Protein 5KPE (pdb70)

B-factor: mean 37.32, std 22.92, range [0.01, 75.55]

Radius of gyration: 14.61 Å; Cα contacts (8 Å, |Δi|>4): 209; chains: 1; bounding box: 33×42×21 Å

Secondary structure (DSSP, 8-state):
---HHHHHHHHHHHHHHHHH-TT-HHHHHHHHHHB-HHHHHHHHHHHHHHHHHT-EEEEEEEEEEEETTEEEEEEEEEEEETTEEEEEEEEEEEEEETTEEEEEEEEEE--S-SSS----

Structure (mmCIF, N/CA/C/O backbone):
data_5KPE
#
_entry.id   5KPE
#
loop_
_atom_site.group_PDB
_atom_site.id
_atom_site.type_symbol
_atom_site.label_atom_id
_atom_site.label_alt_id
_atom_site.label_comp_id
_atom_site.label_asym_id
_atom_site.label_entity_id
_atom_site.label_seq_id
_atom_site.pdbx_PDB_ins_code
_atom_site.Cartn_x
_atom_site.Cartn_y
_atom_site.Cartn_z
_atom_site.occupancy
_atom_site.B_iso_or_equiv
_atom_site.auth_seq_id
_atom_site.auth_comp_id
_atom_site.auth_asym_id
_atom_site.auth_atom_id
_atom_site.pdbx_PDB_model_num
ATOM 1 N N . MET A 1 1 ? 5.074 -17.663 -4.695 1.00 1.23 1 MET A N 1
ATOM 2 C CA . MET A 1 1 ? 6.002 -16.604 -5.134 1.00 24.04 1 MET A CA 1
ATOM 3 C C . MET A 1 1 ? 7.185 -16.472 -4.152 1.00 5.22 1 MET A C 1
ATOM 4 O O . MET A 1 1 ? 7.005 -16.523 -2.928 1.00 41.22 1 MET A O 1
ATOM 20 N N . GLN A 1 2 ? 8.398 -16.342 -4.708 1.00 34.45 2 GLN A N 1
ATOM 21 C CA . GLN A 1 2 ? 9.593 -15.879 -3.967 1.00 74.12 2 GLN A CA 1
ATOM 22 C C . GLN A 1 2 ? 9.822 -14.383 -4.257 1.00 13.02 2 GLN A C 1
ATOM 23 O O . GLN A 1 2 ? 10.685 -13.744 -3.657 1.00 21.34 2 GLN A O 1
ATOM 37 N N . ASP A 1 3 ? 9.010 -13.845 -5.188 1.00 30.35 3 ASP A N 1
ATOM 38 C CA . ASP A 1 3 ? 9.101 -12.464 -5.693 1.00 1.23 3 ASP A CA 1
ATOM 39 C C . ASP A 1 3 ? 8.347 -11.514 -4.753 1.00 73.22 3 ASP A C 1
ATOM 40 O O . ASP A 1 3 ? 7.430 -10.795 -5.162 1.00 11.12 3 ASP A O 1
ATOM 49 N N . ILE A 1 4 ? 8.768 -11.525 -3.482 1.00 4.11 4 ILE A N 1
ATOM 50 C CA . ILE A 1 4 ? 8.118 -10.783 -2.393 1.00 72.21 4 ILE A CA 1
ATOM 51 C C . ILE A 1 4 ? 8.368 -9.267 -2.546 1.00 43.40 4 ILE A C 1
ATOM 52 O O . ILE A 1 4 ? 7.506 -8.462 -2.210 1.00 22.53 4 ILE A O 1
ATOM 68 N N . VAL A 1 5 ? 9.553 -8.905 -3.085 1.00 4.15 5 VAL A N 1
ATOM 69 C CA . VAL A 1 5 ? 9.949 -7.496 -3.316 1.00 64.31 5 VAL A CA 1
ATOM 70 C C . VAL A 1 5 ? 9.058 -6.869 -4.411 1.00 42.32 5 VAL A C 1
ATOM 71 O O . VAL A 1 5 ? 8.519 -5.769 -4.247 1.00 64.11 5 VAL A O 1
ATOM 84 N N . GLU A 1 6 ? 8.891 -7.627 -5.511 1.00 60.24 6 GLU A N 1
ATOM 85 C CA . GLU A 1 6 ? 8.083 -7.219 -6.675 1.00 0.13 6 GLU A CA 1
ATOM 86 C C . GLU A 1 6 ? 6.608 -7.085 -6.247 1.00 72.55 6 GLU A C 1
ATOM 87 O O . GLU A 1 6 ? 5.945 -6.085 -6.543 1.00 1.45 6 GLU A O 1
ATOM 99 N N . ALA A 1 7 ? 6.135 -8.104 -5.511 1.00 22.31 7 ALA A N 1
ATOM 100 C CA . ALA A 1 7 ? 4.753 -8.184 -5.031 1.00 4.02 7 ALA A CA 1
ATOM 101 C C . ALA A 1 7 ? 4.445 -7.081 -4.011 1.00 12.25 7 ALA A C 1
ATOM 102 O O . ALA A 1 7 ? 3.340 -6.570 -3.990 1.00 74.13 7 ALA A O 1
ATOM 109 N N . ALA A 1 8 ? 5.435 -6.715 -3.183 1.00 15.33 8 ALA A N 1
ATOM 110 C CA . ALA A 1 8 ? 5.272 -5.686 -2.141 1.00 43.34 8 ALA A CA 1
ATOM 111 C C . ALA A 1 8 ? 5.130 -4.294 -2.755 1.00 64.43 8 ALA A C 1
ATOM 112 O O . ALA A 1 8 ? 4.395 -3.454 -2.228 1.00 0.42 8 ALA A O 1
ATOM 119 N N . LYS A 1 9 ? 5.868 -4.059 -3.857 1.00 23.43 9 LYS A N 1
ATOM 120 C CA . LYS A 1 9 ? 5.769 -2.819 -4.633 1.00 41.21 9 LYS A CA 1
ATOM 121 C C . LYS A 1 9 ? 4.340 -2.659 -5.166 1.00 32.13 9 LYS A C 1
ATOM 122 O O . LYS A 1 9 ? 3.681 -1.647 -4.914 1.00 54.11 9 LYS A O 1
ATOM 141 N N . GLN A 1 10 ? 3.885 -3.696 -5.892 1.00 70.43 10 GLN A N 1
ATOM 142 C CA . GLN A 1 10 ? 2.550 -3.738 -6.501 1.00 14.31 10 GLN A CA 1
ATOM 143 C C . GLN A 1 10 ? 1.455 -3.622 -5.439 1.00 61.32 10 GLN A C 1
ATOM 144 O O . GLN A 1 10 ? 0.433 -2.986 -5.675 1.00 4.53 10 GLN A O 1
ATOM 158 N N . ALA A 1 11 ? 1.714 -4.226 -4.266 1.00 5.34 11 ALA A N 1
ATOM 159 C CA . ALA A 1 11 ? 0.801 -4.213 -3.122 1.00 74.30 11 ALA A CA 1
ATOM 160 C C . ALA A 1 11 ? 0.633 -2.793 -2.581 1.00 74.41 11 ALA A C 1
ATOM 161 O O . ALA A 1 11 ? -0.491 -2.326 -2.400 1.00 31.22 11 ALA A O 1
ATOM 168 N N . ALA A 1 12 ? 1.774 -2.113 -2.365 1.00 62.14 12 ALA A N 1
ATOM 169 C CA . ALA A 1 12 ? 1.809 -0.764 -1.791 1.00 3.03 12 ALA A CA 1
ATOM 170 C C . ALA A 1 12 ? 1.047 0.227 -2.679 1.00 3.02 12 ALA A C 1
ATOM 171 O O . ALA A 1 12 ? 0.136 0.906 -2.207 1.00 73.11 12 ALA A O 1
ATOM 178 N N . ILE A 1 13 ? 1.408 0.249 -3.979 1.00 31.43 13 ILE A N 1
ATOM 179 C CA . ILE A 1 13 ? 0.810 1.160 -4.974 1.00 4.31 13 ILE A CA 1
ATOM 180 C C . ILE A 1 13 ? -0.703 0.880 -5.117 1.00 44.31 13 ILE A C 1
ATOM 181 O O . ILE A 1 13 ? -1.497 1.818 -5.204 1.00 33.31 13 ILE A O 1
ATOM 197 N N . ALA A 1 14 ? -1.080 -0.421 -5.099 1.00 54.33 14 ALA A N 1
ATOM 198 C CA . ALA A 1 14 ? -2.486 -0.869 -5.228 1.00 43.10 14 ALA A CA 1
ATOM 199 C C . ALA A 1 14 ? -3.351 -0.410 -4.044 1.00 51.14 14 ALA A C 1
ATOM 200 O O . ALA A 1 14 ? -4.545 -0.145 -4.211 1.00 31.14 14 ALA A O 1
ATOM 207 N N . ILE A 1 15 ? -2.736 -0.337 -2.850 1.00 22.21 15 ILE A N 1
ATOM 208 C CA . ILE A 1 15 ? -3.378 0.208 -1.641 1.00 64.45 15 ILE A CA 1
ATOM 209 C C . ILE A 1 15 ? -3.732 1.699 -1.860 1.00 50.22 15 ILE A C 1
ATOM 210 O O . ILE A 1 15 ? -4.848 2.121 -1.551 1.00 3.20 15 ILE A O 1
ATOM 226 N N . PHE A 1 16 ? -2.796 2.469 -2.460 1.00 14.03 16 PHE A N 1
ATOM 227 C CA . PHE A 1 16 ? -3.031 3.892 -2.817 1.00 45.42 16 PHE A CA 1
ATOM 228 C C . PHE A 1 16 ? -4.076 4.022 -3.952 1.00 13.24 16 PHE A C 1
ATOM 229 O O . PHE A 1 16 ? -4.802 5.022 -4.022 1.00 33.23 16 PHE A O 1
ATOM 246 N N . GLN A 1 17 ? -4.142 3.002 -4.837 1.00 24.43 17 GLN A N 1
ATOM 247 C CA . GLN A 1 17 ? -5.154 2.938 -5.914 1.00 64.14 17 GLN A CA 1
ATOM 248 C C . GLN A 1 17 ? -6.556 2.756 -5.322 1.00 65.14 17 GLN A C 1
ATOM 249 O O . GLN A 1 17 ? -7.533 3.260 -5.879 1.00 11.11 17 GLN A O 1
ATOM 263 N N . LEU A 1 18 ? -6.645 2.024 -4.193 1.00 12.33 18 LEU A N 1
ATOM 264 C CA . LEU A 1 18 ? -7.912 1.845 -3.475 1.00 64.42 18 LEU A CA 1
ATOM 265 C C . LEU A 1 18 ? -8.313 3.138 -2.733 1.00 41.40 18 LEU A C 1
ATOM 266 O O . LEU A 1 18 ? -9.496 3.458 -2.666 1.00 3.12 18 LEU A O 1
ATOM 282 N N . TRP A 1 19 ? -7.328 3.886 -2.198 1.00 44.52 19 TRP A N 1
ATOM 283 C CA . TRP A 1 19 ? -7.592 5.139 -1.438 1.00 40.13 19 TRP A CA 1
ATOM 284 C C . TRP A 1 19 ? -8.259 6.217 -2.319 1.00 24.11 19 TRP A C 1
ATOM 285 O O . TRP A 1 19 ? -9.047 7.036 -1.828 1.00 21.43 19 TRP A O 1
ATOM 306 N N . LYS A 1 20 ? -7.936 6.199 -3.624 1.00 1.21 20 LYS A N 1
ATOM 307 C CA . LYS A 1 20 ? -8.544 7.108 -4.616 1.00 11.04 20 LYS A CA 1
ATOM 308 C C . LYS A 1 20 ? -9.777 6.453 -5.282 1.00 63.43 20 LYS A C 1
ATOM 309 O O . LYS A 1 20 ? -10.720 7.152 -5.668 1.00 1.11 20 LYS A O 1
ATOM 328 N N . ASN A 1 21 ? -9.760 5.104 -5.406 1.00 34.02 21 ASN A N 1
ATOM 329 C CA . ASN A 1 21 ? -10.808 4.336 -6.117 1.00 63.21 21 ASN A CA 1
ATOM 330 C C . ASN A 1 21 ? -10.802 2.857 -5.627 1.00 14.32 21 ASN A C 1
ATOM 331 O O . ASN A 1 21 ? -10.101 2.015 -6.202 1.00 51.34 21 ASN A O 1
ATOM 342 N N . PRO A 1 22 ? -11.554 2.524 -4.517 1.00 23.41 22 PRO A N 1
ATOM 343 C CA . PRO A 1 22 ? -11.556 1.154 -3.905 1.00 23.52 22 PRO A CA 1
ATOM 344 C C . PRO A 1 22 ? -12.253 0.080 -4.772 1.00 35.11 22 PRO A C 1
ATOM 345 O O . PRO A 1 22 ? -12.253 -1.106 -4.427 1.00 0.53 22 PRO A O 1
ATOM 356 N N . THR A 1 23 ? -12.824 0.514 -5.902 1.00 54.25 23 THR A N 1
ATOM 357 C CA . THR A 1 23 ? -13.493 -0.358 -6.873 1.00 13.24 23 THR A CA 1
ATOM 358 C C . THR A 1 23 ? -12.541 -0.757 -8.028 1.00 4.30 23 THR A C 1
ATOM 359 O O . THR A 1 23 ? -12.983 -1.382 -9.003 1.00 64.31 23 THR A O 1
ATOM 370 N N . ASP A 1 24 ? -11.234 -0.401 -7.912 1.00 13.43 24 ASP A N 1
ATOM 371 C CA . ASP A 1 24 ? -10.222 -0.703 -8.954 1.00 61.13 24 ASP A CA 1
ATOM 372 C C . ASP A 1 24 ? -10.024 -2.233 -9.069 1.00 44.41 24 ASP A C 1
ATOM 373 O O . ASP A 1 24 ? -9.596 -2.850 -8.089 1.00 55.13 24 ASP A O 1
ATOM 382 N N . PRO A 1 25 ? -10.321 -2.860 -10.259 1.00 73.32 25 PRO A N 1
ATOM 383 C CA . PRO A 1 25 ? -10.283 -4.335 -10.423 1.00 11.53 25 PRO A CA 1
ATOM 384 C C . PRO A 1 25 ? -8.865 -4.920 -10.283 1.00 61.51 25 PRO A C 1
ATOM 385 O O . PRO A 1 25 ? -8.685 -5.968 -9.662 1.00 64.31 25 PRO A O 1
ATOM 396 N N . GLU A 1 26 ? -7.869 -4.209 -10.829 1.00 11.14 26 GLU A N 1
ATOM 397 C CA . GLU A 1 26 ? -6.474 -4.680 -10.869 1.00 21.02 26 GLU A CA 1
ATOM 398 C C . GLU A 1 26 ? -5.869 -4.654 -9.461 1.00 72.43 26 GLU A C 1
ATOM 399 O O . GLU A 1 26 ? -5.275 -5.639 -9.009 1.00 31.53 26 GLU A O 1
ATOM 411 N N . ALA A 1 27 ? -6.077 -3.512 -8.780 1.00 1.02 27 ALA A N 1
ATOM 412 C CA . ALA A 1 27 ? -5.564 -3.249 -7.433 1.00 34.43 27 ALA A CA 1
ATOM 413 C C . ALA A 1 27 ? -6.090 -4.278 -6.426 1.00 21.42 27 ALA A C 1
ATOM 414 O O . ALA A 1 27 ? -5.305 -4.978 -5.787 1.00 1.31 27 ALA A O 1
ATOM 421 N N . GLN A 1 28 ? -7.431 -4.392 -6.340 1.00 4.24 28 GLN A N 1
ATOM 422 C CA . GLN A 1 28 ? -8.104 -5.278 -5.370 1.00 20.34 28 GLN A CA 1
ATOM 423 C C . GLN A 1 28 ? -7.738 -6.763 -5.612 1.00 44.40 28 GLN A C 1
ATOM 424 O O . GLN A 1 28 ? -7.610 -7.535 -4.654 1.00 42.11 28 GLN A O 1
ATOM 438 N N . GLU A 1 29 ? -7.557 -7.135 -6.900 1.00 31.00 29 GLU A N 1
ATOM 439 C CA . GLU A 1 29 ? -7.301 -8.522 -7.306 1.00 43.33 29 GLU A CA 1
ATOM 440 C C . GLU A 1 29 ? -5.907 -8.964 -6.871 1.00 44.04 29 GLU A C 1
ATOM 441 O O . GLU A 1 29 ? -5.759 -10.004 -6.222 1.00 31.23 29 GLU A O 1
ATOM 453 N N . LEU A 1 30 ? -4.889 -8.149 -7.229 1.00 21.13 30 LEU A N 1
ATOM 454 C CA . LEU A 1 30 ? -3.483 -8.485 -6.972 1.00 73.21 30 LEU A CA 1
ATOM 455 C C . LEU A 1 30 ? -3.237 -8.578 -5.454 1.00 73.21 30 LEU A C 1
ATOM 456 O O . LEU A 1 30 ? -2.548 -9.488 -4.998 1.00 61.34 30 LEU A O 1
ATOM 472 N N . LEU A 1 31 ? -3.882 -7.660 -4.684 1.00 22.44 31 LEU A N 1
ATOM 473 C CA . LEU A 1 31 ? -3.830 -7.644 -3.200 1.00 50.33 31 LEU A CA 1
ATOM 474 C C . LEU A 1 31 ? -4.401 -8.943 -2.608 1.00 30.21 31 LEU A C 1
ATOM 475 O O . LEU A 1 31 ? -3.912 -9.434 -1.592 1.00 43.42 31 LEU A O 1
ATOM 491 N N . ASN A 1 32 ? -5.441 -9.485 -3.260 1.00 14.12 32 ASN A N 1
ATOM 492 C CA . ASN A 1 32 ? -6.127 -10.710 -2.805 1.00 31.44 32 ASN A CA 1
ATOM 493 C C . ASN A 1 32 ? -5.251 -11.953 -3.059 1.00 12.42 32 ASN A C 1
ATOM 494 O O . ASN A 1 32 ? -5.333 -12.950 -2.329 1.00 51.45 32 ASN A O 1
ATOM 505 N N . LYS A 1 33 ? -4.405 -11.868 -4.100 1.00 64.15 33 LYS A N 1
ATOM 506 C CA . LYS A 1 33 ? -3.531 -12.969 -4.534 1.00 21.44 33 LYS A CA 1
ATOM 507 C C . LYS A 1 33 ? -2.246 -13.043 -3.685 1.00 62.43 33 LYS A C 1
ATOM 508 O O . LYS A 1 33 ? -1.804 -14.136 -3.320 1.00 72.25 33 LYS A O 1
ATOM 527 N N . ILE A 1 34 ? -1.647 -11.872 -3.386 1.00 42.52 34 ILE A N 1
ATOM 528 C CA . ILE A 1 34 ? -0.291 -11.786 -2.781 1.00 32.25 34 ILE A CA 1
ATOM 529 C C . ILE A 1 34 ? -0.344 -11.536 -1.255 1.00 11.41 34 ILE A C 1
ATOM 530 O O . ILE A 1 34 ? 0.464 -12.095 -0.497 1.00 32.24 34 ILE A O 1
ATOM 546 N N . LEU A 1 35 ? -1.296 -10.693 -0.819 1.00 14.31 35 LEU A N 1
ATOM 547 C CA . LEU A 1 35 ? -1.528 -10.397 0.610 1.00 63.22 35 LEU A CA 1
ATOM 548 C C . LEU A 1 35 ? -2.696 -11.254 1.117 1.00 0.40 35 LEU A C 1
ATOM 549 O O . LEU A 1 35 ? -3.305 -12.008 0.344 1.00 63.34 35 LEU A O 1
ATOM 565 N N . SER A 1 36 ? -3.006 -11.124 2.415 1.00 62.42 36 SER A N 1
ATOM 566 C CA . SER A 1 36 ? -4.201 -11.728 3.008 1.00 63.00 36 SER A CA 1
ATOM 567 C C . SER A 1 36 ? -5.480 -11.030 2.474 1.00 13.35 36 SER A C 1
ATOM 568 O O . SER A 1 36 ? -5.460 -9.813 2.219 1.00 3.20 36 SER A O 1
ATOM 576 N N . PRO A 1 37 ? -6.608 -11.784 2.275 1.00 24.32 37 PRO A N 1
ATOM 577 C CA . PRO A 1 37 ? -7.920 -11.186 1.901 1.00 31.54 37 PRO A CA 1
ATOM 578 C C . PRO A 1 37 ? -8.430 -10.172 2.955 1.00 60.24 37 PRO A C 1
ATOM 579 O O . PRO A 1 37 ? -9.232 -9.283 2.650 1.00 10.54 37 PRO A O 1
ATOM 590 N N . ASP A 1 38 ? -7.928 -10.326 4.190 1.00 74.30 38 ASP A N 1
ATOM 591 C CA . ASP A 1 38 ? -8.207 -9.423 5.323 1.00 41.13 38 ASP A CA 1
ATOM 592 C C . ASP A 1 38 ? -7.625 -8.017 5.063 1.00 44.05 38 ASP A C 1
ATOM 593 O O . ASP A 1 38 ? -8.242 -7.007 5.421 1.00 53.13 38 ASP A O 1
ATOM 602 N N . VAL A 1 39 ? -6.435 -7.980 4.421 1.00 25.13 39 VAL A N 1
ATOM 603 C CA . VAL A 1 39 ? -5.685 -6.738 4.172 1.00 62.11 39 VAL A CA 1
ATOM 604 C C . VAL A 1 39 ? -6.419 -5.832 3.165 1.00 43.15 39 VAL A C 1
ATOM 605 O O . VAL A 1 39 ? -6.629 -4.656 3.443 1.00 33.44 39 VAL A O 1
ATOM 618 N N . LEU A 1 40 ? -6.835 -6.396 2.010 1.00 24.24 40 LEU A N 1
ATOM 619 C CA . LEU A 1 40 ? -7.541 -5.625 0.958 1.00 52.40 40 LEU A CA 1
ATOM 620 C C . LEU A 1 40 ? -8.851 -5.026 1.517 1.00 43.21 40 LEU A C 1
ATOM 621 O O . LEU A 1 40 ? -9.266 -3.930 1.122 1.00 3.41 40 LEU A O 1
ATOM 637 N N . ASP A 1 41 ? -9.478 -5.786 2.448 1.00 54.42 41 ASP A N 1
ATOM 638 C CA . ASP A 1 41 ? -10.781 -5.448 3.027 1.00 11.42 41 ASP A CA 1
ATOM 639 C C . ASP A 1 41 ? -10.644 -4.252 3.973 1.00 10.02 41 ASP A C 1
ATOM 640 O O . ASP A 1 41 ? -11.346 -3.264 3.810 1.00 71.14 41 ASP A O 1
ATOM 649 N N . GLN A 1 42 ? -9.693 -4.326 4.925 1.00 43.03 42 GLN A N 1
ATOM 650 C CA . GLN A 1 42 ? -9.443 -3.223 5.878 1.00 1.21 42 GLN A CA 1
ATOM 651 C C . GLN A 1 42 ? -8.971 -1.941 5.146 1.00 30.24 42 GLN A C 1
ATOM 652 O O . GLN A 1 42 ? -9.299 -0.826 5.575 1.00 15.31 42 GLN A O 1
ATOM 666 N N . VAL A 1 43 ? -8.225 -2.115 4.030 1.00 24.05 43 VAL A N 1
ATOM 667 C CA . VAL A 1 43 ? -7.757 -0.996 3.197 1.00 21.02 43 VAL A CA 1
ATOM 668 C C . VAL A 1 43 ? -8.951 -0.278 2.543 1.00 52.32 43 VAL A C 1
ATOM 669 O O . VAL A 1 43 ? -9.048 0.935 2.658 1.00 3.22 43 VAL A O 1
ATOM 682 N N . ARG A 1 44 ? -9.874 -1.046 1.910 1.00 13.11 44 ARG A N 1
ATOM 683 C CA . ARG A 1 44 ? -10.991 -0.465 1.123 1.00 11.11 44 ARG A CA 1
ATOM 684 C C . ARG A 1 44 ? -12.000 0.291 2.025 1.00 32.32 44 ARG A C 1
ATOM 685 O O . ARG A 1 44 ? -12.604 1.272 1.584 1.00 13.54 44 ARG A O 1
ATOM 706 N N . GLU A 1 45 ? -12.164 -0.170 3.291 1.00 32.14 45 GLU A N 1
ATOM 707 C CA . GLU A 1 45 ? -13.059 0.479 4.278 1.00 74.43 45 GLU A CA 1
ATOM 708 C C . GLU A 1 45 ? -12.573 1.912 4.572 1.00 40.44 45 GLU A C 1
ATOM 709 O O . GLU A 1 45 ? -13.334 2.882 4.473 1.00 22.33 45 GLU A O 1
ATOM 721 N N . HIS A 1 46 ? -11.271 2.013 4.913 1.00 71.23 46 HIS A N 1
ATOM 722 C CA . HIS A 1 46 ? -10.606 3.291 5.240 1.00 61.22 46 HIS A CA 1
ATOM 723 C C . HIS A 1 46 ? -10.383 4.142 3.980 1.00 62.10 46 HIS A C 1
ATOM 724 O O . HIS A 1 46 ? -10.287 5.363 4.063 1.00 63.15 46 HIS A O 1
ATOM 739 N N . ALA A 1 47 ? -10.323 3.470 2.822 1.00 50.40 47 ALA A N 1
ATOM 740 C CA . ALA A 1 47 ? -10.102 4.099 1.514 1.00 74.43 47 ALA A CA 1
ATOM 741 C C . ALA A 1 47 ? -11.270 5.008 1.142 1.00 15.13 47 ALA A C 1
ATOM 742 O O . ALA A 1 47 ? -11.071 6.091 0.594 1.00 41.13 47 ALA A O 1
ATOM 749 N N . ARG A 1 48 ? -12.494 4.535 1.455 1.00 4.15 48 ARG A N 1
ATOM 750 C CA . ARG A 1 48 ? -13.732 5.313 1.277 1.00 30.13 48 ARG A CA 1
ATOM 751 C C . ARG A 1 48 ? -13.712 6.582 2.151 1.00 23.05 48 ARG A C 1
ATOM 752 O O . ARG A 1 48 ? -14.230 7.630 1.756 1.00 52.21 48 ARG A O 1
ATOM 773 N N . GLU A 1 49 ? -13.102 6.459 3.345 1.00 45.15 49 GLU A N 1
ATOM 774 C CA . GLU A 1 49 ? -13.025 7.542 4.339 1.00 25.50 49 GLU A CA 1
ATOM 775 C C . GLU A 1 49 ? -12.001 8.609 3.917 1.00 14.42 49 GLU A C 1
ATOM 776 O O . GLU A 1 49 ? -12.250 9.800 4.086 1.00 10.25 49 GLU A O 1
ATOM 788 N N . LEU A 1 50 ? -10.862 8.161 3.347 1.00 72.45 50 LEU A N 1
ATOM 789 C CA . LEU A 1 50 ? -9.779 9.053 2.866 1.00 13.12 50 LEU A CA 1
ATOM 790 C C . LEU A 1 50 ? -10.189 9.746 1.550 1.00 24.14 50 LEU A C 1
ATOM 791 O O . LEU A 1 50 ? -9.764 10.876 1.263 1.00 2.23 50 LEU A O 1
ATOM 807 N N . GLN A 1 51 ? -11.031 9.050 0.765 1.00 2.35 51 GLN A N 1
ATOM 808 C CA . GLN A 1 51 ? -11.660 9.596 -0.450 1.00 3.20 51 GLN A CA 1
ATOM 809 C C . GLN A 1 51 ? -12.700 10.672 -0.066 1.00 61.34 51 GLN A C 1
ATOM 810 O O . GLN A 1 51 ? -12.815 11.712 -0.728 1.00 24.03 51 GLN A O 1
ATOM 824 N N . LYS A 1 52 ? -13.436 10.403 1.032 1.00 32.22 52 LYS A N 1
ATOM 825 C CA . LYS A 1 52 ? -14.465 11.318 1.578 1.00 32.52 52 LYS A CA 1
ATOM 826 C C . LYS A 1 52 ? -13.809 12.511 2.309 1.00 21.23 52 LYS A C 1
ATOM 827 O O . LYS A 1 52 ? -14.416 13.581 2.451 1.00 60.25 52 LYS A O 1
ATOM 846 N N . GLN A 1 53 ? -12.565 12.302 2.785 1.00 73.01 53 GLN A N 1
ATOM 847 C CA . GLN A 1 53 ? -11.696 13.389 3.270 1.00 54.12 53 GLN A CA 1
ATOM 848 C C . GLN A 1 53 ? -11.288 14.280 2.090 1.00 13.11 53 GLN A C 1
ATOM 849 O O . GLN A 1 53 ? -11.180 15.497 2.232 1.00 74.25 53 GLN A O 1
ATOM 863 N N . GLY A 1 54 ? -11.072 13.640 0.929 1.00 62.24 54 GLY A N 1
ATOM 864 C CA . GLY A 1 54 ? -10.634 14.326 -0.283 1.00 43.41 54 GLY A CA 1
ATOM 865 C C . GLY A 1 54 ? -9.132 14.531 -0.308 1.00 53.05 54 GLY A C 1
ATOM 866 O O . GLY A 1 54 ? -8.645 15.508 -0.892 1.00 53.12 54 GLY A O 1
ATOM 870 N N . ILE A 1 55 ? -8.399 13.595 0.331 1.00 74.31 55 ILE A N 1
ATOM 871 C CA . ILE A 1 55 ? -6.931 13.623 0.385 1.00 31.51 55 ILE A CA 1
ATOM 872 C C . ILE A 1 55 ? -6.373 13.341 -1.014 1.00 3.54 55 ILE A C 1
ATOM 873 O O . ILE A 1 55 ? -6.356 12.188 -1.464 1.00 44.24 55 ILE A O 1
ATOM 889 N N . HIS A 1 56 ? -5.999 14.410 -1.729 1.00 71.43 56 HIS A N 1
ATOM 890 C CA . HIS A 1 56 ? -5.330 14.281 -3.014 1.00 53.24 56 HIS A CA 1
ATOM 891 C C . HIS A 1 56 ? -3.838 14.087 -2.737 1.00 35.23 56 HIS A C 1
ATOM 892 O O . HIS A 1 56 ? -3.168 15.001 -2.276 1.00 51.34 56 HIS A O 1
ATOM 907 N N . PHE A 1 57 ? -3.352 12.880 -2.991 1.00 34.54 57 PHE A N 1
ATOM 908 C CA . PHE A 1 57 ? -1.927 12.539 -2.906 1.00 13.23 57 PHE A CA 1
ATOM 909 C C . PHE A 1 57 ? -1.413 12.275 -4.318 1.00 34.35 57 PHE A C 1
ATOM 910 O O . PHE A 1 57 ? -2.208 12.037 -5.242 1.00 64.11 57 PHE A O 1
ATOM 927 N N . GLU A 1 58 ? -0.094 12.327 -4.489 1.00 35.25 58 GLU A N 1
ATOM 928 C CA . GLU A 1 58 ? 0.546 12.126 -5.791 1.00 41.42 58 GLU A CA 1
ATOM 929 C C . GLU A 1 58 ? 1.847 11.346 -5.560 1.00 4.45 58 GLU A C 1
ATOM 930 O O . GLU A 1 58 ? 2.770 11.855 -4.923 1.00 3.21 58 GLU A O 1
ATOM 942 N N . VAL A 1 59 ? 1.881 10.099 -6.062 1.00 63.14 59 VAL A N 1
ATOM 943 C CA . VAL A 1 59 ? 3.002 9.159 -5.868 1.00 21.21 59 VAL A CA 1
ATOM 944 C C . VAL A 1 59 ? 4.234 9.630 -6.667 1.00 43.43 59 VAL A C 1
ATOM 945 O O . VAL A 1 59 ? 4.246 9.563 -7.902 1.00 13.51 59 VAL A O 1
ATOM 958 N N . LYS A 1 60 ? 5.257 10.117 -5.950 1.00 44.51 60 LYS A N 1
ATOM 959 C CA . LYS A 1 60 ? 6.460 10.711 -6.562 1.00 31.11 60 LYS A CA 1
ATOM 960 C C . LYS A 1 60 ? 7.553 9.655 -6.775 1.00 12.35 60 LYS A C 1
ATOM 961 O O . LYS A 1 60 ? 8.100 9.518 -7.874 1.00 72.35 60 LYS A O 1
ATOM 980 N N . ARG A 1 61 ? 7.848 8.912 -5.706 1.00 33.14 61 ARG A N 1
ATOM 981 C CA . ARG A 1 61 ? 8.967 7.955 -5.653 1.00 62.41 61 ARG A CA 1
ATOM 982 C C . ARG A 1 61 ? 8.494 6.670 -4.962 1.00 44.55 61 ARG A C 1
ATOM 983 O O . ARG A 1 61 ? 7.836 6.743 -3.939 1.00 11.23 61 ARG A O 1
ATOM 1004 N N . VAL A 1 62 ? 8.831 5.505 -5.537 1.00 12.31 62 VAL A N 1
ATOM 1005 C CA . VAL A 1 62 ? 8.570 4.175 -4.940 1.00 34.12 62 VAL A CA 1
ATOM 1006 C C . VAL A 1 62 ? 9.900 3.417 -4.885 1.00 10.33 62 VAL A C 1
ATOM 1007 O O . VAL A 1 62 ? 10.522 3.192 -5.925 1.00 65.41 62 VAL A O 1
ATOM 1020 N N . GLU A 1 63 ? 10.348 3.061 -3.672 1.00 42.24 63 GLU A N 1
ATOM 1021 C CA . GLU A 1 63 ? 11.580 2.282 -3.456 1.00 44.04 63 GLU A CA 1
ATOM 1022 C C . GLU A 1 63 ? 11.261 1.094 -2.551 1.00 24.14 63 GLU A C 1
ATOM 1023 O O . GLU A 1 63 ? 11.031 1.266 -1.357 1.00 22.21 63 GLU A O 1
ATOM 1035 N N . VAL A 1 64 ? 11.239 -0.113 -3.131 1.00 21.14 64 VAL A N 1
ATOM 1036 C CA . VAL A 1 64 ? 10.980 -1.354 -2.387 1.00 60.44 64 VAL A CA 1
ATOM 1037 C C . VAL A 1 64 ? 12.302 -2.116 -2.168 1.00 45.02 64 VAL A C 1
ATOM 1038 O O . VAL A 1 64 ? 13.118 -2.254 -3.088 1.00 43.23 64 VAL A O 1
ATOM 1051 N N . THR A 1 65 ? 12.499 -2.593 -0.937 1.00 22.12 65 THR A N 1
ATOM 1052 C CA . THR A 1 65 ? 13.743 -3.236 -0.492 1.00 20.12 65 THR A CA 1
ATOM 1053 C C . THR A 1 65 ? 13.411 -4.281 0.587 1.00 32.43 65 THR A C 1
ATOM 1054 O O . THR A 1 65 ? 12.299 -4.295 1.120 1.00 13.24 65 THR A O 1
ATOM 1065 N N . THR A 1 66 ? 14.371 -5.156 0.902 1.00 23.25 66 THR A N 1
ATOM 1066 C CA . THR A 1 66 ? 14.216 -6.162 1.958 1.00 71.44 66 THR A CA 1
ATOM 1067 C C . THR A 1 66 ? 14.841 -5.661 3.266 1.00 41.25 66 THR A C 1
ATOM 1068 O O . THR A 1 66 ? 15.782 -4.853 3.263 1.00 31.04 66 THR A O 1
ATOM 1079 N N . ASP A 1 67 ? 14.285 -6.155 4.367 1.00 3.15 67 ASP A N 1
ATOM 1080 C CA . ASP A 1 67 ? 14.702 -5.845 5.733 1.00 63.43 67 ASP A CA 1
ATOM 1081 C C . ASP A 1 67 ? 14.571 -7.153 6.538 1.00 31.42 67 ASP A C 1
ATOM 1082 O O . ASP A 1 67 ? 13.536 -7.438 7.169 1.00 53.05 67 ASP A O 1
ATOM 1091 N N . GLY A 1 68 ? 15.622 -7.986 6.424 1.00 43.35 68 GLY A N 1
ATOM 1092 C CA . GLY A 1 68 ? 15.587 -9.363 6.905 1.00 4.13 68 GLY A CA 1
ATOM 1093 C C . GLY A 1 68 ? 14.592 -10.203 6.113 1.00 33.13 68 GLY A C 1
ATOM 1094 O O . GLY A 1 68 ? 14.768 -10.396 4.905 1.00 33.34 68 GLY A O 1
ATOM 1098 N N . ASN A 1 69 ? 13.532 -10.674 6.786 1.00 50.02 69 ASN A N 1
ATOM 1099 C CA . ASN A 1 69 ? 12.434 -11.427 6.140 1.00 52.21 69 ASN A CA 1
ATOM 1100 C C . ASN A 1 69 ? 11.256 -10.489 5.794 1.00 52.42 69 ASN A C 1
ATOM 1101 O O . ASN A 1 69 ? 10.394 -10.842 4.992 1.00 25.41 69 ASN A O 1
ATOM 1112 N N . THR A 1 70 ? 11.259 -9.280 6.374 1.00 11.51 70 THR A N 1
ATOM 1113 C CA . THR A 1 70 ? 10.169 -8.300 6.222 1.00 70.55 70 THR A CA 1
ATOM 1114 C C . THR A 1 70 ? 10.526 -7.298 5.112 1.00 2.24 70 THR A C 1
ATOM 1115 O O . THR A 1 70 ? 11.548 -6.626 5.192 1.00 24.11 70 THR A O 1
ATOM 1126 N N . VAL A 1 71 ? 9.686 -7.208 4.080 1.00 55.31 71 VAL A N 1
ATOM 1127 C CA . VAL A 1 71 ? 9.933 -6.326 2.926 1.00 73.21 71 VAL A CA 1
ATOM 1128 C C . VAL A 1 71 ? 9.328 -4.923 3.186 1.00 45.51 71 VAL A C 1
ATOM 1129 O O . VAL A 1 71 ? 8.170 -4.796 3.567 1.00 62.43 71 VAL A O 1
ATOM 1142 N N . ASN A 1 72 ? 10.155 -3.875 3.042 1.00 70.44 72 ASN A N 1
ATOM 1143 C CA . ASN A 1 72 ? 9.750 -2.475 3.297 1.00 4.02 72 ASN A CA 1
ATOM 1144 C C . ASN A 1 72 ? 9.620 -1.7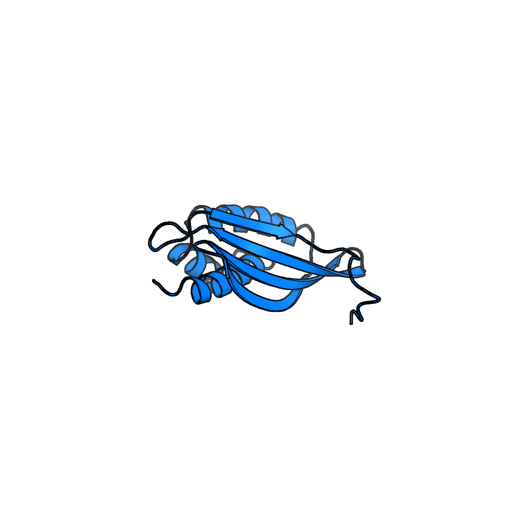19 1.971 1.00 64.54 72 ASN A C 1
ATOM 1145 O O . ASN A 1 72 ? 10.531 -1.772 1.135 1.00 63.14 72 ASN A O 1
ATOM 1156 N N . VAL A 1 73 ? 8.487 -1.015 1.779 1.00 50.13 73 VAL A N 1
ATOM 1157 C CA . VAL A 1 73 ? 8.279 -0.139 0.614 1.00 64.52 73 VAL A CA 1
ATOM 1158 C C . VAL A 1 73 ? 8.239 1.317 1.086 1.00 12.21 73 VAL A C 1
ATOM 1159 O O . VAL A 1 73 ? 7.244 1.768 1.667 1.00 11.34 73 VAL A O 1
ATOM 1172 N N . THR A 1 74 ? 9.336 2.029 0.840 1.00 53.22 74 THR A N 1
ATOM 1173 C CA . THR A 1 74 ? 9.459 3.456 1.128 1.00 31.23 74 THR A CA 1
ATOM 1174 C C . THR A 1 74 ? 8.985 4.248 -0.101 1.00 23.03 74 THR A C 1
ATOM 1175 O O . THR A 1 74 ? 9.681 4.313 -1.117 1.00 75.03 74 THR A O 1
ATOM 1186 N N . VAL A 1 75 ? 7.781 4.817 -0.003 1.00 11.21 75 VAL A N 1
ATOM 1187 C CA . VAL A 1 75 ? 7.147 5.580 -1.085 1.00 62.01 75 VAL A CA 1
ATOM 1188 C C . VAL A 1 75 ? 6.893 7.030 -0.620 1.00 64.43 75 VAL A C 1
ATOM 1189 O O . VAL A 1 75 ? 6.225 7.266 0.388 1.00 73.02 75 VAL A O 1
ATOM 1202 N N . GLU A 1 76 ? 7.491 7.990 -1.339 1.00 35.11 76 GLU A N 1
ATOM 1203 C CA . GLU A 1 76 ? 7.305 9.427 -1.097 1.00 11.31 76 GLU A CA 1
ATOM 1204 C C . GLU A 1 76 ? 6.118 9.924 -1.931 1.00 13.03 76 GLU A C 1
ATOM 1205 O O . GLU A 1 76 ? 6.062 9.672 -3.144 1.00 23.55 76 GLU A O 1
ATOM 1217 N N . LEU A 1 77 ? 5.158 10.606 -1.279 1.00 24.43 77 LEU A N 1
ATOM 1218 C CA . LEU A 1 77 ? 3.996 11.210 -1.955 1.00 72.21 77 LEU A CA 1
ATOM 1219 C C . LEU A 1 77 ? 3.888 12.683 -1.560 1.00 43.13 77 LEU A C 1
ATOM 1220 O O . LEU A 1 77 ? 4.114 13.042 -0.404 1.00 21.21 77 LEU A O 1
ATOM 1236 N N . GLU A 1 78 ? 3.540 13.531 -2.528 1.00 64.33 78 GLU A N 1
ATOM 1237 C CA . GLU A 1 78 ? 3.112 14.904 -2.260 1.00 65.53 78 GLU A CA 1
ATOM 1238 C C . GLU A 1 78 ? 1.595 14.896 -2.057 1.00 11.13 78 GLU A C 1
ATOM 1239 O O . GLU A 1 78 ? 0.848 14.585 -2.991 1.00 70.15 78 GLU A O 1
ATOM 1251 N N . GLU A 1 79 ? 1.152 15.172 -0.824 1.00 34.00 79 GLU A N 1
ATOM 1252 C CA . GLU A 1 79 ? -0.271 15.258 -0.480 1.00 31.13 79 GLU A CA 1
ATOM 1253 C C . GLU A 1 79 ? -0.689 16.736 -0.396 1.00 0.01 79 GLU A C 1
ATOM 1254 O O . GLU A 1 79 ? -0.191 17.482 0.459 1.00 24.41 79 GLU A O 1
ATOM 1266 N N . THR A 1 80 ? -1.579 17.156 -1.308 1.00 3.24 80 THR A N 1
ATOM 1267 C CA . THR A 1 80 ? -2.201 18.476 -1.272 1.00 40.45 80 THR A CA 1
ATOM 1268 C C . THR A 1 80 ? -3.463 18.385 -0.397 1.00 25.21 80 THR A C 1
ATOM 1269 O O . THR A 1 80 ? -4.496 17.837 -0.815 1.00 64.40 80 THR A O 1
ATOM 1280 N N . THR A 1 81 ? -3.338 18.896 0.829 1.00 74.23 81 THR A N 1
ATOM 1281 C CA . THR A 1 81 ? -4.406 18.898 1.830 1.00 42.21 81 THR A CA 1
ATOM 1282 C C . THR A 1 81 ? -4.382 20.244 2.576 1.00 33.15 81 THR A C 1
ATOM 1283 O O . THR A 1 81 ? -3.311 20.747 2.943 1.00 60.04 81 THR A O 1
ATOM 1294 N N . GLY A 1 82 ? -5.571 20.840 2.738 1.00 31.23 82 GLY A N 1
ATOM 1295 C CA . GLY A 1 82 ? -5.721 22.174 3.326 1.00 75.45 82 GLY A CA 1
ATOM 1296 C C . GLY A 1 82 ? -5.215 23.299 2.417 1.00 72.41 82 GLY A C 1
ATOM 1297 O O . GLY A 1 82 ? -5.000 24.423 2.880 1.00 71.24 82 GLY A O 1
ATOM 1301 N N . GLY A 1 83 ? -5.027 22.986 1.119 1.00 72.41 83 GLY A N 1
ATOM 1302 C CA . GLY A 1 83 ? -4.461 23.926 0.142 1.00 63.21 83 GLY A CA 1
ATOM 1303 C C . GLY A 1 83 ? -2.933 23.903 0.100 1.00 73.44 83 GLY A C 1
ATOM 1304 O O . GLY A 1 83 ? -2.324 24.570 -0.746 1.00 64.44 83 GLY A O 1
ATOM 1308 N N . THR A 1 84 ? -2.311 23.135 1.017 1.00 31.31 84 THR A N 1
ATOM 1309 C CA . THR A 1 84 ? -0.846 23.022 1.127 1.00 35.40 84 THR A CA 1
ATOM 1310 C C . THR A 1 84 ? -0.378 21.639 0.644 1.00 42.30 84 THR A C 1
ATOM 1311 O O . THR A 1 84 ? -0.817 20.611 1.173 1.00 2.04 84 THR A O 1
ATOM 1322 N N . THR A 1 85 ? 0.503 21.621 -0.369 1.00 31.40 85 THR A N 1
ATOM 1323 C CA . THR A 1 85 ? 1.139 20.390 -0.851 1.00 13.34 85 THR A CA 1
ATOM 1324 C C . THR A 1 85 ? 2.409 20.143 -0.028 1.00 2.23 85 THR A C 1
ATOM 1325 O O . THR A 1 85 ? 3.322 20.970 -0.049 1.00 51.11 85 THR A O 1
ATOM 1336 N N . THR A 1 86 ? 2.445 19.030 0.716 1.00 25.11 86 THR A N 1
ATOM 1337 C CA . THR A 1 86 ? 3.588 18.665 1.574 1.00 31.53 86 THR A CA 1
ATOM 1338 C C . THR A 1 86 ? 4.050 17.235 1.244 1.00 1.42 86 THR A C 1
ATOM 1339 O O . THR A 1 86 ? 3.260 16.416 0.764 1.00 11.31 86 THR A O 1
ATOM 1350 N N . ASN A 1 87 ? 5.335 16.955 1.482 1.00 53.33 87 ASN A N 1
ATOM 1351 C CA . ASN A 1 87 ? 5.900 15.609 1.323 1.00 3.12 87 ASN A CA 1
ATOM 1352 C C . ASN A 1 87 ? 5.560 14.763 2.550 1.00 22.44 87 ASN A C 1
ATOM 1353 O O . ASN A 1 87 ? 5.727 15.208 3.695 1.00 33.35 87 ASN A O 1
ATOM 1364 N N . THR A 1 88 ? 5.093 13.546 2.288 1.00 4.10 88 THR A N 1
ATOM 1365 C CA . THR A 1 88 ? 4.678 12.589 3.308 1.00 35.03 88 THR A CA 1
ATOM 1366 C C . THR A 1 88 ? 5.103 11.188 2.838 1.00 43.03 88 THR A C 1
ATOM 1367 O O . THR A 1 88 ? 4.575 10.666 1.839 1.00 33.23 88 THR A O 1
ATOM 1378 N N . THR A 1 89 ? 6.082 10.609 3.538 1.00 64.32 89 THR A N 1
ATOM 1379 C CA . THR A 1 89 ? 6.650 9.310 3.194 1.00 14.20 89 THR A CA 1
ATOM 1380 C C . THR A 1 89 ? 5.885 8.206 3.927 1.00 70.32 89 THR A C 1
ATOM 1381 O O . THR A 1 89 ? 5.813 8.207 5.156 1.00 22.35 89 THR A O 1
ATOM 1392 N N . TYR A 1 90 ? 5.317 7.271 3.170 1.00 52.10 90 TYR A N 1
ATOM 1393 C CA . TYR A 1 90 ? 4.671 6.083 3.724 1.00 12.12 90 TYR A CA 1
ATOM 1394 C C . TYR A 1 90 ? 5.624 4.903 3.549 1.00 0.12 90 TYR A C 1
ATOM 1395 O O . TYR A 1 90 ? 6.106 4.652 2.448 1.00 73.22 90 TYR A O 1
ATOM 1413 N N . GLU A 1 91 ? 5.927 4.205 4.643 1.00 33.12 91 GLU A N 1
ATOM 1414 C CA . GLU A 1 91 ? 6.705 2.969 4.604 1.00 73.35 91 GLU A CA 1
ATOM 1415 C C . GLU A 1 91 ? 5.765 1.818 4.943 1.00 51.13 91 GLU A C 1
ATOM 1416 O O . GLU A 1 91 ? 5.398 1.626 6.107 1.00 55.31 91 GLU A O 1
ATOM 1428 N N . LEU A 1 92 ? 5.341 1.083 3.903 1.00 53.31 92 LEU A N 1
ATOM 1429 C CA . LEU A 1 92 ? 4.459 -0.074 4.051 1.00 5.22 92 LEU A CA 1
ATOM 1430 C C . LEU A 1 92 ? 5.348 -1.299 4.260 1.00 43.52 92 LEU A C 1
ATOM 1431 O O . LEU A 1 92 ? 6.013 -1.773 3.333 1.00 14.20 92 LEU A O 1
ATOM 1447 N N . ARG A 1 93 ? 5.371 -1.760 5.506 1.00 73.25 93 ARG A N 1
ATOM 1448 C CA . ARG A 1 93 ? 6.293 -2.778 5.986 1.00 32.43 93 ARG A CA 1
ATOM 1449 C C . ARG A 1 93 ? 5.532 -4.111 6.037 1.00 53.11 93 ARG A C 1
ATOM 1450 O O . ARG A 1 93 ? 4.788 -4.378 6.988 1.00 24.52 93 ARG A O 1
ATOM 1471 N N . PHE A 1 94 ? 5.707 -4.922 4.982 1.00 62.20 94 PHE A N 1
ATOM 1472 C CA . PHE A 1 94 ? 4.965 -6.167 4.791 1.00 5.20 94 PHE A CA 1
ATOM 1473 C C . PHE A 1 94 ? 5.708 -7.320 5.480 1.00 11.00 94 PHE A C 1
ATOM 1474 O O . PHE A 1 94 ? 6.794 -7.732 5.044 1.00 31.40 94 PHE A O 1
ATOM 1491 N N . GLU A 1 95 ? 5.115 -7.802 6.572 1.00 44.21 95 GLU A N 1
ATOM 1492 C CA . GLU A 1 95 ? 5.639 -8.907 7.365 1.00 74.31 95 GLU A CA 1
ATOM 1493 C C . GLU A 1 95 ? 5.115 -10.217 6.737 1.00 52.02 95 GLU A C 1
ATOM 1494 O O . GLU A 1 95 ? 3.897 -10.432 6.641 1.00 34.11 95 GLU A O 1
ATOM 1506 N N . VAL A 1 96 ? 6.057 -11.061 6.296 1.00 71.12 96 VAL A N 1
ATOM 1507 C CA . VAL A 1 96 ? 5.781 -12.244 5.460 1.00 24.43 96 VAL A CA 1
ATOM 1508 C C . VAL A 1 96 ? 5.687 -13.530 6.307 1.00 33.20 96 VAL A C 1
ATOM 1509 O O . VAL A 1 96 ? 6.311 -13.642 7.372 1.00 71.34 96 VAL A O 1
ATOM 1522 N N . ASP A 1 97 ? 4.889 -14.484 5.817 1.00 41.11 97 ASP A N 1
ATOM 1523 C CA . ASP A 1 97 ? 4.723 -15.819 6.417 1.00 74.02 97 ASP A CA 1
ATOM 1524 C C . ASP A 1 97 ? 4.775 -16.884 5.301 1.00 20.54 97 ASP A C 1
ATOM 1525 O O . ASP A 1 97 ? 3.788 -17.088 4.571 1.00 3.13 97 ASP A O 1
ATOM 1534 N N . GLY A 1 98 ? 5.952 -17.523 5.159 1.00 34.43 98 GLY A N 1
ATOM 1535 C CA . GLY A 1 98 ? 6.170 -18.556 4.147 1.00 74.13 98 GLY A CA 1
ATOM 1536 C C . GLY A 1 98 ? 6.212 -17.993 2.729 1.00 41.21 98 GLY A C 1
ATOM 1537 O O . GLY A 1 98 ? 7.229 -17.440 2.303 1.00 71.40 98 GLY A O 1
ATOM 1541 N N . ASP A 1 99 ? 5.088 -18.110 2.013 1.00 34.24 99 ASP A N 1
ATOM 1542 C CA . ASP A 1 99 ? 4.980 -17.719 0.589 1.00 53.51 99 ASP A CA 1
ATOM 1543 C C . ASP A 1 99 ? 4.145 -16.428 0.435 1.00 24.15 99 ASP A C 1
ATOM 1544 O O . ASP A 1 99 ? 4.287 -15.697 -0.553 1.00 14.32 99 ASP A O 1
ATOM 1553 N N . THR A 1 100 ? 3.327 -16.122 1.454 1.00 23.21 100 THR A N 1
ATOM 1554 C CA . THR A 1 100 ? 2.317 -15.046 1.398 1.00 73.01 100 THR A CA 1
ATOM 1555 C C . THR A 1 100 ? 2.465 -14.101 2.599 1.00 70.11 100 THR A C 1
ATOM 1556 O O . THR A 1 100 ? 2.940 -14.498 3.665 1.00 64.13 100 THR A O 1
ATOM 1567 N N . ILE A 1 101 ? 2.038 -12.851 2.405 1.00 51.32 101 ILE A N 1
ATOM 1568 C CA . ILE A 1 101 ? 2.161 -11.780 3.402 1.00 45.34 101 ILE A CA 1
ATOM 1569 C C . ILE A 1 101 ? 0.856 -11.678 4.214 1.00 5.24 101 ILE A C 1
ATOM 1570 O O . ILE A 1 101 ? -0.234 -11.627 3.638 1.00 61.22 101 ILE A O 1
ATOM 1586 N N . ARG A 1 102 ? 0.981 -11.648 5.550 1.00 12.24 102 ARG A N 1
ATOM 1587 C CA . ARG A 1 102 ? -0.179 -11.643 6.471 1.00 1.44 102 ARG A CA 1
ATOM 1588 C C . ARG A 1 102 ? -0.438 -10.242 7.031 1.00 24.44 102 ARG A C 1
ATOM 1589 O O . ARG A 1 102 ? -1.591 -9.835 7.221 1.00 20.13 102 ARG A O 1
ATOM 1610 N N . ARG A 1 103 ? 0.648 -9.499 7.264 1.00 44.33 103 ARG A N 1
ATOM 1611 C CA . ARG A 1 103 ? 0.621 -8.251 8.043 1.00 32.34 103 ARG A CA 1
ATOM 1612 C C . ARG A 1 103 ? 1.278 -7.123 7.232 1.00 21.21 103 ARG A C 1
ATOM 1613 O O . ARG A 1 103 ? 2.228 -7.360 6.484 1.00 54.53 103 ARG A O 1
ATOM 1634 N N . VAL A 1 104 ? 0.746 -5.905 7.392 1.00 12.31 104 VAL A N 1
ATOM 1635 C CA . VAL A 1 104 ? 1.253 -4.686 6.736 1.00 4.43 104 VAL A CA 1
ATOM 1636 C C . VAL A 1 104 ? 1.249 -3.531 7.755 1.00 12.11 104 VAL A C 1
ATOM 1637 O O . VAL A 1 104 ? 0.213 -3.225 8.364 1.00 73.33 104 VAL A O 1
ATOM 1650 N N . THR A 1 105 ? 2.415 -2.911 7.962 1.00 13.12 105 THR A N 1
ATOM 1651 C CA . THR A 1 105 ? 2.562 -1.784 8.886 1.00 70.22 105 THR A CA 1
ATOM 1652 C C . THR A 1 105 ? 2.794 -0.511 8.059 1.00 64.23 105 THR A C 1
ATOM 1653 O O . THR A 1 105 ? 3.892 -0.291 7.547 1.00 44.31 105 THR A O 1
ATOM 1664 N N . VAL A 1 106 ? 1.750 0.316 7.926 1.00 54.31 106 VAL A N 1
ATOM 1665 C CA . VAL A 1 106 ? 1.813 1.563 7.156 1.00 50.10 106 VAL A CA 1
ATOM 1666 C C . VAL A 1 106 ? 2.296 2.685 8.088 1.00 64.13 106 VAL A C 1
ATOM 1667 O O . VAL A 1 106 ? 1.564 3.111 8.988 1.00 72.40 106 VAL A O 1
ATOM 1680 N N . THR A 1 107 ? 3.551 3.108 7.903 1.00 41.53 107 THR A N 1
ATOM 1681 C CA . THR A 1 107 ? 4.187 4.138 8.734 1.00 73.43 107 THR A CA 1
ATOM 1682 C C . THR A 1 107 ? 4.152 5.489 7.989 1.00 74.11 107 THR A C 1
ATOM 1683 O O . THR A 1 107 ? 4.907 5.688 7.032 1.00 24.11 107 THR A O 1
ATOM 1694 N N . GLN A 1 108 ? 3.258 6.402 8.419 1.00 14.41 108 GLN A N 1
ATOM 1695 C CA . GLN A 1 108 ? 3.114 7.733 7.804 1.00 62.42 108 GLN A CA 1
ATOM 1696 C C . GLN A 1 108 ? 4.097 8.723 8.467 1.00 5.50 108 GLN A C 1
ATOM 1697 O O . GLN A 1 108 ? 3.805 9.306 9.518 1.00 62.32 108 GLN A O 1
ATOM 1711 N N . ASN A 1 109 ? 5.287 8.834 7.869 1.00 10.33 109 ASN A N 1
ATOM 1712 C CA . ASN A 1 109 ? 6.342 9.772 8.291 1.00 44.25 109 ASN A CA 1
ATOM 1713 C C . ASN A 1 109 ? 6.280 11.051 7.446 1.00 33.40 109 ASN A C 1
ATOM 1714 O O . ASN A 1 109 ? 5.660 11.075 6.374 1.00 23.41 109 ASN A O 1
ATOM 1725 N N . GLY A 1 110 ? 6.933 12.106 7.943 1.00 3.41 110 GLY A N 1
ATOM 1726 C CA . GLY A 1 110 ? 6.956 13.404 7.284 1.00 44.43 110 GLY A CA 1
ATOM 1727 C C . GLY A 1 110 ? 7.245 14.501 8.294 1.00 10.11 110 GLY A C 1
ATOM 1728 O O . GLY A 1 110 ? 6.347 14.909 9.040 1.00 32.50 110 GLY A O 1
ATOM 1732 N N . GLY A 1 111 ? 8.498 14.972 8.330 1.00 51.12 111 GLY A N 1
ATOM 1733 C CA . GLY A 1 111 ? 8.934 15.989 9.294 1.00 72.34 111 GLY A CA 1
ATOM 1734 C C . GLY A 1 111 ? 10.191 16.701 8.834 1.00 65.23 111 GLY A C 1
ATOM 1735 O O . GLY A 1 111 ? 10.853 16.253 7.888 1.00 63.44 111 GLY A O 1
ATOM 1739 N N . SER A 1 112 ? 10.524 17.815 9.506 1.00 35.24 112 SER A N 1
ATOM 1740 C CA . SER A 1 112 ? 11.711 18.615 9.186 1.00 64.12 112 SER A CA 1
ATOM 1741 C C . SER A 1 112 ? 12.934 18.139 9.993 1.00 12.03 112 SER A C 1
ATOM 1742 O O . SER A 1 112 ? 13.234 18.656 11.077 1.00 54.11 112 SER A O 1
ATOM 1750 N N . LEU A 1 113 ? 13.577 17.075 9.487 1.00 62.31 113 LEU A N 1
ATOM 1751 C CA . LEU A 1 113 ? 14.870 16.568 10.002 1.00 63.32 113 LEU A CA 1
ATOM 1752 C C . LEU A 1 113 ? 15.999 16.945 9.017 1.00 13.31 113 LEU A C 1
ATOM 1753 O O . LEU A 1 113 ? 17.185 16.921 9.366 1.00 31.32 113 LEU A O 1
ATOM 1769 N N . GLU A 1 114 ? 15.595 17.313 7.791 1.00 4.23 114 GLU A N 1
ATOM 1770 C CA . GLU A 1 114 ? 16.501 17.668 6.672 1.00 11.43 114 GLU A CA 1
ATOM 1771 C C . GLU A 1 114 ? 17.022 19.130 6.776 1.00 3.21 114 GLU A C 1
ATOM 1772 O O . GLU A 1 114 ? 16.884 19.788 7.819 1.00 24.11 114 GLU A O 1
ATOM 1784 N N . HIS A 1 115 ? 17.629 19.628 5.672 1.00 43.24 115 HIS A N 1
ATOM 1785 C CA . HIS A 1 115 ? 18.141 21.010 5.567 1.00 52.41 115 HIS A CA 1
ATOM 1786 C C . HIS A 1 115 ? 17.596 21.675 4.286 1.00 24.32 115 HIS A C 1
ATOM 1787 O O . HIS A 1 115 ? 18.146 21.473 3.194 1.00 3.10 115 HIS A O 1
ATOM 1802 N N . HIS A 1 116 ? 16.504 22.465 4.463 1.00 24.44 116 HIS A N 1
ATOM 1803 C CA . HIS A 1 116 ? 15.810 23.261 3.412 1.00 45.43 116 HIS A CA 1
ATOM 1804 C C . HIS A 1 116 ? 15.565 22.451 2.119 1.00 42.03 116 HIS A C 1
ATOM 1805 O O . HIS A 1 116 ? 16.133 22.747 1.056 1.00 71.20 116 HIS A O 1
ATOM 1820 N N . HIS A 1 117 ? 14.723 21.407 2.237 1.00 71.14 117 HIS A N 1
ATOM 1821 C CA . HIS A 1 117 ? 14.402 20.508 1.117 1.00 12.03 117 HIS A CA 1
ATOM 1822 C C . HIS A 1 117 ? 13.533 21.247 0.084 1.00 12.33 117 HIS A C 1
ATOM 1823 O O . HIS A 1 117 ? 12.434 21.723 0.405 1.00 12.00 117 HIS A O 1
ATOM 1838 N N . HIS A 1 118 ? 14.060 21.394 -1.141 1.00 70.35 118 HIS A N 1
ATOM 1839 C CA . HIS A 1 118 ? 13.320 22.013 -2.247 1.00 33.31 118 HIS A CA 1
ATOM 1840 C C . HIS A 1 118 ? 12.098 21.126 -2.574 1.00 2.33 118 HIS A C 1
ATOM 1841 O O . HIS A 1 118 ? 12.256 19.970 -2.972 1.00 70.31 118 HIS A O 1
ATOM 1856 N N . HIS A 1 119 ? 10.890 21.650 -2.320 1.00 40.00 119 HIS A N 1
ATOM 1857 C CA . HIS A 1 119 ? 9.642 20.891 -2.498 1.00 25.41 119 HIS A CA 1
ATOM 1858 C C . HIS A 1 119 ? 9.343 20.681 -4.002 1.00 34.30 119 HIS A C 1
ATOM 1859 O O . HIS A 1 119 ? 9.804 19.698 -4.602 1.00 4.33 119 HIS A O 1
ATOM 1874 N N . HIS A 1 120 ? 8.656 21.665 -4.605 1.00 51.25 120 HIS A N 1
ATOM 1875 C CA . HIS A 1 120 ? 8.061 21.583 -5.944 1.00 75.01 120 HIS A CA 1
ATOM 1876 C C . HIS A 1 120 ? 7.182 22.839 -6.132 1.00 33.40 120 HIS A C 1
ATOM 1877 O O . HIS A 1 120 ? 6.143 22.938 -5.458 1.00 63.00 120 HIS A O 1
ATOM 1893 N N . MET A 1 1 ? 3.629 -17.934 -2.385 1.00 53.41 1 MET A N 2
ATOM 1894 C CA . MET A 1 1 ? 2.968 -17.354 -3.563 1.00 5.04 1 MET A CA 2
ATOM 1895 C C . MET A 1 1 ? 4.025 -17.158 -4.670 1.00 75.41 1 MET A C 2
ATOM 1896 O O . MET A 1 1 ? 4.094 -17.946 -5.622 1.00 11.22 1 MET A O 2
ATOM 1912 N N . GLN A 1 2 ? 4.883 -16.138 -4.485 1.00 33.15 2 GLN A N 2
ATOM 1913 C CA . GLN A 1 2 ? 5.927 -15.738 -5.465 1.00 1.43 2 GLN A CA 2
ATOM 1914 C C . GLN A 1 2 ? 6.887 -14.740 -4.765 1.00 64.45 2 GLN A C 2
ATOM 1915 O O . GLN A 1 2 ? 6.755 -14.510 -3.549 1.00 73.42 2 GLN A O 2
ATOM 1929 N N . ASP A 1 3 ? 7.881 -14.212 -5.518 1.00 20.14 3 ASP A N 2
ATOM 1930 C CA . ASP A 1 3 ? 8.822 -13.155 -5.074 1.00 54.13 3 ASP A CA 2
ATOM 1931 C C . ASP A 1 3 ? 8.129 -12.024 -4.286 1.00 5.02 3 ASP A C 2
ATOM 1932 O O . ASP A 1 3 ? 7.263 -11.319 -4.810 1.00 43.23 3 ASP A O 2
ATOM 1941 N N . ILE A 1 4 ? 8.562 -11.869 -3.031 1.00 4.53 4 ILE A N 2
ATOM 1942 C CA . ILE A 1 4 ? 7.971 -10.948 -2.052 1.00 53.45 4 ILE A CA 2
ATOM 1943 C C . ILE A 1 4 ? 8.306 -9.469 -2.372 1.00 53.42 4 ILE A C 2
ATOM 1944 O O . ILE A 1 4 ? 7.510 -8.578 -2.071 1.00 75.53 4 ILE A O 2
ATOM 1960 N N . VAL A 1 5 ? 9.469 -9.231 -3.010 1.00 52.24 5 VAL A N 2
ATOM 1961 C CA . VAL A 1 5 ? 9.961 -7.869 -3.313 1.00 13.22 5 VAL A CA 2
ATOM 1962 C C . VAL A 1 5 ? 8.979 -7.129 -4.255 1.00 15.51 5 VAL A C 2
ATOM 1963 O O . VAL A 1 5 ? 8.453 -6.063 -3.913 1.00 71.02 5 VAL A O 2
ATOM 1976 N N . GLU A 1 6 ? 8.710 -7.744 -5.420 1.00 12.34 6 GLU A N 2
ATOM 1977 C CA . GLU A 1 6 ? 7.797 -7.189 -6.436 1.00 53.15 6 GLU A CA 2
ATOM 1978 C C . GLU A 1 6 ? 6.335 -7.282 -5.966 1.00 52.35 6 GLU A C 2
ATOM 1979 O O . GLU A 1 6 ? 5.536 -6.384 -6.254 1.00 2.12 6 GLU A O 2
ATOM 1991 N N . ALA A 1 7 ? 6.008 -8.364 -5.219 1.00 14.32 7 ALA A N 2
ATOM 1992 C CA . ALA A 1 7 ? 4.661 -8.564 -4.650 1.00 10.14 7 ALA A CA 2
ATOM 1993 C C . ALA A 1 7 ? 4.272 -7.372 -3.756 1.00 72.12 7 ALA A C 2
ATOM 1994 O O . ALA A 1 7 ? 3.239 -6.746 -3.957 1.00 34.41 7 ALA A O 2
ATOM 2001 N N . ALA A 1 8 ? 5.177 -7.020 -2.827 1.00 54.40 8 ALA A N 2
ATOM 2002 C CA . ALA A 1 8 ? 4.965 -5.932 -1.856 1.00 1.35 8 ALA A CA 2
ATOM 2003 C C . ALA A 1 8 ? 5.007 -4.547 -2.513 1.00 55.33 8 ALA A C 2
ATOM 2004 O O . ALA A 1 8 ? 4.333 -3.629 -2.047 1.00 3.02 8 ALA A O 2
ATOM 2011 N N . LYS A 1 9 ? 5.825 -4.410 -3.575 1.00 23.11 9 LYS A N 2
ATOM 2012 C CA . LYS A 1 9 ? 5.919 -3.168 -4.362 1.00 23.44 9 LYS A CA 2
ATOM 2013 C C . LYS A 1 9 ? 4.555 -2.837 -4.996 1.00 41.24 9 LYS A C 2
ATOM 2014 O O . LYS A 1 9 ? 3.971 -1.787 -4.719 1.00 43.05 9 LYS A O 2
ATOM 2033 N N . GLN A 1 10 ? 4.052 -3.788 -5.805 1.00 60.12 10 GLN A N 2
ATOM 2034 C CA . GLN A 1 10 ? 2.775 -3.664 -6.526 1.00 14.11 10 GLN A CA 2
ATOM 2035 C C . GLN A 1 10 ? 1.594 -3.595 -5.551 1.00 40.14 10 GLN A C 2
ATOM 2036 O O . GLN A 1 10 ? 0.578 -2.951 -5.842 1.00 14.51 10 GLN A O 2
ATOM 2050 N N . ALA A 1 11 ? 1.764 -4.257 -4.390 1.00 74.13 11 ALA A N 2
ATOM 2051 C CA . ALA A 1 11 ? 0.795 -4.222 -3.299 1.00 11.44 11 ALA A CA 2
ATOM 2052 C C . ALA A 1 11 ? 0.643 -2.802 -2.764 1.00 64.23 11 ALA A C 2
ATOM 2053 O O . ALA A 1 11 ? -0.465 -2.270 -2.716 1.00 61.12 11 ALA A O 2
ATOM 2060 N N . ALA A 1 12 ? 1.794 -2.189 -2.440 1.00 13.44 12 ALA A N 2
ATOM 2061 C CA . ALA A 1 12 ? 1.869 -0.860 -1.828 1.00 72.44 12 ALA A CA 2
ATOM 2062 C C . ALA A 1 12 ? 1.220 0.222 -2.701 1.00 12.45 12 ALA A C 2
ATOM 2063 O O . ALA A 1 12 ? 0.454 1.048 -2.206 1.00 64.14 12 ALA A O 2
ATOM 2070 N N . ILE A 1 13 ? 1.514 0.168 -4.012 1.00 62.11 13 ILE A N 2
ATOM 2071 C CA . ILE A 1 13 ? 0.986 1.120 -5.005 1.00 22.51 13 ILE A CA 2
ATOM 2072 C C . ILE A 1 13 ? -0.544 0.939 -5.149 1.00 44.14 13 ILE A C 2
ATOM 2073 O O . ILE A 1 13 ? -1.296 1.918 -5.183 1.00 44.31 13 ILE A O 2
ATOM 2089 N N . ALA A 1 14 ? -0.982 -0.343 -5.181 1.00 4.03 14 ALA A N 2
ATOM 2090 C CA . ALA A 1 14 ? -2.406 -0.721 -5.311 1.00 62.13 14 ALA A CA 2
ATOM 2091 C C . ALA A 1 14 ? -3.230 -0.305 -4.077 1.00 74.12 14 ALA A C 2
ATOM 2092 O O . ALA A 1 14 ? -4.437 -0.061 -4.191 1.00 53.45 14 ALA A O 2
ATOM 2099 N N . ILE A 1 15 ? -2.555 -0.235 -2.906 1.00 20.43 15 ILE A N 2
ATOM 2100 C CA . ILE A 1 15 ? -3.146 0.257 -1.648 1.00 13.34 15 ILE A CA 2
ATOM 2101 C C . ILE A 1 15 ? -3.596 1.723 -1.817 1.00 3.30 15 ILE A C 2
ATOM 2102 O O . ILE A 1 15 ? -4.718 2.076 -1.465 1.00 70.51 15 ILE A O 2
ATOM 2118 N N . PHE A 1 16 ? -2.719 2.551 -2.421 1.00 54.15 16 PHE A N 2
ATOM 2119 C CA . PHE A 1 16 ? -2.994 3.988 -2.635 1.00 55.32 16 PHE A CA 2
ATOM 2120 C C . PHE A 1 16 ? -3.961 4.220 -3.799 1.00 30.54 16 PHE A C 2
ATOM 2121 O O . PHE A 1 16 ? -4.701 5.211 -3.800 1.00 12.03 16 PHE A O 2
ATOM 2138 N N . GLN A 1 17 ? -3.935 3.302 -4.787 1.00 74.21 17 GLN A N 2
ATOM 2139 C CA . GLN A 1 17 ? -4.900 3.292 -5.900 1.00 73.34 17 GLN A CA 2
ATOM 2140 C C . GLN A 1 17 ? -6.328 3.119 -5.358 1.00 30.53 17 GLN A C 2
ATOM 2141 O O . GLN A 1 17 ? -7.261 3.765 -5.839 1.00 72.23 17 GLN A O 2
ATOM 2155 N N . LEU A 1 18 ? -6.463 2.258 -4.326 1.00 65.10 18 LEU A N 2
ATOM 2156 C CA . LEU A 1 18 ? -7.731 2.060 -3.610 1.00 24.53 18 LEU A CA 2
ATOM 2157 C C . LEU A 1 18 ? -8.024 3.237 -2.662 1.00 43.50 18 LEU A C 2
ATOM 2158 O O . LEU A 1 18 ? -9.165 3.669 -2.557 1.00 4.21 18 LEU A O 2
ATOM 2174 N N . TRP A 1 19 ? -6.986 3.776 -1.999 1.00 42.03 19 TRP A N 2
ATOM 2175 C CA . TRP A 1 19 ? -7.145 4.877 -1.014 1.00 0.25 19 TRP A CA 2
ATOM 2176 C C . TRP A 1 19 ? -7.699 6.170 -1.648 1.00 13.15 19 TRP A C 2
ATOM 2177 O O . TRP A 1 19 ? -8.415 6.936 -0.982 1.00 71.01 19 TRP A O 2
ATOM 2198 N N . LYS A 1 20 ? -7.375 6.403 -2.929 1.00 64.23 20 LYS A N 2
ATOM 2199 C CA . LYS A 1 20 ? -7.936 7.533 -3.700 1.00 21.34 20 LYS A CA 2
ATOM 2200 C C . LYS A 1 20 ? -9.157 7.087 -4.538 1.00 2.33 20 LYS A C 2
ATOM 2201 O O . LYS A 1 20 ? -9.959 7.929 -4.954 1.00 13.23 20 LYS A O 2
ATOM 2220 N N . ASN A 1 21 ? -9.292 5.760 -4.777 1.00 52.05 21 ASN A N 2
ATOM 2221 C CA . ASN A 1 21 ? -10.383 5.186 -5.598 1.00 22.24 21 ASN A CA 2
ATOM 2222 C C . ASN A 1 21 ? -10.589 3.682 -5.235 1.00 70.10 21 ASN A C 2
ATOM 2223 O O . ASN A 1 21 ? -9.967 2.805 -5.849 1.00 2.00 21 ASN A O 2
ATOM 2234 N N . PRO A 1 22 ? -11.456 3.358 -4.207 1.00 44.32 22 PRO A N 2
ATOM 2235 C CA . PRO A 1 22 ? -11.660 1.955 -3.719 1.00 3.10 22 PRO A CA 2
ATOM 2236 C C . PRO A 1 22 ? -12.395 1.060 -4.733 1.00 53.53 22 PRO A C 2
ATOM 2237 O O . PRO A 1 22 ? -12.482 -0.161 -4.553 1.00 64.15 22 PRO A O 2
ATOM 2248 N N . THR A 1 23 ? -12.893 1.689 -5.808 1.00 64.14 23 THR A N 2
ATOM 2249 C CA . THR A 1 23 ? -13.640 1.028 -6.875 1.00 41.25 23 THR A CA 2
ATOM 2250 C C . THR A 1 23 ? -12.705 0.566 -8.015 1.00 61.15 23 THR A C 2
ATOM 2251 O O . THR A 1 23 ? -13.188 0.174 -9.079 1.00 1.12 23 THR A O 2
ATOM 2262 N N . ASP A 1 24 ? -11.366 0.616 -7.797 1.00 74.13 24 ASP A N 2
ATOM 2263 C CA . ASP A 1 24 ? -10.388 0.160 -8.811 1.00 3.50 24 ASP A CA 2
ATOM 2264 C C . ASP A 1 24 ? -10.317 -1.385 -8.795 1.00 23.04 24 ASP A C 2
ATOM 2265 O O . ASP A 1 24 ? -9.831 -1.964 -7.813 1.00 34.22 24 ASP A O 2
ATOM 2274 N N . PRO A 1 25 ? -10.809 -2.076 -9.878 1.00 45.30 25 PRO A N 2
ATOM 2275 C CA . PRO A 1 25 ? -10.923 -3.550 -9.899 1.00 42.12 25 PRO A CA 2
ATOM 2276 C C . PRO A 1 25 ? -9.555 -4.261 -9.860 1.00 74.40 25 PRO A C 2
ATOM 2277 O O . PRO A 1 25 ? -9.377 -5.193 -9.079 1.00 42.14 25 PRO A O 2
ATOM 2288 N N . GLU A 1 26 ? -8.583 -3.786 -10.665 1.00 21.31 26 GLU A N 2
ATOM 2289 C CA . GLU A 1 26 ? -7.294 -4.490 -10.849 1.00 4.05 26 GLU A CA 2
ATOM 2290 C C . GLU A 1 26 ? -6.358 -4.320 -9.638 1.00 22.23 26 GLU A C 2
ATOM 2291 O O . GLU A 1 26 ? -5.535 -5.199 -9.365 1.00 70.01 26 GLU A O 2
ATOM 2303 N N . ALA A 1 27 ? -6.510 -3.197 -8.909 1.00 73.53 27 ALA A N 2
ATOM 2304 C CA . ALA A 1 27 ? -5.716 -2.917 -7.695 1.00 61.45 27 ALA A CA 2
ATOM 2305 C C . ALA A 1 27 ? -5.998 -3.971 -6.611 1.00 63.10 27 ALA A C 2
ATOM 2306 O O . ALA A 1 27 ? -5.092 -4.677 -6.177 1.00 72.23 27 ALA A O 2
ATOM 2313 N N . GLN A 1 28 ? -7.281 -4.095 -6.223 1.00 3.11 28 GLN A N 2
ATOM 2314 C CA . GLN A 1 28 ? -7.736 -5.086 -5.217 1.00 62.13 28 GLN A CA 2
ATOM 2315 C C . GLN A 1 28 ? -7.584 -6.544 -5.729 1.00 62.13 28 GLN A C 2
ATOM 2316 O O . GLN A 1 28 ? -7.410 -7.471 -4.930 1.00 64.21 28 GLN A O 2
ATOM 2330 N N . GLU A 1 29 ? -7.622 -6.712 -7.068 1.00 34.20 29 GLU A N 2
ATOM 2331 C CA . GLU A 1 29 ? -7.515 -8.027 -7.746 1.00 51.41 29 GLU A CA 2
ATOM 2332 C C . GLU A 1 29 ? -6.111 -8.634 -7.555 1.00 42.13 29 GLU A C 2
ATOM 2333 O O . GLU A 1 29 ? -5.977 -9.818 -7.234 1.00 4.04 29 GLU A O 2
ATOM 2345 N N . LEU A 1 30 ? -5.061 -7.814 -7.762 1.00 53.52 30 LEU A N 2
ATOM 2346 C CA . LEU A 1 30 ? -3.664 -8.269 -7.599 1.00 73.31 30 LEU A CA 2
ATOM 2347 C C . LEU A 1 30 ? -3.335 -8.496 -6.112 1.00 3.53 30 LEU A C 2
ATOM 2348 O O . LEU A 1 30 ? -2.588 -9.418 -5.785 1.00 53.42 30 LEU A O 2
ATOM 2364 N N . LEU A 1 31 ? -3.938 -7.655 -5.226 1.00 52.33 31 LEU A N 2
ATOM 2365 C CA . LEU A 1 31 ? -3.832 -7.799 -3.749 1.00 22.33 31 LEU A CA 2
ATOM 2366 C C . LEU A 1 31 ? -4.413 -9.150 -3.278 1.00 40.21 31 LEU A C 2
ATOM 2367 O O . LEU A 1 31 ? -3.987 -9.696 -2.264 1.00 53.04 31 LEU A O 2
ATOM 2383 N N . ASN A 1 32 ? -5.395 -9.657 -4.045 1.00 24.15 32 ASN A N 2
ATOM 2384 C CA . ASN A 1 32 ? -6.091 -10.930 -3.760 1.00 61.31 32 ASN A CA 2
ATOM 2385 C C . ASN A 1 32 ? -5.163 -12.140 -3.993 1.00 63.13 32 ASN A C 2
ATOM 2386 O O . ASN A 1 32 ? -5.340 -13.202 -3.391 1.00 41.15 32 ASN A O 2
ATOM 2397 N N . LYS A 1 33 ? -4.156 -11.945 -4.857 1.00 5.43 33 LYS A N 2
ATOM 2398 C CA . LYS A 1 33 ? -3.245 -13.007 -5.297 1.00 25.51 33 LYS A CA 2
ATOM 2399 C C . LYS A 1 33 ? -1.988 -13.040 -4.412 1.00 4.24 33 LYS A C 2
ATOM 2400 O O . LYS A 1 33 ? -1.559 -14.107 -3.969 1.00 22.24 33 LYS A O 2
ATOM 2419 N N . ILE A 1 34 ? -1.426 -11.844 -4.139 1.00 14.23 34 ILE A N 2
ATOM 2420 C CA . ILE A 1 34 ? -0.078 -11.692 -3.528 1.00 21.44 34 ILE A CA 2
ATOM 2421 C C . ILE A 1 34 ? -0.144 -11.537 -1.991 1.00 40.41 34 ILE A C 2
ATOM 2422 O O . ILE A 1 34 ? 0.788 -11.930 -1.278 1.00 14.12 34 ILE A O 2
ATOM 2438 N N . LEU A 1 35 ? -1.242 -10.945 -1.503 1.00 22.22 35 LEU A N 2
ATOM 2439 C CA . LEU A 1 35 ? -1.470 -10.720 -0.060 1.00 43.13 35 LEU A CA 2
ATOM 2440 C C . LEU A 1 35 ? -2.596 -11.630 0.440 1.00 55.22 35 LEU A C 2
ATOM 2441 O O . LEU A 1 35 ? -3.235 -12.348 -0.345 1.00 44.50 35 LEU A O 2
ATOM 2457 N N . SER A 1 36 ? -2.824 -11.587 1.760 1.00 23.13 36 SER A N 2
ATOM 2458 C CA . SER A 1 36 ? -3.979 -12.230 2.388 1.00 62.45 36 SER A CA 2
ATOM 2459 C C . SER A 1 36 ? -5.264 -11.406 2.073 1.00 2.13 36 SER A C 2
ATOM 2460 O O . SER A 1 36 ? -5.188 -10.174 1.977 1.00 13.33 36 SER A O 2
ATOM 2468 N N . PRO A 1 37 ? -6.451 -12.071 1.874 1.00 54.23 37 PRO A N 2
ATOM 2469 C CA . PRO A 1 37 ? -7.761 -11.381 1.625 1.00 73.03 37 PRO A CA 2
ATOM 2470 C C . PRO A 1 37 ? -8.119 -10.296 2.672 1.00 54.41 37 PRO A C 2
ATOM 2471 O O . PRO A 1 37 ? -8.782 -9.302 2.357 1.00 1.25 37 PRO A O 2
ATOM 2482 N N . ASP A 1 38 ? -7.656 -10.499 3.910 1.00 73.11 38 ASP A N 2
ATOM 2483 C CA . ASP A 1 38 ? -7.899 -9.572 5.032 1.00 41.33 38 ASP A CA 2
ATOM 2484 C C . ASP A 1 38 ? -7.141 -8.236 4.838 1.00 42.33 38 ASP A C 2
ATOM 2485 O O . ASP A 1 38 ? -7.628 -7.169 5.234 1.00 30.40 38 ASP A O 2
ATOM 2494 N N . VAL A 1 39 ? -5.962 -8.318 4.190 1.00 35.24 39 VAL A N 2
ATOM 2495 C CA . VAL A 1 39 ? -5.071 -7.163 3.966 1.00 1.53 39 VAL A CA 2
ATOM 2496 C C . VAL A 1 39 ? -5.681 -6.185 2.938 1.00 4.11 39 VAL A C 2
ATOM 2497 O O . VAL A 1 39 ? -5.621 -4.974 3.125 1.00 5.42 39 VAL A O 2
ATOM 2510 N N . LEU A 1 40 ? -6.280 -6.718 1.857 1.00 12.03 40 LEU A N 2
ATOM 2511 C CA . LEU A 1 40 ? -6.908 -5.873 0.810 1.00 51.12 40 LEU A CA 2
ATOM 2512 C C . LEU A 1 40 ? -8.216 -5.251 1.324 1.00 53.42 40 LEU A C 2
ATOM 2513 O O . LEU A 1 40 ? -8.588 -4.140 0.925 1.00 42.42 40 LEU A O 2
ATOM 2529 N N . ASP A 1 41 ? -8.893 -5.996 2.222 1.00 64.10 41 ASP A N 2
ATOM 2530 C CA . ASP A 1 41 ? -10.188 -5.601 2.790 1.00 71.12 41 ASP A CA 2
ATOM 2531 C C . ASP A 1 41 ? -10.044 -4.340 3.645 1.00 33.32 41 ASP A C 2
ATOM 2532 O O . ASP A 1 41 ? -10.780 -3.378 3.455 1.00 41.55 41 ASP A O 2
ATOM 2541 N N . GLN A 1 42 ? -9.065 -4.349 4.565 1.00 60.32 42 GLN A N 2
ATOM 2542 C CA . GLN A 1 42 ? -8.797 -3.199 5.447 1.00 61.24 42 GLN A CA 2
ATOM 2543 C C . GLN A 1 42 ? -8.389 -1.946 4.626 1.00 63.02 42 GLN A C 2
ATOM 2544 O O . GLN A 1 42 ? -8.727 -0.829 4.999 1.00 1.42 42 GLN A O 2
ATOM 2558 N N . VAL A 1 43 ? -7.701 -2.168 3.484 1.00 11.11 43 VAL A N 2
ATOM 2559 C CA . VAL A 1 43 ? -7.254 -1.093 2.580 1.00 2.45 43 VAL A CA 2
ATOM 2560 C C . VAL A 1 43 ? -8.457 -0.332 1.978 1.00 20.22 43 VAL A C 2
ATOM 2561 O O . VAL A 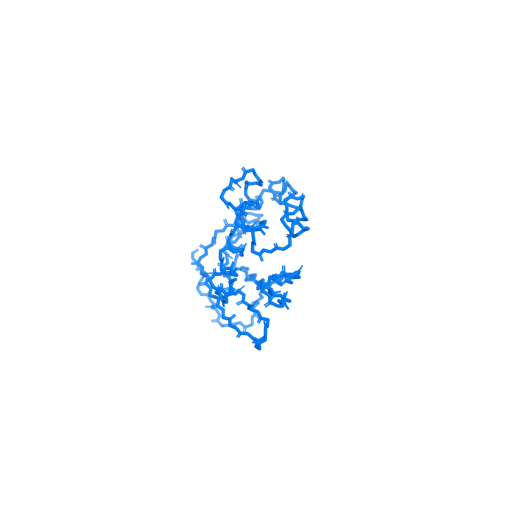1 43 ? -8.541 0.885 2.121 1.00 23.40 43 VAL A O 2
ATOM 2574 N N . ARG A 1 44 ? -9.404 -1.066 1.345 1.00 14.21 44 ARG A N 2
ATOM 2575 C CA . ARG A 1 44 ? -10.590 -0.453 0.696 1.00 32.51 44 ARG A CA 2
ATOM 2576 C C . ARG A 1 44 ? -11.561 0.191 1.718 1.00 72.34 44 ARG A C 2
ATOM 2577 O O . ARG A 1 44 ? -12.361 1.063 1.353 1.00 2.14 44 ARG A O 2
ATOM 2598 N N . GLU A 1 45 ? -11.485 -0.243 2.990 1.00 23.43 45 GLU A N 2
ATOM 2599 C CA . GLU A 1 45 ? -12.291 0.339 4.086 1.00 21.52 45 GLU A CA 2
ATOM 2600 C C . GLU A 1 45 ? -11.667 1.655 4.606 1.00 11.31 45 GLU A C 2
ATOM 2601 O O . GLU A 1 45 ? -12.384 2.623 4.891 1.00 43.21 45 GLU A O 2
ATOM 2613 N N . HIS A 1 46 ? -10.321 1.681 4.708 1.00 34.53 46 HIS A N 2
ATOM 2614 C CA . HIS A 1 46 ? -9.559 2.896 5.101 1.00 13.21 46 HIS A CA 2
ATOM 2615 C C . HIS A 1 46 ? -9.528 3.919 3.944 1.00 11.32 46 HIS A C 2
ATOM 2616 O O . HIS A 1 46 ? -9.308 5.114 4.154 1.00 13.50 46 HIS A O 2
ATOM 2631 N N . ALA A 1 47 ? -9.739 3.409 2.728 1.00 72.14 47 ALA A N 2
ATOM 2632 C CA . ALA A 1 47 ? -9.806 4.190 1.490 1.00 74.10 47 ALA A CA 2
ATOM 2633 C C . ALA A 1 47 ? -10.923 5.228 1.535 1.00 0.12 47 ALA A C 2
ATOM 2634 O O . ALA A 1 47 ? -10.735 6.384 1.144 1.00 24.13 47 ALA A O 2
ATOM 2641 N N . ARG A 1 48 ? -12.084 4.776 2.040 1.00 3.41 48 ARG A N 2
ATOM 2642 C CA . ARG A 1 48 ? -13.301 5.584 2.123 1.00 14.22 48 ARG A CA 2
ATOM 2643 C C . ARG A 1 48 ? -13.155 6.750 3.126 1.00 14.24 48 ARG A C 2
ATOM 2644 O O . ARG A 1 48 ? -13.879 7.730 3.025 1.00 41.10 48 ARG A O 2
ATOM 2665 N N . GLU A 1 49 ? -12.194 6.642 4.071 1.00 1.40 49 GLU A N 2
ATOM 2666 C CA . GLU A 1 49 ? -11.853 7.748 4.992 1.00 41.44 49 GLU A CA 2
ATOM 2667 C C . GLU A 1 49 ? -11.266 8.934 4.205 1.00 75.41 49 GLU A C 2
ATOM 2668 O O . GLU A 1 49 ? -11.840 10.022 4.200 1.00 43.52 49 GLU A O 2
ATOM 2680 N N . LEU A 1 50 ? -10.145 8.667 3.495 1.00 12.53 50 LEU A N 2
ATOM 2681 C CA . LEU A 1 50 ? -9.378 9.687 2.739 1.00 11.32 50 LEU A CA 2
ATOM 2682 C C . LEU A 1 50 ? -10.209 10.275 1.586 1.00 42.30 50 LEU A C 2
ATOM 2683 O O . LEU A 1 50 ? -10.030 11.438 1.204 1.00 50.32 50 LEU A O 2
ATOM 2699 N N . GLN A 1 51 ? -11.115 9.434 1.061 1.00 15.23 51 GLN A N 2
ATOM 2700 C CA . GLN A 1 51 ? -12.117 9.809 0.051 1.00 31.54 51 GLN A CA 2
ATOM 2701 C C . GLN A 1 51 ? -13.035 10.935 0.584 1.00 20.55 51 GLN A C 2
ATOM 2702 O O . GLN A 1 51 ? -13.200 11.975 -0.061 1.00 21.53 51 GLN A O 2
ATOM 2716 N N . LYS A 1 52 ? -13.593 10.713 1.795 1.00 60.22 52 LYS A N 2
ATOM 2717 C CA . LYS A 1 52 ? -14.561 11.636 2.431 1.00 0.10 52 LYS A CA 2
ATOM 2718 C C . LYS A 1 52 ? -13.866 12.878 3.025 1.00 61.41 52 LYS A C 2
ATOM 2719 O O . LYS A 1 52 ? -14.479 13.943 3.149 1.00 4.41 52 LYS A O 2
ATOM 2738 N N . GLN A 1 53 ? -12.587 12.720 3.396 1.00 1.31 53 GLN A N 2
ATOM 2739 C CA . GLN A 1 53 ? -11.726 13.836 3.837 1.00 31.21 53 GLN A CA 2
ATOM 2740 C C . GLN A 1 53 ? -11.306 14.689 2.627 1.00 72.25 53 GLN A C 2
ATOM 2741 O O . GLN A 1 53 ? -10.972 15.873 2.773 1.00 33.31 53 GLN A O 2
ATOM 2755 N N . GLY A 1 54 ? -11.325 14.055 1.435 1.00 1.53 54 GLY A N 2
ATOM 2756 C CA . GLY A 1 54 ? -10.985 14.718 0.179 1.00 12.11 54 GLY A CA 2
ATOM 2757 C C . GLY A 1 54 ? -9.499 15.011 0.036 1.00 51.21 54 GLY A C 2
ATOM 2758 O O . GLY A 1 54 ? -9.115 15.925 -0.709 1.00 61.22 54 GLY A O 2
ATOM 2762 N N . ILE A 1 55 ? -8.668 14.231 0.759 1.00 72.45 55 ILE A N 2
ATOM 2763 C CA . ILE A 1 55 ? -7.207 14.364 0.725 1.00 15.34 55 ILE A CA 2
ATOM 2764 C C . ILE A 1 55 ? -6.704 13.844 -0.625 1.00 12.35 55 ILE A C 2
ATOM 2765 O O . ILE A 1 55 ? -6.702 12.633 -0.868 1.00 75.43 55 ILE A O 2
ATOM 2781 N N . HIS A 1 56 ? -6.362 14.775 -1.527 1.00 51.42 56 HIS A N 2
ATOM 2782 C CA . HIS A 1 56 ? -5.775 14.428 -2.815 1.00 71.31 56 HIS A CA 2
ATOM 2783 C C . HIS A 1 56 ? -4.285 14.135 -2.617 1.00 25.51 56 HIS A C 2
ATOM 2784 O O . HIS A 1 56 ? -3.556 14.961 -2.088 1.00 11.41 56 HIS A O 2
ATOM 2799 N N . PHE A 1 57 ? -3.870 12.950 -3.035 1.00 21.04 57 PHE A N 2
ATOM 2800 C CA . PHE A 1 57 ? -2.465 12.535 -3.050 1.00 45.02 57 PHE A CA 2
ATOM 2801 C C . PHE A 1 57 ? -2.195 11.781 -4.347 1.00 71.12 57 PHE A C 2
ATOM 2802 O O . PHE A 1 57 ? -3.133 11.405 -5.073 1.00 34.13 57 PHE A O 2
ATOM 2819 N N . GLU A 1 58 ? -0.915 11.555 -4.617 1.00 2.11 58 GLU A N 2
ATOM 2820 C CA . GLU A 1 58 ? -0.477 10.730 -5.735 1.00 3.34 58 GLU A CA 2
ATOM 2821 C C . GLU A 1 58 ? 0.837 10.042 -5.367 1.00 73.53 58 GLU A C 2
ATOM 2822 O O . GLU A 1 58 ? 1.711 10.654 -4.744 1.00 73.22 58 GLU A O 2
ATOM 2834 N N . VAL A 1 59 ? 0.949 8.765 -5.755 1.00 71.54 59 VAL A N 2
ATOM 2835 C CA . VAL A 1 59 ? 2.155 7.957 -5.569 1.00 2.20 59 VAL A CA 2
ATOM 2836 C C . VAL A 1 59 ? 3.269 8.469 -6.520 1.00 71.15 59 VAL A C 2
ATOM 2837 O O . VAL A 1 59 ? 3.179 8.338 -7.745 1.00 25.10 59 VAL A O 2
ATOM 2850 N N . LYS A 1 60 ? 4.293 9.118 -5.936 1.00 53.03 60 LYS A N 2
ATOM 2851 C CA . LYS A 1 60 ? 5.353 9.827 -6.697 1.00 41.35 60 LYS A CA 2
ATOM 2852 C C . LYS A 1 60 ? 6.594 8.948 -6.905 1.00 3.34 60 LYS A C 2
ATOM 2853 O O . LYS A 1 60 ? 7.185 8.941 -7.992 1.00 13.52 60 LYS A O 2
ATOM 2872 N N . ARG A 1 61 ? 6.964 8.178 -5.876 1.00 50.54 61 ARG A N 2
ATOM 2873 C CA . ARG A 1 61 ? 8.185 7.347 -5.902 1.00 1.23 61 ARG A CA 2
ATOM 2874 C C . ARG A 1 61 ? 8.006 6.118 -5.016 1.00 62.33 61 ARG A C 2
ATOM 2875 O O . ARG A 1 61 ? 7.523 6.235 -3.900 1.00 21.44 61 ARG A O 2
ATOM 2896 N N . VAL A 1 62 ? 8.403 4.938 -5.543 1.00 4.05 62 VAL A N 2
ATOM 2897 C CA . VAL A 1 62 ? 8.286 3.641 -4.842 1.00 21.14 62 VAL A CA 2
ATOM 2898 C C . VAL A 1 62 ? 9.659 2.952 -4.808 1.00 71.24 62 VAL A C 2
ATOM 2899 O O . VAL A 1 62 ? 10.207 2.611 -5.861 1.00 12.31 62 VAL A O 2
ATOM 2912 N N . GLU A 1 63 ? 10.210 2.757 -3.606 1.00 15.02 63 GLU A N 2
ATOM 2913 C CA . GLU A 1 63 ? 11.508 2.092 -3.406 1.00 23.23 63 GLU A CA 2
ATOM 2914 C C . GLU A 1 63 ? 11.317 0.963 -2.384 1.00 63.41 63 GLU A C 2
ATOM 2915 O O . GLU A 1 63 ? 11.068 1.221 -1.208 1.00 24.53 63 GLU A O 2
ATOM 2927 N N . VAL A 1 64 ? 11.412 -0.288 -2.856 1.00 73.12 64 VAL A N 2
ATOM 2928 C CA . VAL A 1 64 ? 11.123 -1.481 -2.044 1.00 70.01 64 VAL A CA 2
ATOM 2929 C C . VAL A 1 64 ? 12.440 -2.060 -1.465 1.00 53.41 64 VAL A C 2
ATOM 2930 O O . VAL A 1 64 ? 13.330 -2.493 -2.206 1.00 41.14 64 VAL A O 2
ATOM 2943 N N . THR A 1 65 ? 12.554 -2.002 -0.124 1.00 21.51 65 THR A N 2
ATOM 2944 C CA . THR A 1 65 ? 13.747 -2.416 0.637 1.00 40.32 65 THR A CA 2
ATOM 2945 C C . THR A 1 65 ? 13.455 -3.712 1.412 1.00 54.11 65 THR A C 2
ATOM 2946 O O . THR A 1 65 ? 12.392 -3.841 2.022 1.00 41.11 65 THR A O 2
ATOM 2957 N N . THR A 1 66 ? 14.397 -4.668 1.382 1.00 23.24 66 THR A N 2
ATOM 2958 C CA . THR A 1 66 ? 14.284 -5.920 2.146 1.00 30.43 66 THR A CA 2
ATOM 2959 C C . THR A 1 66 ? 14.963 -5.738 3.524 1.00 2.35 66 THR A C 2
ATOM 2960 O O . THR A 1 66 ? 16.173 -5.528 3.597 1.00 41.10 66 THR A O 2
ATOM 2971 N N . ASP A 1 67 ? 14.161 -5.766 4.604 1.00 1.45 67 ASP A N 2
ATOM 2972 C CA . ASP A 1 67 ? 14.649 -5.616 5.997 1.00 20.12 67 ASP A CA 2
ATOM 2973 C C . ASP A 1 67 ? 14.478 -6.965 6.724 1.00 65.22 67 ASP A C 2
ATOM 2974 O O . ASP A 1 67 ? 13.434 -7.236 7.337 1.00 63.12 67 ASP A O 2
ATOM 2983 N N . GLY A 1 68 ? 15.504 -7.823 6.594 1.00 53.40 68 GLY A N 2
ATOM 2984 C CA . GLY A 1 68 ? 15.444 -9.202 7.074 1.00 53.24 68 GLY A CA 2
ATOM 2985 C C . GLY A 1 68 ? 14.489 -10.035 6.232 1.00 54.31 68 GLY A C 2
ATOM 2986 O O . GLY A 1 68 ? 14.653 -10.107 5.008 1.00 51.11 68 GLY A O 2
ATOM 2990 N N . ASN A 1 69 ? 13.482 -10.645 6.884 1.00 52.41 69 ASN A N 2
ATOM 2991 C CA . ASN A 1 69 ? 12.389 -11.371 6.192 1.00 51.11 69 ASN A CA 2
ATOM 2992 C C . ASN A 1 69 ? 11.222 -10.413 5.869 1.00 32.10 69 ASN A C 2
ATOM 2993 O O . ASN A 1 69 ? 10.407 -10.701 4.995 1.00 12.34 69 ASN A O 2
ATOM 3004 N N . THR A 1 70 ? 11.205 -9.244 6.526 1.00 52.04 70 THR A N 2
ATOM 3005 C CA . THR A 1 70 ? 10.092 -8.290 6.451 1.00 45.33 70 THR A CA 2
ATOM 3006 C C . THR A 1 70 ? 10.408 -7.214 5.394 1.00 31.22 70 THR A C 2
ATOM 3007 O O . THR A 1 70 ? 11.446 -6.556 5.467 1.00 75.01 70 THR A O 2
ATOM 3018 N N . VAL A 1 71 ? 9.515 -7.019 4.426 1.00 74.32 71 VAL A N 2
ATOM 3019 C CA . VAL A 1 71 ? 9.755 -6.109 3.290 1.00 71.11 71 VAL A CA 2
ATOM 3020 C C . VAL A 1 71 ? 9.143 -4.713 3.565 1.00 54.43 71 VAL A C 2
ATOM 3021 O O . VAL A 1 71 ? 7.935 -4.556 3.718 1.00 64.11 71 VAL A O 2
ATOM 3034 N N . ASN A 1 72 ? 10.012 -3.704 3.659 1.00 51.13 72 ASN A N 2
ATOM 3035 C CA . ASN A 1 72 ? 9.625 -2.307 3.939 1.00 12.31 72 ASN A CA 2
ATOM 3036 C C . ASN A 1 72 ? 9.661 -1.504 2.632 1.00 14.43 72 ASN A C 2
ATOM 3037 O O . ASN A 1 72 ? 10.740 -1.185 2.126 1.00 65.44 72 ASN A O 2
ATOM 3048 N N . VAL A 1 73 ? 8.475 -1.212 2.078 1.00 34.22 73 VAL A N 2
ATOM 3049 C CA . VAL A 1 73 ? 8.337 -0.390 0.869 1.00 51.25 73 VAL A CA 2
ATOM 3050 C C . VAL A 1 73 ? 8.229 1.093 1.265 1.00 1.24 73 VAL A C 2
ATOM 3051 O O . VAL A 1 73 ? 7.205 1.538 1.788 1.00 22.53 73 VAL A O 2
ATOM 3064 N N . THR A 1 74 ? 9.319 1.833 1.034 1.00 4.23 74 THR A N 2
ATOM 3065 C CA . THR A 1 74 ? 9.387 3.271 1.284 1.00 2.30 74 THR A CA 2
ATOM 3066 C C . THR A 1 74 ? 8.862 4.015 0.044 1.00 1.54 74 THR A C 2
ATOM 3067 O O . THR A 1 74 ? 9.531 4.069 -0.996 1.00 74.32 74 THR A O 2
ATOM 3078 N N . VAL A 1 75 ? 7.646 4.551 0.158 1.00 2.43 75 VAL A N 2
ATOM 3079 C CA . VAL A 1 75 ? 6.939 5.217 -0.946 1.00 55.04 75 VAL A CA 2
ATOM 3080 C C . VAL A 1 75 ? 6.583 6.675 -0.569 1.00 65.14 75 VAL A C 2
ATOM 3081 O O . VAL A 1 75 ? 5.905 6.927 0.428 1.00 13.34 75 VAL A O 2
ATOM 3094 N N . GLU A 1 76 ? 7.096 7.630 -1.371 1.00 1.04 76 GLU A N 2
ATOM 3095 C CA . GLU A 1 76 ? 6.801 9.063 -1.232 1.00 13.35 76 GLU A CA 2
ATOM 3096 C C . GLU A 1 76 ? 5.517 9.404 -2.006 1.00 61.44 76 GLU A C 2
ATOM 3097 O O . GLU A 1 76 ? 5.379 9.037 -3.179 1.00 14.32 76 GLU A O 2
ATOM 3109 N N . LEU A 1 77 ? 4.577 10.086 -1.336 1.00 54.23 77 LEU A N 2
ATOM 3110 C CA . LEU A 1 77 ? 3.349 10.607 -1.959 1.00 5.11 77 LEU A CA 2
ATOM 3111 C C . LEU A 1 77 ? 3.277 12.112 -1.732 1.00 62.21 77 LEU A C 2
ATOM 3112 O O . LEU A 1 77 ? 3.556 12.582 -0.639 1.00 51.34 77 LEU A O 2
ATOM 3128 N N . GLU A 1 78 ? 2.895 12.857 -2.769 1.00 31.13 78 GLU A N 2
ATOM 3129 C CA . GLU A 1 78 ? 2.752 14.322 -2.687 1.00 15.21 78 GLU A CA 2
ATOM 3130 C C . GLU A 1 78 ? 1.271 14.646 -2.446 1.00 23.22 78 GLU A C 2
ATOM 3131 O O . GLU A 1 78 ? 0.438 14.480 -3.344 1.00 2.31 78 GLU A O 2
ATOM 3143 N N . GLU A 1 79 ? 0.946 15.039 -1.201 1.00 2.34 79 GLU A N 2
ATOM 3144 C CA . GLU A 1 79 ? -0.438 15.283 -0.763 1.00 21.25 79 GLU A CA 2
ATOM 3145 C C . GLU A 1 79 ? -0.784 16.782 -0.831 1.00 31.42 79 GLU A C 2
ATOM 3146 O O . GLU A 1 79 ? -0.178 17.606 -0.133 1.00 64.41 79 GLU A O 2
ATOM 3158 N N . THR A 1 80 ? -1.738 17.121 -1.715 1.00 44.31 80 THR A N 2
ATOM 3159 C CA . THR A 1 80 ? -2.389 18.426 -1.753 1.00 1.02 80 THR A CA 2
ATOM 3160 C C . THR A 1 80 ? -3.645 18.378 -0.857 1.00 25.21 80 THR A C 2
ATOM 3161 O O . THR A 1 80 ? -4.656 17.747 -1.208 1.00 42.10 80 THR A O 2
ATOM 3172 N N . THR A 1 81 ? -3.540 18.990 0.325 1.00 35.40 81 THR A N 2
ATOM 3173 C CA . THR A 1 81 ? -4.624 19.065 1.319 1.00 11.21 81 THR A CA 2
ATOM 3174 C C . THR A 1 81 ? -4.894 20.547 1.677 1.00 32.05 81 THR A C 2
ATOM 3175 O O . THR A 1 81 ? -3.976 21.271 2.081 1.00 53.44 81 THR A O 2
ATOM 3186 N N . GLY A 1 82 ? -6.157 20.995 1.468 1.00 64.50 82 GLY A N 2
ATOM 3187 C CA . GLY A 1 82 ? -6.577 22.376 1.745 1.00 3.02 82 GLY A CA 2
ATOM 3188 C C . GLY A 1 82 ? -5.984 23.382 0.756 1.00 74.42 82 GLY A C 2
ATOM 3189 O O . GLY A 1 82 ? -6.589 23.685 -0.279 1.00 62.31 82 GLY A O 2
ATOM 3193 N N . GLY A 1 83 ? -4.787 23.884 1.078 1.00 72.42 83 GLY A N 2
ATOM 3194 C CA . GLY A 1 83 ? -4.051 24.822 0.227 1.00 4.24 83 GLY A CA 2
ATOM 3195 C C . GLY A 1 83 ? -2.549 24.615 0.308 1.00 22.22 83 GLY A C 2
ATOM 3196 O O . GLY A 1 83 ? -1.767 25.466 -0.139 1.00 73.31 83 GLY A O 2
ATOM 3200 N N . THR A 1 84 ? -2.144 23.475 0.896 1.00 12.41 84 THR A N 2
ATOM 3201 C CA . THR A 1 84 ? -0.737 23.085 1.039 1.00 3.32 84 THR A CA 2
ATOM 3202 C C . THR A 1 84 ? -0.477 21.794 0.248 1.00 10.24 84 THR A C 2
ATOM 3203 O O . THR A 1 84 ? -1.320 20.895 0.233 1.00 44.20 84 THR A O 2
ATOM 3214 N N . THR A 1 85 ? 0.677 21.730 -0.422 1.00 31.25 85 THR A N 2
ATOM 3215 C CA . THR A 1 85 ? 1.158 20.516 -1.100 1.00 15.33 85 THR A CA 2
ATOM 3216 C C . THR A 1 85 ? 2.520 20.143 -0.489 1.00 75.52 85 THR A C 2
ATOM 3217 O O . THR A 1 85 ? 3.448 20.958 -0.514 1.00 24.10 85 THR A O 2
ATOM 3228 N N . THR A 1 86 ? 2.623 18.942 0.114 1.00 30.42 86 THR A N 2
ATOM 3229 C CA . THR A 1 86 ? 3.857 18.483 0.786 1.00 15.02 86 THR A CA 2
ATOM 3230 C C . THR A 1 86 ? 4.067 16.978 0.539 1.00 74.22 86 THR A C 2
ATOM 3231 O O . THR A 1 86 ? 3.101 16.207 0.498 1.00 1.43 86 THR A O 2
ATOM 3242 N N . ASN A 1 87 ? 5.339 16.580 0.375 1.00 73.23 87 ASN A N 2
ATOM 3243 C CA . ASN A 1 87 ? 5.735 15.183 0.171 1.00 13.02 87 ASN A CA 2
ATOM 3244 C C . ASN A 1 87 ? 5.730 14.437 1.523 1.00 42.53 87 ASN A C 2
ATOM 3245 O O . ASN A 1 87 ? 6.627 14.625 2.352 1.00 1.54 87 ASN A O 2
ATOM 3256 N N . THR A 1 88 ? 4.681 13.635 1.740 1.00 54.04 88 THR A N 2
ATOM 3257 C CA . THR A 1 88 ? 4.519 12.780 2.922 1.00 44.43 88 THR A CA 2
ATOM 3258 C C . THR A 1 88 ? 4.922 11.345 2.552 1.00 61.45 88 THR A C 2
ATOM 3259 O O . THR A 1 88 ? 4.348 10.745 1.635 1.00 13.25 88 THR A O 2
ATOM 3270 N N . THR A 1 89 ? 5.919 10.808 3.254 1.00 44.20 89 THR A N 2
ATOM 3271 C CA . THR A 1 89 ? 6.428 9.463 3.007 1.00 2.23 89 THR A CA 2
ATOM 3272 C C . THR A 1 89 ? 5.640 8.453 3.858 1.00 70.25 89 THR A C 2
ATOM 3273 O O . THR A 1 89 ? 5.472 8.643 5.063 1.00 4.14 89 THR A O 2
ATOM 3284 N N . TYR A 1 90 ? 5.114 7.416 3.207 1.00 23.24 90 TYR A N 2
ATOM 3285 C CA . TYR A 1 90 ? 4.517 6.259 3.877 1.00 23.15 90 TYR A CA 2
ATOM 3286 C C . TYR A 1 90 ? 5.476 5.081 3.710 1.00 32.33 90 TYR A C 2
ATOM 3287 O O . TYR A 1 90 ? 5.905 4.781 2.600 1.00 23.44 90 TYR A O 2
ATOM 3305 N N . GLU A 1 91 ? 5.849 4.449 4.820 1.00 61.01 91 GLU A N 2
ATOM 3306 C CA . GLU A 1 91 ? 6.689 3.248 4.811 1.00 63.11 91 GLU A CA 2
ATOM 3307 C C . GLU A 1 91 ? 5.823 2.046 5.200 1.00 65.41 91 GLU A C 2
ATOM 3308 O O . GLU A 1 91 ? 5.462 1.864 6.370 1.00 52.44 91 GLU A O 2
ATOM 3320 N N . LEU A 1 92 ? 5.460 1.260 4.187 1.00 24.50 92 LEU A N 2
ATOM 3321 C CA . LEU A 1 92 ? 4.583 0.100 4.317 1.00 23.10 92 LEU A CA 2
ATOM 3322 C C . LEU A 1 92 ? 5.422 -1.145 4.603 1.00 61.30 92 LEU A C 2
ATOM 3323 O O . LEU A 1 92 ? 6.096 -1.671 3.716 1.00 43.21 92 LEU A O 2
ATOM 3339 N N . ARG A 1 93 ? 5.395 -1.589 5.857 1.00 54.14 93 ARG A N 2
ATOM 3340 C CA . ARG A 1 93 ? 6.161 -2.738 6.316 1.00 13.42 93 ARG A CA 2
ATOM 3341 C C . ARG A 1 93 ? 5.281 -3.998 6.230 1.00 35.45 93 ARG A C 2
ATOM 3342 O O . ARG A 1 93 ? 4.447 -4.251 7.109 1.00 31.12 93 ARG A O 2
ATOM 3363 N N . PHE A 1 94 ? 5.462 -4.777 5.154 1.00 51.24 94 PHE A N 2
ATOM 3364 C CA . PHE A 1 94 ? 4.696 -6.007 4.915 1.00 23.11 94 PHE A CA 2
ATOM 3365 C C . PHE A 1 94 ? 5.405 -7.173 5.607 1.00 1.22 94 PHE A C 2
ATOM 3366 O O . PHE A 1 94 ? 6.555 -7.495 5.268 1.00 5.14 94 PHE A O 2
ATOM 3383 N N . GLU A 1 95 ? 4.734 -7.781 6.593 1.00 45.23 95 GLU A N 2
ATOM 3384 C CA . GLU A 1 95 ? 5.270 -8.928 7.323 1.00 32.41 95 GLU A CA 2
ATOM 3385 C C . GLU A 1 95 ? 4.906 -10.230 6.600 1.00 25.43 95 GLU A C 2
ATOM 3386 O O . GLU A 1 95 ? 3.745 -10.449 6.232 1.00 12.15 95 GLU A O 2
ATOM 3398 N N . VAL A 1 96 ? 5.919 -11.089 6.411 1.00 25.05 96 VAL A N 2
ATOM 3399 C CA . VAL A 1 96 ? 5.787 -12.373 5.703 1.00 21.42 96 VAL A CA 2
ATOM 3400 C C . VAL A 1 96 ? 5.761 -13.538 6.709 1.00 42.51 96 VAL A C 2
ATOM 3401 O O . VAL A 1 96 ? 6.337 -13.447 7.799 1.00 54.35 96 VAL A O 2
ATOM 3414 N N . ASP A 1 97 ? 5.055 -14.606 6.340 1.00 42.35 97 ASP A N 2
ATOM 3415 C CA . ASP A 1 97 ? 5.103 -15.891 7.045 1.00 40.21 97 ASP A CA 2
ATOM 3416 C C . ASP A 1 97 ? 5.055 -16.999 5.991 1.00 3.14 97 ASP A C 2
ATOM 3417 O O . ASP A 1 97 ? 4.042 -17.167 5.295 1.00 1.23 97 ASP A O 2
ATOM 3426 N N . GLY A 1 98 ? 6.182 -17.711 5.844 1.00 12.14 98 GLY A N 2
ATOM 3427 C CA . GLY A 1 98 ? 6.315 -18.765 4.854 1.00 13.31 98 GLY A CA 2
ATOM 3428 C C . GLY A 1 98 ? 6.577 -18.222 3.461 1.00 34.41 98 GLY A C 2
ATOM 3429 O O . GLY A 1 98 ? 7.646 -17.659 3.198 1.00 22.30 98 GLY A O 2
ATOM 3433 N N . ASP A 1 99 ? 5.581 -18.365 2.582 1.00 2.44 99 ASP A N 2
ATOM 3434 C CA . ASP A 1 99 ? 5.701 -18.073 1.141 1.00 33.43 99 ASP A CA 2
ATOM 3435 C C . ASP A 1 99 ? 4.839 -16.863 0.715 1.00 53.54 99 ASP A C 2
ATOM 3436 O O . ASP A 1 99 ? 4.926 -16.421 -0.438 1.00 34.51 99 ASP A O 2
ATOM 3445 N N . THR A 1 100 ? 4.017 -16.330 1.639 1.00 54.11 100 THR A N 2
ATOM 3446 C CA . THR A 1 100 ? 3.092 -15.211 1.348 1.00 13.03 100 THR A CA 2
ATOM 3447 C C . THR A 1 100 ? 3.133 -14.160 2.477 1.00 31.54 100 THR A C 2
ATOM 3448 O O . THR A 1 100 ? 3.658 -14.420 3.572 1.00 73.05 100 THR A O 2
ATOM 3459 N N . ILE A 1 101 ? 2.573 -12.975 2.186 1.00 21.53 101 ILE A N 2
ATOM 3460 C CA . ILE A 1 101 ? 2.503 -11.846 3.123 1.00 54.32 101 ILE A CA 2
ATOM 3461 C C . ILE A 1 101 ? 1.158 -11.890 3.874 1.00 61.10 101 ILE A C 2
ATOM 3462 O O . ILE A 1 101 ? 0.101 -12.051 3.251 1.00 3.12 101 ILE A O 2
ATOM 3478 N N . ARG A 1 102 ? 1.219 -11.741 5.208 1.00 60.33 102 ARG A N 2
ATOM 3479 C CA . ARG A 1 102 ? 0.050 -11.858 6.107 1.00 4.41 102 ARG A CA 2
ATOM 3480 C C . ARG A 1 102 ? -0.446 -10.473 6.557 1.00 61.41 102 ARG A C 2
ATOM 3481 O O . ARG A 1 102 ? -1.633 -10.297 6.859 1.00 11.43 102 ARG A O 2
ATOM 3502 N N . ARG A 1 103 ? 0.478 -9.496 6.615 1.00 22.13 103 ARG A N 2
ATOM 3503 C CA . ARG A 1 103 ? 0.238 -8.211 7.302 1.00 73.43 103 ARG A CA 2
ATOM 3504 C C . ARG A 1 103 ? 0.948 -7.057 6.574 1.00 10.12 103 ARG A C 2
ATOM 3505 O O . ARG A 1 103 ? 1.935 -7.277 5.882 1.00 12.25 103 ARG A O 2
ATOM 3526 N N . VAL A 1 104 ? 0.413 -5.836 6.735 1.00 24.00 104 VAL A N 2
ATOM 3527 C CA . VAL A 1 104 ? 1.079 -4.578 6.342 1.00 70.24 104 VAL A CA 2
ATOM 3528 C C . VAL A 1 104 ? 0.960 -3.575 7.506 1.00 40.42 104 VAL A C 2
ATOM 3529 O O . VAL A 1 104 ? -0.084 -3.495 8.167 1.00 3.14 104 VAL A O 2
ATOM 3542 N N . THR A 1 105 ? 2.051 -2.850 7.781 1.00 21.53 105 THR A N 2
ATOM 3543 C CA . THR A 1 105 ? 2.100 -1.809 8.812 1.00 70.03 105 THR A CA 2
ATOM 3544 C C . THR A 1 105 ? 2.304 -0.454 8.124 1.00 63.13 105 THR A C 2
ATOM 3545 O O . THR A 1 105 ? 3.359 -0.207 7.533 1.00 61.40 105 THR A O 2
ATOM 3556 N N . VAL A 1 106 ? 1.283 0.401 8.191 1.00 24.44 106 VAL A N 2
ATOM 3557 C CA . VAL A 1 106 ? 1.287 1.712 7.536 1.00 73.33 106 VAL A CA 2
ATOM 3558 C C . VAL A 1 106 ? 1.934 2.738 8.474 1.00 2.22 106 VAL A C 2
ATOM 3559 O O . VAL A 1 106 ? 1.331 3.145 9.473 1.00 51.45 106 VAL A O 2
ATOM 3572 N N . THR A 1 107 ? 3.180 3.119 8.172 1.00 14.32 107 THR A N 2
ATOM 3573 C CA . THR A 1 107 ? 3.932 4.084 8.978 1.00 61.33 107 THR A CA 2
ATOM 3574 C C . THR A 1 107 ? 3.945 5.436 8.251 1.00 22.12 107 THR A C 2
ATOM 3575 O O . THR A 1 107 ? 4.638 5.593 7.242 1.00 52.30 107 THR A O 2
ATOM 3586 N N . GLN A 1 108 ? 3.159 6.406 8.745 1.00 32.43 108 GLN A N 2
ATOM 3587 C CA . GLN A 1 108 ? 3.123 7.754 8.171 1.00 64.02 108 GLN A CA 2
ATOM 3588 C C . GLN A 1 108 ? 4.323 8.541 8.720 1.00 52.44 108 GLN A C 2
ATOM 3589 O O . GLN A 1 108 ? 4.294 9.067 9.842 1.00 40.10 108 GLN A O 2
ATOM 3603 N N . ASN A 1 109 ? 5.401 8.548 7.932 1.00 5.13 109 ASN A N 2
ATOM 3604 C CA . ASN A 1 109 ? 6.670 9.191 8.291 1.00 5.25 109 ASN A CA 2
ATOM 3605 C C . ASN A 1 109 ? 6.488 10.727 8.284 1.00 12.32 109 ASN A C 2
ATOM 3606 O O . ASN A 1 109 ? 6.219 11.326 7.235 1.00 1.40 109 ASN A O 2
ATOM 3617 N N . GLY A 1 110 ? 6.599 11.330 9.474 1.00 31.53 110 GLY A N 2
ATOM 3618 C CA . GLY A 1 110 ? 6.396 12.765 9.663 1.00 50.31 110 GLY A CA 2
ATOM 3619 C C . GLY A 1 110 ? 6.350 13.123 11.140 1.00 5.14 110 GLY A C 2
ATOM 3620 O O . GLY A 1 110 ? 6.995 14.085 11.579 1.00 34.30 110 GLY A O 2
ATOM 3624 N N . GLY A 1 111 ? 5.574 12.325 11.906 1.00 61.03 111 GLY A N 2
ATOM 3625 C CA . GLY A 1 111 ? 5.505 12.446 13.365 1.00 74.43 111 GLY A CA 2
ATOM 3626 C C . GLY A 1 111 ? 6.744 11.854 14.026 1.00 72.54 111 GLY A C 2
ATOM 3627 O O . GLY A 1 111 ? 7.214 10.792 13.592 1.00 13.24 111 GLY A O 2
ATOM 3631 N N . SER A 1 112 ? 7.279 12.537 15.060 1.00 35.30 112 SER A N 2
ATOM 3632 C CA . SER A 1 112 ? 8.493 12.105 15.775 1.00 33.14 112 SER A CA 2
ATOM 3633 C C . SER A 1 112 ? 8.256 10.757 16.486 1.00 61.40 112 SER A C 2
ATOM 3634 O O . SER A 1 112 ? 7.422 10.662 17.401 1.00 20.31 112 SER A O 2
ATOM 3642 N N . LEU A 1 113 ? 9.000 9.727 16.043 1.00 61.32 113 LEU A N 2
ATOM 3643 C CA . LEU A 1 113 ? 8.886 8.341 16.548 1.00 40.34 113 LEU A CA 2
ATOM 3644 C C . LEU A 1 113 ? 9.266 8.276 18.041 1.00 60.02 113 LEU A C 2
ATOM 3645 O O . LEU A 1 113 ? 8.742 7.446 18.791 1.00 41.13 113 LEU A O 2
ATOM 3661 N N . GLU A 1 114 ? 10.182 9.171 18.448 1.00 64.03 114 GLU A N 2
ATOM 3662 C CA . GLU A 1 114 ? 10.646 9.301 19.839 1.00 75.13 114 GLU A CA 2
ATOM 3663 C C . GLU A 1 114 ? 10.115 10.612 20.459 1.00 20.50 114 GLU A C 2
ATOM 3664 O O . GLU A 1 114 ? 9.792 11.562 19.738 1.00 62.54 114 GLU A O 2
ATOM 3676 N N . HIS A 1 115 ? 10.016 10.636 21.803 1.00 21.32 115 HIS A N 2
ATOM 3677 C CA . HIS A 1 115 ? 9.628 11.830 22.593 1.00 54.10 115 HIS A CA 2
ATOM 3678 C C . HIS A 1 115 ? 10.598 11.959 23.778 1.00 55.04 115 HIS A C 2
ATOM 3679 O O . HIS A 1 115 ? 10.621 11.092 24.654 1.00 12.44 115 HIS A O 2
ATOM 3694 N N . HIS A 1 116 ? 11.427 13.024 23.786 1.00 3.21 116 HIS A N 2
ATOM 3695 C CA . HIS A 1 116 ? 12.494 13.210 24.797 1.00 72.40 116 HIS A CA 2
ATOM 3696 C C . HIS A 1 116 ? 12.478 14.636 25.373 1.00 1.20 116 HIS A C 2
ATOM 3697 O O . HIS A 1 116 ? 12.199 15.604 24.661 1.00 42.40 116 HIS A O 2
ATOM 3712 N N . HIS A 1 117 ? 12.798 14.723 26.684 1.00 14.03 117 HIS A N 2
ATOM 3713 C CA . HIS A 1 117 ? 12.955 15.984 27.432 1.00 24.34 117 HIS A CA 2
ATOM 3714 C C . HIS A 1 117 ? 13.661 15.681 28.767 1.00 75.40 117 HIS A C 2
ATOM 3715 O O . HIS A 1 117 ? 13.383 14.655 29.403 1.00 62.53 117 HIS A O 2
ATOM 3730 N N . HIS A 1 118 ? 14.561 16.587 29.190 1.00 75.41 118 HIS A N 2
ATOM 3731 C CA . HIS A 1 118 ? 15.542 16.326 30.279 1.00 52.31 118 HIS A CA 2
ATOM 3732 C C . HIS A 1 118 ? 14.953 16.563 31.700 1.00 35.02 118 HIS A C 2
ATOM 3733 O O . HIS A 1 118 ? 15.628 16.277 32.703 1.00 54.04 118 HIS A O 2
ATOM 3748 N N . HIS A 1 119 ? 13.693 17.055 31.758 1.00 41.43 119 HIS A N 2
ATOM 3749 C CA . HIS A 1 119 ? 12.965 17.401 33.012 1.00 22.50 119 HIS A CA 2
ATOM 3750 C C . HIS A 1 119 ? 13.505 18.717 33.610 1.00 2.41 119 HIS A C 2
ATOM 3751 O O . HIS A 1 119 ? 12.784 19.721 33.682 1.00 25.34 119 HIS A O 2
ATOM 3766 N N . HIS A 1 120 ? 14.774 18.697 34.045 1.00 0.32 120 HIS A N 2
ATOM 3767 C CA . HIS A 1 120 ? 15.488 19.899 34.511 1.00 24.42 120 HIS A CA 2
ATOM 3768 C C . HIS A 1 120 ? 16.109 20.627 33.279 1.00 21.55 120 HIS A C 2
ATOM 3769 O O . HIS A 1 120 ? 17.253 20.310 32.888 1.00 23.32 120 HIS A O 2
ATOM 3785 N N . MET A 1 1 ? 2.772 -16.652 -3.819 1.00 4.53 1 MET A N 3
ATOM 3786 C CA . MET A 1 1 ? 3.626 -15.656 -4.503 1.00 34.34 1 MET A CA 3
ATOM 3787 C C . MET A 1 1 ? 5.065 -15.742 -3.943 1.00 54.32 1 MET A C 3
ATOM 3788 O O . MET A 1 1 ? 5.347 -15.217 -2.861 1.00 1.41 1 MET A O 3
ATOM 3804 N N . GLN A 1 2 ? 5.953 -16.445 -4.668 1.00 73.51 2 GLN A N 3
ATOM 3805 C CA . GLN A 1 2 ? 7.380 -16.591 -4.284 1.00 41.33 2 GLN A CA 3
ATOM 3806 C C . GLN A 1 2 ? 8.186 -15.312 -4.603 1.00 11.02 2 GLN A C 3
ATOM 3807 O O . GLN A 1 2 ? 9.255 -15.083 -4.023 1.00 44.10 2 GLN A O 3
ATOM 3821 N N . ASP A 1 3 ? 7.655 -14.487 -5.526 1.00 14.43 3 ASP A N 3
ATOM 3822 C CA . ASP A 1 3 ? 8.225 -13.172 -5.871 1.00 51.54 3 ASP A CA 3
ATOM 3823 C C . ASP A 1 3 ? 7.819 -12.139 -4.803 1.00 22.21 3 ASP A C 3
ATOM 3824 O O . ASP A 1 3 ? 6.968 -11.281 -5.035 1.00 33.34 3 ASP A O 3
ATOM 3833 N N . ILE A 1 4 ? 8.451 -12.271 -3.627 1.00 24.21 4 ILE A N 3
ATOM 3834 C CA . ILE A 1 4 ? 8.127 -11.516 -2.397 1.00 13.05 4 ILE A CA 3
ATOM 3835 C C . ILE A 1 4 ? 8.480 -10.011 -2.515 1.00 63.54 4 ILE A C 3
ATOM 3836 O O . ILE A 1 4 ? 7.697 -9.154 -2.069 1.00 12.53 4 ILE A O 3
ATOM 3852 N N . VAL A 1 5 ? 9.649 -9.711 -3.124 1.00 44.21 5 VAL A N 3
ATOM 3853 C CA . VAL A 1 5 ? 10.159 -8.329 -3.288 1.00 13.11 5 VAL A CA 3
ATOM 3854 C C . VAL A 1 5 ? 9.156 -7.486 -4.107 1.00 73.52 5 VAL A C 3
ATOM 3855 O O . VAL A 1 5 ? 8.629 -6.462 -3.629 1.00 74.51 5 VAL A O 3
ATOM 3868 N N . GLU A 1 6 ? 8.864 -7.982 -5.332 1.00 32.01 6 GLU A N 3
ATOM 3869 C CA . GLU A 1 6 ? 7.971 -7.299 -6.280 1.00 43.44 6 GLU A CA 3
ATOM 3870 C C . GLU A 1 6 ? 6.529 -7.267 -5.759 1.00 53.54 6 GLU A C 3
ATOM 3871 O O . GLU A 1 6 ? 5.844 -6.268 -5.939 1.00 74.12 6 GLU A O 3
ATOM 3883 N N . ALA A 1 7 ? 6.097 -8.358 -5.090 1.00 34.53 7 ALA A N 3
ATOM 3884 C CA . ALA A 1 7 ? 4.730 -8.474 -4.547 1.00 32.11 7 ALA A CA 3
ATOM 3885 C C . ALA A 1 7 ? 4.432 -7.344 -3.563 1.00 50.00 7 ALA A C 3
ATOM 3886 O O . ALA A 1 7 ? 3.416 -6.675 -3.678 1.00 12.42 7 ALA A O 3
ATOM 3893 N N . ALA A 1 8 ? 5.369 -7.118 -2.629 1.00 4.33 8 ALA A N 3
ATOM 3894 C CA . ALA A 1 8 ? 5.246 -6.074 -1.604 1.00 20.14 8 ALA A CA 3
ATOM 3895 C C . ALA A 1 8 ? 5.206 -4.671 -2.230 1.00 54.32 8 ALA A C 3
ATOM 3896 O O . ALA A 1 8 ? 4.436 -3.820 -1.794 1.00 34.45 8 ALA A O 3
ATOM 3903 N N . LYS A 1 9 ? 6.035 -4.455 -3.267 1.00 64.42 9 LYS A N 3
ATOM 3904 C CA . LYS A 1 9 ? 6.121 -3.158 -3.970 1.00 33.30 9 LYS A CA 3
ATOM 3905 C C . LYS A 1 9 ? 4.815 -2.838 -4.743 1.00 64.13 9 LYS A C 3
ATOM 3906 O O . LYS A 1 9 ? 4.275 -1.734 -4.631 1.00 34.44 9 LYS A O 3
ATOM 3925 N N . GLN A 1 10 ? 4.312 -3.838 -5.495 1.00 64.10 10 GLN A N 3
ATOM 3926 C CA . GLN A 1 10 ? 3.059 -3.743 -6.285 1.00 74.41 10 GLN A CA 3
ATOM 3927 C C . GLN A 1 10 ? 1.842 -3.580 -5.360 1.00 75.25 10 GLN A C 3
ATOM 3928 O O . GLN A 1 10 ? 0.874 -2.896 -5.702 1.00 2.43 10 GLN A O 3
ATOM 3942 N N . ALA A 1 11 ? 1.929 -4.224 -4.186 1.00 72.24 11 ALA A N 3
ATOM 3943 C CA . ALA A 1 11 ? 0.903 -4.167 -3.147 1.00 51.34 11 ALA A CA 3
ATOM 3944 C C . ALA A 1 11 ? 0.833 -2.776 -2.534 1.00 45.23 11 ALA A C 3
ATOM 3945 O O . ALA A 1 11 ? -0.252 -2.272 -2.270 1.00 23.03 11 ALA A O 3
ATOM 3952 N N . ALA A 1 12 ? 2.019 -2.178 -2.317 1.00 40.50 12 ALA A N 3
ATOM 3953 C CA . ALA A 1 12 ? 2.147 -0.827 -1.766 1.00 52.12 12 ALA A CA 3
ATOM 3954 C C . ALA A 1 12 ? 1.444 0.195 -2.664 1.00 25.42 12 ALA A C 3
ATOM 3955 O O . ALA A 1 12 ? 0.634 0.995 -2.187 1.00 30.14 12 ALA A O 3
ATOM 3962 N N . ILE A 1 13 ? 1.736 0.098 -3.978 1.00 12.14 13 ILE A N 3
ATOM 3963 C CA . ILE A 1 13 ? 1.112 0.930 -5.021 1.00 60.33 13 ILE A CA 3
ATOM 3964 C C . ILE A 1 13 ? -0.424 0.719 -5.012 1.00 21.24 13 ILE A C 3
ATOM 3965 O O . ILE A 1 13 ? -1.183 1.685 -5.023 1.00 40.14 13 ILE A O 3
ATOM 3981 N N . ALA A 1 14 ? -0.844 -0.565 -4.905 1.00 31.13 14 ALA A N 3
ATOM 3982 C CA . ALA A 1 14 ? -2.268 -0.981 -4.935 1.00 70.20 14 ALA A CA 3
ATOM 3983 C C . ALA A 1 14 ? -3.082 -0.431 -3.751 1.00 31.55 14 ALA A C 3
ATOM 3984 O O . ALA A 1 14 ? -4.272 -0.129 -3.894 1.00 14.21 14 ALA A O 3
ATOM 3991 N N . ILE A 1 15 ? -2.422 -0.315 -2.590 1.00 73.04 15 ILE A N 3
ATOM 3992 C CA . ILE A 1 15 ? -3.014 0.264 -1.371 1.00 13.24 15 ILE A CA 3
ATOM 3993 C C . ILE A 1 15 ? -3.377 1.743 -1.613 1.00 44.11 15 ILE A C 3
ATOM 3994 O O . ILE A 1 15 ? -4.452 2.189 -1.226 1.00 32.33 15 ILE A O 3
ATOM 4010 N N . PHE A 1 16 ? -2.501 2.465 -2.335 1.00 51.03 16 PHE A N 3
ATOM 4011 C CA . PHE A 1 16 ? -2.735 3.880 -2.707 1.00 54.33 16 PHE A CA 3
ATOM 4012 C C . PHE A 1 16 ? -3.741 4.008 -3.866 1.00 43.53 16 PHE A C 3
ATOM 4013 O O . PHE A 1 16 ? -4.445 5.019 -3.974 1.00 23.15 16 PHE A O 3
ATOM 4030 N N . GLN A 1 17 ? -3.803 2.976 -4.724 1.00 24.25 17 GLN A N 3
ATOM 4031 C CA . GLN A 1 17 ? -4.787 2.900 -5.824 1.00 74.21 17 GLN A CA 3
ATOM 4032 C C . GLN A 1 17 ? -6.212 2.705 -5.264 1.00 72.54 17 GLN A C 3
ATOM 4033 O O . GLN A 1 17 ? -7.193 3.114 -5.892 1.00 3.32 17 GLN A O 3
ATOM 4047 N N . LEU A 1 18 ? -6.309 2.086 -4.071 1.00 12.53 18 LEU A N 3
ATOM 4048 C CA . LEU A 1 18 ? -7.565 2.021 -3.305 1.00 22.12 18 LEU A CA 3
ATOM 4049 C C . LEU A 1 18 ? -7.798 3.343 -2.550 1.00 50.41 18 LEU A C 3
ATOM 4050 O O . LEU A 1 18 ? -8.899 3.865 -2.554 1.00 33.05 18 LEU A O 3
ATOM 4066 N N . TRP A 1 19 ? -6.748 3.890 -1.919 1.00 54.10 19 TRP A N 3
ATOM 4067 C CA . TRP A 1 19 ? -6.857 5.112 -1.072 1.00 41.03 19 TRP A CA 3
ATOM 4068 C C . TRP A 1 19 ? -7.322 6.360 -1.868 1.00 61.05 19 TRP A C 3
ATOM 4069 O O . TRP A 1 19 ? -7.887 7.297 -1.287 1.00 11.14 19 TRP A O 3
ATOM 4090 N N . LYS A 1 20 ? -7.069 6.362 -3.195 1.00 14.25 20 LYS A N 3
ATOM 4091 C CA . LYS A 1 20 ? -7.575 7.418 -4.110 1.00 63.54 20 LYS A CA 3
ATOM 4092 C C . LYS A 1 20 ? -9.042 7.119 -4.540 1.00 43.24 20 LYS A C 3
ATOM 4093 O O . LYS A 1 20 ? -9.844 8.035 -4.757 1.00 25.22 20 LYS A O 3
ATOM 4112 N N . ASN A 1 21 ? -9.362 5.814 -4.662 1.00 20.05 21 ASN A N 3
ATOM 4113 C CA . ASN A 1 21 ? -10.621 5.319 -5.240 1.00 2.13 21 ASN A CA 3
ATOM 4114 C C . ASN A 1 21 ? -10.865 3.880 -4.715 1.00 62.11 21 ASN A C 3
ATOM 4115 O O . ASN A 1 21 ? -10.300 2.931 -5.264 1.00 65.52 21 ASN A O 3
ATOM 4126 N N . PRO A 1 22 ? -11.630 3.710 -3.585 1.00 12.34 22 PRO A N 3
ATOM 4127 C CA . PRO A 1 22 ? -11.854 2.378 -2.926 1.00 35.15 22 PRO A CA 3
ATOM 4128 C C . PRO A 1 22 ? -12.452 1.312 -3.860 1.00 63.42 22 PRO A C 3
ATOM 4129 O O . PRO A 1 22 ? -12.219 0.108 -3.678 1.00 41.31 22 PRO A O 3
ATOM 4140 N N . THR A 1 23 ? -13.199 1.769 -4.879 1.00 72.02 23 THR A N 3
ATOM 4141 C CA . THR A 1 23 ? -13.869 0.890 -5.850 1.00 44.15 23 THR A CA 3
ATOM 4142 C C . THR A 1 23 ? -12.926 0.480 -6.999 1.00 45.02 23 THR A C 3
ATOM 4143 O O . THR A 1 23 ? -13.388 -0.027 -8.021 1.00 60.34 23 THR A O 3
ATOM 4154 N N . ASP A 1 24 ? -11.602 0.686 -6.827 1.00 30.02 24 ASP A N 3
ATOM 4155 C CA . ASP A 1 24 ? -10.597 0.334 -7.852 1.00 0.24 24 ASP A CA 3
ATOM 4156 C C . ASP A 1 24 ? -10.475 -1.203 -7.950 1.00 15.33 24 ASP A C 3
ATOM 4157 O O . ASP A 1 24 ? -9.973 -1.832 -7.006 1.00 43.32 24 ASP A O 3
ATOM 4166 N N . PRO A 1 25 ? -10.928 -1.833 -9.086 1.00 2.21 25 PRO A N 3
ATOM 4167 C CA . PRO A 1 25 ? -10.984 -3.308 -9.207 1.00 31.13 25 PRO A CA 3
ATOM 4168 C C . PRO A 1 25 ? -9.588 -3.947 -9.295 1.00 25.44 25 PRO A C 3
ATOM 4169 O O . PRO A 1 25 ? -9.346 -4.990 -8.682 1.00 73.44 25 PRO A O 3
ATOM 4180 N N . GLU A 1 26 ? -8.673 -3.279 -10.026 1.00 34.43 26 GLU A N 3
ATOM 4181 C CA . GLU A 1 26 ? -7.329 -3.798 -10.319 1.00 2.53 26 GLU A CA 3
ATOM 4182 C C . GLU A 1 26 ? -6.495 -3.937 -9.038 1.00 22.20 26 GLU A C 3
ATOM 4183 O O . GLU A 1 26 ? -5.807 -4.944 -8.845 1.00 33.13 26 GLU A O 3
ATOM 4195 N N . ALA A 1 27 ? -6.615 -2.924 -8.162 1.00 1.25 27 ALA A N 3
ATOM 4196 C CA . ALA A 1 27 ? -5.828 -2.810 -6.928 1.00 11.11 27 ALA A CA 3
ATOM 4197 C C . ALA A 1 27 ? -6.164 -3.932 -5.932 1.00 74.01 27 ALA A C 3
ATOM 4198 O O . ALA A 1 27 ? -5.290 -4.704 -5.538 1.00 3.15 27 ALA A O 3
ATOM 4205 N N . GLN A 1 28 ? -7.454 -4.030 -5.566 1.00 41.42 28 GLN A N 3
ATOM 4206 C CA . GLN A 1 28 ? -7.926 -4.990 -4.543 1.00 72.20 28 GLN A CA 3
ATOM 4207 C C . GLN A 1 28 ? -7.872 -6.455 -5.040 1.00 71.55 28 GLN A C 3
ATOM 4208 O O . GLN A 1 28 ? -7.719 -7.380 -4.229 1.00 2.43 28 GLN A O 3
ATOM 4222 N N . GLU A 1 29 ? -7.967 -6.650 -6.376 1.00 34.10 29 GLU A N 3
ATOM 4223 C CA . GLU A 1 29 ? -7.869 -7.990 -7.004 1.00 60.12 29 GLU A CA 3
ATOM 4224 C C . GLU A 1 29 ? -6.411 -8.492 -6.993 1.00 55.23 29 GLU A C 3
ATOM 4225 O O . GLU A 1 29 ? -6.165 -9.673 -6.729 1.00 25.42 29 GLU A O 3
ATOM 4237 N N . LEU A 1 30 ? -5.432 -7.592 -7.262 1.00 3.12 30 LEU A N 3
ATOM 4238 C CA . LEU A 1 30 ? -4.000 -7.977 -7.253 1.00 12.21 30 LEU A CA 3
ATOM 4239 C C . LEU A 1 30 ? -3.534 -8.250 -5.806 1.00 42.53 30 LEU A C 3
ATOM 4240 O O . LEU A 1 30 ? -2.694 -9.121 -5.575 1.00 32.24 30 LEU A O 3
ATOM 4256 N N . LEU A 1 31 ? -4.139 -7.518 -4.839 1.00 73.23 31 LEU A N 3
ATOM 4257 C CA . LEU A 1 31 ? -3.936 -7.740 -3.386 1.00 61.44 31 LEU A CA 3
ATOM 4258 C C . LEU A 1 31 ? -4.518 -9.099 -2.933 1.00 2.24 31 LEU A C 3
ATOM 4259 O O . LEU A 1 31 ? -4.072 -9.662 -1.941 1.00 33.33 31 LEU A O 3
ATOM 4275 N N . ASN A 1 32 ? -5.525 -9.600 -3.662 1.00 64.15 32 ASN A N 3
ATOM 4276 C CA . ASN A 1 32 ? -6.123 -10.931 -3.402 1.00 43.12 32 ASN A CA 3
ATOM 4277 C C . ASN A 1 32 ? -5.154 -12.054 -3.823 1.00 13.22 32 ASN A C 3
ATOM 4278 O O . ASN A 1 32 ? -5.138 -13.132 -3.228 1.00 43.44 32 ASN A O 3
ATOM 4289 N N . LYS A 1 33 ? -4.325 -11.754 -4.831 1.00 42.44 33 LYS A N 3
ATOM 4290 C CA . LYS A 1 33 ? -3.382 -12.708 -5.430 1.00 31.42 33 LYS A CA 3
ATOM 4291 C C . LYS A 1 33 ? -2.105 -12.848 -4.578 1.00 74.15 33 LYS A C 3
ATOM 4292 O O . LYS A 1 33 ? -1.608 -13.958 -4.367 1.00 62.53 33 LYS A O 3
ATOM 4311 N N . ILE A 1 34 ? -1.579 -11.707 -4.088 1.00 60.11 34 ILE A N 3
ATOM 4312 C CA . ILE A 1 34 ? -0.231 -11.645 -3.461 1.00 11.13 34 ILE A CA 3
ATOM 4313 C C . ILE A 1 34 ? -0.297 -11.473 -1.921 1.00 1.51 34 ILE A C 3
ATOM 4314 O O . ILE A 1 34 ? 0.538 -12.032 -1.190 1.00 31.54 34 ILE A O 3
ATOM 4330 N N . LEU A 1 35 ? -1.286 -10.703 -1.447 1.00 10.45 35 LEU A N 3
ATOM 4331 C CA . LEU A 1 35 ? -1.486 -10.402 -0.008 1.00 15.31 35 LEU A CA 3
ATOM 4332 C C . LEU A 1 35 ? -2.577 -11.302 0.591 1.00 2.20 35 LEU A C 3
ATOM 4333 O O . LEU A 1 35 ? -3.163 -12.150 -0.096 1.00 64.42 35 LEU A O 3
ATOM 4349 N N . SER A 1 36 ? -2.816 -11.112 1.895 1.00 75.44 36 SER A N 3
ATOM 4350 C CA . SER A 1 36 ? -3.873 -11.808 2.635 1.00 75.11 36 SER A CA 3
ATOM 4351 C C . SER A 1 36 ? -5.245 -11.121 2.392 1.00 62.14 36 SER A C 3
ATOM 4352 O O . SER A 1 36 ? -5.294 -9.896 2.228 1.00 34.21 36 SER A O 3
ATOM 4360 N N . PRO A 1 37 ? -6.386 -11.900 2.364 1.00 2.31 37 PRO A N 3
ATOM 4361 C CA . PRO A 1 37 ? -7.757 -11.348 2.095 1.00 42.23 37 PRO A CA 3
ATOM 4362 C C . PRO A 1 37 ? -8.199 -10.237 3.090 1.00 53.34 37 PRO A C 3
ATOM 4363 O O . PRO A 1 37 ? -8.952 -9.326 2.717 1.00 33.04 37 PRO A O 3
ATOM 4374 N N . ASP A 1 38 ? -7.721 -10.329 4.347 1.00 53.22 38 ASP A N 3
ATOM 4375 C CA . ASP A 1 38 ? -7.999 -9.330 5.408 1.00 1.13 38 ASP A CA 3
ATOM 4376 C C . ASP A 1 38 ? -7.388 -7.963 5.057 1.00 32.11 38 ASP A C 3
ATOM 4377 O O . ASP A 1 38 ? -8.009 -6.921 5.287 1.00 74.21 38 ASP A O 3
ATOM 4386 N N . VAL A 1 39 ? -6.172 -7.998 4.470 1.00 64.45 39 VAL A N 3
ATOM 4387 C CA . VAL A 1 39 ? -5.382 -6.795 4.154 1.00 15.45 39 VAL A CA 3
ATOM 4388 C C . VAL A 1 39 ? -6.114 -5.890 3.153 1.00 45.23 39 VAL A C 3
ATOM 4389 O O . VAL A 1 39 ? -6.330 -4.711 3.433 1.00 64.31 39 VAL A O 3
ATOM 4402 N N . LEU A 1 40 ? -6.531 -6.458 2.006 1.00 54.44 40 LEU A N 3
ATOM 4403 C CA . LEU A 1 40 ? -7.224 -5.680 0.952 1.00 41.33 40 LEU A CA 3
ATOM 4404 C C . LEU A 1 40 ? -8.555 -5.111 1.471 1.00 44.34 40 LEU A C 3
ATOM 4405 O O . LEU A 1 40 ? -8.963 -4.014 1.081 1.00 11.21 40 LEU A O 3
ATOM 4421 N N . ASP A 1 41 ? -9.185 -5.870 2.391 1.00 74.33 41 ASP A N 3
ATOM 4422 C CA . ASP A 1 41 ? -10.517 -5.569 2.920 1.00 60.30 41 ASP A CA 3
ATOM 4423 C C . ASP A 1 41 ? -10.475 -4.341 3.846 1.00 52.21 41 ASP A C 3
ATOM 4424 O O . ASP A 1 41 ? -11.250 -3.407 3.663 1.00 71.41 41 ASP A O 3
ATOM 4433 N N . GLN A 1 42 ? -9.537 -4.332 4.811 1.00 60.22 42 GLN A N 3
ATOM 4434 C CA . GLN A 1 42 ? -9.360 -3.187 5.730 1.00 41.44 42 GLN A CA 3
ATOM 4435 C C . GLN A 1 42 ? -8.884 -1.926 4.976 1.00 14.12 42 GLN A C 3
ATOM 4436 O O . GLN A 1 42 ? -9.338 -0.818 5.276 1.00 3.23 42 GLN A O 3
ATOM 4450 N N . VAL A 1 43 ? -7.991 -2.117 3.980 1.00 61.23 43 VAL A N 3
ATOM 4451 C CA . VAL A 1 43 ? -7.446 -1.015 3.158 1.00 25.44 43 VAL A CA 3
ATOM 4452 C C . VAL A 1 43 ? -8.559 -0.299 2.363 1.00 14.21 43 VAL A C 3
ATOM 4453 O O . VAL A 1 43 ? -8.622 0.935 2.360 1.00 61.21 43 VAL A O 3
ATOM 4466 N N . ARG A 1 44 ? -9.462 -1.085 1.735 1.00 75.22 44 ARG A N 3
ATOM 4467 C CA . ARG A 1 44 ? -10.544 -0.534 0.888 1.00 74.31 44 ARG A CA 3
ATOM 4468 C C . ARG A 1 44 ? -11.640 0.146 1.749 1.00 53.52 44 ARG A C 3
ATOM 4469 O O . ARG A 1 44 ? -12.311 1.057 1.270 1.00 11.44 44 ARG A O 3
ATOM 4490 N N . GLU A 1 45 ? -11.788 -0.290 3.032 1.00 40.14 45 GLU A N 3
ATOM 4491 C CA . GLU A 1 45 ? -12.719 0.344 4.007 1.00 11.34 45 GLU A CA 3
ATOM 4492 C C . GLU A 1 45 ? -12.219 1.737 4.417 1.00 75.55 45 GLU A C 3
ATOM 4493 O O . GLU A 1 45 ? -12.991 2.700 4.437 1.00 25.21 45 GLU A O 3
ATOM 4505 N N . HIS A 1 46 ? -10.912 1.822 4.735 1.00 71.11 46 HIS A N 3
ATOM 4506 C CA . HIS A 1 46 ? -10.251 3.094 5.102 1.00 1.41 46 HIS A CA 3
ATOM 4507 C C . HIS A 1 46 ? -10.244 4.049 3.900 1.00 41.13 46 HIS A C 3
ATOM 4508 O O . HIS A 1 46 ? -10.380 5.263 4.051 1.00 34.43 46 HIS A O 3
ATOM 4523 N N . ALA A 1 47 ? -10.113 3.452 2.708 1.00 21.04 47 ALA A N 3
ATOM 4524 C CA . ALA A 1 47 ? -10.105 4.157 1.423 1.00 64.34 47 ALA A CA 3
ATOM 4525 C C . ALA A 1 47 ? -11.448 4.853 1.132 1.00 22.35 47 ALA A C 3
ATOM 4526 O O . ALA A 1 47 ? -11.473 5.896 0.469 1.00 51.54 47 ALA A O 3
ATOM 4533 N N . ARG A 1 48 ? -12.559 4.259 1.628 1.00 1.15 48 ARG A N 3
ATOM 4534 C CA . ARG A 1 48 ? -13.914 4.860 1.542 1.00 23.31 48 ARG A CA 3
ATOM 4535 C C . ARG A 1 48 ? -13.964 6.174 2.329 1.00 23.12 48 ARG A C 3
ATOM 4536 O O . ARG A 1 48 ? -14.603 7.137 1.905 1.00 2.33 48 ARG A O 3
ATOM 4557 N N . GLU A 1 49 ? -13.251 6.201 3.463 1.00 33.42 49 GLU A N 3
ATOM 4558 C CA . GLU A 1 49 ? -13.192 7.376 4.347 1.00 42.23 49 GLU A CA 3
ATOM 4559 C C . GLU A 1 49 ? -12.303 8.474 3.734 1.00 64.44 49 GLU A C 3
ATOM 4560 O O . GLU A 1 49 ? -12.589 9.666 3.869 1.00 42.32 49 GLU A O 3
ATOM 4572 N N . LEU A 1 50 ? -11.244 8.046 3.026 1.00 63.02 50 LEU A N 3
ATOM 4573 C CA . LEU A 1 50 ? -10.319 8.955 2.316 1.00 25.50 50 LEU A CA 3
ATOM 4574 C C . LEU A 1 50 ? -10.980 9.518 1.038 1.00 4.40 50 LEU A C 3
ATOM 4575 O O . LEU A 1 50 ? -10.604 10.593 0.559 1.00 42.10 50 LEU A O 3
ATOM 4591 N N . GLN A 1 51 ? -11.982 8.774 0.521 1.00 13.23 51 GLN A N 3
ATOM 4592 C CA . GLN A 1 51 ? -12.844 9.206 -0.596 1.00 63.44 51 GLN A CA 3
ATOM 4593 C C . GLN A 1 51 ? -13.782 10.338 -0.128 1.00 70.25 51 GLN A C 3
ATOM 4594 O O . GLN A 1 51 ? -13.960 11.338 -0.830 1.00 23.45 51 GLN A O 3
ATOM 4608 N N . LYS A 1 52 ? -14.351 10.159 1.089 1.00 63.25 52 LYS A N 3
ATOM 4609 C CA . LYS A 1 52 ? -15.240 11.157 1.739 1.00 11.14 52 LYS A CA 3
ATOM 4610 C C . LYS A 1 52 ? -14.502 12.486 1.958 1.00 72.33 52 LYS A C 3
ATOM 4611 O O . LYS A 1 52 ? -15.057 13.567 1.740 1.00 44.14 52 LYS A O 3
ATOM 4630 N N . GLN A 1 53 ? -13.240 12.369 2.393 1.00 71.10 53 GLN A N 3
ATOM 4631 C CA . GLN A 1 53 ? -12.350 13.521 2.605 1.00 23.13 53 GLN A CA 3
ATOM 4632 C C . GLN A 1 53 ? -11.882 14.110 1.265 1.00 40.21 53 GLN A C 3
ATOM 4633 O O . GLN A 1 53 ? -11.628 15.311 1.173 1.00 44.13 53 GLN A O 3
ATOM 4647 N N . GLY A 1 54 ? -11.793 13.249 0.233 1.00 72.45 54 GLY A N 3
ATOM 4648 C CA . GLY A 1 54 ? -11.353 13.653 -1.102 1.00 24.34 54 GLY A CA 3
ATOM 4649 C C . GLY A 1 54 ? -9.874 14.024 -1.149 1.00 64.43 54 GLY A C 3
ATOM 4650 O O . GLY A 1 54 ? -9.506 15.064 -1.708 1.00 12.32 54 GLY A O 3
ATOM 4654 N N . ILE A 1 55 ? -9.031 13.172 -0.538 1.00 31.01 55 ILE A N 3
ATOM 4655 C CA . ILE A 1 55 ? -7.577 13.397 -0.454 1.00 35.53 55 ILE A CA 3
ATOM 4656 C C . ILE A 1 55 ? -6.908 13.001 -1.780 1.00 25.41 55 ILE A C 3
ATOM 4657 O O . ILE A 1 55 ? -6.850 11.814 -2.128 1.00 44.44 55 ILE A O 3
ATOM 4673 N N . HIS A 1 56 ? -6.438 14.004 -2.534 1.00 52.00 56 HIS A N 3
ATOM 4674 C CA . HIS A 1 56 ? -5.661 13.781 -3.754 1.00 71.34 56 HIS A CA 3
ATOM 4675 C C . HIS A 1 56 ? -4.171 13.756 -3.375 1.00 41.12 56 HIS A C 3
ATOM 4676 O O . HIS A 1 56 ? -3.652 14.734 -2.846 1.00 10.55 56 HIS A O 3
ATOM 4691 N N . PHE A 1 57 ? -3.511 12.635 -3.649 1.00 61.30 57 PHE A N 3
ATOM 4692 C CA . PHE A 1 57 ? -2.062 12.457 -3.442 1.00 72.10 57 PHE A CA 3
ATOM 4693 C C . PHE A 1 57 ? -1.439 11.872 -4.717 1.00 2.20 57 PHE A C 3
ATOM 4694 O O . PHE A 1 57 ? -2.146 11.262 -5.533 1.00 51.52 57 PHE A O 3
ATOM 4711 N N . GLU A 1 58 ? -0.124 12.054 -4.873 1.00 70.14 58 GLU A N 3
ATOM 4712 C CA . GLU A 1 58 ? 0.630 11.560 -6.038 1.00 72.41 58 GLU A CA 3
ATOM 4713 C C . GLU A 1 58 ? 1.919 10.861 -5.572 1.00 21.31 58 GLU A C 3
ATOM 4714 O O . GLU A 1 58 ? 2.670 11.412 -4.762 1.00 42.04 58 GLU A O 3
ATOM 4726 N N . VAL A 1 59 ? 2.162 9.636 -6.079 1.00 34.40 59 VAL A N 3
ATOM 4727 C CA . VAL A 1 59 ? 3.391 8.881 -5.775 1.00 52.55 59 VAL A CA 3
ATOM 4728 C C . VAL A 1 59 ? 4.583 9.503 -6.538 1.00 63.31 59 VAL A C 3
ATOM 4729 O O . VAL A 1 59 ? 4.554 9.641 -7.766 1.00 61.45 59 VAL A O 3
ATOM 4742 N N . LYS A 1 60 ? 5.599 9.924 -5.776 1.00 22.21 60 LYS A N 3
ATOM 4743 C CA . LYS A 1 60 ? 6.821 10.558 -6.299 1.00 33.33 60 LYS A CA 3
ATOM 4744 C C . LYS A 1 60 ? 7.907 9.501 -6.494 1.00 4.43 60 LYS A C 3
ATOM 4745 O O . LYS A 1 60 ? 8.561 9.435 -7.541 1.00 4.55 60 LYS A O 3
ATOM 4764 N N . ARG A 1 61 ? 8.084 8.680 -5.451 1.00 60.11 61 ARG A N 3
ATOM 4765 C CA . ARG A 1 61 ? 9.108 7.626 -5.393 1.00 44.43 61 ARG A CA 3
ATOM 4766 C C . ARG A 1 61 ? 8.474 6.388 -4.760 1.00 0.10 61 ARG A C 3
ATOM 4767 O O . ARG A 1 61 ? 7.700 6.525 -3.817 1.00 21.24 61 ARG A O 3
ATOM 4788 N N . VAL A 1 62 ? 8.794 5.201 -5.286 1.00 14.35 62 VAL A N 3
ATOM 4789 C CA . VAL A 1 62 ? 8.421 3.918 -4.678 1.00 24.52 62 VAL A CA 3
ATOM 4790 C C . VAL A 1 62 ? 9.627 2.962 -4.786 1.00 42.32 62 VAL A C 3
ATOM 4791 O O . VAL A 1 62 ? 9.997 2.500 -5.874 1.00 1.42 62 VAL A O 3
ATOM 4804 N N . GLU A 1 63 ? 10.269 2.718 -3.638 1.00 43.44 63 GLU A N 3
ATOM 4805 C CA . GLU A 1 63 ? 11.459 1.857 -3.515 1.00 72.31 63 GLU A CA 3
ATOM 4806 C C . GLU A 1 63 ? 11.131 0.696 -2.584 1.00 0.15 63 GLU A C 3
ATOM 4807 O O . GLU A 1 63 ? 10.312 0.839 -1.675 1.00 3.33 63 GLU A O 3
ATOM 4819 N N . VAL A 1 64 ? 11.798 -0.434 -2.802 1.00 64.41 64 VAL A N 3
ATOM 4820 C CA . VAL A 1 64 ? 11.571 -1.678 -2.060 1.00 52.40 64 VAL A CA 3
ATOM 4821 C C . VAL A 1 64 ? 12.904 -2.161 -1.453 1.00 33.40 64 VAL A C 3
ATOM 4822 O O . VAL A 1 64 ? 13.915 -2.264 -2.153 1.00 70.42 64 VAL A O 3
ATOM 4835 N N . THR A 1 65 ? 12.917 -2.399 -0.132 1.00 55.20 65 THR A N 3
ATOM 4836 C CA . THR A 1 65 ? 14.109 -2.861 0.597 1.00 51.13 65 THR A CA 3
ATOM 4837 C C . THR A 1 65 ? 13.718 -4.043 1.494 1.00 1.32 65 THR A C 3
ATOM 4838 O O . THR A 1 65 ? 12.918 -3.882 2.413 1.00 31.42 65 THR A O 3
ATOM 4849 N N . THR A 1 66 ? 14.298 -5.217 1.236 1.00 23.01 66 THR A N 3
ATOM 4850 C CA . THR A 1 66 ? 14.012 -6.435 2.005 1.00 12.43 66 THR A CA 3
ATOM 4851 C C . THR A 1 66 ? 14.956 -6.513 3.212 1.00 12.04 66 THR A C 3
ATOM 4852 O O . THR A 1 66 ? 16.174 -6.397 3.056 1.00 44.52 66 THR A O 3
ATOM 4863 N N . ASP A 1 67 ? 14.384 -6.687 4.407 1.00 34.11 67 ASP A N 3
ATOM 4864 C CA . ASP A 1 67 ? 15.137 -6.748 5.667 1.00 4.42 67 ASP A CA 3
ATOM 4865 C C . ASP A 1 67 ? 14.636 -7.955 6.469 1.00 24.51 67 ASP A C 3
ATOM 4866 O O . ASP A 1 67 ? 13.553 -7.905 7.069 1.00 52.14 67 ASP A O 3
ATOM 4875 N N . GLY A 1 68 ? 15.416 -9.049 6.418 1.00 75.11 68 GLY A N 3
ATOM 4876 C CA . GLY A 1 68 ? 15.050 -10.321 7.038 1.00 44.44 68 GLY A CA 3
ATOM 4877 C C . GLY A 1 68 ? 13.817 -10.945 6.387 1.00 54.55 68 GLY A C 3
ATOM 4878 O O . GLY A 1 68 ? 13.872 -11.367 5.226 1.00 22.20 68 GLY A O 3
ATOM 4882 N N . ASN A 1 69 ? 12.696 -10.971 7.126 1.00 74.54 69 ASN A N 3
ATOM 4883 C CA . ASN A 1 69 ? 11.400 -11.522 6.647 1.00 20.54 69 ASN A CA 3
ATOM 4884 C C . ASN A 1 69 ? 10.323 -10.421 6.631 1.00 23.01 69 ASN A C 3
ATOM 4885 O O . ASN A 1 69 ? 9.122 -10.703 6.693 1.00 52.11 69 ASN A O 3
ATOM 4896 N N . THR A 1 70 ? 10.767 -9.157 6.544 1.00 2.41 70 THR A N 3
ATOM 4897 C CA . THR A 1 70 ? 9.876 -7.997 6.423 1.00 23.30 70 THR A CA 3
ATOM 4898 C C . THR A 1 70 ? 10.389 -7.074 5.302 1.00 32.55 70 THR A C 3
ATOM 4899 O O . THR A 1 70 ? 11.534 -6.610 5.349 1.00 52.51 70 THR A O 3
ATOM 4910 N N . VAL A 1 71 ? 9.543 -6.818 4.297 1.00 10.23 71 VAL A N 3
ATOM 4911 C CA . VAL A 1 71 ? 9.906 -6.008 3.130 1.00 71.54 71 VAL A CA 3
ATOM 4912 C C . VAL A 1 71 ? 9.404 -4.560 3.311 1.00 45.15 71 VAL A C 3
ATOM 4913 O O . VAL A 1 71 ? 8.217 -4.266 3.152 1.00 15.42 71 VAL A O 3
ATOM 4926 N N . ASN A 1 72 ? 10.346 -3.674 3.637 1.00 64.11 72 ASN A N 3
ATOM 4927 C CA . ASN A 1 72 ? 10.098 -2.248 3.895 1.00 33.23 72 ASN A CA 3
ATOM 4928 C C . ASN A 1 72 ? 10.076 -1.481 2.557 1.00 45.24 72 ASN A C 3
ATOM 4929 O O . ASN A 1 72 ? 11.129 -1.213 1.963 1.00 1.51 72 ASN A O 3
ATOM 4940 N N . VAL A 1 73 ? 8.867 -1.182 2.071 1.00 61.32 73 VAL A N 3
ATOM 4941 C CA . VAL A 1 73 ? 8.657 -0.369 0.869 1.00 54.53 73 VAL A CA 3
ATOM 4942 C C . VAL A 1 73 ? 8.554 1.117 1.272 1.00 54.14 73 VAL A C 3
ATOM 4943 O O . VAL A 1 73 ? 7.554 1.556 1.855 1.00 51.33 73 VAL A O 3
ATOM 4956 N N . THR A 1 74 ? 9.629 1.865 0.980 1.00 42.01 74 THR A N 3
ATOM 4957 C CA . THR A 1 74 ? 9.729 3.301 1.258 1.00 22.31 74 THR A CA 3
ATOM 4958 C C . THR A 1 74 ? 9.193 4.087 0.048 1.00 23.43 74 THR A C 3
ATOM 4959 O O . THR A 1 74 ? 9.817 4.104 -1.021 1.00 1.13 74 THR A O 3
ATOM 4970 N N . VAL A 1 75 ? 8.026 4.714 0.218 1.00 5.12 75 VAL A N 3
ATOM 4971 C CA . VAL A 1 75 ? 7.308 5.394 -0.866 1.00 24.03 75 VAL A CA 3
ATOM 4972 C C . VAL A 1 75 ? 6.974 6.856 -0.453 1.00 25.25 75 VAL A C 3
ATOM 4973 O O . VAL A 1 75 ? 6.277 7.097 0.537 1.00 2.15 75 VAL A O 3
ATOM 4986 N N . GLU A 1 76 ? 7.552 7.819 -1.197 1.00 62.41 76 GLU A N 3
ATOM 4987 C CA . GLU A 1 76 ? 7.283 9.260 -1.037 1.00 53.43 76 GLU A CA 3
ATOM 4988 C C . GLU A 1 76 ? 6.022 9.627 -1.831 1.00 53.40 76 GLU A C 3
ATOM 4989 O O . GLU A 1 76 ? 5.865 9.177 -2.970 1.00 64.31 76 GLU A O 3
ATOM 5001 N N . LEU A 1 77 ? 5.127 10.424 -1.218 1.00 72.15 77 LEU A N 3
ATOM 5002 C CA . LEU A 1 77 ? 3.907 10.936 -1.877 1.00 70.42 77 LEU A CA 3
ATOM 5003 C C . LEU A 1 77 ? 3.707 12.411 -1.514 1.00 63.20 77 LEU A C 3
ATOM 5004 O O . LEU A 1 77 ? 3.955 12.803 -0.382 1.00 75.25 77 LEU A O 3
ATOM 5020 N N . GLU A 1 78 ? 3.259 13.223 -2.484 1.00 70.50 78 GLU A N 3
ATOM 5021 C CA . GLU A 1 78 ? 2.795 14.593 -2.213 1.00 21.01 78 GLU A CA 3
ATOM 5022 C C . GLU A 1 78 ? 1.269 14.598 -2.103 1.00 50.51 78 GLU A C 3
ATOM 5023 O O . GLU A 1 78 ? 0.570 14.418 -3.106 1.00 24.35 78 GLU A O 3
ATOM 5035 N N . GLU A 1 79 ? 0.765 14.785 -0.874 1.00 55.33 79 GLU A N 3
ATOM 5036 C CA . GLU A 1 79 ? -0.668 14.921 -0.618 1.00 73.52 79 GLU A CA 3
ATOM 5037 C C . GLU A 1 79 ? -1.059 16.393 -0.792 1.00 73.51 79 GLU A C 3
ATOM 5038 O O . GLU A 1 79 ? -0.678 17.247 0.013 1.00 71.20 79 GLU A O 3
ATOM 5050 N N . THR A 1 80 ? -1.770 16.681 -1.888 1.00 22.21 80 THR A N 3
ATOM 5051 C CA . THR A 1 80 ? -2.314 18.008 -2.153 1.00 10.13 80 THR A CA 3
ATOM 5052 C C . THR A 1 80 ? -3.711 18.053 -1.520 1.00 5.44 80 THR A C 3
ATOM 5053 O O . THR A 1 80 ? -4.667 17.455 -2.032 1.00 35.21 80 THR A O 3
ATOM 5064 N N . THR A 1 81 ? -3.786 18.719 -0.363 1.00 11.34 81 THR A N 3
ATOM 5065 C CA . THR A 1 81 ? -4.975 18.753 0.496 1.00 55.31 81 THR A CA 3
ATOM 5066 C C . THR A 1 81 ? -5.130 20.171 1.072 1.00 4.41 81 THR A C 3
ATOM 5067 O O . THR A 1 81 ? -4.197 20.720 1.664 1.00 2.51 81 THR A O 3
ATOM 5078 N N . GLY A 1 82 ? -6.310 20.770 0.836 1.00 13.50 82 GLY A N 3
ATOM 5079 C CA . GLY A 1 82 ? -6.608 22.138 1.267 1.00 71.13 82 GLY A CA 3
ATOM 5080 C C . GLY A 1 82 ? -5.814 23.192 0.497 1.00 41.23 82 GLY A C 3
ATOM 5081 O O . GLY A 1 82 ? -5.651 24.325 0.970 1.00 32.22 82 GLY A O 3
ATOM 5085 N N . GLY A 1 83 ? -5.315 22.801 -0.698 1.00 64.31 83 GLY A N 3
ATOM 5086 C CA . GLY A 1 83 ? -4.461 23.653 -1.529 1.00 2.33 83 GLY A CA 3
ATOM 5087 C C . GLY A 1 83 ? -2.969 23.479 -1.245 1.00 43.00 83 GLY A C 3
ATOM 5088 O O . GLY A 1 83 ? -2.141 23.838 -2.084 1.00 1.31 83 GLY A O 3
ATOM 5092 N N . THR A 1 84 ? -2.624 22.932 -0.060 1.00 71.33 84 THR A N 3
ATOM 5093 C CA . THR A 1 84 ? -1.226 22.711 0.349 1.00 62.03 84 THR A CA 3
ATOM 5094 C C . THR A 1 84 ? -0.734 21.333 -0.124 1.00 32.33 84 THR A C 3
ATOM 5095 O O . THR A 1 84 ? -1.312 20.300 0.238 1.00 25.03 84 THR A O 3
ATOM 5106 N N . THR A 1 85 ? 0.323 21.341 -0.946 1.00 75.11 85 THR A N 3
ATOM 5107 C CA . THR A 1 85 ? 0.989 20.128 -1.425 1.00 15.24 85 THR A CA 3
ATOM 5108 C C . THR A 1 85 ? 2.123 19.775 -0.440 1.00 70.30 85 THR A C 3
ATOM 5109 O O . THR A 1 85 ? 3.110 20.511 -0.339 1.00 22.44 85 THR A O 3
ATOM 5120 N N . THR A 1 86 ? 1.956 18.682 0.313 1.00 73.40 86 THR A N 3
ATOM 5121 C CA . THR A 1 86 ? 2.876 18.302 1.403 1.00 52.35 86 THR A CA 3
ATOM 5122 C C . THR A 1 86 ? 3.505 16.923 1.123 1.00 24.54 86 THR A C 3
ATOM 5123 O O . THR A 1 86 ? 2.776 15.962 0.850 1.00 24.43 86 THR A O 3
ATOM 5134 N N . ASN A 1 87 ? 4.849 16.831 1.202 1.00 4.33 87 ASN A N 3
ATOM 5135 C CA . ASN A 1 87 ? 5.575 15.558 1.019 1.00 33.32 87 ASN A CA 3
ATOM 5136 C C . ASN A 1 87 ? 5.447 14.715 2.302 1.00 4.40 87 ASN A C 3
ATOM 5137 O O . ASN A 1 87 ? 6.112 14.988 3.312 1.00 10.43 87 ASN A O 3
ATOM 5148 N N . THR A 1 88 ? 4.559 13.728 2.262 1.00 62.21 88 THR A N 3
ATOM 5149 C CA . THR A 1 88 ? 4.342 12.766 3.342 1.00 13.43 88 THR A CA 3
ATOM 5150 C C . THR A 1 88 ? 4.897 11.407 2.896 1.00 33.40 88 THR A C 3
ATOM 5151 O O . THR A 1 88 ? 4.393 10.817 1.929 1.00 55.20 88 THR A O 3
ATOM 5162 N N . THR A 1 89 ? 5.947 10.926 3.573 1.00 2.12 89 THR A N 3
ATOM 5163 C CA . THR A 1 89 ? 6.570 9.640 3.251 1.00 72.32 89 THR A CA 3
ATOM 5164 C C . THR A 1 89 ? 5.851 8.541 4.034 1.00 42.24 89 THR A C 3
ATOM 5165 O O . THR A 1 89 ? 5.781 8.588 5.264 1.00 61.23 89 THR A O 3
ATOM 5176 N N . TYR A 1 90 ? 5.311 7.565 3.319 1.00 23.30 90 TYR A N 3
ATOM 5177 C CA . TYR A 1 90 ? 4.656 6.405 3.913 1.00 45.31 90 TYR A CA 3
ATOM 5178 C C . TYR A 1 90 ? 5.625 5.228 3.828 1.00 50.53 90 TYR A C 3
ATOM 5179 O O . TYR A 1 90 ? 6.225 4.981 2.779 1.00 72.34 90 TYR A O 3
ATOM 5197 N N . GLU A 1 91 ? 5.829 4.551 4.950 1.00 33.55 91 GLU A N 3
ATOM 5198 C CA . GLU A 1 91 ? 6.680 3.374 5.023 1.00 4.23 91 GLU A CA 3
ATOM 5199 C C . GLU A 1 91 ? 5.761 2.162 5.184 1.00 41.44 91 GLU A C 3
ATOM 5200 O O . GLU A 1 91 ? 5.213 1.936 6.263 1.00 13.33 91 GLU A O 3
ATOM 5212 N N . LEU A 1 92 ? 5.543 1.422 4.090 1.00 12.13 92 LEU A N 3
ATOM 5213 C CA . LEU A 1 92 ? 4.697 0.226 4.101 1.00 63.42 92 LEU A CA 3
ATOM 5214 C C . LEU A 1 92 ? 5.600 -0.981 4.332 1.00 43.10 92 LEU A C 3
ATOM 5215 O O . LEU A 1 92 ? 6.328 -1.422 3.448 1.00 54.21 92 LEU A O 3
ATOM 5231 N N . ARG A 1 93 ? 5.534 -1.478 5.554 1.00 24.40 93 ARG A N 3
ATOM 5232 C CA . ARG A 1 93 ? 6.421 -2.500 6.090 1.00 72.41 93 ARG A CA 3
ATOM 5233 C C . ARG A 1 93 ? 5.677 -3.847 6.060 1.00 70.33 93 ARG A C 3
ATOM 5234 O O . ARG A 1 93 ? 4.812 -4.092 6.884 1.00 55.24 93 ARG A O 3
ATOM 5255 N N . PHE A 1 94 ? 5.982 -4.680 5.054 1.00 13.00 94 PHE A N 3
ATOM 5256 C CA . PHE A 1 94 ? 5.223 -5.914 4.749 1.00 34.43 94 PHE A CA 3
ATOM 5257 C C . PHE A 1 94 ? 5.792 -7.128 5.502 1.00 35.25 94 PHE A C 3
ATOM 5258 O O . PHE A 1 94 ? 6.888 -7.595 5.190 1.00 41.22 94 PHE A O 3
ATOM 5275 N N . GLU A 1 95 ? 5.034 -7.639 6.482 1.00 74.42 95 GLU A N 3
ATOM 5276 C CA . GLU A 1 95 ? 5.412 -8.830 7.256 1.00 54.12 95 GLU A CA 3
ATOM 5277 C C . GLU A 1 95 ? 5.094 -10.080 6.426 1.00 32.21 95 GLU A C 3
ATOM 5278 O O . GLU A 1 95 ? 3.932 -10.495 6.337 1.00 33.02 95 GLU A O 3
ATOM 5290 N N . VAL A 1 96 ? 6.130 -10.653 5.779 1.00 24.24 96 VAL A N 3
ATOM 5291 C CA . VAL A 1 96 ? 5.972 -11.796 4.853 1.00 32.11 96 VAL A CA 3
ATOM 5292 C C . VAL A 1 96 ? 6.287 -13.120 5.583 1.00 51.13 96 VAL A C 3
ATOM 5293 O O . VAL A 1 96 ? 7.198 -13.171 6.415 1.00 62.45 96 VAL A O 3
ATOM 5306 N N . ASP A 1 97 ? 5.515 -14.181 5.289 1.00 23.32 97 ASP A N 3
ATOM 5307 C CA . ASP A 1 97 ? 5.713 -15.518 5.889 1.00 71.42 97 ASP A CA 3
ATOM 5308 C C . ASP A 1 97 ? 5.431 -16.608 4.844 1.00 21.24 97 ASP A C 3
ATOM 5309 O O . ASP A 1 97 ? 4.300 -16.728 4.354 1.00 43.12 97 ASP A O 3
ATOM 5318 N N . GLY A 1 98 ? 6.482 -17.383 4.511 1.00 72.24 98 GLY A N 3
ATOM 5319 C CA . GLY A 1 98 ? 6.396 -18.477 3.553 1.00 72.55 98 GLY A CA 3
ATOM 5320 C C . GLY A 1 98 ? 6.196 -17.991 2.125 1.00 44.15 98 GLY A C 3
ATOM 5321 O O . GLY A 1 98 ? 7.067 -17.318 1.563 1.00 31.24 98 GLY A O 3
ATOM 5325 N N . ASP A 1 99 ? 5.025 -18.310 1.559 1.00 11.14 99 ASP A N 3
ATOM 5326 C CA . ASP A 1 99 ? 4.691 -18.036 0.147 1.00 22.42 99 ASP A CA 3
ATOM 5327 C C . ASP A 1 99 ? 3.763 -16.824 -0.000 1.00 23.03 99 ASP A C 3
ATOM 5328 O O . ASP A 1 99 ? 3.428 -16.439 -1.118 1.00 41.23 99 ASP A O 3
ATOM 5337 N N . THR A 1 100 ? 3.336 -16.231 1.120 1.00 30.24 100 THR A N 3
ATOM 5338 C CA . THR A 1 100 ? 2.340 -15.144 1.112 1.00 12.31 100 THR A CA 3
ATOM 5339 C C . THR A 1 100 ? 2.737 -14.030 2.087 1.00 71.41 100 THR A C 3
ATOM 5340 O O . THR A 1 100 ? 3.387 -14.278 3.114 1.00 71.33 100 THR A O 3
ATOM 5351 N N . ILE A 1 101 ? 2.353 -12.793 1.739 1.00 42.35 101 ILE A N 3
ATOM 5352 C CA . ILE A 1 101 ? 2.568 -11.624 2.586 1.00 75.14 101 ILE A CA 3
ATOM 5353 C C . ILE A 1 101 ? 1.354 -11.471 3.513 1.00 31.31 101 ILE A C 3
ATOM 5354 O O . ILE A 1 101 ? 0.217 -11.333 3.043 1.00 63.44 101 ILE A O 3
ATOM 5370 N N . ARG A 1 102 ? 1.615 -11.500 4.821 1.00 72.41 102 ARG A N 3
ATOM 5371 C CA . ARG A 1 102 ? 0.586 -11.630 5.861 1.00 34.31 102 ARG A CA 3
ATOM 5372 C C . ARG A 1 102 ? 0.022 -10.270 6.294 1.00 44.52 102 ARG A C 3
ATOM 5373 O O . ARG A 1 102 ? -1.194 -10.134 6.478 1.00 25.34 102 ARG A O 3
ATOM 5394 N N . ARG A 1 103 ? 0.900 -9.267 6.451 1.00 64.12 103 ARG A N 3
ATOM 5395 C CA . ARG A 1 103 ? 0.505 -7.948 6.995 1.00 74.15 103 ARG A CA 3
ATOM 5396 C C . ARG A 1 103 ? 1.256 -6.816 6.276 1.00 21.30 103 ARG A C 3
ATOM 5397 O O . ARG A 1 103 ? 2.246 -7.057 5.579 1.00 70.35 103 ARG A O 3
ATOM 5418 N N . VAL A 1 104 ? 0.744 -5.587 6.442 1.00 44.14 104 VAL A N 3
ATOM 5419 C CA . VAL A 1 104 ? 1.427 -4.344 6.062 1.00 35.23 104 VAL A CA 3
ATOM 5420 C C . VAL A 1 104 ? 1.241 -3.305 7.195 1.00 74.41 104 VAL A C 3
ATOM 5421 O O . VAL A 1 104 ? 0.109 -2.941 7.546 1.00 12.12 104 VAL A O 3
ATOM 5434 N N . THR A 1 105 ? 2.355 -2.889 7.812 1.00 61.41 105 THR A N 3
ATOM 5435 C CA . THR A 1 105 ? 2.378 -1.805 8.797 1.00 3.41 105 THR A CA 3
ATOM 5436 C C . THR A 1 105 ? 2.703 -0.487 8.071 1.00 21.32 105 THR A C 3
ATOM 5437 O O . THR A 1 105 ? 3.854 -0.256 7.686 1.00 2.14 105 THR A O 3
ATOM 5448 N N . VAL A 1 106 ? 1.687 0.366 7.863 1.00 35.15 106 VAL A N 3
ATOM 5449 C CA . VAL A 1 106 ? 1.860 1.642 7.144 1.00 10.23 106 VAL A CA 3
ATOM 5450 C C . VAL A 1 106 ? 2.123 2.788 8.156 1.00 61.51 106 VAL A C 3
ATOM 5451 O O . VAL A 1 106 ? 1.225 3.234 8.882 1.00 71.40 106 VAL A O 3
ATOM 5464 N N . THR A 1 107 ? 3.390 3.222 8.223 1.00 11.13 107 THR A N 3
ATOM 5465 C CA . THR A 1 107 ? 3.845 4.290 9.120 1.00 73.40 107 THR A CA 3
ATOM 5466 C C . THR A 1 107 ? 3.852 5.634 8.357 1.00 32.24 107 THR A C 3
ATOM 5467 O O . THR A 1 107 ? 4.664 5.835 7.443 1.00 42.41 107 THR A O 3
ATOM 5478 N N . GLN A 1 108 ? 2.919 6.530 8.724 1.00 13.23 108 GLN A N 3
ATOM 5479 C CA . GLN A 1 108 ? 2.758 7.845 8.081 1.00 31.13 108 GLN A CA 3
ATOM 5480 C C . GLN A 1 108 ? 3.783 8.843 8.666 1.00 5.03 108 GLN A C 3
ATOM 5481 O O . GLN A 1 108 ? 3.553 9.440 9.726 1.00 52.31 108 GLN A O 3
ATOM 5495 N N . ASN A 1 109 ? 4.933 8.973 7.988 1.00 13.21 109 ASN A N 3
ATOM 5496 C CA . ASN A 1 109 ? 6.009 9.907 8.375 1.00 11.33 109 ASN A CA 3
ATOM 5497 C C . ASN A 1 109 ? 5.814 11.245 7.644 1.00 75.24 109 ASN A C 3
ATOM 5498 O O . ASN A 1 109 ? 6.198 11.396 6.477 1.00 74.52 109 ASN A O 3
ATOM 5509 N N . GLY A 1 110 ? 5.170 12.199 8.329 1.00 71.12 110 GLY A N 3
ATOM 5510 C CA . GLY A 1 110 ? 4.945 13.549 7.787 1.00 64.24 110 GLY A CA 3
ATOM 5511 C C . GLY A 1 110 ? 5.948 14.575 8.305 1.00 45.44 110 GLY A C 3
ATOM 5512 O O . GLY A 1 110 ? 5.733 15.784 8.163 1.00 51.34 110 GLY A O 3
ATOM 5516 N N . GLY A 1 111 ? 7.046 14.081 8.896 1.00 54.21 111 GLY A N 3
ATOM 5517 C CA . GLY A 1 111 ? 8.105 14.923 9.456 1.00 21.14 111 GLY A CA 3
ATOM 5518 C C . GLY A 1 111 ? 9.056 14.115 10.332 1.00 42.05 111 GLY A C 3
ATOM 5519 O O . GLY A 1 111 ? 9.298 12.927 10.060 1.00 10.43 111 GLY A O 3
ATOM 5523 N N . SER A 1 112 ? 9.600 14.753 11.391 1.00 1.31 112 SER A N 3
ATOM 5524 C CA . SER A 1 112 ? 10.508 14.100 12.354 1.00 62.14 112 SER A CA 3
ATOM 5525 C C . SER A 1 112 ? 10.388 14.775 13.732 1.00 42.30 112 SER A C 3
ATOM 5526 O O . SER A 1 112 ? 10.223 15.995 13.815 1.00 33.14 112 SER A O 3
ATOM 5534 N N . LEU A 1 113 ? 10.455 13.959 14.799 1.00 34.33 113 LEU A N 3
ATOM 5535 C CA . LEU A 1 113 ? 10.374 14.424 16.207 1.00 25.13 113 LEU A CA 3
ATOM 5536 C C . LEU A 1 113 ? 11.774 14.448 16.856 1.00 54.44 113 LEU A C 3
ATOM 5537 O O . LEU A 1 113 ? 11.935 14.973 17.968 1.00 44.00 113 LEU A O 3
ATOM 5553 N N . GLU A 1 114 ? 12.775 13.881 16.151 1.00 25.13 114 GLU A N 3
ATOM 5554 C CA . GLU A 1 114 ? 14.133 13.690 16.681 1.00 13.42 114 GLU A CA 3
ATOM 5555 C C . GLU A 1 114 ? 14.853 15.039 16.880 1.00 23.31 114 GLU A C 3
ATOM 5556 O O . GLU A 1 114 ? 14.781 15.933 16.029 1.00 25.13 114 GLU A O 3
ATOM 5568 N N . HIS A 1 115 ? 15.513 15.180 18.036 1.00 65.10 115 HIS A N 3
ATOM 5569 C CA . HIS A 1 115 ? 16.395 16.321 18.353 1.00 42.22 115 HIS A CA 3
ATOM 5570 C C . HIS A 1 115 ? 17.864 15.885 18.228 1.00 41.14 115 HIS A C 3
ATOM 5571 O O . HIS A 1 115 ? 18.756 16.561 18.730 1.00 54.34 115 HIS A O 3
ATOM 5586 N N . HIS A 1 116 ? 18.094 14.762 17.518 1.00 0.21 116 HIS A N 3
ATOM 5587 C CA . HIS A 1 116 ? 19.418 14.145 17.330 1.00 20.24 116 HIS A CA 3
ATOM 5588 C C . HIS A 1 116 ? 20.369 15.107 16.597 1.00 21.53 116 HIS A C 3
ATOM 5589 O O . HIS A 1 116 ? 21.458 15.413 17.102 1.00 15.40 116 HIS A O 3
ATOM 5604 N N . HIS A 1 117 ? 19.942 15.585 15.420 1.00 44.04 117 HIS A N 3
ATOM 5605 C CA . HIS A 1 117 ? 20.757 16.473 14.570 1.00 25.41 117 HIS A CA 3
ATOM 5606 C C . HIS A 1 117 ? 20.952 17.849 15.231 1.00 5.01 117 HIS A C 3
ATOM 5607 O O . HIS A 1 117 ? 22.037 18.439 15.162 1.00 62.31 117 HIS A O 3
ATOM 5622 N N . HIS A 1 118 ? 19.885 18.336 15.876 1.00 21.43 118 HIS A N 3
ATOM 5623 C CA . HIS A 1 118 ? 19.873 19.637 16.568 1.00 34.32 118 HIS A CA 3
ATOM 5624 C C . HIS A 1 118 ? 20.534 19.546 17.972 1.00 41.12 118 HIS A C 3
ATOM 5625 O O . HIS A 1 118 ? 20.690 20.572 18.641 1.00 14.44 118 HIS A O 3
ATOM 5640 N N . HIS A 1 119 ? 20.939 18.312 18.383 1.00 15.11 119 HIS A N 3
ATOM 5641 C CA . HIS A 1 119 ? 21.546 18.011 19.711 1.00 30.44 119 HIS A CA 3
ATOM 5642 C C . HIS A 1 119 ? 20.474 18.095 20.826 1.00 24.25 119 HIS A C 3
ATOM 5643 O O . HIS A 1 119 ? 20.115 17.080 21.437 1.00 5.41 119 HIS A O 3
ATOM 5658 N N . HIS A 1 120 ? 19.968 19.305 21.075 1.00 33.24 120 HIS A N 3
ATOM 5659 C CA . HIS A 1 120 ? 18.873 19.555 22.016 1.00 14.34 120 HIS A CA 3
ATOM 5660 C C . HIS A 1 120 ? 17.909 20.569 21.361 1.00 51.42 120 HIS A C 3
ATOM 5661 O O . HIS A 1 120 ? 18.152 21.790 21.452 1.00 3.31 120 HIS A O 3
ATOM 5677 N N . MET A 1 1 ? 7.157 -19.112 -4.258 1.00 71.20 1 MET A N 4
ATOM 5678 C CA . MET A 1 1 ? 6.919 -17.674 -4.476 1.00 20.30 1 MET A CA 4
ATOM 5679 C C . MET A 1 1 ? 8.112 -16.903 -3.880 1.00 1.34 1 MET A C 4
ATOM 5680 O O . MET A 1 1 ? 8.215 -16.733 -2.662 1.00 62.43 1 MET A O 4
ATOM 5696 N N . GLN A 1 2 ? 9.055 -16.530 -4.766 1.00 53.11 2 GLN A N 4
ATOM 5697 C CA . GLN A 1 2 ? 10.324 -15.866 -4.404 1.00 3.44 2 GLN A CA 4
ATOM 5698 C C . GLN A 1 2 ? 10.351 -14.413 -4.911 1.00 51.25 2 GLN A C 4
ATOM 5699 O O . GLN A 1 2 ? 11.423 -13.800 -4.985 1.00 60.02 2 GLN A O 4
ATOM 5713 N N . ASP A 1 3 ? 9.175 -13.863 -5.256 1.00 0.15 3 ASP A N 4
ATOM 5714 C CA . ASP A 1 3 ? 9.048 -12.471 -5.751 1.00 11.21 3 ASP A CA 4
ATOM 5715 C C . ASP A 1 3 ? 8.425 -11.565 -4.665 1.00 12.34 3 ASP A C 4
ATOM 5716 O O . ASP A 1 3 ? 7.761 -10.590 -4.984 1.00 34.30 3 ASP A O 4
ATOM 5725 N N . ILE A 1 4 ? 8.717 -11.881 -3.382 1.00 62.31 4 ILE A N 4
ATOM 5726 C CA . ILE A 1 4 ? 8.219 -11.139 -2.189 1.00 22.55 4 ILE A CA 4
ATOM 5727 C C . ILE A 1 4 ? 8.449 -9.608 -2.316 1.00 13.43 4 ILE A C 4
ATOM 5728 O O . ILE A 1 4 ? 7.558 -8.816 -2.017 1.00 22.50 4 ILE A O 4
ATOM 5744 N N . VAL A 1 5 ? 9.656 -9.238 -2.774 1.00 62.03 5 VAL A N 4
ATOM 5745 C CA . VAL A 1 5 ? 10.072 -7.841 -3.003 1.00 72.44 5 VAL A CA 4
ATOM 5746 C C . VAL A 1 5 ? 9.169 -7.159 -4.054 1.00 22.31 5 VAL A C 4
ATOM 5747 O O . VAL A 1 5 ? 8.690 -6.036 -3.843 1.00 2.41 5 VAL A O 4
ATOM 5760 N N . GLU A 1 6 ? 8.933 -7.870 -5.169 1.00 32.13 6 GLU A N 4
ATOM 5761 C CA . GLU A 1 6 ? 8.091 -7.388 -6.272 1.00 34.33 6 GLU A CA 4
ATOM 5762 C C . GLU A 1 6 ? 6.631 -7.231 -5.808 1.00 12.40 6 GLU A C 4
ATOM 5763 O O . GLU A 1 6 ? 6.016 -6.201 -6.041 1.00 65.43 6 GLU A O 4
ATOM 5775 N N . ALA A 1 7 ? 6.126 -8.256 -5.107 1.00 2.05 7 ALA A N 4
ATOM 5776 C CA . ALA A 1 7 ? 4.744 -8.316 -4.608 1.00 11.42 7 ALA A CA 4
ATOM 5777 C C . ALA A 1 7 ? 4.495 -7.263 -3.523 1.00 14.12 7 ALA A C 4
ATOM 5778 O O . ALA A 1 7 ? 3.383 -6.779 -3.377 1.00 12.25 7 ALA A O 4
ATOM 5785 N N . ALA A 1 8 ? 5.550 -6.926 -2.768 1.00 71.55 8 ALA A N 4
ATOM 5786 C CA . ALA A 1 8 ? 5.497 -5.876 -1.743 1.00 51.53 8 ALA A CA 4
ATOM 5787 C C . ALA A 1 8 ? 5.284 -4.512 -2.400 1.00 25.42 8 ALA A C 4
ATOM 5788 O O . ALA A 1 8 ? 4.481 -3.705 -1.933 1.00 11.13 8 ALA A O 4
ATOM 5795 N N . LYS A 1 9 ? 6.016 -4.285 -3.504 1.00 61.33 9 LYS A N 4
ATOM 5796 C CA . LYS A 1 9 ? 5.931 -3.054 -4.295 1.00 62.41 9 LYS A CA 4
ATOM 5797 C C . LYS A 1 9 ? 4.544 -2.946 -4.962 1.00 21.34 9 LYS A C 4
ATOM 5798 O O . LYS A 1 9 ? 3.910 -1.897 -4.896 1.00 24.22 9 LYS A O 4
ATOM 5817 N N . GLN A 1 10 ? 4.078 -4.073 -5.553 1.00 5.51 10 GLN A N 4
ATOM 5818 C CA . GLN A 1 10 ? 2.751 -4.185 -6.196 1.00 13.24 10 GLN A CA 4
ATOM 5819 C C . GLN A 1 10 ? 1.639 -3.844 -5.195 1.00 45.14 10 GLN A C 4
ATOM 5820 O O . GLN A 1 10 ? 0.727 -3.070 -5.506 1.00 52.24 10 GLN A O 4
ATOM 5834 N N . ALA A 1 11 ? 1.778 -4.412 -3.986 1.00 72.22 11 ALA A N 4
ATOM 5835 C CA . ALA A 1 11 ? 0.832 -4.234 -2.890 1.00 73.24 11 ALA A CA 4
ATOM 5836 C C . ALA A 1 11 ? 0.795 -2.777 -2.428 1.00 72.22 11 ALA A C 4
ATOM 5837 O O . ALA A 1 11 ? -0.283 -2.221 -2.250 1.00 45.44 11 ALA A O 4
ATOM 5844 N N . ALA A 1 12 ? 1.990 -2.167 -2.290 1.00 63.11 12 ALA A N 4
ATOM 5845 C CA . ALA A 1 12 ? 2.145 -0.791 -1.800 1.00 44.53 12 ALA A CA 4
ATOM 5846 C C . ALA A 1 12 ? 1.420 0.216 -2.705 1.00 1.45 12 ALA A C 4
ATOM 5847 O O . ALA A 1 12 ? 0.591 0.989 -2.223 1.00 55.15 12 ALA A O 4
ATOM 5854 N N . ILE A 1 13 ? 1.710 0.149 -4.025 1.00 74.22 13 ILE A N 4
ATOM 5855 C CA . ILE A 1 13 ? 1.114 1.049 -5.038 1.00 62.42 13 ILE A CA 4
ATOM 5856 C C . ILE A 1 13 ? -0.425 0.869 -5.056 1.00 15.22 13 ILE A C 4
ATOM 5857 O O . ILE A 1 13 ? -1.172 1.847 -5.054 1.00 22.20 13 ILE A O 4
ATOM 5873 N N . ALA A 1 14 ? -0.858 -0.413 -5.017 1.00 21.22 14 ALA A N 4
ATOM 5874 C CA . ALA A 1 14 ? -2.280 -0.814 -5.081 1.00 4.43 14 ALA A CA 4
ATOM 5875 C C . ALA A 1 14 ? -3.087 -0.297 -3.876 1.00 71.01 14 ALA A C 4
ATOM 5876 O O . ALA A 1 14 ? -4.258 0.064 -4.025 1.00 52.45 14 ALA A O 4
ATOM 5883 N N . ILE A 1 15 ? -2.439 -0.283 -2.694 1.00 74.20 15 ILE A N 4
ATOM 5884 C CA . ILE A 1 15 ? -3.025 0.240 -1.447 1.00 14.43 15 ILE A CA 4
ATOM 5885 C C . ILE A 1 15 ? -3.352 1.741 -1.600 1.00 10.31 15 ILE A C 4
ATOM 5886 O O . ILE A 1 15 ? -4.440 2.168 -1.229 1.00 11.52 15 ILE A O 4
ATOM 5902 N N . PHE A 1 16 ? -2.426 2.514 -2.202 1.00 51.45 16 PHE A N 4
ATOM 5903 C CA . PHE A 1 16 ? -2.627 3.964 -2.434 1.00 24.54 16 PHE A CA 4
ATOM 5904 C C . PHE A 1 16 ? -3.628 4.234 -3.569 1.00 31.05 16 PHE A C 4
ATOM 5905 O O . PHE A 1 16 ? -4.345 5.236 -3.519 1.00 20.23 16 PHE A O 4
ATOM 5922 N N . GLN A 1 17 ? -3.670 3.331 -4.577 1.00 64.03 17 GLN A N 4
ATOM 5923 C CA . GLN A 1 17 ? -4.661 3.399 -5.678 1.00 23.22 17 GLN A CA 4
ATOM 5924 C C . GLN A 1 17 ? -6.078 3.311 -5.111 1.00 52.12 17 GLN A C 4
ATOM 5925 O O . GLN A 1 17 ? -6.971 4.043 -5.541 1.00 3.25 17 GLN A O 4
ATOM 5939 N N . LEU A 1 18 ? -6.254 2.390 -4.142 1.00 73.11 18 LEU A N 4
ATOM 5940 C CA . LEU A 1 18 ? -7.510 2.238 -3.410 1.00 70.13 18 LEU A CA 4
ATOM 5941 C C . LEU A 1 18 ? -7.762 3.464 -2.525 1.00 62.44 18 LEU A C 4
ATOM 5942 O O . LEU A 1 18 ? -8.837 4.041 -2.580 1.00 71.22 18 LEU A O 4
ATOM 5958 N N . TRP A 1 19 ? -6.738 3.882 -1.756 1.00 21.32 19 TRP A N 4
ATOM 5959 C CA . TRP A 1 19 ? -6.845 4.982 -0.760 1.00 32.01 19 TRP A CA 4
ATOM 5960 C C . TRP A 1 19 ? -7.398 6.302 -1.365 1.00 54.04 19 TRP A C 4
ATOM 5961 O O . TRP A 1 19 ? -8.044 7.081 -0.662 1.00 13.44 19 TRP A O 4
ATOM 5982 N N . LYS A 1 20 ? -7.144 6.530 -2.666 1.00 11.52 20 LYS A N 4
ATOM 5983 C CA . LYS A 1 20 ? -7.706 7.682 -3.410 1.00 73.41 20 LYS A CA 4
ATOM 5984 C C . LYS A 1 20 ? -8.910 7.268 -4.307 1.00 31.41 20 LYS A C 4
ATOM 5985 O O . LYS A 1 20 ? -9.749 8.114 -4.638 1.00 25.43 20 LYS A O 4
ATOM 6004 N N . ASN A 1 21 ? -8.993 5.969 -4.682 1.00 52.32 21 ASN A N 4
ATOM 6005 C CA . ASN A 1 21 ? -10.070 5.437 -5.562 1.00 1.22 21 ASN A CA 4
ATOM 6006 C C . ASN A 1 21 ? -10.355 3.944 -5.213 1.00 11.10 21 ASN A C 4
ATOM 6007 O O . ASN A 1 21 ? -9.790 3.032 -5.837 1.00 12.03 21 ASN A O 4
ATOM 6018 N N . PRO A 1 22 ? -11.202 3.670 -4.158 1.00 73.41 22 PRO A N 4
ATOM 6019 C CA . PRO A 1 22 ? -11.471 2.286 -3.659 1.00 31.01 22 PRO A CA 4
ATOM 6020 C C . PRO A 1 22 ? -12.335 1.424 -4.596 1.00 12.44 22 PRO A C 4
ATOM 6021 O O . PRO A 1 22 ? -12.501 0.219 -4.354 1.00 52.21 22 PRO A O 4
ATOM 6032 N N . THR A 1 23 ? -12.878 2.040 -5.657 1.00 64.10 23 THR A N 4
ATOM 6033 C CA . THR A 1 23 ? -13.728 1.350 -6.640 1.00 70.13 23 THR A CA 4
ATOM 6034 C C . THR A 1 23 ? -12.900 0.532 -7.651 1.00 10.10 23 THR A C 4
ATOM 6035 O O . THR A 1 23 ? -13.467 -0.260 -8.413 1.00 61.11 23 THR A O 4
ATOM 6046 N N . ASP A 1 24 ? -11.562 0.718 -7.644 1.00 71.21 24 ASP A N 4
ATOM 6047 C CA . ASP A 1 24 ? -10.659 0.041 -8.593 1.00 72.12 24 ASP A CA 4
ATOM 6048 C C . ASP A 1 24 ? -10.581 -1.479 -8.272 1.00 4.54 24 ASP A C 4
ATOM 6049 O O . ASP A 1 24 ? -10.128 -1.847 -7.178 1.00 10.12 24 ASP A O 4
ATOM 6058 N N . PRO A 1 25 ? -11.027 -2.376 -9.216 1.00 3.24 25 PRO A N 4
ATOM 6059 C CA . PRO A 1 25 ? -11.041 -3.841 -8.985 1.00 32.02 25 PRO A CA 4
ATOM 6060 C C . PRO A 1 25 ? -9.630 -4.477 -8.979 1.00 73.13 25 PRO A C 4
ATOM 6061 O O . PRO A 1 25 ? -9.338 -5.306 -8.117 1.00 50.41 25 PRO A O 4
ATOM 6072 N N . GLU A 1 26 ? -8.761 -4.049 -9.921 1.00 51.10 26 GLU A N 4
ATOM 6073 C CA . GLU A 1 26 ? -7.455 -4.705 -10.181 1.00 71.31 26 GLU A CA 4
ATOM 6074 C C . GLU A 1 26 ? -6.463 -4.511 -9.017 1.00 22.24 26 GLU A C 4
ATOM 6075 O O . GLU A 1 26 ? -5.661 -5.407 -8.727 1.00 14.31 26 GLU A O 4
ATOM 6087 N N . ALA A 1 27 ? -6.544 -3.346 -8.350 1.00 3.45 27 ALA A N 4
ATOM 6088 C CA . ALA A 1 27 ? -5.656 -2.987 -7.231 1.00 62.24 27 ALA A CA 4
ATOM 6089 C C . ALA A 1 27 ? -5.877 -3.933 -6.037 1.00 43.34 27 ALA A C 4
ATOM 6090 O O . ALA A 1 27 ? -4.926 -4.484 -5.475 1.00 44.32 27 ALA A O 4
ATOM 6097 N N . GLN A 1 28 ? -7.152 -4.133 -5.679 1.00 73.21 28 GLN A N 4
ATOM 6098 C CA . GLN A 1 28 ? -7.550 -5.033 -4.577 1.00 43.41 28 GLN A CA 4
ATOM 6099 C C . GLN A 1 28 ? -7.533 -6.516 -5.012 1.00 13.10 28 GLN A C 4
ATOM 6100 O O . GLN A 1 28 ? -7.438 -7.411 -4.166 1.00 52.42 28 GLN A O 4
ATOM 6114 N N . GLU A 1 29 ? -7.604 -6.757 -6.334 1.00 71.13 29 GLU A N 4
ATOM 6115 C CA . GLU A 1 29 ? -7.534 -8.111 -6.924 1.00 72.45 29 GLU A CA 4
ATOM 6116 C C . GLU A 1 29 ? -6.145 -8.726 -6.700 1.00 13.31 29 GLU A C 4
ATOM 6117 O O . GLU A 1 29 ? -6.039 -9.882 -6.272 1.00 61.05 29 GLU A O 4
ATOM 6129 N N . LEU A 1 30 ? -5.086 -7.933 -6.976 1.00 22.32 30 LEU A N 4
ATOM 6130 C CA . LEU A 1 30 ? -3.694 -8.390 -6.801 1.00 14.23 30 LEU A CA 4
ATOM 6131 C C . LEU A 1 30 ? -3.360 -8.529 -5.302 1.00 52.23 30 LEU A C 4
ATOM 6132 O O . LEU A 1 30 ? -2.596 -9.417 -4.928 1.00 42.23 30 LEU A O 4
ATOM 6148 N N . LEU A 1 31 ? -3.987 -7.671 -4.458 1.00 21.22 31 LEU A N 4
ATOM 6149 C CA . LEU A 1 31 ? -3.876 -7.743 -2.978 1.00 11.42 31 LEU A CA 4
ATOM 6150 C C . LEU A 1 31 ? -4.459 -9.062 -2.415 1.00 34.31 31 LEU A C 4
ATOM 6151 O O . LEU A 1 31 ? -4.033 -9.522 -1.368 1.00 34.15 31 LEU A O 4
ATOM 6167 N N . ASN A 1 32 ? -5.451 -9.639 -3.112 1.00 74.43 32 ASN A N 4
ATOM 6168 C CA . ASN A 1 32 ? -6.047 -10.946 -2.737 1.00 51.21 32 ASN A CA 4
ATOM 6169 C C . ASN A 1 32 ? -5.036 -12.086 -2.991 1.00 23.32 32 ASN A C 4
ATOM 6170 O O . ASN A 1 32 ? -4.975 -13.065 -2.240 1.00 41.22 32 ASN A O 4
ATOM 6181 N N . LYS A 1 33 ? -4.224 -11.913 -4.045 1.00 32.21 33 LYS A N 4
ATOM 6182 C CA . LYS A 1 33 ? -3.319 -12.953 -4.563 1.00 43.15 33 LYS A CA 4
ATOM 6183 C C . LYS A 1 33 ? -1.977 -12.989 -3.795 1.00 23.43 33 LYS A C 4
ATOM 6184 O O . LYS A 1 33 ? -1.386 -14.058 -3.624 1.00 22.44 33 LYS A O 4
ATOM 6203 N N . ILE A 1 34 ? -1.499 -11.809 -3.346 1.00 31.13 34 ILE A N 4
ATOM 6204 C CA . ILE A 1 34 ? -0.135 -11.656 -2.758 1.00 73.41 34 ILE A CA 4
ATOM 6205 C C . ILE A 1 34 ? -0.201 -11.411 -1.236 1.00 4.22 34 ILE A C 4
ATOM 6206 O O . ILE A 1 34 ? 0.693 -11.822 -0.495 1.00 60.22 34 ILE A O 4
ATOM 6222 N N . LEU A 1 35 ? -1.257 -10.706 -0.803 1.00 33.51 35 LEU A N 4
ATOM 6223 C CA . LEU A 1 35 ? -1.597 -10.498 0.622 1.00 64.12 35 LEU A CA 4
ATOM 6224 C C . LEU A 1 35 ? -2.800 -11.382 0.973 1.00 50.15 35 LEU A C 4
ATOM 6225 O O . LEU A 1 35 ? -3.262 -12.175 0.141 1.00 72.34 35 LEU A O 4
ATOM 6241 N N . SER A 1 36 ? -3.280 -11.271 2.220 1.00 30.42 36 SER A N 4
ATOM 6242 C CA . SER A 1 36 ? -4.519 -11.933 2.644 1.00 21.11 36 SER A CA 4
ATOM 6243 C C . SER A 1 36 ? -5.734 -11.292 1.914 1.00 1.51 36 SER A C 4
ATOM 6244 O O . SER A 1 36 ? -5.725 -10.079 1.656 1.00 32.01 36 SER A O 4
ATOM 6252 N N . PRO A 1 37 ? -6.795 -12.090 1.563 1.00 72.43 37 PRO A N 4
ATOM 6253 C CA . PRO A 1 37 ? -8.058 -11.538 0.986 1.00 72.33 37 PRO A CA 4
ATOM 6254 C C . PRO A 1 37 ? -8.778 -10.554 1.945 1.00 63.30 37 PRO A C 4
ATOM 6255 O O . PRO A 1 37 ? -9.629 -9.769 1.525 1.00 21.14 37 PRO A O 4
ATOM 6266 N N . ASP A 1 38 ? -8.416 -10.620 3.237 1.00 42.30 38 ASP A N 4
ATOM 6267 C CA . ASP A 1 38 ? -8.921 -9.707 4.285 1.00 41.11 38 ASP A CA 4
ATOM 6268 C C . ASP A 1 38 ? -8.270 -8.309 4.164 1.00 12.35 38 ASP A C 4
ATOM 6269 O O . ASP A 1 38 ? -8.912 -7.291 4.445 1.00 61.31 38 ASP A O 4
ATOM 6278 N N . VAL A 1 39 ? -6.986 -8.283 3.733 1.00 63.13 39 VAL A N 4
ATOM 6279 C CA . VAL A 1 39 ? -6.175 -7.045 3.634 1.00 63.44 39 VAL A CA 4
ATOM 6280 C C . VAL A 1 39 ? -6.763 -6.066 2.600 1.00 2.15 39 VAL A C 4
ATOM 6281 O O . VAL A 1 39 ? -6.833 -4.864 2.866 1.00 64.10 39 VAL A O 4
ATOM 6294 N N . LEU A 1 40 ? -7.219 -6.590 1.447 1.00 11.44 40 LEU A N 4
ATOM 6295 C CA . LEU A 1 40 ? -7.762 -5.749 0.355 1.00 30.33 40 LEU A CA 4
ATOM 6296 C C . LEU A 1 40 ? -8.993 -4.949 0.831 1.00 55.33 40 LEU A C 4
ATOM 6297 O O . LEU A 1 40 ? -9.180 -3.790 0.445 1.00 1.12 40 LEU A O 4
ATOM 6313 N N . ASP A 1 41 ? -9.790 -5.592 1.716 1.00 4.43 41 ASP A N 4
ATOM 6314 C CA . ASP A 1 41 ? -11.057 -5.047 2.225 1.00 31.01 41 ASP A CA 4
ATOM 6315 C C . ASP A 1 41 ? -10.793 -3.899 3.211 1.00 34.53 41 ASP A C 4
ATOM 6316 O O . ASP A 1 41 ? -11.301 -2.803 3.015 1.00 34.53 41 ASP A O 4
ATOM 6325 N N . GLN A 1 42 ? -9.949 -4.141 4.234 1.00 24.50 42 GLN A N 4
ATOM 6326 C CA . GLN A 1 42 ? -9.631 -3.118 5.262 1.00 35.25 42 GLN A CA 4
ATOM 6327 C C . GLN A 1 42 ? -8.956 -1.860 4.652 1.00 2.43 42 GLN A C 4
ATOM 6328 O O . GLN A 1 42 ? -9.110 -0.749 5.171 1.00 22.43 42 GLN A O 4
ATOM 6342 N N . VAL A 1 43 ? -8.220 -2.058 3.537 1.00 12.20 43 VAL A N 4
ATOM 6343 C CA . VAL A 1 43 ? -7.573 -0.970 2.780 1.00 23.44 43 VAL A CA 4
ATOM 6344 C C . VAL A 1 43 ? -8.626 -0.123 2.022 1.00 74.24 43 VAL A C 4
ATOM 6345 O O . VAL A 1 43 ? -8.614 1.107 2.120 1.00 15.02 43 VAL A O 4
ATOM 6358 N N . ARG A 1 44 ? -9.549 -0.793 1.298 1.00 12.13 44 ARG A N 4
ATOM 6359 C CA . ARG A 1 44 ? -10.566 -0.106 0.456 1.00 1.44 44 ARG A CA 4
ATOM 6360 C C . ARG A 1 44 ? -11.671 0.565 1.314 1.00 1.43 44 ARG A C 4
ATOM 6361 O O . ARG A 1 44 ? -12.358 1.480 0.839 1.00 54.12 44 ARG A O 4
ATOM 6382 N N . GLU A 1 45 ? -11.852 0.108 2.568 1.00 44.24 45 GLU A N 4
ATOM 6383 C CA . GLU A 1 45 ? -12.820 0.723 3.505 1.00 73.32 45 GLU A CA 4
ATOM 6384 C C . GLU A 1 45 ? -12.198 1.956 4.188 1.00 63.44 45 GLU A C 4
ATOM 6385 O O . GLU A 1 45 ? -12.893 2.957 4.437 1.00 12.31 45 GLU A O 4
ATOM 6397 N N . HIS A 1 46 ? -10.876 1.882 4.465 1.00 4.04 46 HIS A N 4
ATOM 6398 C CA . HIS A 1 46 ? -10.095 3.046 4.938 1.00 41.12 46 HIS A CA 4
ATOM 6399 C C . HIS A 1 46 ? -9.953 4.097 3.820 1.00 64.24 46 HIS A C 4
ATOM 6400 O O . HIS A 1 46 ? -9.781 5.294 4.071 1.00 23.34 46 HIS A O 4
ATOM 6415 N N . ALA A 1 47 ? -10.018 3.607 2.591 1.00 51.43 47 ALA A N 4
ATOM 6416 C CA . ALA A 1 47 ? -9.985 4.419 1.384 1.00 3.14 47 ALA A CA 4
ATOM 6417 C C . ALA A 1 47 ? -11.248 5.274 1.246 1.00 11.11 47 ALA A C 4
ATOM 6418 O O . ALA A 1 47 ? -11.179 6.424 0.808 1.00 62.23 47 ALA A O 4
ATOM 6425 N N . ARG A 1 48 ? -12.401 4.686 1.625 1.00 62.13 48 ARG A N 4
ATOM 6426 C CA . ARG A 1 48 ? -13.696 5.390 1.641 1.00 11.43 48 ARG A CA 4
ATOM 6427 C C . ARG A 1 48 ? -13.703 6.536 2.688 1.00 22.12 48 ARG A C 4
ATOM 6428 O O . ARG A 1 48 ? -14.513 7.456 2.591 1.00 52.24 48 ARG A O 4
ATOM 6449 N N . GLU A 1 49 ? -12.796 6.458 3.688 1.00 62.12 49 GLU A N 4
ATOM 6450 C CA . GLU A 1 49 ? -12.592 7.529 4.695 1.00 42.33 49 GLU A CA 4
ATOM 6451 C C . GLU A 1 49 ? -11.890 8.750 4.057 1.00 73.11 49 GLU A C 4
ATOM 6452 O O . GLU A 1 49 ? -12.321 9.893 4.242 1.00 35.21 49 GLU A O 4
ATOM 6464 N N . LEU A 1 50 ? -10.813 8.471 3.287 1.00 35.12 50 LEU A N 4
ATOM 6465 C CA . LEU A 1 50 ? -10.047 9.501 2.545 1.00 15.33 50 LEU A CA 4
ATOM 6466 C C . LEU A 1 50 ? -10.872 10.071 1.369 1.00 12.10 50 LEU A C 4
ATOM 6467 O O . LEU A 1 50 ? -10.626 11.190 0.909 1.00 32.23 50 LEU A O 4
ATOM 6483 N N . GLN A 1 51 ? -11.859 9.273 0.914 1.00 11.22 51 GLN A N 4
ATOM 6484 C CA . GLN A 1 51 ? -12.772 9.633 -0.184 1.00 41.45 51 GLN A CA 4
ATOM 6485 C C . GLN A 1 51 ? -13.776 10.727 0.254 1.00 5.55 51 GLN A C 4
ATOM 6486 O O . GLN A 1 51 ? -14.245 11.515 -0.576 1.00 44.24 51 GLN A O 4
ATOM 6500 N N . LYS A 1 52 ? -14.086 10.783 1.569 1.00 63.24 52 LYS A N 4
ATOM 6501 C CA . LYS A 1 52 ? -14.986 11.822 2.137 1.00 3.31 52 LYS A CA 4
ATOM 6502 C C . LYS A 1 52 ? -14.242 13.161 2.316 1.00 13.33 52 LYS A C 4
ATOM 6503 O O . LYS A 1 52 ? -14.848 14.171 2.686 1.00 25.03 52 LYS A O 4
ATOM 6522 N N . GLN A 1 53 ? -12.920 13.141 2.079 1.00 4.15 53 GLN A N 4
ATOM 6523 C CA . GLN A 1 53 ? -12.031 14.301 2.259 1.00 64.53 53 GLN A CA 4
ATOM 6524 C C . GLN A 1 53 ? -11.418 14.716 0.911 1.00 54.23 53 GLN A C 4
ATOM 6525 O O . GLN A 1 53 ? -11.576 14.015 -0.103 1.00 41.04 53 GLN A O 4
ATOM 6539 N N . GLY A 1 54 ? -10.710 15.859 0.919 1.00 35.24 54 GLY A N 4
ATOM 6540 C CA . GLY A 1 54 ? -10.026 16.372 -0.265 1.00 13.43 54 GLY A CA 4
ATOM 6541 C C . GLY A 1 54 ? -8.552 16.000 -0.312 1.00 52.53 54 GLY A C 4
ATOM 6542 O O . GLY A 1 54 ? -7.767 16.694 -0.967 1.00 13.31 54 GLY A O 4
ATOM 6546 N N . ILE A 1 55 ? -8.173 14.893 0.379 1.00 65.44 55 ILE A N 4
ATOM 6547 C CA . ILE A 1 55 ? -6.791 14.371 0.361 1.00 31.33 55 ILE A CA 4
ATOM 6548 C C . ILE A 1 55 ? -6.521 13.678 -0.990 1.00 44.43 55 ILE A C 4
ATOM 6549 O O . ILE A 1 55 ? -6.802 12.486 -1.170 1.00 53.34 55 ILE A O 4
ATOM 6565 N N . HIS A 1 56 ? -6.055 14.468 -1.964 1.00 73.33 56 HIS A N 4
ATOM 6566 C CA . HIS A 1 56 ? -5.619 13.969 -3.276 1.00 50.41 56 HIS A CA 4
ATOM 6567 C C . HIS A 1 56 ? -4.085 13.914 -3.282 1.00 33.31 56 HIS A C 4
ATOM 6568 O O . HIS A 1 56 ? -3.430 14.952 -3.305 1.00 31.22 56 HIS A O 4
ATOM 6583 N N . PHE A 1 57 ? -3.522 12.698 -3.287 1.00 43.43 57 PHE A N 4
ATOM 6584 C CA . PHE A 1 57 ? -2.068 12.473 -3.164 1.00 53.33 57 PHE A CA 4
ATOM 6585 C C . PHE A 1 57 ? -1.520 11.798 -4.430 1.00 10.31 57 PHE A C 4
ATOM 6586 O O . PHE A 1 57 ? -2.134 10.865 -4.961 1.00 34.20 57 PHE A O 4
ATOM 6603 N N . GLU A 1 58 ? -0.373 12.298 -4.916 1.00 43.12 58 GLU A N 4
ATOM 6604 C CA . GLU A 1 58 ? 0.305 11.775 -6.110 1.00 24.45 58 GLU A CA 4
ATOM 6605 C C . GLU A 1 58 ? 1.530 10.955 -5.696 1.00 0.11 58 GLU A C 4
ATOM 6606 O O . GLU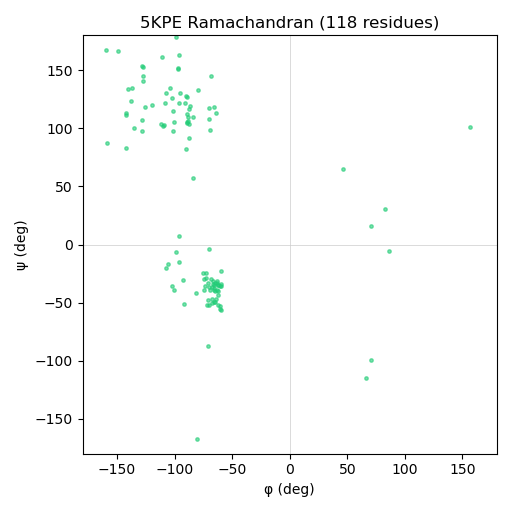 A 1 58 ? 2.417 11.465 -5.008 1.00 25.01 58 GLU A O 4
ATOM 6618 N N . VAL A 1 59 ? 1.551 9.679 -6.116 1.00 60.20 59 VAL A N 4
ATOM 6619 C CA . VAL A 1 59 ? 2.666 8.749 -5.861 1.00 53.14 59 VAL A CA 4
ATOM 6620 C C . VAL A 1 59 ? 3.874 9.182 -6.712 1.00 33.04 59 VAL A C 4
ATOM 6621 O O . VAL A 1 59 ? 3.918 8.937 -7.929 1.00 62.34 59 VAL A O 4
ATOM 6634 N N . LYS A 1 60 ? 4.831 9.856 -6.061 1.00 51.14 60 LYS A N 4
ATOM 6635 C CA . LYS A 1 60 ? 5.997 10.462 -6.731 1.00 54.15 60 LYS A CA 4
ATOM 6636 C C . LYS A 1 60 ? 7.040 9.399 -7.072 1.00 62.33 60 LYS A C 4
ATOM 6637 O O . LYS A 1 60 ? 7.595 9.378 -8.179 1.00 34.24 60 LYS A O 4
ATOM 6656 N N . ARG A 1 61 ? 7.279 8.520 -6.101 1.00 53.32 61 ARG A N 4
ATOM 6657 C CA . ARG A 1 61 ? 8.282 7.459 -6.192 1.00 53.15 61 ARG A CA 4
ATOM 6658 C C . ARG A 1 61 ? 7.854 6.296 -5.297 1.00 71.10 61 ARG A C 4
ATOM 6659 O O . ARG A 1 61 ? 7.310 6.515 -4.224 1.00 25.32 61 ARG A O 4
ATOM 6680 N N . VAL A 1 62 ? 8.096 5.068 -5.764 1.00 60.51 62 VAL A N 4
ATOM 6681 C CA . VAL A 1 62 ? 7.885 3.840 -4.986 1.00 44.53 62 VAL A CA 4
ATOM 6682 C C . VAL A 1 62 ? 9.137 2.943 -5.130 1.00 45.03 62 VAL A C 4
ATOM 6683 O O . VAL A 1 62 ? 9.429 2.423 -6.219 1.00 23.14 62 VAL A O 4
ATOM 6696 N N . GLU A 1 63 ? 9.904 2.809 -4.039 1.00 40.13 63 GLU A N 4
ATOM 6697 C CA . GLU A 1 63 ? 11.143 2.011 -4.009 1.00 3.13 63 GLU A CA 4
ATOM 6698 C C . GLU A 1 63 ? 11.086 1.049 -2.826 1.00 43.31 63 GLU A C 4
ATOM 6699 O O . GLU A 1 63 ? 10.938 1.467 -1.677 1.00 74.13 63 GLU A O 4
ATOM 6711 N N . VAL A 1 64 ? 11.220 -0.242 -3.132 1.00 45.24 64 VAL A N 4
ATOM 6712 C CA . VAL A 1 64 ? 11.076 -1.340 -2.175 1.00 55.22 64 VAL A CA 4
ATOM 6713 C C . VAL A 1 64 ? 12.465 -1.777 -1.653 1.00 12.33 64 VAL A C 4
ATOM 6714 O O . VAL A 1 64 ? 13.426 -1.873 -2.422 1.00 34.52 64 VAL A O 4
ATOM 6727 N N . THR A 1 65 ? 12.564 -1.991 -0.325 1.00 30.22 65 THR A N 4
ATOM 6728 C CA . THR A 1 65 ? 13.820 -2.346 0.367 1.00 42.11 65 THR A CA 4
ATOM 6729 C C . THR A 1 65 ? 13.532 -3.431 1.417 1.00 54.44 65 THR A C 4
ATOM 6730 O O . THR A 1 65 ? 12.540 -3.348 2.125 1.00 22.04 65 THR A O 4
ATOM 6741 N N . THR A 1 66 ? 14.404 -4.441 1.519 1.00 74.41 66 THR A N 4
ATOM 6742 C CA . THR A 1 66 ? 14.238 -5.553 2.472 1.00 41.15 66 THR A CA 4
ATOM 6743 C C . THR A 1 66 ? 15.023 -5.300 3.771 1.00 71.41 66 THR A C 4
ATOM 6744 O O . THR A 1 66 ? 15.994 -4.541 3.790 1.00 74.34 66 THR A O 4
ATOM 6755 N N . ASP A 1 67 ? 14.568 -5.944 4.854 1.00 22.20 67 ASP A N 4
ATOM 6756 C CA . ASP A 1 67 ? 15.199 -5.875 6.180 1.00 41.41 67 ASP A CA 4
ATOM 6757 C C . ASP A 1 67 ? 15.002 -7.240 6.851 1.00 30.00 67 ASP A C 4
ATOM 6758 O O . ASP A 1 67 ? 13.936 -7.508 7.417 1.00 5.03 67 ASP A O 4
ATOM 6767 N N . GLY A 1 68 ? 16.019 -8.111 6.733 1.00 12.22 68 GLY A N 4
ATOM 6768 C CA . GLY A 1 68 ? 15.914 -9.503 7.165 1.00 14.32 68 GLY A CA 4
ATOM 6769 C C . GLY A 1 68 ? 14.900 -10.280 6.328 1.00 42.41 68 GLY A C 4
ATOM 6770 O O . GLY A 1 68 ? 15.068 -10.405 5.108 1.00 23.02 68 GLY A O 4
ATOM 6774 N N . ASN A 1 69 ? 13.826 -10.767 6.974 1.00 1.22 69 ASN A N 4
ATOM 6775 C CA . ASN A 1 69 ? 12.728 -11.490 6.286 1.00 42.13 69 ASN A CA 4
ATOM 6776 C C . ASN A 1 69 ? 11.536 -10.559 5.990 1.00 45.43 69 ASN A C 4
ATOM 6777 O O . ASN A 1 69 ? 10.646 -10.917 5.218 1.00 1.33 69 ASN A O 4
ATOM 6788 N N . THR A 1 70 ? 11.524 -9.364 6.600 1.00 23.35 70 THR A N 4
ATOM 6789 C CA . THR A 1 70 ? 10.394 -8.430 6.507 1.00 10.10 70 THR A CA 4
ATOM 6790 C C . THR A 1 70 ? 10.754 -7.257 5.584 1.00 41.35 70 THR A C 4
ATOM 6791 O O . THR A 1 70 ? 11.771 -6.582 5.778 1.00 53.13 70 THR A O 4
ATOM 6802 N N . VAL A 1 71 ? 9.907 -7.020 4.579 1.00 64.45 71 VAL A N 4
ATOM 6803 C CA . VAL A 1 71 ? 10.157 -6.036 3.516 1.00 5.22 71 VAL A CA 4
ATOM 6804 C C . VAL A 1 71 ? 9.391 -4.723 3.800 1.00 40.44 71 VAL A C 4
ATOM 6805 O O . VAL A 1 71 ? 8.242 -4.739 4.224 1.00 60.11 71 VAL A O 4
ATOM 6818 N N . ASN A 1 72 ? 10.078 -3.593 3.602 1.00 13.24 72 ASN A N 4
ATOM 6819 C CA . ASN A 1 72 ? 9.568 -2.232 3.868 1.00 65.02 72 ASN A CA 4
ATOM 6820 C C . ASN A 1 72 ? 9.654 -1.408 2.576 1.00 32.14 72 ASN A C 4
ATOM 6821 O O . ASN A 1 72 ? 10.756 -1.172 2.063 1.00 3.21 72 ASN A O 4
ATOM 6832 N N . VAL A 1 73 ? 8.504 -0.985 2.042 1.00 30.42 73 VAL A N 4
ATOM 6833 C CA . VAL A 1 73 ? 8.456 -0.174 0.812 1.00 14.33 73 VAL A CA 4
ATOM 6834 C C . VAL A 1 73 ? 8.458 1.322 1.163 1.00 33.44 73 VAL A C 4
ATOM 6835 O O . VAL A 1 73 ? 7.498 1.829 1.755 1.00 10.22 73 VAL A O 4
ATOM 6848 N N . THR A 1 74 ? 9.553 2.009 0.798 1.00 24.02 74 THR A N 4
ATOM 6849 C CA . THR A 1 74 ? 9.704 3.450 0.988 1.00 61.21 74 THR A CA 4
ATOM 6850 C C . THR A 1 74 ? 9.112 4.158 -0.242 1.00 30.23 74 THR A C 4
ATOM 6851 O O . THR A 1 74 ? 9.700 4.151 -1.332 1.00 35.02 74 THR A O 4
ATOM 6862 N N . VAL A 1 75 ? 7.930 4.734 -0.056 1.00 71.33 75 VAL A N 4
ATOM 6863 C CA . VAL A 1 75 ? 7.155 5.386 -1.115 1.00 51.43 75 VAL A CA 4
ATOM 6864 C C . VAL A 1 75 ? 6.952 6.870 -0.748 1.00 44.20 75 VAL A C 4
ATOM 6865 O O . VAL A 1 75 ? 6.472 7.195 0.338 1.00 60.13 75 VAL A O 4
ATOM 6878 N N . GLU A 1 76 ? 7.399 7.759 -1.633 1.00 42.24 76 GLU A N 4
ATOM 6879 C CA . GLU A 1 76 ? 7.254 9.206 -1.481 1.00 31.15 76 GLU A CA 4
ATOM 6880 C C . GLU A 1 76 ? 5.997 9.672 -2.231 1.00 42.43 76 GLU A C 4
ATOM 6881 O O . GLU A 1 76 ? 5.771 9.257 -3.376 1.00 70.42 76 GLU A O 4
ATOM 6893 N N . LEU A 1 77 ? 5.168 10.502 -1.574 1.00 33.14 77 LEU A N 4
ATOM 6894 C CA . LEU A 1 77 ? 3.919 11.037 -2.159 1.00 53.02 77 LEU A CA 4
ATOM 6895 C C . LEU A 1 77 ? 3.777 12.529 -1.810 1.00 21.40 77 LEU A C 4
ATOM 6896 O O . LEU A 1 77 ? 4.328 12.993 -0.814 1.00 42.24 77 LEU A O 4
ATOM 6912 N N . GLU A 1 78 ? 3.034 13.271 -2.645 1.00 35.24 78 GLU A N 4
ATOM 6913 C CA . GLU A 1 78 ? 2.648 14.666 -2.356 1.00 71.21 78 GLU A CA 4
ATOM 6914 C C . GLU A 1 78 ? 1.139 14.727 -2.074 1.00 60.55 78 GLU A C 4
ATOM 6915 O O . GLU A 1 78 ? 0.323 14.642 -2.998 1.00 13.22 78 GLU A O 4
ATOM 6927 N N . GLU A 1 79 ? 0.781 14.870 -0.784 1.00 43.33 79 GLU A N 4
ATOM 6928 C CA . GLU A 1 79 ? -0.618 14.918 -0.328 1.00 63.21 79 GLU A CA 4
ATOM 6929 C C . GLU A 1 79 ? -1.153 16.359 -0.406 1.00 10.40 79 GLU A C 4
ATOM 6930 O O . GLU A 1 79 ? -0.767 17.221 0.395 1.00 1.24 79 GLU A O 4
ATOM 6942 N N . THR A 1 80 ? -2.021 16.609 -1.396 1.00 55.12 80 THR A N 4
ATOM 6943 C CA . THR A 1 80 ? -2.729 17.878 -1.550 1.00 44.23 80 THR A CA 4
ATOM 6944 C C . THR A 1 80 ? -4.023 17.799 -0.727 1.00 24.31 80 THR A C 4
ATOM 6945 O O . THR A 1 80 ? -4.983 17.125 -1.117 1.00 1.12 80 THR A O 4
ATOM 6956 N N . THR A 1 81 ? -4.007 18.449 0.439 1.00 24.50 81 THR A N 4
ATOM 6957 C CA . THR A 1 81 ? -5.111 18.433 1.406 1.00 23.34 81 THR A CA 4
ATOM 6958 C C . THR A 1 81 ? -5.175 19.783 2.132 1.00 13.23 81 THR A C 4
ATOM 6959 O O . THR A 1 81 ? -4.137 20.347 2.516 1.00 13.35 81 THR A O 4
ATOM 6970 N N . GLY A 1 82 ? -6.405 20.311 2.277 1.00 73.00 82 GLY A N 4
ATOM 6971 C CA . GLY A 1 82 ? -6.635 21.660 2.806 1.00 42.54 82 GLY A CA 4
ATOM 6972 C C . GLY A 1 82 ? -6.105 22.757 1.884 1.00 21.32 82 GLY A C 4
ATOM 6973 O O . GLY A 1 82 ? -5.834 23.878 2.333 1.00 51.23 82 GLY A O 4
ATOM 6977 N N . GLY A 1 83 ? -5.954 22.416 0.582 1.00 31.24 83 GLY A N 4
ATOM 6978 C CA . GLY A 1 83 ? -5.387 23.323 -0.421 1.00 20.05 83 GLY A CA 4
ATOM 6979 C C . GLY A 1 83 ? -3.869 23.490 -0.322 1.00 64.01 83 GLY A C 4
ATOM 6980 O O . GLY A 1 83 ? -3.311 24.428 -0.907 1.00 72.50 83 GLY A O 4
ATOM 6984 N N . THR A 1 84 ? -3.200 22.585 0.420 1.00 45.14 84 THR A N 4
ATOM 6985 C CA . THR A 1 84 ? -1.732 22.600 0.592 1.00 13.02 84 THR A CA 4
ATOM 6986 C C . THR A 1 84 ? -1.119 21.226 0.234 1.00 4.11 84 THR A C 4
ATOM 6987 O O . THR A 1 84 ? -1.511 20.195 0.795 1.00 64.52 84 THR A O 4
ATOM 6998 N N . THR A 1 85 ? -0.168 21.235 -0.719 1.00 62.45 85 THR A N 4
ATOM 6999 C CA . THR A 1 85 ? 0.570 20.040 -1.168 1.00 74.01 85 THR A CA 4
ATOM 7000 C C . THR A 1 85 ? 1.819 19.829 -0.287 1.00 22.23 85 THR A C 4
ATOM 7001 O O . THR A 1 85 ? 2.733 20.664 -0.281 1.00 65.31 85 THR A O 4
ATOM 7012 N N . THR A 1 86 ? 1.837 18.717 0.462 1.00 72.11 86 THR A N 4
ATOM 7013 C CA . THR A 1 86 ? 2.901 18.392 1.432 1.00 41.01 86 THR A CA 4
ATOM 7014 C C . THR A 1 86 ? 3.595 17.078 1.036 1.00 5.21 86 THR A C 4
ATOM 7015 O O . THR A 1 86 ? 2.924 16.091 0.722 1.00 72.23 86 THR A O 4
ATOM 7026 N N . ASN A 1 87 ? 4.935 17.081 1.060 1.00 45.04 87 ASN A N 4
ATOM 7027 C CA . ASN A 1 87 ? 5.752 15.891 0.765 1.00 23.20 87 ASN A CA 4
ATOM 7028 C C . ASN A 1 87 ? 5.779 14.979 2.011 1.00 54.42 87 ASN A C 4
ATOM 7029 O O . ASN A 1 87 ? 6.135 15.440 3.107 1.00 14.24 87 ASN A O 4
ATOM 7040 N N . THR A 1 88 ? 5.398 13.705 1.835 1.00 41.13 88 THR A N 4
ATOM 7041 C CA . THR A 1 88 ? 5.260 12.735 2.934 1.00 64.01 88 THR A CA 4
ATOM 7042 C C . THR A 1 88 ? 5.743 11.347 2.482 1.00 4.42 88 THR A C 4
ATOM 7043 O O . THR A 1 88 ? 5.271 10.815 1.470 1.00 15.31 88 THR A O 4
ATOM 7054 N N . THR A 1 89 ? 6.689 10.773 3.240 1.00 62.43 89 THR A N 4
ATOM 7055 C CA . THR A 1 89 ? 7.171 9.414 3.009 1.00 40.15 89 THR A CA 4
ATOM 7056 C C . THR A 1 89 ? 6.330 8.420 3.830 1.00 65.34 89 THR A C 4
ATOM 7057 O O . THR A 1 89 ? 6.110 8.628 5.025 1.00 11.12 89 THR A O 4
ATOM 7068 N N . TYR A 1 90 ? 5.837 7.368 3.182 1.00 24.41 90 TYR A N 4
ATOM 7069 C CA . TYR A 1 90 ? 5.213 6.219 3.854 1.00 42.41 90 TYR A CA 4
ATOM 7070 C C . TYR A 1 90 ? 6.143 5.004 3.742 1.00 5.52 90 TYR A C 4
ATOM 7071 O O . TYR A 1 90 ? 6.868 4.861 2.754 1.00 12.13 90 TYR A O 4
ATOM 7089 N N . GLU A 1 91 ? 6.132 4.149 4.773 1.00 14.23 91 GLU A N 4
ATOM 7090 C CA . GLU A 1 91 ? 6.907 2.897 4.799 1.00 14.13 91 GLU A CA 4
ATOM 7091 C C . GLU A 1 91 ? 5.950 1.752 5.161 1.00 4.15 91 GLU A C 4
ATOM 7092 O O . GLU A 1 91 ? 5.549 1.603 6.320 1.00 40.05 91 GLU A O 4
ATOM 7104 N N . LEU A 1 92 ? 5.572 0.966 4.145 1.00 24.12 92 LEU A N 4
ATOM 7105 C CA . LEU A 1 92 ? 4.601 -0.125 4.289 1.00 51.45 92 LEU A CA 4
ATOM 7106 C C . LEU A 1 92 ? 5.377 -1.410 4.577 1.00 63.14 92 LEU A C 4
ATOM 7107 O O . LEU A 1 92 ? 6.081 -1.935 3.705 1.00 70.31 92 LEU A O 4
ATOM 7123 N N . ARG A 1 93 ? 5.271 -1.878 5.823 1.00 30.41 93 ARG A N 4
ATOM 7124 C CA . ARG A 1 93 ? 6.030 -3.018 6.322 1.00 72.30 93 ARG A CA 4
ATOM 7125 C C . ARG A 1 93 ? 5.230 -4.305 6.082 1.00 75.30 93 ARG A C 4
ATOM 7126 O O . ARG A 1 93 ? 4.285 -4.617 6.821 1.00 54.54 93 ARG A O 4
ATOM 7147 N N . PHE A 1 94 ? 5.595 -5.020 5.015 1.00 21.13 94 PHE A N 4
ATOM 7148 C CA . PHE A 1 94 ? 4.983 -6.291 4.654 1.00 62.23 94 PHE A CA 4
ATOM 7149 C C . PHE A 1 94 ? 5.744 -7.427 5.350 1.00 22.41 94 PHE A C 4
ATOM 7150 O O . PHE A 1 94 ? 6.906 -7.701 5.024 1.00 33.24 94 PHE A O 4
ATOM 7167 N N . GLU A 1 95 ? 5.083 -8.062 6.334 1.00 13.30 95 GLU A N 4
ATOM 7168 C CA . GLU A 1 95 ? 5.659 -9.184 7.085 1.00 25.31 95 GLU A CA 4
ATOM 7169 C C . GLU A 1 95 ? 5.250 -10.484 6.386 1.00 10.12 95 GLU A C 4
ATOM 7170 O O . GLU A 1 95 ? 4.056 -10.705 6.117 1.00 72.20 95 GLU A O 4
ATOM 7182 N N . VAL A 1 96 ? 6.239 -11.331 6.087 1.00 33.54 96 VAL A N 4
ATOM 7183 C CA . VAL A 1 96 ? 6.024 -12.577 5.346 1.00 2.22 96 VAL A CA 4
ATOM 7184 C C . VAL A 1 96 ? 5.600 -13.717 6.294 1.00 72.44 96 VAL A C 4
ATOM 7185 O O . VAL A 1 96 ? 6.042 -13.791 7.447 1.00 70.41 96 VAL A O 4
ATOM 7198 N N . ASP A 1 97 ? 4.691 -14.555 5.802 1.00 61.11 97 ASP A N 4
ATOM 7199 C CA . ASP A 1 97 ? 4.293 -15.814 6.436 1.00 72.44 97 ASP A CA 4
ATOM 7200 C C . ASP A 1 97 ? 4.580 -16.953 5.446 1.00 42.43 97 ASP A C 4
ATOM 7201 O O . ASP A 1 97 ? 3.806 -17.173 4.502 1.00 65.41 97 ASP A O 4
ATOM 7210 N N . GLY A 1 98 ? 5.738 -17.607 5.631 1.00 3.23 98 GLY A N 4
ATOM 7211 C CA . GLY A 1 98 ? 6.160 -18.732 4.807 1.00 63.02 98 GLY A CA 4
ATOM 7212 C C . GLY A 1 98 ? 6.461 -18.341 3.362 1.00 33.42 98 GLY A C 4
ATOM 7213 O O . GLY A 1 98 ? 7.457 -17.666 3.084 1.00 55.01 98 GLY A O 4
ATOM 7217 N N . ASP A 1 99 ? 5.553 -18.737 2.459 1.00 42.43 99 ASP A N 4
ATOM 7218 C CA . ASP A 1 99 ? 5.724 -18.597 0.996 1.00 2.13 99 ASP A CA 4
ATOM 7219 C C . ASP A 1 99 ? 5.116 -17.275 0.463 1.00 52.34 99 ASP A C 4
ATOM 7220 O O . ASP A 1 99 ? 5.496 -16.794 -0.609 1.00 53.43 99 ASP A O 4
ATOM 7229 N N . THR A 1 100 ? 4.218 -16.669 1.250 1.00 51.05 100 THR A N 4
ATOM 7230 C CA . THR A 1 100 ? 3.455 -15.463 0.849 1.00 22.35 100 THR A CA 4
ATOM 7231 C C . THR A 1 100 ? 3.493 -14.401 1.965 1.00 0.34 100 THR A C 4
ATOM 7232 O O . THR A 1 100 ? 3.926 -14.687 3.080 1.00 74.12 100 THR A O 4
ATOM 7243 N N . ILE A 1 101 ? 3.058 -13.170 1.640 1.00 14.45 101 ILE A N 4
ATOM 7244 C CA . ILE A 1 101 ? 2.919 -12.074 2.620 1.00 5.35 101 ILE A CA 4
ATOM 7245 C C . ILE A 1 101 ? 1.475 -12.090 3.181 1.00 31.51 101 ILE A C 4
ATOM 7246 O O . ILE A 1 101 ? 0.521 -12.244 2.419 1.00 1.23 101 ILE A O 4
ATOM 7262 N N . ARG A 1 102 ? 1.315 -11.937 4.510 1.00 43.02 102 ARG A N 4
ATOM 7263 C CA . ARG A 1 102 ? -0.019 -11.957 5.173 1.00 33.01 102 ARG A CA 4
ATOM 7264 C C . ARG A 1 102 ? -0.217 -10.741 6.099 1.00 51.03 102 ARG A C 4
ATOM 7265 O O . ARG A 1 102 ? -1.230 -10.657 6.810 1.00 30.02 102 ARG A O 4
ATOM 7286 N N . ARG A 1 103 ? 0.728 -9.778 6.063 1.00 40.05 103 ARG A N 4
ATOM 7287 C CA . ARG A 1 103 ? 0.721 -8.606 6.970 1.00 15.53 103 ARG A CA 4
ATOM 7288 C C . ARG A 1 103 ? 1.240 -7.341 6.263 1.00 75.23 103 ARG A C 4
ATOM 7289 O O . ARG A 1 103 ? 2.132 -7.416 5.423 1.00 63.44 103 ARG A O 4
ATOM 7310 N N . VAL A 1 104 ? 0.667 -6.182 6.658 1.00 52.10 104 VAL A N 4
ATOM 7311 C CA . VAL A 1 104 ? 1.057 -4.837 6.181 1.00 71.52 104 VAL A CA 4
ATOM 7312 C C . VAL A 1 104 ? 0.875 -3.813 7.329 1.00 51.32 104 VAL A C 4
ATOM 7313 O O . VAL A 1 104 ? -0.176 -3.787 7.988 1.00 50.21 104 VAL A O 4
ATOM 7326 N N . THR A 1 105 ? 1.911 -3.001 7.583 1.00 1.30 105 THR A N 4
ATOM 7327 C CA . THR A 1 105 ? 1.869 -1.920 8.585 1.00 55.54 105 THR A CA 4
ATOM 7328 C C . THR A 1 105 ? 2.304 -0.613 7.907 1.00 72.01 105 THR A C 4
ATOM 7329 O O . THR A 1 105 ? 3.492 -0.418 7.629 1.00 4.55 105 THR A O 4
ATOM 7340 N N . VAL A 1 106 ? 1.338 0.284 7.638 1.00 43.11 106 VAL A N 4
ATOM 7341 C CA . VAL A 1 106 ? 1.605 1.529 6.902 1.00 62.41 106 VAL A CA 4
ATOM 7342 C C . VAL A 1 106 ? 2.061 2.611 7.895 1.00 72.20 106 VAL A C 4
ATOM 7343 O O . VAL A 1 106 ? 1.266 3.110 8.704 1.00 24.00 106 VAL A O 4
ATOM 7356 N N . THR A 1 107 ? 3.359 2.918 7.853 1.00 64.43 107 THR A N 4
ATOM 7357 C CA . THR A 1 107 ? 3.985 3.938 8.703 1.00 34.31 107 THR A CA 4
ATOM 7358 C C . THR A 1 107 ? 4.049 5.262 7.917 1.00 64.44 107 THR A C 4
ATOM 7359 O O . THR A 1 107 ? 4.102 5.247 6.685 1.00 4.51 107 THR A O 4
ATOM 7370 N N . GLN A 1 108 ? 4.033 6.400 8.623 1.00 42.33 108 GLN A N 4
ATOM 7371 C CA . GLN A 1 108 ? 4.060 7.739 8.004 1.00 43.21 108 GLN A CA 4
ATOM 7372 C C . GLN A 1 108 ? 5.166 8.596 8.641 1.00 74.52 108 GLN A C 4
ATOM 7373 O O . GLN A 1 108 ? 5.360 8.572 9.859 1.00 72.43 108 GLN A O 4
ATOM 7387 N N . ASN A 1 109 ? 5.881 9.347 7.787 1.00 41.41 109 ASN A N 4
ATOM 7388 C CA . ASN A 1 109 ? 6.896 10.328 8.193 1.00 52.03 109 ASN A CA 4
ATOM 7389 C C . ASN A 1 109 ? 6.278 11.729 8.073 1.00 43.23 109 ASN A C 4
ATOM 7390 O O . ASN A 1 109 ? 6.412 12.394 7.038 1.00 61.43 109 ASN A O 4
ATOM 7401 N N . GLY A 1 110 ? 5.534 12.128 9.119 1.00 14.31 110 GLY A N 4
ATOM 7402 C CA . GLY A 1 110 ? 4.872 13.436 9.168 1.00 1.42 110 GLY A CA 4
ATOM 7403 C C . GLY A 1 110 ? 5.763 14.489 9.812 1.00 10.35 110 GLY A C 4
ATOM 7404 O O . GLY A 1 110 ? 5.386 15.114 10.813 1.00 1.51 110 GLY A O 4
ATOM 7408 N N . GLY A 1 111 ? 6.959 14.666 9.236 1.00 33.55 111 GLY A N 4
ATOM 7409 C CA . GLY A 1 111 ? 7.958 15.588 9.760 1.00 43.03 111 GLY A CA 4
ATOM 7410 C C . GLY A 1 111 ? 9.333 15.323 9.167 1.00 3.45 111 GLY A C 4
ATOM 7411 O O . GLY A 1 111 ? 9.607 14.209 8.697 1.00 54.42 111 GLY A O 4
ATOM 7415 N N . SER A 1 112 ? 10.192 16.352 9.199 1.00 71.34 112 SER A N 4
ATOM 7416 C CA . SER A 1 112 ? 11.569 16.291 8.688 1.00 31.25 112 SER A CA 4
ATOM 7417 C C . SER A 1 112 ? 12.450 17.280 9.475 1.00 43.25 112 SER A C 4
ATOM 7418 O O . SER A 1 112 ? 12.071 18.446 9.661 1.00 62.52 112 SER A O 4
ATOM 7426 N N . LEU A 1 113 ? 13.619 16.806 9.935 1.00 12.14 113 LEU A N 4
ATOM 7427 C CA . LEU A 1 113 ? 14.596 17.634 10.670 1.00 10.20 113 LEU A CA 4
ATOM 7428 C C . LEU A 1 113 ? 15.348 18.547 9.678 1.00 41.24 113 LEU A C 4
ATOM 7429 O O . LEU A 1 113 ? 15.598 19.726 9.960 1.00 73.34 113 LEU A O 4
ATOM 7445 N N . GLU A 1 114 ? 15.697 17.976 8.511 1.00 12.21 114 GLU A N 4
ATOM 7446 C CA . GLU A 1 114 ? 16.244 18.718 7.360 1.00 32.04 114 GLU A CA 4
ATOM 7447 C C . GLU A 1 114 ? 15.340 18.489 6.128 1.00 3.43 114 GLU A C 4
ATOM 7448 O O . GLU A 1 114 ? 14.924 17.352 5.854 1.00 52.04 114 GLU A O 4
ATOM 7460 N N . HIS A 1 115 ? 15.024 19.580 5.416 1.00 41.41 115 HIS A N 4
ATOM 7461 C CA . HIS A 1 115 ? 14.124 19.562 4.243 1.00 34.10 115 HIS A CA 4
ATOM 7462 C C . HIS A 1 115 ? 14.249 20.914 3.522 1.00 41.40 115 HIS A C 4
ATOM 7463 O O . HIS A 1 115 ? 14.331 21.951 4.190 1.00 13.41 115 HIS A O 4
ATOM 7478 N N . HIS A 1 116 ? 14.278 20.897 2.172 1.00 1.11 116 HIS A N 4
ATOM 7479 C CA . HIS A 1 116 ? 14.201 22.127 1.359 1.00 10.21 116 HIS A CA 4
ATOM 7480 C C . HIS A 1 116 ? 12.894 22.877 1.691 1.00 2.32 116 HIS A C 4
ATOM 7481 O O . HIS A 1 116 ? 11.796 22.362 1.430 1.00 3.42 116 HIS A O 4
ATOM 7496 N N . HIS A 1 117 ? 13.041 24.066 2.319 1.00 11.40 117 HIS A N 4
ATOM 7497 C CA . HIS A 1 117 ? 11.916 24.864 2.860 1.00 40.23 117 HIS A CA 4
ATOM 7498 C C . HIS A 1 117 ? 11.158 25.612 1.737 1.00 2.10 117 HIS A C 4
ATOM 7499 O O . HIS A 1 117 ? 11.241 26.840 1.616 1.00 32.22 117 HIS A O 4
ATOM 7514 N N . HIS A 1 118 ? 10.456 24.838 0.890 1.00 20.01 118 HIS A N 4
ATOM 7515 C CA . HIS A 1 118 ? 9.573 25.367 -0.181 1.00 11.21 118 HIS A CA 4
ATOM 7516 C C . HIS A 1 118 ? 8.135 25.446 0.349 1.00 13.51 118 HIS A C 4
ATOM 7517 O O . HIS A 1 118 ? 7.381 26.366 0.018 1.00 0.31 118 HIS A O 4
ATOM 7532 N N . HIS A 1 119 ? 7.790 24.470 1.214 1.00 73.22 119 HIS A N 4
ATOM 7533 C CA . HIS A 1 119 ? 6.456 24.337 1.841 1.00 35.23 119 HIS A CA 4
ATOM 7534 C C . HIS A 1 119 ? 6.381 25.180 3.144 1.00 33.32 119 HIS A C 4
ATOM 7535 O O . HIS A 1 119 ? 5.517 24.952 3.987 1.00 31.31 119 HIS A O 4
ATOM 7550 N N . HIS A 1 120 ? 7.250 26.211 3.238 1.00 61.22 120 HIS A N 4
ATOM 7551 C CA . HIS A 1 120 ? 7.561 26.938 4.483 1.00 2.32 120 HIS A CA 4
ATOM 7552 C C . HIS A 1 120 ? 8.207 25.952 5.495 1.00 63.22 120 HIS A C 4
ATOM 7553 O O . HIS A 1 120 ? 9.424 25.733 5.399 1.00 2.22 120 HIS A O 4
ATOM 7569 N N . MET A 1 1 ? 6.232 -19.047 -4.606 1.00 63.32 1 MET A N 5
ATOM 7570 C CA . MET A 1 1 ? 6.046 -17.630 -4.981 1.00 32.12 1 MET A CA 5
ATOM 7571 C C . MET A 1 1 ? 7.173 -16.817 -4.318 1.00 72.34 1 MET A C 5
ATOM 7572 O O . MET A 1 1 ? 7.072 -16.433 -3.149 1.00 10.12 1 MET A O 5
ATOM 7588 N N . GLN A 1 2 ? 8.281 -16.615 -5.068 1.00 14.54 2 GLN A N 5
ATOM 7589 C CA . GLN A 1 2 ? 9.507 -15.943 -4.569 1.00 54.35 2 GLN A CA 5
ATOM 7590 C C . GLN A 1 2 ? 9.615 -14.509 -5.103 1.00 34.32 2 GLN A C 5
ATOM 7591 O O . GLN A 1 2 ? 10.694 -13.914 -5.075 1.00 42.03 2 GLN A O 5
ATOM 7605 N N . ASP A 1 3 ? 8.485 -13.937 -5.556 1.00 33.20 3 ASP A N 5
ATOM 7606 C CA . ASP A 1 3 ? 8.446 -12.566 -6.116 1.00 25.02 3 ASP A CA 5
ATOM 7607 C C . ASP A 1 3 ? 8.127 -11.539 -5.010 1.00 4.22 3 ASP A C 5
ATOM 7608 O O . ASP A 1 3 ? 7.641 -10.461 -5.306 1.00 72.14 3 ASP A O 5
ATOM 7617 N N . ILE A 1 4 ? 8.483 -11.887 -3.757 1.00 73.23 4 ILE A N 5
ATOM 7618 C CA . ILE A 1 4 ? 8.100 -11.165 -2.519 1.00 34.14 4 ILE A CA 5
ATOM 7619 C C . ILE A 1 4 ? 8.514 -9.667 -2.527 1.00 31.24 4 ILE A C 5
ATOM 7620 O O . ILE A 1 4 ? 7.739 -8.811 -2.081 1.00 53.35 4 ILE A O 5
ATOM 7636 N N . VAL A 1 5 ? 9.718 -9.374 -3.052 1.00 33.33 5 VAL A N 5
ATOM 7637 C CA . VAL A 1 5 ? 10.243 -7.996 -3.175 1.00 43.52 5 VAL A CA 5
ATOM 7638 C C . VAL A 1 5 ? 9.330 -7.155 -4.094 1.00 33.43 5 VAL A C 5
ATOM 7639 O O . VAL A 1 5 ? 8.875 -6.069 -3.712 1.00 61.31 5 VAL A O 5
ATOM 7652 N N . GLU A 1 6 ? 9.031 -7.712 -5.282 1.00 62.13 6 GLU A N 5
ATOM 7653 C CA . GLU A 1 6 ? 8.180 -7.052 -6.292 1.00 73.35 6 GLU A CA 5
ATOM 7654 C C . GLU A 1 6 ? 6.705 -7.044 -5.848 1.00 4.32 6 GLU A C 5
ATOM 7655 O O . GLU A 1 6 ? 5.965 -6.108 -6.160 1.00 13.24 6 GLU A O 5
ATOM 7667 N N . ALA A 1 7 ? 6.314 -8.073 -5.081 1.00 63.44 7 ALA A N 5
ATOM 7668 C CA . ALA A 1 7 ? 4.943 -8.242 -4.592 1.00 62.03 7 ALA A CA 5
ATOM 7669 C C . ALA A 1 7 ? 4.600 -7.128 -3.610 1.00 20.10 7 ALA A C 5
ATOM 7670 O O . ALA A 1 7 ? 3.582 -6.476 -3.751 1.00 3.34 7 ALA A O 5
ATOM 7677 N N . ALA A 1 8 ? 5.504 -6.899 -2.648 1.00 70.13 8 ALA A N 5
ATOM 7678 C CA . ALA A 1 8 ? 5.356 -5.854 -1.629 1.00 13.51 8 ALA A CA 5
ATOM 7679 C C . ALA A 1 8 ? 5.368 -4.452 -2.255 1.00 4.14 8 ALA A C 5
ATOM 7680 O O . ALA A 1 8 ? 4.609 -3.573 -1.849 1.00 51.41 8 ALA A O 5
ATOM 7687 N N . LYS A 1 9 ? 6.248 -4.282 -3.252 1.00 43.10 9 LYS A N 5
ATOM 7688 C CA . LYS A 1 9 ? 6.409 -3.030 -4.012 1.00 63.34 9 LYS A CA 5
ATOM 7689 C C . LYS A 1 9 ? 5.092 -2.623 -4.715 1.00 20.33 9 LYS A C 5
ATOM 7690 O O . LYS A 1 9 ? 4.557 -1.534 -4.455 1.00 25.41 9 LYS A O 5
ATOM 7709 N N . GLN A 1 10 ? 4.569 -3.524 -5.572 1.00 3.33 10 GLN A N 5
ATOM 7710 C CA . GLN A 1 10 ? 3.321 -3.290 -6.332 1.00 43.12 10 GLN A CA 5
ATOM 7711 C C . GLN A 1 10 ? 2.105 -3.228 -5.387 1.00 54.33 10 GLN A C 5
ATOM 7712 O O . GLN A 1 10 ? 1.120 -2.543 -5.683 1.00 74.03 10 GLN A O 5
ATOM 7726 N N . ALA A 1 11 ? 2.206 -3.952 -4.251 1.00 53.25 11 ALA A N 5
ATOM 7727 C CA . ALA A 1 11 ? 1.155 -4.009 -3.230 1.00 1.20 11 ALA A CA 5
ATOM 7728 C C . ALA A 1 11 ? 0.971 -2.660 -2.567 1.00 12.50 11 ALA A C 5
ATOM 7729 O O . ALA A 1 11 ? -0.158 -2.221 -2.391 1.00 72.50 11 ALA A O 5
ATOM 7736 N N . ALA A 1 12 ? 2.102 -2.014 -2.218 1.00 32.42 12 ALA A N 5
ATOM 7737 C CA . ALA A 1 12 ? 2.105 -0.690 -1.593 1.00 42.44 12 ALA A CA 5
ATOM 7738 C C . ALA A 1 12 ? 1.357 0.321 -2.467 1.00 32.42 12 ALA A C 5
ATOM 7739 O O . ALA A 1 12 ? 0.414 0.963 -2.006 1.00 11.24 12 ALA A O 5
ATOM 7746 N N . ILE A 1 13 ? 1.745 0.358 -3.757 1.00 51.23 13 ILE A N 5
ATOM 7747 C CA . ILE A 1 13 ? 1.174 1.271 -4.758 1.00 2.30 13 ILE A CA 5
ATOM 7748 C C . ILE A 1 13 ? -0.338 0.997 -4.938 1.00 63.01 13 ILE A C 5
ATOM 7749 O O . ILE A 1 13 ? -1.137 1.929 -4.979 1.00 41.10 13 ILE A O 5
ATOM 7765 N N . ALA A 1 14 ? -0.704 -0.304 -4.993 1.00 24.20 14 ALA A N 5
ATOM 7766 C CA . ALA A 1 14 ? -2.101 -0.760 -5.182 1.00 4.20 14 ALA A CA 5
ATOM 7767 C C . ALA A 1 14 ? -2.992 -0.404 -3.979 1.00 75.11 14 ALA A C 5
ATOM 7768 O O . ALA A 1 14 ? -4.188 -0.142 -4.139 1.00 20.42 14 ALA A O 5
ATOM 7775 N N . ILE A 1 15 ? -2.384 -0.406 -2.779 1.00 35.03 15 ILE A N 5
ATOM 7776 C CA . ILE A 1 15 ? -3.038 0.009 -1.530 1.00 0.01 15 ILE A CA 5
ATOM 7777 C C . ILE A 1 15 ? -3.414 1.502 -1.617 1.00 30.03 15 ILE A C 5
ATOM 7778 O O . ILE A 1 15 ? -4.516 1.881 -1.238 1.00 41.42 15 ILE A O 5
ATOM 7794 N N . PHE A 1 16 ? -2.507 2.325 -2.187 1.00 62.22 16 PHE A N 5
ATOM 7795 C CA . PHE A 1 16 ? -2.773 3.766 -2.417 1.00 44.25 16 PHE A CA 5
ATOM 7796 C C . PHE A 1 16 ? -3.781 3.984 -3.556 1.00 44.31 16 PHE A C 5
ATOM 7797 O O . PHE A 1 16 ? -4.528 4.965 -3.537 1.00 35.53 16 PHE A O 5
ATOM 7814 N N . GLN A 1 17 ? -3.779 3.070 -4.546 1.00 1.10 17 GLN A N 5
ATOM 7815 C CA . GLN A 1 17 ? -4.718 3.120 -5.684 1.00 20.02 17 GLN A CA 5
ATOM 7816 C C . GLN A 1 17 ? -6.152 2.889 -5.203 1.00 4.31 17 GLN A C 5
ATOM 7817 O O . GLN A 1 17 ? -7.089 3.493 -5.731 1.00 54.42 17 GLN A O 5
ATOM 7831 N N . LEU A 1 18 ? -6.298 2.017 -4.190 1.00 24.54 18 LEU A N 5
ATOM 7832 C CA . LEU A 1 18 ? -7.566 1.839 -3.478 1.00 11.34 18 LEU A CA 5
ATOM 7833 C C . LEU A 1 18 ? -7.845 3.064 -2.586 1.00 5.24 18 LEU A C 5
ATOM 7834 O O . LEU A 1 18 ? -8.949 3.572 -2.591 1.00 65.41 18 LEU A O 5
ATOM 7850 N N . TRP A 1 19 ? -6.810 3.567 -1.880 1.00 31.31 19 TRP A N 5
ATOM 7851 C CA . TRP A 1 19 ? -6.945 4.710 -0.932 1.00 71.03 19 TRP A CA 5
ATOM 7852 C C . TRP A 1 19 ? -7.427 6.013 -1.614 1.00 3.42 19 TRP A C 5
ATOM 7853 O O . TRP A 1 19 ? -8.032 6.872 -0.954 1.00 25.04 19 TRP A O 5
ATOM 7874 N N . LYS A 1 20 ? -7.156 6.156 -2.923 1.00 1.23 20 LYS A N 5
ATOM 7875 C CA . LYS A 1 20 ? -7.651 7.298 -3.724 1.00 70.32 20 LYS A CA 5
ATOM 7876 C C . LYS A 1 20 ? -8.891 6.895 -4.553 1.00 12.04 20 LYS A C 5
ATOM 7877 O O . LYS A 1 20 ? -9.673 7.757 -4.955 1.00 40.15 20 LYS A O 5
ATOM 7896 N N . ASN A 1 21 ? -9.061 5.577 -4.800 1.00 4.23 21 ASN A N 5
ATOM 7897 C CA . ASN A 1 21 ? -10.166 5.041 -5.617 1.00 43.11 21 ASN A CA 5
ATOM 7898 C C . ASN A 1 21 ? -10.486 3.588 -5.170 1.00 64.12 21 ASN A C 5
ATOM 7899 O O . ASN A 1 21 ? -9.900 2.634 -5.698 1.00 23.52 21 ASN A O 5
ATOM 7910 N N . PRO A 1 22 ? -11.415 3.396 -4.168 1.00 2.05 22 PRO A N 5
ATOM 7911 C CA . PRO A 1 22 ? -11.736 2.048 -3.597 1.00 41.42 22 PRO A CA 5
ATOM 7912 C C . PRO A 1 22 ? -12.359 1.086 -4.627 1.00 53.43 22 PRO A C 5
ATOM 7913 O O . PRO A 1 22 ? -12.330 -0.140 -4.449 1.00 44.24 22 PRO A O 5
ATOM 7924 N N . THR A 1 23 ? -12.887 1.666 -5.713 1.00 64.12 23 THR A N 5
ATOM 7925 C CA . THR A 1 23 ? -13.588 0.938 -6.772 1.00 20.45 23 THR A CA 5
ATOM 7926 C C . THR A 1 23 ? -12.617 0.320 -7.808 1.00 32.54 23 THR A C 5
ATOM 7927 O O . THR A 1 23 ? -13.078 -0.211 -8.824 1.00 43.45 23 THR A O 5
ATOM 7938 N N . ASP A 1 24 ? -11.290 0.375 -7.536 1.00 42.04 24 ASP A N 5
ATOM 7939 C CA . ASP A 1 24 ? -10.257 -0.147 -8.455 1.00 15.30 24 ASP A CA 5
ATOM 7940 C C . ASP A 1 24 ? -10.220 -1.695 -8.384 1.00 53.50 24 ASP A C 5
ATOM 7941 O O . ASP A 1 24 ? -9.771 -2.250 -7.372 1.00 2.30 24 ASP A O 5
ATOM 7950 N N . PRO A 1 25 ? -10.696 -2.419 -9.452 1.00 71.42 25 PRO A N 5
ATOM 7951 C CA . PRO A 1 25 ? -10.795 -3.900 -9.433 1.00 52.12 25 PRO A CA 5
ATOM 7952 C C . PRO A 1 25 ? -9.420 -4.603 -9.508 1.00 33.24 25 PRO A C 5
ATOM 7953 O O . PRO A 1 25 ? -9.250 -5.691 -8.956 1.00 51.03 25 PRO A O 5
ATOM 7964 N N . GLU A 1 26 ? -8.446 -3.955 -10.166 1.00 34.34 26 GLU A N 5
ATOM 7965 C CA . GLU A 1 26 ? -7.115 -4.536 -10.416 1.00 34.53 26 GLU A CA 5
ATOM 7966 C C . GLU A 1 26 ? -6.280 -4.561 -9.123 1.00 22.00 26 GLU A C 5
ATOM 7967 O O . GLU A 1 26 ? -5.615 -5.560 -8.820 1.00 13.31 26 GLU A O 5
ATOM 7979 N N . ALA A 1 27 ? -6.368 -3.460 -8.354 1.00 33.23 27 ALA A N 5
ATOM 7980 C CA . ALA A 1 27 ? -5.588 -3.256 -7.126 1.00 55.13 27 ALA A CA 5
ATOM 7981 C C . ALA A 1 27 ? -5.952 -4.294 -6.062 1.00 14.14 27 ALA A C 5
ATOM 7982 O O . ALA A 1 27 ? -5.079 -4.991 -5.542 1.00 24.14 27 ALA A O 5
ATOM 7989 N N . GLN A 1 28 ? -7.261 -4.412 -5.787 1.00 74.03 28 GLN A N 5
ATOM 7990 C CA . GLN A 1 28 ? -7.789 -5.369 -4.797 1.00 62.14 28 GLN A CA 5
ATOM 7991 C C . GLN A 1 28 ? -7.587 -6.834 -5.251 1.00 4.32 28 GLN A C 5
ATOM 7992 O O . GLN A 1 28 ? -7.436 -7.723 -4.413 1.00 65.31 28 GLN A O 5
ATOM 8006 N N . GLU A 1 29 ? -7.561 -7.062 -6.582 1.00 72.24 29 GLU A N 5
ATOM 8007 C CA . GLU A 1 29 ? -7.380 -8.412 -7.163 1.00 5.44 29 GLU A CA 5
ATOM 8008 C C . GLU A 1 29 ? -5.976 -8.952 -6.863 1.00 12.51 29 GLU A C 5
ATOM 8009 O O . GLU A 1 29 ? -5.831 -10.069 -6.339 1.00 73.33 29 GLU A O 5
ATOM 8021 N N . LEU A 1 30 ? -4.943 -8.146 -7.193 1.00 11.02 30 LEU A N 5
ATOM 8022 C CA . LEU A 1 30 ? -3.540 -8.548 -6.998 1.00 31.31 30 LEU A CA 5
ATOM 8023 C C . LEU A 1 30 ? -3.225 -8.666 -5.496 1.00 71.41 30 LEU A C 5
ATOM 8024 O O . LEU A 1 30 ? -2.457 -9.533 -5.099 1.00 30.34 30 LEU A O 5
ATOM 8040 N N . LEU A 1 31 ? -3.900 -7.825 -4.678 1.00 33.33 31 LEU A N 5
ATOM 8041 C CA . LEU A 1 31 ? -3.789 -7.841 -3.199 1.00 73.54 31 LEU A CA 5
ATOM 8042 C C . LEU A 1 31 ? -4.413 -9.097 -2.565 1.00 31.11 31 LEU A C 5
ATOM 8043 O O . LEU A 1 31 ? -4.262 -9.305 -1.378 1.00 2.10 31 LEU A O 5
ATOM 8059 N N . ASN A 1 32 ? -5.183 -9.873 -3.328 1.00 61.22 32 ASN A N 5
ATOM 8060 C CA . ASN A 1 32 ? -5.693 -11.192 -2.866 1.00 62.13 32 ASN A CA 5
ATOM 8061 C C . ASN A 1 32 ? -4.661 -12.294 -3.178 1.00 43.34 32 ASN A C 5
ATOM 8062 O O . ASN A 1 32 ? -4.592 -13.319 -2.500 1.00 23.35 32 ASN A O 5
ATOM 8073 N N . LYS A 1 33 ? -3.858 -12.046 -4.220 1.00 51.33 33 LYS A N 5
ATOM 8074 C CA . LYS A 1 33 ? -2.868 -13.001 -4.740 1.00 3.01 33 LYS A CA 5
ATOM 8075 C C . LYS A 1 33 ? -1.539 -12.899 -3.970 1.00 22.51 33 LYS A C 5
ATOM 8076 O O . LYS A 1 33 ? -0.815 -13.885 -3.848 1.00 20.03 33 LYS A O 5
ATOM 8095 N N . ILE A 1 34 ? -1.216 -11.691 -3.467 1.00 62.51 34 ILE A N 5
ATOM 8096 C CA . ILE A 1 34 ? 0.084 -11.418 -2.801 1.00 4.42 34 ILE A CA 5
ATOM 8097 C C . ILE A 1 34 ? -0.110 -11.011 -1.325 1.00 40.34 34 ILE A C 5
ATOM 8098 O O . ILE A 1 34 ? 0.744 -11.296 -0.499 1.00 24.34 34 ILE A O 5
ATOM 8114 N N . LEU A 1 35 ? -1.221 -10.322 -1.016 1.00 64.25 35 LEU A N 5
ATOM 8115 C CA . LEU A 1 35 ? -1.616 -9.973 0.377 1.00 44.13 35 LEU A CA 5
ATOM 8116 C C . LEU A 1 35 ? -2.843 -10.809 0.781 1.00 15.22 35 LEU A C 5
ATOM 8117 O O . LEU A 1 35 ? -3.346 -11.617 -0.015 1.00 10.25 35 LEU A O 5
ATOM 8133 N N . SER A 1 36 ? -3.314 -10.621 2.019 1.00 70.44 36 SER A N 5
ATOM 8134 C CA . SER A 1 36 ? -4.523 -11.291 2.521 1.00 71.33 36 SER A CA 5
ATOM 8135 C C . SER A 1 36 ? -5.811 -10.636 1.950 1.00 21.40 36 SER A C 5
ATOM 8136 O O . SER A 1 36 ? -5.813 -9.435 1.640 1.00 75.13 36 SER A O 5
ATOM 8144 N N . PRO A 1 37 ? -6.941 -11.416 1.822 1.00 0.02 37 PRO A N 5
ATOM 8145 C CA . PRO A 1 37 ? -8.292 -10.844 1.549 1.00 15.02 37 PRO A CA 5
ATOM 8146 C C . PRO A 1 37 ? -8.735 -9.838 2.635 1.00 73.30 37 PRO A C 5
ATOM 8147 O O . PRO A 1 37 ? -9.571 -8.964 2.394 1.00 5.33 37 PRO A O 5
ATOM 8158 N N . ASP A 1 38 ? -8.140 -9.995 3.828 1.00 4.32 38 ASP A N 5
ATOM 8159 C CA . ASP A 1 38 ? -8.340 -9.109 4.980 1.00 34.34 38 ASP A CA 5
ATOM 8160 C C . ASP A 1 38 ? -7.724 -7.714 4.724 1.00 53.11 38 ASP A C 5
ATOM 8161 O O . ASP A 1 38 ? -8.318 -6.691 5.084 1.00 1.14 38 ASP A O 5
ATOM 8170 N N . VAL A 1 39 ? -6.530 -7.698 4.085 1.00 1.13 39 VAL A N 5
ATOM 8171 C CA . VAL A 1 39 ? -5.775 -6.461 3.810 1.00 65.55 39 VAL A CA 5
ATOM 8172 C C . VAL A 1 39 ? -6.539 -5.569 2.824 1.00 3.43 39 VAL A C 5
ATOM 8173 O O . VAL A 1 39 ? -6.875 -4.438 3.155 1.00 33.03 39 VAL A O 5
ATOM 8186 N N . LEU A 1 40 ? -6.850 -6.112 1.632 1.00 21.40 40 LEU A N 5
ATOM 8187 C CA . LEU A 1 40 ? -7.530 -5.350 0.551 1.00 51.42 40 LEU A CA 5
ATOM 8188 C C . LEU A 1 40 ? -8.891 -4.778 1.003 1.00 3.50 40 LEU A C 5
ATOM 8189 O O . LEU A 1 40 ? -9.351 -3.754 0.484 1.00 53.21 40 LEU A O 5
ATOM 8205 N N . ASP A 1 41 ? -9.508 -5.462 1.985 1.00 72.01 41 ASP A N 5
ATOM 8206 C CA . ASP A 1 41 ? -10.847 -5.137 2.488 1.00 42.44 41 ASP A CA 5
ATOM 8207 C C . ASP A 1 41 ? -10.790 -3.970 3.494 1.00 34.25 41 ASP A C 5
ATOM 8208 O O . ASP A 1 41 ? -11.648 -3.080 3.471 1.00 53.32 41 ASP A O 5
ATOM 8217 N N . GLN A 1 42 ? -9.774 -3.968 4.379 1.00 53.41 42 GLN A N 5
ATOM 8218 C CA . GLN A 1 42 ? -9.564 -2.852 5.331 1.00 61.03 42 GLN A CA 5
ATOM 8219 C C . GLN A 1 42 ? -8.987 -1.620 4.605 1.00 72.24 42 GLN A C 5
ATOM 8220 O O . GLN A 1 42 ? -9.224 -0.483 5.014 1.00 44.43 42 GLN A O 5
ATOM 8234 N N . VAL A 1 43 ? -8.255 -1.879 3.509 1.00 24.42 43 VAL A N 5
ATOM 8235 C CA . VAL A 1 43 ? -7.653 -0.844 2.654 1.00 32.12 43 VAL A CA 5
ATOM 8236 C C . VAL A 1 43 ? -8.736 -0.126 1.819 1.00 2.21 43 VAL A C 5
ATOM 8237 O O . VAL A 1 43 ? -8.707 1.109 1.690 1.00 20.34 43 VAL A O 5
ATOM 8250 N N . ARG A 1 44 ? -9.717 -0.891 1.289 1.00 54.02 44 ARG A N 5
ATOM 8251 C CA . ARG A 1 44 ? -10.794 -0.312 0.455 1.00 70.13 44 ARG A CA 5
ATOM 8252 C C . ARG A 1 44 ? -11.730 0.577 1.298 1.00 62.51 44 ARG A C 5
ATOM 8253 O O . ARG A 1 44 ? -12.298 1.534 0.787 1.00 20.35 44 ARG A O 5
ATOM 8274 N N . GLU A 1 45 ? -11.894 0.241 2.596 1.00 75.42 45 GLU A N 5
ATOM 8275 C CA . GLU A 1 45 ? -12.722 1.034 3.532 1.00 25.22 45 GLU A CA 5
ATOM 8276 C C . GLU A 1 45 ? -11.915 2.200 4.134 1.00 21.22 45 GLU A C 5
ATOM 8277 O O . GLU A 1 45 ? -12.489 3.239 4.491 1.00 50.23 45 GLU A O 5
ATOM 8289 N N . HIS A 1 46 ? -10.574 2.034 4.203 1.00 60.24 46 HIS A N 5
ATOM 8290 C CA . HIS A 1 46 ? -9.646 3.119 4.603 1.00 73.31 46 HIS A CA 5
ATOM 8291 C C . HIS A 1 46 ? -9.646 4.240 3.548 1.00 62.32 46 HIS A C 5
ATOM 8292 O O . HIS A 1 46 ? -9.373 5.408 3.855 1.00 20.33 46 HIS A O 5
ATOM 8307 N N . ALA A 1 47 ? -9.955 3.847 2.309 1.00 70.50 47 ALA A N 5
ATOM 8308 C CA . ALA A 1 47 ? -10.108 4.754 1.175 1.00 45.52 47 ALA A CA 5
ATOM 8309 C C . ALA A 1 47 ? -11.218 5.777 1.410 1.00 24.53 47 ALA A C 5
ATOM 8310 O O . ALA A 1 47 ? -11.062 6.947 1.074 1.00 20.43 47 ALA A O 5
ATOM 8317 N N . ARG A 1 48 ? -12.333 5.302 1.999 1.00 15.12 48 ARG A N 5
ATOM 8318 C CA . ARG A 1 48 ? -13.508 6.142 2.281 1.00 1.22 48 ARG A CA 5
ATOM 8319 C C . ARG A 1 48 ? -13.183 7.237 3.306 1.00 31.54 48 ARG A C 5
ATOM 8320 O O . ARG A 1 48 ? -13.747 8.318 3.231 1.00 23.31 48 ARG A O 5
ATOM 8341 N N . GLU A 1 49 ? -12.258 6.937 4.238 1.00 5.43 49 GLU A N 5
ATOM 8342 C CA . GLU A 1 49 ? -11.801 7.897 5.265 1.00 14.43 49 GLU A CA 5
ATOM 8343 C C . GLU A 1 49 ? -11.130 9.120 4.600 1.00 61.33 49 GLU A C 5
ATOM 8344 O O . GLU A 1 49 ? -11.409 10.270 4.943 1.00 71.35 49 GLU A O 5
ATOM 8356 N N . LEU A 1 50 ? -10.282 8.833 3.606 1.00 11.42 50 LEU A N 5
ATOM 8357 C CA . LEU A 1 50 ? -9.477 9.835 2.885 1.00 42.23 50 LEU A CA 5
ATOM 8358 C C . LEU A 1 50 ? -10.321 10.585 1.844 1.00 20.12 50 LEU A C 5
ATOM 8359 O O . LEU A 1 50 ? -10.141 11.786 1.641 1.00 54.14 50 LEU A O 5
ATOM 8375 N N . GLN A 1 51 ? -11.253 9.857 1.212 1.00 41.02 51 GLN A N 5
ATOM 8376 C CA . GLN A 1 51 ? -12.150 10.393 0.170 1.00 1.24 51 GLN A CA 5
ATOM 8377 C C . GLN A 1 51 ? -13.225 11.304 0.809 1.00 3.01 51 GLN A C 5
ATOM 8378 O O . GLN A 1 51 ? -13.682 12.271 0.193 1.00 22.20 51 GLN A O 5
ATOM 8392 N N . LYS A 1 52 ? -13.582 10.981 2.069 1.00 43.03 52 LYS A N 5
ATOM 8393 C CA . LYS A 1 52 ? -14.485 11.792 2.925 1.00 33.41 52 LYS A CA 5
ATOM 8394 C C . LYS A 1 52 ? -13.869 13.184 3.182 1.00 53.32 52 LYS A C 5
ATOM 8395 O O . LYS A 1 52 ? -14.568 14.195 3.240 1.00 62.14 52 LYS A O 5
ATOM 8414 N N . GLN A 1 53 ? -12.537 13.196 3.321 1.00 44.22 53 GLN A N 5
ATOM 8415 C CA . GLN A 1 53 ? -11.738 14.421 3.515 1.00 2.01 53 GLN A CA 5
ATOM 8416 C C . GLN A 1 53 ? -11.391 15.075 2.162 1.00 1.54 53 GLN A C 5
ATOM 8417 O O . GLN A 1 53 ? -11.067 16.266 2.106 1.00 15.44 53 GLN A O 5
ATOM 8431 N N . GLY A 1 54 ? -11.454 14.268 1.084 1.00 64.01 54 GLY A N 5
ATOM 8432 C CA . GLY A 1 54 ? -11.133 14.723 -0.269 1.00 11.05 54 GLY A CA 5
ATOM 8433 C C . GLY A 1 54 ? -9.635 14.806 -0.535 1.00 52.22 54 GLY A C 5
ATOM 8434 O O . GLY A 1 54 ? -9.208 15.530 -1.434 1.00 12.12 54 GLY A O 5
ATOM 8438 N N . ILE A 1 55 ? -8.839 14.079 0.268 1.00 42.31 55 ILE A N 5
ATOM 8439 C CA . ILE A 1 55 ? -7.373 14.064 0.155 1.00 24.21 55 ILE A CA 5
ATOM 8440 C C . ILE A 1 55 ? -6.937 13.085 -0.950 1.00 11.00 55 ILE A C 5
ATOM 8441 O O . ILE A 1 55 ? -6.939 11.861 -0.749 1.00 13.13 55 ILE A O 5
ATOM 8457 N N . HIS A 1 56 ? -6.615 13.628 -2.134 1.00 52.44 56 HIS A N 5
ATOM 8458 C CA . HIS A 1 56 ? -5.986 12.858 -3.213 1.00 43.32 56 HIS A CA 5
ATOM 8459 C C . HIS A 1 56 ? -4.460 13.001 -3.113 1.00 74.35 56 HIS A C 5
ATOM 8460 O O . HIS A 1 56 ? -3.924 14.078 -3.334 1.00 74.30 56 HIS A O 5
ATOM 8475 N N . PHE A 1 57 ? -3.775 11.907 -2.796 1.00 75.04 57 PHE A N 5
ATOM 8476 C CA . PHE A 1 57 ? -2.309 11.822 -2.901 1.00 60.12 57 PHE A CA 5
ATOM 8477 C C . PHE A 1 57 ? -1.944 10.971 -4.110 1.00 1.33 57 PHE A C 5
ATOM 8478 O O . PHE A 1 57 ? -2.769 10.170 -4.591 1.00 55.32 57 PHE A O 5
ATOM 8495 N N . GLU A 1 58 ? -0.710 11.138 -4.592 1.00 31.31 58 GLU A N 5
ATOM 8496 C CA . GLU A 1 58 ? -0.241 10.442 -5.789 1.00 23.44 58 GLU A CA 5
ATOM 8497 C C . GLU A 1 58 ? 1.140 9.835 -5.535 1.00 44.11 58 GLU A C 5
ATOM 8498 O O . GLU A 1 58 ? 2.019 10.507 -4.987 1.00 11.43 58 GLU A O 5
ATOM 8510 N N . VAL A 1 59 ? 1.294 8.558 -5.936 1.00 13.33 59 VAL A N 5
ATOM 8511 C CA . VAL A 1 59 ? 2.519 7.769 -5.732 1.00 32.11 59 VAL A CA 5
ATOM 8512 C C . VAL A 1 59 ? 3.643 8.300 -6.638 1.00 73.50 59 VAL A C 5
ATOM 8513 O O . VAL A 1 59 ? 3.653 8.028 -7.842 1.00 22.33 59 VAL A O 5
ATOM 8526 N N . LYS A 1 60 ? 4.572 9.076 -6.061 1.00 20.00 60 LYS A N 5
ATOM 8527 C CA . LYS A 1 60 ? 5.654 9.717 -6.831 1.00 34.14 60 LYS A CA 5
ATOM 8528 C C . LYS A 1 60 ? 6.891 8.815 -6.919 1.00 21.02 60 LYS A C 5
ATOM 8529 O O . LYS A 1 60 ? 7.360 8.484 -8.015 1.00 52.11 60 LYS A O 5
ATOM 8548 N N . ARG A 1 61 ? 7.388 8.389 -5.760 1.00 11.55 61 ARG A N 5
ATOM 8549 C CA . ARG A 1 61 ? 8.706 7.741 -5.647 1.00 41.10 61 ARG A CA 5
ATOM 8550 C C . ARG A 1 61 ? 8.583 6.482 -4.788 1.00 73.14 61 ARG A C 5
ATOM 8551 O O . ARG A 1 61 ? 8.144 6.563 -3.659 1.00 45.22 61 ARG A O 5
ATOM 8572 N N . VAL A 1 62 ? 8.985 5.327 -5.345 1.00 72.53 62 VAL A N 5
ATOM 8573 C CA . VAL A 1 62 ? 8.883 4.006 -4.681 1.00 43.14 62 VAL A CA 5
ATOM 8574 C C . VAL A 1 62 ? 10.287 3.413 -4.508 1.00 4.20 62 VAL A C 5
ATOM 8575 O O . VAL A 1 62 ? 11.035 3.301 -5.484 1.00 72.44 62 VAL A O 5
ATOM 8588 N N . GLU A 1 63 ? 10.641 3.047 -3.271 1.00 64.32 63 GLU A N 5
ATOM 8589 C CA . GLU A 1 63 ? 11.938 2.442 -2.937 1.00 41.13 63 GLU A CA 5
ATOM 8590 C C . GLU A 1 63 ? 11.689 1.218 -2.052 1.00 4.53 63 GLU A C 5
ATOM 8591 O O . GLU A 1 63 ? 11.302 1.357 -0.891 1.00 41.22 63 GLU A O 5
ATOM 8603 N N . VAL A 1 64 ? 11.910 0.022 -2.607 1.00 13.11 64 VAL A N 5
ATOM 8604 C CA . VAL A 1 64 ? 11.653 -1.242 -1.907 1.00 34.40 64 VAL A CA 5
ATOM 8605 C C . VAL A 1 64 ? 12.964 -1.743 -1.255 1.00 72.22 64 VAL A C 5
ATOM 8606 O O . VAL A 1 64 ? 13.913 -2.141 -1.938 1.00 12.34 64 VAL A O 5
ATOM 8619 N N . THR A 1 65 ? 13.025 -1.655 0.081 1.00 61.30 65 THR A N 5
ATOM 8620 C CA . THR A 1 65 ? 14.184 -2.104 0.876 1.00 40.11 65 THR A CA 5
ATOM 8621 C C . THR A 1 65 ? 13.785 -3.306 1.732 1.00 34.14 65 THR A C 5
ATOM 8622 O O . THR A 1 65 ? 12.828 -3.222 2.503 1.00 13.13 65 THR A O 5
ATOM 8633 N N . THR A 1 66 ? 14.517 -4.412 1.607 1.00 61.32 66 THR A N 5
ATOM 8634 C CA . THR A 1 66 ? 14.267 -5.625 2.395 1.00 74.42 66 THR A CA 5
ATOM 8635 C C . THR A 1 66 ? 15.044 -5.560 3.717 1.00 35.24 66 THR A C 5
ATOM 8636 O O . THR A 1 66 ? 16.065 -4.876 3.814 1.00 11.15 66 THR A O 5
ATOM 8647 N N . ASP A 1 67 ? 14.529 -6.270 4.719 1.00 50.22 67 ASP A N 5
ATOM 8648 C CA . ASP A 1 67 ? 15.110 -6.347 6.069 1.00 52.55 67 ASP A CA 5
ATOM 8649 C C . ASP A 1 67 ? 14.781 -7.738 6.620 1.00 20.21 67 ASP A C 5
ATOM 8650 O O . ASP A 1 67 ? 13.695 -7.963 7.165 1.00 11.14 67 ASP A O 5
ATOM 8659 N N . GLY A 1 68 ? 15.718 -8.678 6.412 1.00 63.45 68 GLY A N 5
ATOM 8660 C CA . GLY A 1 68 ? 15.474 -10.094 6.660 1.00 75.14 68 GLY A CA 5
ATOM 8661 C C . GLY A 1 68 ? 14.422 -10.642 5.704 1.00 74.11 68 GLY A C 5
ATOM 8662 O O . GLY A 1 68 ? 14.612 -10.613 4.483 1.00 64.24 68 GLY A O 5
ATOM 8666 N N . ASN A 1 69 ? 13.295 -11.106 6.263 1.00 54.50 69 ASN A N 5
ATOM 8667 C CA . ASN A 1 69 ? 12.142 -11.607 5.479 1.00 43.03 69 ASN A CA 5
ATOM 8668 C C . ASN A 1 69 ? 11.107 -10.486 5.265 1.00 51.44 69 ASN A C 5
ATOM 8669 O O . ASN A 1 69 ? 10.231 -10.599 4.407 1.00 12.21 69 ASN A O 5
ATOM 8680 N N . THR A 1 70 ? 11.247 -9.388 6.029 1.00 1.31 70 THR A N 5
ATOM 8681 C CA . THR A 1 70 ? 10.267 -8.295 6.070 1.00 10.00 70 THR A CA 5
ATOM 8682 C C . THR A 1 70 ? 10.655 -7.189 5.074 1.00 14.12 70 THR A C 5
ATOM 8683 O O . THR A 1 70 ? 11.746 -6.620 5.164 1.00 61.53 70 THR A O 5
ATOM 8694 N N . VAL A 1 71 ? 9.756 -6.890 4.131 1.00 52.51 71 VAL A N 5
ATOM 8695 C CA . VAL A 1 71 ? 10.007 -5.916 3.058 1.00 51.52 71 VAL A CA 5
ATOM 8696 C C . VAL A 1 71 ? 9.362 -4.553 3.391 1.00 10.20 71 VAL A C 5
ATOM 8697 O O . VAL A 1 71 ? 8.142 -4.420 3.405 1.00 50.25 71 VAL A O 5
ATOM 8710 N N . ASN A 1 72 ? 10.210 -3.553 3.645 1.00 21.23 72 ASN A N 5
ATOM 8711 C CA . ASN A 1 72 ? 9.797 -2.169 3.957 1.00 41.32 72 ASN A CA 5
ATOM 8712 C C . ASN A 1 72 ? 9.808 -1.342 2.664 1.00 22.43 72 ASN A C 5
ATOM 8713 O O . ASN A 1 72 ? 10.882 -1.040 2.126 1.00 12.21 72 ASN A O 5
ATOM 8724 N N . VAL A 1 73 ? 8.625 -1.007 2.139 1.00 41.21 73 VAL A N 5
ATOM 8725 C CA . VAL A 1 73 ? 8.513 -0.152 0.948 1.00 4.30 73 VAL A CA 5
ATOM 8726 C C . VAL A 1 73 ? 8.391 1.320 1.376 1.00 74.11 73 VAL A C 5
ATOM 8727 O O . VAL A 1 73 ? 7.336 1.758 1.839 1.00 62.12 73 VAL A O 5
ATOM 8740 N N . THR A 1 74 ? 9.498 2.055 1.230 1.00 13.12 74 THR A N 5
ATOM 8741 C CA . THR A 1 74 ? 9.577 3.486 1.500 1.00 24.44 74 THR A CA 5
ATOM 8742 C C . THR A 1 74 ? 9.153 4.258 0.240 1.00 52.00 74 THR A C 5
ATOM 8743 O O . THR A 1 74 ? 9.894 4.322 -0.747 1.00 5.10 74 THR A O 5
ATOM 8754 N N . VAL A 1 75 ? 7.955 4.828 0.286 1.00 12.53 75 VAL A N 5
ATOM 8755 C CA . VAL A 1 75 ? 7.315 5.489 -0.857 1.00 2.03 75 VAL A CA 5
ATOM 8756 C C . VAL A 1 75 ? 6.858 6.912 -0.466 1.00 61.43 75 VAL A C 5
ATOM 8757 O O . VAL A 1 75 ? 6.142 7.096 0.512 1.00 3.41 75 VAL A O 5
ATOM 8770 N N . GLU A 1 76 ? 7.314 7.915 -1.235 1.00 4.32 76 GLU A N 5
ATOM 8771 C CA . GLU A 1 76 ? 6.952 9.322 -1.045 1.00 13.55 76 GLU A CA 5
ATOM 8772 C C . GLU A 1 76 ? 5.772 9.664 -1.964 1.00 10.34 76 GLU A C 5
ATOM 8773 O O . GLU A 1 76 ? 5.811 9.398 -3.176 1.00 31.43 76 GLU A O 5
ATOM 8785 N N . LEU A 1 77 ? 4.717 10.224 -1.366 1.00 21.12 77 LEU A N 5
ATOM 8786 C CA . LEU A 1 77 ? 3.525 10.678 -2.085 1.00 71.21 77 LEU A CA 5
ATOM 8787 C C . LEU A 1 77 ? 3.325 12.162 -1.836 1.00 13.01 77 LEU A C 5
ATOM 8788 O O . LEU A 1 77 ? 3.808 12.701 -0.840 1.00 10.10 77 LEU A O 5
ATOM 8804 N N . GLU A 1 78 ? 2.610 12.820 -2.749 1.00 41.24 78 GLU A N 5
ATOM 8805 C CA . GLU A 1 78 ? 2.237 14.237 -2.596 1.00 31.23 78 GLU A CA 5
ATOM 8806 C C . GLU A 1 78 ? 0.734 14.353 -2.328 1.00 61.24 78 GLU A C 5
ATOM 8807 O O . GLU A 1 78 ? -0.081 14.159 -3.235 1.00 21.23 78 GLU A O 5
ATOM 8819 N N . GLU A 1 79 ? 0.389 14.669 -1.067 1.00 55.44 79 GLU A N 5
ATOM 8820 C CA . GLU A 1 79 ? -0.995 14.727 -0.594 1.00 53.20 79 GLU A CA 5
ATOM 8821 C C . GLU A 1 79 ? -1.604 16.105 -0.875 1.00 75.35 79 GLU A C 5
ATOM 8822 O O . GLU A 1 79 ? -1.092 17.126 -0.394 1.00 50.12 79 GLU A O 5
ATOM 8834 N N . THR A 1 80 ? -2.683 16.117 -1.665 1.00 51.32 80 THR A N 5
ATOM 8835 C CA . THR A 1 80 ? -3.464 17.312 -1.958 1.00 10.03 80 THR A CA 5
ATOM 8836 C C . THR A 1 80 ? -4.564 17.431 -0.881 1.00 44.11 80 THR A C 5
ATOM 8837 O O . THR A 1 80 ? -5.580 16.718 -0.918 1.00 42.14 80 THR A O 5
ATOM 8848 N N . THR A 1 81 ? -4.310 18.305 0.101 1.00 14.14 81 THR A N 5
ATOM 8849 C CA . THR A 1 81 ? -5.141 18.461 1.298 1.00 34.42 81 THR A CA 5
ATOM 8850 C C . THR A 1 81 ? -5.080 19.915 1.795 1.00 63.15 81 THR A C 5
ATOM 8851 O O . THR A 1 81 ? -3.991 20.477 1.942 1.00 13.00 81 THR A O 5
ATOM 8862 N N . GLY A 1 82 ? -6.262 20.530 2.011 1.00 41.11 82 GLY A N 5
ATOM 8863 C CA . GLY A 1 82 ? -6.362 21.908 2.522 1.00 72.35 82 GLY A CA 5
ATOM 8864 C C . GLY A 1 82 ? -5.757 22.957 1.591 1.00 23.54 82 GLY A C 5
ATOM 8865 O O . GLY A 1 82 ? -5.301 24.014 2.046 1.00 45.22 82 GLY A O 5
ATOM 8869 N N . GLY A 1 83 ? -5.741 22.644 0.281 1.00 71.43 83 GLY A N 5
ATOM 8870 C CA . GLY A 1 83 ? -5.168 23.528 -0.742 1.00 55.22 83 GLY A CA 5
ATOM 8871 C C . GLY A 1 83 ? -3.646 23.520 -0.785 1.00 32.23 83 GLY A C 5
ATOM 8872 O O . GLY A 1 83 ? -3.043 24.387 -1.428 1.00 41.41 83 GLY A O 5
ATOM 8876 N N . THR A 1 84 ? -3.022 22.539 -0.108 1.00 1.42 84 THR A N 5
ATOM 8877 C CA . THR A 1 84 ? -1.551 22.382 -0.072 1.00 41.12 84 THR A CA 5
ATOM 8878 C C . THR A 1 84 ? -1.159 21.000 -0.611 1.00 72.40 84 THR A C 5
ATOM 8879 O O . THR A 1 84 ? -1.922 20.037 -0.469 1.00 52.25 84 THR A O 5
ATOM 8890 N N . THR A 1 85 ? 0.030 20.912 -1.228 1.00 62.51 85 THR A N 5
ATOM 8891 C CA . THR A 1 85 ? 0.577 19.651 -1.738 1.00 25.41 85 THR A CA 5
ATOM 8892 C C . THR A 1 85 ? 1.872 19.337 -0.967 1.00 0.01 85 THR A C 5
ATOM 8893 O O . THR A 1 85 ? 2.900 19.997 -1.179 1.00 51.45 85 THR A O 5
ATOM 8904 N N . THR A 1 86 ? 1.813 18.350 -0.053 1.00 30.11 86 THR A N 5
ATOM 8905 C CA . THR A 1 86 ? 2.947 18.017 0.831 1.00 33.34 86 THR A CA 5
ATOM 8906 C C . THR A 1 86 ? 3.551 16.651 0.461 1.00 42.44 86 THR A C 5
ATOM 8907 O O . THR A 1 86 ? 2.829 15.700 0.155 1.00 20.11 86 THR A O 5
ATOM 8918 N N . ASN A 1 87 ? 4.882 16.578 0.486 1.00 1.12 87 ASN A N 5
ATOM 8919 C CA . ASN A 1 87 ? 5.622 15.323 0.322 1.00 60.24 87 ASN A CA 5
ATOM 8920 C C . ASN A 1 87 ? 5.630 14.564 1.662 1.00 4.45 87 ASN A C 5
ATOM 8921 O O . ASN A 1 87 ? 6.352 14.940 2.589 1.00 14.40 87 ASN A O 5
ATOM 8932 N N . THR A 1 88 ? 4.789 13.532 1.779 1.00 3.53 88 THR A N 5
ATOM 8933 C CA . THR A 1 88 ? 4.717 12.682 2.979 1.00 14.01 88 THR A CA 5
ATOM 8934 C C . THR A 1 88 ? 5.168 11.259 2.625 1.00 52.32 88 THR A C 5
ATOM 8935 O O . THR A 1 88 ? 4.670 10.665 1.660 1.00 30.24 88 THR A O 5
ATOM 8946 N N . THR A 1 89 ? 6.115 10.729 3.404 1.00 61.03 89 THR A N 5
ATOM 8947 C CA . THR A 1 89 ? 6.702 9.414 3.169 1.00 70.33 89 THR A CA 5
ATOM 8948 C C . THR A 1 89 ? 5.948 8.342 3.981 1.00 33.24 89 THR A C 5
ATOM 8949 O O . THR A 1 89 ? 5.895 8.410 5.203 1.00 70.23 89 THR A O 5
ATOM 8960 N N . TYR A 1 90 ? 5.359 7.372 3.284 1.00 2.14 90 TYR A N 5
ATOM 8961 C CA . TYR A 1 90 ? 4.732 6.197 3.898 1.00 30.40 90 TYR A CA 5
ATOM 8962 C C . TYR A 1 90 ? 5.661 5.002 3.701 1.00 12.23 90 TYR A C 5
ATOM 8963 O O . TYR A 1 90 ? 6.150 4.775 2.601 1.00 24.21 90 TYR A O 5
ATOM 8981 N N . GLU A 1 91 ? 5.935 4.275 4.779 1.00 43.43 91 GLU A N 5
ATOM 8982 C CA . GLU A 1 91 ? 6.739 3.053 4.743 1.00 33.25 91 GLU A CA 5
ATOM 8983 C C . GLU A 1 91 ? 5.848 1.891 5.152 1.00 31.12 91 GLU A C 5
ATOM 8984 O O . GLU A 1 91 ? 5.497 1.743 6.327 1.00 2.25 91 GLU A O 5
ATOM 8996 N N . LEU A 1 92 ? 5.447 1.094 4.160 1.00 32.50 92 LEU A N 5
ATOM 8997 C CA . LEU A 1 92 ? 4.570 -0.047 4.365 1.00 1.35 92 LEU A CA 5
ATOM 8998 C C . LEU A 1 92 ? 5.446 -1.270 4.623 1.00 31.03 92 LEU A C 5
ATOM 8999 O O . LEU A 1 92 ? 6.154 -1.745 3.730 1.00 2.33 92 LEU A O 5
ATOM 9015 N N . ARG A 1 93 ? 5.425 -1.725 5.876 1.00 34.34 93 ARG A N 5
ATOM 9016 C CA . ARG A 1 93 ? 6.238 -2.834 6.346 1.00 63.14 93 ARG A CA 5
ATOM 9017 C C . ARG A 1 93 ? 5.452 -4.135 6.132 1.00 41.23 93 ARG A C 5
ATOM 9018 O O . ARG A 1 93 ? 4.553 -4.473 6.903 1.00 51.32 93 ARG A O 5
ATOM 9039 N N . PHE A 1 94 ? 5.791 -4.832 5.049 1.00 62.04 94 PHE A N 5
ATOM 9040 C CA . PHE A 1 94 ? 5.155 -6.086 4.664 1.00 3.22 94 PHE A CA 5
ATOM 9041 C C . PHE A 1 94 ? 5.881 -7.249 5.355 1.00 41.22 94 PHE A C 5
ATOM 9042 O O . PHE A 1 94 ? 7.016 -7.591 5.007 1.00 31.42 94 PHE A O 5
ATOM 9059 N N . GLU A 1 95 ? 5.208 -7.833 6.351 1.00 12.21 95 GLU A N 5
ATOM 9060 C CA . GLU A 1 95 ? 5.735 -8.933 7.159 1.00 22.04 95 GLU A CA 5
ATOM 9061 C C . GLU A 1 95 ? 5.146 -10.243 6.598 1.00 34.11 95 GLU A C 5
ATOM 9062 O O . GLU A 1 95 ? 3.944 -10.520 6.731 1.00 0.05 95 GLU A O 5
ATOM 9074 N N . VAL A 1 96 ? 6.019 -11.016 5.937 1.00 11.14 96 VAL A N 5
ATOM 9075 C CA . VAL A 1 96 ? 5.637 -12.140 5.065 1.00 44.34 96 VAL A CA 5
ATOM 9076 C C . VAL A 1 96 ? 5.465 -13.459 5.847 1.00 61.44 96 VAL A C 5
ATOM 9077 O O . VAL A 1 96 ? 6.083 -13.661 6.896 1.00 32.43 96 VAL A O 5
ATOM 9090 N N . ASP A 1 97 ? 4.592 -14.324 5.328 1.00 13.33 97 ASP A N 5
ATOM 9091 C CA . ASP A 1 97 ? 4.288 -15.647 5.893 1.00 42.21 97 ASP A CA 5
ATOM 9092 C C . ASP A 1 97 ? 4.230 -16.674 4.741 1.00 13.45 97 ASP A C 5
ATOM 9093 O O . ASP A 1 97 ? 3.272 -16.684 3.957 1.00 34.43 97 ASP A O 5
ATOM 9102 N N . GLY A 1 98 ? 5.302 -17.484 4.605 1.00 72.34 98 GLY A N 5
ATOM 9103 C CA . GLY A 1 98 ? 5.389 -18.531 3.584 1.00 40.32 98 GLY A CA 5
ATOM 9104 C C . GLY A 1 98 ? 5.658 -17.986 2.181 1.00 44.44 98 GLY A C 5
ATOM 9105 O O . GLY A 1 98 ? 6.767 -17.533 1.886 1.00 15.00 98 GLY A O 5
ATOM 9109 N N . ASP A 1 99 ? 4.635 -18.039 1.311 1.00 42.33 99 ASP A N 5
ATOM 9110 C CA . ASP A 1 99 ? 4.730 -17.598 -0.108 1.00 53.43 99 ASP A CA 5
ATOM 9111 C C . ASP A 1 99 ? 3.883 -16.346 -0.372 1.00 3.15 99 ASP A C 5
ATOM 9112 O O . ASP A 1 99 ? 3.814 -15.854 -1.503 1.00 0.41 99 ASP A O 5
ATOM 9121 N N . THR A 1 100 ? 3.255 -15.833 0.685 1.00 2.43 100 THR A N 5
ATOM 9122 C CA . THR A 1 100 ? 2.381 -14.662 0.620 1.00 20.15 100 THR A CA 5
ATOM 9123 C C . THR A 1 100 ? 2.736 -13.702 1.761 1.00 31.43 100 THR A C 5
ATOM 9124 O O . THR A 1 100 ? 3.452 -14.070 2.693 1.00 31.54 100 THR A O 5
ATOM 9135 N N . ILE A 1 101 ? 2.259 -12.467 1.655 1.00 72.32 101 ILE A N 5
ATOM 9136 C CA . ILE A 1 101 ? 2.382 -11.464 2.702 1.00 50.31 101 ILE A CA 5
ATOM 9137 C C . ILE A 1 101 ? 1.038 -11.391 3.434 1.00 10.35 101 ILE A C 5
ATOM 9138 O O . ILE A 1 101 ? 0.052 -10.916 2.882 1.00 63.13 101 ILE A O 5
ATOM 9154 N N . ARG A 1 102 ? 0.995 -11.896 4.657 1.00 62.23 102 ARG A N 5
ATOM 9155 C CA . ARG A 1 102 ? -0.241 -11.938 5.450 1.00 25.04 102 ARG A CA 5
ATOM 9156 C C . ARG A 1 102 ? -0.474 -10.617 6.209 1.00 15.24 102 ARG A C 5
ATOM 9157 O O . ARG A 1 102 ? -1.622 -10.215 6.435 1.00 52.31 102 ARG A O 5
ATOM 9178 N N . ARG A 1 103 ? 0.616 -9.924 6.556 1.00 34.43 103 ARG A N 5
ATOM 9179 C CA . ARG A 1 103 ? 0.601 -8.829 7.548 1.00 40.44 103 ARG A CA 5
ATOM 9180 C C . ARG A 1 103 ? 1.304 -7.592 6.967 1.00 12.11 103 ARG A C 5
ATOM 9181 O O . ARG A 1 103 ? 2.292 -7.731 6.243 1.00 45.13 103 ARG A O 5
ATOM 9202 N N . VAL A 1 104 ? 0.780 -6.389 7.277 1.00 4.15 104 VAL A N 5
ATOM 9203 C CA . VAL A 1 104 ? 1.335 -5.109 6.791 1.00 53.15 104 VAL A CA 5
ATOM 9204 C C . VAL A 1 104 ? 1.138 -3.996 7.844 1.00 64.43 104 VAL A C 5
ATOM 9205 O O . VAL A 1 104 ? 0.111 -3.950 8.532 1.00 41.41 104 VAL A O 5
ATOM 9218 N N . THR A 1 105 ? 2.144 -3.117 7.973 1.00 51.43 105 THR A N 5
ATOM 9219 C CA . THR A 1 105 ? 2.120 -1.957 8.881 1.00 35.45 105 THR A CA 5
ATOM 9220 C C . THR A 1 105 ? 2.267 -0.668 8.048 1.00 33.10 105 THR A C 5
ATOM 9221 O O . THR A 1 105 ? 3.015 -0.650 7.078 1.00 43.13 105 THR A O 5
ATOM 9232 N N . VAL A 1 106 ? 1.548 0.401 8.420 1.00 2.12 106 VAL A N 5
ATOM 9233 C CA . VAL A 1 106 ? 1.641 1.711 7.735 1.00 42.24 106 VAL A CA 5
ATOM 9234 C C . VAL A 1 106 ? 2.361 2.721 8.652 1.00 14.10 106 VAL A C 5
ATOM 9235 O O . VAL A 1 106 ? 1.821 3.115 9.692 1.00 42.44 106 VAL A O 5
ATOM 9248 N N . THR A 1 107 ? 3.594 3.103 8.274 1.00 14.23 107 THR A N 5
ATOM 9249 C CA . THR A 1 107 ? 4.397 4.100 9.003 1.00 2.14 107 THR A CA 5
ATOM 9250 C C . THR A 1 107 ? 4.367 5.449 8.243 1.00 3.52 107 THR A C 5
ATOM 9251 O O . THR A 1 107 ? 5.019 5.603 7.213 1.00 70.54 107 THR A O 5
ATOM 9262 N N . GLN A 1 108 ? 3.596 6.421 8.761 1.00 63.11 108 GLN A N 5
ATOM 9263 C CA . GLN A 1 108 ? 3.448 7.747 8.133 1.00 50.21 108 GLN A CA 5
ATOM 9264 C C . GLN A 1 108 ? 4.520 8.712 8.686 1.00 71.52 108 GLN A C 5
ATOM 9265 O O . GLN A 1 108 ? 4.367 9.289 9.774 1.00 62.42 108 GLN A O 5
ATOM 9279 N N . ASN A 1 109 ? 5.620 8.830 7.938 1.00 22.32 109 ASN A N 5
ATOM 9280 C CA . ASN A 1 109 ? 6.718 9.765 8.226 1.00 74.24 109 ASN A CA 5
ATOM 9281 C C . ASN A 1 109 ? 6.351 11.171 7.710 1.00 20.43 109 ASN A C 5
ATOM 9282 O O . ASN A 1 109 ? 6.618 11.515 6.545 1.00 64.04 109 ASN A O 5
ATOM 9293 N N . GLY A 1 110 ? 5.648 11.935 8.561 1.00 44.52 110 GLY A N 5
ATOM 9294 C CA . GLY A 1 110 ? 5.367 13.355 8.309 1.00 51.31 110 GLY A CA 5
ATOM 9295 C C . GLY A 1 110 ? 6.424 14.255 8.941 1.00 51.34 110 GLY A C 5
ATOM 9296 O O . GLY A 1 110 ? 6.606 15.404 8.522 1.00 5.42 110 GLY A O 5
ATOM 9300 N N . GLY A 1 111 ? 7.114 13.713 9.967 1.00 61.31 111 GLY A N 5
ATOM 9301 C CA . GLY A 1 111 ? 8.176 14.410 10.684 1.00 10.21 111 GLY A CA 5
ATOM 9302 C C . GLY A 1 111 ? 9.522 13.735 10.473 1.00 71.31 111 GLY A C 5
ATOM 9303 O O . GLY A 1 111 ? 9.903 12.845 11.240 1.00 54.53 111 GLY A O 5
ATOM 9307 N N . SER A 1 112 ? 10.251 14.165 9.429 1.00 21.22 112 SER A N 5
ATOM 9308 C CA . SER A 1 112 ? 11.564 13.594 9.053 1.00 31.30 112 SER A CA 5
ATOM 9309 C C . SER A 1 112 ? 12.730 14.313 9.780 1.00 4.15 112 SER A C 5
ATOM 9310 O O . SER A 1 112 ? 13.852 14.378 9.271 1.00 63.22 112 SER A O 5
ATOM 9318 N N . LEU A 1 113 ? 12.468 14.802 11.002 1.00 20.23 113 LEU A N 5
ATOM 9319 C CA . LEU A 1 113 ? 13.451 15.572 11.808 1.00 3.43 113 LEU A CA 5
ATOM 9320 C C . LEU A 1 113 ? 14.424 14.647 12.576 1.00 34.24 113 LEU A C 5
ATOM 9321 O O . LEU A 1 113 ? 15.340 15.129 13.255 1.00 54.54 113 LEU A O 5
ATOM 9337 N N . GLU A 1 114 ? 14.219 13.324 12.456 1.00 31.11 114 GLU A N 5
ATOM 9338 C CA . GLU A 1 114 ? 15.062 12.303 13.107 1.00 31.02 114 GLU A CA 5
ATOM 9339 C C . GLU A 1 114 ? 16.362 12.055 12.306 1.00 44.15 114 GLU A C 5
ATOM 9340 O O . GLU A 1 114 ? 16.646 12.745 11.321 1.00 61.12 114 GLU A O 5
ATOM 9352 N N . HIS A 1 115 ? 17.153 11.065 12.760 1.00 52.43 115 HIS A N 5
ATOM 9353 C CA . HIS A 1 115 ? 18.427 10.675 12.135 1.00 3.52 115 HIS A CA 5
ATOM 9354 C C . HIS A 1 115 ? 18.370 9.176 11.797 1.00 22.21 115 HIS A C 5
ATOM 9355 O O . HIS A 1 115 ? 18.651 8.327 12.657 1.00 11.33 115 HIS A O 5
ATOM 9370 N N . HIS A 1 116 ? 17.942 8.863 10.559 1.00 14.50 116 HIS A N 5
ATOM 9371 C CA . HIS A 1 116 ? 17.902 7.478 10.045 1.00 31.04 116 HIS A CA 5
ATOM 9372 C C . HIS A 1 116 ? 19.338 6.936 9.911 1.00 31.33 116 HIS A C 5
ATOM 9373 O O . HIS A 1 116 ? 19.704 5.935 10.533 1.00 41.31 116 HIS A O 5
ATOM 9388 N N . HIS A 1 117 ? 20.142 7.635 9.103 1.00 63.23 117 HIS A N 5
ATOM 9389 C CA . HIS A 1 117 ? 21.584 7.388 8.985 1.00 35.42 117 HIS A CA 5
ATOM 9390 C C . HIS A 1 117 ? 22.293 8.202 10.083 1.00 53.43 117 HIS A C 5
ATOM 9391 O O . HIS A 1 117 ? 22.800 9.297 9.832 1.00 42.31 117 HIS A O 5
ATOM 9406 N N . HIS A 1 118 ? 22.237 7.685 11.324 1.00 40.55 118 HIS A N 5
ATOM 9407 C CA . HIS A 1 118 ? 22.769 8.372 12.512 1.00 63.33 118 HIS A CA 5
ATOM 9408 C C . HIS A 1 118 ? 24.306 8.271 12.545 1.00 12.33 118 HIS A C 5
ATOM 9409 O O . HIS A 1 118 ? 24.873 7.275 13.007 1.00 14.30 118 HIS A O 5
ATOM 9424 N N . HIS A 1 119 ? 24.960 9.303 12.003 1.00 41.44 119 HIS A N 5
ATOM 9425 C CA . HIS A 1 119 ? 26.424 9.386 11.943 1.00 72.03 119 HIS A CA 5
ATOM 9426 C C . HIS A 1 119 ? 27.016 9.697 13.332 1.00 43.34 119 HIS A C 5
ATOM 9427 O O . HIS A 1 119 ? 26.455 10.486 14.100 1.00 51.12 119 HIS A O 5
ATOM 9442 N N . HIS A 1 120 ? 28.147 9.040 13.632 1.00 20.11 120 HIS A N 5
ATOM 9443 C CA . HIS A 1 120 ? 28.971 9.313 14.821 1.00 62.52 120 HIS A CA 5
ATOM 9444 C C . HIS A 1 120 ? 30.213 10.119 14.371 1.00 44.31 120 HIS A C 5
ATOM 9445 O O . HIS A 1 120 ? 31.096 9.533 13.707 1.00 21.33 120 HIS A O 5
ATOM 9461 N N . MET A 1 1 ? 2.813 -16.652 -6.948 1.00 50.15 1 MET A N 6
ATOM 9462 C CA . MET A 1 1 ? 3.079 -15.691 -5.854 1.00 23.20 1 MET A CA 6
ATOM 9463 C C . MET A 1 1 ? 4.030 -16.295 -4.808 1.00 15.25 1 MET A C 6
ATOM 9464 O O . MET A 1 1 ? 3.603 -16.877 -3.812 1.00 43.22 1 MET A O 6
ATOM 9480 N N . GLN A 1 2 ? 5.333 -16.199 -5.104 1.00 4.30 2 GLN A N 6
ATOM 9481 C CA . GLN A 1 2 ? 6.433 -16.462 -4.151 1.00 51.14 2 GLN A CA 6
ATOM 9482 C C . GLN A 1 2 ? 7.428 -15.279 -4.221 1.00 11.13 2 GLN A C 6
ATOM 9483 O O . GLN A 1 2 ? 8.431 -15.228 -3.500 1.00 33.20 2 GLN A O 6
ATOM 9497 N N . ASP A 1 3 ? 7.096 -14.299 -5.083 1.00 73.43 3 ASP A N 6
ATOM 9498 C CA . ASP A 1 3 ? 7.958 -13.160 -5.420 1.00 73.12 3 ASP A CA 6
ATOM 9499 C C . ASP A 1 3 ? 7.788 -12.069 -4.355 1.00 14.15 3 ASP A C 6
ATOM 9500 O O . ASP A 1 3 ? 7.218 -11.020 -4.616 1.00 30.23 3 ASP A O 6
ATOM 9509 N N . ILE A 1 4 ? 8.305 -12.372 -3.157 1.00 22.55 4 ILE A N 6
ATOM 9510 C CA . ILE A 1 4 ? 8.137 -11.589 -1.917 1.00 72.55 4 ILE A CA 6
ATOM 9511 C C . ILE A 1 4 ? 8.404 -10.072 -2.111 1.00 74.32 4 ILE A C 6
ATOM 9512 O O . ILE A 1 4 ? 7.579 -9.238 -1.706 1.00 62.44 4 ILE A O 6
ATOM 9528 N N . VAL A 1 5 ? 9.523 -9.747 -2.784 1.00 24.14 5 VAL A N 6
ATOM 9529 C CA . VAL A 1 5 ? 9.967 -8.358 -3.002 1.00 42.53 5 VAL A CA 6
ATOM 9530 C C . VAL A 1 5 ? 8.978 -7.605 -3.913 1.00 22.44 5 VAL A C 6
ATOM 9531 O O . VAL A 1 5 ? 8.414 -6.573 -3.527 1.00 35.31 5 VAL A O 6
ATOM 9544 N N . GLU A 1 6 ? 8.753 -8.176 -5.107 1.00 13.32 6 GLU A N 6
ATOM 9545 C CA . GLU A 1 6 ? 8.007 -7.517 -6.195 1.00 43.44 6 GLU A CA 6
ATOM 9546 C C . GLU A 1 6 ? 6.490 -7.499 -5.919 1.00 4.34 6 GLU A C 6
ATOM 9547 O O . GLU A 1 6 ? 5.778 -6.586 -6.359 1.00 74.22 6 GLU A O 6
ATOM 9559 N N . ALA A 1 7 ? 6.016 -8.510 -5.177 1.00 41.40 7 ALA A N 6
ATOM 9560 C CA . ALA A 1 7 ? 4.608 -8.632 -4.783 1.00 33.43 7 ALA A CA 6
ATOM 9561 C C . ALA A 1 7 ? 4.236 -7.508 -3.812 1.00 12.23 7 ALA A C 6
ATOM 9562 O O . ALA A 1 7 ? 3.217 -6.856 -3.981 1.00 5.41 7 ALA A O 6
ATOM 9569 N N . ALA A 1 8 ? 5.114 -7.272 -2.825 1.00 54.32 8 ALA A N 6
ATOM 9570 C CA . ALA A 1 8 ? 4.927 -6.225 -1.804 1.00 3.11 8 ALA A CA 6
ATOM 9571 C C . ALA A 1 8 ? 5.041 -4.816 -2.402 1.00 51.12 8 ALA A C 6
ATOM 9572 O O . ALA A 1 8 ? 4.380 -3.885 -1.940 1.00 43.01 8 ALA A O 6
ATOM 9579 N N . LYS A 1 9 ? 5.893 -4.684 -3.425 1.00 23.24 9 LYS A N 6
ATOM 9580 C CA . LYS A 1 9 ? 6.075 -3.432 -4.175 1.00 53.10 9 LYS A CA 6
ATOM 9581 C C . LYS A 1 9 ? 4.772 -3.048 -4.910 1.00 73.24 9 LYS A C 6
ATOM 9582 O O . LYS A 1 9 ? 4.300 -1.909 -4.810 1.00 53.35 9 LYS A O 6
ATOM 9601 N N . GLN A 1 10 ? 4.183 -4.040 -5.608 1.00 21.33 10 GLN A N 6
ATOM 9602 C CA . GLN A 1 10 ? 2.885 -3.898 -6.302 1.00 24.41 10 GLN A CA 6
ATOM 9603 C C . GLN A 1 10 ? 1.731 -3.698 -5.302 1.00 74.13 10 GLN A C 6
ATOM 9604 O O . GLN A 1 10 ? 0.759 -3.002 -5.604 1.00 44.14 10 GLN A O 6
ATOM 9618 N N . ALA A 1 11 ? 1.875 -4.311 -4.117 1.00 32.12 11 ALA A N 6
ATOM 9619 C CA . ALA A 1 11 ? 0.896 -4.224 -3.032 1.00 71.25 11 ALA A CA 6
ATOM 9620 C C . ALA A 1 11 ? 0.793 -2.794 -2.508 1.00 20.24 11 ALA A C 6
ATOM 9621 O O . ALA A 1 11 ? -0.306 -2.279 -2.348 1.00 22.34 11 ALA A O 6
ATOM 9628 N N . ALA A 1 12 ? 1.964 -2.161 -2.298 1.00 35.23 12 ALA A N 6
ATOM 9629 C CA . ALA A 1 12 ? 2.059 -0.784 -1.798 1.00 41.31 12 ALA A CA 6
ATOM 9630 C C . ALA A 1 12 ? 1.333 0.200 -2.725 1.00 61.03 12 ALA A C 6
ATOM 9631 O O . ALA A 1 12 ? 0.499 0.988 -2.274 1.00 33.45 12 ALA A O 6
ATOM 9638 N N . ILE A 1 13 ? 1.632 0.081 -4.033 1.00 73.02 13 ILE A N 6
ATOM 9639 C CA . ILE A 1 13 ? 1.042 0.919 -5.089 1.00 61.20 13 ILE A CA 6
ATOM 9640 C C . ILE A 1 13 ? -0.488 0.689 -5.171 1.00 51.01 13 ILE A C 6
ATOM 9641 O O . ILE A 1 13 ? -1.257 1.641 -5.302 1.00 64.31 13 ILE A O 6
ATOM 9657 N N . ALA A 1 14 ? -0.906 -0.590 -5.035 1.00 33.01 14 ALA A N 6
ATOM 9658 C CA . ALA A 1 14 ? -2.328 -1.000 -5.094 1.00 11.42 14 ALA A CA 6
ATOM 9659 C C . ALA A 1 14 ? -3.137 -0.418 -3.919 1.00 4.31 14 ALA A C 6
ATOM 9660 O O . ALA A 1 14 ? -4.304 -0.051 -4.087 1.00 51.13 14 ALA A O 6
ATOM 9667 N N . ILE A 1 15 ? -2.479 -0.335 -2.743 1.00 1.23 15 ILE A N 6
ATOM 9668 C CA . ILE A 1 15 ? -3.049 0.252 -1.518 1.00 43.45 15 ILE A CA 6
ATOM 9669 C C . ILE A 1 15 ? -3.404 1.737 -1.749 1.00 41.45 15 ILE A C 6
ATOM 9670 O O . ILE A 1 15 ? -4.479 2.191 -1.352 1.00 44.45 15 ILE A O 6
ATOM 9686 N N . PHE A 1 16 ? -2.512 2.461 -2.449 1.00 2.24 16 PHE A N 6
ATOM 9687 C CA . PHE A 1 16 ? -2.710 3.891 -2.761 1.00 55.13 16 PHE A CA 6
ATOM 9688 C C . PHE A 1 16 ? -3.722 4.092 -3.895 1.00 31.53 16 PHE A C 6
ATOM 9689 O O . PHE A 1 16 ? -4.439 5.093 -3.909 1.00 30.34 16 PHE A O 6
ATOM 9706 N N . GLN A 1 17 ? -3.776 3.127 -4.835 1.00 30.32 17 GLN A N 6
ATOM 9707 C CA . GLN A 1 17 ? -4.747 3.138 -5.949 1.00 34.34 17 GLN A CA 6
ATOM 9708 C C . GLN A 1 17 ? -6.179 2.977 -5.418 1.00 32.14 17 GLN A C 6
ATOM 9709 O O . GLN A 1 17 ? -7.115 3.534 -5.989 1.00 63.44 17 GLN A O 6
ATOM 9723 N N . LEU A 1 18 ? -6.326 2.222 -4.312 1.00 72.34 18 LEU A N 6
ATOM 9724 C CA . LEU A 1 18 ? -7.598 2.115 -3.584 1.00 72.41 18 LEU A CA 6
ATOM 9725 C C . LEU A 1 18 ? -7.875 3.405 -2.795 1.00 2.13 18 LEU A C 6
ATOM 9726 O O . LEU A 1 18 ? -8.958 3.969 -2.897 1.00 33.12 18 LEU A O 6
ATOM 9742 N N . TRP A 1 19 ? -6.875 3.881 -2.031 1.00 53.04 19 TRP A N 6
ATOM 9743 C CA . TRP A 1 19 ? -7.020 5.073 -1.152 1.00 35.32 19 TRP A CA 6
ATOM 9744 C C . TRP A 1 19 ? -7.409 6.356 -1.933 1.00 54.40 19 TRP A C 6
ATOM 9745 O O . TRP A 1 19 ? -8.020 7.267 -1.364 1.00 34.23 19 TRP A O 6
ATOM 9766 N N . LYS A 1 20 ? -7.052 6.416 -3.232 1.00 64.33 20 LYS A N 6
ATOM 9767 C CA . LYS A 1 20 ? -7.476 7.520 -4.125 1.00 32.44 20 LYS A CA 6
ATOM 9768 C C . LYS A 1 20 ? -8.757 7.144 -4.900 1.00 40.44 20 LYS A C 6
ATOM 9769 O O . LYS A 1 20 ? -9.565 8.015 -5.230 1.00 63.01 20 LYS A O 6
ATOM 9788 N N . ASN A 1 21 ? -8.942 5.836 -5.167 1.00 2.53 21 ASN A N 6
ATOM 9789 C CA . ASN A 1 21 ? -10.031 5.327 -6.023 1.00 42.44 21 ASN A CA 6
ATOM 9790 C C . ASN A 1 21 ? -10.476 3.930 -5.505 1.00 62.45 21 ASN A C 6
ATOM 9791 O O . ASN A 1 21 ? -9.968 2.904 -5.971 1.00 34.31 21 ASN A O 6
ATOM 9802 N N . PRO A 1 22 ? -11.417 3.870 -4.492 1.00 22.51 22 PRO A N 6
ATOM 9803 C CA . PRO A 1 22 ? -11.824 2.587 -3.831 1.00 21.23 22 PRO A CA 6
ATOM 9804 C C . PRO A 1 22 ? -12.624 1.659 -4.763 1.00 42.33 22 PRO A C 6
ATOM 9805 O O . PRO A 1 22 ? -12.824 0.473 -4.464 1.00 31.12 22 PRO A O 6
ATOM 9816 N N . THR A 1 23 ? -13.053 2.220 -5.907 1.00 61.20 23 THR A N 6
ATOM 9817 C CA . THR A 1 23 ? -13.824 1.515 -6.930 1.00 14.33 23 THR A CA 6
ATOM 9818 C C . THR A 1 23 ? -12.907 0.748 -7.903 1.00 44.42 23 THR A C 6
ATOM 9819 O O . THR A 1 23 ? -13.398 0.180 -8.881 1.00 73.11 23 THR A O 6
ATOM 9830 N N . ASP A 1 24 ? -11.578 0.741 -7.628 1.00 35.41 24 ASP A N 6
ATOM 9831 C CA . ASP A 1 24 ? -10.593 0.028 -8.460 1.00 45.11 24 ASP A CA 6
ATOM 9832 C C . ASP A 1 24 ? -10.653 -1.487 -8.149 1.00 41.05 24 ASP A C 6
ATOM 9833 O O . ASP A 1 24 ? -10.258 -1.897 -7.049 1.00 3.45 24 ASP A O 6
ATOM 9842 N N . PRO A 1 25 ? -11.145 -2.343 -9.103 1.00 3.44 25 PRO A N 6
ATOM 9843 C CA . PRO A 1 25 ? -11.291 -3.797 -8.865 1.00 70.03 25 PRO A CA 6
ATOM 9844 C C . PRO A 1 25 ? -9.940 -4.542 -8.934 1.00 22.54 25 PRO A C 6
ATOM 9845 O O . PRO A 1 25 ? -9.771 -5.571 -8.281 1.00 21.24 25 PRO A O 6
ATOM 9856 N N . GLU A 1 26 ? -8.982 -3.971 -9.690 1.00 71.43 26 GLU A N 6
ATOM 9857 C CA . GLU A 1 26 ? -7.697 -4.613 -10.011 1.00 72.44 26 GLU A CA 6
ATOM 9858 C C . GLU A 1 26 ? -6.752 -4.588 -8.807 1.00 74.44 26 GLU A C 6
ATOM 9859 O O . GLU A 1 26 ? -6.112 -5.594 -8.488 1.00 43.21 26 GLU A O 6
ATOM 9871 N N . ALA A 1 27 ? -6.699 -3.420 -8.151 1.00 62.04 27 ALA A N 6
ATOM 9872 C CA . ALA A 1 27 ? -5.805 -3.160 -7.021 1.00 10.44 27 ALA A CA 6
ATOM 9873 C C . ALA A 1 27 ? -6.102 -4.109 -5.852 1.00 11.22 27 ALA A C 6
ATOM 9874 O O . ALA A 1 27 ? -5.198 -4.745 -5.312 1.00 61.42 27 ALA A O 6
ATOM 9881 N N . GLN A 1 28 ? -7.395 -4.218 -5.503 1.00 22.42 28 GLN A N 6
ATOM 9882 C CA . GLN A 1 28 ? -7.854 -5.076 -4.394 1.00 33.31 28 GLN A CA 6
ATOM 9883 C C . GLN A 1 28 ? -7.843 -6.573 -4.781 1.00 10.41 28 GLN A C 6
ATOM 9884 O O . GLN A 1 28 ? -7.725 -7.435 -3.910 1.00 32.24 28 GLN A O 6
ATOM 9898 N N . GLU A 1 29 ? -7.940 -6.870 -6.093 1.00 73.52 29 GLU A N 6
ATOM 9899 C CA . GLU A 1 29 ? -7.930 -8.260 -6.610 1.00 61.53 29 GLU A CA 6
ATOM 9900 C C . GLU A 1 29 ? -6.531 -8.885 -6.482 1.00 0.31 29 GLU A C 6
ATOM 9901 O O . GLU A 1 29 ? -6.394 -10.031 -6.035 1.00 24.03 29 GLU A O 6
ATOM 9913 N N . LEU A 1 30 ? -5.496 -8.121 -6.889 1.00 63.01 30 LEU A N 6
ATOM 9914 C CA . LEU A 1 30 ? -4.097 -8.588 -6.834 1.00 40.35 30 LEU A CA 6
ATOM 9915 C C . LEU A 1 30 ? -3.637 -8.730 -5.372 1.00 44.13 30 LEU A C 6
ATOM 9916 O O . LEU A 1 30 ? -2.816 -9.593 -5.067 1.00 54.41 30 LEU A O 6
ATOM 9932 N N . LEU A 1 31 ? -4.227 -7.897 -4.485 1.00 21.15 31 LEU A N 6
ATOM 9933 C CA . LEU A 1 31 ? -4.006 -7.950 -3.023 1.00 20.21 31 LEU A CA 6
ATOM 9934 C C . LEU A 1 31 ? -4.620 -9.214 -2.382 1.00 74.21 31 LEU A C 6
ATOM 9935 O O . LEU A 1 31 ? -4.336 -9.510 -1.234 1.00 1.41 31 LEU A O 6
ATOM 9951 N N . ASN A 1 32 ? -5.501 -9.918 -3.109 1.00 32.30 32 ASN A N 6
ATOM 9952 C CA . ASN A 1 32 ? -6.050 -11.227 -2.666 1.00 54.41 32 ASN A CA 6
ATOM 9953 C C . ASN A 1 32 ? -5.036 -12.346 -2.986 1.00 23.23 32 ASN A C 6
ATOM 9954 O O . ASN A 1 32 ? -4.938 -13.346 -2.269 1.00 45.52 32 ASN A O 6
ATOM 9965 N N . LYS A 1 33 ? -4.264 -12.129 -4.061 1.00 3.42 33 LYS A N 6
ATOM 9966 C CA . LYS A 1 33 ? -3.315 -13.112 -4.607 1.00 23.15 33 LYS A CA 6
ATOM 9967 C C . LYS A 1 33 ? -1.978 -13.077 -3.839 1.00 23.52 33 LYS A C 6
ATOM 9968 O O . LYS A 1 33 ? -1.354 -14.116 -3.620 1.00 21.24 33 LYS A O 6
ATOM 9987 N N . ILE A 1 34 ? -1.547 -11.865 -3.432 1.00 22.31 34 ILE A N 6
ATOM 9988 C CA . ILE A 1 34 ? -0.210 -11.637 -2.812 1.00 64.03 34 ILE A CA 6
ATOM 9989 C C . ILE A 1 34 ? -0.320 -11.412 -1.286 1.00 33.44 34 ILE A C 6
ATOM 9990 O O . ILE A 1 34 ? 0.565 -11.817 -0.524 1.00 65.20 34 ILE A O 6
ATOM 10006 N N . LEU A 1 35 ? -1.405 -10.745 -0.868 1.00 74.22 35 LEU A N 6
ATOM 10007 C CA . LEU A 1 35 ? -1.724 -10.475 0.554 1.00 30.33 35 LEU A CA 6
ATOM 10008 C C . LEU A 1 35 ? -2.955 -11.292 0.963 1.00 12.13 35 LEU A C 6
ATOM 10009 O O . LEU A 1 35 ? -3.572 -11.967 0.128 1.00 44.32 35 LEU A O 6
ATOM 10025 N N . SER A 1 36 ? -3.308 -11.217 2.251 1.00 75.13 36 SER A N 6
ATOM 10026 C CA . SER A 1 36 ? -4.519 -11.851 2.775 1.00 64.14 36 SER A CA 6
ATOM 10027 C C . SER A 1 36 ? -5.783 -11.059 2.340 1.00 13.14 36 SER A C 6
ATOM 10028 O O . SER A 1 36 ? -5.719 -9.827 2.207 1.00 61.25 36 SER A O 6
ATOM 10036 N N . PRO A 1 37 ? -6.941 -11.750 2.090 1.00 10.11 37 PRO A N 6
ATOM 10037 C CA . PRO A 1 37 ? -8.251 -11.084 1.816 1.00 75.53 37 PRO A CA 6
ATOM 10038 C C . PRO A 1 37 ? -8.651 -10.015 2.872 1.00 40.41 37 PRO A C 6
ATOM 10039 O O . PRO A 1 37 ? -9.309 -9.019 2.549 1.00 23.34 37 PRO A O 6
ATOM 10050 N N . ASP A 1 38 ? -8.239 -10.254 4.131 1.00 53.21 38 ASP A N 6
ATOM 10051 C CA . ASP A 1 38 ? -8.432 -9.318 5.262 1.00 32.25 38 ASP A CA 6
ATOM 10052 C C . ASP A 1 38 ? -7.711 -7.977 5.014 1.00 1.24 38 ASP A C 6
ATOM 10053 O O . ASP A 1 38 ? -8.245 -6.903 5.321 1.00 64.55 38 ASP A O 6
ATOM 10062 N N . VAL A 1 39 ? -6.500 -8.064 4.439 1.00 34.54 39 VAL A N 6
ATOM 10063 C CA . VAL A 1 39 ? -5.614 -6.907 4.232 1.00 55.23 39 VAL A CA 6
ATOM 10064 C C . VAL A 1 39 ? -6.168 -5.973 3.144 1.00 71.45 39 VAL A C 6
ATOM 10065 O O . VAL A 1 39 ? -6.215 -4.757 3.344 1.00 41.50 39 VAL A O 6
ATOM 10078 N N . LEU A 1 40 ? -6.623 -6.539 2.003 1.00 61.41 40 LEU A N 6
ATOM 10079 C CA . LEU A 1 40 ? -7.192 -5.723 0.899 1.00 20.31 40 LEU A CA 6
ATOM 10080 C C . LEU A 1 40 ? -8.476 -5.017 1.357 1.00 21.51 40 LEU A C 6
ATOM 10081 O O . LEU A 1 40 ? -8.800 -3.920 0.888 1.00 32.42 40 LEU A O 6
ATOM 10097 N N . ASP A 1 41 ? -9.180 -5.678 2.301 1.00 11.23 41 ASP A N 6
ATOM 10098 C CA . ASP A 1 41 ? -10.442 -5.199 2.856 1.00 53.55 41 ASP A CA 6
ATOM 10099 C C . ASP A 1 41 ? -10.202 -3.941 3.699 1.00 54.33 41 ASP A C 6
ATOM 10100 O O . ASP A 1 41 ? -10.761 -2.896 3.399 1.00 45.34 41 ASP A O 6
ATOM 10109 N N . GLN A 1 42 ? -9.321 -4.039 4.717 1.00 4.31 42 GLN A N 6
ATOM 10110 C CA . GLN A 1 42 ? -9.029 -2.907 5.625 1.00 23.33 42 GLN A CA 6
ATOM 10111 C C . GLN A 1 42 ? -8.478 -1.678 4.858 1.00 53.33 42 GLN A C 6
ATOM 10112 O O . GLN A 1 42 ? -8.738 -0.530 5.239 1.00 1.20 42 GLN A O 6
ATOM 10126 N N . VAL A 1 43 ? -7.747 -1.942 3.757 1.00 50.50 43 VAL A N 6
ATOM 10127 C CA . VAL A 1 43 ? -7.232 -0.897 2.864 1.00 23.02 43 VAL A CA 6
ATOM 10128 C C . VAL A 1 43 ? -8.395 -0.175 2.154 1.00 70.21 43 VAL A C 6
ATOM 10129 O O . VAL A 1 43 ? -8.498 1.054 2.230 1.00 12.23 43 VAL A O 6
ATOM 10142 N N . ARG A 1 44 ? -9.301 -0.953 1.515 1.00 24.34 44 ARG A N 6
ATOM 10143 C CA . ARG A 1 44 ? -10.421 -0.381 0.739 1.00 24.43 44 ARG A CA 6
ATOM 10144 C C . ARG A 1 44 ? -11.460 0.293 1.660 1.00 64.32 44 ARG A C 6
ATOM 10145 O O . ARG A 1 44 ? -12.184 1.174 1.214 1.00 23.41 44 ARG A O 6
ATOM 10166 N N . GLU A 1 45 ? -11.488 -0.094 2.952 1.00 73.04 45 GLU A N 6
ATOM 10167 C CA . GLU A 1 45 ? -12.367 0.537 3.958 1.00 71.04 45 GLU A CA 6
ATOM 10168 C C . GLU A 1 45 ? -11.888 1.957 4.297 1.00 54.30 45 GLU A C 6
ATOM 10169 O O . GLU A 1 45 ? -12.692 2.896 4.345 1.00 3.20 45 GLU A O 6
ATOM 10181 N N . HIS A 1 46 ? -10.567 2.097 4.528 1.00 33.14 46 HIS A N 6
ATOM 10182 C CA . HIS A 1 46 ? -9.927 3.410 4.753 1.00 33.43 46 HIS A CA 6
ATOM 10183 C C . HIS A 1 46 ? -9.989 4.272 3.481 1.00 20.44 46 HIS A C 6
ATOM 10184 O O . HIS A 1 46 ? -10.051 5.495 3.556 1.00 13.04 46 HIS A O 6
ATOM 10199 N N . ALA A 1 47 ? -10.005 3.596 2.326 1.00 71.14 47 ALA A N 6
ATOM 10200 C CA . ALA A 1 47 ? -10.171 4.223 1.009 1.00 14.21 47 ALA A CA 6
ATOM 10201 C C . ALA A 1 47 ? -11.545 4.895 0.859 1.00 74.24 47 ALA A C 6
ATOM 10202 O O . ALA A 1 47 ? -11.653 5.967 0.271 1.00 41.22 47 ALA A O 6
ATOM 10209 N N . ARG A 1 48 ? -12.587 4.232 1.402 1.00 51.54 48 ARG A N 6
ATOM 10210 C CA . ARG A 1 48 ? -13.980 4.739 1.391 1.00 3.30 48 ARG A CA 6
ATOM 10211 C C . ARG A 1 48 ? -14.143 5.988 2.288 1.00 32.10 48 ARG A C 6
ATOM 10212 O O . ARG A 1 48 ? -15.067 6.786 2.095 1.00 41.12 48 ARG A O 6
ATOM 10233 N N . GLU A 1 49 ? -13.237 6.128 3.273 1.00 3.31 49 GLU A N 6
ATOM 10234 C CA . GLU A 1 49 ? -13.202 7.276 4.201 1.00 73.43 49 GLU A CA 6
ATOM 10235 C C . GLU A 1 49 ? -12.475 8.466 3.546 1.00 23.42 49 GLU A C 6
ATOM 10236 O O . GLU A 1 49 ? -12.964 9.599 3.572 1.00 61.42 49 GLU A O 6
ATOM 1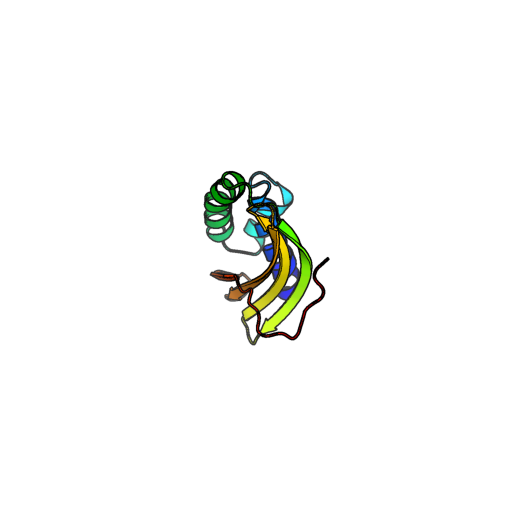0248 N N . LEU A 1 50 ? -11.299 8.178 2.942 1.00 63.24 50 LEU A N 6
ATOM 10249 C CA . LEU A 1 50 ? -10.484 9.172 2.199 1.00 73.10 50 LEU A CA 6
ATOM 10250 C C . LEU A 1 50 ? -11.203 9.641 0.914 1.00 41.50 50 LEU A C 6
ATOM 10251 O O . LEU A 1 50 ? -10.884 10.699 0.372 1.00 53.40 50 LEU A O 6
ATOM 10267 N N . GLN A 1 51 ? -12.173 8.822 0.456 1.00 74.42 51 GLN A N 6
ATOM 10268 C CA . GLN A 1 51 ? -13.062 9.134 -0.686 1.00 2.11 51 GLN A CA 6
ATOM 10269 C C . GLN A 1 51 ? -13.960 10.349 -0.369 1.00 31.45 51 GLN A C 6
ATOM 10270 O O . GLN A 1 51 ? -14.268 11.155 -1.250 1.00 40.14 51 GLN A O 6
ATOM 10284 N N . LYS A 1 52 ? -14.369 10.461 0.907 1.00 25.44 52 LYS A N 6
ATOM 10285 C CA . LYS A 1 52 ? -15.222 11.564 1.390 1.00 43.35 52 LYS A CA 6
ATOM 10286 C C . LYS A 1 52 ? -14.376 12.802 1.731 1.00 3.14 52 LYS A C 6
ATOM 10287 O O . LYS A 1 52 ? -14.827 13.939 1.563 1.00 24.51 52 LYS A O 6
ATOM 10306 N N . GLN A 1 53 ? -13.145 12.557 2.208 1.00 60.54 53 GLN A N 6
ATOM 10307 C CA . GLN A 1 53 ? -12.220 13.619 2.657 1.00 42.43 53 GLN A CA 6
ATOM 10308 C C . GLN A 1 53 ? -11.512 14.259 1.450 1.00 23.51 53 GLN A C 6
ATOM 10309 O O . GLN A 1 53 ? -11.236 13.579 0.457 1.00 61.35 53 GLN A O 6
ATOM 10323 N N . GLY A 1 54 ? -11.211 15.566 1.555 1.00 44.34 54 GLY A N 6
ATOM 10324 C CA . GLY A 1 54 ? -10.559 16.323 0.477 1.00 45.15 54 GLY A CA 6
ATOM 10325 C C . GLY A 1 54 ? -9.036 16.191 0.509 1.00 31.24 54 GLY A C 6
ATOM 10326 O O . GLY A 1 54 ? -8.317 17.195 0.601 1.00 23.41 54 GLY A O 6
ATOM 10330 N N . ILE A 1 55 ? -8.548 14.936 0.446 1.00 42.42 55 ILE A N 6
ATOM 10331 C CA . ILE A 1 55 ? -7.110 14.608 0.431 1.00 31.43 55 ILE A CA 6
ATOM 10332 C C . ILE A 1 55 ? -6.758 14.003 -0.937 1.00 65.31 55 ILE A C 6
ATOM 10333 O O . ILE A 1 55 ? -7.136 12.860 -1.231 1.00 23.55 55 ILE A O 6
ATOM 10349 N N . HIS A 1 56 ? -6.085 14.785 -1.795 1.00 44.44 56 HIS A N 6
ATOM 10350 C CA . HIS A 1 56 ? -5.577 14.296 -3.084 1.00 41.31 56 HIS A CA 6
ATOM 10351 C C . HIS A 1 56 ? -4.062 14.102 -2.972 1.00 52.24 56 HIS A C 6
ATOM 10352 O O . HIS A 1 56 ? -3.326 15.074 -2.901 1.00 12.01 56 HIS A O 6
ATOM 10367 N N . PHE A 1 57 ? -3.607 12.850 -2.985 1.00 52.42 57 PHE A N 6
ATOM 10368 C CA . PHE A 1 57 ? -2.174 12.507 -2.913 1.00 70.35 57 PHE A CA 6
ATOM 10369 C C . PHE A 1 57 ? -1.738 11.867 -4.230 1.00 44.22 57 PHE A C 6
ATOM 10370 O O . PHE A 1 57 ? -2.582 11.387 -5.003 1.00 65.21 57 PHE A O 6
ATOM 10387 N N . GLU A 1 58 ? -0.424 11.836 -4.464 1.00 14.10 58 GLU A N 6
ATOM 10388 C CA . GLU A 1 58 ? 0.164 11.112 -5.595 1.00 62.25 58 GLU A CA 6
ATOM 10389 C C . GLU A 1 58 ? 1.563 10.624 -5.222 1.00 72.03 58 GLU A C 6
ATOM 10390 O O . GLU A 1 58 ? 2.318 11.331 -4.557 1.00 32.21 58 GLU A O 6
ATOM 10402 N N . VAL A 1 59 ? 1.883 9.403 -5.660 1.00 41.34 59 VAL A N 6
ATOM 10403 C CA . VAL A 1 59 ? 3.199 8.785 -5.482 1.00 35.23 59 VAL A CA 6
ATOM 10404 C C . VAL A 1 59 ? 4.221 9.482 -6.400 1.00 33.52 59 VAL A C 6
ATOM 10405 O O . VAL A 1 59 ? 4.017 9.552 -7.614 1.00 24.21 59 VAL A O 6
ATOM 10418 N N . LYS A 1 60 ? 5.287 10.027 -5.802 1.00 62.35 60 LYS A N 6
ATOM 10419 C CA . LYS A 1 60 ? 6.378 10.707 -6.539 1.00 63.03 60 LYS A CA 6
ATOM 10420 C C . LYS A 1 60 ? 7.650 9.839 -6.577 1.00 62.32 60 LYS A C 6
ATOM 10421 O O . LYS A 1 60 ? 8.535 10.059 -7.411 1.00 21.55 60 LYS A O 6
ATOM 10440 N N . ARG A 1 61 ? 7.714 8.833 -5.690 1.00 3.44 61 ARG A N 6
ATOM 10441 C CA . ARG A 1 61 ? 8.940 8.044 -5.445 1.00 35.32 61 ARG A CA 6
ATOM 10442 C C . ARG A 1 61 ? 8.596 6.746 -4.711 1.00 74.33 61 ARG A C 6
ATOM 10443 O O . ARG A 1 61 ? 7.845 6.771 -3.744 1.00 52.14 61 ARG A O 6
ATOM 10464 N N . VAL A 1 62 ? 9.148 5.619 -5.199 1.00 22.13 62 VAL A N 6
ATOM 10465 C CA . VAL A 1 62 ? 9.081 4.298 -4.529 1.00 0.42 62 VAL A CA 6
ATOM 10466 C C . VAL A 1 62 ? 10.512 3.759 -4.353 1.00 22.52 62 VAL A C 6
ATOM 10467 O O . VAL A 1 62 ? 11.322 3.853 -5.278 1.00 22.15 62 VAL A O 6
ATOM 10480 N N . GLU A 1 63 ? 10.825 3.224 -3.163 1.00 11.33 63 GLU A N 6
ATOM 10481 C CA . GLU A 1 63 ? 12.107 2.550 -2.878 1.00 61.21 63 GLU A CA 6
ATOM 10482 C C . GLU A 1 63 ? 11.811 1.263 -2.098 1.00 44.55 63 GLU A C 6
ATOM 10483 O O . GLU A 1 63 ? 11.404 1.327 -0.937 1.00 50.44 63 GLU A O 6
ATOM 10495 N N . VAL A 1 64 ? 11.988 0.098 -2.741 1.00 3.34 64 VAL A N 6
ATOM 10496 C CA . VAL A 1 64 ? 11.744 -1.210 -2.105 1.00 63.03 64 VAL A CA 6
ATOM 10497 C C . VAL A 1 64 ? 13.087 -1.853 -1.677 1.00 61.44 64 VAL A C 6
ATOM 10498 O O . VAL A 1 64 ? 14.003 -2.018 -2.489 1.00 3.54 64 VAL A O 6
ATOM 10511 N N . THR A 1 65 ? 13.216 -2.146 -0.371 1.00 63.22 65 THR A N 6
ATOM 10512 C CA . THR A 1 65 ? 14.378 -2.844 0.205 1.00 64.32 65 THR A CA 6
ATOM 10513 C C . THR A 1 65 ? 13.880 -3.817 1.288 1.00 61.11 65 THR A C 6
ATOM 10514 O O . THR A 1 65 ? 13.024 -3.457 2.096 1.00 53.43 65 THR A O 6
ATOM 10525 N N . THR A 1 66 ? 14.403 -5.047 1.287 1.00 64.23 66 THR A N 6
ATOM 10526 C CA . THR A 1 66 ? 13.958 -6.120 2.185 1.00 4.22 66 THR A CA 6
ATOM 10527 C C . THR A 1 66 ? 14.923 -6.289 3.372 1.00 61.23 66 THR A C 6
ATOM 10528 O O . THR A 1 66 ? 16.144 -6.289 3.204 1.00 50.43 66 THR A O 6
ATOM 10539 N N . ASP A 1 67 ? 14.339 -6.401 4.569 1.00 4.25 67 ASP A N 6
ATOM 10540 C CA . ASP A 1 67 ? 15.044 -6.675 5.831 1.00 3.31 67 ASP A CA 6
ATOM 10541 C C . ASP A 1 67 ? 14.593 -8.051 6.361 1.00 75.12 67 ASP A C 6
ATOM 10542 O O . ASP A 1 67 ? 13.444 -8.208 6.803 1.00 21.24 67 ASP A O 6
ATOM 10551 N N . GLY A 1 68 ? 15.498 -9.044 6.269 1.00 44.40 68 GLY A N 6
ATOM 10552 C CA . GLY A 1 68 ? 15.206 -10.432 6.638 1.00 33.01 68 GLY A CA 6
ATOM 10553 C C . GLY A 1 68 ? 14.392 -11.136 5.559 1.00 72.45 68 GLY A C 6
ATOM 10554 O O . GLY A 1 68 ? 14.916 -11.456 4.490 1.00 60.11 68 GLY A O 6
ATOM 10558 N N . ASN A 1 69 ? 13.112 -11.386 5.858 1.00 34.22 69 ASN A N 6
ATOM 10559 C CA . ASN A 1 69 ? 12.106 -11.886 4.885 1.00 12.32 69 ASN A CA 6
ATOM 10560 C C . ASN A 1 69 ? 11.035 -10.803 4.652 1.00 43.15 69 ASN A C 6
ATOM 10561 O O . ASN A 1 69 ? 10.253 -10.876 3.700 1.00 4.35 69 ASN A O 6
ATOM 10572 N N . THR A 1 70 ? 11.058 -9.774 5.514 1.00 64.23 70 THR A N 6
ATOM 10573 C CA . THR A 1 70 ? 10.042 -8.725 5.568 1.00 45.54 70 THR A CA 6
ATOM 10574 C C . THR A 1 70 ? 10.438 -7.564 4.639 1.00 11.43 70 THR A C 6
ATOM 10575 O O . THR A 1 70 ? 11.561 -7.066 4.705 1.00 3.13 70 THR A O 6
ATOM 10586 N N . VAL A 1 71 ? 9.504 -7.142 3.784 1.00 4.51 71 VAL A N 6
ATOM 10587 C CA . VAL A 1 71 ? 9.742 -6.096 2.776 1.00 73.01 71 VAL A CA 6
ATOM 10588 C C . VAL A 1 71 ? 9.444 -4.713 3.370 1.00 10.42 71 VAL A C 6
ATOM 10589 O O . VAL A 1 71 ? 8.536 -4.577 4.180 1.00 71.13 71 VAL A O 6
ATOM 10602 N N . ASN A 1 72 ? 10.236 -3.706 2.975 1.00 22.22 72 ASN A N 6
ATOM 10603 C CA . ASN A 1 72 ? 10.060 -2.305 3.405 1.00 3.22 72 ASN A CA 6
ATOM 10604 C C . ASN A 1 72 ? 9.932 -1.437 2.153 1.00 51.01 72 ASN A C 6
ATOM 10605 O O . ASN A 1 72 ? 10.890 -1.334 1.377 1.00 44.20 72 ASN A O 6
ATOM 10616 N N . VAL A 1 73 ? 8.748 -0.856 1.920 1.00 33.20 73 VAL A N 6
ATOM 10617 C CA . VAL A 1 73 ? 8.542 0.076 0.799 1.00 71.14 73 VAL A CA 6
ATOM 10618 C C . VAL A 1 73 ? 8.489 1.513 1.338 1.00 22.34 73 VAL A C 6
ATOM 10619 O O . VAL A 1 73 ? 7.487 1.929 1.929 1.00 23.12 73 VAL A O 6
ATOM 10632 N N . THR A 1 74 ? 9.591 2.247 1.140 1.00 64.14 74 THR A N 6
ATOM 10633 C CA . THR A 1 74 ? 9.679 3.672 1.452 1.00 64.20 74 THR A CA 6
ATOM 10634 C C . THR A 1 74 ? 9.196 4.465 0.223 1.00 14.41 74 THR A C 6
ATOM 10635 O O . THR A 1 74 ? 9.899 4.572 -0.786 1.00 1.13 74 THR A O 6
ATOM 10646 N N . VAL A 1 75 ? 7.982 4.996 0.315 1.00 65.43 75 VAL A N 6
ATOM 10647 C CA . VAL A 1 75 ? 7.313 5.698 -0.786 1.00 31.22 75 VAL A CA 6
ATOM 10648 C C . VAL A 1 75 ? 7.019 7.152 -0.374 1.00 70.41 75 VAL A C 6
ATOM 10649 O O . VAL A 1 75 ? 6.364 7.403 0.644 1.00 22.25 75 VAL A O 6
ATOM 10662 N N . GLU A 1 76 ? 7.568 8.096 -1.148 1.00 41.23 76 GLU A N 6
ATOM 10663 C CA . GLU A 1 76 ? 7.307 9.520 -0.980 1.00 30.52 76 GLU A CA 6
ATOM 10664 C C . GLU A 1 76 ? 6.003 9.870 -1.708 1.00 2.35 76 GLU A C 6
ATOM 10665 O O . GLU A 1 76 ? 5.918 9.723 -2.936 1.00 71.04 76 GLU A O 6
ATOM 10677 N N . LEU A 1 77 ? 4.986 10.277 -0.948 1.00 32.02 77 LEU A N 6
ATOM 10678 C CA . LEU A 1 77 ? 3.729 10.788 -1.505 1.00 31.20 77 LEU A CA 6
ATOM 10679 C C . LEU A 1 77 ? 3.749 12.308 -1.408 1.00 32.32 77 LEU A C 6
ATOM 10680 O O . LEU A 1 77 ? 4.519 12.885 -0.641 1.00 62.54 77 LEU A O 6
ATOM 10696 N N . GLU A 1 78 ? 2.903 12.941 -2.203 1.00 24.32 78 GLU A N 6
ATOM 10697 C CA . GLU A 1 78 ? 2.773 14.393 -2.256 1.00 23.13 78 GLU A CA 6
ATOM 10698 C C . GLU A 1 78 ? 1.280 14.704 -2.185 1.00 32.35 78 GLU A C 6
ATOM 10699 O O . GLU A 1 78 ? 0.545 14.452 -3.140 1.00 21.01 78 GLU A O 6
ATOM 10711 N N . GLU A 1 79 ? 0.829 15.182 -1.019 1.00 12.25 79 GLU A N 6
ATOM 10712 C CA . GLU A 1 79 ? -0.599 15.324 -0.701 1.00 51.04 79 GLU A CA 6
ATOM 10713 C C . GLU A 1 79 ? -1.024 16.804 -0.760 1.00 25.31 79 GLU A C 6
ATOM 10714 O O . GLU A 1 79 ? -0.677 17.591 0.117 1.00 1.12 79 GLU A O 6
ATOM 10726 N N . THR A 1 80 ? -1.772 17.151 -1.817 1.00 12.34 80 THR A N 6
ATOM 10727 C CA . THR A 1 80 ? -2.439 18.442 -1.953 1.00 64.54 80 THR A CA 6
ATOM 10728 C C . THR A 1 80 ? -3.821 18.328 -1.284 1.00 44.35 80 THR A C 6
ATOM 10729 O O . THR A 1 80 ? -4.727 17.669 -1.803 1.00 31.22 80 THR A O 6
ATOM 10740 N N . THR A 1 81 ? -3.930 18.924 -0.095 1.00 63.30 81 THR A N 6
ATOM 10741 C CA . THR A 1 81 ? -5.156 18.931 0.707 1.00 71.33 81 THR A CA 6
ATOM 10742 C C . THR A 1 81 ? -5.361 20.352 1.269 1.00 14.45 81 THR A C 6
ATOM 10743 O O . THR A 1 81 ? -4.453 20.926 1.893 1.00 54.33 81 THR A O 6
ATOM 10754 N N . GLY A 1 82 ? -6.552 20.932 0.994 1.00 52.35 82 GLY A N 6
ATOM 10755 C CA . GLY A 1 82 ? -6.867 22.319 1.370 1.00 34.33 82 GLY A CA 6
ATOM 10756 C C . GLY A 1 82 ? -6.015 23.347 0.627 1.00 24.21 82 GLY A C 6
ATOM 10757 O O . GLY A 1 82 ? -5.770 24.447 1.137 1.00 55.33 82 GLY A O 6
ATOM 10761 N N . GLY A 1 83 ? -5.542 22.959 -0.575 1.00 40.43 83 GLY A N 6
ATOM 10762 C CA . GLY A 1 83 ? -4.662 23.793 -1.398 1.00 31.43 83 GLY A CA 6
ATOM 10763 C C . GLY A 1 83 ? -3.180 23.621 -1.071 1.00 52.02 83 GLY A C 6
ATOM 10764 O O . GLY A 1 83 ? -2.325 24.059 -1.841 1.00 54.24 83 GLY A O 6
ATOM 10768 N N . THR A 1 84 ? -2.876 22.974 0.072 1.00 34.55 84 THR A N 6
ATOM 10769 C CA . THR A 1 84 ? -1.502 22.820 0.580 1.00 73.51 84 THR A CA 6
ATOM 10770 C C . THR A 1 84 ? -0.896 21.488 0.097 1.00 43.24 84 THR A C 6
ATOM 10771 O O . THR A 1 84 ? -1.354 20.415 0.507 1.00 3.12 84 THR A O 6
ATOM 10782 N N . THR A 1 85 ? 0.119 21.574 -0.777 1.00 71.51 85 THR A N 6
ATOM 10783 C CA . THR A 1 85 ? 0.848 20.411 -1.294 1.00 0.31 85 THR A CA 6
ATOM 10784 C C . THR A 1 85 ? 2.024 20.084 -0.344 1.00 73.50 85 THR A C 6
ATOM 10785 O O . THR A 1 85 ? 3.000 20.840 -0.278 1.00 71.20 85 THR A O 6
ATOM 10796 N N . THR A 1 86 ? 1.903 18.981 0.414 1.00 43.23 86 THR A N 6
ATOM 10797 C CA . THR A 1 86 ? 2.897 18.577 1.426 1.00 41.53 86 THR A CA 6
ATOM 10798 C C . THR A 1 86 ? 3.347 17.126 1.180 1.00 25.35 86 THR A C 6
ATOM 10799 O O . THR A 1 86 ? 2.510 16.219 1.117 1.00 55.15 86 THR A O 6
ATOM 10810 N N . ASN A 1 87 ? 4.668 16.925 1.057 1.00 23.14 87 ASN A N 6
ATOM 10811 C CA . ASN A 1 87 ? 5.265 15.602 0.836 1.00 74.33 87 ASN A CA 6
ATOM 10812 C C . ASN A 1 87 ? 5.306 14.812 2.157 1.00 64.33 87 ASN A C 6
ATOM 10813 O O . ASN A 1 87 ? 5.981 15.209 3.116 1.00 34.05 87 ASN A O 6
ATOM 10824 N N . THR A 1 88 ? 4.555 13.706 2.180 1.00 33.23 88 THR A N 6
ATOM 10825 C CA . THR A 1 88 ? 4.416 12.818 3.337 1.00 63.40 88 THR A CA 6
ATOM 10826 C C . THR A 1 88 ? 4.938 11.422 2.956 1.00 12.01 88 THR A C 6
ATOM 10827 O O . THR A 1 88 ? 4.420 10.797 2.022 1.00 54.12 88 THR A O 6
ATOM 10838 N N . THR A 1 89 ? 5.968 10.947 3.674 1.00 32.50 89 THR A N 6
ATOM 10839 C CA . THR A 1 89 ? 6.598 9.653 3.393 1.00 74.34 89 THR A CA 6
ATOM 10840 C C . THR A 1 89 ? 5.861 8.542 4.163 1.00 64.10 89 THR A C 6
ATOM 10841 O O . THR A 1 89 ? 5.770 8.584 5.389 1.00 75.23 89 THR A O 6
ATOM 10852 N N . TYR A 1 90 ? 5.327 7.563 3.432 1.00 1.24 90 TYR A N 6
ATOM 10853 C CA . TYR A 1 90 ? 4.696 6.371 4.016 1.00 53.23 90 TYR A CA 6
ATOM 10854 C C . TYR A 1 90 ? 5.689 5.208 3.865 1.00 13.41 90 TYR A C 6
ATOM 10855 O O . TYR A 1 90 ? 6.308 5.054 2.813 1.00 4.21 90 TYR A O 6
ATOM 10873 N N . GLU A 1 91 ? 5.870 4.429 4.931 1.00 3.44 91 GLU A N 6
ATOM 10874 C CA . GLU A 1 91 ? 6.757 3.255 4.928 1.00 41.24 91 GLU A CA 6
ATOM 10875 C C . GLU A 1 91 ? 5.908 2.013 5.209 1.00 14.12 91 GLU A C 6
ATOM 10876 O O . GLU A 1 91 ? 5.531 1.757 6.352 1.00 44.04 91 GLU A O 6
ATOM 10888 N N . LEU A 1 92 ? 5.609 1.250 4.152 1.00 14.32 92 LEU A N 6
ATOM 10889 C CA . LEU A 1 92 ? 4.746 0.071 4.242 1.00 42.44 92 LEU A CA 6
ATOM 10890 C C . LEU A 1 92 ? 5.639 -1.158 4.396 1.00 13.21 92 LEU A C 6
ATOM 10891 O O . LEU A 1 92 ? 6.286 -1.594 3.438 1.00 55.42 92 LEU A O 6
ATOM 10907 N N . ARG A 1 93 ? 5.689 -1.690 5.620 1.00 2.45 93 ARG A N 6
ATOM 10908 C CA . ARG A 1 93 ? 6.509 -2.851 5.948 1.00 23.21 93 ARG A CA 6
ATOM 10909 C C . ARG A 1 93 ? 5.639 -4.112 5.860 1.00 71.03 93 ARG A C 6
ATOM 10910 O O . ARG A 1 93 ? 4.835 -4.394 6.754 1.00 44.23 93 ARG A O 6
ATOM 10931 N N . PHE A 1 94 ? 5.801 -4.849 4.753 1.00 33.52 94 PHE A N 6
ATOM 10932 C CA . PHE A 1 94 ? 5.007 -6.043 4.448 1.00 21.14 94 PHE A CA 6
ATOM 10933 C C . PHE A 1 94 ? 5.663 -7.269 5.081 1.00 22.24 94 PHE A C 6
ATOM 10934 O O . PHE A 1 94 ? 6.719 -7.726 4.637 1.00 33.40 94 PHE A O 6
ATOM 10951 N N . GLU A 1 95 ? 5.013 -7.794 6.129 1.00 43.50 95 GLU A N 6
ATOM 10952 C CA . GLU A 1 95 ? 5.521 -8.932 6.897 1.00 0.53 95 GLU A CA 6
ATOM 10953 C C . GLU A 1 95 ? 4.951 -10.233 6.327 1.00 55.02 95 GLU A C 6
ATOM 10954 O O . GLU A 1 95 ? 3.729 -10.419 6.254 1.00 64.31 95 GLU A O 6
ATOM 10966 N N . VAL A 1 96 ? 5.859 -11.117 5.899 1.00 63.12 96 VAL A N 6
ATOM 10967 C CA . VAL A 1 96 ? 5.509 -12.355 5.191 1.00 24.33 96 VAL A CA 6
ATOM 10968 C C . VAL A 1 96 ? 5.493 -13.547 6.158 1.00 41.52 96 VAL A C 6
ATOM 10969 O O . VAL A 1 96 ? 6.228 -13.566 7.154 1.00 64.52 96 VAL A O 6
ATOM 10982 N N . ASP A 1 97 ? 4.617 -14.508 5.872 1.00 13.44 97 ASP A N 6
ATOM 10983 C CA . ASP A 1 97 ? 4.540 -15.794 6.583 1.00 20.33 97 ASP A CA 6
ATOM 10984 C C . ASP A 1 97 ? 4.771 -16.912 5.561 1.00 50.22 97 ASP A C 6
ATOM 10985 O O . ASP A 1 97 ? 3.843 -17.351 4.868 1.00 13.10 97 ASP A O 6
ATOM 10994 N N . GLY A 1 98 ? 6.045 -17.297 5.427 1.00 31.24 98 GLY A N 6
ATOM 10995 C CA . GLY A 1 98 ? 6.468 -18.307 4.474 1.00 3.21 98 GLY A CA 6
ATOM 10996 C C . GLY A 1 98 ? 6.663 -17.728 3.081 1.00 5.14 98 GLY A C 6
ATOM 10997 O O . GLY A 1 98 ? 7.344 -16.710 2.923 1.00 21.12 98 GLY A O 6
ATOM 11001 N N . ASP A 1 99 ? 6.029 -18.360 2.074 1.00 53.33 99 ASP A N 6
ATOM 11002 C CA . ASP A 1 99 ? 6.209 -18.008 0.645 1.00 41.05 99 ASP A CA 6
ATOM 11003 C C . ASP A 1 99 ? 5.168 -16.981 0.151 1.00 42.23 99 ASP A C 6
ATOM 11004 O O . ASP A 1 99 ? 5.095 -16.698 -1.054 1.00 13.20 99 ASP A O 6
ATOM 11013 N N . THR A 1 100 ? 4.382 -16.416 1.082 1.00 64.01 100 THR A N 6
ATOM 11014 C CA . THR A 1 100 ? 3.381 -15.375 0.775 1.00 34.42 100 THR A CA 6
ATOM 11015 C C . THR A 1 100 ? 3.384 -14.294 1.868 1.00 20.11 100 THR A C 6
ATOM 11016 O O . THR A 1 100 ? 3.872 -14.522 2.984 1.00 60.43 100 THR A O 6
ATOM 11027 N N . ILE A 1 101 ? 2.804 -13.133 1.537 1.00 20.13 101 ILE A N 6
ATOM 11028 C CA . ILE A 1 101 ? 2.739 -11.968 2.430 1.00 30.42 101 ILE A CA 6
ATOM 11029 C C . ILE A 1 101 ? 1.388 -11.990 3.158 1.00 33.04 101 ILE A C 6
ATOM 11030 O O . ILE A 1 101 ? 0.363 -12.320 2.549 1.00 15.40 101 ILE A O 6
ATOM 11046 N N . ARG A 1 102 ? 1.379 -11.645 4.452 1.00 41.33 102 ARG A N 6
ATOM 11047 C CA . ARG A 1 102 ? 0.181 -11.774 5.308 1.00 14.21 102 ARG A CA 6
ATOM 11048 C C . ARG A 1 102 ? -0.175 -10.470 6.027 1.00 11.40 102 ARG A C 6
ATOM 11049 O O . ARG A 1 102 ? -1.354 -10.210 6.285 1.00 2.04 102 ARG A O 6
ATOM 11070 N N . ARG A 1 103 ? 0.833 -9.650 6.355 1.00 25.22 103 ARG A N 6
ATOM 11071 C CA . ARG A 1 103 ? 0.632 -8.425 7.156 1.00 75.03 103 ARG A CA 6
ATOM 11072 C C . ARG A 1 103 ? 1.304 -7.225 6.476 1.00 71.32 103 ARG A C 6
ATOM 11073 O O . ARG A 1 103 ? 2.169 -7.392 5.610 1.00 30.12 103 ARG A O 6
ATOM 11094 N N . VAL A 1 104 ? 0.879 -6.018 6.886 1.00 1.04 104 VAL A N 6
ATOM 11095 C CA . VAL A 1 104 ? 1.481 -4.743 6.467 1.00 60.04 104 VAL A CA 6
ATOM 11096 C C . VAL A 1 104 ? 1.396 -3.734 7.627 1.00 54.13 104 VAL A C 6
ATOM 11097 O O . VAL A 1 104 ? 0.388 -3.689 8.347 1.00 44.14 104 VAL A O 6
ATOM 11110 N N . THR A 1 105 ? 2.468 -2.959 7.828 1.00 3.15 105 THR A N 6
ATOM 11111 C CA . THR A 1 105 ? 2.498 -1.853 8.787 1.00 33.23 105 THR A CA 6
ATOM 11112 C C . THR A 1 105 ? 2.827 -0.560 8.031 1.00 3.24 105 THR A C 6
ATOM 11113 O O . THR A 1 105 ? 3.969 -0.347 7.621 1.00 30.22 105 THR A O 6
ATOM 11124 N N . VAL A 1 106 ? 1.807 0.283 7.832 1.00 44.32 106 VAL A N 6
ATOM 11125 C CA . VAL A 1 106 ? 1.950 1.555 7.118 1.00 71.32 106 VAL A CA 6
ATOM 11126 C C . VAL A 1 106 ? 2.325 2.653 8.130 1.00 62.04 106 VAL A C 6
ATOM 11127 O O . VAL A 1 106 ? 1.477 3.092 8.918 1.00 50.21 106 VAL A O 6
ATOM 11140 N N . THR A 1 107 ? 3.602 3.056 8.132 1.00 61.01 107 THR A N 6
ATOM 11141 C CA . THR A 1 107 ? 4.105 4.111 9.013 1.00 25.34 107 THR A CA 6
ATOM 11142 C C . THR A 1 107 ? 4.102 5.452 8.255 1.00 50.31 107 THR A C 6
ATOM 11143 O O . THR A 1 107 ? 4.961 5.712 7.402 1.00 13.40 107 THR A O 6
ATOM 11154 N N . GLN A 1 108 ? 3.116 6.293 8.577 1.00 64.44 108 GLN A N 6
ATOM 11155 C CA . GLN A 1 108 ? 2.920 7.594 7.937 1.00 72.44 108 GLN A CA 6
ATOM 11156 C C . GLN A 1 108 ? 3.794 8.650 8.630 1.00 3.33 108 GLN A C 6
ATOM 11157 O O . GLN A 1 108 ? 3.420 9.195 9.671 1.00 52.20 108 GLN A O 6
ATOM 11171 N N . ASN A 1 109 ? 4.988 8.895 8.074 1.00 71.13 109 ASN A N 6
ATOM 11172 C CA . ASN A 1 109 ? 5.867 9.982 8.529 1.00 22.22 109 ASN A CA 6
ATOM 11173 C C . ASN A 1 109 ? 5.331 11.302 7.961 1.00 53.50 109 ASN A C 6
ATOM 11174 O O . ASN A 1 109 ? 5.614 11.656 6.804 1.00 62.02 109 ASN A O 6
ATOM 11185 N N . GLY A 1 110 ? 4.494 11.988 8.765 1.00 71.34 110 GLY A N 6
ATOM 11186 C CA . GLY A 1 110 ? 3.925 13.286 8.396 1.00 32.44 110 GLY A CA 6
ATOM 11187 C C . GLY A 1 110 ? 4.911 14.423 8.621 1.00 52.13 110 GLY A C 6
ATOM 11188 O O . GLY A 1 110 ? 4.625 15.373 9.360 1.00 34.11 110 GLY A O 6
ATOM 11192 N N . GLY A 1 111 ? 6.073 14.318 7.964 1.00 64.13 111 GLY A N 6
ATOM 11193 C CA . GLY A 1 111 ? 7.185 15.241 8.146 1.00 55.30 111 GLY A CA 6
ATOM 11194 C C . GLY A 1 111 ? 8.498 14.568 7.792 1.00 1.42 111 GLY A C 6
ATOM 11195 O O . GLY A 1 111 ? 8.661 13.365 8.026 1.00 21.05 111 GLY A O 6
ATOM 11199 N N . SER A 1 112 ? 9.430 15.335 7.226 1.00 14.13 112 SER A N 6
ATOM 11200 C CA . SER A 1 112 ? 10.748 14.835 6.802 1.00 4.43 112 SER A CA 6
ATOM 11201 C C . SER A 1 112 ? 11.846 15.342 7.754 1.00 1.15 112 SER A C 6
ATOM 11202 O O . SER A 1 112 ? 11.604 16.203 8.612 1.00 4.40 112 SER A O 6
ATOM 11210 N N . LEU A 1 113 ? 13.062 14.797 7.584 1.00 65.21 113 LEU A N 6
ATOM 11211 C CA . LEU A 1 113 ? 14.274 15.277 8.284 1.00 4.34 113 LEU A CA 6
ATOM 11212 C C . LEU A 1 113 ? 14.793 16.587 7.636 1.00 70.51 113 LEU A C 6
ATOM 11213 O O . LEU A 1 113 ? 15.655 17.272 8.194 1.00 73.02 113 LEU A O 6
ATOM 11229 N N . GLU A 1 114 ? 14.269 16.885 6.425 1.00 1.15 114 GLU A N 6
ATOM 11230 C CA . GLU A 1 114 ? 14.549 18.124 5.681 1.00 21.25 114 GLU A CA 6
ATOM 11231 C C . GLU A 1 114 ? 14.002 19.346 6.455 1.00 22.23 114 GLU A C 6
ATOM 11232 O O . GLU A 1 114 ? 12.782 19.515 6.580 1.00 21.41 114 GLU A O 6
ATOM 11244 N N . HIS A 1 115 ? 14.916 20.159 7.001 1.00 24.24 115 HIS A N 6
ATOM 11245 C CA . HIS A 1 115 ? 14.570 21.376 7.761 1.00 0.11 115 HIS A CA 6
ATOM 11246 C C . HIS A 1 115 ? 15.530 22.518 7.382 1.00 51.44 115 HIS A C 6
ATOM 11247 O O . HIS A 1 115 ? 16.621 22.273 6.846 1.00 5.03 115 HIS A O 6
ATOM 11262 N N . HIS A 1 116 ? 15.122 23.759 7.669 1.00 30.35 116 HIS A N 6
ATOM 11263 C CA . HIS A 1 116 ? 15.981 24.948 7.517 1.00 35.24 116 HIS A CA 6
ATOM 11264 C C . HIS A 1 116 ? 16.454 25.400 8.909 1.00 34.15 116 HIS A C 6
ATOM 11265 O O . HIS A 1 116 ? 17.618 25.212 9.270 1.00 60.11 116 HIS A O 6
ATOM 11280 N N . HIS A 1 117 ? 15.521 25.959 9.701 1.00 30.02 117 HIS A N 6
ATOM 11281 C CA . HIS A 1 117 ? 15.780 26.463 11.070 1.00 74.03 117 HIS A CA 6
ATOM 11282 C C . HIS A 1 117 ? 14.508 26.302 11.933 1.00 53.20 117 HIS A C 6
ATOM 11283 O O . HIS A 1 117 ? 13.579 25.586 11.537 1.00 12.03 117 HIS A O 6
ATOM 11298 N N . HIS A 1 118 ? 14.499 26.958 13.126 1.00 2.21 118 HIS A N 6
ATOM 11299 C CA . HIS A 1 118 ? 13.367 26.934 14.080 1.00 24.40 118 HIS A CA 6
ATOM 11300 C C . HIS A 1 118 ? 13.181 25.513 14.646 1.00 13.41 118 HIS A C 6
ATOM 11301 O O . HIS A 1 118 ? 12.060 25.026 14.787 1.00 24.35 118 HIS A O 6
ATOM 11316 N N . HIS A 1 119 ? 14.321 24.880 14.998 1.00 42.22 119 HIS A N 6
ATOM 11317 C CA . HIS A 1 119 ? 14.372 23.505 15.545 1.00 2.35 119 HIS A CA 6
ATOM 11318 C C . HIS A 1 119 ? 13.580 23.396 16.870 1.00 23.40 119 HIS A C 6
ATOM 11319 O O . HIS A 1 119 ? 13.023 22.340 17.184 1.00 5.05 119 HIS A O 6
ATOM 11334 N N . HIS A 1 120 ? 13.549 24.498 17.636 1.00 23.35 120 HIS A N 6
ATOM 11335 C CA . HIS A 1 120 ? 12.713 24.625 18.848 1.00 61.03 120 HIS A CA 6
ATOM 11336 C C . HIS A 1 120 ? 11.823 25.884 18.712 1.00 70.32 120 HIS A C 6
ATOM 11337 O O . HIS A 1 120 ? 12.340 26.948 18.306 1.00 0.23 120 HIS A O 6
ATOM 11353 N N . MET A 1 1 ? 3.195 -16.530 -3.578 1.00 42.21 1 MET A N 7
ATOM 11354 C CA . MET A 1 1 ? 3.958 -16.467 -4.847 1.00 33.31 1 MET A CA 7
ATOM 11355 C C . MET A 1 1 ? 5.407 -16.039 -4.566 1.00 3.04 1 MET A C 7
ATOM 11356 O O . MET A 1 1 ? 5.641 -15.020 -3.897 1.00 74.41 1 MET A O 7
ATOM 11372 N N . GLN A 1 2 ? 6.367 -16.855 -5.069 1.00 44.25 2 GLN A N 7
ATOM 11373 C CA . GLN A 1 2 ? 7.812 -16.724 -4.782 1.00 73.34 2 GLN A CA 7
ATOM 11374 C C . GLN A 1 2 ? 8.430 -15.573 -5.602 1.00 35.33 2 GLN A C 7
ATOM 11375 O O . GLN A 1 2 ? 9.124 -15.789 -6.607 1.00 73.22 2 GLN A O 7
ATOM 11389 N N . ASP A 1 3 ? 8.111 -14.351 -5.160 1.00 54.01 3 ASP A N 7
ATOM 11390 C CA . ASP A 1 3 ? 8.558 -13.086 -5.761 1.00 71.54 3 ASP A CA 7
ATOM 11391 C C . ASP A 1 3 ? 8.130 -11.926 -4.849 1.00 4.14 3 ASP A C 7
ATOM 11392 O O . ASP A 1 3 ? 7.871 -10.818 -5.317 1.00 22.41 3 ASP A O 7
ATOM 11401 N N . ILE A 1 4 ? 8.179 -12.203 -3.534 1.00 25.21 4 ILE A N 7
ATOM 11402 C CA . ILE A 1 4 ? 7.653 -11.343 -2.450 1.00 50.10 4 ILE A CA 7
ATOM 11403 C C . ILE A 1 4 ? 8.072 -9.856 -2.571 1.00 42.25 4 ILE A C 7
ATOM 11404 O O . ILE A 1 4 ? 7.275 -8.974 -2.273 1.00 14.33 4 ILE A O 7
ATOM 11420 N N . VAL A 1 5 ? 9.318 -9.599 -3.000 1.00 44.05 5 VAL A N 7
ATOM 11421 C CA . VAL A 1 5 ? 9.869 -8.225 -3.103 1.00 43.13 5 VAL A CA 7
ATOM 11422 C C . VAL A 1 5 ? 9.078 -7.415 -4.156 1.00 22.33 5 VAL A C 7
ATOM 11423 O O . VAL A 1 5 ? 8.630 -6.285 -3.891 1.00 33.32 5 VAL A O 7
ATOM 11436 N N . GLU A 1 6 ? 8.880 -8.044 -5.332 1.00 72.12 6 GLU A N 7
ATOM 11437 C CA . GLU A 1 6 ? 8.096 -7.476 -6.442 1.00 13.33 6 GLU A CA 7
ATOM 11438 C C . GLU A 1 6 ? 6.605 -7.404 -6.055 1.00 74.34 6 GLU A C 7
ATOM 11439 O O . GLU A 1 6 ? 5.941 -6.399 -6.307 1.00 25.42 6 GLU A O 7
ATOM 11451 N N . ALA A 1 7 ? 6.113 -8.473 -5.406 1.00 0.21 7 ALA A N 7
ATOM 11452 C CA . ALA A 1 7 ? 4.709 -8.598 -4.966 1.00 12.13 7 ALA A CA 7
ATOM 11453 C C . ALA A 1 7 ? 4.330 -7.499 -3.951 1.00 35.52 7 ALA A C 7
ATOM 11454 O O . ALA A 1 7 ? 3.231 -6.955 -4.000 1.00 41.30 7 ALA A O 7
ATOM 11461 N N . ALA A 1 8 ? 5.278 -7.166 -3.065 1.00 21.22 8 ALA A N 7
ATOM 11462 C CA . ALA A 1 8 ? 5.097 -6.153 -2.006 1.00 13.30 8 ALA A CA 7
ATOM 11463 C C . ALA A 1 8 ? 5.158 -4.736 -2.593 1.00 72.34 8 ALA A C 7
ATOM 11464 O O . ALA A 1 8 ? 4.503 -3.816 -2.099 1.00 72.42 8 ALA A O 7
ATOM 11471 N N . LYS A 1 9 ? 5.974 -4.586 -3.643 1.00 13.15 9 LYS A N 7
ATOM 11472 C CA . LYS A 1 9 ? 6.102 -3.334 -4.406 1.00 33.13 9 LYS A CA 7
ATOM 11473 C C . LYS A 1 9 ? 4.795 -3.039 -5.177 1.00 14.45 9 LYS A C 7
ATOM 11474 O O . LYS A 1 9 ? 4.354 -1.882 -5.260 1.00 34.34 9 LYS A O 7
ATOM 11493 N N . GLN A 1 10 ? 4.185 -4.106 -5.727 1.00 11.31 10 GLN A N 7
ATOM 11494 C CA . GLN A 1 10 ? 2.864 -4.037 -6.384 1.00 11.11 10 GLN A CA 7
ATOM 11495 C C . GLN A 1 10 ? 1.772 -3.732 -5.347 1.00 43.10 10 GLN A C 7
ATOM 11496 O O . GLN A 1 10 ? 0.863 -2.935 -5.605 1.00 4.31 10 GLN A O 7
ATOM 11510 N N . ALA A 1 11 ? 1.897 -4.375 -4.171 1.00 41.32 11 ALA A N 7
ATOM 11511 C CA . ALA A 1 11 ? 0.932 -4.271 -3.068 1.00 23.34 11 ALA A CA 7
ATOM 11512 C C . ALA A 1 11 ? 0.818 -2.838 -2.553 1.00 20.51 11 ALA A C 7
ATOM 11513 O O . ALA A 1 11 ? -0.286 -2.323 -2.383 1.00 14.10 11 ALA A O 7
ATOM 11520 N N . ALA A 1 12 ? 1.979 -2.210 -2.328 1.00 13.43 12 ALA A N 7
ATOM 11521 C CA . ALA A 1 12 ? 2.076 -0.843 -1.796 1.00 53.11 12 ALA A CA 7
ATOM 11522 C C . ALA A 1 12 ? 1.300 0.158 -2.664 1.00 65.45 12 ALA A C 7
ATOM 11523 O O . ALA A 1 12 ? 0.436 0.895 -2.169 1.00 75.04 12 ALA A O 7
ATOM 11530 N N . ILE A 1 13 ? 1.589 0.123 -3.972 1.00 71.43 13 ILE A N 7
ATOM 11531 C CA . ILE A 1 13 ? 1.005 1.044 -4.957 1.00 21.32 13 ILE A CA 7
ATOM 11532 C C . ILE A 1 13 ? -0.495 0.729 -5.183 1.00 62.43 13 ILE A C 7
ATOM 11533 O O . ILE A 1 13 ? -1.288 1.641 -5.410 1.00 1.23 13 ILE A O 7
ATOM 11549 N N . ALA A 1 14 ? -0.875 -0.561 -5.069 1.00 40.12 14 ALA A N 7
ATOM 11550 C CA . ALA A 1 14 ? -2.285 -1.010 -5.224 1.00 34.21 14 ALA A CA 7
ATOM 11551 C C . ALA A 1 14 ? -3.177 -0.539 -4.059 1.00 64.43 14 ALA A C 7
ATOM 11552 O O . ALA A 1 14 ? -4.380 -0.306 -4.241 1.00 55.35 14 ALA A O 7
ATOM 11559 N N . ILE A 1 15 ? -2.578 -0.438 -2.861 1.00 54.12 15 ILE A N 7
ATOM 11560 C CA . ILE A 1 15 ? -3.224 0.153 -1.676 1.00 13.02 15 ILE A CA 7
ATOM 11561 C C . ILE A 1 15 ? -3.583 1.629 -1.969 1.00 73.10 15 ILE A C 7
ATOM 11562 O O . ILE A 1 15 ? -4.683 2.081 -1.646 1.00 32.13 15 ILE A O 7
ATOM 11578 N N . PHE A 1 16 ? -2.662 2.345 -2.646 1.00 62.05 16 PHE A N 7
ATOM 11579 C CA . PHE A 1 16 ? -2.850 3.770 -3.014 1.00 24.12 16 PHE A CA 7
ATOM 11580 C C . PHE A 1 16 ? -3.847 3.933 -4.176 1.00 70.24 16 PHE A C 7
ATOM 11581 O O . PHE A 1 16 ? -4.529 4.958 -4.266 1.00 44.23 16 PHE A O 7
ATOM 11598 N N . GLN A 1 17 ? -3.908 2.917 -5.061 1.00 35.03 17 GLN A N 7
ATOM 11599 C CA . GLN A 1 17 ? -4.922 2.834 -6.141 1.00 45.52 17 GLN A CA 7
ATOM 11600 C C . GLN A 1 17 ? -6.337 2.749 -5.539 1.00 0.42 17 GLN A C 7
ATOM 11601 O O . GLN A 1 17 ? -7.289 3.307 -6.093 1.00 3.23 17 GLN A O 7
ATOM 11615 N N . LEU A 1 18 ? -6.445 2.053 -4.390 1.00 25.13 18 LEU A N 7
ATOM 11616 C CA . LEU A 1 18 ? -7.685 1.993 -3.603 1.00 52.34 18 LEU A CA 7
ATOM 11617 C C . LEU A 1 18 ? -7.931 3.329 -2.858 1.00 64.41 18 LEU A C 7
ATOM 11618 O O . LEU A 1 18 ? -9.058 3.805 -2.806 1.00 23.55 18 LEU A O 7
ATOM 11634 N N . TRP A 1 19 ? -6.874 3.940 -2.306 1.00 34.33 19 TRP A N 7
ATOM 11635 C CA . TRP A 1 19 ? -6.985 5.221 -1.550 1.00 31.21 19 TRP A CA 7
ATOM 11636 C C . TRP A 1 19 ? -7.539 6.374 -2.428 1.00 74.32 19 TRP A C 7
ATOM 11637 O O . TRP A 1 19 ? -8.204 7.286 -1.917 1.00 1.31 19 TRP A O 7
ATOM 11658 N N . LYS A 1 20 ? -7.255 6.319 -3.741 1.00 30.11 20 LYS A N 7
ATOM 11659 C CA . LYS A 1 20 ? -7.769 7.301 -4.724 1.00 42.31 20 LYS A CA 7
ATOM 11660 C C . LYS A 1 20 ? -9.040 6.766 -5.432 1.00 54.44 20 LYS A C 7
ATOM 11661 O O . LYS A 1 20 ? -9.832 7.557 -5.959 1.00 42.54 20 LYS A O 7
ATOM 11680 N N . ASN A 1 21 ? -9.232 5.426 -5.438 1.00 30.54 21 ASN A N 7
ATOM 11681 C CA . ASN A 1 21 ? -10.406 4.770 -6.060 1.00 75.41 21 ASN A CA 7
ATOM 11682 C C . ASN A 1 21 ? -10.622 3.374 -5.402 1.00 53.41 21 ASN A C 7
ATOM 11683 O O . ASN A 1 21 ? -10.064 2.378 -5.870 1.00 75.14 21 ASN A O 7
ATOM 11694 N N . PRO A 1 22 ? -11.419 3.286 -4.283 1.00 63.32 22 PRO A N 7
ATOM 11695 C CA . PRO A 1 22 ? -11.546 2.030 -3.468 1.00 71.31 22 PRO A CA 7
ATOM 11696 C C . PRO A 1 22 ? -12.273 0.887 -4.201 1.00 11.23 22 PRO A C 7
ATOM 11697 O O . PRO A 1 22 ? -12.157 -0.281 -3.813 1.00 72.43 22 PRO A O 7
ATOM 11708 N N . THR A 1 23 ? -12.999 1.238 -5.268 1.00 0.23 23 THR A N 7
ATOM 11709 C CA . THR A 1 23 ? -13.761 0.285 -6.079 1.00 2.31 23 THR A CA 7
ATOM 11710 C C . THR A 1 23 ? -12.903 -0.290 -7.230 1.00 65.31 23 THR A C 7
ATOM 11711 O O . THR A 1 23 ? -13.441 -0.916 -8.146 1.00 22.11 23 THR A O 7
ATOM 11722 N N . ASP A 1 24 ? -11.562 -0.082 -7.167 1.00 24.32 24 ASP A N 7
ATOM 11723 C CA . ASP A 1 24 ? -10.625 -0.532 -8.216 1.00 75.12 24 ASP A CA 7
ATOM 11724 C C . ASP A 1 24 ? -10.507 -2.073 -8.195 1.00 13.41 24 ASP A C 7
ATOM 11725 O O . ASP A 1 24 ? -9.967 -2.627 -7.223 1.00 71.32 24 ASP A O 7
ATOM 11734 N N . PRO A 1 25 ? -11.009 -2.788 -9.262 1.00 13.25 25 PRO A N 7
ATOM 11735 C CA . PRO A 1 25 ? -11.052 -4.266 -9.284 1.00 2.50 25 PRO A CA 7
ATOM 11736 C C . PRO A 1 25 ? -9.662 -4.907 -9.471 1.00 13.54 25 PRO A C 7
ATOM 11737 O O . PRO A 1 25 ? -9.422 -6.010 -8.980 1.00 4.43 25 PRO A O 7
ATOM 11748 N N . GLU A 1 26 ? -8.750 -4.189 -10.157 1.00 62.42 26 GLU A N 7
ATOM 11749 C CA . GLU A 1 26 ? -7.406 -4.694 -10.485 1.00 51.21 26 GLU A CA 7
ATOM 11750 C C . GLU A 1 26 ? -6.489 -4.657 -9.252 1.00 34.45 26 GLU A C 7
ATOM 11751 O O . GLU A 1 26 ? -5.725 -5.607 -9.001 1.00 4.44 26 GLU A O 7
ATOM 11763 N N . ALA A 1 27 ? -6.585 -3.557 -8.490 1.00 45.23 27 ALA A N 7
ATOM 11764 C CA . ALA A 1 27 ? -5.799 -3.344 -7.270 1.00 53.54 27 ALA A CA 7
ATOM 11765 C C . ALA A 1 27 ? -6.104 -4.433 -6.232 1.00 35.32 27 ALA A C 7
ATOM 11766 O O . ALA A 1 27 ? -5.207 -5.154 -5.803 1.00 41.33 27 ALA A O 7
ATOM 11773 N N . GLN A 1 28 ? -7.394 -4.584 -5.883 1.00 31.14 28 GLN A N 7
ATOM 11774 C CA . GLN A 1 28 ? -7.841 -5.573 -4.877 1.00 63.14 28 GLN A CA 7
ATOM 11775 C C . GLN A 1 28 ? -7.636 -7.034 -5.366 1.00 42.24 28 GLN A C 7
ATOM 11776 O O . GLN A 1 28 ? -7.504 -7.944 -4.543 1.00 53.05 28 GLN A O 7
ATOM 11790 N N . GLU A 1 29 ? -7.627 -7.234 -6.712 1.00 64.00 29 GLU A N 7
ATOM 11791 C CA . GLU A 1 29 ? -7.388 -8.558 -7.338 1.00 34.41 29 GLU A CA 7
ATOM 11792 C C . GLU A 1 29 ? -6.008 -9.087 -6.944 1.00 64.13 29 GLU A C 7
ATOM 11793 O O . GLU A 1 29 ? -5.893 -10.183 -6.376 1.00 40.21 29 GLU A O 7
ATOM 11805 N N . LEU A 1 30 ? -4.964 -8.285 -7.227 1.00 34.13 30 LEU A N 7
ATOM 11806 C CA . LEU A 1 30 ? -3.579 -8.687 -6.957 1.00 71.51 30 LEU A CA 7
ATOM 11807 C C . LEU A 1 30 ? -3.324 -8.755 -5.438 1.00 12.52 30 LEU A C 7
ATOM 11808 O O . LEU A 1 30 ? -2.618 -9.654 -4.986 1.00 63.25 30 LEU A O 7
ATOM 11824 N N . LEU A 1 31 ? -3.965 -7.842 -4.664 1.00 70.54 31 LEU A N 7
ATOM 11825 C CA . LEU A 1 31 ? -3.889 -7.820 -3.178 1.00 45.10 31 LEU A CA 7
ATOM 11826 C C . LEU A 1 31 ? -4.480 -9.099 -2.545 1.00 63.44 31 LEU A C 7
ATOM 11827 O O . LEU A 1 31 ? -4.062 -9.502 -1.461 1.00 43.02 31 LEU A O 7
ATOM 11843 N N . ASN A 1 32 ? -5.459 -9.712 -3.227 1.00 71.14 32 ASN A N 7
ATOM 11844 C CA . ASN A 1 32 ? -6.104 -10.968 -2.762 1.00 71.44 32 ASN A CA 7
ATOM 11845 C C . ASN A 1 32 ? -5.126 -12.148 -2.923 1.00 13.43 32 ASN A C 7
ATOM 11846 O O . ASN A 1 32 ? -5.080 -13.058 -2.091 1.00 12.12 32 ASN A O 7
ATOM 11857 N N . LYS A 1 33 ? -4.331 -12.078 -4.002 1.00 40.21 33 LYS A N 7
ATOM 11858 C CA . LYS A 1 33 ? -3.397 -13.140 -4.412 1.00 62.33 33 LYS A CA 7
ATOM 11859 C C . LYS A 1 33 ? -2.092 -13.100 -3.583 1.00 20.31 33 LYS A C 7
ATOM 11860 O O . LYS A 1 33 ? -1.556 -14.154 -3.209 1.00 41.53 33 LYS A O 7
ATOM 11879 N N . ILE A 1 34 ? -1.592 -11.884 -3.287 1.00 52.13 34 ILE A N 7
ATOM 11880 C CA . ILE A 1 34 ? -0.265 -11.692 -2.645 1.00 42.10 34 ILE A CA 7
ATOM 11881 C C . ILE A 1 34 ? -0.384 -11.516 -1.110 1.00 65.35 34 ILE A C 7
ATOM 11882 O O . ILE A 1 34 ? 0.431 -12.059 -0.346 1.00 73.13 34 ILE A O 7
ATOM 11898 N N . LEU A 1 35 ? -1.407 -10.758 -0.680 1.00 72.41 35 LEU A N 7
ATOM 11899 C CA . LEU A 1 35 ? -1.694 -10.501 0.743 1.00 30.11 35 LEU A CA 7
ATOM 11900 C C . LEU A 1 35 ? -2.850 -11.413 1.201 1.00 63.10 35 LEU A C 7
ATOM 11901 O O . LEU A 1 35 ? -3.308 -12.288 0.450 1.00 64.03 35 LEU A O 7
ATOM 11917 N N . SER A 1 36 ? -3.289 -11.219 2.451 1.00 54.54 36 SER A N 7
ATOM 11918 C CA . SER A 1 36 ? -4.542 -11.806 2.952 1.00 72.22 36 SER A CA 7
ATOM 11919 C C . SER A 1 36 ? -5.749 -11.008 2.381 1.00 11.24 36 SER A C 7
ATOM 11920 O O . SER A 1 36 ? -5.633 -9.790 2.199 1.00 31.14 36 SER A O 7
ATOM 11928 N N . PRO A 1 37 ? -6.922 -11.664 2.092 1.00 72.42 37 PRO A N 7
ATOM 11929 C CA . PRO A 1 37 ? -8.154 -10.955 1.623 1.00 13.20 37 PRO A CA 7
ATOM 11930 C C . PRO A 1 37 ? -8.736 -10.004 2.700 1.00 13.21 37 PRO A C 7
ATOM 11931 O O . PRO A 1 37 ? -9.496 -9.078 2.392 1.00 11.30 37 PRO A O 7
ATOM 11942 N N . ASP A 1 38 ? -8.349 -10.254 3.959 1.00 42.12 38 ASP A N 7
ATOM 11943 C CA . ASP A 1 38 ? -8.665 -9.395 5.117 1.00 1.32 38 ASP A CA 7
ATOM 11944 C C . ASP A 1 38 ? -7.934 -8.041 5.027 1.00 72.42 38 ASP A C 7
ATOM 11945 O O . ASP A 1 38 ? -8.446 -7.021 5.505 1.00 1.21 38 ASP A O 7
ATOM 11954 N N . VAL A 1 39 ? -6.729 -8.053 4.418 1.00 3.14 39 VAL A N 7
ATOM 11955 C CA . VAL A 1 39 ? -5.881 -6.853 4.294 1.00 44.01 39 VAL A CA 7
ATOM 11956 C C . VAL A 1 39 ? -6.515 -5.851 3.315 1.00 23.34 39 VAL A C 7
ATOM 11957 O O . VAL A 1 39 ? -6.655 -4.677 3.647 1.00 33.23 39 VAL A O 7
ATOM 11970 N N . LEU A 1 40 ? -6.925 -6.318 2.124 1.00 35.34 40 LEU A N 7
ATOM 11971 C CA . LEU A 1 40 ? -7.593 -5.439 1.134 1.00 52.24 40 LEU A CA 7
ATOM 11972 C C . LEU A 1 40 ? -8.941 -4.938 1.686 1.00 22.32 40 LEU A C 7
ATOM 11973 O O . LEU A 1 40 ? -9.373 -3.834 1.357 1.00 43.40 40 LEU A O 7
ATOM 11989 N N . ASP A 1 41 ? -9.570 -5.776 2.543 1.00 4.31 41 ASP A N 7
ATOM 11990 C CA . ASP A 1 41 ? -10.889 -5.513 3.143 1.00 54.44 41 ASP A CA 7
ATOM 11991 C C . ASP A 1 41 ? -10.835 -4.327 4.131 1.00 24.41 41 ASP A C 7
ATOM 11992 O O . ASP A 1 41 ? -11.756 -3.495 4.166 1.00 42.33 41 ASP A O 7
ATOM 12001 N N . GLN A 1 42 ? -9.754 -4.251 4.930 1.00 63.01 42 GLN A N 7
ATOM 12002 C CA . GLN A 1 42 ? -9.542 -3.124 5.865 1.00 23.54 42 GLN A CA 7
ATOM 12003 C C . GLN A 1 42 ? -9.026 -1.870 5.110 1.00 71.23 42 GLN A C 7
ATOM 12004 O O . GLN A 1 42 ? -9.380 -0.736 5.467 1.00 10.30 42 GLN A O 7
ATOM 12018 N N . VAL A 1 43 ? -8.225 -2.096 4.033 1.00 32.42 43 VAL A N 7
ATOM 12019 C CA . VAL A 1 43 ? -7.658 -1.010 3.193 1.00 14.23 43 VAL A CA 7
ATOM 12020 C C . VAL A 1 43 ? -8.775 -0.222 2.482 1.00 3.45 43 VAL A C 7
ATOM 12021 O O . VAL A 1 43 ? -8.782 1.010 2.528 1.00 31.31 43 VAL A O 7
ATOM 12034 N N . ARG A 1 44 ? -9.731 -0.946 1.856 1.00 21.21 44 ARG A N 7
ATOM 12035 C CA . ARG A 1 44 ? -10.803 -0.325 1.043 1.00 14.02 44 ARG A CA 7
ATOM 12036 C C . ARG A 1 44 ? -11.715 0.590 1.886 1.00 63.04 44 ARG A C 7
ATOM 12037 O O . ARG A 1 44 ? -12.217 1.583 1.376 1.00 3.03 44 ARG A O 7
ATOM 12058 N N . GLU A 1 45 ? -11.883 0.281 3.184 1.00 44.53 45 GLU A N 7
ATOM 12059 C CA . GLU A 1 45 ? -12.706 1.102 4.104 1.00 41.41 45 GLU A CA 7
ATOM 12060 C C . GLU A 1 45 ? -12.044 2.457 4.420 1.00 0.21 45 GLU A C 7
ATOM 12061 O O . GLU A 1 45 ? -12.707 3.503 4.347 1.00 43.14 45 GLU A O 7
ATOM 12073 N N . HIS A 1 46 ? -10.750 2.428 4.768 1.00 11.13 46 HIS A N 7
ATOM 12074 C CA . HIS A 1 46 ? -9.960 3.654 5.034 1.00 70.33 46 HIS A CA 7
ATOM 12075 C C . HIS A 1 46 ? -9.800 4.478 3.743 1.00 63.30 46 HIS A C 7
ATOM 12076 O O . HIS A 1 46 ? -9.743 5.713 3.776 1.00 20.01 46 HIS A O 7
ATOM 12091 N N . ALA A 1 47 ? -9.762 3.757 2.623 1.00 63.35 47 ALA A N 7
ATOM 12092 C CA . ALA A 1 47 ? -9.692 4.325 1.272 1.00 15.43 47 ALA A CA 7
ATOM 12093 C C . ALA A 1 47 ? -10.966 5.119 0.915 1.00 12.31 47 ALA A C 7
ATOM 12094 O O . ALA A 1 47 ? -10.894 6.175 0.279 1.00 51.44 47 ALA A O 7
ATOM 12101 N N . ARG A 1 48 ? -12.133 4.582 1.334 1.00 70.34 48 ARG A N 7
ATOM 12102 C CA . ARG A 1 48 ? -13.444 5.239 1.141 1.00 63.41 48 ARG A CA 7
ATOM 12103 C C . ARG A 1 48 ? -13.555 6.514 1.987 1.00 3.31 48 ARG A C 7
ATOM 12104 O O . ARG A 1 48 ? -14.240 7.455 1.593 1.00 22.13 48 ARG A O 7
ATOM 12125 N N . GLU A 1 49 ? -12.880 6.536 3.146 1.00 1.33 49 GLU A N 7
ATOM 12126 C CA . GLU A 1 49 ? -12.872 7.717 4.035 1.00 44.13 49 GLU A CA 7
ATOM 12127 C C . GLU A 1 49 ? -12.016 8.850 3.442 1.00 4.21 49 GLU A C 7
ATOM 12128 O O . GLU A 1 49 ? -12.309 10.032 3.651 1.00 51.34 49 GLU A O 7
ATOM 12140 N N . LEU A 1 50 ? -10.964 8.470 2.700 1.00 32.20 50 LEU A N 7
ATOM 12141 C CA . LEU A 1 50 ? -10.122 9.421 1.945 1.00 22.35 50 LEU A CA 7
ATOM 12142 C C . LEU A 1 50 ? -10.864 9.930 0.686 1.00 1.34 50 LEU A C 7
ATOM 12143 O O . LEU A 1 50 ? -10.661 11.074 0.262 1.00 71.02 50 LEU A O 7
ATOM 12159 N N . GLN A 1 51 ? -11.718 9.056 0.107 1.00 11.23 51 GLN A N 7
ATOM 12160 C CA . GLN A 1 51 ? -12.595 9.407 -1.036 1.00 54.13 51 GLN A CA 7
ATOM 12161 C C . GLN A 1 51 ? -13.714 10.371 -0.579 1.00 70.35 51 GLN A C 7
ATOM 12162 O O . GLN A 1 51 ? -14.101 11.286 -1.313 1.00 23.33 51 GLN A O 7
ATOM 12176 N N . LYS A 1 52 ? -14.214 10.142 0.652 1.00 53.30 52 LYS A N 7
ATOM 12177 C CA . LYS A 1 52 ? -15.238 10.992 1.302 1.00 51.12 52 LYS A CA 7
ATOM 12178 C C . LYS A 1 52 ? -14.699 12.426 1.466 1.00 34.44 52 LYS A C 7
ATOM 12179 O O . LYS A 1 52 ? -15.427 13.409 1.292 1.00 34.02 52 LYS A O 7
ATOM 12198 N N . GLN A 1 53 ? -13.401 12.510 1.789 1.00 63.20 53 GLN A N 7
ATOM 12199 C CA . GLN A 1 53 ? -12.672 13.775 1.947 1.00 40.34 53 GLN A CA 7
ATOM 12200 C C . GLN A 1 53 ? -12.053 14.209 0.606 1.00 54.22 53 GLN A C 7
ATOM 12201 O O . GLN A 1 53 ? -12.161 13.502 -0.397 1.00 22.43 53 GLN A O 7
ATOM 12215 N N . GLY A 1 54 ? -11.415 15.392 0.608 1.00 75.03 54 GLY A N 7
ATOM 12216 C CA . GLY A 1 54 ? -10.681 15.912 -0.547 1.00 55.24 54 GLY A CA 7
ATOM 12217 C C . GLY A 1 54 ? -9.176 15.787 -0.354 1.00 45.40 54 GLY A C 7
ATOM 12218 O O . GLY A 1 54 ? -8.407 16.636 -0.829 1.00 40.11 54 GLY A O 7
ATOM 12222 N N . ILE A 1 55 ? -8.757 14.718 0.353 1.00 52.45 55 ILE A N 7
ATOM 12223 C CA . ILE A 1 55 ? -7.338 14.441 0.605 1.00 72.40 55 ILE A CA 7
ATOM 12224 C C . ILE A 1 55 ? -6.716 13.835 -0.658 1.00 22.33 55 ILE A C 7
ATOM 12225 O O . ILE A 1 55 ? -6.928 12.654 -0.966 1.00 42.11 55 ILE A O 7
ATOM 12241 N N . HIS A 1 56 ? -5.992 14.676 -1.400 1.00 24.42 56 HIS A N 7
ATOM 12242 C CA . HIS A 1 56 ? -5.299 14.271 -2.633 1.00 12.45 56 HIS A CA 7
ATOM 12243 C C . HIS A 1 56 ? -3.854 13.899 -2.284 1.00 22.35 56 HIS A C 7
ATOM 12244 O O . HIS A 1 56 ? -3.314 14.405 -1.305 1.00 11.30 56 HIS A O 7
ATOM 12259 N N . PHE A 1 57 ? -3.261 13.003 -3.071 1.00 63.32 57 PHE A N 7
ATOM 12260 C CA . PHE A 1 57 ? -1.846 12.612 -2.939 1.00 21.24 57 PHE A CA 7
ATOM 12261 C C . PHE A 1 57 ? -1.290 12.271 -4.327 1.00 4.31 57 PHE A C 7
ATOM 12262 O O . PHE A 1 57 ? -2.061 12.016 -5.260 1.00 35.12 57 PHE A O 7
ATOM 12279 N N . GLU A 1 58 ? 0.038 12.262 -4.457 1.00 14.02 58 GLU A N 7
ATOM 12280 C CA . GLU A 1 58 ? 0.713 11.856 -5.703 1.00 33.43 58 GLU A CA 7
ATOM 12281 C C . GLU A 1 58 ? 1.966 11.046 -5.371 1.00 2.14 58 GLU A C 7
ATOM 12282 O O . GLU A 1 58 ? 2.719 11.413 -4.474 1.00 44.04 58 GLU A O 7
ATOM 12294 N N . VAL A 1 59 ? 2.171 9.946 -6.109 1.00 51.44 59 VAL A N 7
ATOM 12295 C CA . VAL A 1 59 ? 3.374 9.115 -5.995 1.00 44.12 59 VAL A CA 7
ATOM 12296 C C . VAL A 1 59 ? 4.592 9.898 -6.540 1.00 22.22 59 VAL A C 7
ATOM 12297 O O . VAL A 1 59 ? 4.592 10.345 -7.689 1.00 51.14 59 VAL A O 7
ATOM 12310 N N . LYS A 1 60 ? 5.604 10.074 -5.681 1.00 34.11 60 LYS A N 7
ATOM 12311 C CA . LYS A 1 60 ? 6.810 10.882 -5.966 1.00 12.12 60 LYS A CA 7
ATOM 12312 C C . LYS A 1 60 ? 8.043 9.974 -6.072 1.00 1.42 60 LYS A C 7
ATOM 12313 O O . LYS A 1 60 ? 8.864 10.116 -6.984 1.00 31.31 60 LYS A O 7
ATOM 12332 N N . ARG A 1 61 ? 8.142 9.036 -5.119 1.00 14.15 61 ARG A N 7
ATOM 12333 C CA . ARG A 1 61 ? 9.260 8.088 -5.011 1.00 65.54 61 ARG A CA 7
ATOM 12334 C C . ARG A 1 61 ? 8.715 6.709 -4.608 1.00 11.12 61 ARG A C 7
ATOM 12335 O O . ARG A 1 61 ? 7.847 6.632 -3.748 1.00 70.11 61 ARG A O 7
ATOM 12356 N N . VAL A 1 62 ? 9.193 5.633 -5.271 1.00 61.45 62 VAL A N 7
ATOM 12357 C CA . VAL A 1 62 ? 8.915 4.233 -4.866 1.00 55.41 62 VAL A CA 7
ATOM 12358 C C . VAL A 1 62 ? 10.256 3.505 -4.724 1.00 2.11 62 VAL A C 7
ATOM 12359 O O . VAL A 1 62 ? 10.991 3.368 -5.704 1.00 41.31 62 VAL A O 7
ATOM 12372 N N . GLU A 1 63 ? 10.586 3.081 -3.501 1.00 61.14 63 GLU A N 7
ATOM 12373 C CA . GLU A 1 63 ? 11.802 2.310 -3.209 1.00 71.30 63 GLU A CA 7
ATOM 12374 C C . GLU A 1 63 ? 11.407 1.053 -2.435 1.00 42.22 63 GLU A C 7
ATOM 12375 O O . GLU A 1 63 ? 10.653 1.137 -1.474 1.00 34.42 63 GLU A O 7
ATOM 12387 N N . VAL A 1 64 ? 11.924 -0.107 -2.865 1.00 72.21 64 VAL A N 7
ATOM 12388 C CA . VAL A 1 64 ? 11.613 -1.397 -2.240 1.00 1.53 64 VAL A CA 7
ATOM 12389 C C . VAL A 1 64 ? 12.921 -2.029 -1.722 1.00 0.24 64 VAL A C 7
ATOM 12390 O O . VAL A 1 64 ? 13.808 -2.402 -2.496 1.00 44.12 64 VAL A O 7
ATOM 12403 N N . THR A 1 65 ? 13.060 -2.071 -0.387 1.00 1.41 65 THR A N 7
ATOM 12404 C CA . THR A 1 65 ? 14.227 -2.659 0.291 1.00 14.04 65 THR A CA 7
ATOM 12405 C C . THR A 1 65 ? 13.795 -3.942 1.009 1.00 54.12 65 THR A C 7
ATOM 12406 O O . THR A 1 65 ? 12.595 -4.186 1.198 1.00 11.50 65 THR A O 7
ATOM 12417 N N . THR A 1 66 ? 14.771 -4.772 1.396 1.00 54.20 66 THR A N 7
ATOM 12418 C CA . THR A 1 66 ? 14.516 -5.985 2.187 1.00 13.33 66 THR A CA 7
ATOM 12419 C C . THR A 1 66 ? 15.271 -5.912 3.524 1.00 51.52 66 THR A C 7
ATOM 12420 O O . THR A 1 66 ? 16.393 -5.396 3.600 1.00 62.12 66 THR A O 7
ATOM 12431 N N . ASP A 1 67 ? 14.623 -6.431 4.568 1.00 52.45 67 ASP A N 7
ATOM 12432 C CA . ASP A 1 67 ? 15.124 -6.441 5.948 1.00 53.42 67 ASP A CA 7
ATOM 12433 C C . ASP A 1 67 ? 14.751 -7.803 6.546 1.00 14.02 67 ASP A C 7
ATOM 12434 O O . ASP A 1 67 ? 13.640 -8.003 7.056 1.00 14.10 67 ASP A O 7
ATOM 12443 N N . GLY A 1 68 ? 15.688 -8.749 6.404 1.00 45.31 68 GLY A N 7
ATOM 12444 C CA . GLY A 1 68 ? 15.403 -10.165 6.597 1.00 23.30 68 GLY A CA 7
ATOM 12445 C C . GLY A 1 68 ? 14.553 -10.684 5.443 1.00 62.12 68 GLY A C 7
ATOM 12446 O O . GLY A 1 68 ? 14.932 -10.536 4.273 1.00 72.33 68 GLY A O 7
ATOM 12450 N N . ASN A 1 69 ? 13.401 -11.279 5.767 1.00 33.14 69 ASN A N 7
ATOM 12451 C CA . ASN A 1 69 ? 12.372 -11.654 4.773 1.00 21.00 69 ASN A CA 7
ATOM 12452 C C . ASN A 1 69 ? 11.267 -10.582 4.700 1.00 30.22 69 ASN A C 7
ATOM 12453 O O . ASN A 1 69 ? 10.406 -10.633 3.813 1.00 44.12 69 ASN A O 7
ATOM 12464 N N . THR A 1 70 ? 11.315 -9.602 5.622 1.00 64.10 70 THR A N 7
ATOM 12465 C CA . THR A 1 70 ? 10.307 -8.548 5.720 1.00 54.53 70 THR A CA 7
ATOM 12466 C C . THR A 1 70 ? 10.705 -7.376 4.807 1.00 70.41 70 THR A C 7
ATOM 12467 O O . THR A 1 70 ? 11.778 -6.785 4.966 1.00 72.02 70 THR A O 7
ATOM 12478 N N . VAL A 1 71 ? 9.820 -7.044 3.863 1.00 3.32 71 VAL A N 7
ATOM 12479 C CA . VAL A 1 71 ? 10.060 -6.009 2.851 1.00 41.34 71 VAL A CA 7
ATOM 12480 C C . VAL A 1 71 ? 9.643 -4.639 3.415 1.00 12.21 71 VAL A C 7
ATOM 12481 O O . VAL A 1 71 ? 8.621 -4.526 4.075 1.00 4.22 71 VAL A O 7
ATOM 12494 N N . ASN A 1 72 ? 10.477 -3.620 3.176 1.00 25.22 72 ASN A N 7
ATOM 12495 C CA . ASN A 1 72 ? 10.245 -2.239 3.625 1.00 50.45 72 ASN A CA 7
ATOM 12496 C C . ASN A 1 72 ? 10.173 -1.336 2.385 1.00 14.44 72 ASN A C 7
ATOM 12497 O O . ASN A 1 72 ? 11.204 -0.985 1.800 1.00 61.14 72 ASN A O 7
ATOM 12508 N N . VAL A 1 73 ? 8.945 -0.996 1.962 1.00 20.14 73 VAL A N 7
ATOM 12509 C CA . VAL A 1 73 ? 8.722 -0.108 0.810 1.00 24.04 73 VAL A CA 7
ATOM 12510 C C . VAL A 1 73 ? 8.629 1.343 1.302 1.00 32.44 73 VAL A C 7
ATOM 12511 O O . VAL A 1 73 ? 7.618 1.745 1.896 1.00 0.14 73 VAL A O 7
ATOM 12524 N N . THR A 1 74 ? 9.700 2.113 1.068 1.00 75.52 74 THR A N 7
ATOM 12525 C CA . THR A 1 74 ? 9.722 3.551 1.330 1.00 51.24 74 THR A CA 7
ATOM 12526 C C . THR A 1 74 ? 9.180 4.269 0.079 1.00 5.52 74 THR A C 7
ATOM 12527 O O . THR A 1 74 ? 9.872 4.379 -0.937 1.00 0.20 74 THR A O 7
ATOM 12538 N N . VAL A 1 75 ? 7.933 4.723 0.160 1.00 32.14 75 VAL A N 7
ATOM 12539 C CA . VAL A 1 75 ? 7.225 5.374 -0.946 1.00 35.45 75 VAL A CA 7
ATOM 12540 C C . VAL A 1 75 ? 6.749 6.765 -0.492 1.00 22.32 75 VAL A C 7
ATOM 12541 O O . VAL A 1 75 ? 5.958 6.890 0.436 1.00 53.22 75 VAL A O 7
ATOM 12554 N N . GLU A 1 76 ? 7.297 7.805 -1.129 1.00 32.02 76 GLU A N 7
ATOM 12555 C CA . GLU A 1 76 ? 6.969 9.206 -0.839 1.00 74.11 76 GLU A CA 7
ATOM 12556 C C . GLU A 1 76 ? 5.706 9.610 -1.618 1.00 71.23 76 GLU A C 7
ATOM 12557 O O . GLU A 1 76 ? 5.654 9.438 -2.839 1.00 31.02 76 GLU A O 7
ATOM 12569 N N . LEU A 1 77 ? 4.677 10.103 -0.901 1.00 43.24 77 LEU A N 7
ATOM 12570 C CA . LEU A 1 77 ? 3.437 10.615 -1.508 1.00 21.03 77 LEU A CA 7
ATOM 12571 C C . LEU A 1 77 ? 3.228 12.076 -1.083 1.00 43.11 77 LEU A C 7
ATOM 12572 O O . LEU A 1 77 ? 3.096 12.366 0.108 1.00 24.31 77 LEU A O 7
ATOM 12588 N N . GLU A 1 78 ? 3.184 12.982 -2.063 1.00 5.51 78 GLU A N 7
ATOM 12589 C CA . GLU A 1 78 ? 2.996 14.415 -1.824 1.00 23.02 78 GLU A CA 7
ATOM 12590 C C . GLU A 1 78 ? 1.491 14.700 -1.781 1.00 63.43 78 GLU A C 7
ATOM 12591 O O . GLU A 1 78 ? 0.815 14.724 -2.819 1.00 63.14 78 GLU A O 7
ATOM 12603 N N . GLU A 1 79 ? 0.980 14.869 -0.556 1.00 1.34 79 GLU A N 7
ATOM 12604 C CA . GLU A 1 79 ? -0.448 14.991 -0.273 1.00 63.11 79 GLU A CA 7
ATOM 12605 C C . GLU A 1 79 ? -0.912 16.455 -0.343 1.00 22.44 79 GLU A C 7
ATOM 12606 O O . GLU A 1 79 ? -0.551 17.267 0.512 1.00 63.05 79 GLU A O 7
ATOM 12618 N N . THR A 1 80 ? -1.711 16.784 -1.370 1.00 55.43 80 THR A N 7
ATOM 12619 C CA . THR A 1 80 ? -2.366 18.086 -1.476 1.00 51.44 80 THR A CA 7
ATOM 12620 C C . THR A 1 80 ? -3.732 17.978 -0.770 1.00 12.35 80 THR A C 7
ATOM 12621 O O . THR A 1 80 ? -4.694 17.445 -1.332 1.00 64.44 80 THR A O 7
ATOM 12632 N N . THR A 1 81 ? -3.794 18.468 0.473 1.00 64.32 81 THR A N 7
ATOM 12633 C CA . THR A 1 81 ? -4.976 18.353 1.326 1.00 33.34 81 THR A CA 7
ATOM 12634 C C . THR A 1 81 ? -5.087 19.581 2.243 1.00 42.12 81 THR A C 7
ATOM 12635 O O . THR A 1 81 ? -4.070 20.145 2.669 1.00 13.11 81 THR A O 7
ATOM 12646 N N . GLY A 1 82 ? -6.338 20.007 2.505 1.00 3.30 82 GLY A N 7
ATOM 12647 C CA . GLY A 1 82 ? -6.616 21.203 3.308 1.00 23.34 82 GLY A CA 7
ATOM 12648 C C . GLY A 1 82 ? -6.237 22.508 2.601 1.00 44.22 82 GLY A C 7
ATOM 12649 O O . GLY A 1 82 ? -6.150 23.556 3.244 1.00 53.24 82 GLY A O 7
ATOM 12653 N N . GLY A 1 83 ? -6.022 22.433 1.267 1.00 65.31 83 GLY A N 7
ATOM 12654 C CA . GLY A 1 83 ? -5.619 23.597 0.460 1.00 62.03 83 GLY A CA 7
ATOM 12655 C C . GLY A 1 83 ? -4.106 23.811 0.413 1.00 34.12 83 GLY A C 7
ATOM 12656 O O . GLY A 1 83 ? -3.636 24.792 -0.177 1.00 72.20 83 GLY A O 7
ATOM 12660 N N . THR A 1 84 ? -3.337 22.890 1.028 1.00 21.40 84 THR A N 7
ATOM 12661 C CA . THR A 1 84 ? -1.861 22.946 1.030 1.00 64.22 84 THR A CA 7
ATOM 12662 C C . THR A 1 84 ? -1.270 21.637 0.479 1.00 14.41 84 THR A C 7
ATOM 12663 O O . THR A 1 84 ? -1.869 20.571 0.636 1.00 44.33 84 THR A O 7
ATOM 12674 N N . THR A 1 85 ? -0.099 21.723 -0.175 1.00 74.32 85 THR A N 7
ATOM 12675 C CA . THR A 1 85 ? 0.611 20.555 -0.711 1.00 33.35 85 THR A CA 7
ATOM 12676 C C . THR A 1 85 ? 1.784 20.207 0.220 1.00 73.34 85 THR A C 7
ATOM 12677 O O . THR A 1 85 ? 2.785 20.920 0.264 1.00 11.21 85 THR A O 7
ATOM 12688 N N . THR A 1 86 ? 1.614 19.126 0.978 1.00 41.43 86 THR A N 7
ATOM 12689 C CA . THR A 1 86 ? 2.612 18.604 1.917 1.00 11.23 86 THR A CA 7
ATOM 12690 C C . THR A 1 86 ? 3.321 17.391 1.292 1.00 63.42 86 THR A C 7
ATOM 12691 O O . THR A 1 86 ? 2.669 16.408 0.954 1.00 21.25 86 THR A O 7
ATOM 12702 N N . ASN A 1 87 ? 4.652 17.474 1.133 1.00 24.32 87 ASN A N 7
ATOM 12703 C CA . ASN A 1 87 ? 5.456 16.338 0.655 1.00 42.23 87 ASN A CA 7
ATOM 12704 C C . ASN A 1 87 ? 5.686 15.366 1.832 1.00 63.24 87 ASN A C 7
ATOM 12705 O O . ASN A 1 87 ? 6.470 15.645 2.738 1.00 24.32 87 ASN A O 7
ATOM 12716 N N . THR A 1 88 ? 4.941 14.254 1.814 1.00 61.00 88 THR A N 7
ATOM 12717 C CA . THR A 1 88 ? 4.916 13.256 2.890 1.00 41.43 88 THR A CA 7
ATOM 12718 C C . THR A 1 88 ? 5.576 11.949 2.404 1.00 2.32 88 THR A C 7
ATOM 12719 O O . THR A 1 88 ? 5.609 11.681 1.206 1.00 12.53 88 THR A O 7
ATOM 12730 N N . THR A 1 89 ? 6.117 11.154 3.334 1.00 25.01 89 THR A N 7
ATOM 12731 C CA . THR A 1 89 ? 6.617 9.799 3.051 1.00 60.41 89 THR A CA 7
ATOM 12732 C C . THR A 1 89 ? 5.746 8.770 3.807 1.00 2.33 89 THR A C 7
ATOM 12733 O O . THR A 1 89 ? 5.171 9.076 4.849 1.00 4.44 89 THR A O 7
ATOM 12744 N N . TYR A 1 90 ? 5.610 7.576 3.223 1.00 35.21 90 TYR A N 7
ATOM 12745 C CA . TYR A 1 90 ? 4.923 6.418 3.813 1.00 30.51 90 TYR A CA 7
ATOM 12746 C C . TYR A 1 90 ? 5.866 5.222 3.719 1.00 43.34 90 TYR A C 7
ATOM 12747 O O . TYR A 1 90 ? 6.465 4.981 2.672 1.00 43.23 90 TYR A O 7
ATOM 12765 N N . GLU A 1 91 ? 6.024 4.508 4.826 1.00 12.12 91 GLU A N 7
ATOM 12766 C CA . GLU A 1 91 ? 6.836 3.291 4.886 1.00 4.11 91 GLU A CA 7
ATOM 12767 C C . GLU A 1 91 ? 5.905 2.104 5.159 1.00 44.01 91 GLU A C 7
ATOM 12768 O O . GLU A 1 91 ? 5.377 1.968 6.268 1.00 43.12 91 GLU A O 7
ATOM 12780 N N . LEU A 1 92 ? 5.660 1.290 4.116 1.00 0.33 92 LEU A N 7
ATOM 12781 C CA . LEU A 1 92 ? 4.800 0.102 4.204 1.00 4.13 92 LEU A CA 7
ATOM 12782 C C . LEU A 1 92 ? 5.684 -1.136 4.384 1.00 54.03 92 LEU A C 7
ATOM 12783 O O . LEU A 1 92 ? 6.363 -1.567 3.443 1.00 72.45 92 LEU A O 7
ATOM 12799 N N . ARG A 1 93 ? 5.695 -1.682 5.607 1.00 1.13 93 ARG A N 7
ATOM 12800 C CA . ARG A 1 93 ? 6.524 -2.839 5.961 1.00 52.52 93 ARG A CA 7
ATOM 12801 C C . ARG A 1 93 ? 5.697 -4.130 5.841 1.00 63.00 93 ARG A C 7
ATOM 12802 O O . ARG A 1 93 ? 4.865 -4.436 6.708 1.00 32.53 93 ARG A O 7
ATOM 12823 N N . PHE A 1 94 ? 5.937 -4.864 4.749 1.00 60.25 94 PHE A N 7
ATOM 12824 C CA . PHE A 1 94 ? 5.238 -6.106 4.426 1.00 73.41 94 PHE A CA 7
ATOM 12825 C C . PHE A 1 94 ? 5.950 -7.286 5.094 1.00 3.14 94 PHE A C 7
ATOM 12826 O O . PHE A 1 94 ? 7.051 -7.668 4.683 1.00 1.31 94 PHE A O 7
ATOM 12843 N N . GLU A 1 95 ? 5.306 -7.847 6.127 1.00 64.40 95 GLU A N 7
ATOM 12844 C CA . GLU A 1 95 ? 5.865 -8.938 6.930 1.00 52.45 95 GLU A CA 7
ATOM 12845 C C . GLU A 1 95 ? 5.261 -10.270 6.453 1.00 31.55 95 GLU A C 7
ATOM 12846 O O . GLU A 1 95 ? 4.028 -10.433 6.399 1.00 65.50 95 GLU A O 7
ATOM 12858 N N . VAL A 1 96 ? 6.149 -11.197 6.085 1.00 2.54 96 VAL A N 7
ATOM 12859 C CA . VAL A 1 96 ? 5.803 -12.401 5.330 1.00 34.23 96 VAL A CA 7
ATOM 12860 C C . VAL A 1 96 ? 5.639 -13.622 6.247 1.00 33.42 96 VAL A C 7
ATOM 12861 O O . VAL A 1 96 ? 6.228 -13.695 7.332 1.00 3.12 96 VAL A O 7
ATOM 12874 N N . ASP A 1 97 ? 4.802 -14.554 5.800 1.00 42.11 97 ASP A N 7
ATOM 12875 C CA . ASP A 1 97 ? 4.571 -15.844 6.453 1.00 34.41 97 ASP A CA 7
ATOM 12876 C C . ASP A 1 97 ? 4.507 -16.925 5.363 1.00 71.44 97 ASP A C 7
ATOM 12877 O O . ASP A 1 97 ? 3.494 -17.069 4.667 1.00 31.52 97 ASP A O 7
ATOM 12886 N N . GLY A 1 98 ? 5.637 -17.627 5.188 1.00 41.24 98 GLY A N 7
ATOM 12887 C CA . GLY A 1 98 ? 5.771 -18.685 4.191 1.00 2.33 98 GLY A CA 7
ATOM 12888 C C . GLY A 1 98 ? 5.964 -18.149 2.773 1.00 10.32 98 GLY A C 7
ATOM 12889 O O . GLY A 1 98 ? 7.022 -17.602 2.457 1.00 11.31 98 GLY A O 7
ATOM 12893 N N . ASP A 1 99 ? 4.917 -18.284 1.939 1.00 40.51 99 ASP A N 7
ATOM 12894 C CA . ASP A 1 99 ? 4.933 -17.922 0.500 1.00 42.22 99 ASP A CA 7
ATOM 12895 C C . ASP A 1 99 ? 3.989 -16.718 0.220 1.00 52.30 99 ASP A C 7
ATOM 12896 O O . ASP A 1 99 ? 3.939 -16.182 -0.898 1.00 64.32 99 ASP A O 7
ATOM 12905 N N . THR A 1 100 ? 3.273 -16.275 1.269 1.00 15.44 100 THR A N 7
ATOM 12906 C CA . THR A 1 100 ? 2.315 -15.155 1.193 1.00 52.21 100 THR A CA 7
ATOM 12907 C C . THR A 1 100 ? 2.619 -14.120 2.289 1.00 41.42 100 THR A C 7
ATOM 12908 O O . THR A 1 100 ? 3.207 -14.455 3.323 1.00 54.44 100 THR A O 7
ATOM 12919 N N . ILE A 1 101 ? 2.235 -12.858 2.049 1.00 52.55 101 ILE A N 7
ATOM 12920 C CA . ILE A 1 101 ? 2.397 -11.762 3.024 1.00 23.12 101 ILE A CA 7
ATOM 12921 C C . ILE A 1 101 ? 1.073 -11.613 3.806 1.00 71.02 101 ILE A C 7
ATOM 12922 O O . ILE A 1 101 ? -0.003 -11.620 3.201 1.00 65.22 101 ILE A O 7
ATOM 12938 N N . ARG A 1 102 ? 1.147 -11.496 5.148 1.00 44.32 102 ARG A N 7
ATOM 12939 C CA . ARG A 1 102 ? -0.061 -11.477 6.021 1.00 44.33 102 ARG A CA 7
ATOM 12940 C C . ARG A 1 102 ? -0.176 -10.150 6.787 1.00 24.53 102 ARG A C 7
ATOM 12941 O O . ARG A 1 102 ? -1.160 -9.921 7.499 1.00 24.01 102 ARG A O 7
ATOM 12962 N N . ARG A 1 103 ? 0.823 -9.270 6.610 1.00 62.15 103 ARG A N 7
ATOM 12963 C CA . ARG A 1 103 ? 0.954 -8.027 7.380 1.00 24.43 103 ARG A CA 7
ATOM 12964 C C . ARG A 1 103 ? 1.504 -6.910 6.484 1.00 71.23 103 ARG A C 7
ATOM 12965 O O . ARG A 1 103 ? 2.447 -7.129 5.727 1.00 3.00 103 ARG A O 7
ATOM 12986 N N . VAL A 1 104 ? 0.877 -5.728 6.565 1.00 60.41 104 VAL A N 7
ATOM 12987 C CA . VAL A 1 104 ? 1.420 -4.477 6.022 1.00 74.24 104 VAL A CA 7
ATOM 12988 C C . VAL A 1 104 ? 1.322 -3.407 7.126 1.00 53.24 104 VAL A C 7
ATOM 12989 O O . VAL A 1 104 ? 0.230 -3.124 7.637 1.00 24.10 104 VAL A O 7
ATOM 13002 N N . THR A 1 105 ? 2.480 -2.883 7.548 1.00 65.11 105 THR A N 7
ATOM 13003 C CA . THR A 1 105 ? 2.549 -1.805 8.539 1.00 64.10 105 THR A CA 7
ATOM 13004 C C . THR A 1 105 ? 2.704 -0.478 7.782 1.00 41.22 105 THR A C 7
ATOM 13005 O O . THR A 1 105 ? 3.788 -0.165 7.288 1.00 11.23 105 THR A O 7
ATOM 13016 N N . VAL A 1 106 ? 1.607 0.285 7.682 1.00 42.24 106 VAL A N 7
ATOM 13017 C CA . VAL A 1 106 ? 1.599 1.572 6.961 1.00 23.22 106 VAL A CA 7
ATOM 13018 C C . VAL A 1 106 ? 1.869 2.697 7.973 1.00 61.25 106 VAL A C 7
ATOM 13019 O O . VAL A 1 106 ? 1.001 3.021 8.793 1.00 70.12 106 VAL A O 7
ATOM 13032 N N . THR A 1 107 ? 3.093 3.250 7.945 1.00 3.33 107 THR A N 7
ATOM 13033 C CA . THR A 1 107 ? 3.485 4.356 8.829 1.00 71.21 107 THR A CA 7
ATOM 13034 C C . THR A 1 107 ? 3.661 5.639 8.001 1.00 43.23 107 THR A C 7
ATOM 13035 O O . THR A 1 107 ? 4.448 5.655 7.054 1.00 5.33 107 THR A O 7
ATOM 13046 N N . GLN A 1 108 ? 2.907 6.693 8.350 1.00 41.52 108 GLN A N 7
ATOM 13047 C CA . GLN A 1 108 ? 3.061 8.018 7.735 1.00 13.13 108 GLN A CA 7
ATOM 13048 C C . GLN A 1 108 ? 4.337 8.676 8.292 1.00 74.10 108 GLN A C 7
ATOM 13049 O O . GLN A 1 108 ? 4.334 9.217 9.406 1.00 4.43 108 GLN A O 7
ATOM 13063 N N . ASN A 1 109 ? 5.436 8.563 7.534 1.00 21.33 109 ASN A N 7
ATOM 13064 C CA . ASN A 1 109 ? 6.719 9.188 7.878 1.00 54.02 109 ASN A CA 7
ATOM 13065 C C . ASN A 1 109 ? 6.668 10.667 7.443 1.00 15.21 109 ASN A C 7
ATOM 13066 O O . ASN A 1 109 ? 7.164 11.048 6.371 1.00 55.22 109 ASN A O 7
ATOM 13077 N N . GLY A 1 110 ? 5.983 11.475 8.270 1.00 62.34 110 GLY A N 7
ATOM 13078 C CA . GLY A 1 110 ? 5.840 12.914 8.042 1.00 71.41 110 GLY A CA 7
ATOM 13079 C C . GLY A 1 110 ? 6.674 13.717 9.028 1.00 40.35 110 GLY A C 7
ATOM 13080 O O . GLY A 1 110 ? 6.228 14.758 9.520 1.00 51.11 110 GLY A O 7
ATOM 13084 N N . GLY A 1 111 ? 7.889 13.223 9.318 1.00 54.31 111 GLY A N 7
ATOM 13085 C CA . GLY A 1 111 ? 8.793 13.881 10.263 1.00 12.42 111 GLY A CA 7
ATOM 13086 C C . GLY A 1 111 ? 10.127 13.165 10.349 1.00 64.04 111 GLY A C 7
ATOM 13087 O O . GLY A 1 111 ? 10.480 12.624 11.405 1.00 73.24 111 GLY A O 7
ATOM 13091 N N . SER A 1 112 ? 10.857 13.155 9.224 1.00 2.03 112 SER A N 7
ATOM 13092 C CA . SER A 1 112 ? 12.169 12.498 9.115 1.00 72.14 112 SER A CA 7
ATOM 13093 C C . SER A 1 112 ? 13.249 13.314 9.875 1.00 12.13 112 SER A C 7
ATOM 13094 O O . SER A 1 112 ? 13.546 14.454 9.495 1.00 72.33 112 SER A O 7
ATOM 13102 N N . LEU A 1 113 ? 13.816 12.731 10.960 1.00 63.35 113 LEU A N 7
ATOM 13103 C CA . LEU A 1 113 ? 14.815 13.411 11.829 1.00 4.41 113 LEU A CA 7
ATOM 13104 C C . LEU A 1 113 ? 16.250 12.885 11.598 1.00 13.03 113 LEU A C 7
ATOM 13105 O O . LEU A 1 113 ? 17.195 13.341 12.260 1.00 72.40 113 LEU A O 7
ATOM 13121 N N . GLU A 1 114 ? 16.409 11.944 10.655 1.00 20.33 114 GLU A N 7
ATOM 13122 C CA . GLU A 1 114 ? 17.687 11.252 10.420 1.00 32.31 114 GLU A CA 7
ATOM 13123 C C . GLU A 1 114 ? 18.705 12.171 9.710 1.00 41.30 114 GLU A C 7
ATOM 13124 O O . GLU A 1 114 ? 18.746 12.238 8.480 1.00 51.05 114 GLU A O 7
ATOM 13136 N N . HIS A 1 115 ? 19.463 12.939 10.515 1.00 3.11 115 HIS A N 7
ATOM 13137 C CA . HIS A 1 115 ? 20.582 13.776 10.052 1.00 74.50 115 HIS A CA 7
ATOM 13138 C C . HIS A 1 115 ? 21.855 13.240 10.707 1.00 71.33 115 HIS A C 7
ATOM 13139 O O . HIS A 1 115 ? 22.000 13.330 11.930 1.00 1.24 115 HIS A O 7
ATOM 13154 N N . HIS A 1 116 ? 22.707 12.584 9.890 1.00 65.15 116 HIS A N 7
ATOM 13155 C CA . HIS A 1 116 ? 23.946 11.888 10.350 1.00 13.15 116 HIS A CA 7
ATOM 13156 C C . HIS A 1 116 ? 23.602 10.687 11.292 1.00 34.42 116 HIS A C 7
ATOM 13157 O O . HIS A 1 116 ? 24.500 10.016 11.789 1.00 61.44 116 HIS A O 7
ATOM 13172 N N . HIS A 1 117 ? 22.289 10.385 11.472 1.00 32.20 117 HIS A N 7
ATOM 13173 C CA . HIS A 1 117 ? 21.795 9.411 12.473 1.00 53.44 117 HIS A CA 7
ATOM 13174 C C . HIS A 1 117 ? 21.917 7.958 11.943 1.00 3.34 117 HIS A C 7
ATOM 13175 O O . HIS A 1 117 ? 20.921 7.309 11.587 1.00 44.43 117 HIS A O 7
ATOM 13190 N N . HIS A 1 118 ? 23.183 7.520 11.850 1.00 53.23 118 HIS A N 7
ATOM 13191 C CA . HIS A 1 118 ? 23.646 6.191 11.391 1.00 3.43 118 HIS A CA 7
ATOM 13192 C C . HIS A 1 118 ? 25.162 6.290 11.201 1.00 63.12 118 HIS A C 7
ATOM 13193 O O . HIS A 1 118 ? 25.643 7.218 10.531 1.00 12.31 118 HIS A O 7
ATOM 13208 N N . HIS A 1 119 ? 25.918 5.372 11.824 1.00 3.31 119 HIS A N 7
ATOM 13209 C CA . HIS A 1 119 ? 27.384 5.345 11.700 1.00 51.32 119 HIS A CA 7
ATOM 13210 C C . HIS A 1 119 ? 27.767 4.685 10.362 1.00 32.11 119 HIS A C 7
ATOM 13211 O O . HIS A 1 119 ? 28.071 3.489 10.304 1.00 64.24 119 HIS A O 7
ATOM 13226 N N . HIS A 1 120 ? 27.675 5.485 9.289 1.00 74.21 120 HIS A N 7
ATOM 13227 C CA . HIS A 1 120 ? 27.995 5.074 7.921 1.00 35.03 120 HIS A CA 7
ATOM 13228 C C . HIS A 1 120 ? 28.208 6.359 7.090 1.00 31.32 120 HIS A C 7
ATOM 13229 O O . HIS A 1 120 ? 27.209 6.946 6.603 1.00 42.41 120 HIS A O 7
ATOM 13245 N N . MET A 1 1 ? 3.508 -18.043 -2.169 1.00 73.11 1 MET A N 8
ATOM 13246 C CA . MET A 1 1 ? 3.440 -16.930 -3.124 1.00 64.40 1 MET A CA 8
ATOM 13247 C C . MET A 1 1 ? 4.874 -16.576 -3.544 1.00 35.33 1 MET A C 8
ATOM 13248 O O . MET A 1 1 ? 5.647 -16.036 -2.747 1.00 33.45 1 MET A O 8
ATOM 13264 N N . GLN A 1 2 ? 5.228 -16.915 -4.798 1.00 4.32 2 GLN A N 8
ATOM 13265 C CA . GLN A 1 2 ? 6.600 -16.783 -5.317 1.00 40.25 2 GLN A CA 8
ATOM 13266 C C . GLN A 1 2 ? 6.957 -15.292 -5.518 1.00 2.54 2 GLN A C 8
ATOM 13267 O O . GLN A 1 2 ? 6.114 -14.513 -5.969 1.00 14.21 2 GLN A O 8
ATOM 13281 N N . ASP A 1 3 ? 8.208 -14.931 -5.154 1.00 72.20 3 ASP A N 8
ATOM 13282 C CA . ASP A 1 3 ? 8.759 -13.557 -5.228 1.00 54.01 3 ASP A CA 8
ATOM 13283 C C . ASP A 1 3 ? 8.020 -12.615 -4.251 1.00 50.34 3 ASP A C 8
ATOM 13284 O O . ASP A 1 3 ? 6.914 -12.139 -4.530 1.00 60.34 3 ASP A O 8
ATOM 13293 N N . ILE A 1 4 ? 8.670 -12.348 -3.122 1.00 12.44 4 ILE A N 8
ATOM 13294 C CA . ILE A 1 4 ? 8.149 -11.494 -2.048 1.00 23.14 4 ILE A CA 8
ATOM 13295 C C . ILE A 1 4 ? 8.255 -9.999 -2.426 1.00 71.23 4 ILE A C 8
ATOM 13296 O O . ILE A 1 4 ? 7.338 -9.224 -2.145 1.00 13.01 4 ILE A O 8
ATOM 13312 N N . VAL A 1 5 ? 9.378 -9.617 -3.075 1.00 63.13 5 VAL A N 8
ATOM 13313 C CA . VAL A 1 5 ? 9.708 -8.200 -3.351 1.00 20.13 5 VAL A CA 8
ATOM 13314 C C . VAL A 1 5 ? 8.724 -7.593 -4.364 1.00 54.14 5 VAL A C 8
ATOM 13315 O O . VAL A 1 5 ? 8.195 -6.492 -4.142 1.00 72.54 5 VAL A O 8
ATOM 13328 N N . GLU A 1 6 ? 8.500 -8.325 -5.474 1.00 3.44 6 GLU A N 8
ATOM 13329 C CA . GLU A 1 6 ? 7.575 -7.905 -6.535 1.00 32.31 6 GLU A CA 8
ATOM 13330 C C . GLU A 1 6 ? 6.152 -7.768 -5.978 1.00 30.12 6 GLU A C 8
ATOM 13331 O O . GLU A 1 6 ? 5.443 -6.813 -6.300 1.00 22.42 6 GLU A O 8
ATOM 13343 N N . ALA A 1 7 ? 5.779 -8.721 -5.110 1.00 32.20 7 ALA A N 8
ATOM 13344 C CA . ALA A 1 7 ? 4.485 -8.716 -4.414 1.00 1.14 7 ALA A CA 8
ATOM 13345 C C . ALA A 1 7 ? 4.331 -7.464 -3.542 1.00 1.55 7 ALA A C 8
ATOM 13346 O O . ALA A 1 7 ? 3.309 -6.797 -3.596 1.00 61.22 7 ALA A O 8
ATOM 13353 N N . ALA A 1 8 ? 5.379 -7.149 -2.777 1.00 73.21 8 ALA A N 8
ATOM 13354 C CA . ALA A 1 8 ? 5.395 -6.000 -1.855 1.00 34.22 8 ALA A CA 8
ATOM 13355 C C . ALA A 1 8 ? 5.303 -4.660 -2.615 1.00 31.31 8 ALA A C 8
ATOM 13356 O O . ALA A 1 8 ? 4.675 -3.713 -2.143 1.00 11.24 8 ALA A O 8
ATOM 13363 N N . LYS A 1 9 ? 5.928 -4.616 -3.800 1.00 51.33 9 LYS A N 8
ATOM 13364 C CA . LYS A 1 9 ? 5.980 -3.417 -4.655 1.00 54.41 9 LYS A CA 8
ATOM 13365 C C . LYS A 1 9 ? 4.605 -3.158 -5.310 1.00 62.23 9 LYS A C 8
ATOM 13366 O O . LYS A 1 9 ? 4.084 -2.035 -5.263 1.00 72.05 9 LYS A O 8
ATOM 13385 N N . GLN A 1 10 ? 4.028 -4.223 -5.902 1.00 35.21 10 GLN A N 8
ATOM 13386 C CA . GLN A 1 10 ? 2.687 -4.197 -6.531 1.00 12.23 10 GLN A CA 8
ATOM 13387 C C . GLN A 1 10 ? 1.606 -3.847 -5.502 1.00 11.23 10 GLN A C 8
ATOM 13388 O O . GLN A 1 10 ? 0.700 -3.049 -5.781 1.00 54.43 10 GLN A O 8
ATOM 13402 N N . ALA A 1 11 ? 1.733 -4.454 -4.316 1.00 3.40 11 ALA A N 8
ATOM 13403 C CA . ALA A 1 11 ? 0.796 -4.277 -3.208 1.00 41.34 11 ALA A CA 8
ATOM 13404 C C . ALA A 1 11 ? 0.824 -2.844 -2.683 1.00 22.34 11 ALA A C 8
ATOM 13405 O O . ALA A 1 11 ? -0.229 -2.269 -2.430 1.00 15.11 11 ALA A O 8
ATOM 13412 N N . ALA A 1 12 ? 2.041 -2.282 -2.550 1.00 4.24 12 ALA A N 8
ATOM 13413 C CA . ALA A 1 12 ? 2.246 -0.903 -2.069 1.00 53.14 12 ALA A CA 8
ATOM 13414 C C . ALA A 1 12 ? 1.456 0.111 -2.916 1.00 15.22 12 ALA A C 8
ATOM 13415 O O . ALA A 1 12 ? 0.675 0.906 -2.379 1.00 12.14 12 ALA A O 8
ATOM 13422 N N . ILE A 1 13 ? 1.635 0.016 -4.248 1.00 33.53 13 ILE A N 8
ATOM 13423 C CA . ILE A 1 13 ? 0.939 0.873 -5.227 1.00 61.15 13 ILE A CA 8
ATOM 13424 C C . ILE A 1 13 ? -0.592 0.660 -5.134 1.00 70.35 13 ILE A C 8
ATOM 13425 O O . ILE A 1 13 ? -1.358 1.625 -5.067 1.00 5.32 13 ILE A O 8
ATOM 13441 N N . ALA A 1 14 ? -1.001 -0.623 -5.094 1.00 25.35 14 ALA A N 8
ATOM 13442 C CA . ALA A 1 14 ? -2.423 -1.045 -5.123 1.00 74.24 14 ALA A CA 8
ATOM 13443 C C . ALA A 1 14 ? -3.222 -0.554 -3.904 1.00 63.51 14 ALA A C 8
ATOM 13444 O O . ALA A 1 14 ? -4.420 -0.261 -4.014 1.00 15.25 14 ALA A O 8
ATOM 13451 N N . ILE A 1 15 ? -2.539 -0.485 -2.752 1.00 22.41 15 ILE A N 8
ATOM 13452 C CA . ILE A 1 15 ? -3.106 0.023 -1.494 1.00 15.02 15 ILE A CA 8
ATOM 13453 C C . ILE A 1 15 ? -3.499 1.511 -1.648 1.00 12.43 15 ILE A C 8
ATOM 13454 O O . ILE A 1 15 ? -4.599 1.916 -1.246 1.00 65.14 15 ILE A O 8
ATOM 13470 N N . PHE A 1 16 ? -2.622 2.299 -2.290 1.00 52.32 16 PHE A N 8
ATOM 13471 C CA . PHE A 1 16 ? -2.884 3.732 -2.555 1.00 14.45 16 PHE A CA 8
ATOM 13472 C C . PHE A 1 16 ? -3.937 3.916 -3.655 1.00 54.23 16 PHE A C 8
ATOM 13473 O O . PHE A 1 16 ? -4.718 4.873 -3.612 1.00 23.12 16 PHE A O 8
ATOM 13490 N N . GLN A 1 17 ? -3.949 2.985 -4.631 1.00 52.43 17 GLN A N 8
ATOM 13491 C CA . GLN A 1 17 ? -4.906 3.008 -5.755 1.00 13.22 17 GLN A CA 8
ATOM 13492 C C . GLN A 1 17 ? -6.351 2.854 -5.254 1.00 55.42 17 GLN A C 8
ATOM 13493 O O . GLN A 1 17 ? -7.261 3.509 -5.772 1.00 30.22 17 GLN A O 8
ATOM 13507 N N . LEU A 1 18 ? -6.532 2.006 -4.227 1.00 52.23 18 LEU A N 8
ATOM 13508 C CA . LEU A 1 18 ? -7.831 1.818 -3.560 1.00 74.40 18 LEU A CA 8
ATOM 13509 C C . LEU A 1 18 ? -8.161 3.005 -2.643 1.00 63.15 18 LEU A C 8
ATOM 13510 O O . LEU A 1 18 ? -9.313 3.407 -2.558 1.00 12.34 18 LEU A O 8
ATOM 13526 N N . TRP A 1 19 ? -7.143 3.559 -1.971 1.00 62.51 19 TRP A N 8
ATOM 13527 C CA . TRP A 1 19 ? -7.328 4.679 -1.022 1.00 71.43 19 TRP A CA 8
ATOM 13528 C C . TRP A 1 19 ? -7.857 5.963 -1.707 1.00 45.01 19 TRP A C 8
ATOM 13529 O O . TRP A 1 19 ? -8.549 6.771 -1.065 1.00 43.10 19 TRP A O 8
ATOM 13550 N N . LYS A 1 20 ? -7.524 6.155 -3.000 1.00 11.13 20 LYS A N 8
ATOM 13551 C CA . LYS A 1 20 ? -8.034 7.297 -3.802 1.00 0.35 20 LYS A CA 8
ATOM 13552 C C . LYS A 1 20 ? -9.183 6.863 -4.744 1.00 65.10 20 LYS A C 8
ATOM 13553 O O . LYS A 1 20 ? -9.905 7.717 -5.278 1.00 23.22 20 LYS A O 8
ATOM 13572 N N . ASN A 1 21 ? -9.340 5.538 -4.946 1.00 61.43 21 ASN A N 8
ATOM 13573 C CA . ASN A 1 21 ? -10.373 4.963 -5.837 1.00 72.42 21 ASN A CA 8
ATOM 13574 C C . ASN A 1 21 ? -10.663 3.502 -5.397 1.00 31.35 21 ASN A C 8
ATOM 13575 O O . ASN A 1 21 ? -10.074 2.553 -5.945 1.00 32.23 21 ASN A O 8
ATOM 13586 N N . PRO A 1 22 ? -11.569 3.292 -4.375 1.00 21.45 22 PRO A N 8
ATOM 13587 C CA . PRO A 1 22 ? -11.894 1.933 -3.835 1.00 51.52 22 PRO A CA 8
ATOM 13588 C C . PRO A 1 22 ? -12.653 1.050 -4.847 1.00 63.31 22 PRO A C 8
ATOM 13589 O O . PRO A 1 22 ? -12.774 -0.171 -4.660 1.00 71.30 22 PRO A O 8
ATOM 13600 N N . THR A 1 23 ? -13.140 1.688 -5.919 1.00 0.42 23 THR A N 8
ATOM 13601 C CA . THR A 1 23 ? -13.910 1.049 -6.980 1.00 3.22 23 THR A CA 8
ATOM 13602 C C . THR A 1 23 ? -13.013 0.325 -8.001 1.00 14.22 23 THR A C 8
ATOM 13603 O O . THR A 1 23 ? -13.543 -0.341 -8.895 1.00 74.21 23 THR A O 8
ATOM 13614 N N . ASP A 1 24 ? -11.668 0.455 -7.877 1.00 64.22 24 ASP A N 8
ATOM 13615 C CA . ASP A 1 24 ? -10.722 -0.209 -8.799 1.00 14.42 24 ASP A CA 8
ATOM 13616 C C . ASP A 1 24 ? -10.646 -1.719 -8.472 1.00 55.14 24 ASP A C 8
ATOM 13617 O O . ASP A 1 24 ? -10.141 -2.089 -7.405 1.00 74.44 24 ASP A O 8
ATOM 13626 N N . PRO A 1 25 ? -11.139 -2.617 -9.385 1.00 55.32 25 PRO A N 8
ATOM 13627 C CA . PRO A 1 25 ? -11.189 -4.069 -9.125 1.00 45.22 25 PRO A CA 8
ATOM 13628 C C . PRO A 1 25 ? -9.803 -4.745 -9.206 1.00 13.13 25 PRO A C 8
ATOM 13629 O O . PRO A 1 25 ? -9.527 -5.664 -8.444 1.00 25.15 25 PRO A O 8
ATOM 13640 N N . GLU A 1 26 ? -8.932 -4.249 -10.108 1.00 74.11 26 GLU A N 8
ATOM 13641 C CA . GLU A 1 26 ? -7.648 -4.906 -10.428 1.00 34.23 26 GLU A CA 8
ATOM 13642 C C . GLU A 1 26 ? -6.597 -4.661 -9.333 1.00 52.22 26 GLU A C 8
ATOM 13643 O O . GLU A 1 26 ? -5.741 -5.522 -9.086 1.00 11.04 26 GLU A O 8
ATOM 13655 N N . ALA A 1 27 ? -6.686 -3.500 -8.669 1.00 62.31 27 ALA A N 8
ATOM 13656 C CA . ALA A 1 27 ? -5.788 -3.129 -7.565 1.00 13.52 27 ALA A CA 8
ATOM 13657 C C . ALA A 1 27 ? -6.024 -4.049 -6.357 1.00 62.31 27 ALA A C 8
ATOM 13658 O O . ALA A 1 27 ? -5.078 -4.556 -5.754 1.00 54.14 27 ALA A O 8
ATOM 13665 N N . GLN A 1 28 ? -7.310 -4.279 -6.030 1.00 32.14 28 GLN A N 8
ATOM 13666 C CA . GLN A 1 28 ? -7.697 -5.180 -4.928 1.00 23.41 28 GLN A CA 8
ATOM 13667 C C . GLN A 1 28 ? -7.601 -6.661 -5.345 1.00 33.13 28 GLN A C 8
ATOM 13668 O O . GLN A 1 28 ? -7.422 -7.528 -4.491 1.00 54.33 28 GLN A O 8
ATOM 13682 N N . GLU A 1 29 ? -7.689 -6.933 -6.665 1.00 51.31 29 GLU A N 8
ATOM 13683 C CA . GLU A 1 29 ? -7.572 -8.301 -7.218 1.00 45.20 29 GLU A CA 8
ATOM 13684 C C . GLU A 1 29 ? -6.174 -8.869 -6.946 1.00 14.45 29 GLU A C 8
ATOM 13685 O O . GLU A 1 29 ? -6.042 -9.995 -6.445 1.00 5.24 29 GLU A O 8
ATOM 13697 N N . LEU A 1 30 ? -5.131 -8.067 -7.262 1.00 55.22 30 LEU A N 8
ATOM 13698 C CA . LEU A 1 30 ? -3.731 -8.488 -7.069 1.00 73.44 30 LEU A CA 8
ATOM 13699 C C . LEU A 1 30 ? -3.431 -8.640 -5.569 1.00 12.22 30 LEU A C 8
ATOM 13700 O O . LEU A 1 30 ? -2.711 -9.553 -5.178 1.00 50.33 30 LEU A O 8
ATOM 13716 N N . LEU A 1 31 ? -4.051 -7.765 -4.740 1.00 13.53 31 LEU A N 8
ATOM 13717 C CA . LEU A 1 31 ? -3.946 -7.814 -3.261 1.00 45.54 31 LEU A CA 8
ATOM 13718 C C . LEU A 1 31 ? -4.582 -9.093 -2.673 1.00 3.02 31 LEU A C 8
ATOM 13719 O O . LEU A 1 31 ? -4.274 -9.464 -1.548 1.00 44.42 31 LEU A O 8
ATOM 13735 N N . ASN A 1 32 ? -5.490 -9.730 -3.423 1.00 25.31 32 ASN A N 8
ATOM 13736 C CA . ASN A 1 32 ? -6.099 -11.027 -3.028 1.00 73.44 32 ASN A CA 8
ATOM 13737 C C . ASN A 1 32 ? -5.136 -12.178 -3.381 1.00 3.35 32 ASN A C 8
ATOM 13738 O O . ASN A 1 32 ? -5.083 -13.204 -2.690 1.00 42.34 32 ASN A O 8
ATOM 13749 N N . LYS A 1 33 ? -4.361 -11.968 -4.461 1.00 63.53 33 LYS A N 8
ATOM 13750 C CA . LYS A 1 33 ? -3.467 -12.981 -5.049 1.00 34.21 33 LYS A CA 8
ATOM 13751 C C . LYS A 1 33 ? -2.137 -13.111 -4.276 1.00 42.14 33 LYS A C 8
ATOM 13752 O O . LYS A 1 33 ? -1.584 -14.220 -4.181 1.00 14.10 33 LYS A O 8
ATOM 13771 N N . ILE A 1 34 ? -1.617 -11.984 -3.743 1.00 1.01 34 ILE A N 8
ATOM 13772 C CA . ILE A 1 34 ? -0.283 -11.939 -3.081 1.00 24.44 34 ILE A CA 8
ATOM 13773 C C . ILE A 1 34 ? -0.404 -11.705 -1.559 1.00 1.00 34 ILE A C 8
ATOM 13774 O O . ILE A 1 34 ? 0.265 -12.371 -0.757 1.00 64.14 34 ILE A O 8
ATOM 13790 N N . LEU A 1 35 ? -1.260 -10.750 -1.177 1.00 33.51 35 LEU A N 8
ATOM 13791 C CA . LEU A 1 35 ? -1.588 -10.450 0.232 1.00 31.22 35 LEU A CA 8
ATOM 13792 C C . LEU A 1 35 ? -2.881 -11.193 0.611 1.00 63.43 35 LEU A C 8
ATOM 13793 O O . LEU A 1 35 ? -3.473 -11.897 -0.220 1.00 40.22 35 LEU A O 8
ATOM 13809 N N . SER A 1 36 ? -3.285 -11.070 1.878 1.00 63.32 36 SER A N 8
ATOM 13810 C CA . SER A 1 36 ? -4.546 -11.640 2.359 1.00 21.11 36 SER A CA 8
ATOM 13811 C C . SER A 1 36 ? -5.745 -10.835 1.791 1.00 64.45 36 SER A C 8
ATOM 13812 O O . SER A 1 36 ? -5.620 -9.622 1.587 1.00 43.43 36 SER A O 8
ATOM 13820 N N . PRO A 1 37 ? -6.919 -11.486 1.512 1.00 1.51 37 PRO A N 8
ATOM 13821 C CA . PRO A 1 37 ? -8.164 -10.764 1.124 1.00 0.21 37 PRO A CA 8
ATOM 13822 C C . PRO A 1 37 ? -8.664 -9.781 2.212 1.00 60.44 37 PRO A C 8
ATOM 13823 O O . PRO A 1 37 ? -9.459 -8.882 1.931 1.00 33.01 37 PRO A O 8
ATOM 13834 N N . ASP A 1 38 ? -8.183 -9.989 3.446 1.00 11.55 38 ASP A N 8
ATOM 13835 C CA . ASP A 1 38 ? -8.413 -9.088 4.590 1.00 22.21 38 ASP A CA 8
ATOM 13836 C C . ASP A 1 38 ? -7.690 -7.746 4.394 1.00 43.12 38 ASP A C 8
ATOM 13837 O O . ASP A 1 38 ? -8.220 -6.692 4.755 1.00 60.42 38 ASP A O 8
ATOM 13846 N N . VAL A 1 39 ? -6.475 -7.813 3.814 1.00 2.50 39 VAL A N 8
ATOM 13847 C CA . VAL A 1 39 ? -5.636 -6.633 3.562 1.00 24.22 39 VAL A CA 8
ATOM 13848 C C . VAL A 1 39 ? -6.355 -5.670 2.600 1.00 62.03 39 VAL A C 8
ATOM 13849 O O . VAL A 1 39 ? -6.597 -4.517 2.963 1.00 51.14 39 VAL A O 8
ATOM 13862 N N . LEU A 1 40 ? -6.753 -6.175 1.414 1.00 34.31 40 LEU A N 8
ATOM 13863 C CA . LEU A 1 40 ? -7.437 -5.354 0.379 1.00 34.11 40 LEU A CA 8
ATOM 13864 C C . LEU A 1 40 ? -8.747 -4.765 0.920 1.00 54.41 40 LEU A C 8
ATOM 13865 O O . LEU A 1 40 ? -9.146 -3.658 0.537 1.00 15.51 40 LEU A O 8
ATOM 13881 N N . ASP A 1 41 ? -9.400 -5.541 1.805 1.00 63.50 41 ASP A N 8
ATOM 13882 C CA . ASP A 1 41 ? -10.710 -5.212 2.367 1.00 75.11 41 ASP A CA 8
ATOM 13883 C C . ASP A 1 41 ? -10.608 -3.984 3.280 1.00 24.41 41 ASP A C 8
ATOM 13884 O O . ASP A 1 41 ? -11.299 -2.995 3.060 1.00 41.44 41 ASP A O 8
ATOM 13893 N N . GLN A 1 42 ? -9.705 -4.032 4.273 1.00 74.45 42 GLN A N 8
ATOM 13894 C CA . GLN A 1 42 ? -9.506 -2.907 5.210 1.00 35.00 42 GLN A CA 8
ATOM 13895 C C . GLN A 1 42 ? -8.904 -1.671 4.491 1.00 15.02 42 GLN A C 8
ATOM 13896 O O . GLN A 1 42 ? -9.090 -0.536 4.941 1.00 20.30 42 GLN A O 8
ATOM 13910 N N . VAL A 1 43 ? -8.195 -1.911 3.365 1.00 23.31 43 VAL A N 8
ATOM 13911 C CA . VAL A 1 43 ? -7.635 -0.845 2.513 1.00 24.03 43 VAL A CA 8
ATOM 13912 C C . VAL A 1 43 ? -8.769 -0.067 1.794 1.00 21.11 43 VAL A C 8
ATOM 13913 O O . VAL A 1 43 ? -8.838 1.164 1.900 1.00 33.12 43 VAL A O 8
ATOM 13926 N N . ARG A 1 44 ? -9.678 -0.780 1.109 1.00 14.10 44 ARG A N 8
ATOM 13927 C CA . ARG A 1 44 ? -10.794 -0.143 0.353 1.00 54.34 44 ARG A CA 8
ATOM 13928 C C . ARG A 1 44 ? -11.790 0.572 1.308 1.00 21.24 44 ARG A C 8
ATOM 13929 O O . ARG A 1 44 ? -12.554 1.445 0.876 1.00 21.53 44 ARG A O 8
ATOM 13950 N N . GLU A 1 45 ? -11.782 0.176 2.600 1.00 54.10 45 GLU A N 8
ATOM 13951 C CA . GLU A 1 45 ? -12.553 0.856 3.666 1.00 51.35 45 GLU A CA 8
ATOM 13952 C C . GLU A 1 45 ? -11.796 2.095 4.177 1.00 71.04 45 GLU A C 8
ATOM 13953 O O . GLU A 1 45 ? -12.413 3.116 4.499 1.00 35.20 45 GLU A O 8
ATOM 13965 N N . HIS A 1 46 ? -10.450 1.998 4.232 1.00 22.21 46 HIS A N 8
ATOM 13966 C CA . HIS A 1 46 ? -9.567 3.125 4.640 1.00 23.54 46 HIS A CA 8
ATOM 13967 C C . HIS A 1 46 ? -9.613 4.254 3.591 1.00 74.12 46 HIS A C 8
ATOM 13968 O O . HIS A 1 46 ? -9.282 5.410 3.892 1.00 5.10 46 HIS A O 8
ATOM 13983 N N . ALA A 1 47 ? -10.002 3.882 2.360 1.00 34.22 47 ALA A N 8
ATOM 13984 C CA . ALA A 1 47 ? -10.263 4.826 1.266 1.00 53.43 47 ALA A CA 8
ATOM 13985 C C . ALA A 1 47 ? -11.244 5.921 1.694 1.00 4.22 47 ALA A C 8
ATOM 13986 O O . ALA A 1 47 ? -11.010 7.098 1.434 1.00 21.41 47 ALA A O 8
ATOM 13993 N N . ARG A 1 48 ? -12.307 5.496 2.411 1.00 12.43 48 ARG A N 8
ATOM 13994 C CA . ARG A 1 48 ? -13.393 6.376 2.872 1.00 64.34 48 ARG A CA 8
ATOM 13995 C C . ARG A 1 48 ? -12.861 7.507 3.777 1.00 12.11 48 ARG A C 8
ATOM 13996 O O . ARG A 1 48 ? -13.395 8.605 3.754 1.00 3.11 48 ARG A O 8
ATOM 14017 N N . GLU A 1 49 ? -11.801 7.215 4.556 1.00 62.52 49 GLU A N 8
ATOM 14018 C CA . GLU A 1 49 ? -11.216 8.172 5.527 1.00 32.24 49 GLU A CA 8
ATOM 14019 C C . GLU A 1 49 ? -10.578 9.365 4.795 1.00 72.33 49 GLU A C 8
ATOM 14020 O O . GLU A 1 49 ? -10.871 10.533 5.090 1.00 71.54 49 GLU A O 8
ATOM 14032 N N . LEU A 1 50 ? -9.725 9.039 3.812 1.00 33.14 50 LEU A N 8
ATOM 14033 C CA . LEU A 1 50 ? -8.955 10.031 3.042 1.00 60.42 50 LEU A CA 8
ATOM 14034 C C . LEU A 1 50 ? -9.862 10.752 2.020 1.00 24.22 50 LEU A C 8
ATOM 14035 O O . LEU A 1 50 ? -9.699 11.947 1.770 1.00 55.12 50 LEU A O 8
ATOM 14051 N N . GLN A 1 51 ? -10.839 10.008 1.476 1.00 51.25 51 GLN A N 8
ATOM 14052 C CA . GLN A 1 51 ? -11.770 10.493 0.428 1.00 62.21 51 GLN A CA 8
ATOM 14053 C C . GLN A 1 51 ? -12.862 11.405 1.040 1.00 75.12 51 GLN A C 8
ATOM 14054 O O . GLN A 1 51 ? -13.363 12.320 0.371 1.00 51.24 51 GLN A O 8
ATOM 14068 N N . LYS A 1 52 ? -13.207 11.162 2.325 1.00 52.12 52 LYS A N 8
ATOM 14069 C CA . LYS A 1 52 ? -14.179 11.992 3.084 1.00 13.02 52 LYS A CA 8
ATOM 14070 C C . LYS A 1 52 ? -13.594 13.395 3.322 1.00 64.20 52 LYS A C 8
ATOM 14071 O O . LYS A 1 52 ? -14.296 14.409 3.223 1.00 43.02 52 LYS A O 8
ATOM 14090 N N . GLN A 1 53 ? -12.288 13.420 3.634 1.00 43.43 53 GLN A N 8
ATOM 14091 C CA . GLN A 1 53 ? -11.507 14.659 3.783 1.00 14.43 53 GLN A CA 8
ATOM 14092 C C . GLN A 1 53 ? -11.228 15.287 2.399 1.00 31.02 53 GLN A C 8
ATOM 14093 O O . GLN A 1 53 ? -11.102 16.510 2.279 1.00 72.22 53 GLN A O 8
ATOM 14107 N N . GLY A 1 54 ? -11.142 14.417 1.371 1.00 42.40 54 GLY A N 8
ATOM 14108 C CA . GLY A 1 54 ? -10.909 14.833 -0.014 1.00 44.11 54 GLY A CA 8
ATOM 14109 C C . GLY A 1 54 ? -9.434 15.028 -0.331 1.00 41.52 54 GLY A C 8
ATOM 14110 O O . GLY A 1 54 ? -9.077 15.839 -1.195 1.00 20.13 54 GLY A O 8
ATOM 14114 N N . ILE A 1 55 ? -8.578 14.272 0.373 1.00 31.23 55 ILE A N 8
ATOM 14115 C CA . ILE A 1 55 ? -7.120 14.324 0.210 1.00 72.11 55 ILE A CA 8
ATOM 14116 C C . ILE A 1 55 ? -6.720 13.711 -1.147 1.00 22.04 55 ILE A C 8
ATOM 14117 O O . ILE A 1 55 ? -6.972 12.526 -1.402 1.00 65.34 55 ILE A O 8
ATOM 14133 N N . HIS A 1 56 ? -6.139 14.544 -2.016 1.00 12.33 56 HIS A N 8
ATOM 14134 C CA . HIS A 1 56 ? -5.555 14.102 -3.285 1.00 10.14 56 HIS A CA 8
ATOM 14135 C C . HIS A 1 56 ? -4.072 13.791 -3.036 1.00 15.13 56 HIS A C 8
ATOM 14136 O O . HIS A 1 56 ? -3.298 14.697 -2.774 1.00 2.33 56 HIS A O 8
ATOM 14151 N N . PHE A 1 57 ? -3.689 12.515 -3.124 1.00 32.51 57 PHE A N 8
ATOM 14152 C CA . PHE A 1 57 ? -2.310 12.051 -2.844 1.00 24.14 57 PHE A CA 8
ATOM 14153 C C . PHE A 1 57 ? -1.820 11.168 -3.997 1.00 31.43 57 PHE A C 8
ATOM 14154 O O . PHE A 1 57 ? -2.544 10.271 -4.457 1.00 11.14 57 PHE A O 8
ATOM 14171 N N . GLU A 1 58 ? -0.597 11.433 -4.475 1.00 71.43 58 GLU A N 8
ATOM 14172 C CA . GLU A 1 58 ? -0.009 10.721 -5.622 1.00 63.30 58 GLU A CA 8
ATOM 14173 C C . GLU A 1 58 ? 1.362 10.146 -5.249 1.00 63.52 58 GLU A C 8
ATOM 14174 O O . GLU A 1 58 ? 2.170 10.824 -4.615 1.00 11.35 58 GLU A O 8
ATOM 14186 N N . VAL A 1 59 ? 1.591 8.889 -5.651 1.00 74.23 59 VAL A N 8
ATOM 14187 C CA . VAL A 1 59 ? 2.851 8.175 -5.446 1.00 43.12 59 VAL A CA 8
ATOM 14188 C C . VAL A 1 59 ? 3.966 8.825 -6.297 1.00 52.54 59 VAL A C 8
ATOM 14189 O O . VAL A 1 59 ? 3.852 8.888 -7.528 1.00 62.43 59 VAL A O 8
ATOM 14202 N N . LYS A 1 60 ? 5.025 9.315 -5.630 1.00 52.32 60 LYS A N 8
ATOM 14203 C CA . LYS A 1 60 ? 6.129 10.041 -6.291 1.00 63.11 60 LYS A CA 8
ATOM 14204 C C . LYS A 1 60 ? 7.371 9.147 -6.394 1.00 73.30 60 LYS A C 8
ATOM 14205 O O . LYS A 1 60 ? 7.887 8.894 -7.488 1.00 30.21 60 LYS A O 8
ATOM 14224 N N . ARG A 1 61 ? 7.810 8.629 -5.242 1.00 33.32 61 ARG A N 8
ATOM 14225 C CA . ARG A 1 61 ? 9.065 7.876 -5.119 1.00 24.25 61 ARG A CA 8
ATOM 14226 C C . ARG A 1 61 ? 8.792 6.592 -4.346 1.00 24.21 61 ARG A C 8
ATOM 14227 O O . ARG A 1 61 ? 8.282 6.659 -3.241 1.00 20.40 61 ARG A O 8
ATOM 14248 N N . VAL A 1 62 ? 9.139 5.434 -4.927 1.00 40.02 62 VAL A N 8
ATOM 14249 C CA . VAL A 1 62 ? 9.033 4.128 -4.251 1.00 10.11 62 VAL A CA 8
ATOM 14250 C C . VAL A 1 62 ? 10.430 3.528 -4.149 1.00 43.15 62 VAL A C 8
ATOM 14251 O O . VAL A 1 62 ? 11.070 3.268 -5.174 1.00 64.20 62 VAL A O 8
ATOM 14264 N N . GLU A 1 63 ? 10.910 3.349 -2.915 1.00 30.40 63 GLU A N 8
ATOM 14265 C CA . GLU A 1 63 ? 12.156 2.633 -2.632 1.00 23.41 63 GLU A CA 8
ATOM 14266 C C . GLU A 1 63 ? 11.820 1.350 -1.863 1.00 62.23 63 GLU A C 8
ATOM 14267 O O . GLU A 1 63 ? 11.412 1.401 -0.693 1.00 42.52 63 GLU A O 8
ATOM 14279 N N . VAL A 1 64 ? 11.962 0.207 -2.546 1.00 12.41 64 VAL A N 8
ATOM 14280 C CA . VAL A 1 64 ? 11.722 -1.114 -1.971 1.00 31.23 64 VAL A CA 8
ATOM 14281 C C . VAL A 1 64 ? 13.080 -1.713 -1.543 1.00 71.24 64 VAL A C 8
ATOM 14282 O O . VAL A 1 64 ? 14.046 -1.726 -2.325 1.00 40.30 64 VAL A O 8
ATOM 14295 N N . THR A 1 65 ? 13.171 -2.147 -0.283 1.00 72.24 65 THR A N 8
ATOM 14296 C CA . THR A 1 65 ? 14.396 -2.725 0.287 1.00 14.32 65 THR A CA 8
ATOM 14297 C C . THR A 1 65 ? 14.025 -3.920 1.172 1.00 32.13 65 THR A C 8
ATOM 14298 O O . THR A 1 65 ? 13.016 -3.887 1.873 1.00 12.50 65 THR A O 8
ATOM 14309 N N . THR A 1 66 ? 14.822 -4.989 1.103 1.00 4.11 66 THR A N 8
ATOM 14310 C CA . THR A 1 66 ? 14.587 -6.213 1.876 1.00 30.53 66 THR A CA 8
ATOM 14311 C C . THR A 1 66 ? 15.450 -6.207 3.143 1.00 51.33 66 THR A C 8
ATOM 14312 O O . THR A 1 66 ? 16.684 -6.205 3.063 1.00 33.04 66 THR A O 8
ATOM 14323 N N . ASP A 1 67 ? 14.791 -6.185 4.304 1.00 53.12 67 ASP A N 8
ATOM 14324 C CA . ASP A 1 67 ? 15.446 -6.190 5.618 1.00 73.12 67 ASP A CA 8
ATOM 14325 C C . ASP A 1 67 ? 15.147 -7.544 6.280 1.00 10.25 67 ASP A C 8
ATOM 14326 O O . ASP A 1 67 ? 14.104 -7.722 6.925 1.00 32.24 67 ASP A O 8
ATOM 14335 N N . GLY A 1 68 ? 16.057 -8.504 6.046 1.00 44.42 68 GLY A N 8
ATOM 14336 C CA . GLY A 1 68 ? 15.848 -9.904 6.395 1.00 25.41 68 GLY A CA 8
ATOM 14337 C C . GLY A 1 68 ? 14.847 -10.555 5.452 1.00 60.11 68 GLY A C 8
ATOM 14338 O O . GLY A 1 68 ? 15.068 -10.583 4.236 1.00 1.55 68 GLY A O 8
ATOM 14342 N N . ASN A 1 69 ? 13.735 -11.056 6.009 1.00 13.53 69 ASN A N 8
ATOM 14343 C CA . ASN A 1 69 ? 12.613 -11.615 5.223 1.00 42.45 69 ASN A CA 8
ATOM 14344 C C . ASN A 1 69 ? 11.458 -10.606 5.113 1.00 43.14 69 ASN A C 8
ATOM 14345 O O . ASN A 1 69 ? 10.538 -10.801 4.313 1.00 51.21 69 ASN A O 8
ATOM 14356 N N . THR A 1 70 ? 11.525 -9.527 5.908 1.00 14.21 70 THR A N 8
ATOM 14357 C CA . THR A 1 70 ? 10.509 -8.472 5.927 1.00 44.42 70 THR A CA 8
ATOM 14358 C C . THR A 1 70 ? 10.932 -7.334 4.982 1.00 51.33 70 THR A C 8
ATOM 14359 O O . THR A 1 70 ? 11.998 -6.738 5.158 1.00 3.44 70 THR A O 8
ATOM 14370 N N . VAL A 1 71 ? 10.084 -7.041 3.995 1.00 34.32 71 VAL A N 8
ATOM 14371 C CA . VAL A 1 71 ? 10.326 -5.975 3.018 1.00 53.43 71 VAL A CA 8
ATOM 14372 C C . VAL A 1 71 ? 9.780 -4.650 3.579 1.00 72.33 71 VAL A C 8
ATOM 14373 O O . VAL A 1 71 ? 8.729 -4.630 4.204 1.00 43.11 71 VAL A O 8
ATOM 14386 N N . ASN A 1 72 ? 10.532 -3.567 3.375 1.00 65.12 72 ASN A N 8
ATOM 14387 C CA . ASN A 1 72 ? 10.170 -2.212 3.802 1.00 12.45 72 ASN A CA 8
ATOM 14388 C C . ASN A 1 72 ? 10.118 -1.320 2.563 1.00 64.53 72 ASN A C 8
ATOM 14389 O O . ASN A 1 72 ? 11.149 -1.073 1.921 1.00 32.41 72 ASN A O 8
ATOM 14400 N N . VAL A 1 73 ? 8.907 -0.898 2.194 1.00 1.40 73 VAL A N 8
ATOM 14401 C CA . VAL A 1 73 ? 8.677 0.026 1.083 1.00 1.10 73 VAL A CA 8
ATOM 14402 C C . VAL A 1 73 ? 8.511 1.442 1.650 1.00 12.35 73 VAL A C 8
ATOM 14403 O O . VAL A 1 73 ? 7.468 1.775 2.227 1.00 3.13 73 VAL A O 8
ATOM 14416 N N . THR A 1 74 ? 9.557 2.258 1.501 1.00 33.42 74 THR A N 8
ATOM 14417 C CA . THR A 1 74 ? 9.534 3.672 1.868 1.00 41.42 74 THR A CA 8
ATOM 14418 C C . THR A 1 74 ? 9.135 4.476 0.623 1.00 32.33 74 THR A C 8
ATOM 14419 O O . THR A 1 74 ? 9.921 4.613 -0.325 1.00 30.13 74 THR A O 8
ATOM 14430 N N . VAL A 1 75 ? 7.890 4.959 0.618 1.00 63.04 75 VAL A N 8
ATOM 14431 C CA . VAL A 1 75 ? 7.305 5.682 -0.512 1.00 14.43 75 VAL A CA 8
ATOM 14432 C C . VAL A 1 75 ? 6.924 7.114 -0.094 1.00 73.12 75 VAL A C 8
ATOM 14433 O O . VAL A 1 75 ? 6.193 7.323 0.879 1.00 25.31 75 VAL A O 8
ATOM 14446 N N . GLU A 1 76 ? 7.469 8.094 -0.833 1.00 1.42 76 GLU A N 8
ATOM 14447 C CA . GLU A 1 76 ? 7.134 9.507 -0.682 1.00 31.01 76 GLU A CA 8
ATOM 14448 C C . GLU A 1 76 ? 5.908 9.807 -1.555 1.00 12.21 76 GLU A C 8
ATOM 14449 O O . GLU A 1 76 ? 5.927 9.548 -2.765 1.00 24.42 76 GLU A O 8
ATOM 14461 N N . LEU A 1 77 ? 4.832 10.300 -0.930 1.00 2.40 77 LEU A N 8
ATOM 14462 C CA . LEU A 1 77 ? 3.610 10.732 -1.637 1.00 41.21 77 LEU A CA 8
ATOM 14463 C C . LEU A 1 77 ? 3.526 12.261 -1.616 1.00 25.20 77 LEU A C 8
ATOM 14464 O O . LEU A 1 77 ? 4.187 12.907 -0.812 1.00 30.23 77 LEU A O 8
ATOM 14480 N N . GLU A 1 78 ? 2.728 12.811 -2.527 1.00 31.02 78 GLU A N 8
ATOM 14481 C CA . GLU A 1 78 ? 2.459 14.250 -2.638 1.00 2.44 78 GLU A CA 8
ATOM 14482 C C . GLU A 1 78 ? 0.971 14.478 -2.374 1.00 71.14 78 GLU A C 8
ATOM 14483 O O . GLU A 1 78 ? 0.133 14.157 -3.227 1.00 12.43 78 GLU A O 8
ATOM 14495 N N . GLU A 1 79 ? 0.639 14.994 -1.181 1.00 11.14 79 GLU A N 8
ATOM 14496 C CA . GLU A 1 79 ? -0.755 15.226 -0.784 1.00 14.53 79 GLU A CA 8
ATOM 14497 C C . GLU A 1 79 ? -1.110 16.713 -0.963 1.00 22.44 79 GLU A C 8
ATOM 14498 O O . GLU A 1 79 ? -0.728 17.554 -0.154 1.00 10.12 79 GLU A O 8
ATOM 14510 N N . THR A 1 80 ? -1.842 17.008 -2.039 1.00 53.43 80 THR A N 8
ATOM 14511 C CA . THR A 1 80 ? -2.403 18.324 -2.297 1.00 53.24 80 THR A CA 8
ATOM 14512 C C . THR A 1 80 ? -3.801 18.363 -1.647 1.00 65.31 80 THR A C 8
ATOM 14513 O O . THR A 1 80 ? -4.745 17.736 -2.145 1.00 31.05 80 THR A O 8
ATOM 14524 N N . THR A 1 81 ? -3.899 19.052 -0.501 1.00 74.53 81 THR A N 8
ATOM 14525 C CA . THR A 1 81 ? -5.126 19.118 0.306 1.00 54.01 81 THR A CA 8
ATOM 14526 C C . THR A 1 81 ? -5.411 20.576 0.727 1.00 34.14 81 THR A C 8
ATOM 14527 O O . THR A 1 81 ? -4.544 21.251 1.303 1.00 2.45 81 THR A O 8
ATOM 14538 N N . GLY A 1 82 ? -6.617 21.068 0.356 1.00 60.15 82 GLY A N 8
ATOM 14539 C CA . GLY A 1 82 ? -7.066 22.430 0.675 1.00 12.12 82 GLY A CA 8
ATOM 14540 C C . GLY A 1 82 ? -6.399 23.520 -0.169 1.00 44.01 82 GLY A C 8
ATOM 14541 O O . GLY A 1 82 ? -6.706 24.701 -0.001 1.00 75.20 82 GLY A O 8
ATOM 14545 N N . GLY A 1 83 ? -5.503 23.113 -1.088 1.00 54.10 83 GLY A N 8
ATOM 14546 C CA . GLY A 1 83 ? -4.695 24.028 -1.897 1.00 1.15 83 GLY A CA 8
ATOM 14547 C C . GLY A 1 83 ? -3.209 23.807 -1.672 1.00 5.41 83 GLY A C 8
ATOM 14548 O O . GLY A 1 83 ? -2.408 23.894 -2.613 1.00 2.04 83 GLY A O 8
ATOM 14552 N N . THR A 1 84 ? -2.851 23.489 -0.419 1.00 14.22 84 THR A N 8
ATOM 14553 C CA . THR A 1 84 ? -1.461 23.320 0.007 1.00 72.45 84 THR A CA 8
ATOM 14554 C C . THR A 1 84 ? -0.965 21.889 -0.287 1.00 74.31 84 THR A C 8
ATOM 14555 O O . THR A 1 84 ? -1.589 20.907 0.142 1.00 24.31 84 THR A O 8
ATOM 14566 N N . THR A 1 85 ? 0.150 21.782 -1.029 1.00 74.44 85 THR A N 8
ATOM 14567 C CA . THR A 1 85 ? 0.770 20.505 -1.383 1.00 3.04 85 THR A CA 8
ATOM 14568 C C . THR A 1 85 ? 1.862 20.153 -0.356 1.00 11.32 85 THR A C 8
ATOM 14569 O O . THR A 1 85 ? 2.933 20.769 -0.339 1.00 0.40 85 THR A O 8
ATOM 14580 N N . THR A 1 86 ? 1.565 19.179 0.509 1.00 35.52 86 THR A N 8
ATOM 14581 C CA . THR A 1 86 ? 2.498 18.657 1.511 1.00 45.22 86 THR A CA 8
ATOM 14582 C C . THR A 1 86 ? 2.826 17.194 1.175 1.00 72.31 86 THR A C 8
ATOM 14583 O O . THR A 1 86 ? 1.914 16.371 1.062 1.00 45.22 86 THR A O 8
ATOM 14594 N N . ASN A 1 87 ? 4.120 16.882 1.012 1.00 52.31 87 ASN A N 8
ATOM 14595 C CA . ASN A 1 87 ? 4.584 15.510 0.772 1.00 2.13 87 ASN A CA 8
ATOM 14596 C C . ASN A 1 87 ? 4.599 14.746 2.101 1.00 75.30 87 ASN A C 8
ATOM 14597 O O . ASN A 1 87 ? 5.140 15.253 3.085 1.00 21.43 87 ASN A O 8
ATOM 14608 N N . THR A 1 88 ? 3.996 13.543 2.116 1.00 42.23 88 THR A N 8
ATOM 14609 C CA . THR A 1 88 ? 3.904 12.682 3.305 1.00 12.23 88 THR A CA 8
ATOM 14610 C C . THR A 1 88 ? 4.436 11.286 2.963 1.00 42.15 88 THR A C 8
ATOM 14611 O O . THR A 1 88 ? 3.975 10.660 1.997 1.00 42.33 88 THR A O 8
ATOM 14622 N N . THR A 1 89 ? 5.405 10.810 3.761 1.00 40.44 89 THR A N 8
ATOM 14623 C CA . THR A 1 89 ? 6.070 9.532 3.525 1.00 62.30 89 THR A CA 8
ATOM 14624 C C . THR A 1 89 ? 5.289 8.415 4.235 1.00 21.32 89 THR A C 8
ATOM 14625 O O . THR A 1 89 ? 5.105 8.455 5.448 1.00 34.52 89 THR A O 8
ATOM 14636 N N . TYR A 1 90 ? 4.828 7.433 3.470 1.00 4.31 90 TYR A N 8
ATOM 14637 C CA . TYR A 1 90 ? 4.195 6.226 4.006 1.00 4.14 90 TYR A CA 8
ATOM 14638 C C . TYR A 1 90 ? 5.223 5.101 3.924 1.00 70.33 90 TYR A C 8
ATOM 14639 O O . TYR A 1 90 ? 5.909 4.955 2.913 1.00 33.22 90 TYR A O 8
ATOM 14657 N N . GLU A 1 91 ? 5.373 4.350 5.010 1.00 74.15 91 GLU A N 8
ATOM 14658 C CA . GLU A 1 91 ? 6.299 3.212 5.070 1.00 2.42 91 GLU A CA 8
ATOM 14659 C C . GLU A 1 91 ? 5.499 1.936 5.307 1.00 70.13 91 GLU A C 8
ATOM 14660 O O . GLU A 1 91 ? 4.977 1.720 6.400 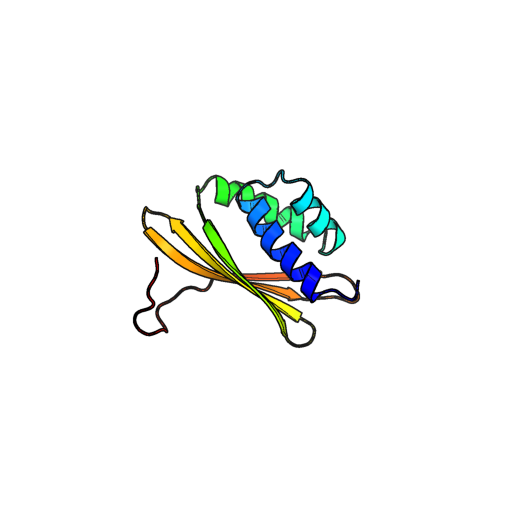1.00 53.52 91 GLU A O 8
ATOM 14672 N N . LEU A 1 92 ? 5.378 1.131 4.239 1.00 42.43 92 LEU A N 8
ATOM 14673 C CA . LEU A 1 92 ? 4.614 -0.114 4.230 1.00 22.30 92 LEU A CA 8
ATOM 14674 C C . LEU A 1 92 ? 5.583 -1.277 4.462 1.00 63.33 92 LEU A C 8
ATOM 14675 O O . LEU A 1 92 ? 6.369 -1.627 3.580 1.00 51.44 92 LEU A O 8
ATOM 14691 N N . ARG A 1 93 ? 5.528 -1.836 5.664 1.00 4.20 93 ARG A N 8
ATOM 14692 C CA . ARG A 1 93 ? 6.415 -2.908 6.100 1.00 60.33 93 ARG A CA 8
ATOM 14693 C C . ARG A 1 93 ? 5.703 -4.254 5.888 1.00 54.54 93 ARG A C 8
ATOM 14694 O O . ARG A 1 93 ? 4.857 -4.655 6.688 1.00 3.12 93 ARG A O 8
ATOM 14715 N N . PHE A 1 94 ? 6.056 -4.929 4.791 1.00 74.55 94 PHE A N 8
ATOM 14716 C CA . PHE A 1 94 ? 5.436 -6.197 4.399 1.00 24.14 94 PHE A CA 8
ATOM 14717 C C . PHE A 1 94 ? 6.150 -7.355 5.109 1.00 74.01 94 PHE A C 8
ATOM 14718 O O . PHE A 1 94 ? 7.292 -7.702 4.783 1.00 22.21 94 PHE A O 8
ATOM 14735 N N . GLU A 1 95 ? 5.446 -7.936 6.088 1.00 51.50 95 GLU A N 8
ATOM 14736 C CA . GLU A 1 95 ? 5.965 -9.011 6.931 1.00 43.33 95 GLU A CA 8
ATOM 14737 C C . GLU A 1 95 ? 5.407 -10.350 6.431 1.00 32.22 95 GLU A C 8
ATOM 14738 O O . GLU A 1 95 ? 4.182 -10.522 6.303 1.00 61.14 95 GLU A O 8
ATOM 14750 N N . VAL A 1 96 ? 6.319 -11.276 6.125 1.00 54.45 96 VAL A N 8
ATOM 14751 C CA . VAL A 1 96 ? 5.980 -12.571 5.528 1.00 3.45 96 VAL A CA 8
ATOM 14752 C C . VAL A 1 96 ? 5.647 -13.618 6.603 1.00 65.52 96 VAL A C 8
ATOM 14753 O O . VAL A 1 96 ? 6.170 -13.570 7.722 1.00 31.52 96 VAL A O 8
ATOM 14766 N N . ASP A 1 97 ? 4.732 -14.521 6.244 1.00 52.11 97 ASP A N 8
ATOM 14767 C CA . ASP A 1 97 ? 4.438 -15.752 6.987 1.00 72.05 97 ASP A CA 8
ATOM 14768 C C . ASP A 1 97 ? 4.618 -16.930 6.024 1.00 43.15 97 ASP A C 8
ATOM 14769 O O . ASP A 1 97 ? 3.750 -17.189 5.171 1.00 23.31 97 ASP A O 8
ATOM 14778 N N . GLY A 1 98 ? 5.790 -17.582 6.127 1.00 22.04 98 GLY A N 8
ATOM 14779 C CA . GLY A 1 98 ? 6.136 -18.724 5.296 1.00 21.23 98 GLY A CA 8
ATOM 14780 C C . GLY A 1 98 ? 6.421 -18.332 3.850 1.00 11.43 98 GLY A C 8
ATOM 14781 O O . GLY A 1 98 ? 7.409 -17.648 3.564 1.00 14.15 98 GLY A O 8
ATOM 14785 N N . ASP A 1 99 ? 5.522 -18.740 2.949 1.00 64.13 99 ASP A N 8
ATOM 14786 C CA . ASP A 1 99 ? 5.687 -18.581 1.488 1.00 53.44 99 ASP A CA 8
ATOM 14787 C C . ASP A 1 99 ? 5.127 -17.240 0.979 1.00 1.23 99 ASP A C 8
ATOM 14788 O O . ASP A 1 99 ? 5.429 -16.830 -0.141 1.00 42.13 99 ASP A O 8
ATOM 14797 N N . THR A 1 100 ? 4.298 -16.573 1.795 1.00 62.42 100 THR A N 8
ATOM 14798 C CA . THR A 1 100 ? 3.496 -15.415 1.361 1.00 23.21 100 THR A CA 8
ATOM 14799 C C . THR A 1 100 ? 3.589 -14.268 2.372 1.00 42.33 100 THR A C 8
ATOM 14800 O O . THR A 1 100 ? 4.060 -14.457 3.492 1.00 74.44 100 THR A O 8
ATOM 14811 N N . ILE A 1 101 ? 3.139 -13.075 1.949 1.00 52.11 101 ILE A N 8
ATOM 14812 C CA . ILE A 1 101 ? 3.029 -11.897 2.817 1.00 11.13 101 ILE A CA 8
ATOM 14813 C C . ILE A 1 101 ? 1.588 -11.840 3.359 1.00 31.43 101 ILE A C 8
ATOM 14814 O O . ILE A 1 101 ? 0.636 -11.792 2.567 1.00 10.51 101 ILE A O 8
ATOM 14830 N N . ARG A 1 102 ? 1.421 -11.883 4.693 1.00 21.31 102 ARG A N 8
ATOM 14831 C CA . ARG A 1 102 ? 0.088 -11.816 5.345 1.00 14.01 102 ARG A CA 8
ATOM 14832 C C . ARG A 1 102 ? -0.134 -10.455 6.014 1.00 33.15 102 ARG A C 8
ATOM 14833 O O . ARG A 1 102 ? -1.276 -10.079 6.292 1.00 12.11 102 ARG A O 8
ATOM 14854 N N . ARG A 1 103 ? 0.957 -9.703 6.234 1.00 22.41 103 ARG A N 8
ATOM 14855 C CA . ARG A 1 103 ? 0.943 -8.469 7.040 1.00 13.22 103 ARG A CA 8
ATOM 14856 C C . ARG A 1 103 ? 1.588 -7.306 6.272 1.00 75.32 103 ARG A C 8
ATOM 14857 O O . ARG A 1 103 ? 2.522 -7.499 5.489 1.00 74.42 103 ARG A O 8
ATOM 14878 N N . VAL A 1 104 ? 1.061 -6.098 6.526 1.00 13.14 104 VAL A N 8
ATOM 14879 C CA . VAL A 1 104 ? 1.613 -4.838 6.028 1.00 3.25 104 VAL A CA 8
ATOM 14880 C C . VAL A 1 104 ? 1.370 -3.735 7.087 1.00 24.34 104 VAL A C 8
ATOM 14881 O O . VAL A 1 104 ? 0.224 -3.379 7.386 1.00 12.34 104 VAL A O 8
ATOM 14894 N N . THR A 1 105 ? 2.463 -3.252 7.696 1.00 32.32 105 THR A N 8
ATOM 14895 C CA . THR A 1 105 ? 2.431 -2.161 8.675 1.00 65.10 105 THR A CA 8
ATOM 14896 C C . THR A 1 105 ? 2.636 -0.830 7.934 1.00 40.11 105 THR A C 8
ATOM 14897 O O . THR A 1 105 ? 3.756 -0.503 7.545 1.00 31.13 105 THR A O 8
ATOM 14908 N N . VAL A 1 106 ? 1.547 -0.069 7.739 1.00 54.45 106 VAL A N 8
ATOM 14909 C CA . VAL A 1 106 ? 1.595 1.215 7.015 1.00 32.32 106 VAL A CA 8
ATOM 14910 C C . VAL A 1 106 ? 1.627 2.362 8.031 1.00 22.33 106 VAL A C 8
ATOM 14911 O O . VAL A 1 106 ? 0.649 2.577 8.755 1.00 34.24 106 VAL A O 8
ATOM 14924 N N . THR A 1 107 ? 2.758 3.074 8.093 1.00 54.41 107 THR A N 8
ATOM 14925 C CA . THR A 1 107 ? 2.914 4.251 8.949 1.00 12.13 107 THR A CA 8
ATOM 14926 C C . THR A 1 107 ? 2.912 5.525 8.089 1.00 2.35 107 THR A C 8
ATOM 14927 O O . THR A 1 107 ? 3.779 5.697 7.224 1.00 61.33 107 THR A O 8
ATOM 14938 N N . GLN A 1 108 ? 1.926 6.400 8.336 1.00 3.04 108 GLN A N 8
ATOM 14939 C CA . GLN A 1 108 ? 1.798 7.701 7.662 1.00 30.22 108 GLN A CA 8
ATOM 14940 C C . GLN A 1 108 ? 2.692 8.734 8.383 1.00 63.11 108 GLN A C 8
ATOM 14941 O O . GLN A 1 108 ? 2.242 9.447 9.282 1.00 14.34 108 GLN A O 8
ATOM 14955 N N . ASN A 1 109 ? 3.981 8.754 8.015 1.00 3.14 109 ASN A N 8
ATOM 14956 C CA . ASN A 1 109 ? 4.974 9.673 8.610 1.00 62.30 109 ASN A CA 8
ATOM 14957 C C . ASN A 1 109 ? 4.798 11.082 8.017 1.00 14.25 109 ASN A C 8
ATOM 14958 O O . ASN A 1 109 ? 5.293 11.379 6.918 1.00 54.23 109 ASN A O 8
ATOM 14969 N N . GLY A 1 110 ? 4.035 11.916 8.739 1.00 55.30 110 GLY A N 8
ATOM 14970 C CA . GLY A 1 110 ? 3.788 13.299 8.345 1.00 42.33 110 GLY A CA 8
ATOM 14971 C C . GLY A 1 110 ? 3.106 14.068 9.463 1.00 53.34 110 GLY A C 8
ATOM 14972 O O . GLY A 1 110 ? 1.876 14.025 9.591 1.00 1.30 110 GLY A O 8
ATOM 14976 N N . GLY A 1 111 ? 3.920 14.719 10.306 1.00 52.01 111 GLY A N 8
ATOM 14977 C CA . GLY A 1 111 ? 3.432 15.509 11.439 1.00 60.33 111 GLY A CA 8
ATOM 14978 C C . GLY A 1 111 ? 4.142 15.123 12.724 1.00 53.33 111 GLY A C 8
ATOM 14979 O O . GLY A 1 111 ? 5.381 15.062 12.752 1.00 13.30 111 GLY A O 8
ATOM 14983 N N . SER A 1 112 ? 3.370 14.808 13.778 1.00 43.54 112 SER A N 8
ATOM 14984 C CA . SER A 1 112 ? 3.903 14.468 15.115 1.00 11.34 112 SER A CA 8
ATOM 14985 C C . SER A 1 112 ? 4.237 12.955 15.234 1.00 61.14 112 SER A C 8
ATOM 14986 O O . SER A 1 112 ? 4.191 12.383 16.328 1.00 52.31 112 SER A O 8
ATOM 14994 N N . LEU A 1 113 ? 4.654 12.328 14.108 1.00 4.33 113 LEU A N 8
ATOM 14995 C CA . LEU A 1 113 ? 4.993 10.884 14.040 1.00 4.11 113 LEU A CA 8
ATOM 14996 C C . LEU A 1 113 ? 6.476 10.639 14.381 1.00 24.14 113 LEU A C 8
ATOM 14997 O O . LEU A 1 113 ? 7.069 9.650 13.921 1.00 61.52 113 LEU A O 8
ATOM 15013 N N . GLU A 1 114 ? 7.044 11.527 15.225 1.00 51.34 114 GLU A N 8
ATOM 15014 C CA . GLU A 1 114 ? 8.388 11.367 15.791 1.00 64.12 114 GLU A CA 8
ATOM 15015 C C . GLU A 1 114 ? 8.420 10.058 16.614 1.00 33.10 114 GLU A C 8
ATOM 15016 O O . GLU A 1 114 ? 7.523 9.815 17.431 1.00 33.00 114 GLU A O 8
ATOM 15028 N N . HIS A 1 115 ? 9.439 9.229 16.367 1.00 53.40 115 HIS A N 8
ATOM 15029 C CA . HIS A 1 115 ? 9.568 7.912 16.993 1.00 72.44 115 HIS A CA 8
ATOM 15030 C C . HIS A 1 115 ? 10.148 8.042 18.407 1.00 33.45 115 HIS A C 8
ATOM 15031 O O . HIS A 1 115 ? 11.347 7.839 18.638 1.00 14.24 115 HIS A O 8
ATOM 15046 N N . HIS A 1 116 ? 9.262 8.387 19.353 1.00 2.51 116 HIS A N 8
ATOM 15047 C CA . HIS A 1 116 ? 9.592 8.521 20.787 1.00 21.34 116 HIS A CA 8
ATOM 15048 C C . HIS A 1 116 ? 9.466 7.165 21.511 1.00 12.04 116 HIS A C 8
ATOM 15049 O O . HIS A 1 116 ? 8.972 7.076 22.637 1.00 44.41 116 HIS A O 8
ATOM 15064 N N . HIS A 1 117 ? 9.928 6.102 20.833 1.00 42.41 117 HIS A N 8
ATOM 15065 C CA . HIS A 1 117 ? 10.084 4.756 21.392 1.00 25.02 117 HIS A CA 8
ATOM 15066 C C . HIS A 1 117 ? 11.421 4.203 20.871 1.00 44.50 117 HIS A C 8
ATOM 15067 O O . HIS A 1 117 ? 11.485 3.628 19.777 1.00 42.55 117 HIS A O 8
ATOM 15082 N N . HIS A 1 118 ? 12.492 4.449 21.639 1.00 50.23 118 HIS A N 8
ATOM 15083 C CA . HIS A 1 118 ? 13.866 4.053 21.274 1.00 10.44 118 HIS A CA 8
ATOM 15084 C C . HIS A 1 118 ? 14.640 3.646 22.538 1.00 71.15 118 HIS A C 8
ATOM 15085 O O . HIS A 1 118 ? 14.250 4.009 23.654 1.00 62.22 118 HIS A O 8
ATOM 15100 N N . HIS A 1 119 ? 15.756 2.936 22.347 1.00 0.31 119 HIS A N 8
ATOM 15101 C CA . HIS A 1 119 ? 16.562 2.361 23.447 1.00 43.25 119 HIS A CA 8
ATOM 15102 C C . HIS A 1 119 ? 17.446 3.435 24.117 1.00 32.53 119 HIS A C 8
ATOM 15103 O O . HIS A 1 119 ? 17.536 4.572 23.638 1.00 65.42 119 HIS A O 8
ATOM 15118 N N . HIS A 1 120 ? 18.084 3.057 25.239 1.00 3.25 120 HIS A N 8
ATOM 15119 C CA . HIS A 1 120 ? 19.008 3.934 25.980 1.00 42.14 120 HIS A CA 8
ATOM 15120 C C . HIS A 1 120 ? 20.378 3.947 25.252 1.00 30.14 120 HIS A C 8
ATOM 15121 O O . HIS A 1 120 ? 21.197 3.032 25.486 1.00 41.51 120 HIS A O 8
ATOM 15137 N N . MET A 1 1 ? 1.760 -14.462 -9.603 1.00 63.32 1 MET A N 9
ATOM 15138 C CA . MET A 1 1 ? 3.114 -14.232 -9.046 1.00 3.15 1 MET A CA 9
ATOM 15139 C C . MET A 1 1 ? 3.078 -14.244 -7.509 1.00 64.24 1 MET A C 9
ATOM 15140 O O . MET A 1 1 ? 2.057 -13.926 -6.896 1.00 20.35 1 MET A O 9
ATOM 15156 N N . GLN A 1 2 ? 4.198 -14.654 -6.901 1.00 20.25 2 GLN A N 9
ATOM 15157 C CA . GLN A 1 2 ? 4.325 -14.834 -5.432 1.00 64.33 2 GLN A CA 9
ATOM 15158 C C . GLN A 1 2 ? 5.703 -14.332 -4.950 1.00 62.35 2 GLN A C 9
ATOM 15159 O O . GLN A 1 2 ? 6.078 -14.523 -3.785 1.00 74.31 2 GLN A O 9
ATOM 15173 N N . ASP A 1 3 ? 6.411 -13.658 -5.866 1.00 63.13 3 ASP A N 9
ATOM 15174 C CA . ASP A 1 3 ? 7.789 -13.188 -5.677 1.00 52.41 3 ASP A CA 9
ATOM 15175 C C . ASP A 1 3 ? 7.822 -12.093 -4.608 1.00 0.44 3 ASP A C 9
ATOM 15176 O O . ASP A 1 3 ? 7.437 -10.981 -4.892 1.00 12.11 3 ASP A O 9
ATOM 15185 N N . ILE A 1 4 ? 8.313 -12.445 -3.411 1.00 4.42 4 ILE A N 9
ATOM 15186 C CA . ILE A 1 4 ? 8.196 -11.640 -2.165 1.00 45.02 4 ILE A CA 9
ATOM 15187 C C . ILE A 1 4 ? 8.538 -10.135 -2.352 1.00 40.14 4 ILE A C 9
ATOM 15188 O O . ILE A 1 4 ? 7.779 -9.268 -1.906 1.00 25.34 4 ILE A O 9
ATOM 15204 N N . VAL A 1 5 ? 9.653 -9.850 -3.047 1.00 73.12 5 VAL A N 9
ATOM 15205 C CA . VAL A 1 5 ? 10.151 -8.475 -3.258 1.00 22.23 5 VAL A CA 9
ATOM 15206 C C . VAL A 1 5 ? 9.209 -7.696 -4.203 1.00 55.24 5 VAL A C 9
ATOM 15207 O O . VAL A 1 5 ? 8.732 -6.605 -3.868 1.00 22.15 5 VAL A O 9
ATOM 15220 N N . GLU A 1 6 ? 8.927 -8.303 -5.369 1.00 31.44 6 GLU A N 9
ATOM 15221 C CA . GLU A 1 6 ? 8.124 -7.677 -6.439 1.00 11.21 6 GLU A CA 9
ATOM 15222 C C . GLU A 1 6 ? 6.640 -7.553 -6.029 1.00 11.25 6 GLU A C 9
ATOM 15223 O O . GLU A 1 6 ? 5.967 -6.589 -6.386 1.00 72.54 6 GLU A O 9
ATOM 15235 N N . ALA A 1 7 ? 6.172 -8.536 -5.258 1.00 20.32 7 ALA A N 9
ATOM 15236 C CA . ALA A 1 7 ? 4.780 -8.649 -4.823 1.00 32.00 7 ALA A CA 9
ATOM 15237 C C . ALA A 1 7 ? 4.463 -7.559 -3.806 1.00 21.21 7 ALA A C 9
ATOM 15238 O O . ALA A 1 7 ? 3.433 -6.919 -3.902 1.00 75.35 7 ALA A O 9
ATOM 15245 N N . ALA A 1 8 ? 5.386 -7.348 -2.853 1.00 31.54 8 ALA A N 9
ATOM 15246 C CA . ALA A 1 8 ? 5.248 -6.312 -1.816 1.00 50.33 8 ALA A CA 9
ATOM 15247 C C . ALA A 1 8 ? 5.342 -4.896 -2.418 1.00 13.32 8 ALA A C 9
ATOM 15248 O O . ALA A 1 8 ? 4.700 -3.962 -1.927 1.00 73.30 8 ALA A O 9
ATOM 15255 N N . LYS A 1 9 ? 6.151 -4.764 -3.484 1.00 72.42 9 LYS A N 9
ATOM 15256 C CA . LYS A 1 9 ? 6.307 -3.508 -4.238 1.00 30.22 9 LYS A CA 9
ATOM 15257 C C . LYS A 1 9 ? 4.983 -3.137 -4.942 1.00 24.40 9 LYS A C 9
ATOM 15258 O O . LYS A 1 9 ? 4.479 -2.022 -4.779 1.00 40.44 9 LYS A O 9
ATOM 15277 N N . GLN A 1 10 ? 4.422 -4.108 -5.691 1.00 20.13 10 GLN A N 9
ATOM 15278 C CA . GLN A 1 10 ? 3.139 -3.949 -6.411 1.00 73.33 10 GLN A CA 9
ATOM 15279 C C . GLN A 1 10 ? 1.977 -3.750 -5.433 1.00 53.51 10 GLN A C 9
ATOM 15280 O O . GLN A 1 10 ? 1.028 -3.022 -5.728 1.00 33.35 10 GLN A O 9
ATOM 15294 N N . ALA A 1 11 ? 2.090 -4.408 -4.274 1.00 71.15 11 ALA A N 9
ATOM 15295 C CA . ALA A 1 11 ? 1.095 -4.359 -3.208 1.00 31.21 11 ALA A CA 9
ATOM 15296 C C . ALA A 1 11 ? 0.975 -2.948 -2.646 1.00 63.33 11 ALA A C 9
ATOM 15297 O O . ALA A 1 11 ? -0.129 -2.444 -2.504 1.00 64.44 11 ALA A O 9
ATOM 15304 N N . ALA A 1 12 ? 2.136 -2.329 -2.361 1.00 62.04 12 ALA A N 9
ATOM 15305 C CA . ALA A 1 12 ? 2.213 -0.965 -1.818 1.00 3.55 12 ALA A CA 9
ATOM 15306 C C . ALA A 1 12 ? 1.485 0.037 -2.725 1.00 63.04 12 ALA A C 9
ATOM 15307 O O . ALA A 1 12 ? 0.621 0.780 -2.263 1.00 22.31 12 ALA A O 9
ATOM 15314 N N . ILE A 1 13 ? 1.818 -0.014 -4.027 1.00 13.44 13 ILE A N 9
ATOM 15315 C CA . ILE A 1 13 ? 1.269 0.902 -5.043 1.00 42.11 13 ILE A CA 9
ATOM 15316 C C . ILE A 1 13 ? -0.253 0.650 -5.221 1.00 21.21 13 ILE A C 9
ATOM 15317 O O . ILE A 1 13 ? -1.030 1.596 -5.357 1.00 11.11 13 ILE A O 9
ATOM 15333 N N . ALA A 1 14 ? -0.649 -0.642 -5.166 1.00 3.10 14 ALA A N 9
ATOM 15334 C CA . ALA A 1 14 ? -2.059 -1.081 -5.317 1.00 73.21 14 ALA A CA 9
ATOM 15335 C C . ALA A 1 14 ? -2.934 -0.621 -4.132 1.00 63.33 14 ALA A C 9
ATOM 15336 O O . ALA A 1 14 ? -4.125 -0.340 -4.304 1.00 3.41 14 ALA A O 9
ATOM 15343 N N . ILE A 1 15 ? -2.316 -0.563 -2.936 1.00 24.42 15 ILE A N 9
ATOM 15344 C CA . ILE A 1 15 ? -2.947 -0.036 -1.712 1.00 23.22 15 ILE A CA 9
ATOM 15345 C C . ILE A 1 15 ? -3.315 1.448 -1.913 1.00 15.41 15 ILE A C 9
ATOM 15346 O O . ILE A 1 15 ? -4.405 1.873 -1.538 1.00 60.04 15 ILE A O 9
ATOM 15362 N N . PHE A 1 16 ? -2.411 2.203 -2.562 1.00 70.22 16 PHE A N 9
ATOM 15363 C CA . PHE A 1 16 ? -2.626 3.636 -2.852 1.00 14.32 16 PHE A CA 9
ATOM 15364 C C . PHE A 1 16 ? -3.616 3.849 -4.004 1.00 71.03 16 PHE A C 9
ATOM 15365 O O . PHE A 1 16 ? -4.295 4.868 -4.036 1.00 12.31 16 PHE A O 9
ATOM 15382 N N . GLN A 1 17 ? -3.679 2.883 -4.944 1.00 54.35 17 GLN A N 9
ATOM 15383 C CA . GLN A 1 17 ? -4.666 2.901 -6.050 1.00 2.32 17 GLN A CA 9
ATOM 15384 C C . GLN A 1 17 ? -6.094 2.811 -5.487 1.00 50.24 17 GLN A C 9
ATOM 15385 O O . GLN A 1 17 ? -7.007 3.467 -5.993 1.00 1.43 17 GLN A O 9
ATOM 15399 N N . LEU A 1 18 ? -6.258 1.996 -4.427 1.00 30.12 18 LEU A N 9
ATOM 15400 C CA . LEU A 1 18 ? -7.519 1.904 -3.678 1.00 71.03 18 LEU A CA 9
ATOM 15401 C C . LEU A 1 18 ? -7.721 3.152 -2.795 1.00 40.24 18 LEU A C 9
ATOM 15402 O O . LEU A 1 18 ? -8.827 3.665 -2.698 1.00 21.22 18 LEU A O 9
ATOM 15418 N N . TRP A 1 19 ? -6.637 3.663 -2.183 1.00 33.13 19 TRP A N 9
ATOM 15419 C CA . TRP A 1 19 ? -6.707 4.841 -1.280 1.00 35.03 19 TRP A CA 9
ATOM 15420 C C . TRP A 1 19 ? -7.045 6.154 -2.030 1.00 1.11 19 TRP A C 9
ATOM 15421 O O . TRP A 1 19 ? -7.523 7.116 -1.414 1.00 55.31 19 TRP A O 9
ATOM 15442 N N . LYS A 1 20 ? -6.786 6.192 -3.351 1.00 51.33 20 LYS A N 9
ATOM 15443 C CA . LYS A 1 20 ? -7.161 7.338 -4.217 1.00 61.04 20 LYS A CA 9
ATOM 15444 C C . LYS A 1 20 ? -8.463 7.038 -4.995 1.00 71.21 20 LYS A C 9
ATOM 15445 O O . LYS A 1 20 ? -9.143 7.967 -5.458 1.00 13.22 20 LYS A O 9
ATOM 15464 N N . ASN A 1 21 ? -8.794 5.734 -5.130 1.00 62.10 21 ASN A N 9
ATOM 15465 C CA . ASN A 1 21 ? -10.013 5.258 -5.824 1.00 42.40 21 ASN A CA 9
ATOM 15466 C C . ASN A 1 21 ? -10.367 3.816 -5.349 1.00 3.44 21 ASN A C 9
ATOM 15467 O O . ASN A 1 21 ? -9.840 2.842 -5.896 1.00 74.55 21 ASN A O 9
ATOM 15478 N N . PRO A 1 22 ? -11.235 3.651 -4.278 1.00 72.42 22 PRO A N 9
ATOM 15479 C CA . PRO A 1 22 ? -11.523 2.317 -3.648 1.00 3.10 22 PRO A CA 9
ATOM 15480 C C . PRO A 1 22 ? -12.309 1.351 -4.558 1.00 51.31 22 PRO A C 9
ATOM 15481 O O . PRO A 1 22 ? -12.454 0.163 -4.233 1.00 40.50 22 PRO A O 9
ATOM 15492 N N . THR A 1 23 ? -12.795 1.868 -5.692 1.00 0.32 23 THR A N 9
ATOM 15493 C CA . THR A 1 23 ? -13.586 1.103 -6.667 1.00 53.43 23 THR A CA 9
ATOM 15494 C C . THR A 1 23 ? -12.692 0.437 -7.738 1.00 30.40 23 THR A C 9
ATOM 15495 O O . THR A 1 23 ? -13.208 -0.246 -8.628 1.00 42.44 23 THR A O 9
ATOM 15506 N N . ASP A 1 24 ? -11.350 0.625 -7.636 1.00 45.11 24 ASP A N 9
ATOM 15507 C CA . ASP A 1 24 ? -10.385 0.100 -8.634 1.00 22.13 24 ASP A CA 9
ATOM 15508 C C . ASP A 1 24 ? -10.335 -1.448 -8.580 1.00 10.21 24 ASP A C 9
ATOM 15509 O O . ASP A 1 24 ? -9.883 -2.011 -7.576 1.00 50.50 24 ASP A O 9
ATOM 15518 N N . PRO A 1 25 ? -10.770 -2.160 -9.673 1.00 23.31 25 PRO A N 9
ATOM 15519 C CA . PRO A 1 25 ? -10.899 -3.636 -9.662 1.00 75.41 25 PRO A CA 9
ATOM 15520 C C . PRO A 1 25 ? -9.550 -4.386 -9.753 1.00 34.12 25 PRO A C 9
ATOM 15521 O O . PRO A 1 25 ? -9.443 -5.505 -9.254 1.00 73.14 25 PRO A O 9
ATOM 15532 N N . GLU A 1 26 ? -8.530 -3.758 -10.376 1.00 13.53 26 GLU A N 9
ATOM 15533 C CA . GLU A 1 26 ? -7.245 -4.432 -10.700 1.00 34.21 26 GLU A CA 9
ATOM 15534 C C . GLU A 1 26 ? -6.272 -4.427 -9.506 1.00 31.11 26 GLU A C 9
ATOM 15535 O O . GLU A 1 26 ? -5.509 -5.384 -9.313 1.00 43.33 26 GLU A O 9
ATOM 15547 N N . ALA A 1 27 ? -6.317 -3.342 -8.716 1.00 32.54 27 ALA A N 9
ATOM 15548 C CA . ALA A 1 27 ? -5.447 -3.154 -7.546 1.00 25.32 27 ALA A CA 9
ATOM 15549 C C . ALA A 1 27 ? -5.756 -4.211 -6.481 1.00 62.21 27 ALA A C 9
ATOM 15550 O O . ALA A 1 27 ? -4.866 -4.933 -6.027 1.00 3.21 27 ALA A O 9
ATOM 15557 N N . GLN A 1 28 ? -7.048 -4.309 -6.131 1.00 51.53 28 GLN A N 9
ATOM 15558 C CA . GLN A 1 28 ? -7.548 -5.296 -5.163 1.00 61.10 28 GLN A CA 9
ATOM 15559 C C . GLN A 1 28 ? -7.404 -6.738 -5.705 1.00 41.04 28 GLN A C 9
ATOM 15560 O O . GLN A 1 28 ? -7.214 -7.668 -4.919 1.00 32.23 28 GLN A O 9
ATOM 15574 N N . GLU A 1 29 ? -7.448 -6.884 -7.054 1.00 14.42 29 GLU A N 9
ATOM 15575 C CA . GLU A 1 29 ? -7.357 -8.189 -7.750 1.00 0.01 29 GLU A CA 9
ATOM 15576 C C . GLU A 1 29 ? -6.044 -8.885 -7.384 1.00 62.31 29 GLU A C 9
ATOM 15577 O O . GLU A 1 29 ? -6.052 -9.982 -6.812 1.00 11.34 29 GLU A O 9
ATOM 15589 N N . LEU A 1 30 ? -4.928 -8.202 -7.686 1.00 11.41 30 LEU A N 9
ATOM 15590 C CA . LEU A 1 30 ? -3.585 -8.735 -7.433 1.00 2.14 30 LEU A CA 9
ATOM 15591 C C . LEU A 1 30 ? -3.340 -8.929 -5.913 1.00 32.13 30 LEU A C 9
ATOM 15592 O O . LEU A 1 30 ? -2.693 -9.898 -5.511 1.00 72.21 30 LEU A O 9
ATOM 15608 N N . LEU A 1 31 ? -3.932 -8.023 -5.087 1.00 15.11 31 LEU A N 9
ATOM 15609 C CA . LEU A 1 31 ? -3.839 -8.068 -3.603 1.00 42.22 31 LEU A CA 9
ATOM 15610 C C . LEU A 1 31 ? -4.485 -9.343 -3.008 1.00 23.10 31 LEU A C 9
ATOM 15611 O O . LEU A 1 31 ? -4.051 -9.805 -1.965 1.00 25.34 31 LEU A O 9
ATOM 15627 N N . ASN A 1 32 ? -5.518 -9.897 -3.669 1.00 34.22 32 ASN A N 9
ATOM 15628 C CA . ASN A 1 32 ? -6.160 -11.166 -3.216 1.00 41.34 32 ASN A CA 9
ATOM 15629 C C . ASN A 1 32 ? -5.193 -12.367 -3.314 1.00 72.10 32 ASN A C 9
ATOM 15630 O O . ASN A 1 32 ? -5.317 -13.343 -2.570 1.00 74.30 32 ASN A O 9
ATOM 15641 N N . LYS A 1 33 ? -4.236 -12.267 -4.240 1.00 70.20 33 LYS A N 9
ATOM 15642 C CA . LYS A 1 33 ? -3.339 -13.370 -4.618 1.00 5.52 33 LYS A CA 9
ATOM 15643 C C . LYS A 1 33 ? -2.006 -13.337 -3.834 1.00 44.52 33 LYS A C 9
ATOM 15644 O O . LYS A 1 33 ? -1.462 -14.394 -3.497 1.00 1.14 33 LYS A O 9
ATOM 15663 N N . ILE A 1 34 ? -1.480 -12.131 -3.556 1.00 14.44 34 ILE A N 9
ATOM 15664 C CA . ILE A 1 34 ? -0.158 -11.959 -2.878 1.00 32.52 34 ILE A CA 9
ATOM 15665 C C . ILE A 1 34 ? -0.310 -11.564 -1.395 1.00 74.23 34 ILE A C 9
ATOM 15666 O O . ILE A 1 34 ? 0.563 -11.859 -0.566 1.00 34.13 34 ILE A O 9
ATOM 15682 N N . LEU A 1 35 ? -1.410 -10.869 -1.080 1.00 42.04 35 LEU A N 9
ATOM 15683 C CA . LEU A 1 35 ? -1.815 -10.542 0.306 1.00 12.44 35 LEU A CA 9
ATOM 15684 C C . LEU A 1 35 ? -3.007 -11.432 0.691 1.00 12.13 35 LEU A C 9
ATOM 15685 O O . LEU A 1 35 ? -3.475 -12.254 -0.114 1.00 2.55 35 LEU A O 9
ATOM 15701 N N . SER A 1 36 ? -3.474 -11.282 1.934 1.00 74.54 36 SER A N 9
ATOM 15702 C CA . SER A 1 36 ? -4.684 -11.961 2.418 1.00 4.54 36 SER A CA 9
ATOM 15703 C C . SER A 1 36 ? -5.945 -11.136 2.034 1.00 73.21 36 SER A C 9
ATOM 15704 O O . SER A 1 36 ? -5.852 -9.910 1.890 1.00 54.23 36 SER A O 9
ATOM 15712 N N . PRO A 1 37 ? -7.132 -11.802 1.806 1.00 65.40 37 PRO A N 9
ATOM 15713 C CA . PRO A 1 37 ? -8.441 -11.106 1.557 1.00 54.00 37 PRO A CA 9
ATOM 15714 C C . PRO A 1 37 ? -8.803 -10.011 2.601 1.00 54.51 37 PRO A C 9
ATOM 15715 O O . PRO A 1 37 ? -9.551 -9.072 2.298 1.00 74.15 37 PRO A O 9
ATOM 15726 N N . ASP A 1 38 ? -8.270 -10.163 3.824 1.00 61.31 38 ASP A N 9
ATOM 15727 C CA . ASP A 1 38 ? -8.418 -9.181 4.921 1.00 13.00 38 ASP A CA 9
ATOM 15728 C C . ASP A 1 38 ? -7.725 -7.840 4.581 1.00 32.31 38 ASP A C 9
ATOM 15729 O O . ASP A 1 38 ? -8.284 -6.765 4.840 1.00 11.21 38 ASP A O 9
ATOM 15738 N N . VAL A 1 39 ? -6.516 -7.935 3.991 1.00 44.44 39 VAL A N 9
ATOM 15739 C CA . VAL A 1 39 ? -5.647 -6.772 3.718 1.00 52.30 39 VAL A CA 9
ATOM 15740 C C . VAL A 1 39 ? -6.318 -5.758 2.774 1.00 60.02 39 VAL A C 9
ATOM 15741 O O . VAL A 1 39 ? -6.522 -4.616 3.164 1.00 12.14 39 VAL A O 9
ATOM 15754 N N . LEU A 1 40 ? -6.670 -6.182 1.548 1.00 71.23 40 LEU A N 9
ATOM 15755 C CA . LEU A 1 40 ? -7.284 -5.271 0.545 1.00 62.40 40 LEU A CA 9
ATOM 15756 C C . LEU A 1 40 ? -8.627 -4.688 1.036 1.00 3.35 40 LEU A C 9
ATOM 15757 O O . LEU A 1 40 ? -9.066 -3.639 0.550 1.00 33.25 40 LEU A O 9
ATOM 15773 N N . ASP A 1 41 ? -9.267 -5.388 1.993 1.00 11.23 41 ASP A N 9
ATOM 15774 C CA . ASP A 1 41 ? -10.556 -4.977 2.558 1.00 2.34 41 ASP A CA 9
ATOM 15775 C C . ASP A 1 41 ? -10.378 -3.845 3.590 1.00 51.41 41 ASP A C 9
ATOM 15776 O O . ASP A 1 41 ? -11.163 -2.892 3.607 1.00 0.10 41 ASP A O 9
ATOM 15785 N N . GLN A 1 42 ? -9.352 -3.953 4.463 1.00 53.53 42 GLN A N 9
ATOM 15786 C CA . GLN A 1 42 ? -9.021 -2.866 5.415 1.00 62.41 42 GLN A CA 9
ATOM 15787 C C . GLN A 1 42 ? -8.399 -1.668 4.665 1.00 0.20 42 GLN A C 9
ATOM 15788 O O . GLN A 1 42 ? -8.520 -0.527 5.105 1.00 21.21 42 GLN A O 9
ATOM 15802 N N . VAL A 1 43 ? -7.752 -1.956 3.515 1.00 3.02 43 VAL A N 9
ATOM 15803 C CA . VAL A 1 43 ? -7.181 -0.937 2.624 1.00 34.34 43 VAL A CA 9
ATOM 15804 C C . VAL A 1 43 ? -8.305 -0.080 2.008 1.00 12.44 43 VAL A C 9
ATOM 15805 O O . VAL A 1 43 ? -8.290 1.142 2.169 1.00 73.44 43 VAL A O 9
ATOM 15818 N N . ARG A 1 44 ? -9.307 -0.728 1.367 1.00 63.41 44 ARG A N 9
ATOM 15819 C CA . ARG A 1 44 ? -10.449 -0.005 0.744 1.00 41.30 44 ARG A CA 9
ATOM 15820 C C . ARG A 1 44 ? -11.275 0.753 1.811 1.00 23.21 44 ARG A C 9
ATOM 15821 O O . ARG A 1 44 ? -11.982 1.704 1.491 1.00 73.21 44 ARG A O 9
ATOM 15842 N N . GLU A 1 45 ? -11.172 0.303 3.074 1.00 50.53 45 GLU A N 9
ATOM 15843 C CA . GLU A 1 45 ? -11.855 0.923 4.209 1.00 72.52 45 GLU A CA 9
ATOM 15844 C C . GLU A 1 45 ? -11.155 2.245 4.606 1.00 4.04 45 GLU A C 9
ATOM 15845 O O . GLU A 1 45 ? -11.807 3.270 4.828 1.00 51.10 45 GLU A O 9
ATOM 15857 N N . HIS A 1 46 ? -9.808 2.201 4.675 1.00 22.42 46 HIS A N 9
ATOM 15858 C CA . HIS A 1 46 ? -8.973 3.387 4.988 1.00 53.45 46 HIS A CA 9
ATOM 15859 C C . HIS A 1 46 ? -8.972 4.378 3.810 1.00 13.25 46 HIS A C 9
ATOM 15860 O O . HIS A 1 46 ? -8.698 5.565 3.986 1.00 32.31 46 HIS A O 9
ATOM 15875 N N . ALA A 1 47 ? -9.271 3.845 2.618 1.00 72.40 47 ALA A N 9
ATOM 15876 C CA . ALA A 1 47 ? -9.484 4.625 1.399 1.00 60.20 47 ALA A CA 9
ATOM 15877 C C . ALA A 1 47 ? -10.672 5.573 1.559 1.00 73.22 47 ALA A C 9
ATOM 15878 O O . ALA A 1 47 ? -10.607 6.735 1.163 1.00 63.40 47 ALA A O 9
ATOM 15885 N N . ARG A 1 48 ? -11.752 5.033 2.152 1.00 61.13 48 ARG A N 9
ATOM 15886 C CA . ARG A 1 48 ? -12.995 5.775 2.416 1.00 53.53 48 ARG A CA 9
ATOM 15887 C C . ARG A 1 48 ? -12.759 6.885 3.446 1.00 23.03 48 ARG A C 9
ATOM 15888 O O . ARG A 1 48 ? -13.373 7.932 3.358 1.00 14.21 48 ARG A O 9
ATOM 15909 N N . GLU A 1 49 ? -11.857 6.624 4.412 1.00 62.44 49 GLU A N 9
ATOM 15910 C CA . GLU A 1 49 ? -11.473 7.604 5.450 1.00 54.32 49 GLU A CA 9
ATOM 15911 C C . GLU A 1 49 ? -10.813 8.848 4.815 1.00 2.41 49 GLU A C 9
ATOM 15912 O O . GLU A 1 49 ? -11.195 9.984 5.115 1.00 54.35 49 GLU A O 9
ATOM 15924 N N . LEU A 1 50 ? -9.840 8.596 3.911 1.00 12.44 50 LEU A N 9
ATOM 15925 C CA . LEU A 1 50 ? -9.094 9.658 3.197 1.00 41.32 50 LEU A CA 9
ATOM 15926 C C . LEU A 1 50 ? -10.034 10.463 2.280 1.00 55.03 50 LEU A C 9
ATOM 15927 O O . LEU A 1 50 ? -10.122 11.687 2.374 1.00 24.12 50 LEU A O 9
ATOM 15943 N N . GLN A 1 51 ? -10.773 9.713 1.451 1.00 2.31 51 GLN A N 9
ATOM 15944 C CA . GLN A 1 51 ? -11.664 10.251 0.410 1.00 23.21 51 GLN A CA 9
ATOM 15945 C C . GLN A 1 51 ? -12.806 11.095 1.025 1.00 55.23 51 GLN A C 9
ATOM 15946 O O . GLN A 1 51 ? -13.206 12.120 0.458 1.00 5.24 51 GLN A O 9
ATOM 15960 N N . LYS A 1 52 ? -13.277 10.658 2.211 1.00 64.44 52 LYS A N 9
ATOM 15961 C CA . LYS A 1 52 ? -14.356 11.318 2.985 1.00 61.24 52 LYS A CA 9
ATOM 15962 C C . LYS A 1 52 ? -13.964 12.753 3.382 1.00 63.14 52 LYS A C 9
ATOM 15963 O O . LYS A 1 52 ? -14.764 13.688 3.273 1.00 55.34 52 LYS A O 9
ATOM 15982 N N . GLN A 1 53 ? -12.708 12.900 3.826 1.00 32.32 53 GLN A N 9
ATOM 15983 C CA . GLN A 1 53 ? -12.160 14.181 4.306 1.00 1.04 53 GLN A CA 9
ATOM 15984 C C . GLN A 1 53 ? -11.661 15.047 3.137 1.00 33.02 53 GLN A C 9
ATOM 15985 O O . GLN A 1 53 ? -11.427 16.246 3.308 1.00 15.44 53 GLN A O 9
ATOM 15999 N N . GLY A 1 54 ? -11.499 14.425 1.956 1.00 12.35 54 GLY A N 9
ATOM 16000 C CA . GLY A 1 54 ? -10.935 15.094 0.784 1.00 12.31 54 GLY A CA 9
ATOM 16001 C C . GLY A 1 54 ? -9.411 15.051 0.753 1.00 13.10 54 GLY A C 9
ATOM 16002 O O . GLY A 1 54 ? -8.781 15.848 0.042 1.00 14.41 54 GLY A O 9
ATOM 16006 N N . ILE A 1 55 ? -8.818 14.120 1.539 1.00 23.25 55 ILE A N 9
ATOM 16007 C CA . ILE A 1 55 ? -7.369 13.847 1.516 1.00 44.40 55 ILE A CA 9
ATOM 16008 C C . ILE A 1 55 ? -7.018 13.138 0.195 1.00 12.12 55 ILE A C 9
ATOM 16009 O O . ILE A 1 55 ? -7.160 11.915 0.072 1.00 74.43 55 ILE A O 9
ATOM 16025 N N . HIS A 1 56 ? -6.664 13.943 -0.811 1.00 4.13 56 HIS A N 9
ATOM 16026 C CA . HIS A 1 56 ? -6.170 13.455 -2.107 1.00 4.33 56 HIS A CA 9
ATOM 16027 C C . HIS A 1 56 ? -4.649 13.385 -2.060 1.00 22.41 56 HIS A C 9
ATOM 16028 O O . HIS A 1 56 ? -4.025 14.090 -1.272 1.00 41.01 56 HIS A O 9
ATOM 16043 N N . PHE A 1 57 ? -4.065 12.494 -2.864 1.00 14.15 57 PHE A N 9
ATOM 16044 C CA . PHE A 1 57 ? -2.610 12.358 -2.995 1.00 32.12 57 PHE A CA 9
ATOM 16045 C C . PHE A 1 57 ? -2.240 11.873 -4.405 1.00 41.42 57 PHE A C 9
ATOM 16046 O O . PHE A 1 57 ? -3.109 11.474 -5.189 1.00 3.43 57 PHE A O 9
ATOM 16063 N N . GLU A 1 58 ? -0.939 11.909 -4.703 1.00 24.12 58 GLU A N 9
ATOM 16064 C CA . GLU A 1 58 ? -0.350 11.223 -5.855 1.00 60.12 58 GLU A CA 9
ATOM 16065 C C . GLU A 1 58 ? 1.005 10.641 -5.435 1.00 55.14 58 GLU A C 9
ATOM 16066 O O . GLU A 1 58 ? 1.759 11.300 -4.709 1.00 1.25 58 GLU A O 9
ATOM 16078 N N . VAL A 1 59 ? 1.291 9.403 -5.873 1.00 60.22 59 VAL A N 9
ATOM 16079 C CA . VAL A 1 59 ? 2.579 8.739 -5.613 1.00 74.44 59 VAL A CA 9
ATOM 16080 C C . VAL A 1 59 ? 3.708 9.461 -6.386 1.00 54.53 59 VAL A C 9
ATOM 16081 O O . VAL A 1 59 ? 3.522 9.887 -7.531 1.00 24.52 59 VAL A O 9
ATOM 16094 N N . LYS A 1 60 ? 4.862 9.638 -5.720 1.00 52.04 60 LYS A N 9
ATOM 16095 C CA . LYS A 1 60 ? 6.012 10.400 -6.255 1.00 22.34 60 LYS A CA 9
ATOM 16096 C C . LYS A 1 60 ? 7.235 9.503 -6.459 1.00 11.45 60 LYS A C 9
ATOM 16097 O O . LYS A 1 60 ? 7.939 9.619 -7.475 1.00 73.14 60 LYS A O 9
ATOM 16116 N N . ARG A 1 61 ? 7.481 8.624 -5.483 1.00 14.32 61 ARG A N 9
ATOM 16117 C CA . ARG A 1 61 ? 8.661 7.753 -5.479 1.00 32.12 61 ARG A CA 9
ATOM 16118 C C . ARG A 1 61 ? 8.407 6.535 -4.598 1.00 43.40 61 ARG A C 9
ATOM 16119 O O . ARG A 1 61 ? 8.102 6.694 -3.425 1.00 22.12 61 ARG A O 9
ATOM 16140 N N . VAL A 1 62 ? 8.559 5.330 -5.178 1.00 64.12 62 VAL A N 9
ATOM 16141 C CA . VAL A 1 62 ? 8.418 4.046 -4.465 1.00 70.32 62 VAL A CA 9
ATOM 16142 C C . VAL A 1 62 ? 9.813 3.430 -4.304 1.00 61.24 62 VAL A C 9
ATOM 16143 O O . VAL A 1 62 ? 10.414 2.980 -5.289 1.00 34.24 62 VAL A O 9
ATOM 16156 N N . GLU A 1 63 ? 10.336 3.445 -3.075 1.00 12.11 63 GLU A N 9
ATOM 16157 C CA . GLU A 1 63 ? 11.611 2.800 -2.735 1.00 62.23 63 GLU A CA 9
ATOM 16158 C C . GLU A 1 63 ? 11.325 1.438 -2.102 1.00 34.03 63 GLU A C 9
ATOM 16159 O O . GLU A 1 63 ? 10.584 1.356 -1.121 1.00 52.43 63 GLU A O 9
ATOM 16171 N N . VAL A 1 64 ? 11.890 0.377 -2.684 1.00 4.14 64 VAL A N 9
ATOM 16172 C CA . VAL A 1 64 ? 11.804 -0.985 -2.137 1.00 3.21 64 VAL A CA 9
ATOM 16173 C C . VAL A 1 64 ? 13.104 -1.295 -1.366 1.00 23.21 64 VAL A C 9
ATOM 16174 O O . VAL A 1 64 ? 14.205 -1.039 -1.864 1.00 33.33 64 VAL A O 9
ATOM 16187 N N . THR A 1 65 ? 12.970 -1.761 -0.114 1.00 60.12 65 THR A N 9
ATOM 16188 C CA . THR A 1 65 ? 14.108 -2.173 0.719 1.00 44.22 65 THR A CA 9
ATOM 16189 C C . THR A 1 65 ? 13.749 -3.464 1.457 1.00 54.32 65 THR A C 9
ATOM 16190 O O . THR A 1 65 ? 12.811 -3.496 2.251 1.00 0.10 65 THR A O 9
ATOM 16201 N N . THR A 1 66 ? 14.502 -4.529 1.174 1.00 65.22 66 THR A N 9
ATOM 16202 C CA . THR A 1 66 ? 14.300 -5.852 1.767 1.00 51.14 66 THR A CA 9
ATOM 16203 C C . THR A 1 66 ? 15.121 -5.975 3.062 1.00 53.52 66 THR A C 9
ATOM 16204 O O . THR A 1 66 ? 16.356 -5.917 3.036 1.00 52.21 66 THR A O 9
ATOM 16215 N N . ASP A 1 67 ? 14.413 -6.107 4.193 1.00 15.43 67 ASP A N 9
ATOM 16216 C CA . ASP A 1 67 ? 15.000 -6.139 5.546 1.00 54.11 67 ASP A CA 9
ATOM 16217 C C . ASP A 1 67 ? 14.776 -7.535 6.160 1.00 53.41 67 ASP A C 9
ATOM 16218 O O . ASP A 1 67 ? 13.726 -7.803 6.766 1.00 55.32 67 ASP A O 9
ATOM 16227 N N . GLY A 1 68 ? 15.757 -8.429 5.940 1.00 51.03 68 GLY A N 9
ATOM 16228 C CA . GLY A 1 68 ? 15.679 -9.821 6.376 1.00 5.10 68 GLY A CA 9
ATOM 16229 C C . GLY A 1 68 ? 14.644 -10.624 5.584 1.00 24.40 68 GLY A C 9
ATOM 16230 O O . GLY A 1 68 ? 14.868 -10.957 4.417 1.00 3.51 68 GLY A O 9
ATOM 16234 N N . ASN A 1 69 ? 13.493 -10.904 6.220 1.00 1.52 69 ASN A N 9
ATOM 16235 C CA . ASN A 1 69 ? 12.364 -11.653 5.613 1.00 24.42 69 ASN A CA 9
ATOM 16236 C C . ASN A 1 69 ? 11.125 -10.740 5.477 1.00 44.23 69 ASN A C 9
ATOM 16237 O O . ASN A 1 69 ? 10.016 -11.217 5.244 1.00 11.24 69 ASN A O 9
ATOM 16248 N N . THR A 1 70 ? 11.326 -9.423 5.615 1.00 0.11 70 THR A N 9
ATOM 16249 C CA . THR A 1 70 ? 10.236 -8.432 5.605 1.00 44.21 70 THR A CA 9
ATOM 16250 C C . THR A 1 70 ? 10.584 -7.268 4.661 1.00 43.41 70 THR A C 9
ATOM 16251 O O . THR A 1 70 ? 11.615 -6.611 4.835 1.00 52.54 70 THR A O 9
ATOM 16262 N N . VAL A 1 71 ? 9.716 -7.014 3.659 1.00 31.44 71 VAL A N 9
ATOM 16263 C CA . VAL A 1 71 ? 9.933 -5.952 2.661 1.00 12.41 71 VAL A CA 9
ATOM 16264 C C . VAL A 1 71 ? 9.306 -4.637 3.155 1.00 13.44 71 VAL A C 9
ATOM 16265 O O . VAL A 1 71 ? 8.088 -4.534 3.321 1.00 62.30 71 VAL A O 9
ATOM 16278 N N . ASN A 1 72 ? 10.167 -3.651 3.392 1.00 11.23 72 ASN A N 9
ATOM 16279 C CA . ASN A 1 72 ? 9.793 -2.314 3.857 1.00 73.51 72 ASN A CA 9
ATOM 16280 C C . ASN A 1 72 ? 9.839 -1.343 2.667 1.00 34.25 72 ASN A C 9
ATOM 16281 O O . ASN A 1 72 ? 10.919 -1.027 2.146 1.00 5.34 72 ASN A O 9
ATOM 16292 N N . VAL A 1 73 ? 8.648 -0.944 2.196 1.00 53.44 73 VAL A N 9
ATOM 16293 C CA . VAL A 1 73 ? 8.491 0.005 1.086 1.00 64.02 73 VAL A CA 9
ATOM 16294 C C . VAL A 1 73 ? 8.376 1.438 1.640 1.00 1.05 73 VAL A C 9
ATOM 16295 O O . VAL A 1 73 ? 7.388 1.783 2.291 1.00 64.31 73 VAL A O 9
ATOM 16308 N N . THR A 1 74 ? 9.412 2.252 1.400 1.00 60.45 74 THR A N 9
ATOM 16309 C CA . THR A 1 74 ? 9.440 3.664 1.796 1.00 23.55 74 THR A CA 9
ATOM 16310 C C . THR A 1 74 ? 9.062 4.512 0.574 1.00 34.43 74 THR A C 9
ATOM 16311 O O . THR A 1 74 ? 9.846 4.654 -0.358 1.00 25.12 74 THR A O 9
ATOM 16322 N N . VAL A 1 75 ? 7.841 5.041 0.569 1.00 52.21 75 VAL A N 9
ATOM 16323 C CA . VAL A 1 75 ? 7.260 5.710 -0.607 1.00 45.35 75 VAL A CA 9
ATOM 16324 C C . VAL A 1 75 ? 6.820 7.134 -0.239 1.00 74.00 75 VAL A C 9
ATOM 16325 O O . VAL A 1 75 ? 6.130 7.330 0.750 1.00 73.14 75 VAL A O 9
ATOM 16338 N N . GLU A 1 76 ? 7.268 8.130 -1.019 1.00 70.22 76 GLU A N 9
ATOM 16339 C CA . GLU A 1 76 ? 6.865 9.531 -0.836 1.00 23.11 76 GLU A CA 9
ATOM 16340 C C . GLU A 1 76 ? 5.641 9.842 -1.714 1.00 12.43 76 GLU A C 9
ATOM 16341 O O . GLU A 1 76 ? 5.577 9.412 -2.873 1.00 64.41 76 GLU A O 9
ATOM 16353 N N . LEU A 1 77 ? 4.658 10.571 -1.143 1.00 63.13 77 LEU A N 9
ATOM 16354 C CA . LEU A 1 77 ? 3.421 10.973 -1.841 1.00 32.41 77 LEU A CA 9
ATOM 16355 C C . LEU A 1 77 ? 3.149 12.475 -1.607 1.00 14.22 77 LEU A C 9
ATOM 16356 O O . LEU A 1 77 ? 3.394 12.986 -0.515 1.00 20.21 77 LEU A O 9
ATOM 16372 N N . GLU A 1 78 ? 2.657 13.168 -2.652 1.00 65.32 78 GLU A N 9
ATOM 16373 C CA . GLU A 1 78 ? 2.182 14.562 -2.560 1.00 43.45 78 GLU A CA 9
ATOM 16374 C C . GLU A 1 78 ? 0.693 14.583 -2.200 1.00 71.03 78 GLU A C 9
ATOM 16375 O O . GLU A 1 78 ? -0.161 14.326 -3.053 1.00 41.05 78 GLU A O 9
ATOM 16387 N N . GLU A 1 79 ? 0.396 14.907 -0.935 1.00 22.52 79 GLU A N 9
ATOM 16388 C CA . GLU A 1 79 ? -0.977 14.982 -0.424 1.00 55.20 79 GLU A CA 9
ATOM 16389 C C . GLU A 1 79 ? -1.553 16.375 -0.703 1.00 62.41 79 GLU A C 9
ATOM 16390 O O . GLU A 1 79 ? -1.165 17.367 -0.072 1.00 73.45 79 GLU A O 9
ATOM 16402 N N . THR A 1 80 ? -2.475 16.429 -1.676 1.00 63.23 80 THR A N 9
ATOM 16403 C CA . THR A 1 80 ? -3.147 17.651 -2.100 1.00 5.22 80 THR A CA 9
ATOM 16404 C C . THR A 1 80 ? -4.401 17.837 -1.224 1.00 62.13 80 THR A C 9
ATOM 16405 O O . THR A 1 80 ? -5.394 17.101 -1.358 1.00 4.44 80 THR A O 9
ATOM 16416 N N . THR A 1 81 ? -4.303 18.775 -0.278 1.00 60.32 81 THR A N 9
ATOM 16417 C CA . THR A 1 81 ? -5.367 19.107 0.673 1.00 71.51 81 THR A CA 9
ATOM 16418 C C . THR A 1 81 ? -5.345 20.624 0.939 1.00 41.11 81 THR A C 9
ATOM 16419 O O . THR A 1 81 ? -4.272 21.206 1.158 1.00 54.13 81 THR A O 9
ATOM 16430 N N . GLY A 1 82 ? -6.523 21.271 0.866 1.00 50.31 82 GLY A N 9
ATOM 16431 C CA . GLY A 1 82 ? -6.625 22.727 1.023 1.00 4.32 82 GLY A CA 9
ATOM 16432 C C . GLY A 1 82 ? -5.967 23.496 -0.124 1.00 13.55 82 GLY A C 9
ATOM 16433 O O . GLY A 1 82 ? -5.518 24.633 0.062 1.00 23.45 82 GLY A O 9
ATOM 16437 N N . GLY A 1 83 ? -5.906 22.851 -1.309 1.00 35.51 83 GLY A N 9
ATOM 16438 C CA . GLY A 1 83 ? -5.315 23.445 -2.513 1.00 23.10 83 GLY A CA 9
ATOM 16439 C C . GLY A 1 83 ? -3.781 23.459 -2.524 1.00 23.04 83 GLY A C 9
ATOM 16440 O O . GLY A 1 83 ? -3.185 24.081 -3.409 1.00 42.55 83 GLY A O 9
ATOM 16444 N N . THR A 1 84 ? -3.141 22.796 -1.536 1.00 30.11 84 THR A N 9
ATOM 16445 C CA . THR A 1 84 ? -1.666 22.701 -1.441 1.00 1.11 84 THR A CA 9
ATOM 16446 C C . THR A 1 84 ? -1.206 21.229 -1.302 1.00 15.31 84 THR A C 9
ATOM 16447 O O . THR A 1 84 ? -1.898 20.407 -0.694 1.00 61.34 84 THR A O 9
ATOM 16458 N N . THR A 1 85 ? -0.038 20.915 -1.885 1.00 41.23 85 THR A N 9
ATOM 16459 C CA . THR A 1 85 ? 0.602 19.586 -1.796 1.00 71.04 85 THR A CA 9
ATOM 16460 C C . THR A 1 85 ? 1.556 19.507 -0.579 1.00 24.43 85 THR A C 9
ATOM 16461 O O . THR A 1 85 ? 2.111 20.526 -0.150 1.00 73.55 85 THR A O 9
ATOM 16472 N N . THR A 1 86 ? 1.703 18.290 -0.016 1.00 44.32 86 THR A N 9
ATOM 16473 C CA . THR A 1 86 ? 2.588 18.006 1.136 1.00 21.13 86 THR A CA 9
ATOM 16474 C C . THR A 1 86 ? 3.334 16.680 0.888 1.00 74.15 86 THR A C 9
ATOM 16475 O O . THR A 1 86 ? 2.687 15.648 0.714 1.00 35.42 86 THR A O 9
ATOM 16486 N N . ASN A 1 87 ? 4.693 16.699 0.891 1.00 12.35 87 ASN A N 9
ATOM 16487 C CA . ASN A 1 87 ? 5.482 15.464 0.721 1.00 24.12 87 ASN A CA 9
ATOM 16488 C C . ASN A 1 87 ? 5.446 14.693 2.043 1.00 74.14 87 ASN A C 9
ATOM 16489 O O . ASN A 1 87 ? 6.148 15.037 3.004 1.00 34.40 87 ASN A O 9
ATOM 16500 N N . THR A 1 88 ? 4.584 13.681 2.089 1.00 63.42 88 THR A N 9
ATOM 16501 C CA . THR A 1 88 ? 4.426 12.804 3.243 1.00 24.12 88 THR A CA 9
ATOM 16502 C C . THR A 1 88 ? 4.863 11.388 2.858 1.00 41.53 88 THR A C 9
ATOM 16503 O O . THR A 1 88 ? 4.343 10.805 1.895 1.00 11.11 88 THR A O 9
ATOM 16514 N N . THR A 1 89 ? 5.833 10.854 3.600 1.00 50.01 89 THR A N 9
ATOM 16515 C CA . THR A 1 89 ? 6.392 9.533 3.338 1.00 71.34 89 THR A CA 9
ATOM 16516 C C . THR A 1 89 ? 5.599 8.470 4.115 1.00 61.42 89 THR A C 9
ATOM 16517 O O . THR A 1 89 ? 5.434 8.582 5.317 1.00 3.21 89 THR A O 9
ATOM 16528 N N . TYR A 1 90 ? 5.085 7.468 3.413 1.00 54.50 90 TYR A N 9
ATOM 16529 C CA . TYR A 1 90 ? 4.423 6.308 4.013 1.00 5.41 90 TYR A CA 9
ATOM 16530 C C . TYR A 1 90 ? 5.367 5.104 3.945 1.00 31.20 90 TYR A C 9
ATOM 16531 O O . TYR A 1 90 ? 5.923 4.803 2.892 1.00 70.22 90 TYR A O 9
ATOM 16549 N N . GLU A 1 91 ? 5.590 4.453 5.094 1.00 5.13 91 GLU A N 9
ATOM 16550 C CA . GLU A 1 91 ? 6.396 3.223 5.179 1.00 41.43 91 GLU A CA 9
ATOM 16551 C C . GLU A 1 91 ? 5.455 2.035 5.381 1.00 41.23 91 GLU A C 9
ATOM 16552 O O . GLU A 1 91 ? 4.767 1.955 6.399 1.00 43.25 91 GLU A O 9
ATOM 16564 N N . LEU A 1 92 ? 5.388 1.146 4.377 1.00 42.53 92 LEU A N 9
ATOM 16565 C CA . LEU A 1 92 ? 4.532 -0.048 4.399 1.00 52.40 92 LEU A CA 9
ATOM 16566 C C . LEU A 1 92 ? 5.415 -1.284 4.640 1.00 22.44 92 LEU A C 9
ATOM 16567 O O . LEU A 1 92 ? 6.186 -1.693 3.764 1.00 23.24 92 LEU A O 9
ATOM 16583 N N . ARG A 1 93 ? 5.318 -1.840 5.851 1.00 34.51 93 ARG A N 9
ATOM 16584 C CA . ARG A 1 93 ? 6.090 -3.002 6.287 1.00 30.14 93 ARG A CA 9
ATOM 16585 C C . ARG A 1 93 ? 5.298 -4.284 5.990 1.00 60.14 93 ARG A C 9
ATOM 16586 O O . ARG A 1 93 ? 4.366 -4.639 6.730 1.00 43.13 93 ARG A O 9
ATOM 16607 N N . PHE A 1 94 ? 5.660 -4.958 4.893 1.00 71.45 94 PHE A N 9
ATOM 16608 C CA . PHE A 1 94 ? 5.032 -6.214 4.475 1.00 24.25 94 PHE A CA 9
ATOM 16609 C C . PHE A 1 94 ? 5.754 -7.392 5.139 1.00 53.43 94 PHE A C 9
ATOM 16610 O O . PHE A 1 94 ? 6.880 -7.745 4.758 1.00 42.13 94 PHE A O 9
ATOM 16627 N N . GLU A 1 95 ? 5.079 -7.998 6.132 1.00 0.04 95 GLU A N 9
ATOM 16628 C CA . GLU A 1 95 ? 5.611 -9.118 6.912 1.00 61.12 95 GLU A CA 9
ATOM 16629 C C . GLU A 1 95 ? 5.068 -10.430 6.330 1.00 1.44 95 GLU A C 9
ATOM 16630 O O . GLU A 1 95 ? 3.846 -10.644 6.307 1.00 5.32 95 GLU A O 9
ATOM 16642 N N . VAL A 1 96 ? 5.981 -11.275 5.824 1.00 41.03 96 VAL A N 9
ATOM 16643 C CA . VAL A 1 96 ? 5.634 -12.542 5.162 1.00 13.11 96 VAL A CA 9
ATOM 16644 C C . VAL A 1 96 ? 5.570 -13.689 6.186 1.00 13.45 96 VAL A C 9
ATOM 16645 O O . VAL A 1 96 ? 6.254 -13.665 7.219 1.00 53.51 96 VAL A O 9
ATOM 16658 N N . ASP A 1 97 ? 4.705 -14.659 5.898 1.00 73.15 97 ASP A N 9
ATOM 16659 C CA . ASP A 1 97 ? 4.586 -15.914 6.644 1.00 54.41 97 ASP A CA 9
ATOM 16660 C C . ASP A 1 97 ? 4.427 -17.043 5.621 1.00 75.22 97 ASP A C 9
ATOM 16661 O O . ASP A 1 97 ? 3.496 -17.006 4.800 1.00 35.33 97 ASP A O 9
ATOM 16670 N N . GLY A 1 98 ? 5.370 -17.998 5.625 1.00 3.24 98 GLY A N 9
ATOM 16671 C CA . GLY A 1 98 ? 5.334 -19.128 4.705 1.00 23.55 98 GLY A CA 9
ATOM 16672 C C . GLY A 1 98 ? 5.718 -18.723 3.288 1.00 42.21 98 GLY A C 9
ATOM 16673 O O . GLY A 1 98 ? 6.909 -18.609 2.972 1.00 54.44 98 GLY A O 9
ATOM 16677 N N . ASP A 1 99 ? 4.698 -18.489 2.442 1.00 35.04 99 ASP A N 9
ATOM 16678 C CA . ASP A 1 99 ? 4.874 -18.130 1.014 1.00 55.23 99 ASP A CA 9
ATOM 16679 C C . ASP A 1 99 ? 4.218 -16.776 0.676 1.00 62.13 99 ASP A C 9
ATOM 16680 O O . ASP A 1 99 ? 4.529 -16.181 -0.364 1.00 64.31 99 ASP A O 9
ATOM 16689 N N . THR A 1 100 ? 3.311 -16.297 1.538 1.00 51.21 100 THR A N 9
ATOM 16690 C CA . THR A 1 100 ? 2.483 -15.105 1.254 1.00 65.34 100 THR A CA 9
ATOM 16691 C C . THR A 1 100 ? 2.630 -14.052 2.361 1.00 72.21 100 THR A C 9
ATOM 16692 O O . THR A 1 100 ? 3.052 -14.364 3.480 1.00 32.14 100 THR A O 9
ATOM 16703 N N . ILE A 1 101 ? 2.278 -12.797 2.031 1.00 1.34 101 ILE A N 9
ATOM 16704 C CA . ILE A 1 101 ? 2.326 -11.674 2.973 1.00 12.10 101 ILE A CA 9
ATOM 16705 C C . ILE A 1 101 ? 1.005 -11.635 3.766 1.00 63.30 101 ILE A C 9
ATOM 16706 O O . ILE A 1 101 ? -0.080 -11.626 3.174 1.00 54.12 101 ILE A O 9
ATOM 16722 N N . ARG A 1 102 ? 1.110 -11.621 5.101 1.00 44.54 102 ARG A N 9
ATOM 16723 C CA . ARG A 1 102 ? -0.052 -11.629 6.010 1.00 65.41 102 ARG A CA 9
ATOM 16724 C C . ARG A 1 102 ? -0.332 -10.230 6.589 1.00 35.11 102 ARG A C 9
ATOM 16725 O O . ARG A 1 102 ? -1.490 -9.895 6.871 1.00 74.14 102 ARG A O 9
ATOM 16746 N N . ARG A 1 103 ? 0.719 -9.409 6.749 1.00 41.34 103 ARG A N 9
ATOM 16747 C CA . ARG A 1 103 ? 0.617 -8.129 7.480 1.00 31.53 103 ARG A CA 9
ATOM 16748 C C . ARG A 1 103 ? 1.235 -6.978 6.669 1.00 24.15 103 ARG A C 9
ATOM 16749 O O . ARG A 1 103 ? 2.194 -7.179 5.928 1.00 33.35 103 ARG A O 9
ATOM 16770 N N . VAL A 1 104 ? 0.648 -5.776 6.824 1.00 64.43 104 VAL A N 9
ATOM 16771 C CA . VAL A 1 104 ? 1.170 -4.520 6.261 1.00 14.40 104 VAL A CA 9
ATOM 16772 C C . VAL A 1 104 ? 0.977 -3.378 7.288 1.00 62.03 104 VAL A C 9
ATOM 16773 O O . VAL A 1 104 ? -0.154 -2.958 7.570 1.00 30.45 104 VAL A O 9
ATOM 16786 N N . THR A 1 105 ? 2.083 -2.924 7.899 1.00 31.42 105 THR A N 9
ATOM 16787 C CA . THR A 1 105 ? 2.074 -1.787 8.830 1.00 51.33 105 THR A CA 9
ATOM 16788 C C . THR A 1 105 ? 2.436 -0.511 8.061 1.00 4.22 105 THR A C 9
ATOM 16789 O O . THR A 1 105 ? 3.583 -0.332 7.664 1.00 74.24 105 THR A O 9
ATOM 16800 N N . VAL A 1 106 ? 1.436 0.348 7.820 1.00 3.12 106 VAL A N 9
ATOM 16801 C CA . VAL A 1 106 ? 1.635 1.639 7.142 1.00 22.45 106 VAL A CA 9
ATOM 16802 C C . VAL A 1 106 ? 1.882 2.745 8.194 1.00 54.45 106 VAL A C 9
ATOM 16803 O O . VAL A 1 106 ? 1.218 2.778 9.235 1.00 13.52 106 VAL A O 9
ATOM 16816 N N . THR A 1 107 ? 2.869 3.620 7.935 1.00 33.53 107 THR A N 9
ATOM 16817 C CA . THR A 1 107 ? 3.282 4.682 8.868 1.00 62.34 107 THR A CA 9
ATOM 16818 C C . THR A 1 107 ? 3.328 6.034 8.132 1.00 11.12 107 THR A C 9
ATOM 16819 O O . THR A 1 107 ? 4.152 6.220 7.230 1.00 24.14 107 THR A O 9
ATOM 16830 N N . GLN A 1 108 ? 2.421 6.958 8.504 1.00 32.25 108 GLN A N 9
ATOM 16831 C CA . GLN A 1 108 ? 2.385 8.320 7.955 1.00 5.23 108 GLN A CA 9
ATOM 16832 C C . GLN A 1 108 ? 3.475 9.184 8.622 1.00 14.24 108 GLN A C 9
ATOM 16833 O O . GLN A 1 108 ? 3.334 9.616 9.772 1.00 52.15 108 GLN A O 9
ATOM 16847 N N . ASN A 1 109 ? 4.579 9.382 7.896 1.00 64.02 109 ASN A N 9
ATOM 16848 C CA . ASN A 1 109 ? 5.714 10.209 8.330 1.00 23.53 109 ASN A CA 9
ATOM 16849 C C . ASN A 1 109 ? 5.490 11.652 7.851 1.00 23.53 109 ASN A C 9
ATOM 16850 O O . ASN A 1 109 ? 5.822 12.009 6.716 1.00 13.54 109 ASN A O 9
ATOM 16861 N N . GLY A 1 110 ? 4.830 12.432 8.715 1.00 45.33 110 GLY A N 9
ATOM 16862 C CA . GLY A 1 110 ? 4.543 13.840 8.470 1.00 63.35 110 GLY A CA 9
ATOM 16863 C C . GLY A 1 110 ? 3.864 14.453 9.681 1.00 40.12 110 GLY A C 9
ATOM 16864 O O . GLY A 1 110 ? 2.847 15.144 9.556 1.00 3.42 110 GLY A O 9
ATOM 16868 N N . GLY A 1 111 ? 4.446 14.176 10.861 1.00 13.53 111 GLY A N 9
ATOM 16869 C CA . GLY A 1 111 ? 3.891 14.595 12.150 1.00 23.23 111 GLY A CA 9
ATOM 16870 C C . GLY A 1 111 ? 4.706 15.713 12.776 1.00 14.32 111 GLY A C 9
ATOM 16871 O O . GLY A 1 111 ? 5.538 15.464 13.654 1.00 64.23 111 GLY A O 9
ATOM 16875 N N . SER A 1 112 ? 4.491 16.941 12.282 1.00 73.40 112 SER A N 9
ATOM 16876 C CA . SER A 1 112 ? 5.161 18.155 12.778 1.00 3.44 112 SER A CA 9
ATOM 16877 C C . SER A 1 112 ? 4.759 18.439 14.237 1.00 64.41 112 SER A C 9
ATOM 16878 O O . SER A 1 112 ? 3.707 19.025 14.494 1.00 44.44 112 SER A O 9
ATOM 16886 N N . LEU A 1 113 ? 5.581 17.960 15.189 1.00 5.13 113 LEU A N 9
ATOM 16887 C CA . LEU A 1 113 ? 5.321 18.138 16.628 1.00 11.52 113 LEU A CA 9
ATOM 16888 C C . LEU A 1 113 ? 6.296 19.182 17.188 1.00 24.34 113 LEU A C 9
ATOM 16889 O O . LEU A 1 113 ? 7.505 18.942 17.278 1.00 52.12 113 LEU A O 9
ATOM 16905 N N . GLU A 1 114 ? 5.743 20.346 17.516 1.00 45.34 114 GLU A N 9
ATOM 16906 C CA . GLU A 1 114 ? 6.435 21.426 18.223 1.00 10.51 114 GLU A CA 9
ATOM 16907 C C . GLU A 1 114 ? 5.430 22.212 19.086 1.00 53.31 114 GLU A C 9
ATOM 16908 O O . GLU A 1 114 ? 4.206 22.044 18.955 1.00 23.12 114 GLU A O 9
ATOM 16920 N N . HIS A 1 115 ? 5.965 23.060 19.972 1.00 34.32 115 HIS A N 9
ATOM 16921 C CA . HIS A 1 115 ? 5.181 23.927 20.863 1.00 60.12 115 HIS A CA 9
ATOM 16922 C C . HIS A 1 115 ? 6.055 25.134 21.231 1.00 4.51 115 HIS A C 9
ATOM 16923 O O . HIS A 1 115 ? 6.983 25.012 22.037 1.00 52.13 115 HIS A O 9
ATOM 16938 N N . HIS A 1 116 ? 5.786 26.293 20.595 1.00 40.11 116 HIS A N 9
ATOM 16939 C CA . HIS A 1 116 ? 6.552 27.541 20.817 1.00 45.34 116 HIS A CA 9
ATOM 16940 C C . HIS A 1 116 ? 5.653 28.608 21.473 1.00 61.15 116 HIS A C 9
ATOM 16941 O O . HIS A 1 116 ? 4.584 28.943 20.948 1.00 73.22 116 HIS A O 9
ATOM 16956 N N . HIS A 1 117 ? 6.075 29.107 22.643 1.00 54.31 117 HIS A N 9
ATOM 16957 C CA . HIS A 1 117 ? 5.368 30.170 23.366 1.00 31.31 117 HIS A CA 9
ATOM 16958 C C . HIS A 1 117 ? 5.843 31.540 22.861 1.00 42.32 117 HIS A C 9
ATOM 16959 O O . HIS A 1 117 ? 7.041 31.739 22.629 1.00 51.44 117 HIS A O 9
ATOM 16974 N N . HIS A 1 118 ? 4.896 32.476 22.679 1.00 11.43 118 HIS A N 9
ATOM 16975 C CA . HIS A 1 118 ? 5.205 33.854 22.277 1.00 54.43 118 HIS A CA 9
ATOM 16976 C C . HIS A 1 118 ? 5.771 34.638 23.471 1.00 55.34 118 HIS A C 9
ATOM 16977 O O . HIS A 1 118 ? 5.035 34.984 24.408 1.00 21.01 118 HIS A O 9
ATOM 16992 N N . HIS A 1 119 ? 7.094 34.854 23.444 1.00 65.24 119 HIS A N 9
ATOM 16993 C CA . HIS A 1 119 ? 7.793 35.712 24.405 1.00 51.55 119 HIS A CA 9
ATOM 16994 C C . HIS A 1 119 ? 7.383 37.180 24.158 1.00 34.51 119 HIS A C 9
ATOM 16995 O O . HIS A 1 119 ? 7.113 37.580 23.016 1.00 3.30 119 HIS A O 9
ATOM 17010 N N . HIS A 1 120 ? 7.339 37.962 25.241 1.00 0.21 120 HIS A N 9
ATOM 17011 C CA . HIS A 1 120 ? 6.940 39.375 25.221 1.00 53.32 120 HIS A CA 9
ATOM 17012 C C . HIS A 1 120 ? 7.847 40.151 26.209 1.00 73.42 120 HIS A C 9
ATOM 17013 O O . HIS A 1 120 ? 7.817 39.856 27.419 1.00 1.34 120 HIS A O 9
ATOM 17029 N N . MET A 1 1 ? 3.259 -14.937 -6.976 1.00 2.23 1 MET A N 10
ATOM 17030 C CA . MET A 1 1 ? 4.591 -14.421 -7.367 1.00 14.43 1 MET A CA 10
ATOM 17031 C C . MET A 1 1 ? 5.634 -15.539 -7.231 1.00 21.12 1 MET A C 10
ATOM 17032 O O . MET A 1 1 ? 5.281 -16.698 -7.013 1.00 61.21 1 MET A O 10
ATOM 17048 N N . GLN A 1 2 ? 6.915 -15.186 -7.389 1.00 21.32 2 GLN A N 10
ATOM 17049 C CA . GLN A 1 2 ? 8.049 -16.113 -7.176 1.00 2.34 2 GLN A CA 10
ATOM 17050 C C . GLN A 1 2 ? 9.089 -15.462 -6.241 1.00 3.25 2 GLN A C 10
ATOM 17051 O O . GLN A 1 2 ? 10.226 -15.943 -6.120 1.00 24.44 2 GLN A O 10
ATOM 17065 N N . ASP A 1 3 ? 8.654 -14.389 -5.548 1.00 70.43 3 ASP A N 10
ATOM 17066 C CA . ASP A 1 3 ? 9.495 -13.600 -4.632 1.00 64.31 3 ASP A CA 10
ATOM 17067 C C . ASP A 1 3 ? 8.609 -12.644 -3.806 1.00 4.33 3 ASP A C 10
ATOM 17068 O O . ASP A 1 3 ? 7.453 -12.376 -4.167 1.00 53.34 3 ASP A O 10
ATOM 17077 N N . ILE A 1 4 ? 9.172 -12.133 -2.706 1.00 72.32 4 ILE A N 10
ATOM 17078 C CA . ILE A 1 4 ? 8.478 -11.214 -1.787 1.00 74.41 4 ILE A CA 10
ATOM 17079 C C . ILE A 1 4 ? 8.625 -9.743 -2.231 1.00 50.24 4 ILE A C 10
ATOM 17080 O O . ILE A 1 4 ? 7.665 -8.976 -2.131 1.00 70.30 4 ILE A O 10
ATOM 17096 N N . VAL A 1 5 ? 9.831 -9.368 -2.714 1.00 63.24 5 VAL A N 10
ATOM 17097 C CA . VAL A 1 5 ? 10.194 -7.961 -3.021 1.00 35.52 5 VAL A CA 10
ATOM 17098 C C . VAL A 1 5 ? 9.210 -7.318 -4.020 1.00 2.03 5 VAL A C 10
ATOM 17099 O O . VAL A 1 5 ? 8.636 -6.257 -3.744 1.00 51.01 5 VAL A O 10
ATOM 17112 N N . GLU A 1 6 ? 9.009 -7.998 -5.156 1.00 23.44 6 GLU A N 10
ATOM 17113 C CA . GLU A 1 6 ? 8.122 -7.531 -6.228 1.00 64.43 6 GLU A CA 10
ATOM 17114 C C . GLU A 1 6 ? 6.649 -7.554 -5.761 1.00 13.01 6 GLU A C 10
ATOM 17115 O O . GLU A 1 6 ? 5.875 -6.663 -6.105 1.00 70.50 6 GLU A O 10
ATOM 17127 N N . ALA A 1 7 ? 6.299 -8.564 -4.939 1.00 55.41 7 ALA A N 10
ATOM 17128 C CA . ALA A 1 7 ? 4.957 -8.698 -4.348 1.00 72.52 7 ALA A CA 10
ATOM 17129 C C . ALA A 1 7 ? 4.632 -7.509 -3.421 1.00 15.21 7 ALA A C 10
ATOM 17130 O O . ALA A 1 7 ? 3.536 -6.967 -3.464 1.00 13.04 7 ALA A O 10
ATOM 17137 N N . ALA A 1 8 ? 5.628 -7.097 -2.620 1.00 73.41 8 ALA A N 10
ATOM 17138 C CA . ALA A 1 8 ? 5.483 -6.028 -1.614 1.00 62.32 8 ALA A CA 10
ATOM 17139 C C . ALA A 1 8 ? 5.387 -4.654 -2.283 1.00 71.33 8 ALA A C 10
ATOM 17140 O O . ALA A 1 8 ? 4.614 -3.792 -1.857 1.00 55.11 8 ALA A O 10
ATOM 17147 N N . LYS A 1 9 ? 6.198 -4.483 -3.332 1.00 53.13 9 LYS A N 10
ATOM 17148 C CA . LYS A 1 9 ? 6.225 -3.282 -4.177 1.00 52.32 9 LYS A CA 10
ATOM 17149 C C . LYS A 1 9 ? 4.852 -3.036 -4.834 1.00 44.23 9 LYS A C 10
ATOM 17150 O O . LYS A 1 9 ? 4.266 -1.958 -4.678 1.00 64.15 9 LYS A O 10
ATOM 17169 N N . GLN A 1 10 ? 4.348 -4.069 -5.542 1.00 11.51 10 GLN A N 10
ATOM 17170 C CA . GLN A 1 10 ? 3.058 -4.016 -6.252 1.00 75.52 10 GLN A CA 10
ATOM 17171 C C . GLN A 1 10 ? 1.895 -3.847 -5.266 1.00 72.34 10 GLN A C 10
ATOM 17172 O O . GLN A 1 10 ? 0.904 -3.179 -5.577 1.00 4.43 10 GLN A O 10
ATOM 17186 N N . ALA A 1 11 ? 2.051 -4.454 -4.072 1.00 52.23 11 ALA A N 10
ATOM 17187 C CA . ALA A 1 11 ? 1.074 -4.356 -2.990 1.00 21.52 11 ALA A CA 10
ATOM 17188 C C . ALA A 1 11 ? 0.913 -2.911 -2.527 1.00 31.14 11 ALA A C 10
ATOM 17189 O O . ALA A 1 11 ? -0.205 -2.418 -2.457 1.00 50.51 11 ALA A O 10
ATOM 17196 N N . ALA A 1 12 ? 2.055 -2.245 -2.264 1.00 70.42 12 ALA A N 10
ATOM 17197 C CA . ALA A 1 12 ? 2.088 -0.866 -1.756 1.00 11.11 12 ALA A CA 10
ATOM 17198 C C . ALA A 1 12 ? 1.341 0.098 -2.693 1.00 3.30 12 ALA A C 10
ATOM 17199 O O . ALA A 1 12 ? 0.431 0.809 -2.256 1.00 51.15 12 ALA A O 10
ATOM 17206 N N . ILE A 1 13 ? 1.706 0.047 -3.990 1.00 14.33 13 ILE A N 10
ATOM 17207 C CA . ILE A 1 13 ? 1.148 0.925 -5.035 1.00 2.43 13 ILE A CA 10
ATOM 17208 C C . ILE A 1 13 ? -0.372 0.665 -5.202 1.00 3.35 13 ILE A C 10
ATOM 17209 O O . ILE A 1 13 ? -1.165 1.610 -5.320 1.00 2.55 13 ILE A O 10
ATOM 17225 N N . ALA A 1 14 ? -0.762 -0.630 -5.148 1.00 22.31 14 ALA A N 10
ATOM 17226 C CA . ALA A 1 14 ? -2.165 -1.062 -5.302 1.00 60.23 14 ALA A CA 10
ATOM 17227 C C . ALA A 1 14 ? -3.032 -0.571 -4.134 1.00 55.52 14 ALA A C 10
ATOM 17228 O O . ALA A 1 14 ? -4.150 -0.112 -4.354 1.00 21.44 14 ALA A O 10
ATOM 17235 N N . ILE A 1 15 ? -2.475 -0.640 -2.910 1.00 72.24 15 ILE A N 10
ATOM 17236 C CA . ILE A 1 15 ? -3.135 -0.167 -1.673 1.00 13.12 15 ILE A CA 10
ATOM 17237 C C . ILE A 1 15 ? -3.537 1.322 -1.814 1.00 54.23 15 ILE A C 10
ATOM 17238 O O . ILE A 1 15 ? -4.635 1.710 -1.419 1.00 61.33 15 ILE A O 10
ATOM 17254 N N . PHE A 1 16 ? -2.656 2.114 -2.450 1.00 52.23 16 PHE A N 10
ATOM 17255 C CA . PHE A 1 16 ? -2.887 3.554 -2.690 1.00 34.21 16 PHE A CA 10
ATOM 17256 C C . PHE A 1 16 ? -3.977 3.788 -3.752 1.00 31.14 16 PHE A C 10
ATOM 17257 O O . PHE A 1 16 ? -4.708 4.781 -3.688 1.00 33.53 16 PHE A O 10
ATOM 17274 N N . GLN A 1 17 ? -4.057 2.864 -4.733 1.00 31.11 17 GLN A N 10
ATOM 17275 C CA . GLN A 1 17 ? -5.098 2.890 -5.785 1.00 52.11 17 GLN A CA 10
ATOM 17276 C C . GLN A 1 17 ? -6.493 2.722 -5.166 1.00 41.13 17 GLN A C 10
ATOM 17277 O O . GLN A 1 17 ? -7.440 3.375 -5.603 1.00 5.25 17 GLN A O 10
ATOM 17291 N N . LEU A 1 18 ? -6.597 1.851 -4.130 1.00 75.22 18 LEU A N 10
ATOM 17292 C CA . LEU A 1 18 ? -7.827 1.742 -3.320 1.00 12.11 18 LEU A CA 10
ATOM 17293 C C . LEU A 1 18 ? -8.048 3.037 -2.527 1.00 53.44 18 LEU A C 10
ATOM 17294 O O . LEU A 1 18 ? -9.134 3.594 -2.554 1.00 12.21 18 LEU A O 10
ATOM 17310 N N . TRP A 1 19 ? -6.991 3.511 -1.841 1.00 55.13 19 TRP A N 10
ATOM 17311 C CA . TRP A 1 19 ? -7.052 4.678 -0.925 1.00 33.25 19 TRP A CA 10
ATOM 17312 C C . TRP A 1 19 ? -7.693 5.934 -1.567 1.00 1.40 19 TRP A C 10
ATOM 17313 O O . TRP A 1 19 ? -8.369 6.712 -0.882 1.00 41.21 19 TRP A O 10
ATOM 17334 N N . LYS A 1 20 ? -7.466 6.122 -2.877 1.00 54.23 20 LYS A N 10
ATOM 17335 C CA . LYS A 1 20 ? -8.075 7.228 -3.641 1.00 0.40 20 LYS A CA 10
ATOM 17336 C C . LYS A 1 20 ? -9.364 6.781 -4.362 1.00 64.45 20 LYS A C 10
ATOM 17337 O O . LYS A 1 20 ? -10.294 7.579 -4.521 1.00 51.24 20 LYS A O 10
ATOM 17356 N N . ASN A 1 21 ? -9.410 5.505 -4.781 1.00 22.45 21 ASN A N 10
ATOM 17357 C CA . ASN A 1 21 ? -10.545 4.935 -5.536 1.00 13.33 21 ASN A CA 10
ATOM 17358 C C . ASN A 1 21 ? -10.755 3.470 -5.097 1.00 42.13 21 ASN A C 10
ATOM 17359 O O . ASN A 1 21 ? -10.174 2.548 -5.693 1.00 13.52 21 ASN A O 10
ATOM 17370 N N . PRO A 1 22 ? -11.557 3.225 -4.004 1.00 2.12 22 PRO A N 10
ATOM 17371 C CA . PRO A 1 22 ? -11.778 1.856 -3.448 1.00 2.44 22 PRO A CA 10
ATOM 17372 C C . PRO A 1 22 ? -12.494 0.918 -4.429 1.00 53.33 22 PRO A C 10
ATOM 17373 O O . PRO A 1 22 ? -12.480 -0.306 -4.253 1.00 4.34 22 PRO A O 10
ATOM 17384 N N . THR A 1 23 ? -13.098 1.508 -5.467 1.00 33.00 23 THR A N 10
ATOM 17385 C CA . THR A 1 23 ? -13.892 0.803 -6.470 1.00 45.23 23 THR A CA 10
ATOM 17386 C C . THR A 1 23 ? -13.035 0.315 -7.658 1.00 35.43 23 THR A C 10
ATOM 17387 O O . THR A 1 23 ? -13.588 -0.081 -8.689 1.00 62.31 23 THR A O 10
ATOM 17398 N N . ASP A 1 24 ? -11.686 0.334 -7.514 1.00 43.24 24 ASP A N 10
ATOM 17399 C CA . ASP A 1 24 ? -10.778 -0.198 -8.551 1.00 34.02 24 ASP A CA 10
ATOM 17400 C C . ASP A 1 24 ? -10.649 -1.727 -8.380 1.00 52.43 24 ASP A C 10
ATOM 17401 O O . ASP A 1 24 ? -10.048 -2.183 -7.399 1.00 74.52 24 ASP A O 10
ATOM 17410 N N . PRO A 1 25 ? -11.204 -2.540 -9.331 1.00 14.05 25 PRO A N 10
ATOM 17411 C CA . PRO A 1 25 ? -11.230 -4.015 -9.199 1.00 21.14 25 PRO A CA 10
ATOM 17412 C C . PRO A 1 25 ? -9.856 -4.683 -9.439 1.00 11.44 25 PRO A C 10
ATOM 17413 O O . PRO A 1 25 ? -9.632 -5.796 -8.965 1.00 53.23 25 PRO A O 10
ATOM 17424 N N . GLU A 1 26 ? -8.945 -3.984 -10.150 1.00 43.42 26 GLU A N 10
ATOM 17425 C CA . GLU A 1 26 ? -7.637 -4.544 -10.576 1.00 63.43 26 GLU A CA 10
ATOM 17426 C C . GLU A 1 26 ? -6.606 -4.500 -9.432 1.00 3.02 26 GLU A C 10
ATOM 17427 O O . GLU A 1 26 ? -5.822 -5.441 -9.252 1.00 22.13 26 GLU A O 10
ATOM 17439 N N . ALA A 1 27 ? -6.622 -3.403 -8.668 1.00 4.14 27 ALA A N 10
ATOM 17440 C CA . ALA A 1 27 ? -5.670 -3.163 -7.575 1.00 52.13 27 ALA A CA 10
ATOM 17441 C C . ALA A 1 27 ? -5.875 -4.178 -6.443 1.00 73.03 27 ALA A C 10
ATOM 17442 O O . ALA A 1 27 ? -4.931 -4.840 -5.999 1.00 14.14 27 ALA A O 10
ATOM 17449 N N . GLN A 1 28 ? -7.141 -4.317 -6.015 1.00 42.41 28 GLN A N 10
ATOM 17450 C CA . GLN A 1 28 ? -7.540 -5.269 -4.963 1.00 42.15 28 GLN A CA 10
ATOM 17451 C C . GLN A 1 28 ? -7.497 -6.731 -5.474 1.00 12.54 28 GLN A C 10
ATOM 17452 O O . GLN A 1 28 ? -7.444 -7.665 -4.671 1.00 30.04 28 GLN A O 10
ATOM 17466 N N . GLU A 1 29 ? -7.523 -6.914 -6.815 1.00 74.31 29 GLU A N 10
ATOM 17467 C CA . GLU A 1 29 ? -7.358 -8.241 -7.455 1.00 31.13 29 GLU A CA 10
ATOM 17468 C C . GLU A 1 29 ? -5.959 -8.801 -7.181 1.00 55.02 29 GLU A C 10
ATOM 17469 O O . GLU A 1 29 ? -5.823 -9.909 -6.655 1.00 64.24 29 GLU A O 10
ATOM 17481 N N . LEU A 1 30 ? -4.918 -8.011 -7.530 1.00 21.51 30 LEU A N 10
ATOM 17482 C CA . LEU A 1 30 ? -3.518 -8.440 -7.373 1.00 2.11 30 LEU A CA 10
ATOM 17483 C C . LEU A 1 30 ? -3.164 -8.568 -5.881 1.00 65.03 30 LEU A C 10
ATOM 17484 O O . LEU A 1 30 ? -2.351 -9.412 -5.512 1.00 3.35 30 LEU A O 10
ATOM 17500 N N . LEU A 1 31 ? -3.824 -7.736 -5.040 1.00 74.02 31 LEU A N 10
ATOM 17501 C CA . LEU A 1 31 ? -3.712 -7.805 -3.568 1.00 11.30 31 LEU A CA 10
ATOM 17502 C C . LEU A 1 31 ? -4.284 -9.120 -3.006 1.00 44.53 31 LEU A C 10
ATOM 17503 O O . LEU A 1 31 ? -3.864 -9.562 -1.956 1.00 70.15 31 LEU A O 10
ATOM 17519 N N . ASN A 1 32 ? -5.264 -9.717 -3.696 1.00 62.34 32 ASN A N 10
ATOM 17520 C CA . ASN A 1 32 ? -5.854 -11.013 -3.271 1.00 13.02 32 ASN A CA 10
ATOM 17521 C C . ASN A 1 32 ? -4.883 -12.158 -3.589 1.00 2.32 32 ASN A C 10
ATOM 17522 O O . ASN A 1 32 ? -4.865 -13.190 -2.913 1.00 51.44 32 ASN A O 10
ATOM 17533 N N . LYS A 1 33 ? -4.051 -11.933 -4.609 1.00 64.42 33 LYS A N 10
ATOM 17534 C CA . LYS A 1 33 ? -3.065 -12.902 -5.087 1.00 3.21 33 LYS A CA 10
ATOM 17535 C C . LYS A 1 33 ? -1.821 -12.915 -4.170 1.00 50.31 33 LYS A C 10
ATOM 17536 O O . LYS A 1 33 ? -1.286 -13.979 -3.854 1.00 52.54 33 LYS A O 10
ATOM 17555 N N . ILE A 1 34 ? -1.370 -11.720 -3.736 1.00 54.11 34 ILE A N 10
ATOM 17556 C CA . ILE A 1 34 ? -0.077 -11.552 -3.012 1.00 20.24 34 ILE A CA 10
ATOM 17557 C C . ILE A 1 34 ? -0.278 -11.356 -1.486 1.00 52.43 34 ILE A C 10
ATOM 17558 O O . ILE A 1 34 ? 0.536 -11.817 -0.681 1.00 21.05 34 ILE A O 10
ATOM 17574 N N . LEU A 1 35 ? -1.352 -10.649 -1.113 1.00 23.41 35 LEU A N 10
ATOM 17575 C CA . LEU A 1 35 ? -1.762 -10.433 0.298 1.00 22.45 35 LEU A CA 10
ATOM 17576 C C . LEU A 1 35 ? -2.951 -11.348 0.632 1.00 61.41 35 LEU A C 10
ATOM 17577 O O . LEU A 1 35 ? -3.378 -12.173 -0.193 1.00 13.02 35 LEU A O 10
ATOM 17593 N N . SER A 1 36 ? -3.459 -11.203 1.858 1.00 4.00 36 SER A N 10
ATOM 17594 C CA . SER A 1 36 ? -4.713 -11.832 2.277 1.00 62.10 36 SER A CA 10
ATOM 17595 C C . SER A 1 36 ? -5.915 -10.987 1.788 1.00 71.22 36 SER A C 10
ATOM 17596 O O . SER A 1 36 ? -5.811 -9.750 1.732 1.00 21.24 36 SER A O 10
ATOM 17604 N N . PRO A 1 37 ? -7.072 -11.631 1.421 1.00 22.35 37 PRO A N 10
ATOM 17605 C CA . PRO A 1 37 ? -8.346 -10.909 1.143 1.00 55.32 37 PRO A CA 10
ATOM 17606 C C . PRO A 1 37 ? -8.788 -10.011 2.325 1.00 52.53 37 PRO A C 10
ATOM 17607 O O . PRO A 1 37 ? -9.477 -9.014 2.131 1.00 10.52 37 PRO A O 10
ATOM 17618 N N . ASP A 1 38 ? -8.386 -10.409 3.547 1.00 72.12 38 ASP A N 10
ATOM 17619 C CA . ASP A 1 38 ? -8.588 -9.632 4.792 1.00 22.13 38 ASP A CA 10
ATOM 17620 C C . ASP A 1 38 ? -7.970 -8.219 4.684 1.00 11.11 38 ASP A C 10
ATOM 17621 O O . ASP A 1 38 ? -8.630 -7.211 4.989 1.00 71.05 38 ASP A O 10
ATOM 17630 N N . VAL A 1 39 ? -6.706 -8.174 4.217 1.00 4.34 39 VAL A N 10
ATOM 17631 C CA . VAL A 1 39 ? -5.893 -6.944 4.166 1.00 21.21 39 VAL A CA 10
ATOM 17632 C C . VAL A 1 39 ? -6.474 -5.929 3.169 1.00 70.14 39 VAL A C 10
ATOM 17633 O O . VAL A 1 39 ? -6.714 -4.779 3.529 1.00 12.40 39 VAL A O 10
ATOM 17646 N N . LEU A 1 40 ? -6.727 -6.367 1.925 1.00 73.14 40 LEU A N 10
ATOM 17647 C CA . LEU A 1 40 ? -7.243 -5.470 0.864 1.00 54.12 40 LEU A CA 10
ATOM 17648 C C . LEU A 1 40 ? -8.653 -4.956 1.196 1.00 43.04 40 LEU A C 10
ATOM 17649 O O . LEU A 1 40 ? -9.040 -3.859 0.780 1.00 24.43 40 LEU A O 10
ATOM 17665 N N . ASP A 1 41 ? -9.405 -5.775 1.959 1.00 31.11 41 ASP A N 10
ATOM 17666 C CA . ASP A 1 41 ? -10.811 -5.508 2.275 1.00 62.45 41 ASP A CA 10
ATOM 17667 C C . ASP A 1 41 ? -10.924 -4.411 3.339 1.00 21.12 41 ASP A C 10
ATOM 17668 O O . ASP A 1 41 ? -11.862 -3.623 3.308 1.00 43.14 41 ASP A O 10
ATOM 17677 N N . GLN A 1 42 ? -9.950 -4.350 4.271 1.00 13.34 42 GLN A N 10
ATOM 17678 C CA . GLN A 1 42 ? -9.875 -3.240 5.238 1.00 62.32 42 GLN A CA 10
ATOM 17679 C C . GLN A 1 42 ? -9.286 -1.991 4.551 1.00 13.11 42 GLN A C 10
ATOM 17680 O O . GLN A 1 42 ? -9.682 -0.872 4.863 1.00 25.21 42 GLN A O 10
ATOM 17694 N N . VAL A 1 43 ? -8.368 -2.202 3.577 1.00 45.44 43 VAL A N 10
ATOM 17695 C CA . VAL A 1 43 ? -7.755 -1.112 2.783 1.00 73.25 43 VAL A CA 10
ATOM 17696 C C . VAL A 1 43 ? -8.834 -0.314 2.008 1.00 70.41 43 VAL A C 10
ATOM 17697 O O . VAL A 1 43 ? -8.794 0.912 2.005 1.00 23.25 43 VAL A O 10
ATOM 17710 N N . ARG A 1 44 ? -9.814 -1.025 1.401 1.00 12.53 44 ARG A N 10
ATOM 17711 C CA . ARG A 1 44 ? -10.909 -0.386 0.617 1.00 21.33 44 ARG A CA 10
ATOM 17712 C C . ARG A 1 44 ? -11.941 0.317 1.541 1.00 42.52 44 ARG A C 10
ATOM 17713 O O . ARG A 1 44 ? -12.671 1.202 1.090 1.00 4.30 44 ARG A O 10
ATOM 17734 N N . GLU A 1 45 ? -11.994 -0.093 2.828 1.00 74.55 45 GLU A N 10
ATOM 17735 C CA . GLU A 1 45 ? -12.855 0.551 3.855 1.00 31.50 45 GLU A CA 10
ATOM 17736 C C . GLU A 1 45 ? -12.246 1.886 4.321 1.00 64.55 45 GLU A C 10
ATOM 17737 O O . GLU A 1 45 ? -12.916 2.924 4.325 1.00 71.20 45 GLU A O 10
ATOM 17749 N N . HIS A 1 46 ? -10.955 1.834 4.694 1.00 35.30 46 HIS A N 10
ATOM 17750 C CA . HIS A 1 46 ? -10.187 3.010 5.163 1.00 0.34 46 HIS A CA 10
ATOM 17751 C C . HIS A 1 46 ? -9.898 3.982 4.000 1.00 25.13 46 HIS A C 10
ATOM 17752 O O . HIS A 1 46 ? -9.624 5.163 4.224 1.00 44.30 46 HIS A O 10
ATOM 17767 N N . ALA A 1 47 ? -9.960 3.445 2.774 1.00 72.12 47 ALA A N 10
ATOM 17768 C CA . ALA A 1 47 ? -9.888 4.209 1.521 1.00 2.25 47 ALA A CA 10
ATOM 17769 C C . ALA A 1 47 ? -10.994 5.259 1.438 1.00 61.22 47 ALA A C 10
ATOM 17770 O O . ALA A 1 47 ? -10.754 6.408 1.059 1.00 43.54 47 ALA A O 10
ATOM 17777 N N . ARG A 1 48 ? -12.209 4.816 1.804 1.00 24.15 48 ARG A N 10
ATOM 17778 C CA . ARG A 1 48 ? -13.413 5.652 1.809 1.00 0.22 48 ARG A CA 10
ATOM 17779 C C . ARG A 1 48 ? -13.242 6.843 2.761 1.00 52.23 48 ARG A C 10
ATOM 17780 O O . ARG A 1 48 ? -13.686 7.935 2.454 1.00 34.41 48 ARG A O 10
ATOM 17801 N N . GLU A 1 49 ? -12.535 6.608 3.882 1.00 61.31 49 GLU A N 10
ATOM 17802 C CA . GLU A 1 49 ? -12.304 7.627 4.929 1.00 51.11 49 GLU A CA 10
ATOM 17803 C C . GLU A 1 49 ? -11.372 8.734 4.401 1.00 61.40 49 GLU A C 10
ATOM 17804 O O . GLU A 1 49 ? -11.641 9.919 4.587 1.00 21.53 49 GLU A O 10
ATOM 17816 N N . LEU A 1 50 ? -10.297 8.311 3.703 1.00 1.34 50 LEU A N 10
ATOM 17817 C CA . LEU A 1 50 ? -9.323 9.223 3.058 1.00 54.31 50 LEU A CA 10
ATOM 17818 C C . LEU A 1 50 ? -9.978 10.017 1.910 1.00 33.23 50 LEU A C 10
ATOM 17819 O O . LEU A 1 50 ? -9.562 11.138 1.598 1.00 73.21 50 LEU A O 10
ATOM 17835 N N . GLN A 1 51 ? -11.011 9.410 1.306 1.00 55.42 51 GLN A N 10
ATOM 17836 C CA . GLN A 1 51 ? -11.792 10.009 0.213 1.00 32.44 51 GLN A CA 10
ATOM 17837 C C . GLN A 1 51 ? -12.818 11.020 0.784 1.00 54.13 51 GLN A C 10
ATOM 17838 O O . GLN A 1 51 ? -13.103 12.042 0.153 1.00 30.14 51 GLN A O 10
ATOM 17852 N N . LYS A 1 52 ? -13.342 10.729 2.000 1.00 3.24 52 LYS A N 10
ATOM 17853 C CA . LYS A 1 52 ? -14.267 11.632 2.734 1.00 45.42 52 LYS A CA 10
ATOM 17854 C C . LYS A 1 52 ? -13.530 12.906 3.176 1.00 74.50 52 LYS A C 10
ATOM 17855 O O . LYS A 1 52 ? -14.092 14.010 3.158 1.00 33.40 52 LYS A O 10
ATOM 17874 N N . GLN A 1 53 ? -12.270 12.715 3.610 1.00 4.14 53 GLN A N 10
ATOM 17875 C CA . GLN A 1 53 ? -11.341 13.813 3.921 1.00 50.21 53 GLN A CA 10
ATOM 17876 C C . GLN A 1 53 ? -11.023 14.587 2.632 1.00 11.44 53 GLN A C 10
ATOM 17877 O O . GLN A 1 53 ? -11.079 15.819 2.599 1.00 54.00 53 GLN A O 10
ATOM 17891 N N . GLY A 1 54 ? -10.761 13.827 1.558 1.00 24.50 54 GLY A N 10
ATOM 17892 C CA . GLY A 1 54 ? -10.416 14.391 0.256 1.00 43.41 54 GLY A CA 10
ATOM 17893 C C . GLY A 1 54 ? -8.932 14.679 0.133 1.00 4.40 54 GLY A C 10
ATOM 17894 O O . GLY A 1 54 ? -8.533 15.752 -0.332 1.00 14.03 54 GLY A O 10
ATOM 17898 N N . ILE A 1 55 ? -8.112 13.716 0.576 1.00 22.15 55 ILE A N 10
ATOM 17899 C CA . ILE A 1 55 ? -6.649 13.794 0.474 1.00 30.33 55 ILE A CA 10
ATOM 17900 C C . ILE A 1 55 ? -6.232 13.424 -0.960 1.00 72.01 55 ILE A C 10
ATOM 17901 O O . ILE A 1 55 ? -6.334 12.260 -1.352 1.00 61.33 55 ILE A O 10
ATOM 17917 N N . HIS A 1 56 ? -5.827 14.430 -1.751 1.00 74.14 56 HIS A N 10
ATOM 17918 C CA . HIS A 1 56 ? -5.354 14.212 -3.128 1.00 20.34 56 HIS A CA 10
ATOM 17919 C C . HIS A 1 56 ? -3.854 13.876 -3.065 1.00 65.44 56 HIS A C 10
ATOM 17920 O O . HIS A 1 56 ? -3.047 14.754 -2.812 1.00 42.24 56 HIS A O 10
ATOM 17935 N N . PHE A 1 57 ? -3.485 12.625 -3.334 1.00 15.21 57 PHE A N 10
ATOM 17936 C CA . PHE A 1 57 ? -2.085 12.166 -3.231 1.00 31.42 57 PHE A CA 10
ATOM 17937 C C . PHE A 1 57 ? -1.699 11.425 -4.508 1.00 15.24 57 PHE A C 10
ATOM 17938 O O . PHE A 1 57 ? -2.517 10.709 -5.084 1.00 13.50 57 PHE A O 10
ATOM 17955 N N . GLU A 1 58 ? -0.460 11.616 -4.956 1.00 11.50 58 GLU A N 10
ATOM 17956 C CA . GLU A 1 58 ? 0.111 10.876 -6.090 1.00 62.34 58 GLU A CA 10
ATOM 17957 C C . GLU A 1 58 ? 1.341 10.109 -5.608 1.00 71.01 58 GLU A C 10
ATOM 17958 O O . GLU A 1 58 ? 2.152 10.653 -4.854 1.00 23.14 58 GLU A O 10
ATOM 17970 N N . VAL A 1 59 ? 1.445 8.842 -6.032 1.00 54.44 59 VAL A N 10
ATOM 17971 C CA . VAL A 1 59 ? 2.621 8.003 -5.802 1.00 5.22 59 VAL A CA 10
ATOM 17972 C C . VAL A 1 59 ? 3.772 8.539 -6.673 1.00 3.13 59 VAL A C 10
ATOM 17973 O O . VAL A 1 59 ? 3.813 8.310 -7.886 1.00 10.01 59 VAL A O 10
ATOM 17986 N N . LYS A 1 60 ? 4.667 9.303 -6.037 1.00 41.31 60 LYS A N 10
ATOM 17987 C CA . LYS A 1 60 ? 5.740 10.036 -6.728 1.00 4.35 60 LYS A CA 10
ATOM 17988 C C . LYS A 1 60 ? 6.948 9.134 -6.964 1.00 74.53 60 LYS A C 10
ATOM 17989 O O . LYS A 1 60 ? 7.464 9.037 -8.082 1.00 72.22 60 LYS A O 10
ATOM 18008 N N . ARG A 1 61 ? 7.379 8.464 -5.891 1.00 43.21 61 ARG A N 10
ATOM 18009 C CA . ARG A 1 61 ? 8.644 7.720 -5.869 1.00 21.55 61 ARG A CA 10
ATOM 18010 C C . ARG A 1 61 ? 8.485 6.458 -5.018 1.00 2.04 61 ARG A C 10
ATOM 18011 O O . ARG A 1 61 ? 8.134 6.552 -3.851 1.00 41.44 61 ARG A O 10
ATOM 18032 N N . VAL A 1 62 ? 8.750 5.284 -5.620 1.00 34.02 62 VAL A N 10
ATOM 18033 C CA . VAL A 1 62 ? 8.693 3.975 -4.927 1.00 11.30 62 VAL A CA 10
ATOM 18034 C C . VAL A 1 62 ? 10.111 3.403 -4.808 1.00 65.22 62 VAL A C 10
ATOM 18035 O O . VAL A 1 62 ? 10.812 3.275 -5.822 1.00 13.30 62 VAL A O 10
ATOM 18048 N N . GLU A 1 63 ? 10.534 3.081 -3.579 1.00 24.34 63 GLU A N 10
ATOM 18049 C CA . GLU A 1 63 ? 11.813 2.404 -3.309 1.00 31.03 63 GLU A CA 10
ATOM 18050 C C . GLU A 1 63 ? 11.536 1.195 -2.407 1.00 12.25 63 GLU A C 10
ATOM 18051 O O . GLU A 1 63 ? 11.228 1.363 -1.228 1.00 64.53 63 GLU A O 10
ATOM 18063 N N . VAL A 1 64 ? 11.638 -0.020 -2.963 1.00 4.44 64 VAL A N 10
ATOM 18064 C CA . VAL A 1 64 ? 11.355 -1.267 -2.223 1.00 43.42 64 VAL A CA 10
ATOM 18065 C C . VAL A 1 64 ? 12.676 -1.858 -1.682 1.00 72.21 64 VAL A C 10
ATOM 18066 O O . VAL A 1 64 ? 13.620 -2.112 -2.435 1.00 3.32 64 VAL A O 10
ATOM 18079 N N . THR A 1 65 ? 12.745 -2.015 -0.350 1.00 72.34 65 THR A N 10
ATOM 18080 C CA . THR A 1 65 ? 13.956 -2.447 0.371 1.00 31.33 65 THR A CA 10
ATOM 18081 C C . THR A 1 65 ? 13.611 -3.614 1.312 1.00 53.45 65 THR A C 10
ATOM 18082 O O . THR A 1 65 ? 12.549 -3.612 1.930 1.00 25.21 65 THR A O 10
ATOM 18093 N N . THR A 1 66 ? 14.515 -4.598 1.422 1.00 74.43 66 THR A N 10
ATOM 18094 C CA . THR A 1 66 ? 14.332 -5.760 2.305 1.00 2.41 66 THR A CA 10
ATOM 18095 C C . THR A 1 66 ? 14.883 -5.473 3.713 1.00 31.32 66 THR A C 10
ATOM 18096 O O . THR A 1 66 ? 15.679 -4.545 3.909 1.00 52.51 66 THR A O 10
ATOM 18107 N N . ASP A 1 67 ? 14.464 -6.308 4.673 1.00 33.30 67 ASP A N 10
ATOM 18108 C CA . ASP A 1 67 ? 14.737 -6.124 6.106 1.00 3.12 67 ASP A CA 10
ATOM 18109 C C . ASP A 1 67 ? 14.587 -7.497 6.794 1.00 72.01 67 ASP A C 10
ATOM 18110 O O . ASP A 1 67 ? 13.579 -7.771 7.454 1.00 61.21 67 ASP A O 10
ATOM 18119 N N . GLY A 1 68 ? 15.588 -8.374 6.591 1.00 51.31 68 GLY A N 10
ATOM 18120 C CA . GLY A 1 68 ? 15.500 -9.772 7.023 1.00 51.12 68 GLY A CA 10
ATOM 18121 C C . GLY A 1 68 ? 14.404 -10.531 6.275 1.00 72.41 68 GLY A C 10
ATOM 18122 O O . GLY A 1 68 ? 14.463 -10.654 5.049 1.00 52.22 68 GLY A O 10
ATOM 18126 N N . ASN A 1 69 ? 13.392 -11.022 7.012 1.00 20.54 69 ASN A N 10
ATOM 18127 C CA . ASN A 1 69 ? 12.209 -11.702 6.418 1.00 24.02 69 ASN A CA 10
ATOM 18128 C C . ASN A 1 69 ? 11.101 -10.681 6.065 1.00 45.35 69 ASN A C 10
ATOM 18129 O O . ASN A 1 69 ? 10.150 -11.005 5.352 1.00 31.11 69 ASN A O 10
ATOM 18140 N N . THR A 1 70 ? 11.266 -9.449 6.554 1.00 2.03 70 THR A N 10
ATOM 18141 C CA . THR A 1 70 ? 10.315 -8.342 6.373 1.00 64.13 70 THR A CA 10
ATOM 18142 C C . THR A 1 70 ? 10.782 -7.438 5.203 1.00 10.23 70 THR A C 10
ATOM 18143 O O . THR A 1 70 ? 11.960 -7.463 4.845 1.00 73.35 70 THR A O 10
ATOM 18154 N N . VAL A 1 71 ? 9.854 -6.693 4.564 1.00 45.44 71 VAL A N 10
ATOM 18155 C CA . VAL A 1 71 ? 10.184 -5.739 3.472 1.00 51.13 71 VAL A CA 10
ATOM 18156 C C . VAL A 1 71 ? 9.550 -4.357 3.757 1.00 14.12 71 VAL A C 10
ATOM 18157 O O . VAL A 1 71 ? 8.346 -4.259 3.938 1.00 31.44 71 VAL A O 10
ATOM 18170 N N . ASN A 1 72 ? 10.384 -3.304 3.797 1.00 64.12 72 ASN A N 10
ATOM 18171 C CA . ASN A 1 72 ? 9.935 -1.903 3.937 1.00 62.54 72 ASN A CA 10
ATOM 18172 C C . ASN A 1 72 ? 9.922 -1.224 2.560 1.00 74.03 72 ASN A C 10
ATOM 18173 O O . ASN A 1 72 ? 10.983 -1.041 1.945 1.00 52.41 72 ASN A O 10
ATOM 18184 N N . VAL A 1 73 ? 8.725 -0.886 2.063 1.00 0.14 73 VAL A N 10
ATOM 18185 C CA . VAL A 1 73 ? 8.575 -0.074 0.850 1.00 14.20 73 VAL A CA 10
ATOM 18186 C C . VAL A 1 73 ? 8.502 1.408 1.249 1.00 62.22 73 VAL A C 10
ATOM 18187 O O . VAL A 1 73 ? 7.490 1.872 1.793 1.00 23.32 73 VAL A O 10
ATOM 18200 N N . THR A 1 74 ? 9.603 2.123 1.009 1.00 11.23 74 THR A N 10
ATOM 18201 C CA . THR A 1 74 ? 9.718 3.557 1.260 1.00 53.43 74 THR A CA 10
ATOM 18202 C C . THR A 1 74 ? 9.190 4.308 0.028 1.00 70.10 74 THR A C 10
ATOM 18203 O O . THR A 1 74 ? 9.848 4.346 -1.017 1.00 3.24 74 THR A O 10
ATOM 18214 N N . VAL A 1 75 ? 7.989 4.871 0.147 1.00 13.13 75 VAL A N 10
ATOM 18215 C CA . VAL A 1 75 ? 7.295 5.521 -0.974 1.00 54.33 75 VAL A CA 10
ATOM 18216 C C . VAL A 1 75 ? 6.867 6.949 -0.587 1.00 24.25 75 VAL A C 10
ATOM 18217 O O . VAL A 1 75 ? 6.246 7.167 0.454 1.00 54.02 75 VAL A O 10
ATOM 18230 N N . GLU A 1 76 ? 7.262 7.920 -1.426 1.00 14.43 76 GLU A N 10
ATOM 18231 C CA . GLU A 1 76 ? 6.866 9.324 -1.292 1.00 2.14 76 GLU A CA 10
ATOM 18232 C C . GLU A 1 76 ? 5.519 9.547 -2.011 1.00 64.12 76 GLU A C 10
ATOM 18233 O O . GLU A 1 76 ? 5.388 9.225 -3.198 1.00 20.44 76 GLU A O 10
ATOM 18245 N N . LEU A 1 77 ? 4.522 10.060 -1.272 1.00 44.25 77 LEU A N 10
ATOM 18246 C CA . LEU A 1 77 ? 3.220 10.477 -1.826 1.00 3.24 77 LEU A CA 10
ATOM 18247 C C . LEU A 1 77 ? 3.054 11.984 -1.586 1.00 64.04 77 LEU A C 10
ATOM 18248 O O . LEU A 1 77 ? 3.115 12.434 -0.442 1.00 35.35 77 LEU A O 10
ATOM 18264 N N . GLU A 1 78 ? 2.839 12.757 -2.661 1.00 44.51 78 GLU A N 10
ATOM 18265 C CA . GLU A 1 78 ? 2.684 14.223 -2.569 1.00 41.22 78 GLU A CA 10
ATOM 18266 C C . GLU A 1 78 ? 1.202 14.541 -2.340 1.00 55.41 78 GLU A C 10
ATOM 18267 O O . GLU A 1 78 ? 0.380 14.360 -3.246 1.00 13.01 78 GLU A O 10
ATOM 18279 N N . GLU A 1 79 ? 0.868 14.971 -1.111 1.00 11.41 79 GLU A N 10
ATOM 18280 C CA . GLU A 1 79 ? -0.519 15.172 -0.665 1.00 4.14 79 GLU A CA 10
ATOM 18281 C C . GLU A 1 79 ? -0.885 16.665 -0.688 1.00 22.22 79 GLU A C 10
ATOM 18282 O O . GLU A 1 79 ? -0.156 17.506 -0.162 1.00 34.41 79 GLU A O 10
ATOM 18294 N N . THR A 1 80 ? -2.035 16.960 -1.304 1.00 15.12 80 THR A N 10
ATOM 18295 C CA . THR A 1 80 ? -2.581 18.300 -1.463 1.00 12.52 80 THR A CA 10
ATOM 18296 C C . THR A 1 80 ? -3.948 18.340 -0.762 1.00 60.14 80 THR A C 10
ATOM 18297 O O . THR A 1 80 ? -4.871 17.589 -1.126 1.00 1.12 80 THR A O 10
ATOM 18308 N N . THR A 1 81 ? -4.050 19.188 0.258 1.00 74.13 81 THR A N 10
ATOM 18309 C CA . THR A 1 81 ? -5.266 19.368 1.052 1.00 61.24 81 THR A CA 10
ATOM 18310 C C . THR A 1 81 ? -5.378 20.846 1.444 1.00 2.33 81 THR A C 10
ATOM 18311 O O . THR A 1 81 ? -4.373 21.469 1.824 1.00 71.44 81 THR A O 10
ATOM 18322 N N . GLY A 1 82 ? -6.591 21.419 1.285 1.00 12.24 82 GLY A N 10
ATOM 18323 C CA . GLY A 1 82 ? -6.837 22.846 1.540 1.00 71.33 82 GLY A CA 10
ATOM 18324 C C . GLY A 1 82 ? -5.970 23.778 0.693 1.00 1.53 82 GLY A C 10
ATOM 18325 O O . GLY A 1 82 ? -5.632 24.888 1.127 1.00 40.13 82 GLY A O 10
ATOM 18329 N N . GLY A 1 83 ? -5.583 23.298 -0.511 1.00 44.43 83 GLY A N 10
ATOM 18330 C CA . GLY A 1 83 ? -4.687 24.025 -1.412 1.00 74.33 83 GLY A CA 10
ATOM 18331 C C . GLY A 1 83 ? -3.216 23.691 -1.188 1.00 54.10 83 GLY A C 10
ATOM 18332 O O . GLY A 1 83 ? -2.439 23.629 -2.149 1.00 55.25 83 GLY A O 10
ATOM 18336 N N . THR A 1 84 ? -2.838 23.434 0.077 1.00 63.04 84 THR A N 10
ATOM 18337 C CA . THR A 1 84 ? -1.430 23.304 0.488 1.00 34.32 84 THR A CA 10
ATOM 18338 C C . THR A 1 84 ? -0.904 21.888 0.182 1.00 35.43 84 THR A C 10
ATOM 18339 O O . THR A 1 84 ? -1.573 20.892 0.485 1.00 43.50 84 THR A O 10
ATOM 18350 N N . THR A 1 85 ? 0.299 21.819 -0.409 1.00 23.14 85 THR A N 10
ATOM 18351 C CA . THR A 1 85 ? 0.892 20.567 -0.905 1.00 13.51 85 THR A CA 10
ATOM 18352 C C . THR A 1 85 ? 2.213 20.268 -0.163 1.00 64.22 85 THR A C 10
ATOM 18353 O O . THR A 1 85 ? 3.073 21.147 -0.044 1.00 25.44 85 THR A O 10
ATOM 18364 N N . THR A 1 86 ? 2.349 19.031 0.353 1.00 62.22 86 THR A N 10
ATOM 18365 C CA . THR A 1 86 ? 3.558 18.559 1.047 1.00 51.12 86 THR A CA 10
ATOM 18366 C C . THR A 1 86 ? 3.803 17.070 0.711 1.00 52.51 86 THR A C 10
ATOM 18367 O O . THR A 1 86 ? 2.862 16.268 0.694 1.00 52.23 86 THR A O 10
ATOM 18378 N N . ASN A 1 87 ? 5.072 16.718 0.429 1.00 44.12 87 ASN A N 10
ATOM 18379 C CA . ASN A 1 87 ? 5.489 15.336 0.121 1.00 43.01 87 ASN A CA 10
ATOM 18380 C C . ASN A 1 87 ? 5.638 14.526 1.429 1.00 75.50 87 ASN A C 10
ATOM 18381 O O . ASN A 1 87 ? 6.590 14.734 2.197 1.00 31.23 87 ASN A O 10
ATOM 18392 N N . THR A 1 88 ? 4.664 13.643 1.680 1.00 72.42 88 THR A N 10
ATOM 18393 C CA . THR A 1 88 ? 4.600 12.786 2.874 1.00 42.13 88 THR A CA 10
ATOM 18394 C C . THR A 1 88 ? 5.076 11.356 2.536 1.00 53.33 88 THR A C 10
ATOM 18395 O O . THR A 1 88 ? 4.566 10.736 1.600 1.00 20.34 88 THR A O 10
ATOM 18406 N N . THR A 1 89 ? 6.048 10.843 3.301 1.00 50.52 89 THR A N 10
ATOM 18407 C CA . THR A 1 89 ? 6.637 9.516 3.061 1.00 2.44 89 THR A CA 10
ATOM 18408 C C . THR A 1 89 ? 5.925 8.441 3.904 1.00 43.02 89 THR A C 10
ATOM 18409 O O . THR A 1 89 ? 5.877 8.541 5.127 1.00 2.41 89 THR A O 10
ATOM 18420 N N . TYR A 1 90 ? 5.381 7.419 3.241 1.00 40.45 90 TYR A N 10
ATOM 18421 C CA . TYR A 1 90 ? 4.756 6.265 3.904 1.00 73.21 90 TYR A CA 10
ATOM 18422 C C . TYR A 1 90 ? 5.688 5.040 3.792 1.00 32.21 90 TYR A C 10
ATOM 18423 O O . TYR A 1 90 ? 6.158 4.712 2.701 1.00 65.51 90 TYR A O 10
ATOM 18441 N N . GLU A 1 91 ? 5.982 4.405 4.939 1.00 71.32 91 GLU A N 10
ATOM 18442 C CA . GLU A 1 91 ? 6.749 3.151 5.009 1.00 3.31 91 GLU A CA 10
ATOM 18443 C C . GLU A 1 91 ? 5.756 2.002 5.206 1.00 12.20 91 GLU A C 10
ATOM 18444 O O . GLU A 1 91 ? 5.175 1.874 6.285 1.00 55.31 91 GLU A O 10
ATOM 18456 N N . LEU A 1 92 ? 5.523 1.199 4.167 1.00 12.25 92 LEU A N 10
ATOM 18457 C CA . LEU A 1 92 ? 4.655 0.020 4.269 1.00 41.13 92 LEU A CA 10
ATOM 18458 C C . LEU A 1 92 ? 5.540 -1.200 4.541 1.00 34.42 92 LEU A C 10
ATOM 18459 O O . LEU A 1 92 ? 6.283 -1.651 3.665 1.00 61.31 92 LEU A O 10
ATOM 18475 N N . ARG A 1 93 ? 5.483 -1.687 5.786 1.00 23.22 93 ARG A N 10
ATOM 18476 C CA . ARG A 1 93 ? 6.338 -2.766 6.281 1.00 41.15 93 ARG A CA 10
ATOM 18477 C C . ARG A 1 93 ? 5.567 -4.098 6.222 1.00 70.42 93 ARG A C 10
ATOM 18478 O O . ARG A 1 93 ? 4.741 -4.406 7.087 1.00 61.23 93 ARG A O 10
ATOM 18499 N N . PHE A 1 94 ? 5.856 -4.869 5.174 1.00 0.33 94 PHE A N 10
ATOM 18500 C CA . PHE A 1 94 ? 5.149 -6.105 4.833 1.00 13.15 94 PHE A CA 10
ATOM 18501 C C . PHE A 1 94 ? 5.772 -7.314 5.554 1.00 22.45 94 PHE A C 10
ATOM 18502 O O . PHE A 1 94 ? 6.920 -7.684 5.284 1.00 34.32 94 PHE A O 10
ATOM 18519 N N . GLU A 1 95 ? 5.009 -7.902 6.498 1.00 63.23 95 GLU A N 10
ATOM 18520 C CA . GLU A 1 95 ? 5.401 -9.138 7.198 1.00 41.32 95 GLU A CA 10
ATOM 18521 C C . GLU A 1 95 ? 4.855 -10.350 6.423 1.00 1.20 95 GLU A C 10
ATOM 18522 O O . GLU A 1 95 ? 3.677 -10.378 6.047 1.00 72.23 95 GLU A O 10
ATOM 18534 N N . VAL A 1 96 ? 5.713 -11.356 6.238 1.00 23.11 96 VAL A N 10
ATOM 18535 C CA . VAL A 1 96 ? 5.456 -12.520 5.364 1.00 72.23 96 VAL A CA 10
ATOM 18536 C C . VAL A 1 96 ? 5.112 -13.782 6.181 1.00 63.43 96 VAL A C 10
ATOM 18537 O O . VAL A 1 96 ? 5.488 -13.892 7.352 1.00 65.24 96 VAL A O 10
ATOM 18550 N N . ASP A 1 97 ? 4.319 -14.675 5.576 1.00 10.33 97 ASP A N 10
ATOM 18551 C CA . ASP A 1 97 ? 4.171 -16.071 6.016 1.00 43.02 97 ASP A CA 10
ATOM 18552 C C . ASP A 1 97 ? 4.381 -16.974 4.787 1.00 21.35 97 ASP A C 10
ATOM 18553 O O . ASP A 1 97 ? 3.511 -17.051 3.903 1.00 32.32 97 ASP A O 10
ATOM 18562 N N . GLY A 1 98 ? 5.574 -17.593 4.714 1.00 3.22 98 GLY A N 10
ATOM 18563 C CA . GLY A 1 98 ? 5.959 -18.449 3.597 1.00 75.11 98 GLY A CA 10
ATOM 18564 C C . GLY A 1 98 ? 6.362 -17.642 2.370 1.00 34.31 98 GLY A C 10
ATOM 18565 O O . GLY A 1 98 ? 7.443 -17.044 2.338 1.00 31.05 98 GLY A O 10
ATOM 18569 N N . ASP A 1 99 ? 5.475 -17.613 1.370 1.00 45.14 99 ASP A N 10
ATOM 18570 C CA . ASP A 1 99 ? 5.700 -16.925 0.073 1.00 51.33 99 ASP A CA 10
ATOM 18571 C C . ASP A 1 99 ? 4.657 -15.810 -0.147 1.00 71.44 99 ASP A C 10
ATOM 18572 O O . ASP A 1 99 ? 4.777 -15.019 -1.091 1.00 23.45 99 ASP A O 10
ATOM 18581 N N . THR A 1 100 ? 3.629 -15.771 0.715 1.00 23.11 100 THR A N 10
ATOM 18582 C CA . THR A 1 100 ? 2.553 -14.762 0.658 1.00 55.12 100 THR A CA 10
ATOM 18583 C C . THR A 1 100 ? 2.683 -13.814 1.864 1.00 12.23 100 THR A C 10
ATOM 18584 O O . THR A 1 100 ? 3.149 -14.212 2.937 1.00 22.25 100 THR A O 10
ATOM 18595 N N . ILE A 1 101 ? 2.292 -12.554 1.662 1.00 74.31 101 ILE A N 10
ATOM 18596 C CA . ILE A 1 101 ? 2.350 -11.519 2.702 1.00 34.04 101 ILE A CA 10
ATOM 18597 C C . ILE A 1 101 ? 1.002 -11.483 3.444 1.00 34.50 101 ILE A C 10
ATOM 18598 O O . ILE A 1 101 ? -0.053 -11.699 2.839 1.00 12.44 101 ILE A O 10
ATOM 18614 N N . ARG A 1 102 ? 1.043 -11.215 4.761 1.00 3.24 102 ARG A N 10
ATOM 18615 C CA . ARG A 1 102 ? -0.141 -11.288 5.647 1.00 11.30 102 ARG A CA 10
ATOM 18616 C C . ARG A 1 102 ? -0.383 -9.973 6.416 1.00 10.30 102 ARG A C 10
ATOM 18617 O O . ARG A 1 102 ? -1.515 -9.701 6.835 1.00 60.23 102 ARG A O 10
ATOM 18638 N N . ARG A 1 103 ? 0.678 -9.173 6.637 1.00 20.44 103 ARG A N 10
ATOM 18639 C CA . ARG A 1 103 ? 0.579 -7.894 7.393 1.00 44.10 103 ARG A CA 10
ATOM 18640 C C . ARG A 1 103 ? 1.231 -6.758 6.602 1.00 72.52 103 ARG A C 10
ATOM 18641 O O . ARG A 1 103 ? 2.110 -6.993 5.771 1.00 13.22 103 ARG A O 10
ATOM 18662 N N . VAL A 1 104 ? 0.793 -5.522 6.909 1.00 1.25 104 VAL A N 10
ATOM 18663 C CA . VAL A 1 104 ? 1.366 -4.283 6.371 1.00 74.33 104 VAL A CA 10
ATOM 18664 C C . VAL A 1 104 ? 1.279 -3.173 7.451 1.00 54.44 104 VAL A C 10
ATOM 18665 O O . VAL A 1 104 ? 0.185 -2.734 7.829 1.00 64.15 104 VAL A O 10
ATOM 18678 N N . THR A 1 105 ? 2.442 -2.781 8.001 1.00 20.43 105 THR A N 10
ATOM 18679 C CA . THR A 1 105 ? 2.544 -1.689 8.977 1.00 3.14 105 THR A CA 10
ATOM 18680 C C . THR A 1 105 ? 2.821 -0.382 8.227 1.00 2.12 105 THR A C 10
ATOM 18681 O O . THR A 1 105 ? 3.936 -0.165 7.749 1.00 50.30 105 THR A O 10
ATOM 18692 N N . VAL A 1 106 ? 1.802 0.473 8.111 1.00 21.23 106 VAL A N 10
ATOM 18693 C CA . VAL A 1 106 ? 1.903 1.739 7.377 1.00 34.43 106 VAL A CA 10
ATOM 18694 C C . VAL A 1 106 ? 2.281 2.874 8.347 1.00 64.24 106 VAL A C 10
ATOM 18695 O O . VAL A 1 106 ? 1.456 3.304 9.163 1.00 10.11 106 VAL A O 10
ATOM 18708 N N . THR A 1 107 ? 3.540 3.319 8.273 1.00 31.10 107 THR A N 10
ATOM 18709 C CA . THR A 1 107 ? 4.060 4.417 9.093 1.00 25.11 107 THR A CA 10
ATOM 18710 C C . THR A 1 107 ? 4.096 5.714 8.267 1.00 3.40 107 THR A C 10
ATOM 18711 O O . THR A 1 107 ? 4.832 5.812 7.284 1.00 33.52 107 THR A O 10
ATOM 18722 N N . GLN A 1 108 ? 3.269 6.687 8.660 1.00 42.41 108 GLN A N 10
ATOM 18723 C CA . GLN A 1 108 ? 3.238 8.015 8.035 1.00 41.24 108 GLN A CA 10
ATOM 18724 C C . GLN A 1 108 ? 4.404 8.858 8.588 1.00 14.12 108 GLN A C 10
ATOM 18725 O O . GLN A 1 108 ? 4.558 8.987 9.807 1.00 63.01 108 GLN A O 10
ATOM 18739 N N . ASN A 1 109 ? 5.223 9.417 7.686 1.00 41.04 109 ASN A N 10
ATOM 18740 C CA . ASN A 1 109 ? 6.433 10.192 8.045 1.00 41.40 109 ASN A CA 10
ATOM 18741 C C . ASN A 1 109 ? 6.414 11.536 7.320 1.00 3.15 109 ASN A C 10
ATOM 18742 O O . ASN A 1 109 ? 5.928 11.633 6.189 1.00 22.51 109 ASN A O 10
ATOM 18753 N N . GLY A 1 110 ? 6.964 12.552 7.984 1.00 11.24 110 GLY A N 10
ATOM 18754 C CA . GLY A 1 110 ? 7.017 13.915 7.454 1.00 30.33 110 GLY A CA 10
ATOM 18755 C C . GLY A 1 110 ? 7.726 14.868 8.406 1.00 22.33 110 GLY A C 10
ATOM 18756 O O . GLY A 1 110 ? 8.038 16.001 8.031 1.00 64.23 110 GLY A O 10
ATOM 18760 N N . GLY A 1 111 ? 7.957 14.406 9.653 1.00 23.33 111 GLY A N 10
ATOM 18761 C CA . GLY A 1 111 ? 8.657 15.192 10.666 1.00 35.23 111 GLY A CA 10
ATOM 18762 C C . GLY A 1 111 ? 7.718 16.106 11.440 1.00 52.34 111 GLY A C 10
ATOM 18763 O O . GLY A 1 111 ? 6.685 16.545 10.914 1.00 45.41 111 GLY A O 10
ATOM 18767 N N . SER A 1 112 ? 8.079 16.396 12.694 1.00 43.40 112 SER A N 10
ATOM 18768 C CA . SER A 1 112 ? 7.314 17.303 13.562 1.00 21.35 112 SER A CA 10
ATOM 18769 C C . SER A 1 112 ? 7.869 18.738 13.448 1.00 51.00 112 SER A C 10
ATOM 18770 O O . SER A 1 112 ? 8.748 19.154 14.212 1.00 50.44 112 SER A O 10
ATOM 18778 N N . LEU A 1 113 ? 7.373 19.480 12.439 1.00 20.05 113 LEU A N 10
ATOM 18779 C CA . LEU A 1 113 ? 7.746 20.895 12.210 1.00 70.13 113 LEU A CA 10
ATOM 18780 C C . LEU A 1 113 ? 6.774 21.860 12.930 1.00 64.41 113 LEU A C 10
ATOM 18781 O O . LEU A 1 113 ? 6.918 23.086 12.794 1.00 52.51 113 LEU A O 10
ATOM 18797 N N . GLU A 1 114 ? 5.814 21.312 13.706 1.00 24.04 114 GLU A N 10
ATOM 18798 C CA . GLU A 1 114 ? 4.798 22.113 14.424 1.00 54.52 114 GLU A CA 10
ATOM 18799 C C . GLU A 1 114 ? 5.477 22.957 15.535 1.00 61.32 114 GLU A C 10
ATOM 18800 O O . GLU A 1 114 ? 5.774 22.440 16.616 1.00 22.50 114 GLU A O 10
ATOM 18812 N N . HIS A 1 115 ? 5.788 24.226 15.203 1.00 33.10 115 HIS A N 10
ATOM 18813 C CA . HIS A 1 115 ? 6.442 25.204 16.108 1.00 73.23 115 HIS A CA 10
ATOM 18814 C C . HIS A 1 115 ? 6.586 26.552 15.380 1.00 54.11 115 HIS A C 10
ATOM 18815 O O . HIS A 1 115 ? 6.547 26.597 14.149 1.00 11.31 115 HIS A O 10
ATOM 18830 N N . HIS A 1 116 ? 6.750 27.644 16.148 1.00 42.14 116 HIS A N 10
ATOM 18831 C CA . HIS A 1 116 ? 7.042 28.986 15.599 1.00 3.34 116 HIS A CA 10
ATOM 18832 C C . HIS A 1 116 ? 8.408 29.461 16.129 1.00 2.53 116 HIS A C 10
ATOM 18833 O O . HIS A 1 116 ? 9.410 29.419 15.412 1.00 1.34 116 HIS A O 10
ATOM 18848 N N . HIS A 1 117 ? 8.453 29.861 17.418 1.00 11.21 117 HIS A N 10
ATOM 18849 C CA . HIS A 1 117 ? 9.701 30.282 18.100 1.00 23.10 117 HIS A CA 10
ATOM 18850 C C . HIS A 1 117 ? 10.298 29.103 18.914 1.00 52.24 117 HIS A C 10
ATOM 18851 O O . HIS A 1 117 ? 10.753 29.274 20.057 1.00 43.32 117 HIS A O 10
ATOM 18866 N N . HIS A 1 118 ? 10.300 27.914 18.271 1.00 30.05 118 HIS A N 10
ATOM 18867 C CA . HIS A 1 118 ? 10.878 26.658 18.800 1.00 4.15 118 HIS A CA 10
ATOM 18868 C C . HIS A 1 118 ? 10.092 26.133 20.030 1.00 70.24 118 HIS A C 10
ATOM 18869 O O . HIS A 1 118 ? 10.615 26.059 21.144 1.00 72.35 118 HIS A O 10
ATOM 18884 N N . HIS A 1 119 ? 8.801 25.804 19.819 1.00 3.21 119 HIS A N 10
ATOM 18885 C CA . HIS A 1 119 ? 7.970 25.105 20.843 1.00 32.33 119 HIS A CA 10
ATOM 18886 C C . HIS A 1 119 ? 8.274 23.590 20.821 1.00 50.45 119 HIS A C 10
ATOM 18887 O O . HIS A 1 119 ? 7.899 22.848 21.732 1.00 53.24 119 HIS A O 10
ATOM 18902 N N . HIS A 1 120 ? 8.933 23.158 19.734 1.00 62.34 120 HIS A N 10
ATOM 18903 C CA . HIS A 1 120 ? 9.426 21.790 19.535 1.00 3.24 120 HIS A CA 10
ATOM 18904 C C . HIS A 1 120 ? 10.886 21.879 19.026 1.00 73.13 120 HIS A C 10
ATOM 18905 O O . HIS A 1 120 ? 11.095 22.378 17.897 1.00 43.11 120 HIS A O 10
ATOM 18921 N N . MET A 1 1 ? 4.067 -14.156 -11.106 1.00 54.22 1 MET A N 11
ATOM 18922 C CA . MET A 1 1 ? 5.314 -13.917 -10.351 1.00 14.04 1 MET A CA 11
ATOM 18923 C C . MET A 1 1 ? 5.118 -14.326 -8.878 1.00 30.15 1 MET A C 11
ATOM 18924 O O . MET A 1 1 ? 4.055 -14.076 -8.291 1.00 65.44 1 MET A O 11
ATOM 18940 N N . GLN A 1 2 ? 6.132 -14.994 -8.300 1.00 42.42 2 GLN A N 11
ATOM 18941 C CA . GLN A 1 2 ? 6.183 -15.302 -6.851 1.00 64.25 2 GLN A CA 11
ATOM 18942 C C . GLN A 1 2 ? 7.206 -14.384 -6.150 1.00 23.21 2 GLN A C 11
ATOM 18943 O O . GLN A 1 2 ? 7.515 -14.580 -4.966 1.00 3.52 2 GLN A O 11
ATOM 18957 N N . ASP A 1 3 ? 7.716 -13.378 -6.903 1.00 51.23 3 ASP A N 11
ATOM 18958 C CA . ASP A 1 3 ? 8.695 -12.395 -6.401 1.00 3.04 3 ASP A CA 11
ATOM 18959 C C . ASP A 1 3 ? 8.104 -11.626 -5.220 1.00 63.31 3 ASP A C 11
ATOM 18960 O O . ASP A 1 3 ? 7.153 -10.873 -5.396 1.00 21.52 3 ASP A O 11
ATOM 18969 N N . ILE A 1 4 ? 8.673 -11.864 -4.028 1.00 24.34 4 ILE A N 11
ATOM 18970 C CA . ILE A 1 4 ? 8.194 -11.300 -2.753 1.00 64.30 4 ILE A CA 11
ATOM 18971 C C . ILE A 1 4 ? 8.427 -9.776 -2.686 1.00 12.44 4 ILE A C 11
ATOM 18972 O O . ILE A 1 4 ? 7.547 -9.028 -2.249 1.00 23.25 4 ILE A O 11
ATOM 18988 N N . VAL A 1 5 ? 9.622 -9.342 -3.124 1.00 11.21 5 VAL A N 11
ATOM 18989 C CA . VAL A 1 5 ? 10.022 -7.921 -3.156 1.00 33.22 5 VAL A CA 11
ATOM 18990 C C . VAL A 1 5 ? 9.129 -7.138 -4.142 1.00 61.11 5 VAL A C 11
ATOM 18991 O O . VAL A 1 5 ? 8.605 -6.070 -3.810 1.00 14.21 5 VAL A O 11
ATOM 19004 N N . GLU A 1 6 ? 8.935 -7.721 -5.338 1.00 34.33 6 GLU A N 11
ATOM 19005 C CA . GLU A 1 6 ? 8.086 -7.140 -6.396 1.00 55.21 6 GLU A CA 11
ATOM 19006 C C . GLU A 1 6 ? 6.603 -7.143 -5.963 1.00 14.00 6 GLU A C 11
ATOM 19007 O O . GLU A 1 6 ? 5.857 -6.222 -6.290 1.00 44.31 6 GLU A O 11
ATOM 19019 N N . ALA A 1 7 ? 6.203 -8.181 -5.193 1.00 62.44 7 ALA A N 11
ATOM 19020 C CA . ALA A 1 7 ? 4.841 -8.306 -4.649 1.00 75.04 7 ALA A CA 11
ATOM 19021 C C . ALA A 1 7 ? 4.563 -7.191 -3.637 1.00 32.55 7 ALA A C 11
ATOM 19022 O O . ALA A 1 7 ? 3.528 -6.551 -3.702 1.00 44.02 7 ALA A O 11
ATOM 19029 N N . ALA A 1 8 ? 5.529 -6.954 -2.732 1.00 41.23 8 ALA A N 11
ATOM 19030 C CA . ALA A 1 8 ? 5.428 -5.924 -1.683 1.00 73.34 8 ALA A CA 11
ATOM 19031 C C . ALA A 1 8 ? 5.314 -4.519 -2.300 1.00 45.33 8 ALA A C 11
ATOM 19032 O O . ALA A 1 8 ? 4.525 -3.691 -1.839 1.00 3.23 8 ALA A O 11
ATOM 19039 N N . LYS A 1 9 ? 6.113 -4.294 -3.358 1.00 3.41 9 LYS A N 11
ATOM 19040 C CA . LYS A 1 9 ? 6.118 -3.051 -4.141 1.00 13.41 9 LYS A CA 11
ATOM 19041 C C . LYS A 1 9 ? 4.724 -2.774 -4.751 1.00 15.23 9 LYS A C 11
ATOM 19042 O O . LYS A 1 9 ? 4.131 -1.717 -4.504 1.00 63.10 9 LYS A O 11
ATOM 19061 N N . GLN A 1 10 ? 4.219 -3.756 -5.532 1.00 42.25 10 GLN A N 11
ATOM 19062 C CA . GLN A 1 10 ? 2.911 -3.670 -6.219 1.00 71.35 10 GLN A CA 11
ATOM 19063 C C . GLN A 1 10 ? 1.757 -3.547 -5.215 1.00 63.01 10 GLN A C 11
ATOM 19064 O O . GLN A 1 10 ? 0.738 -2.910 -5.505 1.00 30.24 10 GLN A O 11
ATOM 19078 N N . ALA A 1 11 ? 1.952 -4.161 -4.038 1.00 53.10 11 ALA A N 11
ATOM 19079 C CA . ALA A 1 11 ? 0.984 -4.153 -2.947 1.00 32.33 11 ALA A CA 11
ATOM 19080 C C . ALA A 1 11 ? 0.820 -2.742 -2.383 1.00 12.14 11 ALA A C 11
ATOM 19081 O O . ALA A 1 11 ? -0.304 -2.286 -2.185 1.00 0.13 11 ALA A O 11
ATOM 19088 N N . ALA A 1 12 ? 1.967 -2.055 -2.168 1.00 63.22 12 ALA A N 11
ATOM 19089 C CA . ALA A 1 12 ? 2.002 -0.673 -1.660 1.00 45.43 12 ALA A CA 11
ATOM 19090 C C . ALA A 1 12 ? 1.238 0.268 -2.592 1.00 13.21 12 ALA A C 11
ATOM 19091 O O . ALA A 1 12 ? 0.352 1.003 -2.147 1.00 11.21 12 ALA A O 11
ATOM 19098 N N . ILE A 1 13 ? 1.567 0.179 -3.899 1.00 70.23 13 ILE A N 11
ATOM 19099 C CA . ILE A 1 13 ? 0.946 0.986 -4.962 1.00 20.20 13 ILE A CA 11
ATOM 19100 C C . ILE A 1 13 ? -0.583 0.747 -4.989 1.00 50.41 13 ILE A C 11
ATOM 19101 O O . ILE A 1 13 ? -1.363 1.702 -5.034 1.00 22.12 13 ILE A O 11
ATOM 19117 N N . ALA A 1 14 ? -0.980 -0.541 -4.896 1.00 33.21 14 ALA A N 11
ATOM 19118 C CA . ALA A 1 14 ? -2.390 -0.979 -4.947 1.00 21.33 14 ALA A CA 11
ATOM 19119 C C . ALA A 1 14 ? -3.206 -0.493 -3.739 1.00 11.22 14 ALA A C 11
ATOM 19120 O O . ALA A 1 14 ? -4.411 -0.257 -3.862 1.00 34.31 14 ALA A O 11
ATOM 19127 N N . ILE A 1 15 ? -2.535 -0.344 -2.581 1.00 75.10 15 ILE A N 11
ATOM 19128 C CA . ILE A 1 15 ? -3.148 0.198 -1.356 1.00 31.31 15 ILE A CA 11
ATOM 19129 C C . ILE A 1 15 ? -3.548 1.670 -1.564 1.00 3.04 15 ILE A C 11
ATOM 19130 O O . ILE A 1 15 ? -4.644 2.074 -1.168 1.00 74.33 15 ILE A O 11
ATOM 19146 N N . PHE A 1 16 ? -2.674 2.445 -2.234 1.00 35.45 16 PHE A N 11
ATOM 19147 C CA . PHE A 1 16 ? -2.941 3.865 -2.545 1.00 63.33 16 PHE A CA 11
ATOM 19148 C C . PHE A 1 16 ? -3.967 4.004 -3.683 1.00 61.01 16 PHE A C 11
ATOM 19149 O O . PHE A 1 16 ? -4.746 4.963 -3.704 1.00 3.10 16 PHE A O 11
ATOM 19166 N N . GLN A 1 17 ? -3.968 3.026 -4.618 1.00 13.43 17 GLN A N 11
ATOM 19167 C CA . GLN A 1 17 ? -4.942 2.969 -5.722 1.00 75.05 17 GLN A CA 11
ATOM 19168 C C . GLN A 1 17 ? -6.357 2.724 -5.174 1.00 14.55 17 GLN A C 11
ATOM 19169 O O . GLN A 1 17 ? -7.328 3.301 -5.672 1.00 71.13 17 GLN A O 11
ATOM 19183 N N . LEU A 1 18 ? -6.460 1.889 -4.123 1.00 3.43 18 LEU A N 11
ATOM 19184 C CA . LEU A 1 18 ? -7.726 1.687 -3.409 1.00 43.41 18 LEU A CA 11
ATOM 19185 C C . LEU A 1 18 ? -8.071 2.916 -2.558 1.00 64.42 18 LEU A C 11
ATOM 19186 O O . LEU A 1 18 ? -9.228 3.312 -2.523 1.00 12.23 18 LEU A O 11
ATOM 19202 N N . TRP A 1 19 ? -7.057 3.541 -1.920 1.00 63.11 19 TRP A N 11
ATOM 19203 C CA . TRP A 1 19 ? -7.265 4.692 -1.003 1.00 74.43 19 TRP A CA 11
ATOM 19204 C C . TRP A 1 19 ? -7.850 5.936 -1.705 1.00 12.52 19 TRP A C 11
ATOM 19205 O O . TRP A 1 19 ? -8.441 6.802 -1.043 1.00 71.14 19 TRP A O 11
ATOM 19226 N N . LYS A 1 20 ? -7.693 6.019 -3.033 1.00 14.51 20 LYS A N 11
ATOM 19227 C CA . LYS A 1 20 ? -8.337 7.069 -3.848 1.00 71.21 20 LYS A CA 11
ATOM 19228 C C . LYS A 1 20 ? -9.577 6.515 -4.596 1.00 21.23 20 LYS A C 11
ATOM 19229 O O . LYS A 1 20 ? -10.502 7.277 -4.901 1.00 64.10 20 LYS A O 11
ATOM 19248 N N . ASN A 1 21 ? -9.611 5.191 -4.855 1.00 33.14 21 ASN A N 11
ATOM 19249 C CA . ASN A 1 21 ? -10.756 4.520 -5.527 1.00 74.14 21 ASN A CA 11
ATOM 19250 C C . ASN A 1 21 ? -10.937 3.085 -4.960 1.00 4.14 21 ASN A C 11
ATOM 19251 O O . ASN A 1 21 ? -10.243 2.162 -5.397 1.00 63.14 21 ASN A O 11
ATOM 19262 N N . PRO A 1 22 ? -11.858 2.885 -3.953 1.00 64.44 22 PRO A N 11
ATOM 19263 C CA . PRO A 1 22 ? -12.066 1.564 -3.282 1.00 74.14 22 PRO A CA 11
ATOM 19264 C C . PRO A 1 22 ? -12.568 0.471 -4.249 1.00 15.22 22 PRO A C 11
ATOM 19265 O O . PRO A 1 22 ? -12.288 -0.717 -4.065 1.00 71.02 22 PRO A O 11
ATOM 19276 N N . THR A 1 23 ? -13.287 0.903 -5.292 1.00 31.40 23 THR A N 11
ATOM 19277 C CA . THR A 1 23 ? -13.930 0.014 -6.268 1.00 73.44 23 THR A CA 11
ATOM 19278 C C . THR A 1 23 ? -13.020 -0.258 -7.490 1.00 32.43 23 THR A C 11
ATOM 19279 O O . THR A 1 23 ? -13.505 -0.658 -8.553 1.00 60.32 23 THR A O 11
ATOM 19290 N N . ASP A 1 24 ? -11.691 -0.073 -7.309 1.00 61.30 24 ASP A N 11
ATOM 19291 C CA . ASP A 1 24 ? -10.695 -0.394 -8.345 1.00 32.22 24 ASP A CA 11
ATOM 19292 C C . ASP A 1 24 ? -10.457 -1.926 -8.361 1.00 1.13 24 ASP A C 11
ATOM 19293 O O . ASP A 1 24 ? -9.892 -2.465 -7.393 1.00 35.32 24 ASP A O 11
ATOM 19302 N N . PRO A 1 25 ? -10.876 -2.646 -9.460 1.00 64.55 25 PRO A N 11
ATOM 19303 C CA . PRO A 1 25 ? -10.842 -4.128 -9.510 1.00 0.45 25 PRO A CA 11
ATOM 19304 C C . PRO A 1 25 ? -9.407 -4.695 -9.541 1.00 70.15 25 PRO A C 11
ATOM 19305 O O . PRO A 1 25 ? -9.146 -5.744 -8.954 1.00 63.51 25 PRO A O 11
ATOM 19316 N N . GLU A 1 26 ? -8.491 -3.964 -10.209 1.00 74.21 26 GLU A N 11
ATOM 19317 C CA . GLU A 1 26 ? -7.102 -4.405 -10.442 1.00 24.23 26 GLU A CA 11
ATOM 19318 C C . GLU A 1 26 ? -6.301 -4.412 -9.133 1.00 70.24 26 GLU A C 11
ATOM 19319 O O . GLU A 1 26 ? -5.651 -5.413 -8.796 1.00 61.45 26 GLU A O 11
ATOM 19331 N N . ALA A 1 27 ? -6.395 -3.285 -8.397 1.00 20.00 27 ALA A N 11
ATOM 19332 C CA . ALA A 1 27 ? -5.650 -3.053 -7.153 1.00 71.54 27 ALA A CA 11
ATOM 19333 C C . ALA A 1 27 ? -5.996 -4.111 -6.096 1.00 12.02 27 ALA A C 11
ATOM 19334 O O . ALA A 1 27 ? -5.109 -4.789 -5.578 1.00 64.43 27 ALA A O 11
ATOM 19341 N N . GLN A 1 28 ? -7.306 -4.281 -5.836 1.00 10.32 28 GLN A N 11
ATOM 19342 C CA . GLN A 1 28 ? -7.805 -5.204 -4.802 1.00 24.21 28 GLN A CA 11
ATOM 19343 C C . GLN A 1 28 ? -7.546 -6.682 -5.184 1.00 50.13 28 GLN A C 11
ATOM 19344 O O . GLN A 1 28 ? -7.287 -7.503 -4.304 1.00 51.44 28 GLN A O 11
ATOM 19358 N N . GLU A 1 29 ? -7.585 -6.998 -6.501 1.00 52.14 29 GLU A N 11
ATOM 19359 C CA . GLU A 1 29 ? -7.407 -8.379 -6.990 1.00 24.33 29 GLU A CA 11
ATOM 19360 C C . GLU A 1 29 ? -5.960 -8.851 -6.797 1.00 3.44 29 GLU A C 11
ATOM 19361 O O . GLU A 1 29 ? -5.739 -9.976 -6.349 1.00 55.15 29 GLU A O 11
ATOM 19373 N N . LEU A 1 30 ? -4.971 -7.982 -7.116 1.00 53.41 30 LEU A N 11
ATOM 19374 C CA . LEU A 1 30 ? -3.551 -8.342 -6.966 1.00 21.22 30 LEU A CA 11
ATOM 19375 C C . LEU A 1 30 ? -3.206 -8.501 -5.468 1.00 74.22 30 LEU A C 11
ATOM 19376 O O . LEU A 1 30 ? -2.409 -9.367 -5.110 1.00 22.34 30 LEU A O 11
ATOM 19392 N N . LEU A 1 31 ? -3.862 -7.676 -4.603 1.00 43.43 31 LEU A N 11
ATOM 19393 C CA . LEU A 1 31 ? -3.745 -7.775 -3.125 1.00 52.42 31 LEU A CA 11
ATOM 19394 C C . LEU A 1 31 ? -4.331 -9.100 -2.599 1.00 44.04 31 LEU A C 11
ATOM 19395 O O . LEU A 1 31 ? -3.882 -9.617 -1.580 1.00 31.53 31 LEU A O 11
ATOM 19411 N N . ASN A 1 32 ? -5.349 -9.627 -3.299 1.00 4.13 32 ASN A N 11
ATOM 19412 C CA . ASN A 1 32 ? -5.981 -10.922 -2.960 1.00 30.34 32 ASN A CA 11
ATOM 19413 C C . ASN A 1 32 ? -4.994 -12.079 -3.201 1.00 54.41 32 ASN A C 11
ATOM 19414 O O . ASN A 1 32 ? -4.992 -13.084 -2.472 1.00 32.45 32 ASN A O 11
ATOM 19425 N N . LYS A 1 33 ? -4.150 -11.905 -4.234 1.00 73.31 33 LYS A N 11
ATOM 19426 C CA . LYS A 1 33 ? -3.214 -12.937 -4.694 1.00 21.31 33 LYS A CA 11
ATOM 19427 C C . LYS A 1 33 ? -1.951 -12.975 -3.823 1.00 33.12 33 LYS A C 11
ATOM 19428 O O . LYS A 1 33 ? -1.544 -14.040 -3.369 1.00 44.20 33 LYS A O 11
ATOM 19447 N N . ILE A 1 34 ? -1.373 -11.794 -3.541 1.00 60.50 34 ILE A N 11
ATOM 19448 C CA . ILE A 1 34 ? -0.026 -11.688 -2.925 1.00 52.10 34 ILE A CA 11
ATOM 19449 C C . ILE A 1 34 ? -0.111 -11.442 -1.405 1.00 4.10 34 ILE A C 11
ATOM 19450 O O . ILE A 1 34 ? 0.743 -11.922 -0.646 1.00 42.22 34 ILE A O 11
ATOM 19466 N N . LEU A 1 35 ? -1.132 -10.673 -0.977 1.00 23.43 35 LEU A N 11
ATOM 19467 C CA . LEU A 1 35 ? -1.395 -10.402 0.449 1.00 41.33 35 LEU A CA 11
ATOM 19468 C C . LEU A 1 35 ? -2.555 -11.282 0.929 1.00 74.10 35 LEU A C 11
ATOM 19469 O O . LEU A 1 35 ? -2.988 -12.206 0.226 1.00 15.22 35 LEU A O 11
ATOM 19485 N N . SER A 1 36 ? -3.029 -11.000 2.146 1.00 14.52 36 SER A N 11
ATOM 19486 C CA . SER A 1 36 ? -4.262 -11.575 2.664 1.00 62.12 36 SER A CA 11
ATOM 19487 C C . SER A 1 36 ? -5.479 -10.915 1.958 1.00 44.33 36 SER A C 11
ATOM 19488 O O . SER A 1 36 ? -5.471 -9.691 1.732 1.00 70.32 36 SER A O 11
ATOM 19496 N N . PRO A 1 37 ? -6.532 -11.704 1.573 1.00 4.11 37 PRO A N 11
ATOM 19497 C CA . PRO A 1 37 ? -7.839 -11.143 1.118 1.00 4.23 37 PRO A CA 11
ATOM 19498 C C . PRO A 1 37 ? -8.513 -10.200 2.169 1.00 0.04 37 PRO A C 11
ATOM 19499 O O . PRO A 1 37 ? -9.389 -9.398 1.830 1.00 45.32 37 PRO A O 11
ATOM 19510 N N . ASP A 1 38 ? -8.088 -10.331 3.439 1.00 73.24 38 ASP A N 11
ATOM 19511 C CA . ASP A 1 38 ? -8.519 -9.467 4.561 1.00 72.30 38 ASP A CA 11
ATOM 19512 C C . ASP A 1 38 ? -7.931 -8.034 4.443 1.00 23.43 38 ASP A C 11
ATOM 19513 O O . ASP A 1 38 ? -8.580 -7.051 4.826 1.00 20.21 38 ASP A O 11
ATOM 19522 N N . VAL A 1 39 ? -6.700 -7.940 3.892 1.00 74.32 39 VAL A N 11
ATOM 19523 C CA . VAL A 1 39 ? -5.950 -6.670 3.785 1.00 25.22 39 VAL A CA 11
ATOM 19524 C C . VAL A 1 39 ? -6.633 -5.694 2.809 1.00 3.02 39 VAL A C 11
ATOM 19525 O O . VAL A 1 39 ? -6.859 -4.540 3.163 1.00 32.41 39 VAL A O 11
ATOM 19538 N N . LEU A 1 40 ? -6.978 -6.168 1.592 1.00 53.41 40 LEU A N 11
ATOM 19539 C CA . LEU A 1 40 ? -7.599 -5.312 0.553 1.00 15.41 40 LEU A CA 11
ATOM 19540 C C . LEU A 1 40 ? -8.925 -4.694 1.056 1.00 42.10 40 LEU A C 11
ATOM 19541 O O . LEU A 1 40 ? -9.293 -3.587 0.653 1.00 65.41 40 LEU A O 11
ATOM 19557 N N . ASP A 1 41 ? -9.605 -5.450 1.944 1.00 51.43 41 ASP A N 11
ATOM 19558 C CA . ASP A 1 41 ? -10.883 -5.071 2.559 1.00 62.14 41 ASP A CA 11
ATOM 19559 C C . ASP A 1 41 ? -10.719 -3.825 3.448 1.00 52.41 41 ASP A C 11
ATOM 19560 O O . ASP A 1 41 ? -11.344 -2.791 3.188 1.00 13.04 41 ASP A O 11
ATOM 19569 N N . GLN A 1 42 ? -9.838 -3.921 4.466 1.00 25.40 42 GLN A N 11
ATOM 19570 C CA . GLN A 1 42 ? -9.609 -2.823 5.438 1.00 31.41 42 GLN A CA 11
ATOM 19571 C C . GLN A 1 42 ? -9.035 -1.564 4.751 1.00 44.34 42 GLN A C 11
ATOM 19572 O O . GLN A 1 42 ? -9.301 -0.439 5.185 1.00 12.22 42 GLN A O 11
ATOM 19586 N N . VAL A 1 43 ? -8.264 -1.783 3.666 1.00 21.20 43 VAL A N 11
ATOM 19587 C CA . VAL A 1 43 ? -7.695 -0.714 2.837 1.00 15.51 43 VAL A CA 11
ATOM 19588 C C . VAL A 1 43 ? -8.812 0.051 2.092 1.00 0.22 43 VAL A C 11
ATOM 19589 O O . VAL A 1 43 ? -8.881 1.279 2.178 1.00 63.30 43 VAL A O 11
ATOM 19602 N N . ARG A 1 44 ? -9.711 -0.682 1.406 1.00 45.42 44 ARG A N 11
ATOM 19603 C CA . ARG A 1 44 ? -10.750 -0.064 0.553 1.00 33.34 44 ARG A CA 11
ATOM 19604 C C . ARG A 1 44 ? -11.878 0.590 1.389 1.00 3.34 44 ARG A C 11
ATOM 19605 O O . ARG A 1 44 ? -12.613 1.438 0.884 1.00 72.31 44 ARG A O 11
ATOM 19626 N N . GLU A 1 45 ? -12.024 0.181 2.661 1.00 64.11 45 GLU A N 11
ATOM 19627 C CA . GLU A 1 45 ? -12.977 0.823 3.593 1.00 64.41 45 GLU A CA 11
ATOM 19628 C C . GLU A 1 45 ? -12.326 2.058 4.273 1.00 33.23 45 GLU A C 11
ATOM 19629 O O . GLU A 1 45 ? -13.023 3.004 4.658 1.00 72.12 45 GLU A O 11
ATOM 19641 N N . HIS A 1 46 ? -10.971 2.037 4.386 1.00 35.53 46 HIS A N 11
ATOM 19642 C CA . HIS A 1 46 ? -10.159 3.191 4.868 1.00 14.14 46 HIS A CA 11
ATOM 19643 C C . HIS A 1 46 ? -10.096 4.283 3.777 1.00 55.33 46 HIS A C 11
ATOM 19644 O O . HIS A 1 46 ? -9.896 5.469 4.068 1.00 52.51 46 HIS A O 11
ATOM 19659 N N . ALA A 1 47 ? -10.266 3.830 2.525 1.00 31.22 47 ALA A N 11
ATOM 19660 C CA . ALA A 1 47 ? -10.274 4.664 1.318 1.00 2.31 47 ALA A CA 11
ATOM 19661 C C . ALA A 1 47 ? -11.364 5.732 1.366 1.00 45.42 47 ALA A C 11
ATOM 19662 O O . ALA A 1 47 ? -11.121 6.898 1.046 1.00 70.44 47 ALA A O 11
ATOM 19669 N N . ARG A 1 48 ? -12.565 5.282 1.784 1.00 64.35 48 ARG A N 11
ATOM 19670 C CA . ARG A 1 48 ? -13.800 6.088 1.789 1.00 31.04 48 ARG A CA 11
ATOM 19671 C C . ARG A 1 48 ? -13.641 7.333 2.673 1.00 20.11 48 ARG A C 11
ATOM 19672 O O . ARG A 1 48 ? -14.109 8.412 2.315 1.00 74.34 48 ARG A O 11
ATOM 19693 N N . GLU A 1 49 ? -12.944 7.149 3.813 1.00 12.30 49 GLU A N 11
ATOM 19694 C CA . GLU A 1 49 ? -12.598 8.229 4.750 1.00 62.53 49 GLU A CA 11
ATOM 19695 C C . GLU A 1 49 ? -11.800 9.333 4.035 1.00 41.11 49 GLU A C 11
ATOM 19696 O O . GLU A 1 49 ? -12.242 10.476 3.965 1.00 71.51 49 GLU A O 11
ATOM 19708 N N . LEU A 1 50 ? -10.646 8.934 3.463 1.00 20.23 50 LEU A N 11
ATOM 19709 C CA . LEU A 1 50 ? -9.672 9.843 2.816 1.00 50.32 50 LEU A CA 11
ATOM 19710 C C . LEU A 1 50 ? -10.276 10.560 1.595 1.00 30.33 50 LEU A C 11
ATOM 19711 O O . LEU A 1 50 ? -9.963 11.730 1.331 1.00 50.13 50 LEU A O 11
ATOM 19727 N N . GLN A 1 51 ? -11.168 9.840 0.891 1.00 55.14 51 GLN A N 11
ATOM 19728 C CA . GLN A 1 51 ? -11.858 10.332 -0.303 1.00 64.33 51 GLN A CA 11
ATOM 19729 C C . GLN A 1 51 ? -12.805 11.492 0.065 1.00 71.14 51 GLN A C 11
ATOM 19730 O O . GLN A 1 51 ? -12.812 12.537 -0.601 1.00 42.20 51 GLN A O 11
ATOM 19744 N N . LYS A 1 52 ? -13.567 11.303 1.163 1.00 5.22 52 LYS A N 11
ATOM 19745 C CA . LYS A 1 52 ? -14.529 12.304 1.670 1.00 52.22 52 LYS A CA 11
ATOM 19746 C C . LYS A 1 52 ? -13.800 13.498 2.318 1.00 72.55 52 LYS A C 11
ATOM 19747 O O . LYS A 1 52 ? -14.281 14.634 2.249 1.00 64.22 52 LYS A O 11
ATOM 19766 N N . GLN A 1 53 ? -12.632 13.223 2.936 1.00 75.33 53 GLN A N 11
ATOM 19767 C CA . GLN A 1 53 ? -11.766 14.260 3.548 1.00 73.42 53 GLN A CA 11
ATOM 19768 C C . GLN A 1 53 ? -11.113 15.156 2.473 1.00 4.32 53 GLN A C 11
ATOM 19769 O O . GLN A 1 53 ? -10.627 16.249 2.785 1.00 12.32 53 GLN A O 11
ATOM 19783 N N . GLY A 1 54 ? -11.095 14.664 1.220 1.00 70.42 54 GLY A N 11
ATOM 19784 C CA . GLY A 1 54 ? -10.568 15.418 0.089 1.00 20.24 54 GLY A CA 11
ATOM 19785 C C . GLY A 1 54 ? -9.052 15.493 0.106 1.00 3.11 54 GLY A C 11
ATOM 19786 O O . GLY A 1 54 ? -8.473 16.553 -0.149 1.00 12.42 54 GLY A O 11
ATOM 19790 N N . ILE A 1 55 ? -8.404 14.361 0.433 1.00 42.32 55 ILE A N 11
ATOM 19791 C CA . ILE A 1 55 ? -6.931 14.262 0.509 1.00 50.22 55 ILE A CA 11
ATOM 19792 C C . ILE A 1 55 ? -6.424 13.371 -0.637 1.00 23.24 55 ILE A C 11
ATOM 19793 O O . ILE A 1 55 ? -6.471 12.136 -0.531 1.00 64.13 55 ILE A O 11
ATOM 19809 N N . HIS A 1 56 ? -6.001 13.988 -1.759 1.00 4.52 56 HIS A N 11
ATOM 19810 C CA . HIS A 1 56 ? -5.385 13.246 -2.867 1.00 35.24 56 HIS A CA 11
ATOM 19811 C C . HIS A 1 56 ? -3.866 13.227 -2.677 1.00 4.23 56 HIS A C 11
ATOM 19812 O O . HIS A 1 56 ? -3.191 14.224 -2.894 1.00 21.23 56 HIS A O 11
ATOM 19827 N N . PHE A 1 57 ? -3.353 12.061 -2.323 1.00 33.13 57 PHE A N 11
ATOM 19828 C CA . PHE A 1 57 ? -1.916 11.770 -2.265 1.00 30.12 57 PHE A CA 11
ATOM 19829 C C . PHE A 1 57 ? -1.588 10.880 -3.460 1.00 31.24 57 PHE A C 11
ATOM 19830 O O . PHE A 1 57 ? -2.351 9.958 -3.780 1.00 44.14 57 PHE A O 11
ATOM 19847 N N . GLU A 1 58 ? -0.491 11.183 -4.151 1.00 65.31 58 GLU A N 11
ATOM 19848 C CA . GLU A 1 58 ? -0.119 10.471 -5.375 1.00 0.44 58 GLU A CA 11
ATOM 19849 C C . GLU A 1 58 ? 1.352 10.057 -5.313 1.00 43.45 58 GLU A C 11
ATOM 19850 O O . GLU A 1 58 ? 2.214 10.859 -4.910 1.00 11.25 58 GLU A O 11
ATOM 19862 N N . VAL A 1 59 ? 1.601 8.797 -5.717 1.00 33.02 59 VAL A N 11
ATOM 19863 C CA . VAL A 1 59 ? 2.926 8.160 -5.686 1.00 33.44 59 VAL A CA 11
ATOM 19864 C C . VAL A 1 59 ? 3.896 8.876 -6.649 1.00 62.15 59 VAL A C 11
ATOM 19865 O O . VAL A 1 59 ? 3.604 9.031 -7.842 1.00 31.12 59 VAL A O 11
ATOM 19878 N N . LYS A 1 60 ? 5.043 9.312 -6.113 1.00 61.44 60 LYS A N 11
ATOM 19879 C CA . LYS A 1 60 ? 6.086 10.027 -6.877 1.00 41.21 60 LYS A CA 11
ATOM 19880 C C . LYS A 1 60 ? 7.382 9.207 -6.942 1.00 2.22 60 LYS A C 11
ATOM 19881 O O . LYS A 1 60 ? 8.061 9.181 -7.973 1.00 2.13 60 LYS A O 11
ATOM 19900 N N . ARG A 1 61 ? 7.703 8.530 -5.837 1.00 32.22 61 ARG A N 11
ATOM 19901 C CA . ARG A 1 61 ? 8.965 7.790 -5.680 1.00 62.54 61 ARG A CA 11
ATOM 19902 C C . ARG A 1 61 ? 8.708 6.514 -4.873 1.00 63.40 61 ARG A C 11
ATOM 19903 O O . ARG A 1 61 ? 8.085 6.577 -3.818 1.00 23.20 61 ARG A O 11
ATOM 19924 N N . VAL A 1 62 ? 9.172 5.364 -5.392 1.00 2.50 62 VAL A N 11
ATOM 19925 C CA . VAL A 1 62 ? 9.056 4.050 -4.721 1.00 54.31 62 VAL A CA 11
ATOM 19926 C C . VAL A 1 62 ? 10.467 3.491 -4.482 1.00 44.25 62 VAL A C 11
ATOM 19927 O O . VAL A 1 62 ? 11.285 3.454 -5.407 1.00 24.54 62 VAL A O 11
ATOM 19940 N N . GLU A 1 63 ? 10.745 3.088 -3.235 1.00 55.30 63 GLU A N 11
ATOM 19941 C CA . GLU A 1 63 ? 11.967 2.365 -2.861 1.00 62.42 63 GLU A CA 11
ATOM 19942 C C . GLU A 1 63 ? 11.549 1.102 -2.109 1.00 21.30 63 GLU A C 11
ATOM 19943 O O . GLU A 1 63 ? 11.103 1.177 -0.970 1.00 44.13 63 GLU A O 11
ATOM 19955 N N . VAL A 1 64 ? 11.675 -0.056 -2.764 1.00 73.21 64 VAL A N 11
ATOM 19956 C CA . VAL A 1 64 ? 11.318 -1.350 -2.169 1.00 31.13 64 VAL A CA 11
ATOM 19957 C C . VAL A 1 64 ? 12.615 -2.081 -1.753 1.00 62.05 64 VAL A C 11
ATOM 19958 O O . VAL A 1 64 ? 13.455 -2.425 -2.590 1.00 54.13 64 VAL A O 11
ATOM 19971 N N . THR A 1 65 ? 12.780 -2.259 -0.437 1.00 45.53 65 THR A N 11
ATOM 19972 C CA . THR A 1 65 ? 14.019 -2.769 0.176 1.00 12.15 65 THR A CA 11
ATOM 19973 C C . THR A 1 65 ? 13.681 -3.781 1.274 1.00 64.53 65 THR A C 11
ATOM 19974 O O . THR A 1 65 ? 12.608 -3.715 1.867 1.00 70.12 65 THR A O 11
ATOM 19985 N N . THR A 1 66 ? 14.609 -4.709 1.543 1.00 5.51 66 THR A N 11
ATOM 19986 C CA . THR A 1 66 ? 14.378 -5.833 2.457 1.00 21.51 66 THR A CA 11
ATOM 19987 C C . THR A 1 66 ? 15.004 -5.578 3.843 1.00 33.33 66 THR A C 11
ATOM 19988 O O . THR A 1 66 ? 16.172 -5.194 3.955 1.00 41.31 66 THR A O 11
ATOM 19999 N N . ASP A 1 67 ? 14.175 -5.791 4.871 1.00 53.54 67 ASP A N 11
ATOM 20000 C CA . ASP A 1 67 ? 14.514 -5.703 6.306 1.00 64.43 67 ASP A CA 11
ATOM 20001 C C . ASP A 1 67 ? 14.501 -7.133 6.901 1.00 51.31 67 ASP A C 11
ATOM 20002 O O . ASP A 1 67 ? 13.511 -7.582 7.489 1.00 30.10 67 ASP A O 11
ATOM 20011 N N . GLY A 1 68 ? 15.616 -7.859 6.686 1.00 15.14 68 GLY A N 11
ATOM 20012 C CA . GLY A 1 68 ? 15.718 -9.277 7.056 1.00 30.43 68 GLY A CA 11
ATOM 20013 C C . GLY A 1 68 ? 14.865 -10.154 6.132 1.00 64.24 68 GLY A C 11
ATOM 20014 O O . GLY A 1 68 ? 15.061 -10.141 4.912 1.00 10.45 68 GLY A O 11
ATOM 20018 N N . ASN A 1 69 ? 13.898 -10.887 6.718 1.00 4.45 69 ASN A N 11
ATOM 20019 C CA . ASN A 1 69 ? 12.881 -11.663 5.956 1.00 63.52 69 ASN A CA 11
ATOM 20020 C C . ASN A 1 69 ? 11.661 -10.776 5.616 1.00 40.42 69 ASN A C 11
ATOM 20021 O O . ASN A 1 69 ? 10.816 -11.154 4.800 1.00 22.25 69 ASN A O 11
ATOM 20032 N N . THR A 1 70 ? 11.602 -9.593 6.234 1.00 3.01 70 THR A N 11
ATOM 20033 C CA . THR A 1 70 ? 10.538 -8.600 6.022 1.00 61.41 70 THR A CA 11
ATOM 20034 C C . THR A 1 70 ? 10.956 -7.658 4.866 1.00 54.53 70 THR A C 11
ATOM 20035 O O . THR A 1 70 ? 12.135 -7.586 4.534 1.00 25.44 70 THR A O 11
ATOM 20046 N N . VAL A 1 71 ? 9.980 -7.017 4.208 1.00 51.25 71 VAL A N 11
ATOM 20047 C CA . VAL A 1 71 ? 10.217 -5.982 3.178 1.00 72.43 71 VAL A CA 11
ATOM 20048 C C . VAL A 1 71 ? 9.511 -4.670 3.598 1.00 64.54 71 VAL A C 11
ATOM 20049 O O . VAL A 1 71 ? 8.363 -4.697 4.019 1.00 63.32 71 VAL A O 11
ATOM 20062 N N . ASN A 1 72 ? 10.224 -3.536 3.506 1.00 73.22 72 ASN A N 11
ATOM 20063 C CA . ASN A 1 72 ? 9.643 -2.180 3.681 1.00 53.01 72 ASN A CA 11
ATOM 20064 C C . ASN A 1 72 ? 9.639 -1.457 2.334 1.00 14.31 72 ASN A C 11
ATOM 20065 O O . ASN A 1 72 ? 10.683 -1.362 1.672 1.00 74.33 72 ASN A O 11
ATOM 20076 N N . VAL A 1 73 ? 8.467 -0.967 1.921 1.00 22.45 73 VAL A N 11
ATOM 20077 C CA . VAL A 1 73 ? 8.356 -0.063 0.777 1.00 10.02 73 VAL A CA 11
ATOM 20078 C C . VAL A 1 73 ? 8.298 1.376 1.302 1.00 42.05 73 VAL A C 11
ATOM 20079 O O . VAL A 1 73 ? 7.275 1.818 1.849 1.00 24.31 73 VAL A O 11
ATOM 20092 N N . THR A 1 74 ? 9.422 2.074 1.161 1.00 14.22 74 THR A N 11
ATOM 20093 C CA . THR A 1 74 ? 9.545 3.491 1.467 1.00 4.34 74 THR A CA 11
ATOM 20094 C C . THR A 1 74 ? 9.126 4.275 0.209 1.00 61.22 74 THR A C 11
ATOM 20095 O O . THR A 1 74 ? 9.883 4.367 -0.762 1.00 5.43 74 THR A O 11
ATOM 20106 N N . VAL A 1 75 ? 7.901 4.802 0.240 1.00 33.44 75 VAL A N 11
ATOM 20107 C CA . VAL A 1 75 ? 7.246 5.440 -0.908 1.00 20.00 75 VAL A CA 11
ATOM 20108 C C . VAL A 1 75 ? 6.817 6.874 -0.537 1.00 21.52 75 VAL A C 11
ATOM 20109 O O . VAL A 1 75 ? 6.095 7.097 0.438 1.00 4.22 75 VAL A O 11
ATOM 20122 N N . GLU A 1 76 ? 7.303 7.835 -1.317 1.00 61.25 76 GLU A N 11
ATOM 20123 C CA . GLU A 1 76 ? 7.028 9.257 -1.140 1.00 72.21 76 GLU A CA 11
ATOM 20124 C C . GLU A 1 76 ? 5.773 9.641 -1.947 1.00 72.32 76 GLU A C 11
ATOM 20125 O O . GLU A 1 76 ? 5.692 9.339 -3.150 1.00 13.01 76 GLU A O 11
ATOM 20137 N N . LEU A 1 77 ? 4.799 10.289 -1.285 1.00 54.54 77 LEU A N 11
ATOM 20138 C CA . LEU A 1 77 ? 3.571 10.793 -1.937 1.00 43.43 77 LEU A CA 11
ATOM 20139 C C . LEU A 1 77 ? 3.377 12.278 -1.605 1.00 71.45 77 LEU A C 11
ATOM 20140 O O . LEU A 1 77 ? 3.686 12.718 -0.490 1.00 31.12 77 LEU A O 11
ATOM 20156 N N . GLU A 1 78 ? 2.869 13.038 -2.588 1.00 74.31 78 GLU A N 11
ATOM 20157 C CA . GLU A 1 78 ? 2.483 14.448 -2.393 1.00 31.53 78 GLU A CA 11
ATOM 20158 C C . GLU A 1 78 ? 1.003 14.515 -1.997 1.00 62.24 78 GLU A C 11
ATOM 20159 O O . GLU A 1 78 ? 0.121 14.246 -2.824 1.00 53.51 78 GLU A O 11
ATOM 20171 N N . GLU A 1 79 ? 0.744 14.855 -0.722 1.00 34.34 79 GLU A N 11
ATOM 20172 C CA . GLU A 1 79 ? -0.615 14.942 -0.177 1.00 71.14 79 GLU A CA 11
ATOM 20173 C C . GLU A 1 79 ? -1.183 16.341 -0.430 1.00 21.44 79 GLU A C 11
ATOM 20174 O O . GLU A 1 79 ? -0.807 17.304 0.241 1.00 54.55 79 GLU A O 11
ATOM 20186 N N . THR A 1 80 ? -2.059 16.412 -1.426 1.00 21.02 80 THR A N 11
ATOM 20187 C CA . THR A 1 80 ? -2.798 17.606 -1.826 1.00 14.53 80 THR A CA 11
ATOM 20188 C C . THR A 1 80 ? -4.176 17.619 -1.123 1.00 34.23 80 THR A C 11
ATOM 20189 O O . THR A 1 80 ? -5.072 16.834 -1.465 1.00 71.01 80 THR A O 11
ATOM 20200 N N . THR A 1 81 ? -4.303 18.500 -0.119 1.00 44.02 81 THR A N 11
ATOM 20201 C CA . THR A 1 81 ? -5.512 18.657 0.696 1.00 44.43 81 THR A CA 11
ATOM 20202 C C . THR A 1 81 ? -5.676 20.143 1.082 1.00 75.54 81 THR A C 11
ATOM 20203 O O . THR A 1 81 ? -4.780 20.726 1.700 1.00 3.31 81 THR A O 11
ATOM 20214 N N . GLY A 1 82 ? -6.794 20.760 0.643 1.00 1.12 82 GLY A N 11
ATOM 20215 C CA . GLY A 1 82 ? -7.134 22.150 0.987 1.00 23.34 82 GLY A CA 11
ATOM 20216 C C . GLY A 1 82 ? -6.119 23.193 0.500 1.00 1.40 82 GLY A C 11
ATOM 20217 O O . GLY A 1 82 ? -6.036 24.288 1.066 1.00 10.05 82 GLY A O 11
ATOM 20221 N N . GLY A 1 83 ? -5.343 22.839 -0.543 1.00 23.33 83 GLY A N 11
ATOM 20222 C CA . GLY A 1 83 ? -4.311 23.718 -1.105 1.00 71.05 83 GLY A CA 11
ATOM 20223 C C . GLY A 1 83 ? -2.897 23.308 -0.701 1.00 75.10 83 GLY A C 11
ATOM 20224 O O . GLY A 1 83 ? -1.929 23.642 -1.402 1.00 65.21 83 GLY A O 11
ATOM 20228 N N . THR A 1 84 ? -2.783 22.573 0.414 1.00 34.13 84 THR A N 11
ATOM 20229 C CA . THR A 1 84 ? -1.494 22.159 0.986 1.00 33.20 84 THR A CA 11
ATOM 20230 C C . THR A 1 84 ? -0.997 20.887 0.284 1.00 23.32 84 THR A C 11
ATOM 20231 O O . THR A 1 84 ? -1.719 19.897 0.228 1.00 42.21 84 THR A O 11
ATOM 20242 N N . THR A 1 85 ? 0.224 20.937 -0.266 1.00 13.31 85 THR A N 11
ATOM 20243 C CA . THR A 1 85 ? 0.870 19.793 -0.935 1.00 20.40 85 THR A CA 11
ATOM 20244 C C . THR A 1 85 ? 2.253 19.583 -0.309 1.00 5.32 85 THR A C 11
ATOM 20245 O O . THR A 1 85 ? 3.147 20.421 -0.472 1.00 4.31 85 THR A O 11
ATOM 20256 N N . THR A 1 86 ? 2.397 18.479 0.434 1.00 21.45 86 THR A N 11
ATOM 20257 C CA . THR A 1 86 ? 3.627 18.130 1.153 1.00 2.24 86 THR A CA 11
ATOM 20258 C C . THR A 1 86 ? 4.083 16.716 0.758 1.00 43.04 86 THR A C 11
ATOM 20259 O O . THR A 1 86 ? 3.256 15.796 0.677 1.00 23.40 86 THR A O 11
ATOM 20270 N N . ASN A 1 87 ? 5.401 16.553 0.514 1.00 50.32 87 ASN A N 11
ATOM 20271 C CA . ASN A 1 87 ? 6.006 15.240 0.259 1.00 41.45 87 ASN A CA 11
ATOM 20272 C C . ASN A 1 87 ? 6.165 14.527 1.606 1.00 22.45 87 ASN A C 11
ATOM 20273 O O . ASN A 1 87 ? 7.072 14.837 2.396 1.00 32.51 87 ASN A O 11
ATOM 20284 N N . THR A 1 88 ? 5.230 13.616 1.873 1.00 43.42 88 THR A N 11
ATOM 20285 C CA . THR A 1 88 ? 5.202 12.813 3.088 1.00 73.22 88 THR A CA 11
ATOM 20286 C C . THR A 1 88 ? 5.647 11.391 2.754 1.00 35.54 88 THR A C 11
ATOM 20287 O O . THR A 1 88 ? 5.178 10.793 1.770 1.00 22.21 88 THR A O 11
ATOM 20298 N N . THR A 1 89 ? 6.558 10.853 3.570 1.00 75.22 89 THR A N 11
ATOM 20299 C CA . THR A 1 89 ? 7.121 9.528 3.354 1.00 11.12 89 THR A CA 11
ATOM 20300 C C . THR A 1 89 ? 6.250 8.480 4.066 1.00 2.01 89 THR A C 11
ATOM 20301 O O . THR A 1 89 ? 6.013 8.576 5.265 1.00 31.11 89 THR A O 11
ATOM 20312 N N . TYR A 1 90 ? 5.758 7.511 3.304 1.00 34.35 90 TYR A N 11
ATOM 20313 C CA . TYR A 1 90 ? 4.975 6.380 3.809 1.00 21.31 90 TYR A CA 11
ATOM 20314 C C . TYR A 1 90 ? 5.871 5.140 3.805 1.00 42.31 90 TYR A C 11
ATOM 20315 O O . TYR A 1 90 ? 6.479 4.829 2.788 1.00 63.40 90 TYR A O 11
ATOM 20333 N N . GLU A 1 91 ? 5.975 4.455 4.950 1.00 3.22 91 GLU A N 11
ATOM 20334 C CA . GLU A 1 91 ? 6.754 3.214 5.073 1.00 31.43 91 GLU A CA 11
ATOM 20335 C C . GLU A 1 91 ? 5.781 2.068 5.353 1.00 33.20 91 GLU A C 11
ATOM 20336 O O . GLU A 1 91 ? 5.239 1.958 6.458 1.00 74.32 91 GLU A O 11
ATOM 20348 N N . LEU A 1 92 ? 5.521 1.264 4.320 1.00 75.23 92 LEU A N 11
ATOM 20349 C CA . LEU A 1 92 ? 4.604 0.125 4.391 1.00 63.03 92 LEU A CA 11
ATOM 20350 C C . LEU A 1 92 ? 5.434 -1.141 4.600 1.00 64.35 92 LEU A C 11
ATOM 20351 O O . LEU A 1 92 ? 6.127 -1.596 3.681 1.00 73.11 92 LEU A O 11
ATOM 20367 N N . ARG A 1 93 ? 5.376 -1.684 5.823 1.00 60.25 93 ARG A N 11
ATOM 20368 C CA . ARG A 1 93 ? 6.172 -2.842 6.218 1.00 52.34 93 ARG A CA 11
ATOM 20369 C C . ARG A 1 93 ? 5.377 -4.122 5.922 1.00 15.01 93 ARG A C 11
ATOM 20370 O O . ARG A 1 93 ? 4.475 -4.501 6.677 1.00 11.42 93 ARG A O 11
ATOM 20391 N N . PHE A 1 94 ? 5.702 -4.739 4.783 1.00 1.14 94 PHE A N 11
ATOM 20392 C CA . PHE A 1 94 ? 5.114 -5.996 4.326 1.00 12.54 94 PHE A CA 11
ATOM 20393 C C . PHE A 1 94 ? 5.938 -7.168 4.871 1.00 31.13 94 PHE A C 11
ATOM 20394 O O . PHE A 1 94 ? 7.071 -7.385 4.439 1.00 33.23 94 PHE A O 11
ATOM 20411 N N . GLU A 1 95 ? 5.360 -7.922 5.819 1.00 52.41 95 GLU A N 11
ATOM 20412 C CA . GLU A 1 95 ? 6.053 -9.034 6.483 1.00 3.21 95 GLU A CA 11
ATOM 20413 C C . GLU A 1 95 ? 5.478 -10.370 5.987 1.00 0.31 95 GLU A C 11
ATOM 20414 O O . GLU A 1 95 ? 4.255 -10.565 5.961 1.00 44.52 95 GLU A O 11
ATOM 20426 N N . VAL A 1 96 ? 6.398 -11.274 5.616 1.00 12.34 96 VAL A N 11
ATOM 20427 C CA . VAL A 1 96 ? 6.106 -12.523 4.888 1.00 1.33 96 VAL A CA 11
ATOM 20428 C C . VAL A 1 96 ? 5.688 -13.643 5.855 1.00 11.33 96 VAL A C 11
ATOM 20429 O O . VAL A 1 96 ? 6.049 -13.627 7.038 1.00 1.41 96 VAL A O 11
ATOM 20442 N N . ASP A 1 97 ? 4.874 -14.568 5.341 1.00 13.11 97 ASP A N 11
ATOM 20443 C CA . ASP A 1 97 ? 4.442 -15.772 6.060 1.00 53.33 97 ASP A CA 11
ATOM 20444 C C . ASP A 1 97 ? 4.349 -16.937 5.042 1.00 72.41 97 ASP A C 11
ATOM 20445 O O . ASP A 1 97 ? 3.364 -17.051 4.291 1.00 5.14 97 ASP A O 11
ATOM 20454 N N . GLY A 1 98 ? 5.407 -17.764 5.006 1.00 34.42 98 GLY A N 11
ATOM 20455 C CA . GLY A 1 98 ? 5.535 -18.843 4.033 1.00 33.40 98 GLY A CA 11
ATOM 20456 C C . GLY A 1 98 ? 5.911 -18.300 2.662 1.00 15.51 98 GLY A C 11
ATOM 20457 O O . GLY A 1 98 ? 7.043 -17.848 2.464 1.00 23.41 98 GLY A O 11
ATOM 20461 N N . ASP A 1 99 ? 4.944 -18.304 1.731 1.00 11.22 99 ASP A N 11
ATOM 20462 C CA . ASP A 1 99 ? 5.130 -17.818 0.336 1.00 44.45 99 ASP A CA 11
ATOM 20463 C C . ASP A 1 99 ? 4.266 -16.570 0.061 1.00 11.44 99 ASP A C 11
ATOM 20464 O O . ASP A 1 99 ? 4.364 -15.973 -1.015 1.00 4.51 99 ASP A O 11
ATOM 20473 N N . THR A 1 100 ? 3.421 -16.180 1.033 1.00 1.33 100 THR A N 11
ATOM 20474 C CA . THR A 1 100 ? 2.484 -15.039 0.891 1.00 22.45 100 THR A CA 11
ATOM 20475 C C . THR A 1 100 ? 2.654 -14.057 2.070 1.00 74.42 100 THR A C 11
ATOM 20476 O O . THR A 1 100 ? 2.919 -14.465 3.202 1.00 23.54 100 THR A O 11
ATOM 20487 N N . ILE A 1 101 ? 2.515 -12.760 1.775 1.00 53.30 101 ILE A N 11
ATOM 20488 C CA . ILE A 1 101 ? 2.709 -11.676 2.751 1.00 73.22 101 ILE A CA 11
ATOM 20489 C C . ILE A 1 101 ? 1.380 -11.405 3.485 1.00 22.23 101 ILE A C 11
ATOM 20490 O O . ILE A 1 101 ? 0.438 -10.883 2.899 1.00 4.22 101 ILE A O 11
ATOM 20506 N N . ARG A 1 102 ? 1.306 -11.774 4.772 1.00 24.25 102 ARG A N 11
ATOM 20507 C CA . ARG A 1 102 ? 0.042 -11.705 5.552 1.00 34.43 102 ARG A CA 11
ATOM 20508 C C . ARG A 1 102 ? 0.014 -10.500 6.509 1.00 12.23 102 ARG A C 11
ATOM 20509 O O . ARG A 1 102 ? -0.926 -10.354 7.300 1.00 10.00 102 ARG A O 11
ATOM 20530 N N . ARG A 1 103 ? 1.040 -9.630 6.419 1.00 41.53 103 ARG A N 11
ATOM 20531 C CA . ARG A 1 103 ? 1.166 -8.433 7.273 1.00 63.14 103 ARG A CA 11
ATOM 20532 C C . ARG A 1 103 ? 1.518 -7.193 6.432 1.00 41.13 103 ARG A C 11
ATOM 20533 O O . ARG A 1 103 ? 2.296 -7.279 5.482 1.00 71.12 103 ARG A O 11
ATOM 20554 N N . VAL A 1 104 ? 0.924 -6.057 6.818 1.00 30.05 104 VAL A N 11
ATOM 20555 C CA . VAL A 1 104 ? 1.240 -4.720 6.289 1.00 13.11 104 VAL A CA 11
ATOM 20556 C C . VAL A 1 104 ? 1.074 -3.693 7.425 1.00 63.32 104 VAL A C 11
ATOM 20557 O O . VAL A 1 104 ? 0.105 -3.753 8.194 1.00 43.51 104 VAL A O 11
ATOM 20570 N N . THR A 1 105 ? 2.044 -2.783 7.558 1.00 12.24 105 THR A N 11
ATOM 20571 C CA . THR A 1 105 ? 1.994 -1.688 8.536 1.00 44.24 105 THR A CA 11
ATOM 20572 C C . THR A 1 105 ? 2.353 -0.371 7.834 1.00 62.21 105 THR A C 11
ATOM 20573 O O . THR A 1 105 ? 3.512 -0.155 7.485 1.00 1.05 105 THR A O 11
ATOM 20584 N N . VAL A 1 106 ? 1.351 0.492 7.601 1.00 1.11 106 VAL A N 11
ATOM 20585 C CA . VAL A 1 106 ? 1.545 1.773 6.906 1.00 41.34 106 VAL A CA 11
ATOM 20586 C C . VAL A 1 106 ? 1.877 2.878 7.930 1.00 14.21 106 VAL A C 11
ATOM 20587 O O . VAL A 1 106 ? 1.071 3.158 8.826 1.00 23.33 106 VAL A O 11
ATOM 20600 N N . THR A 1 107 ? 3.065 3.485 7.792 1.00 11.44 107 THR A N 11
ATOM 20601 C CA . THR A 1 107 ? 3.528 4.571 8.668 1.00 21.10 107 THR A CA 11
ATOM 20602 C C . THR A 1 107 ? 3.635 5.890 7.877 1.00 10.23 107 THR A C 11
ATOM 20603 O O . THR A 1 107 ? 4.533 6.055 7.044 1.00 11.42 107 THR A O 11
ATOM 20614 N N . GLN A 1 108 ? 2.691 6.803 8.135 1.00 32.50 108 GLN A N 11
ATOM 20615 C CA . GLN A 1 108 ? 2.722 8.174 7.610 1.00 42.31 108 GLN A CA 11
ATOM 20616 C C . GLN A 1 108 ? 3.723 8.993 8.448 1.00 3.25 108 GLN A C 11
ATOM 20617 O O . GLN A 1 108 ? 3.434 9.340 9.596 1.00 31.10 108 GLN A O 11
ATOM 20631 N N . ASN A 1 109 ? 4.908 9.241 7.882 1.00 11.14 109 ASN A N 11
ATOM 20632 C CA . ASN A 1 109 ? 5.988 9.988 8.549 1.00 64.30 109 ASN A CA 11
ATOM 20633 C C . ASN A 1 109 ? 5.776 11.491 8.343 1.00 42.35 109 ASN A C 11
ATOM 20634 O O . ASN A 1 109 ? 6.329 12.104 7.417 1.00 43.51 109 ASN A O 11
ATOM 20645 N N . GLY A 1 110 ? 4.871 12.040 9.161 1.00 20.25 110 GLY A N 11
ATOM 20646 C CA . GLY A 1 110 ? 4.635 13.482 9.239 1.00 43.43 110 GLY A CA 11
ATOM 20647 C C . GLY A 1 110 ? 5.258 14.088 10.492 1.00 71.25 110 GLY A C 11
ATOM 20648 O O . GLY A 1 110 ? 5.442 15.309 10.570 1.00 64.21 110 GLY A O 11
ATOM 20652 N N . GLY A 1 111 ? 5.572 13.217 11.471 1.00 13.11 111 GLY A N 11
ATOM 20653 C CA . GLY A 1 111 ? 6.217 13.615 12.720 1.00 23.32 111 GLY A CA 11
ATOM 20654 C C . GLY A 1 111 ? 5.988 12.581 13.815 1.00 1.22 111 GLY A C 11
ATOM 20655 O O . GLY A 1 111 ? 4.841 12.295 14.164 1.00 70.22 111 GLY A O 11
ATOM 20659 N N . SER A 1 112 ? 7.073 12.010 14.348 1.00 20.43 112 SER A N 11
ATOM 20660 C CA . SER A 1 112 ? 7.016 11.060 15.473 1.00 74.52 112 SER A CA 11
ATOM 20661 C C . SER A 1 112 ? 6.687 11.804 16.789 1.00 33.23 112 SER A C 11
ATOM 20662 O O . SER A 1 112 ? 6.878 13.025 16.869 1.00 21.02 112 SER A O 11
ATOM 20670 N N . LEU A 1 113 ? 6.189 11.055 17.798 1.00 54.34 113 LEU A N 11
ATOM 20671 C CA . LEU A 1 113 ? 5.770 11.608 19.106 1.00 32.02 113 LEU A CA 11
ATOM 20672 C C . LEU A 1 113 ? 6.946 12.347 19.773 1.00 14.44 113 LEU A C 11
ATOM 20673 O O . LEU A 1 113 ? 6.862 13.550 20.035 1.00 14.53 113 LEU A O 11
ATOM 20689 N N . GLU A 1 114 ? 8.040 11.604 20.026 1.00 41.24 114 GLU A N 11
ATOM 20690 C CA . GLU A 1 114 ? 9.266 12.137 20.642 1.00 13.51 114 GLU A CA 11
ATOM 20691 C C . GLU A 1 114 ? 9.997 13.042 19.628 1.00 33.52 114 GLU A C 11
ATOM 20692 O O . GLU A 1 114 ? 10.667 12.550 18.713 1.00 22.15 114 GLU A O 11
ATOM 20704 N N . HIS A 1 115 ? 9.802 14.365 19.763 1.00 60.11 115 HIS A N 11
ATOM 20705 C CA . HIS A 1 115 ? 10.401 15.374 18.854 1.00 52.13 115 HIS A CA 11
ATOM 20706 C C . HIS A 1 115 ? 11.862 15.680 19.254 1.00 31.51 115 HIS A C 11
ATOM 20707 O O . HIS A 1 115 ? 12.372 15.144 20.243 1.00 12.45 115 HIS A O 11
ATOM 20722 N N . HIS A 1 116 ? 12.525 16.563 18.475 1.00 33.44 116 HIS A N 11
ATOM 207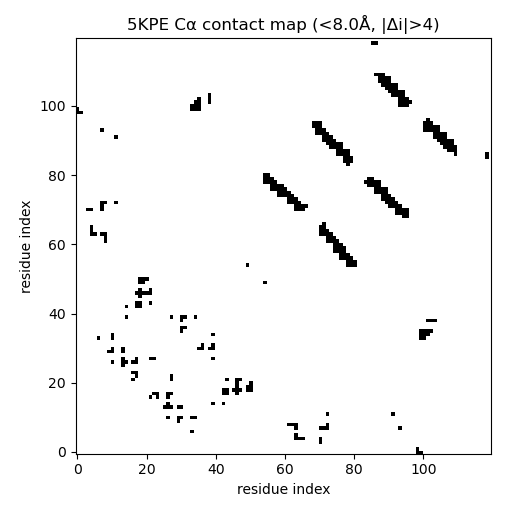23 C CA . HIS A 1 116 ? 13.928 16.988 18.722 1.00 2.21 116 HIS A CA 11
ATOM 20724 C C . HIS A 1 116 ? 13.966 18.159 19.748 1.00 72.41 116 HIS A C 11
ATOM 20725 O O . HIS A 1 116 ? 14.550 19.226 19.507 1.00 33.22 116 HIS A O 11
ATOM 20740 N N . HIS A 1 117 ? 13.294 17.951 20.900 1.00 41.24 117 HIS A N 11
ATOM 20741 C CA . HIS A 1 117 ? 13.242 18.924 22.016 1.00 41.34 117 HIS A CA 11
ATOM 20742 C C . HIS A 1 117 ? 13.258 18.166 23.356 1.00 11.34 117 HIS A C 11
ATOM 20743 O O . HIS A 1 117 ? 12.230 17.655 23.803 1.00 25.45 117 HIS A O 11
ATOM 20758 N N . HIS A 1 118 ? 14.449 18.052 23.956 1.00 51.05 118 HIS A N 11
ATOM 20759 C CA . HIS A 1 118 ? 14.635 17.464 25.292 1.00 72.32 118 HIS A CA 11
ATOM 20760 C C . HIS A 1 118 ? 14.517 18.580 26.349 1.00 33.42 118 HIS A C 11
ATOM 20761 O O . HIS A 1 118 ? 15.337 19.501 26.374 1.00 51.14 118 HIS A O 11
ATOM 20776 N N . HIS A 1 119 ? 13.454 18.503 27.179 1.00 20.10 119 HIS A N 11
ATOM 20777 C CA . HIS A 1 119 ? 13.156 19.470 28.268 1.00 23.44 119 HIS A CA 11
ATOM 20778 C C . HIS A 1 119 ? 12.865 20.886 27.707 1.00 34.54 119 HIS A C 11
ATOM 20779 O O . HIS A 1 119 ? 13.786 21.646 27.387 1.00 2.21 119 HIS A O 11
ATOM 20794 N N . HIS A 1 120 ? 11.572 21.215 27.569 1.00 51.44 120 HIS A N 11
ATOM 20795 C CA . HIS A 1 120 ? 11.105 22.532 27.104 1.00 52.34 120 HIS A CA 11
ATOM 20796 C C . HIS A 1 120 ? 9.775 22.849 27.824 1.00 65.22 120 HIS A C 11
ATOM 20797 O O . HIS A 1 120 ? 9.772 23.651 28.778 1.00 61.24 120 HIS A O 11
ATOM 20813 N N . MET A 1 1 ? 2.973 -17.028 -5.329 1.00 55.12 1 MET A N 12
ATOM 20814 C CA . MET A 1 1 ? 3.769 -15.812 -5.597 1.00 10.34 1 MET A CA 12
ATOM 20815 C C . MET A 1 1 ? 5.117 -15.884 -4.867 1.00 63.40 1 MET A C 12
ATOM 20816 O O . MET A 1 1 ? 5.180 -15.721 -3.646 1.00 51.24 1 MET A O 12
ATOM 20832 N N . GLN A 1 2 ? 6.182 -16.160 -5.635 1.00 22.54 2 GLN A N 12
ATOM 20833 C CA . GLN A 1 2 ? 7.582 -16.141 -5.149 1.00 20.32 2 GLN A CA 12
ATOM 20834 C C . GLN A 1 2 ? 8.191 -14.733 -5.290 1.00 21.23 2 GLN A C 12
ATOM 20835 O O . GLN A 1 2 ? 9.297 -14.479 -4.809 1.00 65.01 2 GLN A O 12
ATOM 20849 N N . ASP A 1 3 ? 7.439 -13.826 -5.933 1.00 2.15 3 ASP A N 12
ATOM 20850 C CA . ASP A 1 3 ? 7.911 -12.489 -6.346 1.00 44.24 3 ASP A CA 12
ATOM 20851 C C . ASP A 1 3 ? 7.728 -11.462 -5.207 1.00 24.05 3 ASP A C 12
ATOM 20852 O O . ASP A 1 3 ? 7.421 -10.313 -5.473 1.00 21.13 3 ASP A O 12
ATOM 20861 N N . ILE A 1 4 ? 8.040 -11.883 -3.967 1.00 51.41 4 ILE A N 12
ATOM 20862 C CA . ILE A 1 4 ? 7.676 -11.183 -2.698 1.00 34.45 4 ILE A CA 12
ATOM 20863 C C . ILE A 1 4 ? 8.069 -9.679 -2.667 1.00 45.35 4 ILE A C 12
ATOM 20864 O O . ILE A 1 4 ? 7.283 -8.843 -2.202 1.00 52.13 4 ILE A O 12
ATOM 20880 N N . VAL A 1 5 ? 9.269 -9.349 -3.182 1.00 50.24 5 VAL A N 12
ATOM 20881 C CA . VAL A 1 5 ? 9.798 -7.965 -3.199 1.00 33.23 5 VAL A CA 12
ATOM 20882 C C . VAL A 1 5 ? 9.010 -7.092 -4.201 1.00 73.13 5 VAL A C 12
ATOM 20883 O O . VAL A 1 5 ? 8.506 -6.020 -3.845 1.00 42.23 5 VAL A O 12
ATOM 20896 N N . GLU A 1 6 ? 8.894 -7.593 -5.447 1.00 41.42 6 GLU A N 12
ATOM 20897 C CA . GLU A 1 6 ? 8.159 -6.909 -6.537 1.00 12.33 6 GLU A CA 12
ATOM 20898 C C . GLU A 1 6 ? 6.653 -6.817 -6.195 1.00 31.53 6 GLU A C 12
ATOM 20899 O O . GLU A 1 6 ? 5.963 -5.869 -6.577 1.00 70.02 6 GLU A O 12
ATOM 20911 N N . ALA A 1 7 ? 6.192 -7.819 -5.431 1.00 31.24 7 ALA A N 12
ATOM 20912 C CA . ALA A 1 7 ? 4.822 -7.936 -4.949 1.00 25.24 7 ALA A CA 12
ATOM 20913 C C . ALA A 1 7 ? 4.533 -6.834 -3.938 1.00 52.54 7 ALA A C 12
ATOM 20914 O O . ALA A 1 7 ? 3.520 -6.164 -4.033 1.00 64.52 7 ALA A O 12
ATOM 20921 N N . ALA A 1 8 ? 5.464 -6.646 -2.993 1.00 53.44 8 ALA A N 12
ATOM 20922 C CA . ALA A 1 8 ? 5.374 -5.604 -1.961 1.00 3.01 8 ALA A CA 12
ATOM 20923 C C . ALA A 1 8 ? 5.322 -4.195 -2.584 1.00 71.34 8 ALA A C 12
ATOM 20924 O O . ALA A 1 8 ? 4.591 -3.316 -2.109 1.00 30.43 8 ALA A O 12
ATOM 20931 N N . LYS A 1 9 ? 6.096 -4.024 -3.665 1.00 60.22 9 LYS A N 12
ATOM 20932 C CA . LYS A 1 9 ? 6.200 -2.764 -4.409 1.00 34.14 9 LYS A CA 12
ATOM 20933 C C . LYS A 1 9 ? 4.854 -2.366 -5.054 1.00 1.32 9 LYS A C 12
ATOM 20934 O O . LYS A 1 9 ? 4.374 -1.239 -4.847 1.00 25.12 9 LYS A O 12
ATOM 20953 N N . GLN A 1 10 ? 4.234 -3.300 -5.806 1.00 64.45 10 GLN A N 12
ATOM 20954 C CA . GLN A 1 10 ? 2.927 -3.053 -6.458 1.00 32.34 10 GLN A CA 12
ATOM 20955 C C . GLN A 1 10 ? 1.787 -3.033 -5.432 1.00 21.34 10 GLN A C 12
ATOM 20956 O O . GLN A 1 10 ? 0.747 -2.428 -5.683 1.00 41.30 10 GLN A O 12
ATOM 20970 N N . ALA A 1 11 ? 2.001 -3.715 -4.285 1.00 13.11 11 ALA A N 12
ATOM 20971 C CA . ALA A 1 11 ? 1.033 -3.775 -3.186 1.00 32.43 11 ALA A CA 12
ATOM 20972 C C . ALA A 1 11 ? 0.841 -2.394 -2.578 1.00 33.12 11 ALA A C 12
ATOM 20973 O O . ALA A 1 11 ? -0.290 -1.978 -2.357 1.00 53.03 11 ALA A O 12
ATOM 20980 N N . ALA A 1 12 ? 1.975 -1.691 -2.347 1.00 72.12 12 ALA A N 12
ATOM 20981 C CA . ALA A 1 12 ? 1.980 -0.323 -1.817 1.00 5.40 12 ALA A CA 12
ATOM 20982 C C . ALA A 1 12 ? 1.152 0.610 -2.712 1.00 70.11 12 ALA A C 12
ATOM 20983 O O . ALA A 1 12 ? 0.196 1.232 -2.241 1.00 25.55 12 ALA A O 12
ATOM 20990 N N . ILE A 1 13 ? 1.496 0.626 -4.018 1.00 30.52 13 ILE A N 12
ATOM 20991 C CA . ILE A 1 13 ? 0.842 1.483 -5.029 1.00 72.34 13 ILE A CA 12
ATOM 20992 C C . ILE A 1 13 ? -0.671 1.167 -5.124 1.00 44.34 13 ILE A C 12
ATOM 20993 O O . ILE A 1 13 ? -1.491 2.083 -5.189 1.00 61.41 13 ILE A O 12
ATOM 21009 N N . ALA A 1 14 ? -1.009 -0.143 -5.085 1.00 42.34 14 ALA A N 12
ATOM 21010 C CA . ALA A 1 14 ? -2.397 -0.640 -5.175 1.00 14.11 14 ALA A CA 12
ATOM 21011 C C . ALA A 1 14 ? -3.234 -0.193 -3.974 1.00 63.13 14 ALA A C 12
ATOM 21012 O O . ALA A 1 14 ? -4.412 0.144 -4.126 1.00 24.43 14 ALA A O 12
ATOM 21019 N N . ILE A 1 15 ? -2.593 -0.180 -2.791 1.00 43.42 15 ILE A N 12
ATOM 21020 C CA . ILE A 1 15 ? -3.203 0.283 -1.541 1.00 54.01 15 ILE A CA 12
ATOM 21021 C C . ILE A 1 15 ? -3.608 1.764 -1.655 1.00 53.20 15 ILE A C 12
ATOM 21022 O O . ILE A 1 15 ? -4.675 2.148 -1.181 1.00 4.32 15 ILE A O 12
ATOM 21038 N N . PHE A 1 16 ? -2.784 2.563 -2.349 1.00 70.23 16 PHE A N 12
ATOM 21039 C CA . PHE A 1 16 ? -3.029 4.007 -2.521 1.00 24.33 16 PHE A CA 12
ATOM 21040 C C . PHE A 1 16 ? -4.041 4.277 -3.649 1.00 11.12 16 PHE A C 12
ATOM 21041 O O . PHE A 1 16 ? -4.780 5.262 -3.589 1.00 23.20 16 PHE A O 12
ATOM 21058 N N . GLN A 1 17 ? -4.074 3.381 -4.666 1.00 74.33 17 GLN A N 12
ATOM 21059 C CA . GLN A 1 17 ? -5.060 3.437 -5.768 1.00 51.31 17 GLN A CA 12
ATOM 21060 C C . GLN A 1 17 ? -6.470 3.159 -5.234 1.00 42.24 17 GLN A C 12
ATOM 21061 O O . GLN A 1 17 ? -7.445 3.750 -5.707 1.00 4.23 17 GLN A O 12
ATOM 21075 N N . LEU A 1 18 ? -6.554 2.262 -4.230 1.00 21.35 18 LEU A N 12
ATOM 21076 C CA . LEU A 1 18 ? -7.794 2.023 -3.485 1.00 61.53 18 LEU A CA 12
ATOM 21077 C C . LEU A 1 18 ? -8.108 3.221 -2.584 1.00 32.52 18 LEU A C 12
ATOM 21078 O O . LEU A 1 18 ? -9.219 3.708 -2.617 1.00 51.42 18 LEU A O 12
ATOM 21094 N N . TRP A 1 19 ? -7.102 3.715 -1.831 1.00 42.33 19 TRP A N 12
ATOM 21095 C CA . TRP A 1 19 ? -7.267 4.841 -0.875 1.00 31.22 19 TRP A CA 12
ATOM 21096 C C . TRP A 1 19 ? -7.817 6.133 -1.543 1.00 13.01 19 TRP A C 12
ATOM 21097 O O . TRP A 1 19 ? -8.459 6.952 -0.872 1.00 53.02 19 TRP A O 12
ATOM 21118 N N . LYS A 1 20 ? -7.564 6.304 -2.858 1.00 44.12 20 LYS A N 12
ATOM 21119 C CA . LYS A 1 20 ? -8.085 7.455 -3.633 1.00 31.42 20 LYS A CA 12
ATOM 21120 C C . LYS A 1 20 ? -9.321 7.067 -4.489 1.00 23.44 20 LYS A C 12
ATOM 21121 O O . LYS A 1 20 ? -10.061 7.952 -4.949 1.00 64.14 20 LYS A O 12
ATOM 21140 N N . ASN A 1 21 ? -9.539 5.745 -4.687 1.00 11.03 21 ASN A N 12
ATOM 21141 C CA . ASN A 1 21 ? -10.676 5.200 -5.467 1.00 44.31 21 ASN A CA 12
ATOM 21142 C C . ASN A 1 21 ? -10.968 3.735 -5.003 1.00 21.31 21 ASN A C 12
ATOM 21143 O O . ASN A 1 21 ? -10.363 2.793 -5.529 1.00 75.54 21 ASN A O 12
ATOM 21154 N N . PRO A 1 22 ? -11.864 3.534 -3.958 1.00 14.21 22 PRO A N 12
ATOM 21155 C CA . PRO A 1 22 ? -12.148 2.187 -3.341 1.00 73.23 22 PRO A CA 12
ATOM 21156 C C . PRO A 1 22 ? -12.700 1.156 -4.339 1.00 74.03 22 PRO A C 12
ATOM 21157 O O . PRO A 1 22 ? -12.583 -0.058 -4.132 1.00 2.23 22 PRO A O 12
ATOM 21168 N N . THR A 1 23 ? -13.291 1.671 -5.417 1.00 62.54 23 THR A N 12
ATOM 21169 C CA . THR A 1 23 ? -13.993 0.882 -6.420 1.00 51.42 23 THR A CA 12
ATOM 21170 C C . THR A 1 23 ? -13.026 0.235 -7.443 1.00 1.10 23 THR A C 12
ATOM 21171 O O . THR A 1 23 ? -13.480 -0.504 -8.323 1.00 14.32 23 THR A O 12
ATOM 21182 N N . ASP A 1 24 ? -11.701 0.507 -7.318 1.00 21.34 24 ASP A N 12
ATOM 21183 C CA . ASP A 1 24 ? -10.680 -0.016 -8.255 1.00 62.22 24 ASP A CA 12
ATOM 21184 C C . ASP A 1 24 ? -10.575 -1.554 -8.114 1.00 53.35 24 ASP A C 12
ATOM 21185 O O . ASP A 1 24 ? -10.142 -2.039 -7.057 1.00 10.25 24 ASP A O 12
ATOM 21194 N N . PRO A 1 25 ? -10.965 -2.342 -9.166 1.00 42.05 25 PRO A N 12
ATOM 21195 C CA . PRO A 1 25 ? -10.972 -3.816 -9.089 1.00 12.40 25 PRO A CA 12
ATOM 21196 C C . PRO A 1 25 ? -9.562 -4.431 -9.256 1.00 21.31 25 PRO A C 12
ATOM 21197 O O . PRO A 1 25 ? -9.285 -5.492 -8.702 1.00 14.44 25 PRO A O 12
ATOM 21208 N N . GLU A 1 26 ? -8.679 -3.729 -9.993 1.00 43.41 26 GLU A N 12
ATOM 21209 C CA . GLU A 1 26 ? -7.329 -4.218 -10.328 1.00 63.54 26 GLU A CA 12
ATOM 21210 C C . GLU A 1 26 ? -6.422 -4.247 -9.082 1.00 42.41 26 GLU A C 12
ATOM 21211 O O . GLU A 1 26 ? -5.668 -5.207 -8.867 1.00 31.30 26 GLU A O 12
ATOM 21223 N N . ALA A 1 27 ? -6.549 -3.186 -8.264 1.00 43.41 27 ALA A N 12
ATOM 21224 C CA . ALA A 1 27 ? -5.724 -2.959 -7.074 1.00 21.40 27 ALA A CA 12
ATOM 21225 C C . ALA A 1 27 ? -6.018 -4.007 -5.988 1.00 62.01 27 ALA A C 12
ATOM 21226 O O . ALA A 1 27 ? -5.101 -4.666 -5.493 1.00 5.41 27 ALA A O 12
ATOM 21233 N N . GLN A 1 28 ? -7.315 -4.175 -5.661 1.00 32.44 28 GLN A N 12
ATOM 21234 C CA . GLN A 1 28 ? -7.765 -5.128 -4.623 1.00 13.43 28 GLN A CA 12
ATOM 21235 C C . GLN A 1 28 ? -7.550 -6.601 -5.053 1.00 71.10 28 GLN A C 12
ATOM 21236 O O . GLN A 1 28 ? -7.351 -7.466 -4.198 1.00 53.31 28 GLN A O 12
ATOM 21250 N N . GLU A 1 29 ? -7.580 -6.863 -6.382 1.00 22.35 29 GLU A N 12
ATOM 21251 C CA . GLU A 1 29 ? -7.403 -8.225 -6.926 1.00 33.24 29 GLU A CA 12
ATOM 21252 C C . GLU A 1 29 ? -5.955 -8.701 -6.748 1.00 10.02 29 GLU A C 12
ATOM 21253 O O . GLU A 1 29 ? -5.730 -9.812 -6.265 1.00 1.35 29 GLU A O 12
ATOM 21265 N N . LEU A 1 30 ? -4.969 -7.837 -7.108 1.00 20.32 30 LEU A N 12
ATOM 21266 C CA . LEU A 1 30 ? -3.545 -8.185 -6.980 1.00 3.33 30 LEU A CA 12
ATOM 21267 C C . LEU A 1 30 ? -3.168 -8.347 -5.491 1.00 41.13 30 LEU A C 12
ATOM 21268 O O . LEU A 1 30 ? -2.350 -9.209 -5.147 1.00 2.13 30 LEU A O 12
ATOM 21284 N N . LEU A 1 31 ? -3.827 -7.539 -4.618 1.00 23.42 31 LEU A N 12
ATOM 21285 C CA . LEU A 1 31 ? -3.649 -7.597 -3.149 1.00 24.40 31 LEU A CA 12
ATOM 21286 C C . LEU A 1 31 ? -4.115 -8.950 -2.570 1.00 71.10 31 LEU A C 12
ATOM 21287 O O . LEU A 1 31 ? -3.600 -9.380 -1.550 1.00 2.42 31 LEU A O 12
ATOM 21303 N N . ASN A 1 32 ? -5.095 -9.607 -3.221 1.00 4.05 32 ASN A N 12
ATOM 21304 C CA . ASN A 1 32 ? -5.526 -10.972 -2.836 1.00 42.04 32 ASN A CA 12
ATOM 21305 C C . ASN A 1 32 ? -4.416 -11.977 -3.173 1.00 51.35 32 ASN A C 12
ATOM 21306 O O . ASN A 1 32 ? -4.103 -12.879 -2.388 1.00 70.31 32 ASN A O 12
ATOM 21317 N N . LYS A 1 33 ? -3.819 -11.772 -4.349 1.00 23.05 33 LYS A N 12
ATOM 21318 C CA . LYS A 1 33 ? -2.872 -12.711 -4.952 1.00 34.43 33 LYS A CA 12
ATOM 21319 C C . LYS A 1 33 ? -1.498 -12.690 -4.245 1.00 53.02 33 LYS A C 12
ATOM 21320 O O . LYS A 1 33 ? -0.759 -13.667 -4.332 1.00 52.13 33 LYS A O 12
ATOM 21339 N N . ILE A 1 34 ? -1.154 -11.585 -3.543 1.00 42.24 34 ILE A N 12
ATOM 21340 C CA . ILE A 1 34 ? 0.164 -11.453 -2.848 1.00 75.25 34 ILE A CA 12
ATOM 21341 C C . ILE A 1 34 ? 0.008 -11.294 -1.316 1.00 14.30 34 ILE A C 12
ATOM 21342 O O . ILE A 1 34 ? 0.632 -12.033 -0.538 1.00 43.23 34 ILE A O 12
ATOM 21358 N N . LEU A 1 35 ? -0.829 -10.336 -0.887 1.00 0.14 35 LEU A N 12
ATOM 21359 C CA . LEU A 1 35 ? -1.201 -10.156 0.534 1.00 3.42 35 LEU A CA 12
ATOM 21360 C C . LEU A 1 35 ? -2.323 -11.148 0.865 1.00 42.31 35 LEU A C 12
ATOM 21361 O O . LEU A 1 35 ? -2.935 -11.723 -0.042 1.00 54.35 35 LEU A O 12
ATOM 21377 N N . SER A 1 36 ? -2.599 -11.332 2.156 1.00 53.44 36 SER A N 12
ATOM 21378 C CA . SER A 1 36 ? -3.759 -12.113 2.598 1.00 33.23 36 SER A CA 12
ATOM 21379 C C . SER A 1 36 ? -5.066 -11.442 2.096 1.00 10.45 36 SER A C 12
ATOM 21380 O O . SER A 1 36 ? -5.131 -10.202 2.037 1.00 73.42 36 SER A O 12
ATOM 21388 N N . PRO A 1 37 ? -6.112 -12.236 1.685 1.00 51.22 37 PRO A N 12
ATOM 21389 C CA . PRO A 1 37 ? -7.398 -11.677 1.177 1.00 4.20 37 PRO A CA 12
ATOM 21390 C C . PRO A 1 37 ? -8.134 -10.778 2.212 1.00 30.03 37 PRO A C 12
ATOM 21391 O O . PRO A 1 37 ? -9.085 -10.082 1.859 1.00 0.41 37 PRO A O 12
ATOM 21402 N N . ASP A 1 38 ? -7.677 -10.800 3.473 1.00 44.52 38 ASP A N 12
ATOM 21403 C CA . ASP A 1 38 ? -8.177 -9.908 4.545 1.00 51.24 38 ASP A CA 12
ATOM 21404 C C . ASP A 1 38 ? -7.714 -8.450 4.308 1.00 53.54 38 ASP A C 12
ATOM 21405 O O . ASP A 1 38 ? -8.467 -7.497 4.557 1.00 42.52 38 ASP A O 12
ATOM 21414 N N . VAL A 1 39 ? -6.475 -8.313 3.804 1.00 35.42 39 VAL A N 12
ATOM 21415 C CA . VAL A 1 39 ? -5.770 -7.026 3.675 1.00 2.51 39 VAL A CA 12
ATOM 21416 C C . VAL A 1 39 ? -6.423 -6.107 2.624 1.00 51.45 39 VAL A C 12
ATOM 21417 O O . VAL A 1 39 ? -6.502 -4.898 2.833 1.00 23.23 39 VAL A O 12
ATOM 21430 N N . LEU A 1 40 ? -6.916 -6.681 1.505 1.00 70.33 40 LEU A N 12
ATOM 21431 C CA . LEU A 1 40 ? -7.560 -5.890 0.434 1.00 14.44 40 LEU A CA 12
ATOM 21432 C C . LEU A 1 40 ? -8.829 -5.179 0.960 1.00 25.41 40 LEU A C 12
ATOM 21433 O O . LEU A 1 40 ? -9.167 -4.078 0.499 1.00 45.42 40 LEU A O 12
ATOM 21449 N N . ASP A 1 41 ? -9.496 -5.838 1.938 1.00 0.11 41 ASP A N 12
ATOM 21450 C CA . ASP A 1 41 ? -10.764 -5.378 2.529 1.00 35.24 41 ASP A CA 12
ATOM 21451 C C . ASP A 1 41 ? -10.534 -4.087 3.324 1.00 2.11 41 ASP A C 12
ATOM 21452 O O . ASP A 1 41 ? -11.132 -3.058 3.014 1.00 1.03 41 ASP A O 12
ATOM 21461 N N . GLN A 1 42 ? -9.619 -4.144 4.318 1.00 53.32 42 GLN A N 12
ATOM 21462 C CA . GLN A 1 42 ? -9.339 -3.007 5.223 1.00 40.41 42 GLN A CA 12
ATOM 21463 C C . GLN A 1 42 ? -8.875 -1.755 4.451 1.00 20.13 42 GLN A C 12
ATOM 21464 O O . GLN A 1 42 ? -9.135 -0.640 4.882 1.00 60.23 42 GLN A O 12
ATOM 21478 N N . VAL A 1 43 ? -8.200 -1.978 3.306 1.00 22.44 43 VAL A N 12
ATOM 21479 C CA . VAL A 1 43 ? -7.631 -0.917 2.465 1.00 53.54 43 VAL A CA 12
ATOM 21480 C C . VAL A 1 43 ? -8.717 -0.182 1.652 1.00 20.32 43 VAL A C 12
ATOM 21481 O O . VAL A 1 43 ? -8.765 1.058 1.658 1.00 54.22 43 VAL A O 12
ATOM 21494 N N . ARG A 1 44 ? -9.589 -0.942 0.955 1.00 74.01 44 ARG A N 12
ATOM 21495 C CA . ARG A 1 44 ? -10.672 -0.343 0.136 1.00 73.14 44 ARG A CA 12
ATOM 21496 C C . ARG A 1 44 ? -11.730 0.353 1.024 1.00 0.14 44 ARG A C 12
ATOM 21497 O O . ARG A 1 44 ? -12.428 1.259 0.576 1.00 35.31 44 ARG A O 12
ATOM 21518 N N . GLU A 1 45 ? -11.842 -0.088 2.286 1.00 25.31 45 GLU A N 12
ATOM 21519 C CA . GLU A 1 45 ? -12.741 0.529 3.267 1.00 52.11 45 GLU A CA 12
ATOM 21520 C C . GLU A 1 45 ? -12.054 1.719 3.976 1.00 22.34 45 GLU A C 12
ATOM 21521 O O . GLU A 1 45 ? -12.730 2.647 4.437 1.00 25.32 45 GLU A O 12
ATOM 21533 N N . HIS A 1 46 ? -10.699 1.686 4.029 1.00 52.14 46 HIS A N 12
ATOM 21534 C CA . HIS A 1 46 ? -9.861 2.806 4.533 1.00 11.35 46 HIS A CA 12
ATOM 21535 C C . HIS A 1 46 ? -9.978 4.011 3.574 1.00 62.33 46 HIS A C 12
ATOM 21536 O O . HIS A 1 46 ? -9.850 5.172 3.981 1.00 25.32 46 HIS A O 12
ATOM 21551 N N . ALA A 1 47 ? -10.221 3.685 2.298 1.00 12.54 47 ALA A N 12
ATOM 21552 C CA . ALA A 1 47 ? -10.413 4.642 1.206 1.00 51.04 47 ALA A CA 12
ATOM 21553 C C . ALA A 1 47 ? -11.584 5.591 1.454 1.00 63.21 47 ALA A C 12
ATOM 21554 O O . ALA A 1 47 ? -11.508 6.782 1.135 1.00 22.21 47 ALA A O 12
ATOM 21561 N N . ARG A 1 48 ? -12.671 5.026 2.017 1.00 73.03 48 ARG A N 12
ATOM 21562 C CA . ARG A 1 48 ? -13.920 5.750 2.305 1.00 53.50 48 ARG A CA 12
ATOM 21563 C C . ARG A 1 48 ? -13.669 6.950 3.249 1.00 2.12 48 ARG A C 12
ATOM 21564 O O . ARG A 1 48 ? -14.324 7.985 3.119 1.00 11.42 48 ARG A O 12
ATOM 21585 N N . GLU A 1 49 ? -12.669 6.797 4.153 1.00 33.21 49 GLU A N 12
ATOM 21586 C CA . GLU A 1 49 ? -12.220 7.857 5.083 1.00 14.23 49 GLU A CA 12
ATOM 21587 C C . GLU A 1 49 ? -11.625 9.046 4.313 1.00 45.41 49 GLU A C 12
ATOM 21588 O O . GLU A 1 49 ? -12.026 10.199 4.512 1.00 2.41 49 GLU A O 12
ATOM 21600 N N . LEU A 1 50 ? -10.670 8.731 3.414 1.00 75.33 50 LEU A N 12
ATOM 21601 C CA . LEU A 1 50 ? -9.921 9.734 2.634 1.00 15.41 50 LEU A CA 12
ATOM 21602 C C . LEU A 1 50 ? -10.799 10.353 1.526 1.00 21.42 50 LEU A C 12
ATOM 21603 O O . LEU A 1 50 ? -10.471 11.416 0.990 1.00 62.25 50 LEU A O 12
ATOM 21619 N N . GLN A 1 51 ? -11.911 9.662 1.203 1.00 34.50 51 GLN A N 12
ATOM 21620 C CA . GLN A 1 51 ? -12.929 10.134 0.259 1.00 30.54 51 GLN A CA 12
ATOM 21621 C C . GLN A 1 51 ? -13.742 11.275 0.902 1.00 61.50 51 GLN A C 12
ATOM 21622 O O . GLN A 1 51 ? -14.018 12.289 0.243 1.00 74.41 51 GLN A O 12
ATOM 21636 N N . LYS A 1 52 ? -14.105 11.096 2.206 1.00 74.44 52 LYS A N 12
ATOM 21637 C CA . LYS A 1 52 ? -14.808 12.141 2.998 1.00 60.00 52 LYS A CA 12
ATOM 21638 C C . LYS A 1 52 ? -13.919 13.395 3.104 1.00 23.21 52 LYS A C 12
ATOM 21639 O O . LYS A 1 52 ? -14.389 14.529 2.981 1.00 3.00 52 LYS A O 12
ATOM 21658 N N . GLN A 1 53 ? -12.625 13.134 3.350 1.00 63.34 53 GLN A N 12
ATOM 21659 C CA . GLN A 1 53 ? -11.588 14.167 3.504 1.00 73.32 53 GLN A CA 12
ATOM 21660 C C . GLN A 1 53 ? -11.235 14.827 2.156 1.00 41.53 53 GLN A C 12
ATOM 21661 O O . GLN A 1 53 ? -10.823 15.993 2.121 1.00 15.34 53 GLN A O 12
ATOM 21675 N N . GLY A 1 54 ? -11.400 14.059 1.062 1.00 5.05 54 GLY A N 12
ATOM 21676 C CA . GLY A 1 54 ? -11.098 14.529 -0.289 1.00 44.13 54 GLY A CA 12
ATOM 21677 C C . GLY A 1 54 ? -9.616 14.795 -0.511 1.00 40.32 54 GLY A C 12
ATOM 21678 O O . GLY A 1 54 ? -9.253 15.792 -1.144 1.00 54.20 54 GLY A O 12
ATOM 21682 N N . ILE A 1 55 ? -8.759 13.905 0.026 1.00 60.15 55 ILE A N 12
ATOM 21683 C CA . ILE A 1 55 ? -7.290 14.037 -0.085 1.00 52.15 55 ILE A CA 12
ATOM 21684 C C . ILE A 1 55 ? -6.826 13.574 -1.482 1.00 14.33 55 ILE A C 12
ATOM 21685 O O . ILE A 1 55 ? -6.979 12.402 -1.833 1.00 24.03 55 ILE A O 12
ATOM 21701 N N . HIS A 1 56 ? -6.285 14.517 -2.273 1.00 62.03 56 HIS A N 12
ATOM 21702 C CA . HIS A 1 56 ? -5.747 14.241 -3.615 1.00 30.41 56 HIS A CA 12
ATOM 21703 C C . HIS A 1 56 ? -4.255 13.900 -3.481 1.00 0.21 56 HIS A C 12
ATOM 21704 O O . HIS A 1 56 ? -3.475 14.772 -3.122 1.00 0.12 56 HIS A O 12
ATOM 21719 N N . PHE A 1 57 ? -3.857 12.649 -3.765 1.00 53.24 57 PHE A N 12
ATOM 21720 C CA . PHE A 1 57 ? -2.449 12.220 -3.612 1.00 2.40 57 PHE A CA 12
ATOM 21721 C C . PHE A 1 57 ? -2.074 11.171 -4.661 1.00 51.04 57 PHE A C 12
ATOM 21722 O O . PHE A 1 57 ? -2.841 10.240 -4.924 1.00 61.32 57 PHE A O 12
ATOM 21739 N N . GLU A 1 58 ? -0.900 11.361 -5.280 1.00 54.22 58 GLU A N 12
ATOM 21740 C CA . GLU A 1 58 ? -0.326 10.420 -6.264 1.00 52.33 58 GLU A CA 12
ATOM 21741 C C . GLU A 1 58 ? 0.977 9.820 -5.707 1.00 70.34 58 GLU A C 12
ATOM 21742 O O . GLU A 1 58 ? 1.665 10.440 -4.882 1.00 72.02 58 GLU A O 12
ATOM 21754 N N . VAL A 1 59 ? 1.285 8.600 -6.181 1.00 54.24 59 VAL A N 12
ATOM 21755 C CA . VAL A 1 59 ? 2.505 7.853 -5.827 1.00 20.20 59 VAL A CA 12
ATOM 21756 C C . VAL A 1 59 ? 3.714 8.428 -6.603 1.00 72.51 59 VAL A C 12
ATOM 21757 O O . VAL A 1 59 ? 3.709 8.442 -7.839 1.00 41.21 59 VAL A O 12
ATOM 21770 N N . LYS A 1 60 ? 4.735 8.904 -5.862 1.00 22.13 60 LYS A N 12
ATOM 21771 C CA . LYS A 1 60 ? 5.891 9.635 -6.437 1.00 64.25 60 LYS A CA 12
ATOM 21772 C C . LYS A 1 60 ? 7.135 8.739 -6.519 1.00 63.55 60 LYS A C 12
ATOM 21773 O O . LYS A 1 60 ? 7.718 8.552 -7.590 1.00 14.23 60 LYS A O 12
ATOM 21792 N N . ARG A 1 61 ? 7.509 8.157 -5.377 1.00 64.43 61 ARG A N 12
ATOM 21793 C CA . ARG A 1 61 ? 8.746 7.374 -5.219 1.00 4.02 61 ARG A CA 12
ATOM 21794 C C . ARG A 1 61 ? 8.404 6.071 -4.508 1.00 70.14 61 ARG A C 12
ATOM 21795 O O . ARG A 1 61 ? 7.778 6.118 -3.461 1.00 41.33 61 ARG A O 12
ATOM 21816 N N . VAL A 1 62 ? 8.800 4.922 -5.084 1.00 42.32 62 VAL A N 12
ATOM 21817 C CA . VAL A 1 62 ? 8.621 3.592 -4.458 1.00 12.24 62 VAL A CA 12
ATOM 21818 C C . VAL A 1 62 ? 9.990 2.916 -4.340 1.00 54.40 62 VAL A C 12
ATOM 21819 O O . VAL A 1 62 ? 10.578 2.532 -5.354 1.00 72.20 62 VAL A O 12
ATOM 21832 N N . GLU A 1 63 ? 10.497 2.789 -3.109 1.00 1.54 63 GLU A N 12
ATOM 21833 C CA . GLU A 1 63 ? 11.796 2.153 -2.828 1.00 12.34 63 GLU A CA 12
ATOM 21834 C C . GLU A 1 63 ? 11.564 0.954 -1.913 1.00 54.54 63 GLU A C 12
ATOM 21835 O O . GLU A 1 63 ? 11.245 1.113 -0.735 1.00 14.52 63 GLU A O 12
ATOM 21847 N N . VAL A 1 64 ? 11.718 -0.242 -2.483 1.00 4.34 64 VAL A N 12
ATOM 21848 C CA . VAL A 1 64 ? 11.414 -1.513 -1.820 1.00 63.10 64 VAL A CA 12
ATOM 21849 C C . VAL A 1 64 ? 12.729 -2.217 -1.416 1.00 44.41 64 VAL A C 12
ATOM 21850 O O . VAL A 1 64 ? 13.501 -2.669 -2.269 1.00 23.24 64 VAL A O 12
ATOM 21863 N N . THR A 1 65 ? 12.994 -2.271 -0.101 1.00 24.41 65 THR A N 12
ATOM 21864 C CA . THR A 1 65 ? 14.231 -2.846 0.468 1.00 1.11 65 THR A CA 12
ATOM 21865 C C . THR A 1 65 ? 13.874 -3.955 1.474 1.00 22.35 65 THR A C 12
ATOM 21866 O O . THR A 1 65 ? 12.890 -3.836 2.196 1.00 22.41 65 THR A O 12
ATOM 21877 N N . THR A 1 66 ? 14.668 -5.031 1.506 1.00 31.54 66 THR A N 12
ATOM 21878 C CA . THR A 1 66 ? 14.430 -6.167 2.411 1.00 1.34 66 THR A CA 12
ATOM 21879 C C . THR A 1 66 ? 15.228 -5.989 3.716 1.00 70.03 66 THR A C 12
ATOM 21880 O O . THR A 1 66 ? 16.452 -5.812 3.680 1.00 21.22 66 THR A O 12
ATOM 21891 N N . ASP A 1 67 ? 14.510 -6.021 4.847 1.00 30.03 67 ASP A N 12
ATOM 21892 C CA . ASP A 1 67 ? 15.092 -5.942 6.202 1.00 41.21 67 ASP A CA 12
ATOM 21893 C C . ASP A 1 67 ? 14.856 -7.293 6.908 1.00 2.22 67 ASP A C 12
ATOM 21894 O O . ASP A 1 67 ? 13.761 -7.562 7.425 1.00 1.12 67 ASP A O 12
ATOM 21903 N N . GLY A 1 68 ? 15.899 -8.145 6.887 1.00 73.32 68 GLY A N 12
ATOM 21904 C CA . GLY A 1 68 ? 15.794 -9.527 7.349 1.00 73.42 68 GLY A CA 12
ATOM 21905 C C . GLY A 1 68 ? 14.924 -10.335 6.396 1.00 22.32 68 GLY A C 12
ATOM 21906 O O . GLY A 1 68 ? 15.295 -10.526 5.232 1.00 71.12 68 GLY A O 12
ATOM 21910 N N . ASN A 1 69 ? 13.744 -10.756 6.878 1.00 55.44 69 ASN A N 12
ATOM 21911 C CA . ASN A 1 69 ? 12.713 -11.426 6.044 1.00 14.23 69 ASN A CA 12
ATOM 21912 C C . ASN A 1 69 ? 11.548 -10.459 5.753 1.00 70.05 69 ASN A C 12
ATOM 21913 O O . ASN A 1 69 ? 10.778 -10.682 4.818 1.00 40.11 69 ASN A O 12
ATOM 21924 N N . THR A 1 70 ? 11.474 -9.352 6.509 1.00 2.14 70 THR A N 12
ATOM 21925 C CA . THR A 1 70 ? 10.371 -8.387 6.406 1.00 14.22 70 THR A CA 12
ATOM 21926 C C . THR A 1 70 ? 10.753 -7.262 5.425 1.00 23.22 70 THR A C 12
ATOM 21927 O O . THR A 1 70 ? 11.706 -6.514 5.670 1.00 4.01 70 THR A O 12
ATOM 21938 N N . VAL A 1 71 ? 10.001 -7.154 4.327 1.00 24.54 71 VAL A N 12
ATOM 21939 C CA . VAL A 1 71 ? 10.273 -6.183 3.258 1.00 23.25 71 VAL A CA 12
ATOM 21940 C C . VAL A 1 71 ? 9.559 -4.841 3.554 1.00 63.34 71 VAL A C 12
ATOM 21941 O O . VAL A 1 71 ? 8.380 -4.810 3.862 1.00 54.44 71 VAL A O 12
ATOM 21954 N N . ASN A 1 72 ? 10.320 -3.746 3.491 1.00 63.25 72 ASN A N 12
ATOM 21955 C CA . ASN A 1 72 ? 9.861 -2.382 3.817 1.00 72.33 72 ASN A CA 12
ATOM 21956 C C . ASN A 1 72 ? 9.844 -1.537 2.547 1.00 12.44 72 ASN A C 12
ATOM 21957 O O . ASN A 1 72 ? 10.902 -1.280 1.950 1.00 30.03 72 ASN A O 12
ATOM 21968 N N . VAL A 1 73 ? 8.644 -1.141 2.115 1.00 52.33 73 VAL A N 12
ATOM 21969 C CA . VAL A 1 73 ? 8.467 -0.230 0.988 1.00 0.33 73 VAL A CA 12
ATOM 21970 C C . VAL A 1 73 ? 8.338 1.202 1.511 1.00 45.12 73 VAL A C 12
ATOM 21971 O O . VAL A 1 73 ? 7.295 1.593 2.053 1.00 11.02 73 VAL A O 12
ATOM 21984 N N . THR A 1 74 ? 9.413 1.963 1.348 1.00 71.22 74 THR A N 12
ATOM 21985 C CA . THR A 1 74 ? 9.459 3.384 1.657 1.00 13.43 74 THR A CA 12
ATOM 21986 C C . THR A 1 74 ? 8.958 4.155 0.425 1.00 31.22 74 THR A C 12
ATOM 21987 O O . THR A 1 74 ? 9.663 4.249 -0.586 1.00 53.13 74 THR A O 12
ATOM 21998 N N . VAL A 1 75 ? 7.719 4.662 0.513 1.00 41.10 75 VAL A N 12
ATOM 21999 C CA . VAL A 1 75 ? 7.006 5.257 -0.628 1.00 24.25 75 VAL A CA 12
ATOM 22000 C C . VAL A 1 75 ? 6.479 6.667 -0.289 1.00 55.14 75 VAL A C 12
ATOM 22001 O O . VAL A 1 75 ? 5.625 6.841 0.589 1.00 72.12 75 VAL A O 12
ATOM 22014 N N . GLU A 1 76 ? 7.024 7.669 -1.002 1.00 21.03 76 GLU A N 12
ATOM 22015 C CA . GLU A 1 76 ? 6.620 9.077 -0.873 1.00 34.45 76 GLU A CA 12
ATOM 22016 C C . GLU A 1 76 ? 5.350 9.326 -1.701 1.00 24.32 76 GLU A C 12
ATOM 22017 O O . GLU A 1 76 ? 5.269 8.907 -2.866 1.00 31.24 76 GLU A O 12
ATOM 22029 N N . LEU A 1 77 ? 4.367 9.991 -1.083 1.00 0.15 77 LEU A N 12
ATOM 22030 C CA . LEU A 1 77 ? 3.133 10.433 -1.744 1.00 61.52 77 LEU A CA 12
ATOM 22031 C C . LEU A 1 77 ? 3.061 11.963 -1.677 1.00 74.41 77 LEU A C 12
ATOM 22032 O O . LEU A 1 77 ? 3.353 12.550 -0.623 1.00 54.42 77 LEU A O 12
ATOM 22048 N N . GLU A 1 78 ? 2.706 12.603 -2.797 1.00 42.11 78 GLU A N 12
ATOM 22049 C CA . GLU A 1 78 ? 2.481 14.052 -2.844 1.00 52.52 78 GLU A CA 12
ATOM 22050 C C . GLU A 1 78 ? 0.983 14.306 -2.631 1.00 44.43 78 GLU A C 12
ATOM 22051 O O . GLU A 1 78 ? 0.170 14.105 -3.542 1.00 30.11 78 GLU A O 12
ATOM 22063 N N . GLU A 1 79 ? 0.645 14.715 -1.408 1.00 52.04 79 GLU A N 12
ATOM 22064 C CA . GLU A 1 79 ? -0.725 15.017 -0.983 1.00 2.01 79 GLU A CA 12
ATOM 22065 C C . GLU A 1 79 ? -0.986 16.522 -1.120 1.00 70.43 79 GLU A C 12
ATOM 22066 O O . GLU A 1 79 ? -0.380 17.336 -0.410 1.00 74.12 79 GLU A O 12
ATOM 22078 N N . THR A 1 80 ? -1.877 16.875 -2.051 1.00 53.52 80 THR A N 12
ATOM 22079 C CA . THR A 1 80 ? -2.362 18.236 -2.231 1.00 63.51 80 THR A CA 12
ATOM 22080 C C . THR A 1 80 ? -3.575 18.430 -1.300 1.00 2.01 80 THR A C 12
ATOM 22081 O O . THR A 1 80 ? -4.673 17.915 -1.570 1.00 72.31 80 THR A O 12
ATOM 22092 N N . THR A 1 81 ? -3.332 19.125 -0.188 1.00 44.12 81 THR A N 12
ATOM 22093 C CA . THR A 1 81 ? -4.340 19.442 0.825 1.00 32.02 81 THR A CA 12
ATOM 22094 C C . THR A 1 81 ? -4.180 20.919 1.205 1.00 65.05 81 THR A C 12
ATOM 22095 O O . THR A 1 81 ? -3.053 21.402 1.349 1.00 23.13 81 THR A O 12
ATOM 22106 N N . GLY A 1 82 ? -5.309 21.648 1.292 1.00 44.21 82 GLY A N 12
ATOM 22107 C CA . GLY A 1 82 ? -5.289 23.102 1.488 1.00 71.30 82 GLY A CA 12
ATOM 22108 C C . GLY A 1 82 ? -4.698 23.848 0.289 1.00 13.33 82 GLY A C 12
ATOM 22109 O O . GLY A 1 82 ? -4.309 25.013 0.408 1.00 11.52 82 GLY A O 12
ATOM 22113 N N . GLY A 1 83 ? -4.626 23.149 -0.867 1.00 45.21 83 GLY A N 12
ATOM 22114 C CA . GLY A 1 83 ? -4.009 23.678 -2.089 1.00 60.42 83 GLY A CA 12
ATOM 22115 C C . GLY A 1 83 ? -2.487 23.528 -2.118 1.00 55.24 83 GLY A C 12
ATOM 22116 O O . GLY A 1 83 ? -1.862 23.772 -3.159 1.00 34.13 83 GLY A O 12
ATOM 22120 N N . THR A 1 84 ? -1.892 23.125 -0.979 1.00 62.43 84 THR A N 12
ATOM 22121 C CA . THR A 1 84 ? -0.430 23.062 -0.792 1.00 65.12 84 THR A CA 12
ATOM 22122 C C . THR A 1 84 ? 0.099 21.641 -1.043 1.00 42.22 84 THR A C 12
ATOM 22123 O O . THR A 1 84 ? -0.614 20.647 -0.824 1.00 65.22 84 THR A O 12
ATOM 22134 N N . THR A 1 85 ? 1.358 21.567 -1.493 1.00 74.41 85 THR A N 12
ATOM 22135 C CA . THR A 1 85 ? 2.065 20.313 -1.747 1.00 50.13 85 THR A CA 12
ATOM 22136 C C . THR A 1 85 ? 2.699 19.821 -0.442 1.00 33.25 85 THR A C 12
ATOM 22137 O O . THR A 1 85 ? 3.568 20.500 0.121 1.00 3.11 85 THR A O 12
ATOM 22148 N N . THR A 1 86 ? 2.241 18.663 0.042 1.00 61.32 86 THR A N 12
ATOM 22149 C CA . THR A 1 86 ? 2.778 18.017 1.244 1.00 62.04 86 THR A CA 12
ATOM 22150 C C . THR A 1 86 ? 3.284 16.613 0.866 1.00 24.12 86 THR A C 12
ATOM 22151 O O . THR A 1 86 ? 2.484 15.732 0.555 1.00 3.24 86 THR A O 12
ATOM 22162 N N . ASN A 1 87 ? 4.610 16.413 0.900 1.00 32.15 87 ASN A N 12
ATOM 22163 C CA . ASN A 1 87 ? 5.246 15.121 0.593 1.00 64.43 87 ASN A CA 12
ATOM 22164 C C . ASN A 1 87 ? 5.371 14.322 1.890 1.00 33.42 87 ASN A C 12
ATOM 22165 O O . ASN A 1 87 ? 6.217 14.627 2.735 1.00 23.15 87 ASN A O 12
ATOM 22176 N N . THR A 1 88 ? 4.475 13.344 2.060 1.00 14.41 88 THR A N 12
ATOM 22177 C CA . THR A 1 88 ? 4.437 12.473 3.240 1.00 51.24 88 THR A CA 12
ATOM 22178 C C . THR A 1 88 ? 4.836 11.052 2.832 1.00 4.10 88 THR A C 12
ATOM 22179 O O . THR A 1 88 ? 4.253 10.472 1.903 1.00 21.15 88 THR A O 12
ATOM 22190 N N . THR A 1 89 ? 5.834 10.501 3.528 1.00 34.24 89 THR A N 12
ATOM 22191 C CA . THR A 1 89 ? 6.367 9.174 3.236 1.00 70.41 89 THR A CA 12
ATOM 22192 C C . THR A 1 89 ? 5.625 8.130 4.076 1.00 25.24 89 THR A C 12
ATOM 22193 O O . THR A 1 89 ? 5.634 8.206 5.301 1.00 22.54 89 THR A O 12
ATOM 22204 N N . TYR A 1 90 ? 4.988 7.168 3.424 1.00 12.24 90 TYR A N 12
ATOM 22205 C CA . TYR A 1 90 ? 4.371 6.025 4.096 1.00 72.02 90 TYR A CA 12
ATOM 22206 C C . TYR A 1 90 ? 5.315 4.841 3.907 1.00 21.11 90 TYR A C 12
ATOM 22207 O O . TYR A 1 90 ? 5.759 4.578 2.796 1.00 75.14 90 TYR A O 12
ATOM 22225 N N . GLU A 1 91 ? 5.682 4.173 5.001 1.00 4.11 91 GLU A N 12
ATOM 22226 C CA . GLU A 1 91 ? 6.604 3.042 4.961 1.00 34.21 91 GLU A CA 12
ATOM 22227 C C . GLU A 1 91 ? 5.814 1.775 5.306 1.00 32.13 91 GLU A C 12
ATOM 22228 O O . GLU A 1 91 ? 5.490 1.535 6.472 1.00 52.13 91 GLU A O 12
ATOM 22240 N N . LEU A 1 92 ? 5.477 0.994 4.274 1.00 53.25 92 LEU A N 12
ATOM 22241 C CA . LEU A 1 92 ? 4.641 -0.204 4.403 1.00 32.43 92 LEU A CA 12
ATOM 22242 C C . LEU A 1 92 ? 5.551 -1.406 4.648 1.00 51.00 92 LEU A C 12
ATOM 22243 O O . LEU A 1 92 ? 6.262 -1.858 3.749 1.00 21.44 92 LEU A O 12
ATOM 22259 N N . ARG A 1 93 ? 5.531 -1.875 5.894 1.00 41.40 93 ARG A N 12
ATOM 22260 C CA . ARG A 1 93 ? 6.364 -2.965 6.374 1.00 73.35 93 ARG A CA 12
ATOM 22261 C C . ARG A 1 93 ? 5.586 -4.278 6.194 1.00 40.11 93 ARG A C 12
ATOM 22262 O O . ARG A 1 93 ? 4.716 -4.603 7.000 1.00 44.12 93 ARG A O 12
ATOM 22283 N N . PHE A 1 94 ? 5.884 -5.000 5.106 1.00 61.14 94 PHE A N 12
ATOM 22284 C CA . PHE A 1 94 ? 5.212 -6.253 4.768 1.00 52.02 94 PHE A CA 12
ATOM 22285 C C . PHE A 1 94 ? 5.950 -7.411 5.441 1.00 63.30 94 PHE A C 12
ATOM 22286 O O . PHE A 1 94 ? 7.066 -7.771 5.037 1.00 62.03 94 PHE A O 12
ATOM 22303 N N . GLU A 1 95 ? 5.314 -7.973 6.475 1.00 4.51 95 GLU A N 12
ATOM 22304 C CA . GLU A 1 95 ? 5.847 -9.105 7.226 1.00 22.33 95 GLU A CA 12
ATOM 22305 C C . GLU A 1 95 ? 5.316 -10.380 6.549 1.00 64.44 95 GLU A C 12
ATOM 22306 O O . GLU A 1 95 ? 4.099 -10.542 6.383 1.00 42.13 95 GLU A O 12
ATOM 22318 N N . VAL A 1 96 ? 6.246 -11.272 6.188 1.00 32.32 96 VAL A N 12
ATOM 22319 C CA . VAL A 1 96 ? 6.013 -12.372 5.231 1.00 55.12 96 VAL A CA 12
ATOM 22320 C C . VAL A 1 96 ? 5.866 -13.733 5.950 1.00 71.31 96 VAL A C 12
ATOM 22321 O O . VAL A 1 96 ? 6.454 -13.958 7.007 1.00 22.32 96 VAL A O 12
ATOM 22334 N N . ASP A 1 97 ? 5.061 -14.620 5.358 1.00 44.43 97 ASP A N 12
ATOM 22335 C CA . ASP A 1 97 ? 4.803 -15.982 5.857 1.00 23.21 97 ASP A CA 12
ATOM 22336 C C . ASP A 1 97 ? 4.838 -16.972 4.664 1.00 14.32 97 ASP A C 12
ATOM 22337 O O . ASP A 1 97 ? 3.833 -17.158 3.960 1.00 75.01 97 ASP A O 12
ATOM 22346 N N . GLY A 1 98 ? 6.034 -17.545 4.421 1.00 65.15 98 GLY A N 12
ATOM 22347 C CA . GLY A 1 98 ? 6.247 -18.512 3.346 1.00 23.22 98 GLY A CA 12
ATOM 22348 C C . GLY A 1 98 ? 6.257 -17.837 1.981 1.00 43.03 98 GLY A C 12
ATOM 22349 O O . GLY A 1 98 ? 7.235 -17.177 1.620 1.00 1.20 98 GLY A O 12
ATOM 22353 N N . ASP A 1 99 ? 5.137 -17.963 1.248 1.00 32.42 99 ASP A N 12
ATOM 22354 C CA . ASP A 1 99 ? 4.969 -17.404 -0.119 1.00 21.53 99 ASP A CA 12
ATOM 22355 C C . ASP A 1 99 ? 3.926 -16.266 -0.128 1.00 73.40 99 ASP A C 12
ATOM 22356 O O . ASP A 1 99 ? 3.765 -15.577 -1.137 1.00 52.11 99 ASP A O 12
ATOM 22365 N N . THR A 1 100 ? 3.203 -16.099 0.986 1.00 63.23 100 THR A N 12
ATOM 22366 C CA . THR A 1 100 ? 2.207 -15.020 1.152 1.00 42.44 100 THR A CA 12
ATOM 22367 C C . THR A 1 100 ? 2.743 -13.974 2.133 1.00 63.13 100 THR A C 12
ATOM 22368 O O . THR A 1 100 ? 3.751 -14.200 2.807 1.00 12.43 100 THR A O 12
ATOM 22379 N N . ILE A 1 101 ? 2.084 -12.817 2.173 1.00 2.14 101 ILE A N 12
ATOM 22380 C CA . ILE A 1 101 ? 2.349 -11.766 3.165 1.00 52.22 101 ILE A CA 12
ATOM 22381 C C . ILE A 1 101 ? 1.082 -11.612 4.033 1.00 31.45 101 ILE A C 12
ATOM 22382 O O . ILE A 1 101 ? 0.008 -11.322 3.502 1.00 61.35 101 ILE A O 12
ATOM 22398 N N . ARG A 1 102 ? 1.203 -11.826 5.357 1.00 62.42 102 ARG A N 12
ATOM 22399 C CA . ARG A 1 102 ? 0.038 -11.767 6.278 1.00 71.20 102 ARG A CA 12
ATOM 22400 C C . ARG A 1 102 ? -0.190 -10.337 6.793 1.00 43.11 102 ARG A C 12
ATOM 22401 O O . ARG A 1 102 ? -1.329 -9.940 7.053 1.00 22.11 102 ARG A O 12
ATOM 22422 N N . ARG A 1 103 ? 0.903 -9.566 6.921 1.00 55.11 103 ARG A N 12
ATOM 22423 C CA . ARG A 1 103 ? 0.911 -8.307 7.694 1.00 74.14 103 ARG A CA 12
ATOM 22424 C C . ARG A 1 103 ? 1.504 -7.159 6.865 1.00 15.14 103 ARG A C 12
ATOM 22425 O O . ARG A 1 103 ? 2.389 -7.377 6.036 1.00 74.03 103 ARG A O 12
ATOM 22446 N N . VAL A 1 104 ? 0.987 -5.947 7.119 1.00 30.44 104 VAL A N 12
ATOM 22447 C CA . VAL A 1 104 ? 1.470 -4.697 6.521 1.00 51.14 104 VAL A CA 12
ATOM 22448 C C . VAL A 1 104 ? 1.305 -3.547 7.549 1.00 64.23 104 VAL A C 12
ATOM 22449 O O . VAL A 1 104 ? 0.183 -3.156 7.908 1.00 4.53 104 VAL A O 12
ATOM 22462 N N . THR A 1 105 ? 2.437 -3.050 8.071 1.00 54.44 105 THR A N 12
ATOM 22463 C CA . THR A 1 105 ? 2.447 -1.907 8.982 1.00 32.14 105 THR A CA 12
ATOM 22464 C C . THR A 1 105 ? 2.712 -0.635 8.170 1.00 43.11 105 THR A C 12
ATOM 22465 O O . THR A 1 105 ? 3.850 -0.380 7.765 1.00 2.01 105 THR A O 12
ATOM 22476 N N . VAL A 1 106 ? 1.666 0.163 7.947 1.00 23.34 106 VAL A N 12
ATOM 22477 C CA . VAL A 1 106 ? 1.775 1.414 7.207 1.00 10.25 106 VAL A CA 12
ATOM 22478 C C . VAL A 1 106 ? 2.199 2.508 8.200 1.00 20.41 106 VAL A C 12
ATOM 22479 O O . VAL A 1 106 ? 1.389 2.988 8.993 1.00 4.51 106 VAL A O 12
ATOM 22492 N N . THR A 1 107 ? 3.485 2.866 8.161 1.00 43.31 107 THR A N 12
ATOM 22493 C CA . THR A 1 107 ? 4.098 3.772 9.134 1.00 34.05 107 THR A CA 12
ATOM 22494 C C . THR A 1 107 ? 4.177 5.184 8.527 1.00 35.34 107 THR A C 12
ATOM 22495 O O . THR A 1 107 ? 4.943 5.419 7.587 1.00 41.25 107 THR A O 12
ATOM 22506 N N . GLN A 1 108 ? 3.350 6.095 9.054 1.00 50.31 108 GLN A N 12
ATOM 22507 C CA . GLN A 1 108 ? 3.195 7.455 8.523 1.00 70.22 108 GLN A CA 12
ATOM 22508 C C . GLN A 1 108 ? 4.351 8.361 9.015 1.00 14.13 108 GLN A C 12
ATOM 22509 O O . GLN A 1 108 ? 4.418 8.707 10.200 1.00 32.33 108 GLN A O 12
ATOM 22523 N N . ASN A 1 109 ? 5.276 8.675 8.096 1.00 4.13 109 ASN A N 12
ATOM 22524 C CA . ASN A 1 109 ? 6.421 9.581 8.332 1.00 20.01 109 ASN A CA 12
ATOM 22525 C C . ASN A 1 109 ? 6.157 10.906 7.594 1.00 61.30 109 ASN A C 12
ATOM 22526 O O . ASN A 1 109 ? 6.252 10.959 6.361 1.00 13.51 109 ASN A O 12
ATOM 22537 N N . GLY A 1 110 ? 5.790 11.952 8.347 1.00 45.33 110 GLY A N 12
ATOM 22538 C CA . GLY A 1 110 ? 5.500 13.269 7.765 1.00 22.10 110 GLY A CA 12
ATOM 22539 C C . GLY A 1 110 ? 5.335 14.352 8.819 1.00 22.03 110 GLY A C 12
ATOM 22540 O O . GLY A 1 110 ? 5.750 14.161 9.968 1.00 44.51 110 GLY A O 12
ATOM 22544 N N . GLY A 1 111 ? 4.745 15.498 8.415 1.00 21.22 111 GLY A N 12
ATOM 22545 C CA . GLY A 1 111 ? 4.470 16.612 9.329 1.00 13.24 111 GLY A CA 12
ATOM 22546 C C . GLY A 1 111 ? 5.738 17.229 9.909 1.00 41.34 111 GLY A C 12
ATOM 22547 O O . GLY A 1 111 ? 5.920 17.251 11.129 1.00 13.22 111 GLY A O 12
ATOM 22551 N N . SER A 1 112 ? 6.635 17.697 9.025 1.00 31.52 112 SER A N 12
ATOM 22552 C CA . SER A 1 112 ? 7.943 18.250 9.428 1.00 32.43 112 SER A CA 12
ATOM 22553 C C . SER A 1 112 ? 7.821 19.752 9.735 1.00 44.30 112 SER A C 12
ATOM 22554 O O . SER A 1 112 ? 7.798 20.580 8.815 1.00 13.31 112 SER A O 12
ATOM 22562 N N . LEU A 1 113 ? 7.686 20.087 11.030 1.00 2.23 113 LEU A N 12
ATOM 22563 C CA . LEU A 1 113 ? 7.595 21.489 11.496 1.00 3.25 113 LEU A CA 12
ATOM 22564 C C . LEU A 1 113 ? 8.939 22.208 11.280 1.00 14.20 113 LEU A C 12
ATOM 22565 O O . LEU A 1 113 ? 9.006 23.266 10.639 1.00 74.53 113 LEU A O 12
ATOM 22581 N N . GLU A 1 114 ? 9.992 21.604 11.841 1.00 34.44 114 GLU A N 12
ATOM 22582 C CA . GLU A 1 114 ? 11.367 22.122 11.806 1.00 61.34 114 GLU A CA 12
ATOM 22583 C C . GLU A 1 114 ? 12.351 20.972 12.080 1.00 33.44 114 GLU A C 12
ATOM 22584 O O . GLU A 1 114 ? 11.973 19.793 12.026 1.00 34.31 114 GLU A O 12
ATOM 22596 N N . HIS A 1 115 ? 13.618 21.326 12.328 1.00 61.30 115 HIS A N 12
ATOM 22597 C CA . HIS A 1 115 ? 14.689 20.384 12.690 1.00 45.21 115 HIS A CA 12
ATOM 22598 C C . HIS A 1 115 ? 15.509 20.986 13.842 1.00 11.31 115 HIS A C 12
ATOM 22599 O O . HIS A 1 115 ? 16.068 22.077 13.696 1.00 32.01 115 HIS A O 12
ATOM 22614 N N . HIS A 1 116 ? 15.570 20.268 14.978 1.00 2.14 116 HIS A N 12
ATOM 22615 C CA . HIS A 1 116 ? 16.348 20.688 16.177 1.00 2.15 116 HIS A CA 12
ATOM 22616 C C . HIS A 1 116 ? 17.870 20.664 15.925 1.00 31.45 116 HIS A C 12
ATOM 22617 O O . HIS A 1 116 ? 18.633 21.253 16.691 1.00 32.43 116 HIS A O 12
ATOM 22632 N N . HIS A 1 117 ? 18.290 19.963 14.864 1.00 12.34 117 HIS A N 12
ATOM 22633 C CA . HIS A 1 117 ? 19.644 20.067 14.291 1.00 71.33 117 HIS A CA 12
ATOM 22634 C C . HIS A 1 117 ? 19.515 20.297 12.779 1.00 24.11 117 HIS A C 12
ATOM 22635 O O . HIS A 1 117 ? 18.604 19.756 12.160 1.00 35.54 117 HIS A O 12
ATOM 22650 N N . HIS A 1 118 ? 20.441 21.091 12.213 1.00 41.04 118 HIS A N 12
ATOM 22651 C CA . HIS A 1 118 ? 20.425 21.499 10.781 1.00 53.04 118 HIS A CA 12
ATOM 22652 C C . HIS A 1 118 ? 20.311 20.280 9.826 1.00 3.30 118 HIS A C 12
ATOM 22653 O O . HIS A 1 118 ? 20.870 19.212 10.108 1.00 72.33 118 HIS A O 12
ATOM 22668 N N . HIS A 1 119 ? 19.572 20.458 8.719 1.00 44.11 119 HIS A N 12
ATOM 22669 C CA . HIS A 1 119 ? 19.290 19.371 7.766 1.00 25.21 119 HIS A CA 12
ATOM 22670 C C . HIS A 1 119 ? 20.573 18.934 7.033 1.00 42.24 119 HIS A C 12
ATOM 22671 O O . HIS A 1 119 ? 21.220 19.748 6.366 1.00 35.40 119 HIS A O 12
ATOM 22686 N N . HIS A 1 120 ? 20.932 17.654 7.182 1.00 42.30 120 HIS A N 12
ATOM 22687 C CA . HIS A 1 120 ? 22.015 17.027 6.413 1.00 4.32 120 HIS A CA 12
ATOM 22688 C C . HIS A 1 120 ? 21.452 16.600 5.033 1.00 65.44 120 HIS A C 12
ATOM 22689 O O . HIS A 1 120 ? 21.877 17.160 4.000 1.00 23.34 120 HIS A O 12
ATOM 22705 N N . MET A 1 1 ? 1.980 -15.159 -8.188 1.00 73.11 1 MET A N 13
ATOM 22706 C CA . MET A 1 1 ? 2.841 -14.292 -7.343 1.00 72.15 1 MET A CA 13
ATOM 22707 C C . MET A 1 1 ? 4.276 -14.324 -7.885 1.00 51.21 1 MET A C 13
ATOM 22708 O O . MET A 1 1 ? 4.973 -15.334 -7.729 1.00 5.35 1 MET A O 13
ATOM 22724 N N . GLN A 1 2 ? 4.682 -13.218 -8.544 1.00 10.45 2 GLN A N 13
ATOM 22725 C CA . GLN A 1 2 ? 5.980 -13.096 -9.239 1.00 42.23 2 GLN A CA 13
ATOM 22726 C C . GLN A 1 2 ? 7.169 -13.322 -8.292 1.00 24.24 2 GLN A C 13
ATOM 22727 O O . GLN A 1 2 ? 7.996 -14.214 -8.505 1.00 34.54 2 GLN A O 13
ATOM 22741 N N . ASP A 1 3 ? 7.215 -12.527 -7.228 1.00 24.15 3 ASP A N 13
ATOM 22742 C CA . ASP A 1 3 ? 8.343 -12.500 -6.280 1.00 53.42 3 ASP A CA 13
ATOM 22743 C C . ASP A 1 3 ? 7.888 -11.869 -4.954 1.00 43.15 3 ASP A C 13
ATOM 22744 O O . ASP A 1 3 ? 6.841 -11.231 -4.910 1.00 3.31 3 ASP A O 13
ATOM 22753 N N . ILE A 1 4 ? 8.670 -12.082 -3.879 1.00 30.34 4 ILE A N 13
ATOM 22754 C CA . ILE A 1 4 ? 8.396 -11.522 -2.533 1.00 13.22 4 ILE A CA 13
ATOM 22755 C C . ILE A 1 4 ? 8.451 -9.977 -2.554 1.00 55.34 4 ILE A C 13
ATOM 22756 O O . ILE A 1 4 ? 7.528 -9.296 -2.082 1.00 72.14 4 ILE A O 13
ATOM 22772 N N . VAL A 1 5 ? 9.544 -9.453 -3.123 1.00 25.30 5 VAL A N 13
ATOM 22773 C CA . VAL A 1 5 ? 9.818 -8.007 -3.195 1.00 63.34 5 VAL A CA 13
ATOM 22774 C C . VAL A 1 5 ? 8.881 -7.335 -4.221 1.00 2.13 5 VAL A C 13
ATOM 22775 O O . VAL A 1 5 ? 8.424 -6.203 -4.013 1.00 43.22 5 VAL A O 13
ATOM 22788 N N . GLU A 1 6 ? 8.587 -8.066 -5.321 1.00 42.04 6 GLU A N 13
ATOM 22789 C CA . GLU A 1 6 ? 7.604 -7.623 -6.335 1.00 31.24 6 GLU A CA 13
ATOM 22790 C C . GLU A 1 6 ? 6.186 -7.585 -5.743 1.00 1.30 6 GLU A C 13
ATOM 22791 O O . GLU A 1 6 ? 5.386 -6.716 -6.086 1.00 54.33 6 GLU A O 13
ATOM 22803 N N . ALA A 1 7 ? 5.889 -8.538 -4.848 1.00 64.52 7 ALA A N 13
ATOM 22804 C CA . ALA A 1 7 ? 4.589 -8.611 -4.167 1.00 35.31 7 ALA A CA 13
ATOM 22805 C C . ALA A 1 7 ? 4.389 -7.384 -3.278 1.00 75.15 7 ALA A C 13
ATOM 22806 O O . ALA A 1 7 ? 3.310 -6.814 -3.236 1.00 2.33 7 ALA A O 13
ATOM 22813 N N . ALA A 1 8 ? 5.461 -6.987 -2.590 1.00 2.44 8 ALA A N 13
ATOM 22814 C CA . ALA A 1 8 ? 5.472 -5.801 -1.726 1.00 10.10 8 ALA A CA 13
ATOM 22815 C C . ALA A 1 8 ? 5.282 -4.506 -2.535 1.00 64.02 8 ALA A C 13
ATOM 22816 O O . ALA A 1 8 ? 4.526 -3.619 -2.135 1.00 72.42 8 ALA A O 13
ATOM 22823 N N . LYS A 1 9 ? 5.983 -4.430 -3.673 1.00 40.14 9 LYS A N 13
ATOM 22824 C CA . LYS A 1 9 ? 5.996 -3.242 -4.546 1.00 3.30 9 LYS A CA 13
ATOM 22825 C C . LYS A 1 9 ? 4.623 -3.027 -5.221 1.00 3.12 9 LYS A C 13
ATOM 22826 O O . LYS A 1 9 ? 4.085 -1.909 -5.219 1.00 32.11 9 LYS A O 13
ATOM 22845 N N . GLN A 1 10 ? 4.060 -4.119 -5.772 1.00 4.22 10 GLN A N 13
ATOM 22846 C CA . GLN A 1 10 ? 2.721 -4.118 -6.395 1.00 33.22 10 GLN A CA 13
ATOM 22847 C C . GLN A 1 10 ? 1.641 -3.803 -5.355 1.00 2.32 10 GLN A C 13
ATOM 22848 O O . GLN A 1 10 ? 0.713 -3.037 -5.631 1.00 32.34 10 GLN A O 13
ATOM 22862 N N . ALA A 1 11 ? 1.785 -4.398 -4.159 1.00 31.01 11 ALA A N 13
ATOM 22863 C CA . ALA A 1 11 ? 0.831 -4.212 -3.065 1.00 63.34 11 ALA A CA 13
ATOM 22864 C C . ALA A 1 11 ? 0.800 -2.766 -2.600 1.00 51.41 11 ALA A C 13
ATOM 22865 O O . ALA A 1 11 ? -0.270 -2.222 -2.373 1.00 72.25 11 ALA A O 13
ATOM 22872 N N . ALA A 1 12 ? 1.990 -2.157 -2.490 1.00 3.35 12 ALA A N 13
ATOM 22873 C CA . ALA A 1 12 ? 2.133 -0.760 -2.062 1.00 63.13 12 ALA A CA 13
ATOM 22874 C C . ALA A 1 12 ? 1.325 0.182 -2.966 1.00 1.11 12 ALA A C 13
ATOM 22875 O O . ALA A 1 12 ? 0.458 0.925 -2.486 1.00 12.23 12 ALA A O 13
ATOM 22882 N N . ILE A 1 13 ? 1.577 0.073 -4.285 1.00 43.10 13 ILE A N 13
ATOM 22883 C CA . ILE A 1 13 ? 0.912 0.894 -5.312 1.00 63.33 13 ILE A CA 13
ATOM 22884 C C . ILE A 1 13 ? -0.615 0.637 -5.310 1.00 74.13 13 ILE A C 13
ATOM 22885 O O . ILE A 1 13 ? -1.403 1.581 -5.342 1.00 74.11 13 ILE A O 13
ATOM 22901 N N . ALA A 1 14 ? -1.003 -0.647 -5.215 1.00 54.13 14 ALA A N 13
ATOM 22902 C CA . ALA A 1 14 ? -2.420 -1.080 -5.249 1.00 14.04 14 ALA A CA 13
ATOM 22903 C C . ALA A 1 14 ? -3.228 -0.543 -4.053 1.00 54.32 14 ALA A C 13
ATOM 22904 O O . ALA A 1 14 ? -4.406 -0.184 -4.191 1.00 72.13 14 ALA A O 13
ATOM 22911 N N . ILE A 1 15 ? -2.570 -0.503 -2.884 1.00 34.53 15 ILE A N 13
ATOM 22912 C CA . ILE A 1 15 ? -3.127 0.073 -1.649 1.00 70.11 15 ILE A CA 13
ATOM 22913 C C . ILE A 1 15 ? -3.459 1.570 -1.866 1.00 71.53 15 ILE A C 13
ATOM 22914 O O . ILE A 1 15 ? -4.497 2.048 -1.411 1.00 54.01 15 ILE A O 13
ATOM 22930 N N . PHE A 1 16 ? -2.598 2.273 -2.633 1.00 10.22 16 PHE A N 13
ATOM 22931 C CA . PHE A 1 16 ? -2.781 3.709 -2.954 1.00 10.14 16 PHE A CA 13
ATOM 22932 C C . PHE A 1 16 ? -3.893 3.925 -3.995 1.00 32.23 16 PHE A C 13
ATOM 22933 O O . PHE A 1 16 ? -4.614 4.931 -3.938 1.00 71.11 16 PHE A O 13
ATOM 22950 N N . GLN A 1 17 ? -4.016 2.977 -4.950 1.00 34.12 17 GLN A N 13
ATOM 22951 C CA . GLN A 1 17 ? -5.086 3.020 -5.975 1.00 71.31 17 GLN A CA 13
ATOM 22952 C C . GLN A 1 17 ? -6.460 2.901 -5.290 1.00 13.54 17 GLN A C 13
ATOM 22953 O O . GLN A 1 17 ? -7.429 3.547 -5.704 1.00 62.53 17 GLN A O 13
ATOM 22967 N N . LEU A 1 18 ? -6.508 2.063 -4.230 1.00 44.32 18 LEU A N 13
ATOM 22968 C CA . LEU A 1 18 ? -7.686 1.922 -3.361 1.00 42.43 18 LEU A CA 13
ATOM 22969 C C . LEU A 1 18 ? -7.873 3.177 -2.478 1.00 22.34 18 LEU A C 13
ATOM 22970 O O . LEU A 1 18 ? -8.987 3.656 -2.328 1.00 65.55 18 LEU A O 13
ATOM 22986 N N . TRP A 1 19 ? -6.774 3.719 -1.928 1.00 44.42 19 TRP A N 13
ATOM 22987 C CA . TRP A 1 19 ? -6.815 4.864 -0.975 1.00 53.34 19 TRP A CA 13
ATOM 22988 C C . TRP A 1 19 ? -7.474 6.125 -1.579 1.00 52.03 19 TRP A C 13
ATOM 22989 O O . TRP A 1 19 ? -8.159 6.879 -0.871 1.00 24.14 19 TRP A O 13
ATOM 23010 N N . LYS A 1 20 ? -7.269 6.337 -2.886 1.00 55.44 20 LYS A N 13
ATOM 23011 C CA . LYS A 1 20 ? -7.887 7.467 -3.618 1.00 43.10 20 LYS A CA 13
ATOM 23012 C C . LYS A 1 20 ? -9.173 7.031 -4.353 1.00 13.13 20 LYS A C 13
ATOM 23013 O O . LYS A 1 20 ? -9.958 7.883 -4.775 1.00 74.43 20 LYS A O 13
ATOM 23032 N N . ASN A 1 21 ? -9.366 5.705 -4.516 1.00 74.45 21 ASN A N 13
ATOM 23033 C CA . ASN A 1 21 ? -10.510 5.131 -5.250 1.00 31.40 21 ASN A CA 13
ATOM 23034 C C . ASN A 1 21 ? -10.733 3.663 -4.781 1.00 63.22 21 ASN A C 13
ATOM 23035 O O . ASN A 1 21 ? -10.216 2.726 -5.399 1.00 13.24 21 ASN A O 13
ATOM 23046 N N . PRO A 1 22 ? -11.485 3.433 -3.643 1.00 70.40 22 PRO A N 13
ATOM 23047 C CA . PRO A 1 22 ? -11.691 2.066 -3.053 1.00 51.13 22 PRO A CA 13
ATOM 23048 C C . PRO A 1 22 ? -12.427 1.080 -3.986 1.00 31.51 22 PRO A C 13
ATOM 23049 O O . PRO A 1 22 ? -12.422 -0.138 -3.750 1.00 35.23 22 PRO A O 13
ATOM 23060 N N . THR A 1 23 ? -13.027 1.617 -5.053 1.00 54.21 23 THR A N 13
ATOM 23061 C CA . THR A 1 23 ? -13.762 0.836 -6.052 1.00 25.11 23 THR A CA 13
ATOM 23062 C C . THR A 1 23 ? -12.850 0.349 -7.203 1.00 22.05 23 THR A C 13
ATOM 23063 O O . THR A 1 23 ? -13.360 -0.164 -8.205 1.00 52.22 23 THR A O 13
ATOM 23074 N N . ASP A 1 24 ? -11.511 0.509 -7.061 1.00 53.41 24 ASP A N 13
ATOM 23075 C CA . ASP A 1 24 ? -10.533 0.141 -8.115 1.00 71.41 24 ASP A CA 13
ATOM 23076 C C . ASP A 1 24 ? -10.478 -1.396 -8.274 1.00 45.31 24 ASP A C 13
ATOM 23077 O O . ASP A 1 24 ? -9.946 -2.078 -7.391 1.00 64.14 24 ASP A O 13
ATOM 23086 N N . PRO A 1 25 ? -10.996 -1.959 -9.417 1.00 31.42 25 PRO A N 13
ATOM 23087 C CA . PRO A 1 25 ? -11.152 -3.425 -9.585 1.00 50.11 25 PRO A CA 13
ATOM 23088 C C . PRO A 1 25 ? -9.803 -4.168 -9.673 1.00 24.43 25 PRO A C 13
ATOM 23089 O O . PRO A 1 25 ? -9.652 -5.254 -9.109 1.00 44.05 25 PRO A O 13
ATOM 23100 N N . GLU A 1 26 ? -8.822 -3.536 -10.346 1.00 73.31 26 GLU A N 13
ATOM 23101 C CA . GLU A 1 26 ? -7.499 -4.126 -10.611 1.00 30.04 26 GLU A CA 13
ATOM 23102 C C . GLU A 1 26 ? -6.654 -4.223 -9.332 1.00 3.10 26 GLU A C 13
ATOM 23103 O O . GLU A 1 26 ? -5.991 -5.240 -9.094 1.00 33.14 26 GLU A O 13
ATOM 23115 N N . ALA A 1 27 ? -6.691 -3.154 -8.524 1.00 12.23 27 ALA A N 13
ATOM 23116 C CA . ALA A 1 27 ? -5.856 -3.015 -7.321 1.00 4.23 27 ALA A CA 13
ATOM 23117 C C . ALA A 1 27 ? -6.180 -4.094 -6.283 1.00 2.30 27 ALA A C 13
ATOM 23118 O O . ALA A 1 27 ? -5.295 -4.842 -5.853 1.00 54.21 27 ALA A O 13
ATOM 23125 N N . GLN A 1 28 ? -7.466 -4.175 -5.908 1.00 13.32 28 GLN A N 13
ATOM 23126 C CA . GLN A 1 28 ? -7.958 -5.179 -4.944 1.00 74.12 28 GLN A CA 13
ATOM 23127 C C . GLN A 1 28 ? -7.769 -6.618 -5.475 1.00 71.15 28 GLN A C 13
ATOM 23128 O O . GLN A 1 28 ? -7.501 -7.532 -4.696 1.00 53.11 28 GLN A O 13
ATOM 23142 N N . GLU A 1 29 ? -7.875 -6.792 -6.809 1.00 45.23 29 GLU A N 13
ATOM 23143 C CA . GLU A 1 29 ? -7.783 -8.117 -7.461 1.00 33.14 29 GLU A CA 13
ATOM 23144 C C . GLU A 1 29 ? -6.367 -8.716 -7.361 1.00 12.30 29 GLU A C 13
ATOM 23145 O O . GLU A 1 29 ? -6.207 -9.895 -7.002 1.00 3.53 29 GLU A O 13
ATOM 23157 N N . LEU A 1 30 ? -5.337 -7.899 -7.653 1.00 34.25 30 LEU A N 13
ATOM 23158 C CA . LEU A 1 30 ? -3.929 -8.359 -7.592 1.00 24.10 30 LEU A CA 13
ATOM 23159 C C . LEU A 1 30 ? -3.505 -8.604 -6.127 1.00 44.22 30 LEU A C 13
ATOM 23160 O O . LEU A 1 30 ? -2.645 -9.446 -5.849 1.00 32.22 30 LEU A O 13
ATOM 23176 N N . LEU A 1 31 ? -4.161 -7.870 -5.197 1.00 1.21 31 LEU A N 13
ATOM 23177 C CA . LEU A 1 31 ? -3.963 -8.015 -3.737 1.00 31.15 31 LEU A CA 13
ATOM 23178 C C . LEU A 1 31 ? -4.509 -9.353 -3.194 1.00 72.24 31 LEU A C 13
ATOM 23179 O O . LEU A 1 31 ? -4.152 -9.749 -2.091 1.00 51.14 31 LEU A O 13
ATOM 23195 N N . ASN A 1 32 ? -5.396 -10.024 -3.944 1.00 12.33 32 ASN A N 13
ATOM 23196 C CA . ASN A 1 32 ? -5.848 -11.402 -3.595 1.00 12.45 32 ASN A CA 13
ATOM 23197 C C . ASN A 1 32 ? -4.739 -12.426 -3.899 1.00 73.04 32 ASN A C 13
ATOM 23198 O O . ASN A 1 32 ? -4.651 -13.469 -3.247 1.00 21.43 32 ASN A O 13
ATOM 23209 N N . LYS A 1 33 ? -3.906 -12.105 -4.896 1.00 5.51 33 LYS A N 13
ATOM 23210 C CA . LYS A 1 33 ? -2.858 -13.006 -5.416 1.00 11.01 33 LYS A CA 13
ATOM 23211 C C . LYS A 1 33 ? -1.589 -12.962 -4.547 1.00 72.01 33 LYS A C 13
ATOM 23212 O O . LYS A 1 33 ? -0.968 -14.000 -4.289 1.00 70.55 33 LYS A O 13
ATOM 23231 N N . ILE A 1 34 ? -1.195 -11.747 -4.128 1.00 22.02 34 ILE A N 13
ATOM 23232 C CA . ILE A 1 34 ? 0.094 -11.514 -3.426 1.00 2.25 34 ILE A CA 13
ATOM 23233 C C . ILE A 1 34 ? -0.095 -11.303 -1.904 1.00 2.15 34 ILE A C 13
ATOM 23234 O O . ILE A 1 34 ? 0.789 -11.643 -1.102 1.00 1.51 34 ILE A O 13
ATOM 23250 N N . LEU A 1 35 ? -1.240 -10.719 -1.527 1.00 40.22 35 LEU A N 13
ATOM 23251 C CA . LEU A 1 35 ? -1.615 -10.458 -0.117 1.00 52.03 35 LEU A CA 13
ATOM 23252 C C . LEU A 1 35 ? -2.814 -11.337 0.257 1.00 12.50 35 LEU A C 13
ATOM 23253 O O . LEU A 1 35 ? -3.291 -12.148 -0.553 1.00 53.30 35 LEU A O 13
ATOM 23269 N N . SER A 1 36 ? -3.274 -11.197 1.506 1.00 15.24 36 SER A N 13
ATOM 23270 C CA . SER A 1 36 ? -4.479 -11.886 1.984 1.00 52.32 36 SER A CA 13
ATOM 23271 C C . SER A 1 36 ? -5.738 -11.068 1.610 1.00 23.34 36 SER A C 13
ATOM 23272 O O . SER A 1 36 ? -5.684 -9.833 1.633 1.00 73.42 36 SER A O 13
ATOM 23280 N N . PRO A 1 37 ? -6.884 -11.738 1.243 1.00 64.53 37 PRO A N 13
ATOM 23281 C CA . PRO A 1 37 ? -8.204 -11.059 1.038 1.00 1.11 37 PRO A CA 13
ATOM 23282 C C . PRO A 1 37 ? -8.615 -10.153 2.226 1.00 63.33 37 PRO A C 13
ATOM 23283 O O . PRO A 1 37 ? -9.272 -9.117 2.043 1.00 12.01 37 PRO A O 13
ATOM 23294 N N . ASP A 1 38 ? -8.200 -10.569 3.432 1.00 5.43 38 ASP A N 13
ATOM 23295 C CA . ASP A 1 38 ? -8.379 -9.801 4.679 1.00 41.35 38 ASP A CA 13
ATOM 23296 C C . ASP A 1 38 ? -7.756 -8.389 4.580 1.00 44.11 38 ASP A C 13
ATOM 23297 O O . ASP A 1 38 ? -8.399 -7.387 4.920 1.00 23.53 38 ASP A O 13
ATOM 23306 N N . VAL A 1 39 ? -6.508 -8.349 4.095 1.00 54.32 39 VAL A N 13
ATOM 23307 C CA . VAL A 1 39 ? -5.684 -7.135 4.055 1.00 71.33 39 VAL A CA 13
ATOM 23308 C C . VAL A 1 39 ? -6.314 -6.064 3.153 1.00 41.44 39 VAL A C 13
ATOM 23309 O O . VAL A 1 39 ? -6.532 -4.929 3.591 1.00 61.11 39 VAL A O 13
ATOM 23322 N N . LEU A 1 40 ? -6.642 -6.449 1.910 1.00 62.10 40 LEU A N 13
ATOM 23323 C CA . LEU A 1 40 ? -7.190 -5.511 0.903 1.00 65.10 40 LEU A CA 13
ATOM 23324 C C . LEU A 1 40 ? -8.546 -4.927 1.331 1.00 44.42 40 LEU A C 13
ATOM 23325 O O . LEU A 1 40 ? -8.898 -3.811 0.931 1.00 64.32 40 LEU A O 13
ATOM 23341 N N . ASP A 1 41 ? -9.287 -5.709 2.143 1.00 25.33 41 ASP A N 13
ATOM 23342 C CA . ASP A 1 41 ? -10.613 -5.328 2.650 1.00 64.05 41 ASP A CA 13
ATOM 23343 C C . ASP A 1 41 ? -10.493 -4.112 3.575 1.00 32.12 41 ASP A C 13
ATOM 23344 O O . ASP A 1 41 ? -11.059 -3.054 3.306 1.00 2.45 41 ASP A O 13
ATOM 23353 N N . GLN A 1 42 ? -9.703 -4.263 4.644 1.00 40.10 42 GLN A N 13
ATOM 23354 C CA . GLN A 1 42 ? -9.502 -3.199 5.643 1.00 5.44 42 GLN A CA 13
ATOM 23355 C C . GLN A 1 42 ? -8.689 -2.011 5.052 1.00 52.44 42 GLN A C 13
ATOM 23356 O O . GLN A 1 42 ? -8.766 -0.890 5.569 1.00 22.43 42 GLN A O 13
ATOM 23370 N N . VAL A 1 43 ? -7.930 -2.261 3.958 1.00 41.01 43 VAL A N 13
ATOM 23371 C CA . VAL A 1 43 ? -7.275 -1.187 3.175 1.00 32.13 43 VAL A CA 13
ATOM 23372 C C . VAL A 1 43 ? -8.341 -0.323 2.465 1.00 21.30 43 VAL A C 13
ATOM 23373 O O . VAL A 1 43 ? -8.325 0.902 2.601 1.00 53.14 43 VAL A O 13
ATOM 23386 N N . ARG A 1 44 ? -9.284 -0.972 1.737 1.00 41.25 44 ARG A N 13
ATOM 23387 C CA . ARG A 1 44 ? -10.319 -0.247 0.960 1.00 40.54 44 ARG A CA 13
ATOM 23388 C C . ARG A 1 44 ? -11.363 0.423 1.882 1.00 21.11 44 ARG A C 13
ATOM 23389 O O . ARG A 1 44 ? -12.036 1.354 1.459 1.00 50.24 44 ARG A O 13
ATOM 23410 N N . GLU A 1 45 ? -11.482 -0.059 3.134 1.00 53.34 45 GLU A N 13
ATOM 23411 C CA . GLU A 1 45 ? -12.346 0.573 4.155 1.00 24.23 45 GLU A CA 13
ATOM 23412 C C . GLU A 1 45 ? -11.735 1.894 4.675 1.00 70.51 45 GLU A C 13
ATOM 23413 O O . GLU A 1 45 ? -12.414 2.930 4.717 1.00 34.23 45 GLU A O 13
ATOM 23425 N N . HIS A 1 46 ? -10.443 1.852 5.053 1.00 30.30 46 HIS A N 13
ATOM 23426 C CA . HIS A 1 46 ? -9.683 3.059 5.485 1.00 63.13 46 HIS A CA 13
ATOM 23427 C C . HIS A 1 46 ? -9.464 4.029 4.306 1.00 22.21 46 HIS A C 13
ATOM 23428 O O . HIS A 1 46 ? -9.216 5.223 4.502 1.00 31.25 46 HIS A O 13
ATOM 23443 N N . ALA A 1 47 ? -9.548 3.481 3.095 1.00 63.15 47 ALA A N 13
ATOM 23444 C CA . ALA A 1 47 ? -9.497 4.240 1.840 1.00 61.00 47 ALA A CA 13
ATOM 23445 C C . ALA A 1 47 ? -10.699 5.179 1.692 1.00 40.01 47 ALA A C 13
ATOM 23446 O O . ALA A 1 47 ? -10.563 6.296 1.189 1.00 2.12 47 ALA A O 13
ATOM 23453 N N . ARG A 1 48 ? -11.874 4.698 2.142 1.00 42.42 48 ARG A N 13
ATOM 23454 C CA . ARG A 1 48 ? -13.133 5.475 2.134 1.00 55.32 48 ARG A CA 13
ATOM 23455 C C . ARG A 1 48 ? -13.009 6.713 3.037 1.00 70.43 48 ARG A C 13
ATOM 23456 O O . ARG A 1 48 ? -13.674 7.725 2.807 1.00 1.22 48 ARG A O 13
ATOM 23477 N N . GLU A 1 49 ? -12.138 6.611 4.058 1.00 61.13 49 GLU A N 13
ATOM 23478 C CA . GLU A 1 49 ? -11.871 7.713 4.989 1.00 72.43 49 GLU A CA 13
ATOM 23479 C C . GLU A 1 49 ? -11.093 8.836 4.277 1.00 25.41 49 GLU A C 13
ATOM 23480 O O . GLU A 1 49 ? -11.460 10.005 4.373 1.00 12.53 49 GLU A O 13
ATOM 23492 N N . LEU A 1 50 ? -10.029 8.455 3.547 1.00 31.32 50 LEU A N 13
ATOM 23493 C CA . LEU A 1 50 ? -9.196 9.395 2.755 1.00 51.23 50 LEU A CA 13
ATOM 23494 C C . LEU A 1 50 ? -9.997 10.012 1.593 1.00 1.44 50 LEU A C 13
ATOM 23495 O O . LEU A 1 50 ? -9.774 11.177 1.222 1.00 62.31 50 LEU A O 13
ATOM 23511 N N . GLN A 1 51 ? -10.925 9.213 1.045 1.00 25.50 51 GLN A N 13
ATOM 23512 C CA . GLN A 1 51 ? -11.869 9.643 -0.004 1.00 12.41 51 GLN A CA 13
ATOM 23513 C C . GLN A 1 51 ? -12.782 10.763 0.544 1.00 71.32 51 GLN A C 13
ATOM 23514 O O . GLN A 1 51 ? -13.003 11.791 -0.109 1.00 11.35 51 GLN A O 13
ATOM 23528 N N . LYS A 1 52 ? -13.276 10.542 1.776 1.00 22.32 52 LYS A N 13
ATOM 23529 C CA . LYS A 1 52 ? -14.174 11.477 2.481 1.00 33.42 52 LYS A CA 13
ATOM 23530 C C . LYS A 1 52 ? -13.422 12.760 2.899 1.00 4.22 52 LYS A C 13
ATOM 23531 O O . LYS A 1 52 ? -14.000 13.849 2.932 1.00 4.41 52 LYS A O 13
ATOM 23550 N N . GLN A 1 53 ? -12.118 12.611 3.191 1.00 63.45 53 GLN A N 13
ATOM 23551 C CA . GLN A 1 53 ? -11.227 13.739 3.544 1.00 0.40 53 GLN A CA 13
ATOM 23552 C C . GLN A 1 53 ? -10.806 14.533 2.287 1.00 63.23 53 GLN A C 13
ATOM 23553 O O . GLN A 1 53 ? -10.292 15.653 2.405 1.00 53.13 53 GLN A O 13
ATOM 23567 N N . GLY A 1 54 ? -11.013 13.927 1.097 1.00 45.01 54 GLY A N 13
ATOM 23568 C CA . GLY A 1 54 ? -10.722 14.574 -0.187 1.00 42.31 54 GLY A CA 13
ATOM 23569 C C . GLY A 1 54 ? -9.233 14.808 -0.426 1.00 44.42 54 GLY A C 13
ATOM 23570 O O . GLY A 1 54 ? -8.844 15.769 -1.107 1.00 3.23 54 GLY A O 13
ATOM 23574 N N . ILE A 1 55 ? -8.396 13.923 0.143 1.00 31.54 55 ILE A N 13
ATOM 23575 C CA . ILE A 1 55 ? -6.936 14.021 0.032 1.00 55.15 55 ILE A CA 13
ATOM 23576 C C . ILE A 1 55 ? -6.483 13.454 -1.323 1.00 33.14 55 ILE A C 13
ATOM 23577 O O . ILE A 1 55 ? -6.404 12.229 -1.504 1.00 63.31 55 ILE A O 13
ATOM 23593 N N . HIS A 1 56 ? -6.235 14.353 -2.289 1.00 3.13 56 HIS A N 13
ATOM 23594 C CA . HIS A 1 56 ? -5.642 13.976 -3.573 1.00 60.05 56 HIS A CA 13
ATOM 23595 C C . HIS A 1 56 ? -4.131 13.868 -3.370 1.00 74.34 56 HIS A C 13
ATOM 23596 O O . HIS A 1 56 ? -3.464 14.878 -3.204 1.00 52.44 56 HIS A O 13
ATOM 23611 N N . PHE A 1 57 ? -3.598 12.654 -3.407 1.00 44.02 57 PHE A N 13
ATOM 23612 C CA . PHE A 1 57 ? -2.150 12.415 -3.311 1.00 74.51 57 PHE A CA 13
ATOM 23613 C C . PHE A 1 57 ? -1.651 11.895 -4.660 1.00 73.33 57 PHE A C 13
ATOM 23614 O O . PHE A 1 57 ? -2.453 11.436 -5.491 1.00 24.45 57 PHE A O 13
ATOM 23631 N N . GLU A 1 58 ? -0.335 11.958 -4.871 1.00 25.04 58 GLU A N 13
ATOM 23632 C CA . GLU A 1 58 ? 0.296 11.467 -6.103 1.00 1.05 58 GLU A CA 13
ATOM 23633 C C . GLU A 1 58 ? 1.648 10.825 -5.773 1.00 0.33 58 GLU A C 13
ATOM 23634 O O . GLU A 1 58 ? 2.464 11.432 -5.068 1.00 24.52 58 GLU A O 13
ATOM 23646 N N . VAL A 1 59 ? 1.865 9.601 -6.291 1.00 63.24 59 VAL A N 13
ATOM 23647 C CA . VAL A 1 59 ? 3.118 8.862 -6.115 1.00 44.12 59 VAL A CA 13
ATOM 23648 C C . VAL A 1 59 ? 4.253 9.569 -6.880 1.00 62.32 59 VAL A C 13
ATOM 23649 O O . VAL A 1 59 ? 4.078 9.990 -8.028 1.00 74.32 59 VAL A O 13
ATOM 23662 N N . LYS A 1 60 ? 5.401 9.686 -6.213 1.00 74.43 60 LYS A N 13
ATOM 23663 C CA . LYS A 1 60 ? 6.570 10.435 -6.691 1.00 65.13 60 LYS A CA 13
ATOM 23664 C C . LYS A 1 60 ? 7.768 9.491 -6.882 1.00 24.21 60 LYS A C 13
ATOM 23665 O O . LYS A 1 60 ? 8.396 9.457 -7.944 1.00 14.45 60 LYS A O 13
ATOM 23684 N N . ARG A 1 61 ? 8.061 8.724 -5.827 1.00 40.54 61 ARG A N 13
ATOM 23685 C CA . ARG A 1 61 ? 9.245 7.860 -5.754 1.00 13.45 61 ARG A CA 13
ATOM 23686 C C . ARG A 1 61 ? 8.867 6.560 -5.042 1.00 45.43 61 ARG A C 13
ATOM 23687 O O . ARG A 1 61 ? 8.363 6.613 -3.929 1.00 74.12 61 ARG A O 13
ATOM 23708 N N . VAL A 1 62 ? 9.093 5.402 -5.694 1.00 75.24 62 VAL A N 13
ATOM 23709 C CA . VAL A 1 62 ? 8.838 4.072 -5.096 1.00 53.02 62 VAL A CA 13
ATOM 23710 C C . VAL A 1 62 ? 10.170 3.344 -4.899 1.00 60.20 62 VAL A C 13
ATOM 23711 O O . VAL A 1 62 ? 10.843 2.998 -5.875 1.00 44.25 62 VAL A O 13
ATOM 23724 N N . GLU A 1 63 ? 10.552 3.133 -3.637 1.00 13.33 63 GLU A N 13
ATOM 23725 C CA . GLU A 1 63 ? 11.728 2.334 -3.267 1.00 72.42 63 GLU A CA 13
ATOM 23726 C C . GLU A 1 63 ? 11.250 1.157 -2.423 1.00 44.21 63 GLU A C 13
ATOM 23727 O O . GLU A 1 63 ? 10.283 1.289 -1.668 1.00 44.40 63 GLU A O 13
ATOM 23739 N N . VAL A 1 64 ? 11.924 0.019 -2.548 1.00 35.30 64 VAL A N 13
ATOM 23740 C CA . VAL A 1 64 ? 11.559 -1.205 -1.836 1.00 62.34 64 VAL A CA 13
ATOM 23741 C C . VAL A 1 64 ? 12.840 -1.853 -1.255 1.00 31.31 64 VAL A C 13
ATOM 23742 O O . VAL A 1 64 ? 13.707 -2.337 -1.987 1.00 3.12 64 VAL A O 13
ATOM 23755 N N . THR A 1 65 ? 12.968 -1.781 0.082 1.00 4.44 65 THR A N 13
ATOM 23756 C CA . THR A 1 65 ? 14.132 -2.281 0.833 1.00 34.41 65 THR A CA 13
ATOM 23757 C C . THR A 1 65 ? 13.681 -3.385 1.795 1.00 4.31 65 THR A C 13
ATOM 23758 O O . THR A 1 65 ? 12.746 -3.187 2.568 1.00 24.42 65 THR A O 13
ATOM 23769 N N . THR A 1 66 ? 14.354 -4.537 1.739 1.00 41.53 66 THR A N 13
ATOM 23770 C CA . THR A 1 66 ? 14.063 -5.680 2.615 1.00 3.12 66 THR A CA 13
ATOM 23771 C C . THR A 1 66 ? 14.874 -5.578 3.922 1.00 44.31 66 THR A C 13
ATOM 23772 O O . THR A 1 66 ? 15.861 -4.832 3.997 1.00 60.10 66 THR A O 13
ATOM 23783 N N . ASP A 1 67 ? 14.441 -6.338 4.934 1.00 64.33 67 ASP A N 13
ATOM 23784 C CA . ASP A 1 67 ? 15.038 -6.348 6.279 1.00 22.02 67 ASP A CA 13
ATOM 23785 C C . ASP A 1 67 ? 14.612 -7.651 6.986 1.00 55.53 67 ASP A C 13
ATOM 23786 O O . ASP A 1 67 ? 13.531 -7.717 7.590 1.00 63.01 67 ASP A O 13
ATOM 23795 N N . GLY A 1 68 ? 15.449 -8.692 6.855 1.00 32.32 68 GLY A N 13
ATOM 23796 C CA . GLY A 1 68 ? 15.120 -10.037 7.337 1.00 70.25 68 GLY A CA 13
ATOM 23797 C C . GLY A 1 68 ? 14.019 -10.687 6.500 1.00 62.13 68 GLY A C 13
ATOM 23798 O O . GLY A 1 68 ? 14.188 -10.846 5.288 1.00 3.02 68 GLY A O 13
ATOM 23802 N N . ASN A 1 69 ? 12.892 -11.055 7.143 1.00 4.31 69 ASN A N 13
ATOM 23803 C CA . ASN A 1 69 ? 11.699 -11.595 6.444 1.00 71.40 69 ASN A CA 13
ATOM 23804 C C . ASN A 1 69 ? 10.710 -10.468 6.074 1.00 14.54 69 ASN A C 13
ATOM 23805 O O . ASN A 1 69 ? 9.761 -10.685 5.319 1.00 2.41 69 ASN A O 13
ATOM 23816 N N . THR A 1 70 ? 10.943 -9.270 6.612 1.00 30.01 70 THR A N 13
ATOM 23817 C CA . THR A 1 70 ? 10.048 -8.118 6.447 1.00 61.13 70 THR A CA 13
ATOM 23818 C C . THR A 1 70 ? 10.603 -7.148 5.388 1.00 31.55 70 THR A C 13
ATOM 23819 O O . THR A 1 70 ? 11.801 -6.912 5.329 1.00 41.21 70 THR A O 13
ATOM 23830 N N . VAL A 1 71 ? 9.716 -6.586 4.560 1.00 20.24 71 VAL A N 13
ATOM 23831 C CA . VAL A 1 71 ? 10.091 -5.664 3.477 1.00 65.54 71 VAL A CA 13
ATOM 23832 C C . VAL A 1 71 ? 9.375 -4.306 3.662 1.00 33.42 71 VAL A C 13
ATOM 23833 O O . VAL A 1 71 ? 8.146 -4.216 3.637 1.00 53.11 71 VAL A O 13
ATOM 23846 N N . ASN A 1 72 ? 10.176 -3.262 3.872 1.00 45.24 72 ASN A N 13
ATOM 23847 C CA . ASN A 1 72 ? 9.709 -1.883 4.073 1.00 53.03 72 ASN A CA 13
ATOM 23848 C C . ASN A 1 72 ? 9.770 -1.130 2.735 1.00 24.54 72 ASN A C 13
ATOM 23849 O O . ASN A 1 72 ? 10.863 -0.826 2.234 1.00 62.31 72 ASN A O 13
ATOM 23860 N N . VAL A 1 73 ? 8.592 -0.854 2.154 1.00 60.51 73 VAL A N 13
ATOM 23861 C CA . VAL A 1 73 ? 8.478 -0.084 0.903 1.00 51.12 73 VAL A CA 13
ATOM 23862 C C . VAL A 1 73 ? 8.388 1.408 1.251 1.00 23.32 73 VAL A C 13
ATOM 23863 O O . VAL A 1 73 ? 7.372 1.875 1.772 1.00 63.32 73 VAL A O 13
ATOM 23876 N N . THR A 1 74 ? 9.480 2.133 0.983 1.00 53.24 74 THR A N 13
ATOM 23877 C CA . THR A 1 74 ? 9.609 3.552 1.300 1.00 54.43 74 THR A CA 13
ATOM 23878 C C . THR A 1 74 ? 9.242 4.356 0.038 1.00 13.31 74 THR A C 13
ATOM 23879 O O . THR A 1 74 ? 10.006 4.403 -0.929 1.00 13.21 74 THR A O 13
ATOM 23890 N N . VAL A 1 75 ? 8.048 4.958 0.049 1.00 74.41 75 VAL A N 13
ATOM 23891 C CA . VAL A 1 75 ? 7.449 5.597 -1.134 1.00 11.22 75 VAL A CA 13
ATOM 23892 C C . VAL A 1 75 ? 6.892 6.987 -0.771 1.00 13.15 75 VAL A C 13
ATOM 23893 O O . VAL A 1 75 ? 6.110 7.123 0.167 1.00 21.41 75 VAL A O 13
ATOM 23906 N N . GLU A 1 76 ? 7.334 8.023 -1.514 1.00 42.53 76 GLU A N 13
ATOM 23907 C CA . GLU A 1 76 ? 6.878 9.406 -1.320 1.00 21.01 76 GLU A CA 13
ATOM 23908 C C . GLU A 1 76 ? 5.583 9.650 -2.111 1.00 73.23 76 GLU A C 13
ATOM 23909 O O . GLU A 1 76 ? 5.533 9.409 -3.320 1.00 34.10 76 GLU A O 13
ATOM 23921 N N . LEU A 1 77 ? 4.536 10.083 -1.403 1.00 42.54 77 LEU A N 13
ATOM 23922 C CA . LEU A 1 77 ? 3.294 10.582 -1.997 1.00 22.13 77 LEU A CA 13
ATOM 23923 C C . LEU A 1 77 ? 3.022 11.984 -1.437 1.00 44.31 77 LEU A C 13
ATOM 23924 O O . LEU A 1 77 ? 2.918 12.156 -0.217 1.00 31.25 77 LEU A O 13
ATOM 23940 N N . GLU A 1 78 ? 2.905 12.984 -2.320 1.00 55.53 78 GLU A N 13
ATOM 23941 C CA . GLU A 1 78 ? 2.623 14.362 -1.898 1.00 45.10 78 GLU A CA 13
ATOM 23942 C C . GLU A 1 78 ? 1.100 14.587 -1.836 1.00 15.34 78 GLU A C 13
ATOM 23943 O O . GLU A 1 78 ? 0.391 14.462 -2.841 1.00 21.54 78 GLU A O 13
ATOM 23955 N N . GLU A 1 79 ? 0.617 14.866 -0.625 1.00 43.54 79 GLU A N 13
ATOM 23956 C CA . GLU A 1 79 ? -0.808 15.028 -0.325 1.00 43.31 79 GLU A CA 13
ATOM 23957 C C . GLU A 1 79 ? -1.262 16.489 -0.520 1.00 35.41 79 GLU A C 13
ATOM 23958 O O . GLU A 1 79 ? -0.941 17.364 0.292 1.00 21.24 79 GLU A O 13
ATOM 23970 N N . THR A 1 80 ? -1.983 16.723 -1.624 1.00 42.32 80 THR A N 13
ATOM 23971 C CA . THR A 1 80 ? -2.672 17.974 -1.914 1.00 3.35 80 THR A CA 13
ATOM 23972 C C . THR A 1 80 ? -4.110 17.890 -1.355 1.00 52.52 80 THR A C 13
ATOM 23973 O O . THR A 1 80 ? -4.980 17.218 -1.939 1.00 12.14 80 THR A O 13
ATOM 23984 N N . THR A 1 81 ? -4.343 18.547 -0.217 1.00 25.55 81 THR A N 13
ATOM 23985 C CA . THR A 1 81 ? -5.671 18.639 0.405 1.00 62.30 81 THR A CA 13
ATOM 23986 C C . THR A 1 81 ? -5.896 20.069 0.931 1.00 42.54 81 THR A C 13
ATOM 23987 O O . THR A 1 81 ? -4.975 20.688 1.488 1.00 42.21 81 THR A O 13
ATOM 23998 N N . GLY A 1 82 ? -7.118 20.599 0.698 1.00 34.25 82 GLY A N 13
ATOM 23999 C CA . GLY A 1 82 ? -7.474 21.967 1.081 1.00 22.12 82 GLY A CA 13
ATOM 24000 C C . GLY A 1 82 ? -6.670 23.027 0.328 1.00 3.33 82 GLY A C 13
ATOM 24001 O O . GLY A 1 82 ? -6.534 24.158 0.807 1.00 52.15 82 GLY A O 13
ATOM 24005 N N . GLY A 1 83 ? -6.122 22.648 -0.851 1.00 44.21 83 GLY A N 13
ATOM 24006 C CA . GLY A 1 83 ? -5.260 23.528 -1.647 1.00 40.05 83 GLY A CA 13
ATOM 24007 C C . GLY A 1 83 ? -3.772 23.329 -1.356 1.00 34.43 83 GLY A C 13
ATOM 24008 O O . GLY A 1 83 ? -2.936 23.462 -2.255 1.00 0.01 83 GLY A O 13
ATOM 24012 N N . THR A 1 84 ? -3.445 23.008 -0.093 1.00 33.25 84 THR A N 13
ATOM 24013 C CA . THR A 1 84 ? -2.056 22.866 0.377 1.00 71.44 84 THR A CA 13
ATOM 24014 C C . THR A 1 84 ? -1.501 21.451 0.086 1.00 14.44 84 THR A C 13
ATOM 24015 O O . THR A 1 84 ? -2.190 20.454 0.314 1.00 12.04 84 THR A O 13
ATOM 24026 N N . THR A 1 85 ? -0.254 21.382 -0.418 1.00 4.01 85 THR A N 13
ATOM 24027 C CA . THR A 1 85 ? 0.443 20.116 -0.705 1.00 3.33 85 THR A CA 13
ATOM 24028 C C . THR A 1 85 ? 1.565 19.884 0.329 1.00 64.13 85 THR A C 13
ATOM 24029 O O . THR A 1 85 ? 2.175 20.846 0.810 1.00 50.01 85 THR A O 13
ATOM 24040 N N . THR A 1 86 ? 1.812 18.608 0.684 1.00 35.30 86 THR A N 13
ATOM 24041 C CA . THR A 1 86 ? 2.909 18.212 1.590 1.00 14.34 86 THR A CA 13
ATOM 24042 C C . THR A 1 86 ? 3.492 16.870 1.117 1.00 3.52 86 THR A C 13
ATOM 24043 O O . THR A 1 86 ? 2.753 15.891 1.001 1.00 3.43 86 THR A O 13
ATOM 24054 N N . ASN A 1 87 ? 4.811 16.833 0.858 1.00 51.03 87 ASN A N 13
ATOM 24055 C CA . ASN A 1 87 ? 5.505 15.618 0.402 1.00 64.25 87 ASN A CA 13
ATOM 24056 C C . ASN A 1 87 ? 5.713 14.679 1.600 1.00 23.31 87 ASN A C 13
ATOM 24057 O O . ASN A 1 87 ? 6.586 14.909 2.443 1.00 52.14 87 ASN A O 13
ATOM 24068 N N . THR A 1 88 ? 4.862 13.646 1.675 1.00 51.05 88 THR A N 13
ATOM 24069 C CA . THR A 1 88 ? 4.829 12.689 2.789 1.00 4.34 88 THR A CA 13
ATOM 24070 C C . THR A 1 88 ? 5.396 11.335 2.339 1.00 31.32 88 THR A C 13
ATOM 24071 O O . THR A 1 88 ? 5.021 10.816 1.296 1.00 21.23 88 THR A O 13
ATOM 24082 N N . THR A 1 89 ? 6.302 10.781 3.136 1.00 52.41 89 THR A N 13
ATOM 24083 C CA . THR A 1 89 ? 6.887 9.461 2.893 1.00 13.33 89 THR A CA 13
ATOM 24084 C C . THR A 1 89 ? 6.111 8.399 3.700 1.00 51.54 89 THR A C 13
ATOM 24085 O O . THR A 1 89 ? 6.036 8.480 4.924 1.00 21.42 89 THR A O 13
ATOM 24096 N N . TYR A 1 90 ? 5.529 7.423 3.006 1.00 43.03 90 TYR A N 13
ATOM 24097 C CA . TYR A 1 90 ? 4.825 6.291 3.616 1.00 1.51 90 TYR A CA 13
ATOM 24098 C C . TYR A 1 90 ? 5.727 5.056 3.552 1.00 45.14 90 TYR A C 13
ATOM 24099 O O . TYR A 1 90 ? 6.228 4.704 2.480 1.00 13.01 90 TYR A O 13
ATOM 24117 N N . GLU A 1 91 ? 5.948 4.423 4.709 1.00 64.12 91 GLU A N 13
ATOM 24118 C CA . GLU A 1 91 ? 6.686 3.156 4.804 1.00 13.55 91 GLU A CA 13
ATOM 24119 C C . GLU A 1 91 ? 5.687 2.023 5.062 1.00 1.22 91 GLU A C 13
ATOM 24120 O O . GLU A 1 91 ? 5.172 1.898 6.175 1.00 71.30 91 GLU A O 13
ATOM 24132 N N . LEU A 1 92 ? 5.393 1.225 4.028 1.00 51.03 92 LEU A N 13
ATOM 24133 C CA . LEU A 1 92 ? 4.477 0.082 4.133 1.00 51.43 92 LEU A CA 13
ATOM 24134 C C . LEU A 1 92 ? 5.301 -1.165 4.471 1.00 30.20 92 LEU A C 13
ATOM 24135 O O . LEU A 1 92 ? 6.061 -1.665 3.640 1.00 42.22 92 LEU A O 13
ATOM 24151 N N . ARG A 1 93 ? 5.172 -1.617 5.719 1.00 4.35 93 ARG A N 13
ATOM 24152 C CA . ARG A 1 93 ? 5.973 -2.715 6.271 1.00 64.30 93 ARG A CA 13
ATOM 24153 C C . ARG A 1 93 ? 5.235 -4.053 6.055 1.00 31.23 93 ARG A C 13
ATOM 24154 O O . ARG A 1 93 ? 4.339 -4.408 6.819 1.00 64.45 93 ARG A O 13
ATOM 24175 N N . PHE A 1 94 ? 5.614 -4.774 4.989 1.00 55.45 94 PHE A N 13
ATOM 24176 C CA . PHE A 1 94 ? 5.000 -6.060 4.617 1.00 55.53 94 PHE A CA 13
ATOM 24177 C C . PHE A 1 94 ? 5.761 -7.219 5.274 1.00 70.23 94 PHE A C 13
ATOM 24178 O O . PHE A 1 94 ? 6.942 -7.423 5.003 1.00 25.24 94 PHE A O 13
ATOM 24195 N N . GLU A 1 95 ? 5.080 -7.967 6.137 1.00 63.12 95 GLU A N 13
ATOM 24196 C CA . GLU A 1 95 ? 5.662 -9.112 6.848 1.00 43.44 95 GLU A CA 13
ATOM 24197 C C . GLU A 1 95 ? 5.204 -10.407 6.155 1.00 54.30 95 GLU A C 13
ATOM 24198 O O . GLU A 1 95 ? 3.989 -10.647 6.030 1.00 14.55 95 GLU A O 13
ATOM 24210 N N . VAL A 1 96 ? 6.160 -11.219 5.679 1.00 11.25 96 VAL A N 13
ATOM 24211 C CA . VAL A 1 96 ? 5.843 -12.497 5.020 1.00 74.53 96 VAL A CA 13
ATOM 24212 C C . VAL A 1 96 ? 5.704 -13.610 6.074 1.00 51.21 96 VAL A C 13
ATOM 24213 O O . VAL A 1 96 ? 6.455 -13.643 7.057 1.00 22.02 96 VAL A O 13
ATOM 24226 N N . ASP A 1 97 ? 4.722 -14.487 5.871 1.00 53.35 97 ASP A N 13
ATOM 24227 C CA . ASP A 1 97 ? 4.488 -15.672 6.710 1.00 63.01 97 ASP A CA 13
ATOM 24228 C C . ASP A 1 97 ? 4.240 -16.853 5.768 1.00 31.33 97 ASP A C 13
ATOM 24229 O O . ASP A 1 97 ? 3.280 -16.836 4.987 1.00 44.44 97 ASP A O 13
ATOM 24238 N N . GLY A 1 98 ? 5.127 -17.856 5.834 1.00 41.45 98 GLY A N 13
ATOM 24239 C CA . GLY A 1 98 ? 5.168 -18.925 4.848 1.00 55.33 98 GLY A CA 13
ATOM 24240 C C . GLY A 1 98 ? 5.838 -18.450 3.568 1.00 21.00 98 GLY A C 13
ATOM 24241 O O . GLY A 1 98 ? 7.034 -18.137 3.577 1.00 71.22 98 GLY A O 13
ATOM 24245 N N . ASP A 1 99 ? 5.069 -18.386 2.471 1.00 2.44 99 ASP A N 13
ATOM 24246 C CA . ASP A 1 99 ? 5.570 -17.933 1.155 1.00 71.32 99 ASP A CA 13
ATOM 24247 C C . ASP A 1 99 ? 4.918 -16.615 0.711 1.00 13.22 99 ASP A C 13
ATOM 24248 O O . ASP A 1 99 ? 5.447 -15.931 -0.168 1.00 3.33 99 ASP A O 13
ATOM 24257 N N . THR A 1 100 ? 3.768 -16.270 1.305 1.00 55.33 100 THR A N 13
ATOM 24258 C CA . THR A 1 100 ? 2.994 -15.070 0.933 1.00 31.43 100 THR A CA 13
ATOM 24259 C C . THR A 1 100 ? 3.017 -14.036 2.069 1.00 72.15 100 THR A C 13
ATOM 24260 O O . THR A 1 100 ? 3.345 -14.368 3.217 1.00 50.32 100 THR A O 13
ATOM 24271 N N . ILE A 1 101 ? 2.686 -12.774 1.735 1.00 11.04 101 ILE A N 13
ATOM 24272 C CA . ILE A 1 101 ? 2.636 -11.682 2.711 1.00 72.03 101 ILE A CA 13
ATOM 24273 C C . ILE A 1 101 ? 1.281 -11.732 3.443 1.00 11.51 101 ILE A C 13
ATOM 24274 O O . ILE A 1 101 ? 0.224 -11.783 2.796 1.00 13.33 101 ILE A O 13
ATOM 24290 N N . ARG A 1 102 ? 1.325 -11.723 4.785 1.00 74.35 102 ARG A N 13
ATOM 24291 C CA . ARG A 1 102 ? 0.125 -11.863 5.641 1.00 71.21 102 ARG A CA 13
ATOM 24292 C C . ARG A 1 102 ? -0.161 -10.594 6.456 1.00 33.21 102 ARG A C 13
ATOM 24293 O O . ARG A 1 102 ? -1.261 -10.444 7.000 1.00 62.41 102 ARG A O 13
ATOM 24314 N N . ARG A 1 103 ? 0.817 -9.681 6.535 1.00 75.00 103 ARG A N 13
ATOM 24315 C CA . ARG A 1 103 ? 0.728 -8.499 7.413 1.00 11.22 103 ARG A CA 13
ATOM 24316 C C . ARG A 1 103 ? 1.262 -7.250 6.691 1.00 21.01 103 ARG A C 13
ATOM 24317 O O . ARG A 1 103 ? 2.155 -7.349 5.845 1.00 74.30 103 ARG A O 13
ATOM 24338 N N . VAL A 1 104 ? 0.688 -6.083 7.033 1.00 2.40 104 VAL A N 13
ATOM 24339 C CA . VAL A 1 104 ? 1.179 -4.761 6.593 1.00 43.45 104 VAL A CA 13
ATOM 24340 C C . VAL A 1 104 ? 1.052 -3.757 7.763 1.00 33.50 104 VAL A C 13
ATOM 24341 O O . VAL A 1 104 ? 0.088 -3.816 8.538 1.00 43.50 104 VAL A O 13
ATOM 24354 N N . THR A 1 105 ? 2.063 -2.883 7.930 1.00 30.02 105 THR A N 13
ATOM 24355 C CA . THR A 1 105 ? 2.004 -1.749 8.864 1.00 23.15 105 THR A CA 13
ATOM 24356 C C . THR A 1 105 ? 2.537 -0.499 8.150 1.00 14.42 105 THR A C 13
ATOM 24357 O O . THR A 1 105 ? 3.743 -0.368 7.948 1.00 20.20 105 THR A O 13
ATOM 24368 N N . VAL A 1 106 ? 1.634 0.401 7.752 1.00 72.52 106 VAL A N 13
ATOM 24369 C CA . VAL A 1 106 ? 1.996 1.646 7.052 1.00 43.22 106 VAL A CA 13
ATOM 24370 C C . VAL A 1 106 ? 2.225 2.776 8.082 1.00 63.24 106 VAL A C 13
ATOM 24371 O O . VAL A 1 106 ? 1.427 2.947 9.010 1.00 3.53 106 VAL A O 13
ATOM 24384 N N . THR A 1 107 ? 3.340 3.505 7.940 1.00 31.22 107 THR A N 13
ATOM 24385 C CA . THR A 1 107 ? 3.716 4.601 8.842 1.00 15.23 107 THR A CA 13
ATOM 24386 C C . THR A 1 107 ? 3.835 5.906 8.032 1.00 44.15 107 THR A C 13
ATOM 24387 O O . THR A 1 107 ? 4.663 6.009 7.117 1.00 25.21 107 THR A O 13
ATOM 24398 N N . GLN A 1 108 ? 2.960 6.873 8.356 1.00 52.31 108 GLN A N 13
ATOM 24399 C CA . GLN A 1 108 ? 2.919 8.188 7.705 1.00 62.13 108 GLN A CA 13
ATOM 24400 C C . GLN A 1 108 ? 4.014 9.092 8.304 1.00 45.32 108 GLN A C 13
ATOM 24401 O O . GLN A 1 108 ? 3.886 9.572 9.438 1.00 3.31 108 GLN A O 13
ATOM 24415 N N . ASN A 1 109 ? 5.092 9.295 7.531 1.00 41.34 109 ASN A N 13
ATOM 24416 C CA . ASN A 1 109 ? 6.291 10.058 7.949 1.00 62.22 109 ASN A CA 13
ATOM 24417 C C . ASN A 1 109 ? 6.448 11.329 7.095 1.00 73.23 109 ASN A C 13
ATOM 24418 O O . ASN A 1 109 ? 6.766 11.238 5.911 1.00 73.33 109 ASN A O 13
ATOM 24429 N N . GLY A 1 110 ? 6.216 12.510 7.694 1.00 31.02 110 GLY A N 13
ATOM 24430 C CA . GLY A 1 110 ? 6.434 13.797 7.013 1.00 41.54 110 GLY A CA 13
ATOM 24431 C C . GLY A 1 110 ? 7.899 14.245 7.082 1.00 2.33 110 GLY A C 13
ATOM 24432 O O . GLY A 1 110 ? 8.213 15.279 7.693 1.00 4.14 110 GLY A O 13
ATOM 24436 N N . GLY A 1 111 ? 8.797 13.448 6.460 1.00 4.11 111 GLY A N 13
ATOM 24437 C CA . GLY A 1 111 ? 10.247 13.681 6.528 1.00 52.25 111 GLY A CA 13
ATOM 24438 C C . GLY A 1 111 ? 10.833 13.268 7.875 1.00 65.51 111 GLY A C 13
ATOM 24439 O O . GLY A 1 111 ? 11.799 13.875 8.360 1.00 73.33 111 GLY A O 13
ATOM 24443 N N . SER A 1 112 ? 10.223 12.233 8.479 1.00 32.03 112 SER A N 13
ATOM 24444 C CA . SER A 1 112 ? 10.630 11.703 9.785 1.00 4.13 112 SER A CA 13
ATOM 24445 C C . SER A 1 112 ? 11.888 10.830 9.636 1.00 23.34 112 SER A C 13
ATOM 24446 O O . SER A 1 112 ? 11.853 9.810 8.929 1.00 22.33 112 SER A O 13
ATOM 24454 N N . LEU A 1 113 ? 12.990 11.267 10.290 1.00 72.20 113 LEU A N 13
ATOM 24455 C CA . LEU A 1 113 ? 14.313 10.599 10.241 1.00 63.42 113 LEU A CA 13
ATOM 24456 C C . LEU A 1 113 ? 14.856 10.527 8.796 1.00 32.32 113 LEU A C 13
ATOM 24457 O O . LEU A 1 113 ? 15.567 9.584 8.422 1.00 4.51 113 LEU A O 13
ATOM 24473 N N . GLU A 1 114 ? 14.516 11.570 8.015 1.00 4.42 114 GLU A N 13
ATOM 24474 C CA . GLU A 1 114 ? 14.965 11.744 6.621 1.00 61.11 114 GLU A CA 13
ATOM 24475 C C . GLU A 1 114 ? 16.495 11.941 6.618 1.00 10.22 114 GLU A C 13
ATOM 24476 O O . GLU A 1 114 ? 17.028 12.645 7.480 1.00 50.33 114 GLU A O 13
ATOM 24488 N N . HIS A 1 115 ? 17.180 11.317 5.648 1.00 52.55 115 HIS A N 13
ATOM 24489 C CA . HIS A 1 115 ? 18.636 11.107 5.715 1.00 62.22 115 HIS A CA 13
ATOM 24490 C C . HIS A 1 115 ? 19.438 12.421 5.627 1.00 5.22 115 HIS A C 13
ATOM 24491 O O . HIS A 1 115 ? 20.426 12.590 6.354 1.00 24.01 115 HIS A O 13
ATOM 24506 N N . HIS A 1 116 ? 19.037 13.341 4.737 1.00 43.11 116 HIS A N 13
ATOM 24507 C CA . HIS A 1 116 ? 19.763 14.614 4.562 1.00 43.21 116 HIS A CA 13
ATOM 24508 C C . HIS A 1 116 ? 19.089 15.746 5.359 1.00 4.32 116 HIS A C 13
ATOM 24509 O O . HIS A 1 116 ? 17.893 16.008 5.215 1.00 63.41 116 HIS A O 13
ATOM 24524 N N . HIS A 1 117 ? 19.877 16.383 6.244 1.00 60.54 117 HIS A N 13
ATOM 24525 C CA . HIS A 1 117 ? 19.429 17.544 7.029 1.00 70.14 117 HIS A CA 13
ATOM 24526 C C . HIS A 1 117 ? 19.249 18.750 6.081 1.00 24.12 117 HIS A C 13
ATOM 24527 O O . HIS A 1 117 ? 20.205 19.478 5.798 1.00 74.03 117 HIS A O 13
ATOM 24542 N N . HIS A 1 118 ? 18.016 18.919 5.561 1.00 22.03 118 HIS A N 13
ATOM 24543 C CA . HIS A 1 118 ? 17.698 19.883 4.476 1.00 52.35 118 HIS A CA 13
ATOM 24544 C C . HIS A 1 118 ? 17.505 21.338 4.980 1.00 22.25 118 HIS A C 13
ATOM 24545 O O . HIS A 1 118 ? 16.872 22.158 4.304 1.00 63.54 118 HIS A O 13
ATOM 24560 N N . HIS A 1 119 ? 18.097 21.656 6.147 1.00 0.52 119 HIS A N 13
ATOM 24561 C CA . HIS A 1 119 ? 18.299 23.044 6.604 1.00 65.12 119 HIS A CA 13
ATOM 24562 C C . HIS A 1 119 ? 19.425 23.070 7.657 1.00 24.11 119 HIS A C 13
ATOM 24563 O O . HIS A 1 119 ? 19.423 22.258 8.591 1.00 61.31 119 HIS A O 13
ATOM 24578 N N . HIS A 1 120 ? 20.402 23.971 7.450 1.00 11.52 120 HIS A N 13
ATOM 24579 C CA . HIS A 1 120 ? 21.514 24.234 8.384 1.00 5.34 120 HIS A CA 13
ATOM 24580 C C . HIS A 1 120 ? 22.260 25.519 7.927 1.00 61.22 120 HIS A C 13
ATOM 24581 O O . HIS A 1 120 ? 22.221 26.536 8.648 1.00 22.30 120 HIS A O 13
ATOM 24597 N N . MET A 1 1 ? 1.389 -14.767 -6.225 1.00 11.41 1 MET A N 14
ATOM 24598 C CA . MET A 1 1 ? 2.648 -14.297 -6.842 1.00 53.23 1 MET A CA 14
ATOM 24599 C C . MET A 1 1 ? 3.820 -14.565 -5.878 1.00 52.35 1 MET A C 14
ATOM 24600 O O . MET A 1 1 ? 3.885 -13.975 -4.792 1.00 53.20 1 MET A O 14
ATOM 24616 N N . GLN A 1 2 ? 4.730 -15.467 -6.300 1.00 23.42 2 GLN A N 14
ATOM 24617 C CA . GLN A 1 2 ? 5.880 -15.936 -5.488 1.00 21.14 2 GLN A CA 14
ATOM 24618 C C . GLN A 1 2 ? 6.964 -14.850 -5.351 1.00 64.32 2 GLN A C 14
ATOM 24619 O O . GLN A 1 2 ? 7.824 -14.928 -4.468 1.00 61.22 2 GLN A O 14
ATOM 24633 N N . ASP A 1 3 ? 6.921 -13.867 -6.263 1.00 62.53 3 ASP A N 14
ATOM 24634 C CA . ASP A 1 3 ? 7.889 -12.758 -6.340 1.00 74.30 3 ASP A CA 14
ATOM 24635 C C . ASP A 1 3 ? 7.681 -11.807 -5.156 1.00 23.20 3 ASP A C 14
ATOM 24636 O O . ASP A 1 3 ? 6.961 -10.837 -5.280 1.00 2.32 3 ASP A O 14
ATOM 24645 N N . ILE A 1 4 ? 8.307 -12.128 -4.015 1.00 14.12 4 ILE A N 14
ATOM 24646 C CA . ILE A 1 4 ? 8.064 -11.464 -2.708 1.00 43.22 4 ILE A CA 14
ATOM 24647 C C . ILE A 1 4 ? 8.469 -9.965 -2.709 1.00 43.30 4 ILE A C 14
ATOM 24648 O O . ILE A 1 4 ? 7.721 -9.119 -2.194 1.00 53.24 4 ILE A O 14
ATOM 24664 N N . VAL A 1 5 ? 9.646 -9.655 -3.295 1.00 65.10 5 VAL A N 14
ATOM 24665 C CA . VAL A 1 5 ? 10.171 -8.269 -3.401 1.00 2.34 5 VAL A CA 14
ATOM 24666 C C . VAL A 1 5 ? 9.183 -7.403 -4.210 1.00 53.53 5 VAL A C 14
ATOM 24667 O O . VAL A 1 5 ? 8.712 -6.356 -3.751 1.00 30.44 5 VAL A O 14
ATOM 24680 N N . GLU A 1 6 ? 8.846 -7.924 -5.398 1.00 44.24 6 GLU A N 14
ATOM 24681 C CA . GLU A 1 6 ? 7.941 -7.280 -6.361 1.00 24.21 6 GLU A CA 14
ATOM 24682 C C . GLU A 1 6 ? 6.481 -7.274 -5.853 1.00 32.22 6 GLU A C 14
ATOM 24683 O O . GLU A 1 6 ? 5.705 -6.380 -6.206 1.00 65.42 6 GLU A O 14
ATOM 24695 N N . ALA A 1 7 ? 6.140 -8.254 -4.992 1.00 3.12 7 ALA A N 14
ATOM 24696 C CA . ALA A 1 7 ? 4.800 -8.387 -4.398 1.00 55.43 7 ALA A CA 14
ATOM 24697 C C . ALA A 1 7 ? 4.527 -7.206 -3.483 1.00 43.22 7 ALA A C 14
ATOM 24698 O O . ALA A 1 7 ? 3.586 -6.468 -3.705 1.00 22.30 7 ALA A O 14
ATOM 24705 N N . ALA A 1 8 ? 5.408 -7.027 -2.491 1.00 30.02 8 ALA A N 14
ATOM 24706 C CA . ALA A 1 8 ? 5.308 -5.950 -1.498 1.00 63.10 8 ALA A CA 14
ATOM 24707 C C . ALA A 1 8 ? 5.374 -4.555 -2.154 1.00 55.50 8 ALA A C 14
ATOM 24708 O O . ALA A 1 8 ? 4.702 -3.621 -1.702 1.00 65.41 8 ALA A O 14
ATOM 24715 N N . LYS A 1 9 ? 6.185 -4.445 -3.223 1.00 2.44 9 LYS A N 14
ATOM 24716 C CA . LYS A 1 9 ? 6.313 -3.224 -4.036 1.00 60.11 9 LYS A CA 14
ATOM 24717 C C . LYS A 1 9 ? 4.946 -2.819 -4.632 1.00 33.45 9 LYS A C 14
ATOM 24718 O O . LYS A 1 9 ? 4.433 -1.733 -4.346 1.00 35.25 9 LYS A O 14
ATOM 24737 N N . GLN A 1 10 ? 4.355 -3.740 -5.417 1.00 55.34 10 GLN A N 14
ATOM 24738 C CA . GLN A 1 10 ? 3.068 -3.524 -6.107 1.00 74.42 10 GLN A CA 14
ATOM 24739 C C . GLN A 1 10 ? 1.890 -3.476 -5.113 1.00 75.31 10 GLN A C 14
ATOM 24740 O O . GLN A 1 10 ? 0.840 -2.911 -5.426 1.00 1.13 10 GLN A O 14
ATOM 24754 N N . ALA A 1 11 ? 2.092 -4.070 -3.928 1.00 40.23 11 ALA A N 14
ATOM 24755 C CA . ALA A 1 11 ? 1.109 -4.092 -2.845 1.00 51.01 11 ALA A CA 14
ATOM 24756 C C . ALA A 1 11 ? 0.936 -2.704 -2.253 1.00 60.32 11 ALA A C 14
ATOM 24757 O O . ALA A 1 11 ? -0.187 -2.266 -2.034 1.00 71.01 11 ALA A O 14
ATOM 24764 N N . ALA A 1 12 ? 2.075 -2.029 -2.007 1.00 4.33 12 ALA A N 14
ATOM 24765 C CA . ALA A 1 12 ? 2.104 -0.665 -1.470 1.00 34.53 12 ALA A CA 14
ATOM 24766 C C . ALA A 1 12 ? 1.360 0.299 -2.401 1.00 74.45 12 ALA A C 14
ATOM 24767 O O . ALA A 1 12 ? 0.501 1.064 -1.955 1.00 31.23 12 ALA A O 14
ATOM 24774 N N . ILE A 1 13 ? 1.669 0.180 -3.706 1.00 33.33 13 ILE A N 14
ATOM 24775 C CA . ILE A 1 13 ? 1.062 0.991 -4.774 1.00 73.04 13 ILE A CA 14
ATOM 24776 C C . ILE A 1 13 ? -0.469 0.746 -4.827 1.00 54.12 13 ILE A C 14
ATOM 24777 O O . ILE A 1 13 ? -1.253 1.690 -4.930 1.00 62.14 13 ILE A O 14
ATOM 24793 N N . ALA A 1 14 ? -0.859 -0.539 -4.694 1.00 70.42 14 ALA A N 14
ATOM 24794 C CA . ALA A 1 14 ? -2.261 -0.995 -4.792 1.00 54.41 14 ALA A CA 14
ATOM 24795 C C . ALA A 1 14 ? -3.109 -0.569 -3.578 1.00 32.43 14 ALA A C 14
ATOM 24796 O O . ALA A 1 14 ? -4.309 -0.322 -3.720 1.00 62.41 14 ALA A O 14
ATOM 24803 N N . ILE A 1 15 ? -2.470 -0.504 -2.394 1.00 41.44 15 ILE A N 14
ATOM 24804 C CA . ILE A 1 15 ? -3.100 -0.020 -1.153 1.00 23.44 15 ILE A CA 14
ATOM 24805 C C . ILE A 1 15 ? -3.496 1.462 -1.311 1.00 41.13 15 ILE A C 14
ATOM 24806 O O . ILE A 1 15 ? -4.607 1.860 -0.940 1.00 42.42 15 ILE A O 14
ATOM 24822 N N . PHE A 1 16 ? -2.589 2.247 -1.919 1.00 1.50 16 PHE A N 14
ATOM 24823 C CA . PHE A 1 16 ? -2.833 3.667 -2.224 1.00 72.04 16 PHE A CA 14
ATOM 24824 C C . PHE A 1 16 ? -3.875 3.833 -3.336 1.00 2.40 16 PHE A C 14
ATOM 24825 O O . PHE A 1 16 ? -4.693 4.750 -3.272 1.00 53.34 16 PHE A O 14
ATOM 24842 N N . GLN A 1 17 ? -3.840 2.926 -4.338 1.00 23.42 17 GLN A N 14
ATOM 24843 C CA . GLN A 1 17 ? -4.798 2.925 -5.460 1.00 51.13 17 GLN A CA 14
ATOM 24844 C C . GLN A 1 17 ? -6.228 2.715 -4.957 1.00 74.30 17 GLN A C 14
ATOM 24845 O O . GLN A 1 17 ? -7.148 3.343 -5.467 1.00 23.33 17 GLN A O 14
ATOM 24859 N N . LEU A 1 18 ? -6.393 1.842 -3.943 1.00 54.44 18 LEU A N 14
ATOM 24860 C CA . LEU A 1 18 ? -7.692 1.632 -3.286 1.00 14.14 18 LEU A CA 14
ATOM 24861 C C . LEU A 1 18 ? -8.082 2.870 -2.453 1.00 34.31 18 LEU A C 14
ATOM 24862 O O . LEU A 1 18 ? -9.232 3.284 -2.476 1.00 12.22 18 LEU A O 14
ATOM 24878 N N . TRP A 1 19 ? -7.107 3.480 -1.750 1.00 44.11 19 TRP A N 14
ATOM 24879 C CA . TRP A 1 19 ? -7.359 4.662 -0.882 1.00 50.22 19 TRP A CA 14
ATOM 24880 C C . TRP A 1 19 ? -7.818 5.910 -1.680 1.00 4.25 19 TRP A C 14
ATOM 24881 O O . TRP A 1 19 ? -8.586 6.732 -1.164 1.00 62.24 19 TRP A O 14
ATOM 24902 N N . LYS A 1 20 ? -7.348 6.037 -2.934 1.00 72.14 20 LYS A N 14
ATOM 24903 C CA . LYS A 1 20 ? -7.707 7.171 -3.822 1.00 62.21 20 LYS A CA 14
ATOM 24904 C C . LYS A 1 20 ? -8.833 6.786 -4.806 1.00 23.33 20 LYS A C 14
ATOM 24905 O O . LYS A 1 20 ? -9.512 7.666 -5.352 1.00 13.45 20 LYS A O 14
ATOM 24924 N N . ASN A 1 21 ? -9.007 5.475 -5.026 1.00 44.15 21 ASN A N 14
ATOM 24925 C CA . ASN A 1 21 ? -10.023 4.923 -5.951 1.00 72.41 21 ASN A CA 14
ATOM 24926 C C . ASN A 1 21 ? -10.350 3.467 -5.524 1.00 55.12 21 ASN A C 14
ATOM 24927 O O . ASN A 1 21 ? -9.726 2.524 -6.022 1.00 20.34 21 ASN A O 14
ATOM 24938 N N . PRO A 1 22 ? -11.300 3.257 -4.544 1.00 52.12 22 PRO A N 14
ATOM 24939 C CA . PRO A 1 22 ? -11.592 1.900 -3.987 1.00 51.10 22 PRO A CA 14
ATOM 24940 C C . PRO A 1 22 ? -12.141 0.915 -5.038 1.00 34.25 22 PRO A C 14
ATOM 24941 O O . PRO A 1 22 ? -12.052 -0.306 -4.858 1.00 15.42 22 PRO A O 14
ATOM 24952 N N . THR A 1 23 ? -12.666 1.467 -6.144 1.00 73.51 23 THR A N 14
ATOM 24953 C CA . THR A 1 23 ? -13.244 0.686 -7.252 1.00 54.30 23 THR A CA 14
ATOM 24954 C C . THR A 1 23 ? -12.168 0.133 -8.215 1.00 23.24 23 THR A C 14
ATOM 24955 O O . THR A 1 23 ? -12.523 -0.503 -9.212 1.00 44.21 23 THR A O 14
ATOM 24966 N N . ASP A 1 24 ? -10.864 0.372 -7.920 1.00 12.22 24 ASP A N 14
ATOM 24967 C CA . ASP A 1 24 ? -9.747 -0.070 -8.791 1.00 43.03 24 ASP A CA 14
ATOM 24968 C C . ASP A 1 24 ? -9.683 -1.618 -8.816 1.00 42.14 24 ASP A C 14
ATOM 24969 O O . ASP A 1 24 ? -9.366 -2.236 -7.782 1.00 73.05 24 ASP A O 14
ATOM 24978 N N . PRO A 1 25 ? -10.004 -2.272 -9.986 1.00 70.31 25 PRO A N 14
ATOM 24979 C CA . PRO A 1 25 ? -10.105 -3.746 -10.067 1.00 1.01 25 PRO A CA 14
ATOM 24980 C C . PRO A 1 25 ? -8.729 -4.440 -10.035 1.00 43.14 25 PRO A C 14
ATOM 24981 O O . PRO A 1 25 ? -8.606 -5.543 -9.499 1.00 13.02 25 PRO A O 14
ATOM 24992 N N . GLU A 1 26 ? -7.700 -3.764 -10.582 1.00 40.21 26 GLU A N 14
ATOM 24993 C CA . GLU A 1 26 ? -6.340 -4.318 -10.703 1.00 74.41 26 GLU A CA 14
ATOM 24994 C C . GLU A 1 26 ? -5.642 -4.365 -9.335 1.00 52.22 26 GLU A C 14
ATOM 24995 O O . GLU A 1 26 ? -4.945 -5.336 -9.015 1.00 15.44 26 GLU A O 14
ATOM 25007 N N . ALA A 1 27 ? -5.868 -3.303 -8.538 1.00 43.51 27 ALA A N 14
ATOM 25008 C CA . ALA A 1 27 ? -5.254 -3.119 -7.219 1.00 61.52 27 ALA A CA 14
ATOM 25009 C C . ALA A 1 27 ? -5.673 -4.236 -6.260 1.00 4.41 27 ALA A C 14
ATOM 25010 O O . ALA A 1 27 ? -4.824 -4.955 -5.726 1.00 1.11 27 ALA A O 14
ATOM 25017 N N . GLN A 1 28 ? -7.000 -4.391 -6.085 1.00 43.44 28 GLN A N 14
ATOM 25018 C CA . GLN A 1 28 ? -7.577 -5.401 -5.184 1.00 30.53 28 GLN A CA 14
ATOM 25019 C C . GLN A 1 28 ? -7.275 -6.839 -5.682 1.00 71.13 28 GLN A C 14
ATOM 25020 O O . GLN A 1 28 ? -7.077 -7.736 -4.863 1.00 62.41 28 GLN A O 14
ATOM 25034 N N . GLU A 1 29 ? -7.200 -7.023 -7.029 1.00 72.44 29 GLU A N 14
ATOM 25035 C CA . GLU A 1 29 ? -6.937 -8.339 -7.663 1.00 64.13 29 GLU A CA 14
ATOM 25036 C C . GLU A 1 29 ? -5.564 -8.887 -7.259 1.00 43.52 29 GLU A C 14
ATOM 25037 O O . GLU A 1 29 ? -5.478 -9.988 -6.702 1.00 42.40 29 GLU A O 14
ATOM 25049 N N . LEU A 1 30 ? -4.501 -8.093 -7.523 1.00 64.10 30 LEU A N 14
ATOM 25050 C CA . LEU A 1 30 ? -3.120 -8.505 -7.236 1.00 14.24 30 LEU A CA 14
ATOM 25051 C C . LEU A 1 30 ? -2.922 -8.720 -5.726 1.00 31.30 30 LEU A C 14
ATOM 25052 O O . LEU A 1 30 ? -2.170 -9.603 -5.319 1.00 35.11 30 LEU A O 14
ATOM 25068 N N . LEU A 1 31 ? -3.664 -7.935 -4.914 1.00 24.30 31 LEU A N 14
ATOM 25069 C CA . LEU A 1 31 ? -3.640 -8.031 -3.445 1.00 50.20 31 LEU A CA 14
ATOM 25070 C C . LEU A 1 31 ? -4.234 -9.367 -2.940 1.00 4.11 31 LEU A C 14
ATOM 25071 O O . LEU A 1 31 ? -3.884 -9.798 -1.859 1.00 53.01 31 LEU A O 14
ATOM 25087 N N . ASN A 1 32 ? -5.138 -10.009 -3.708 1.00 63.22 32 ASN A N 14
ATOM 25088 C CA . ASN A 1 32 ? -5.627 -11.382 -3.372 1.00 1.34 32 ASN A CA 14
ATOM 25089 C C . ASN A 1 32 ? -4.551 -12.432 -3.697 1.00 60.33 32 ASN A C 14
ATOM 25090 O O . ASN A 1 32 ? -4.508 -13.508 -3.098 1.00 61.15 32 ASN A O 14
ATOM 25101 N N . LYS A 1 33 ? -3.690 -12.091 -4.661 1.00 74.30 33 LYS A N 14
ATOM 25102 C CA . LYS A 1 33 ? -2.652 -12.988 -5.193 1.00 74.02 33 LYS A CA 14
ATOM 25103 C C . LYS A 1 33 ? -1.332 -12.859 -4.401 1.00 63.55 33 LYS A C 14
ATOM 25104 O O . LYS A 1 33 ? -0.471 -13.729 -4.511 1.00 11.43 33 LYS A O 14
ATOM 25123 N N . ILE A 1 34 ? -1.171 -11.774 -3.599 1.00 10.11 34 ILE A N 14
ATOM 25124 C CA . ILE A 1 34 ? 0.074 -11.541 -2.799 1.00 33.53 34 ILE A CA 14
ATOM 25125 C C . ILE A 1 34 ? -0.220 -11.358 -1.289 1.00 51.31 34 ILE A C 14
ATOM 25126 O O . ILE A 1 34 ? 0.471 -11.928 -0.441 1.00 42.30 34 ILE A O 14
ATOM 25142 N N . LEU A 1 35 ? -1.239 -10.544 -0.969 1.00 34.25 35 LEU A N 14
ATOM 25143 C CA . LEU A 1 35 ? -1.686 -10.281 0.419 1.00 63.54 35 LEU A CA 14
ATOM 25144 C C . LEU A 1 35 ? -2.845 -11.223 0.764 1.00 11.00 35 LEU A C 14
ATOM 25145 O O . LEU A 1 35 ? -3.367 -11.942 -0.096 1.00 53.22 35 LEU A O 14
ATOM 25161 N N . SER A 1 36 ? -3.239 -11.202 2.029 1.00 62.25 36 SER A N 14
ATOM 25162 C CA . SER A 1 36 ? -4.386 -11.966 2.517 1.00 33.34 36 SER A CA 14
ATOM 25163 C C . SER A 1 36 ? -5.705 -11.181 2.246 1.00 53.12 36 SER A C 14
ATOM 25164 O O . SER A 1 36 ? -5.703 -9.943 2.327 1.00 33.21 36 SER A O 14
ATOM 25172 N N . PRO A 1 37 ? -6.845 -11.888 1.895 1.00 52.15 37 PRO A N 14
ATOM 25173 C CA . PRO A 1 37 ? -8.154 -11.245 1.522 1.00 3.23 37 PRO A CA 14
ATOM 25174 C C . PRO A 1 37 ? -8.675 -10.222 2.564 1.00 65.21 37 PRO A C 14
ATOM 25175 O O . PRO A 1 37 ? -9.336 -9.241 2.204 1.00 55.34 37 PRO A O 14
ATOM 25186 N N . ASP A 1 38 ? -8.366 -10.476 3.844 1.00 43.33 38 ASP A N 14
ATOM 25187 C CA . ASP A 1 38 ? -8.680 -9.561 4.963 1.00 72.44 38 ASP A CA 14
ATOM 25188 C C . ASP A 1 38 ? -7.920 -8.225 4.835 1.00 63.52 38 ASP A C 14
ATOM 25189 O O . ASP A 1 38 ? -8.522 -7.151 4.957 1.00 23.02 38 ASP A O 14
ATOM 25198 N N . VAL A 1 39 ? -6.599 -8.320 4.573 1.00 62.10 39 VAL A N 14
ATOM 25199 C CA . VAL A 1 39 ? -5.678 -7.165 4.596 1.00 30.51 39 VAL A CA 14
ATOM 25200 C C . VAL A 1 39 ? -6.048 -6.127 3.523 1.00 24.40 39 VAL A C 14
ATOM 25201 O O . VAL A 1 39 ? -5.980 -4.924 3.768 1.00 72.24 39 VAL A O 14
ATOM 25214 N N . LEU A 1 40 ? -6.444 -6.598 2.338 1.00 1.33 40 LEU A N 14
ATOM 25215 C CA . LEU A 1 40 ? -6.834 -5.702 1.233 1.00 53.03 40 LEU A CA 14
ATOM 25216 C C . LEU A 1 40 ? -8.231 -5.114 1.467 1.00 42.24 40 LEU A C 14
ATOM 25217 O O . LEU A 1 40 ? -8.539 -4.014 0.985 1.00 61.13 40 LEU A O 14
ATOM 25233 N N . ASP A 1 41 ? -9.069 -5.867 2.213 1.00 21.13 41 ASP A N 14
ATOM 25234 C CA . ASP A 1 41 ? -10.473 -5.500 2.461 1.00 35.02 41 ASP A CA 14
ATOM 25235 C C . ASP A 1 41 ? -10.554 -4.334 3.462 1.00 70.14 41 ASP A C 14
ATOM 25236 O O . ASP A 1 41 ? -11.273 -3.365 3.227 1.00 55.42 41 ASP A O 14
ATOM 25245 N N . GLN A 1 42 ? -9.765 -4.417 4.549 1.00 43.11 42 GLN A N 14
ATOM 25246 C CA . GLN A 1 42 ? -9.657 -3.327 5.538 1.00 1.35 42 GLN A CA 14
ATOM 25247 C C . GLN A 1 42 ? -9.069 -2.048 4.889 1.00 73.51 42 GLN A C 14
ATOM 25248 O O . GLN A 1 42 ? -9.439 -0.940 5.268 1.00 72.22 42 GLN A O 14
ATOM 25262 N N . VAL A 1 43 ? -8.167 -2.228 3.895 1.00 63.31 43 VAL A N 14
ATOM 25263 C CA . VAL A 1 43 ? -7.582 -1.118 3.110 1.00 21.52 43 VAL A CA 14
ATOM 25264 C C . VAL A 1 43 ? -8.668 -0.372 2.297 1.00 50.41 43 VAL A C 14
ATOM 25265 O O . VAL A 1 43 ? -8.780 0.847 2.401 1.00 63.53 43 VAL A O 14
ATOM 25278 N N . ARG A 1 44 ? -9.481 -1.118 1.523 1.00 53.41 44 ARG A N 14
ATOM 25279 C CA . ARG A 1 44 ? -10.539 -0.531 0.653 1.00 31.24 44 ARG A CA 14
ATOM 25280 C C . ARG A 1 44 ? -11.708 0.078 1.488 1.00 61.51 44 ARG A C 14
ATOM 25281 O O . ARG A 1 44 ? -12.511 0.847 0.955 1.00 21.31 44 ARG A O 14
ATOM 25302 N N . GLU A 1 45 ? -11.810 -0.302 2.786 1.00 73.43 45 GLU A N 14
ATOM 25303 C CA . GLU A 1 45 ? -12.751 0.330 3.756 1.00 3.13 45 GLU A CA 14
ATOM 25304 C C . GLU A 1 45 ? -12.146 1.614 4.381 1.00 13.20 45 GLU A C 14
ATOM 25305 O O . GLU A 1 45 ? -12.867 2.569 4.665 1.00 41.53 45 GLU A O 14
ATOM 25317 N N . HIS A 1 46 ? -10.815 1.611 4.609 1.00 21.40 46 HIS A N 14
ATOM 25318 C CA . HIS A 1 46 ? -10.060 2.804 5.091 1.00 33.12 46 HIS A CA 14
ATOM 25319 C C . HIS A 1 46 ? -9.908 3.849 3.964 1.00 14.35 46 HIS A C 14
ATOM 25320 O O . HIS A 1 46 ? -9.575 5.009 4.217 1.00 32.35 46 HIS A O 14
ATOM 25335 N N . ALA A 1 47 ? -10.117 3.384 2.722 1.00 41.34 47 ALA A N 14
ATOM 25336 C CA . ALA A 1 47 ? -10.235 4.226 1.526 1.00 73.22 47 ALA A CA 14
ATOM 25337 C C . ALA A 1 47 ? -11.343 5.275 1.679 1.00 53.13 47 ALA A C 14
ATOM 25338 O O . ALA A 1 47 ? -11.201 6.404 1.202 1.00 72.32 47 ALA A O 14
ATOM 25345 N N . ARG A 1 48 ? -12.438 4.868 2.372 1.00 22.44 48 ARG A N 14
ATOM 25346 C CA . ARG A 1 48 ? -13.602 5.729 2.644 1.00 64.54 48 ARG A CA 14
ATOM 25347 C C . ARG A 1 48 ? -13.191 7.019 3.367 1.00 24.34 48 ARG A C 14
ATOM 25348 O O . ARG A 1 48 ? -13.766 8.061 3.116 1.00 12.25 48 ARG A O 14
ATOM 25369 N N . GLU A 1 49 ? -12.175 6.927 4.246 1.00 73.35 49 GLU A N 14
ATOM 25370 C CA . GLU A 1 49 ? -11.733 8.058 5.083 1.00 33.04 49 GLU A CA 14
ATOM 25371 C C . GLU A 1 49 ? -11.153 9.194 4.217 1.00 60.23 49 GLU A C 14
ATOM 25372 O O . GLU A 1 49 ? -11.635 10.324 4.267 1.00 53.25 49 GLU A O 14
ATOM 25384 N N . LEU A 1 50 ? -10.151 8.849 3.386 1.00 74.51 50 LEU A N 14
ATOM 25385 C CA . LEU A 1 50 ? -9.404 9.827 2.567 1.00 23.02 50 LEU A CA 14
ATOM 25386 C C . LEU A 1 50 ? -10.273 10.375 1.414 1.00 22.40 50 LEU A C 14
ATOM 25387 O O . LEU A 1 50 ? -10.162 11.548 1.051 1.00 42.41 50 LEU A O 14
ATOM 25403 N N . GLN A 1 51 ? -11.146 9.507 0.874 1.00 3.44 51 GLN A N 14
ATOM 25404 C CA . GLN A 1 51 ? -12.076 9.853 -0.217 1.00 60.32 51 GLN A CA 14
ATOM 25405 C C . GLN A 1 51 ? -13.178 10.827 0.272 1.00 12.22 51 GLN A C 14
ATOM 25406 O O . GLN A 1 51 ? -13.459 11.834 -0.392 1.00 22.35 51 GLN A O 14
ATOM 25420 N N . LYS A 1 52 ? -13.762 10.522 1.447 1.00 52.23 52 LYS A N 14
ATOM 25421 C CA . LYS A 1 52 ? -14.841 11.326 2.074 1.00 42.42 52 LYS A CA 14
ATOM 25422 C C . LYS A 1 52 ? -14.338 12.736 2.449 1.00 50.42 52 LYS A C 14
ATOM 25423 O O . LYS A 1 52 ? -15.039 13.736 2.255 1.00 45.11 52 LYS A O 14
ATOM 25442 N N . GLN A 1 53 ? -13.106 12.794 2.973 1.00 10.54 53 GLN A N 14
ATOM 25443 C CA . GLN A 1 53 ? -12.440 14.060 3.342 1.00 31.00 53 GLN A CA 14
ATOM 25444 C C . GLN A 1 53 ? -11.925 14.824 2.102 1.00 4.13 53 GLN A C 14
ATOM 25445 O O . GLN A 1 53 ? -11.665 16.030 2.184 1.00 33.34 53 GLN A O 14
ATOM 25459 N N . GLY A 1 54 ? -11.766 14.108 0.971 1.00 11.44 54 GLY A N 14
ATOM 25460 C CA . GLY A 1 54 ? -11.347 14.716 -0.300 1.00 42.44 54 GLY A CA 14
ATOM 25461 C C . GLY A 1 54 ? -9.855 15.017 -0.365 1.00 31.05 54 GLY A C 14
ATOM 25462 O O . GLY A 1 54 ? -9.432 15.946 -1.061 1.00 51.02 54 GLY A O 14
ATOM 25466 N N . ILE A 1 55 ? -9.060 14.221 0.365 1.00 65.30 55 ILE A N 14
ATOM 25467 C CA . ILE A 1 55 ? -7.599 14.374 0.436 1.00 24.42 55 ILE A CA 14
ATOM 25468 C C . ILE A 1 55 ? -6.948 13.734 -0.803 1.00 45.03 55 ILE A C 14
ATOM 25469 O O . ILE A 1 55 ? -6.903 12.499 -0.915 1.00 12.44 55 ILE A O 14
ATOM 25485 N N . HIS A 1 56 ? -6.485 14.569 -1.758 1.00 42.54 56 HIS A N 14
ATOM 25486 C CA . HIS A 1 56 ? -5.726 14.081 -2.916 1.00 52.50 56 HIS A CA 14
ATOM 25487 C C . HIS A 1 56 ? -4.261 13.906 -2.503 1.00 40.24 56 HIS A C 14
ATOM 25488 O O . HIS A 1 56 ? -3.561 14.883 -2.240 1.00 2.30 56 HIS A O 14
ATOM 25503 N N . PHE A 1 57 ? -3.820 12.655 -2.442 1.00 32.10 57 PHE A N 14
ATOM 25504 C CA . PHE A 1 57 ? -2.407 12.296 -2.298 1.00 31.42 57 PHE A CA 14
ATOM 25505 C C . PHE A 1 57 ? -1.940 11.712 -3.640 1.00 33.23 57 PHE A C 14
ATOM 25506 O O . PHE A 1 57 ? -2.722 11.052 -4.341 1.00 13.33 57 PHE A O 14
ATOM 25523 N N . GLU A 1 58 ? -0.689 11.978 -4.006 1.00 4.03 58 GLU A N 14
ATOM 25524 C CA . GLU A 1 58 ? -0.115 11.551 -5.292 1.00 63.35 58 GLU A CA 14
ATOM 25525 C C . GLU A 1 58 ? 1.113 10.678 -5.024 1.00 43.31 58 GLU A C 14
ATOM 25526 O O . GLU A 1 58 ? 2.054 11.129 -4.368 1.00 32.41 58 GLU A O 14
ATOM 25538 N N . VAL A 1 59 ? 1.090 9.431 -5.512 1.00 51.31 59 VAL A N 14
ATOM 25539 C CA . VAL A 1 59 ? 2.212 8.486 -5.360 1.00 71.14 59 VAL A CA 14
ATOM 25540 C C . VAL A 1 59 ? 3.316 8.860 -6.371 1.00 3.21 59 VAL A C 14
ATOM 25541 O O . VAL A 1 59 ? 3.213 8.565 -7.567 1.00 23.34 59 VAL A O 14
ATOM 25554 N N . LYS A 1 60 ? 4.348 9.553 -5.867 1.00 24.43 60 LYS A N 14
ATOM 25555 C CA . LYS A 1 60 ? 5.407 10.166 -6.692 1.00 54.51 60 LYS A CA 14
ATOM 25556 C C . LYS A 1 60 ? 6.531 9.172 -6.991 1.00 44.20 60 LYS A C 14
ATOM 25557 O O . LYS A 1 60 ? 6.987 9.059 -8.134 1.00 32.32 60 LYS A O 14
ATOM 25576 N N . ARG A 1 61 ? 6.959 8.446 -5.956 1.00 23.51 61 ARG A N 14
ATOM 25577 C CA . ARG A 1 61 ? 8.091 7.512 -6.044 1.00 11.04 61 ARG A CA 14
ATOM 25578 C C . ARG A 1 61 ? 7.818 6.302 -5.148 1.00 0.12 61 ARG A C 14
ATOM 25579 O O . ARG A 1 61 ? 7.234 6.447 -4.080 1.00 20.13 61 ARG A O 14
ATOM 25600 N N . VAL A 1 62 ? 8.215 5.110 -5.606 1.00 54.51 62 VAL A N 14
ATOM 25601 C CA . VAL A 1 62 ? 8.157 3.865 -4.817 1.00 2.21 62 VAL A CA 14
ATOM 25602 C C . VAL A 1 62 ? 9.559 3.242 -4.798 1.00 22.42 62 VAL A C 14
ATOM 25603 O O . VAL A 1 62 ? 10.186 3.089 -5.849 1.00 50.32 62 VAL A O 14
ATOM 25616 N N . GLU A 1 63 ? 10.047 2.917 -3.597 1.00 23.51 63 GLU A N 14
ATOM 25617 C CA . GLU A 1 63 ? 11.340 2.251 -3.386 1.00 11.04 63 GLU A CA 14
ATOM 25618 C C . GLU A 1 63 ? 11.087 0.976 -2.581 1.00 43.50 63 GLU A C 14
ATOM 25619 O O . GLU A 1 63 ? 10.501 1.038 -1.506 1.00 34.41 63 GLU A O 14
ATOM 25631 N N . VAL A 1 64 ? 11.507 -0.169 -3.112 1.00 13.25 64 VAL A N 14
ATOM 25632 C CA . VAL A 1 64 ? 11.370 -1.466 -2.432 1.00 63.21 64 VAL A CA 14
ATOM 25633 C C . VAL A 1 64 ? 12.717 -1.842 -1.759 1.00 51.21 64 VAL A C 14
ATOM 25634 O O . VAL A 1 64 ? 13.770 -1.805 -2.403 1.00 41.53 64 VAL A O 14
ATOM 25647 N N . THR A 1 65 ? 12.678 -2.143 -0.445 1.00 54.22 65 THR A N 14
ATOM 25648 C CA . THR A 1 65 ? 13.874 -2.503 0.347 1.00 1.13 65 THR A CA 14
ATOM 25649 C C . THR A 1 65 ? 13.580 -3.760 1.179 1.00 62.52 65 THR A C 14
ATOM 25650 O O . THR A 1 65 ? 12.647 -3.770 1.970 1.00 70.25 65 THR A O 14
ATOM 25661 N N . THR A 1 66 ? 14.382 -4.818 0.991 1.00 34.11 66 THR A N 14
ATOM 25662 C CA . THR A 1 66 ? 14.221 -6.094 1.704 1.00 22.23 66 THR A CA 14
ATOM 25663 C C . THR A 1 66 ? 15.009 -6.061 3.026 1.00 0.21 66 THR A C 14
ATOM 25664 O O . THR A 1 66 ? 16.223 -5.842 3.028 1.00 44.11 66 THR A O 14
ATOM 25675 N N . ASP A 1 67 ? 14.299 -6.260 4.141 1.00 45.13 67 ASP A N 14
ATOM 25676 C CA . ASP A 1 67 ? 14.865 -6.218 5.502 1.00 2.10 67 ASP A CA 14
ATOM 25677 C C . ASP A 1 67 ? 14.506 -7.537 6.218 1.00 4.01 67 ASP A C 14
ATOM 25678 O O . ASP A 1 67 ? 13.445 -7.662 6.847 1.00 32.11 67 ASP A O 14
ATOM 25687 N N . GLY A 1 68 ? 15.391 -8.538 6.062 1.00 44.42 68 GLY A N 14
ATOM 25688 C CA . GLY A 1 68 ? 15.111 -9.911 6.482 1.00 44.34 68 GLY A CA 14
ATOM 25689 C C . GLY A 1 68 ? 14.102 -10.577 5.544 1.00 44.24 68 GLY A C 14
ATOM 25690 O O . GLY A 1 68 ? 14.346 -10.666 4.335 1.00 42.41 68 GLY A O 14
ATOM 25694 N N . ASN A 1 69 ? 12.965 -11.030 6.097 1.00 74.52 69 ASN A N 14
ATOM 25695 C CA . ASN A 1 69 ? 11.807 -11.509 5.297 1.00 71.14 69 ASN A CA 14
ATOM 25696 C C . ASN A 1 69 ? 10.745 -10.396 5.173 1.00 72.32 69 ASN A C 14
ATOM 25697 O O . ASN A 1 69 ? 9.795 -10.518 4.396 1.00 23.01 69 ASN A O 14
ATOM 25708 N N . THR A 1 70 ? 10.923 -9.313 5.940 1.00 75.45 70 THR A N 14
ATOM 25709 C CA . THR A 1 70 ? 9.974 -8.206 5.997 1.00 22.41 70 THR A CA 14
ATOM 25710 C C . THR A 1 70 ? 10.429 -7.080 5.041 1.00 43.45 70 THR A C 14
ATOM 25711 O O . THR A 1 70 ? 11.440 -6.419 5.282 1.00 73.44 70 THR A O 14
ATOM 25722 N N . VAL A 1 71 ? 9.673 -6.868 3.955 1.00 50.33 71 VAL A N 14
ATOM 25723 C CA . VAL A 1 71 ? 10.022 -5.891 2.913 1.00 1.52 71 VAL A CA 14
ATOM 25724 C C . VAL A 1 71 ? 9.454 -4.505 3.271 1.00 62.43 71 VAL A C 14
ATOM 25725 O O . VAL A 1 71 ? 8.238 -4.285 3.248 1.00 44.13 71 VAL A O 14
ATOM 25738 N N . ASN A 1 72 ? 10.362 -3.594 3.624 1.00 42.32 72 ASN A N 14
ATOM 25739 C CA . ASN A 1 72 ? 10.057 -2.197 3.950 1.00 41.14 72 ASN A CA 14
ATOM 25740 C C . ASN A 1 72 ? 9.989 -1.390 2.640 1.00 14.41 72 ASN A C 14
ATOM 25741 O O . ASN A 1 72 ? 11.026 -1.122 2.015 1.00 4.11 72 ASN A O 14
ATOM 25752 N N . VAL A 1 73 ? 8.771 -1.061 2.190 1.00 1.31 73 VAL A N 14
ATOM 25753 C CA . VAL A 1 73 ? 8.563 -0.303 0.942 1.00 21.31 73 VAL A CA 14
ATOM 25754 C C . VAL A 1 73 ? 8.376 1.192 1.263 1.00 50.33 73 VAL A C 14
ATOM 25755 O O . VAL A 1 73 ? 7.323 1.613 1.754 1.00 3.23 73 VAL A O 14
ATOM 25768 N N . THR A 1 74 ? 9.422 1.976 0.979 1.00 33.03 74 THR A N 14
ATOM 25769 C CA . THR A 1 74 ? 9.460 3.420 1.220 1.00 35.34 74 THR A CA 14
ATOM 25770 C C . THR A 1 74 ? 8.845 4.163 0.019 1.00 71.22 74 THR A C 14
ATOM 25771 O O . THR A 1 74 ? 9.458 4.255 -1.049 1.00 61.41 74 THR A O 14
ATOM 25782 N N . VAL A 1 75 ? 7.622 4.665 0.199 1.00 1.41 75 VAL A N 14
ATOM 25783 C CA . VAL A 1 75 ? 6.856 5.346 -0.855 1.00 72.40 75 VAL A CA 14
ATOM 25784 C C . VAL A 1 75 ? 6.780 6.851 -0.556 1.00 45.25 75 VAL A C 14
ATOM 25785 O O . VAL A 1 75 ? 6.325 7.242 0.520 1.00 45.15 75 VAL A O 14
ATOM 25798 N N . GLU A 1 76 ? 7.234 7.684 -1.498 1.00 14.44 76 GLU A N 14
ATOM 25799 C CA . GLU A 1 76 ? 7.092 9.139 -1.420 1.00 4.30 76 GLU A CA 14
ATOM 25800 C C . GLU A 1 76 ? 5.724 9.546 -1.983 1.00 44.01 76 GLU A C 14
ATOM 25801 O O . GLU A 1 76 ? 5.429 9.283 -3.158 1.00 52.31 76 GLU A O 14
ATOM 25813 N N . LEU A 1 77 ? 4.884 10.143 -1.138 1.00 24.53 77 LEU A N 14
ATOM 25814 C CA . LEU A 1 77 ? 3.601 10.731 -1.550 1.00 2.00 77 LEU A CA 14
ATOM 25815 C C . LEU A 1 77 ? 3.727 12.250 -1.526 1.00 11.23 77 LEU A C 14
ATOM 25816 O O . LEU A 1 77 ? 4.665 12.804 -0.945 1.00 4.35 77 LEU A O 14
ATOM 25832 N N . GLU A 1 78 ? 2.791 12.908 -2.195 1.00 24.04 78 GLU A N 14
ATOM 25833 C CA . GLU A 1 78 ? 2.683 14.359 -2.214 1.00 64.43 78 GLU A CA 14
ATOM 25834 C C . GLU A 1 78 ? 1.191 14.700 -2.046 1.00 31.53 78 GLU A C 14
ATOM 25835 O O . GLU A 1 78 ? 0.401 14.537 -2.978 1.00 10.23 78 GLU A O 14
ATOM 25847 N N . GLU A 1 79 ? 0.818 15.109 -0.832 1.00 2.25 79 GLU A N 14
ATOM 25848 C CA . GLU A 1 79 ? -0.578 15.324 -0.432 1.00 30.31 79 GLU A CA 14
ATOM 25849 C C . GLU A 1 79 ? -0.972 16.800 -0.625 1.00 62.52 79 GLU A C 14
ATOM 25850 O O . GLU A 1 79 ? -0.503 17.681 0.108 1.00 41.51 79 GLU A O 14
ATOM 25862 N N . THR A 1 80 ? -1.783 17.062 -1.662 1.00 52.22 80 THR A N 14
ATOM 25863 C CA . THR A 1 80 ? -2.406 18.366 -1.898 1.00 21.54 80 THR A CA 14
ATOM 25864 C C . THR A 1 80 ? -3.818 18.377 -1.264 1.00 60.13 80 THR A C 14
ATOM 25865 O O . THR A 1 80 ? -4.743 17.719 -1.767 1.00 52.04 80 THR A O 14
ATOM 25876 N N . THR A 1 81 ? -3.957 19.096 -0.135 1.00 75.24 81 THR A N 14
ATOM 25877 C CA . THR A 1 81 ? -5.231 19.248 0.588 1.00 35.25 81 THR A CA 14
ATOM 25878 C C . THR A 1 81 ? -5.454 20.736 0.939 1.00 1.41 81 THR A C 14
ATOM 25879 O O . THR A 1 81 ? -4.527 21.420 1.393 1.00 52.11 81 THR A O 14
ATOM 25890 N N . GLY A 1 82 ? -6.675 21.243 0.660 1.00 33.54 82 GLY A N 14
ATOM 25891 C CA . GLY A 1 82 ? -7.035 22.649 0.924 1.00 74.24 82 GLY A CA 14
ATOM 25892 C C . GLY A 1 82 ? -6.284 23.662 0.051 1.00 42.25 82 GLY A C 14
ATOM 25893 O O . GLY A 1 82 ? -6.320 24.867 0.332 1.00 45.53 82 GLY A O 14
ATOM 25897 N N . GLY A 1 83 ? -5.616 23.177 -1.012 1.00 2.14 83 GLY A N 14
ATOM 25898 C CA . GLY A 1 83 ? -4.816 24.024 -1.904 1.00 72.43 83 GLY A CA 14
ATOM 25899 C C . GLY A 1 83 ? -3.314 23.847 -1.701 1.00 24.15 83 GLY A C 14
ATOM 25900 O O . GLY A 1 83 ? -2.549 23.969 -2.658 1.00 13.50 83 GLY A O 14
ATOM 25904 N N . THR A 1 84 ? -2.887 23.570 -0.446 1.00 73.32 84 THR A N 14
ATOM 25905 C CA . THR A 1 84 ? -1.452 23.437 -0.105 1.00 62.53 84 THR A CA 14
ATOM 25906 C C . THR A 1 84 ? -0.946 22.015 -0.408 1.00 52.25 84 THR A C 14
ATOM 25907 O O . THR A 1 84 ? -1.714 21.049 -0.344 1.00 63.33 84 THR A O 14
ATOM 25918 N N . THR A 1 85 ? 0.343 21.906 -0.742 1.00 11.30 85 THR A N 14
ATOM 25919 C CA . THR A 1 85 ? 0.995 20.635 -1.089 1.00 21.11 85 THR A CA 14
ATOM 25920 C C . THR A 1 85 ? 2.126 20.331 -0.083 1.00 54.11 85 THR A C 14
ATOM 25921 O O . THR A 1 85 ? 2.922 21.217 0.246 1.00 51.33 85 THR A O 14
ATOM 25932 N N . THR A 1 86 ? 2.176 19.077 0.403 1.00 14.01 86 THR A N 14
ATOM 25933 C CA . THR A 1 86 ? 3.180 18.596 1.369 1.00 70.44 86 THR A CA 14
ATOM 25934 C C . THR A 1 86 ? 3.642 17.182 0.961 1.00 53.24 86 THR A C 14
ATOM 25935 O O . THR A 1 86 ? 2.815 16.278 0.862 1.00 5.53 86 THR A O 14
ATOM 25946 N N . ASN A 1 87 ? 4.958 16.998 0.731 1.00 42.24 87 ASN A N 14
ATOM 25947 C CA . ASN A 1 87 ? 5.536 15.666 0.458 1.00 12.42 87 ASN A CA 14
ATOM 25948 C C . ASN A 1 87 ? 5.642 14.887 1.772 1.00 63.01 87 ASN A C 14
ATOM 25949 O O . ASN A 1 87 ? 6.301 15.334 2.719 1.00 12.24 87 ASN A O 14
ATOM 25960 N N . THR A 1 88 ? 4.954 13.746 1.821 1.00 64.40 88 THR A N 14
ATOM 25961 C CA . THR A 1 88 ? 4.886 12.886 3.000 1.00 11.01 88 THR A CA 14
ATOM 25962 C C . THR A 1 88 ? 5.209 11.444 2.600 1.00 64.33 88 THR A C 14
ATOM 25963 O O . THR A 1 88 ? 4.547 10.872 1.731 1.00 14.34 88 THR A O 14
ATOM 25974 N N . THR A 1 89 ? 6.222 10.860 3.244 1.00 1.45 89 THR A N 14
ATOM 25975 C CA . THR A 1 89 ? 6.653 9.492 2.967 1.00 55.33 89 THR A CA 14
ATOM 25976 C C . THR A 1 89 ? 5.841 8.512 3.831 1.00 62.22 89 THR A C 14
ATOM 25977 O O . THR A 1 89 ? 5.713 8.717 5.034 1.00 64.13 89 THR A O 14
ATOM 25988 N N . TYR A 1 90 ? 5.255 7.485 3.210 1.00 44.42 90 TYR A N 14
ATOM 25989 C CA . TYR A 1 90 ? 4.651 6.343 3.915 1.00 32.33 90 TYR A CA 14
ATOM 25990 C C . TYR A 1 90 ? 5.543 5.126 3.659 1.00 31.03 90 TYR A C 14
ATOM 25991 O O . TYR A 1 90 ? 5.814 4.804 2.501 1.00 43.11 90 TYR A O 14
ATOM 26009 N N . GLU A 1 91 ? 6.005 4.454 4.720 1.00 61.22 91 GLU A N 14
ATOM 26010 C CA . GLU A 1 91 ? 6.803 3.232 4.595 1.00 63.35 91 GLU A CA 14
ATOM 26011 C C . GLU A 1 91 ? 5.918 2.043 4.993 1.00 50.03 91 GLU A C 14
ATOM 26012 O O . GLU A 1 91 ? 5.617 1.855 6.181 1.00 55.35 91 GLU A O 14
ATOM 26024 N N . LEU A 1 92 ? 5.463 1.282 3.996 1.00 0.51 92 LEU A N 14
ATOM 26025 C CA . LEU A 1 92 ? 4.578 0.135 4.199 1.00 44.32 92 LEU A CA 14
ATOM 26026 C C . LEU A 1 92 ? 5.457 -1.099 4.376 1.00 44.33 92 LEU A C 14
ATOM 26027 O O . LEU A 1 92 ? 6.063 -1.591 3.418 1.00 54.44 92 LEU A O 14
ATOM 26043 N N . ARG A 1 93 ? 5.552 -1.556 5.619 1.00 11.21 93 ARG A N 14
ATOM 26044 C CA . ARG A 1 93 ? 6.434 -2.644 6.019 1.00 35.34 93 ARG A CA 14
ATOM 26045 C C . ARG A 1 93 ? 5.645 -3.967 5.973 1.00 64.01 93 ARG A C 14
ATOM 26046 O O . ARG A 1 93 ? 4.859 -4.265 6.881 1.00 44.11 93 ARG A O 14
ATOM 26067 N N . PHE A 1 94 ? 5.828 -4.718 4.875 1.00 30.42 94 PHE A N 14
ATOM 26068 C CA . PHE A 1 94 ? 5.120 -5.979 4.609 1.00 33.22 94 PHE A CA 14
ATOM 26069 C C . PHE A 1 94 ? 5.897 -7.157 5.208 1.00 14.33 94 PHE A C 14
ATOM 26070 O O . PHE A 1 94 ? 6.956 -7.529 4.695 1.00 23.12 94 PHE A O 14
ATOM 26087 N N . GLU A 1 95 ? 5.366 -7.736 6.291 1.00 55.40 95 GLU A N 14
ATOM 26088 C CA . GLU A 1 95 ? 5.936 -8.926 6.925 1.00 43.42 95 GLU A CA 14
ATOM 26089 C C . GLU A 1 95 ? 5.298 -10.171 6.306 1.00 51.15 95 GLU A C 14
ATOM 26090 O O . GLU A 1 95 ? 4.084 -10.399 6.453 1.00 61.22 95 GLU A O 14
ATOM 26102 N N . VAL A 1 96 ? 6.123 -10.957 5.598 1.00 0.55 96 VAL A N 14
ATOM 26103 C CA . VAL A 1 96 ? 5.671 -12.152 4.876 1.00 1.31 96 VAL A CA 14
ATOM 26104 C C . VAL A 1 96 ? 5.606 -13.332 5.851 1.00 22.01 96 VAL A C 14
ATOM 26105 O O . VAL A 1 96 ? 6.364 -13.386 6.832 1.00 52.45 96 VAL A O 14
ATOM 26118 N N . ASP A 1 97 ? 4.678 -14.242 5.595 1.00 30.21 97 ASP A N 14
ATOM 26119 C CA . ASP A 1 97 ? 4.421 -15.410 6.437 1.00 11.11 97 ASP A CA 14
ATOM 26120 C C . ASP A 1 97 ? 4.098 -16.599 5.519 1.00 64.35 97 ASP A C 14
ATOM 26121 O O . ASP A 1 97 ? 2.966 -16.735 5.033 1.00 74.20 97 ASP A O 14
ATOM 26130 N N . GLY A 1 98 ? 5.127 -17.418 5.240 1.00 21.22 98 GLY A N 14
ATOM 26131 C CA . GLY A 1 98 ? 5.033 -18.507 4.272 1.00 71.34 98 GLY A CA 14
ATOM 26132 C C . GLY A 1 98 ? 5.118 -17.986 2.835 1.00 73.43 98 GLY A C 14
ATOM 26133 O O . GLY A 1 98 ? 6.070 -17.278 2.490 1.00 70.22 98 GLY A O 14
ATOM 26137 N N . ASP A 1 99 ? 4.106 -18.302 2.014 1.00 54.31 99 ASP A N 14
ATOM 26138 C CA . ASP A 1 99 ? 4.058 -17.908 0.584 1.00 74.30 99 ASP A CA 14
ATOM 26139 C C . ASP A 1 99 ? 3.371 -16.536 0.392 1.00 32.30 99 ASP A C 14
ATOM 26140 O O . ASP A 1 99 ? 3.620 -15.842 -0.603 1.00 44.44 99 ASP A O 14
ATOM 26149 N N . THR A 1 100 ? 2.560 -16.126 1.378 1.00 54.21 100 THR A N 14
ATOM 26150 C CA . THR A 1 100 ? 1.724 -14.912 1.289 1.00 75.53 100 THR A CA 14
ATOM 26151 C C . THR A 1 100 ? 2.058 -13.935 2.427 1.00 34.33 100 THR A C 14
ATOM 26152 O O . THR A 1 100 ? 2.604 -14.328 3.464 1.00 42.34 100 THR A O 14
ATOM 26163 N N . ILE A 1 101 ? 1.736 -12.653 2.209 1.00 72.20 101 ILE A N 14
ATOM 26164 C CA . ILE A 1 101 ? 1.938 -11.588 3.193 1.00 12.04 101 ILE A CA 14
ATOM 26165 C C . ILE A 1 101 ? 0.664 -11.463 4.055 1.00 2.11 101 ILE A C 14
ATOM 26166 O O . ILE A 1 101 ? -0.416 -11.148 3.540 1.00 22.12 101 ILE A O 14
ATOM 26182 N N . ARG A 1 102 ? 0.795 -11.755 5.353 1.00 31.13 102 ARG A N 14
ATOM 26183 C CA . ARG A 1 102 ? -0.320 -11.678 6.326 1.00 54.42 102 ARG A CA 14
ATOM 26184 C C . ARG A 1 102 ? -0.413 -10.276 6.952 1.00 45.54 102 ARG A C 14
ATOM 26185 O O . ARG A 1 102 ? -1.492 -9.848 7.379 1.00 44.22 102 ARG A O 14
ATOM 26206 N N . ARG A 1 103 ? 0.737 -9.580 7.031 1.00 4.00 103 ARG A N 14
ATOM 26207 C CA . ARG A 1 103 ? 0.904 -8.399 7.907 1.00 65.53 103 ARG A CA 14
ATOM 26208 C C . ARG A 1 103 ? 1.518 -7.221 7.131 1.00 40.33 103 ARG A C 14
ATOM 26209 O O . ARG A 1 103 ? 2.467 -7.408 6.368 1.00 65.51 103 ARG A O 14
ATOM 26230 N N . VAL A 1 104 ? 0.960 -6.019 7.338 1.00 71.05 104 VAL A N 14
ATOM 26231 C CA . VAL A 1 104 ? 1.507 -4.749 6.822 1.00 73.15 104 VAL A CA 14
ATOM 26232 C C . VAL A 1 104 ? 1.402 -3.673 7.922 1.00 30.32 104 VAL A C 14
ATOM 26233 O O . VAL A 1 104 ? 0.437 -3.663 8.701 1.00 24.21 104 VAL A O 14
ATOM 26246 N N . THR A 1 105 ? 2.408 -2.794 8.011 1.00 60.53 105 THR A N 14
ATOM 26247 C CA . THR A 1 105 ? 2.373 -1.624 8.897 1.00 4.42 105 THR A CA 14
ATOM 26248 C C . THR A 1 105 ? 2.705 -0.378 8.062 1.00 11.21 105 THR A C 14
ATOM 26249 O O . THR A 1 105 ? 3.863 -0.162 7.685 1.00 23.20 105 THR A O 14
ATOM 26260 N N . VAL A 1 106 ? 1.672 0.428 7.768 1.00 24.11 106 VAL A N 14
ATOM 26261 C CA . VAL A 1 106 ? 1.807 1.648 6.960 1.00 50.01 106 VAL A CA 14
ATOM 26262 C C . VAL A 1 106 ? 2.225 2.792 7.898 1.00 25.10 106 VAL A C 14
ATOM 26263 O O . VAL A 1 106 ? 1.412 3.287 8.681 1.00 63.22 106 VAL A O 14
ATOM 26276 N N . THR A 1 107 ? 3.505 3.172 7.845 1.00 42.23 107 THR A N 14
ATOM 26277 C CA . THR A 1 107 ? 4.084 4.148 8.771 1.00 22.13 107 THR A CA 14
ATOM 26278 C C . THR A 1 107 ? 4.265 5.501 8.062 1.00 12.22 107 THR A C 14
ATOM 26279 O O . THR A 1 107 ? 5.181 5.663 7.247 1.00 50.24 107 THR A O 14
ATOM 26290 N N . GLN A 1 108 ? 3.383 6.466 8.369 1.00 1.24 108 GLN A N 14
ATOM 26291 C CA . GLN A 1 108 ? 3.477 7.835 7.850 1.00 61.24 108 GLN A CA 14
ATOM 26292 C C . GLN A 1 108 ? 4.648 8.549 8.558 1.00 34.40 108 GLN A C 14
ATOM 26293 O O . GLN A 1 108 ? 4.518 8.978 9.711 1.00 2.42 108 GLN A O 14
ATOM 26307 N N . ASN A 1 109 ? 5.805 8.589 7.871 1.00 52.43 109 ASN A N 14
ATOM 26308 C CA . ASN A 1 109 ? 7.076 9.125 8.396 1.00 62.32 109 ASN A CA 14
ATOM 26309 C C . ASN A 1 109 ? 6.961 10.616 8.781 1.00 40.23 109 ASN A C 14
ATOM 26310 O O . ASN A 1 109 ? 6.410 11.433 8.027 1.00 23.33 109 ASN A O 14
ATOM 26321 N N . GLY A 1 110 ? 7.485 10.927 9.972 1.00 23.24 110 GLY A N 14
ATOM 26322 C CA . GLY A 1 110 ? 7.376 12.237 10.606 1.00 40.30 110 GLY A CA 14
ATOM 26323 C C . GLY A 1 110 ? 7.740 12.125 12.084 1.00 1.40 110 GLY A C 14
ATOM 26324 O O . GLY A 1 110 ? 8.685 11.404 12.425 1.00 52.42 110 GLY A O 14
ATOM 26328 N N . GLY A 1 111 ? 6.989 12.817 12.963 1.00 74.40 111 GLY A N 14
ATOM 26329 C CA . GLY A 1 111 ? 7.206 12.745 14.418 1.00 33.11 111 GLY A CA 14
ATOM 26330 C C . GLY A 1 111 ? 8.328 13.670 14.884 1.00 31.34 111 GLY A C 14
ATOM 26331 O O . GLY A 1 111 ? 8.088 14.622 15.642 1.00 44.22 111 GLY A O 14
ATOM 26335 N N . SER A 1 112 ? 9.548 13.400 14.400 1.00 71.02 112 SER A N 14
ATOM 26336 C CA . SER A 1 112 ? 10.748 14.186 14.708 1.00 21.35 112 SER A CA 14
ATOM 26337 C C . SER A 1 112 ? 11.575 14.403 13.429 1.00 75.25 112 SER A C 14
ATOM 26338 O O . SER A 1 112 ? 11.655 13.519 12.565 1.00 2.44 112 SER A O 14
ATOM 26346 N N . LEU A 1 113 ? 12.186 15.594 13.329 1.00 70.22 113 LEU A N 14
ATOM 26347 C CA . LEU A 1 113 ? 13.103 15.958 12.231 1.00 35.12 113 LEU A CA 14
ATOM 26348 C C . LEU A 1 113 ? 14.562 15.612 12.600 1.00 71.13 113 LEU A C 14
ATOM 26349 O O . LEU A 1 113 ? 15.456 15.661 11.744 1.00 60.12 113 LEU A O 14
ATOM 26365 N N . GLU A 1 114 ? 14.798 15.275 13.877 1.00 73.40 114 GLU A N 14
ATOM 26366 C CA . GLU A 1 114 ? 16.132 14.929 14.395 1.00 72.31 114 GLU A CA 14
ATOM 26367 C C . GLU A 1 114 ? 16.135 13.432 14.760 1.00 23.44 114 GLU A C 14
ATOM 26368 O O . GLU A 1 114 ? 15.119 12.898 15.222 1.00 60.14 114 GLU A O 14
ATOM 26380 N N . HIS A 1 115 ? 17.272 12.767 14.533 1.00 14.44 115 HIS A N 14
ATOM 26381 C CA . HIS A 1 115 ? 17.465 11.337 14.828 1.00 74.24 115 HIS A CA 14
ATOM 26382 C C . HIS A 1 115 ? 18.429 11.208 16.011 1.00 53.30 115 HIS A C 14
ATOM 26383 O O . HIS A 1 115 ? 19.563 11.684 15.923 1.00 21.22 115 HIS A O 14
ATOM 26398 N N . HIS A 1 116 ? 17.967 10.576 17.115 1.00 70.21 116 HIS A N 14
ATOM 26399 C CA . HIS A 1 116 ? 18.751 10.450 18.363 1.00 23.10 116 HIS A CA 14
ATOM 26400 C C . HIS A 1 116 ? 20.008 9.574 18.144 1.00 22.15 116 HIS A C 14
ATOM 26401 O O . HIS A 1 116 ? 19.971 8.342 18.241 1.00 24.30 116 HIS A O 14
ATOM 26416 N N . HIS A 1 117 ? 21.105 10.244 17.763 1.00 1.41 117 HIS A N 14
ATOM 26417 C CA . HIS A 1 117 ? 22.422 9.623 17.618 1.00 15.15 117 HIS A CA 14
ATOM 26418 C C . HIS A 1 117 ? 22.960 9.271 19.010 1.00 72.23 117 HIS A C 14
ATOM 26419 O O . HIS A 1 117 ? 23.110 10.153 19.860 1.00 22.43 117 HIS A O 14
ATOM 26434 N N . HIS A 1 118 ? 23.186 7.967 19.243 1.00 12.31 118 HIS A N 14
ATOM 26435 C CA . HIS A 1 118 ? 23.655 7.445 20.532 1.00 64.51 118 HIS A CA 14
ATOM 26436 C C . HIS A 1 118 ? 25.181 7.608 20.642 1.00 32.41 118 HIS A C 14
ATOM 26437 O O . HIS A 1 118 ? 25.916 7.178 19.742 1.00 71.30 118 HIS A O 14
ATOM 26452 N N . HIS A 1 119 ? 25.630 8.235 21.746 1.00 42.12 119 HIS A N 14
ATOM 26453 C CA . HIS A 1 119 ? 27.058 8.423 22.069 1.00 64.02 119 HIS A CA 14
ATOM 26454 C C . HIS A 1 119 ? 27.763 7.055 22.169 1.00 73.00 119 HIS A C 14
ATOM 26455 O O . HIS A 1 119 ? 27.521 6.295 23.113 1.00 10.33 119 HIS A O 14
ATOM 26470 N N . HIS A 1 120 ? 28.589 6.751 21.161 1.00 65.11 120 HIS A N 14
ATOM 26471 C CA . HIS A 1 120 ? 29.378 5.513 21.096 1.00 43.51 120 HIS A CA 14
ATOM 26472 C C . HIS A 1 120 ? 30.704 5.725 21.865 1.00 11.40 120 HIS A C 14
ATOM 26473 O O . HIS A 1 120 ? 30.769 5.380 23.065 1.00 11.01 120 HIS A O 14
ATOM 26489 N N . MET A 1 1 ? 3.021 -15.994 -2.544 1.00 0.00 1 MET A N 15
ATOM 26490 C CA . MET A 1 1 ? 3.599 -15.344 -3.742 1.00 52.33 1 MET A CA 15
ATOM 26491 C C . MET A 1 1 ? 5.116 -15.584 -3.721 1.00 14.13 1 MET A C 15
ATOM 26492 O O . MET A 1 1 ? 5.774 -15.247 -2.730 1.00 22.51 1 MET A O 15
ATOM 26508 N N . GLN A 1 2 ? 5.646 -16.170 -4.814 1.00 53.30 2 GLN A N 15
ATOM 26509 C CA . GLN A 1 2 ? 7.058 -16.608 -4.915 1.00 64.25 2 GLN A CA 15
ATOM 26510 C C . GLN A 1 2 ? 8.042 -15.441 -4.693 1.00 61.41 2 GLN A C 15
ATOM 26511 O O . GLN A 1 2 ? 8.973 -15.543 -3.882 1.00 45.20 2 GLN A O 15
ATOM 26525 N N . ASP A 1 3 ? 7.816 -14.341 -5.413 1.00 3.34 3 ASP A N 15
ATOM 26526 C CA . ASP A 1 3 ? 8.698 -13.161 -5.383 1.00 23.11 3 ASP A CA 15
ATOM 26527 C C . ASP A 1 3 ? 8.122 -12.093 -4.438 1.00 10.42 3 ASP A C 15
ATOM 26528 O O . ASP A 1 3 ? 7.169 -11.397 -4.789 1.00 63.40 3 ASP A O 15
ATOM 26537 N N . ILE A 1 4 ? 8.724 -11.980 -3.247 1.00 60.43 4 ILE A N 15
ATOM 26538 C CA . ILE A 1 4 ? 8.243 -11.100 -2.162 1.00 71.11 4 ILE A CA 15
ATOM 26539 C C . ILE A 1 4 ? 8.544 -9.610 -2.445 1.00 53.21 4 ILE A C 15
ATOM 26540 O O . ILE A 1 4 ? 7.764 -8.734 -2.050 1.00 31.54 4 ILE A O 15
ATOM 26556 N N . VAL A 1 5 ? 9.660 -9.342 -3.151 1.00 15.31 5 VAL A N 15
ATOM 26557 C CA . VAL A 1 5 ? 10.128 -7.972 -3.444 1.00 1.10 5 VAL A CA 15
ATOM 26558 C C . VAL A 1 5 ? 9.063 -7.189 -4.246 1.00 73.45 5 VAL A C 15
ATOM 26559 O O . VAL A 1 5 ? 8.540 -6.172 -3.775 1.00 53.33 5 VAL A O 15
ATOM 26572 N N . GLU A 1 6 ? 8.701 -7.717 -5.431 1.00 73.02 6 GLU A N 15
ATOM 26573 C CA . GLU A 1 6 ? 7.722 -7.064 -6.322 1.00 42.41 6 GLU A CA 15
ATOM 26574 C C . GLU A 1 6 ? 6.279 -7.325 -5.847 1.00 33.04 6 GLU A C 15
ATOM 26575 O O . GLU A 1 6 ? 5.369 -6.581 -6.218 1.00 11.42 6 GLU A O 15
ATOM 26587 N N . ALA A 1 7 ? 6.071 -8.367 -5.006 1.00 64.13 7 ALA A N 15
ATOM 26588 C CA . ALA A 1 7 ? 4.775 -8.580 -4.322 1.00 44.12 7 ALA A CA 15
ATOM 26589 C C . ALA A 1 7 ? 4.463 -7.366 -3.440 1.00 13.14 7 ALA A C 15
ATOM 26590 O O . ALA A 1 7 ? 3.395 -6.780 -3.532 1.00 75.12 7 ALA A O 15
ATOM 26597 N N . ALA A 1 8 ? 5.467 -6.962 -2.657 1.00 22.35 8 ALA A N 15
ATOM 26598 C CA . ALA A 1 8 ? 5.374 -5.831 -1.728 1.00 63.00 8 ALA A CA 15
ATOM 26599 C C . ALA A 1 8 ? 5.280 -4.484 -2.465 1.00 43.41 8 ALA A C 15
ATOM 26600 O O . ALA A 1 8 ? 4.547 -3.589 -2.038 1.00 71.21 8 ALA A O 15
ATOM 26607 N N . LYS A 1 9 ? 6.048 -4.361 -3.561 1.00 1.44 9 LYS A N 15
ATOM 26608 C CA . LYS A 1 9 ? 6.104 -3.142 -4.387 1.00 52.34 9 LYS A CA 15
ATOM 26609 C C . LYS A 1 9 ? 4.727 -2.841 -5.015 1.00 55.03 9 LYS A C 15
ATOM 26610 O O . LYS A 1 9 ? 4.187 -1.742 -4.849 1.00 42.40 9 LYS A O 15
ATOM 26629 N N . GLN A 1 10 ? 4.170 -3.854 -5.704 1.00 72.51 10 GLN A N 15
ATOM 26630 C CA . GLN A 1 10 ? 2.852 -3.764 -6.360 1.00 0.13 10 GLN A CA 15
ATOM 26631 C C . GLN A 1 10 ? 1.726 -3.644 -5.322 1.00 63.12 10 GLN A C 15
ATOM 26632 O O . GLN A 1 10 ? 0.696 -3.017 -5.591 1.00 53.41 10 GLN A O 15
ATOM 26646 N N . ALA A 1 11 ? 1.948 -4.248 -4.139 1.00 22.12 11 ALA A N 15
ATOM 26647 C CA . ALA A 1 11 ? 1.015 -4.170 -3.011 1.00 74.35 11 ALA A CA 15
ATOM 26648 C C . ALA A 1 11 ? 0.849 -2.727 -2.548 1.00 51.45 11 ALA A C 15
ATOM 26649 O O . ALA A 1 11 ? -0.273 -2.232 -2.460 1.00 15.32 11 ALA A O 15
ATOM 26656 N N . ALA A 1 12 ? 1.990 -2.056 -2.306 1.00 3.02 12 ALA A N 15
ATOM 26657 C CA . ALA A 1 12 ? 2.024 -0.663 -1.847 1.00 24.32 12 ALA A CA 15
ATOM 26658 C C . ALA A 1 12 ? 1.273 0.257 -2.827 1.00 61.03 12 ALA A C 15
ATOM 26659 O O . ALA A 1 12 ? 0.325 0.936 -2.436 1.00 12.35 12 ALA A O 15
ATOM 26666 N N . ILE A 1 13 ? 1.665 0.179 -4.116 1.00 71.14 13 ILE A N 15
ATOM 26667 C CA . ILE A 1 13 ? 1.094 0.995 -5.205 1.00 72.43 13 ILE A CA 15
ATOM 26668 C C . ILE A 1 13 ? -0.442 0.784 -5.312 1.00 0.01 13 ILE A C 15
ATOM 26669 O O . ILE A 1 13 ? -1.193 1.751 -5.433 1.00 3.31 13 ILE A O 15
ATOM 26685 N N . ALA A 1 14 ? -0.886 -0.487 -5.208 1.00 2.02 14 ALA A N 15
ATOM 26686 C CA . ALA A 1 14 ? -2.316 -0.862 -5.333 1.00 15.13 14 ALA A CA 15
ATOM 26687 C C . ALA A 1 14 ? -3.154 -0.367 -4.141 1.00 74.20 14 ALA A C 15
ATOM 26688 O O . ALA A 1 14 ? -4.329 -0.020 -4.310 1.00 75.12 14 ALA A O 15
ATOM 26695 N N . ILE A 1 15 ? -2.525 -0.340 -2.949 1.00 62.23 15 ILE A N 15
ATOM 26696 C CA . ILE A 1 15 ? -3.124 0.208 -1.715 1.00 14.11 15 ILE A CA 15
ATOM 26697 C C . ILE A 1 15 ? -3.442 1.707 -1.906 1.00 20.31 15 ILE A C 15
ATOM 26698 O O . ILE A 1 15 ? -4.511 2.165 -1.517 1.00 50.13 15 ILE A O 15
ATOM 26714 N N . PHE A 1 16 ? -2.522 2.442 -2.565 1.00 73.34 16 PHE A N 15
ATOM 26715 C CA . PHE A 1 16 ? -2.694 3.889 -2.838 1.00 31.22 16 PHE A CA 15
ATOM 26716 C C . PHE A 1 16 ? -3.620 4.145 -4.043 1.00 1.52 16 PHE A C 15
ATOM 26717 O O . PHE A 1 16 ? -4.235 5.213 -4.132 1.00 25.11 16 PHE A O 15
ATOM 26734 N N . GLN A 1 17 ? -3.701 3.163 -4.966 1.00 12.25 17 GLN A N 15
ATOM 26735 C CA . GLN A 1 17 ? -4.652 3.197 -6.106 1.00 42.12 17 GLN A CA 15
ATOM 26736 C C . GLN A 1 17 ? -6.093 3.064 -5.588 1.00 23.01 17 GLN A C 15
ATOM 26737 O O . GLN A 1 17 ? -7.017 3.667 -6.141 1.00 63.11 17 GLN A O 15
ATOM 26751 N N . LEU A 1 18 ? -6.263 2.272 -4.510 1.00 62.30 18 LEU A N 15
ATOM 26752 C CA . LEU A 1 18 ? -7.541 2.173 -3.789 1.00 50.03 18 LEU A CA 15
ATOM 26753 C C . LEU A 1 18 ? -7.771 3.433 -2.944 1.00 70.15 18 LEU A C 15
ATOM 26754 O O . LEU A 1 18 ? -8.846 4.011 -2.979 1.00 44.35 18 LEU A O 15
ATOM 26770 N N . TRP A 1 19 ? -6.735 3.875 -2.208 1.00 14.30 19 TRP A N 15
ATOM 26771 C CA . TRP A 1 19 ? -6.826 5.055 -1.308 1.00 20.31 19 TRP A CA 15
ATOM 26772 C C . TRP A 1 19 ? -7.165 6.369 -2.067 1.00 42.03 19 TRP A C 15
ATOM 26773 O O . TRP A 1 19 ? -7.589 7.351 -1.443 1.00 24.33 19 TRP A O 15
ATOM 26794 N N . LYS A 1 20 ? -6.968 6.381 -3.404 1.00 72.23 20 LYS A N 15
ATOM 26795 C CA . LYS A 1 20 ? -7.420 7.493 -4.275 1.00 41.42 20 LYS A CA 15
ATOM 26796 C C . LYS A 1 20 ? -8.721 7.123 -5.049 1.00 1.52 20 LYS A C 15
ATOM 26797 O O . LYS A 1 20 ? -9.463 8.014 -5.471 1.00 42.05 20 LYS A O 15
ATOM 26816 N N . ASN A 1 21 ? -8.967 5.808 -5.257 1.00 73.33 21 ASN A N 15
ATOM 26817 C CA . ASN A 1 21 ? -10.153 5.297 -5.990 1.00 32.51 21 ASN A CA 15
ATOM 26818 C C . ASN A 1 21 ? -10.432 3.828 -5.574 1.00 3.14 21 ASN A C 15
ATOM 26819 O O . ASN A 1 21 ? -9.911 2.890 -6.197 1.00 63.42 21 ASN A O 15
ATOM 26830 N N . PRO A 1 22 ? -11.230 3.608 -4.465 1.00 34.41 22 PRO A N 15
ATOM 26831 C CA . PRO A 1 22 ? -11.498 2.247 -3.905 1.00 44.13 22 PRO A CA 15
ATOM 26832 C C . PRO A 1 22 ? -12.321 1.354 -4.844 1.00 54.44 22 PRO A C 15
ATOM 26833 O O . PRO A 1 22 ? -12.334 0.125 -4.693 1.00 31.44 22 PRO A O 15
ATOM 26844 N N . THR A 1 23 ? -12.982 1.989 -5.821 1.00 60.13 23 THR A N 15
ATOM 26845 C CA . THR A 1 23 ? -13.896 1.324 -6.753 1.00 10.12 23 THR A CA 15
ATOM 26846 C C . THR A 1 23 ? -13.156 0.593 -7.893 1.00 62.54 23 THR A C 15
ATOM 26847 O O . THR A 1 23 ? -13.792 -0.072 -8.708 1.00 32.40 23 THR A O 15
ATOM 26858 N N . ASP A 1 24 ? -11.808 0.729 -7.945 1.00 12.51 24 ASP A N 15
ATOM 26859 C CA . ASP A 1 24 ? -10.977 0.041 -8.958 1.00 45.25 24 ASP A CA 15
ATOM 26860 C C . ASP A 1 24 ? -10.926 -1.471 -8.642 1.00 13.43 24 ASP A C 15
ATOM 26861 O O . ASP A 1 24 ? -10.469 -1.846 -7.553 1.00 23.22 24 ASP A O 15
ATOM 26870 N N . PRO A 1 25 ? -11.391 -2.361 -9.583 1.00 21.23 25 PRO A N 15
ATOM 26871 C CA . PRO A 1 25 ? -11.453 -3.818 -9.329 1.00 61.01 25 PRO A CA 15
ATOM 26872 C C . PRO A 1 25 ? -10.071 -4.507 -9.382 1.00 51.31 25 PRO A C 15
ATOM 26873 O O . PRO A 1 25 ? -9.841 -5.480 -8.666 1.00 22.24 25 PRO A O 15
ATOM 26884 N N . GLU A 1 26 ? -9.152 -3.969 -10.206 1.00 75.22 26 GLU A N 15
ATOM 26885 C CA . GLU A 1 26 ? -7.864 -4.630 -10.528 1.00 12.10 26 GLU A CA 15
ATOM 26886 C C . GLU A 1 26 ? -6.774 -4.334 -9.475 1.00 72.21 26 GLU A C 15
ATOM 26887 O O . GLU A 1 26 ? -5.862 -5.148 -9.269 1.00 54.13 26 GLU A O 15
ATOM 26899 N N . ALA A 1 27 ? -6.899 -3.188 -8.790 1.00 61.31 27 ALA A N 15
ATOM 26900 C CA . ALA A 1 27 ? -5.963 -2.770 -7.735 1.00 51.24 27 ALA A CA 15
ATOM 26901 C C . ALA A 1 27 ? -6.152 -3.662 -6.500 1.00 5.22 27 ALA A C 15
ATOM 26902 O O . ALA A 1 27 ? -5.187 -4.199 -5.951 1.00 30.00 27 ALA A O 15
ATOM 26909 N N . GLN A 1 28 ? -7.424 -3.839 -6.096 1.00 3.41 28 GLN A N 15
ATOM 26910 C CA . GLN A 1 28 ? -7.793 -4.757 -4.998 1.00 14.21 28 GLN A CA 15
ATOM 26911 C C . GLN A 1 28 ? -7.634 -6.240 -5.408 1.00 63.32 28 GLN A C 15
ATOM 26912 O O . GLN A 1 28 ? -7.386 -7.090 -4.546 1.00 21.34 28 GLN A O 15
ATOM 26926 N N . GLU A 1 29 ? -7.763 -6.528 -6.726 1.00 60.50 29 GLU A N 15
ATOM 26927 C CA . GLU A 1 29 ? -7.623 -7.896 -7.291 1.00 35.22 29 GLU A CA 15
ATOM 26928 C C . GLU A 1 29 ? -6.252 -8.501 -6.978 1.00 13.54 29 GLU A C 15
ATOM 26929 O O . GLU A 1 29 ? -6.167 -9.588 -6.389 1.00 1.44 29 GLU A O 15
ATOM 26941 N N . LEU A 1 30 ? -5.191 -7.772 -7.364 1.00 2.15 30 LEU A N 15
ATOM 26942 C CA . LEU A 1 30 ? -3.808 -8.248 -7.219 1.00 52.11 30 LEU A CA 15
ATOM 26943 C C . LEU A 1 30 ? -3.430 -8.429 -5.731 1.00 1.32 30 LEU A C 15
ATOM 26944 O O . LEU A 1 30 ? -2.616 -9.292 -5.400 1.00 0.43 30 LEU A O 15
ATOM 26960 N N . LEU A 1 31 ? -4.080 -7.632 -4.855 1.00 12.25 31 LEU A N 15
ATOM 26961 C CA . LEU A 1 31 ? -3.894 -7.693 -3.386 1.00 41.54 31 LEU A CA 15
ATOM 26962 C C . LEU A 1 31 ? -4.433 -9.012 -2.781 1.00 43.41 31 LEU A C 15
ATOM 26963 O O . LEU A 1 31 ? -3.941 -9.452 -1.744 1.00 50.41 31 LEU A O 15
ATOM 26979 N N . ASN A 1 32 ? -5.453 -9.622 -3.426 1.00 75.34 32 ASN A N 15
ATOM 26980 C CA . ASN A 1 32 ? -5.969 -10.967 -3.029 1.00 34.13 32 ASN A CA 15
ATOM 26981 C C . ASN A 1 32 ? -4.900 -12.047 -3.269 1.00 41.43 32 ASN A C 15
ATOM 26982 O O . ASN A 1 32 ? -4.746 -12.983 -2.481 1.00 60.44 32 ASN A O 15
ATOM 26993 N N . LYS A 1 33 ? -4.172 -11.875 -4.375 1.00 54.44 33 LYS A N 15
ATOM 26994 C CA . LYS A 1 33 ? -3.237 -12.866 -4.916 1.00 10.10 33 LYS A CA 15
ATOM 26995 C C . LYS A 1 33 ? -1.923 -12.889 -4.116 1.00 60.44 33 LYS A C 15
ATOM 26996 O O . LYS A 1 33 ? -1.350 -13.956 -3.872 1.00 34.04 33 LYS A O 15
ATOM 27015 N N . ILE A 1 34 ? -1.453 -11.693 -3.716 1.00 31.40 34 ILE A N 15
ATOM 27016 C CA . ILE A 1 34 ? -0.117 -11.506 -3.103 1.00 12.41 34 ILE A CA 15
ATOM 27017 C C . ILE A 1 34 ? -0.194 -11.336 -1.559 1.00 31.42 34 ILE A C 15
ATOM 27018 O O . ILE A 1 34 ? 0.718 -11.763 -0.834 1.00 10.01 34 ILE A O 15
ATOM 27034 N N . LEU A 1 35 ? -1.288 -10.717 -1.069 1.00 43.24 35 LEU A N 15
ATOM 27035 C CA . LEU A 1 35 ? -1.503 -10.432 0.375 1.00 51.20 35 LEU A CA 15
ATOM 27036 C C . LEU A 1 35 ? -2.728 -11.201 0.898 1.00 52.54 35 LEU A C 15
ATOM 27037 O O . LEU A 1 35 ? -3.379 -11.944 0.150 1.00 34.41 35 LEU A O 15
ATOM 27053 N N . SER A 1 36 ? -3.020 -11.004 2.191 1.00 11.45 36 SER A N 15
ATOM 27054 C CA . SER A 1 36 ? -4.241 -11.508 2.836 1.00 54.32 36 SER A CA 15
ATOM 27055 C C . SER A 1 36 ? -5.484 -10.682 2.416 1.00 1.12 36 SER A C 15
ATOM 27056 O O . SER A 1 36 ? -5.356 -9.491 2.085 1.00 4.21 36 SER A O 15
ATOM 27064 N N . PRO A 1 37 ? -6.714 -11.303 2.437 1.00 13.22 37 PRO A N 15
ATOM 27065 C CA . PRO A 1 37 ? -7.991 -10.580 2.197 1.00 22.34 37 PRO A CA 15
ATOM 27066 C C . PRO A 1 37 ? -8.221 -9.432 3.204 1.00 21.10 37 PRO A C 15
ATOM 27067 O O . PRO A 1 37 ? -8.833 -8.422 2.862 1.00 30.35 37 PRO A O 15
ATOM 27078 N N . ASP A 1 38 ? -7.692 -9.623 4.427 1.00 44.31 38 ASP A N 15
ATOM 27079 C CA . ASP A 1 38 ? -7.785 -8.661 5.554 1.00 51.12 38 ASP A CA 15
ATOM 27080 C C . ASP A 1 38 ? -7.167 -7.293 5.213 1.00 33.21 38 ASP A C 15
ATOM 27081 O O . ASP A 1 38 ? -7.691 -6.243 5.615 1.00 5.22 38 ASP A O 15
ATOM 27090 N N . VAL A 1 39 ? -6.048 -7.333 4.470 1.00 32.41 39 VAL A N 15
ATOM 27091 C CA . VAL A 1 39 ? -5.247 -6.143 4.145 1.00 52.52 39 VAL A CA 15
ATOM 27092 C C . VAL A 1 39 ? -6.029 -5.221 3.196 1.00 64.12 39 VAL A C 15
ATOM 27093 O O . VAL A 1 39 ? -6.282 -4.067 3.515 1.00 51.34 39 VAL A O 15
ATOM 27106 N N . LEU A 1 40 ? -6.458 -5.765 2.047 1.00 24.31 40 LEU A N 15
ATOM 27107 C CA . LEU A 1 40 ? -7.215 -4.994 1.035 1.00 62.43 40 LEU A CA 15
ATOM 27108 C C . LEU A 1 40 ? -8.595 -4.558 1.571 1.00 72.12 40 LEU A C 15
ATOM 27109 O O . LEU A 1 40 ? -9.152 -3.553 1.121 1.00 23.35 40 LEU A O 15
ATOM 27125 N N . ASP A 1 41 ? -9.109 -5.334 2.551 1.00 64.42 41 ASP A N 15
ATOM 27126 C CA . ASP A 1 41 ? -10.423 -5.116 3.182 1.00 15.40 41 ASP A CA 15
ATOM 27127 C C . ASP A 1 41 ? -10.423 -3.806 3.986 1.00 63.53 41 ASP A C 15
ATOM 27128 O O . ASP A 1 41 ? -11.311 -2.972 3.817 1.00 71.42 41 ASP A O 15
ATOM 27137 N N . GLN A 1 42 ? -9.395 -3.629 4.831 1.00 14.33 42 GLN A N 15
ATOM 27138 C CA . GLN A 1 42 ? -9.242 -2.414 5.653 1.00 21.22 42 GLN A CA 15
ATOM 27139 C C . GLN A 1 42 ? -8.810 -1.205 4.795 1.00 44.42 42 GLN A C 15
ATOM 27140 O O . GLN A 1 42 ? -9.192 -0.062 5.081 1.00 75.33 42 GLN A O 15
ATOM 27154 N N . VAL A 1 43 ? -8.025 -1.489 3.734 1.00 45.34 43 VAL A N 15
ATOM 27155 C CA . VAL A 1 43 ? -7.531 -0.480 2.778 1.00 23.22 43 VAL A CA 15
ATOM 27156 C C . VAL A 1 43 ? -8.696 0.190 2.023 1.00 21.42 43 VAL A C 15
ATOM 27157 O O . VAL A 1 43 ? -8.753 1.414 1.961 1.00 44.55 43 VAL A O 15
ATOM 27170 N N . ARG A 1 44 ? -9.640 -0.612 1.502 1.00 13.44 44 ARG A N 15
ATOM 27171 C CA . ARG A 1 44 ? -10.740 -0.098 0.646 1.00 64.01 44 ARG A CA 15
ATOM 27172 C C . ARG A 1 44 ? -11.774 0.736 1.457 1.00 21.10 44 ARG A C 15
ATOM 27173 O O . ARG A 1 44 ? -12.465 1.588 0.890 1.00 35.54 44 ARG A O 15
ATOM 27194 N N . GLU A 1 45 ? -11.846 0.495 2.786 1.00 60.12 45 GLU A N 15
ATOM 27195 C CA . GLU A 1 45 ? -12.710 1.272 3.714 1.00 34.34 45 GLU A CA 15
ATOM 27196 C C . GLU A 1 45 ? -12.090 2.652 4.000 1.00 0.21 45 GLU A C 15
ATOM 27197 O O . GLU A 1 45 ? -12.742 3.693 3.834 1.00 23.11 45 GLU A O 15
ATOM 27209 N N . HIS A 1 46 ? -10.801 2.627 4.399 1.00 24.04 46 HIS A N 15
ATOM 27210 C CA . HIS A 1 46 ? -9.998 3.839 4.693 1.00 22.33 46 HIS A CA 15
ATOM 27211 C C . HIS A 1 46 ? -9.831 4.707 3.428 1.00 52.10 46 HIS A C 15
ATOM 27212 O O . HIS A 1 46 ? -9.691 5.922 3.514 1.00 42.51 46 HIS A O 15
ATOM 27227 N N . ALA A 1 47 ? -9.885 4.042 2.272 1.00 74.35 47 ALA A N 15
ATOM 27228 C CA . ALA A 1 47 ? -9.832 4.665 0.947 1.00 24.03 47 ALA A CA 15
ATOM 27229 C C . ALA A 1 47 ? -11.014 5.613 0.725 1.00 73.32 47 ALA A C 15
ATOM 27230 O O . ALA A 1 47 ? -10.842 6.738 0.239 1.00 4.24 47 ALA A O 15
ATOM 27237 N N . ARG A 1 48 ? -12.211 5.120 1.095 1.00 21.41 48 ARG A N 15
ATOM 27238 C CA . ARG A 1 48 ? -13.455 5.896 1.051 1.00 63.21 48 ARG A CA 15
ATOM 27239 C C . ARG A 1 48 ? -13.363 7.117 1.979 1.00 12.31 48 ARG A C 15
ATOM 27240 O O . ARG A 1 48 ? -13.832 8.191 1.628 1.00 43.04 48 ARG A O 15
ATOM 27261 N N . GLU A 1 49 ? -12.726 6.930 3.147 1.00 61.10 49 GLU A N 15
ATOM 27262 C CA . GLU A 1 49 ? -12.556 7.996 4.153 1.00 34.22 49 GLU A CA 15
ATOM 27263 C C . GLU A 1 49 ? -11.724 9.166 3.603 1.00 4.13 49 GLU A C 15
ATOM 27264 O O . GLU A 1 49 ? -12.114 10.326 3.743 1.00 62.40 49 GLU A O 15
ATOM 27276 N N . LEU A 1 50 ? -10.591 8.832 2.953 1.00 64.31 50 LEU A N 15
ATOM 27277 C CA . LEU A 1 50 ? -9.680 9.826 2.342 1.00 65.14 50 LEU A CA 15
ATOM 27278 C C . LEU A 1 50 ? -10.390 10.577 1.199 1.00 24.51 50 LEU A C 15
ATOM 27279 O O . LEU A 1 50 ? -10.181 11.773 1.009 1.00 40.32 50 LEU A O 15
ATOM 27295 N N . GLN A 1 51 ? -11.253 9.839 0.477 1.00 44.33 51 GLN A N 15
ATOM 27296 C CA . GLN A 1 51 ? -12.094 10.381 -0.604 1.00 74.23 51 GLN A CA 15
ATOM 27297 C C . GLN A 1 51 ? -13.074 11.441 -0.054 1.00 0.44 51 GLN A C 15
ATOM 27298 O O . GLN A 1 51 ? -13.190 12.533 -0.620 1.00 64.13 51 GLN A O 15
ATOM 27312 N N . LYS A 1 52 ? -13.737 11.109 1.079 1.00 54.34 52 LYS A N 15
ATOM 27313 C CA . LYS A 1 52 ? -14.703 12.009 1.750 1.00 3.53 52 LYS A CA 15
ATOM 27314 C C . LYS A 1 52 ? -14.009 13.301 2.222 1.00 2.20 52 LYS A C 15
ATOM 27315 O O . LYS A 1 52 ? -14.554 14.400 2.091 1.00 25.53 52 LYS A O 15
ATOM 27334 N N . GLN A 1 53 ? -12.790 13.134 2.760 1.00 52.23 53 GLN A N 15
ATOM 27335 C CA . GLN A 1 53 ? -11.975 14.233 3.300 1.00 33.34 53 GLN A CA 15
ATOM 27336 C C . GLN A 1 53 ? -11.347 15.074 2.172 1.00 61.42 53 GLN A C 15
ATOM 27337 O O . GLN A 1 53 ? -10.949 16.212 2.409 1.00 53.33 53 GLN A O 15
ATOM 27351 N N . GLY A 1 54 ? -11.263 14.500 0.951 1.00 63.44 54 GLY A N 15
ATOM 27352 C CA . GLY A 1 54 ? -10.738 15.213 -0.223 1.00 25.31 54 GLY A CA 15
ATOM 27353 C C . GLY A 1 54 ? -9.215 15.247 -0.266 1.00 53.55 54 GLY A C 15
ATOM 27354 O O . GLY A 1 54 ? -8.613 16.254 -0.653 1.00 2.15 54 GLY A O 15
ATOM 27358 N N . ILE A 1 55 ? -8.601 14.130 0.144 1.00 63.45 55 ILE A N 15
ATOM 27359 C CA . ILE A 1 55 ? -7.140 13.955 0.171 1.00 4.15 55 ILE A CA 15
ATOM 27360 C C . ILE A 1 55 ? -6.695 13.363 -1.179 1.00 61.15 55 ILE A C 15
ATOM 27361 O O . ILE A 1 55 ? -6.727 12.143 -1.378 1.00 50.22 55 ILE A O 15
ATOM 27377 N N . HIS A 1 56 ? -6.393 14.254 -2.137 1.00 14.52 56 HIS A N 15
ATOM 27378 C CA . HIS A 1 56 ? -5.964 13.870 -3.496 1.00 24.31 56 HIS A CA 15
ATOM 27379 C C . HIS A 1 56 ? -4.430 13.811 -3.534 1.00 73.51 56 HIS A C 15
ATOM 27380 O O . HIS A 1 56 ? -3.776 14.844 -3.455 1.00 55.44 56 HIS A O 15
ATOM 27395 N N . PHE A 1 57 ? -3.864 12.611 -3.679 1.00 40.03 57 PHE A N 15
ATOM 27396 C CA . PHE A 1 57 ? -2.410 12.393 -3.565 1.00 64.44 57 PHE A CA 15
ATOM 27397 C C . PHE A 1 57 ? -1.915 11.500 -4.706 1.00 73.15 57 PHE A C 15
ATOM 27398 O O . PHE A 1 57 ? -2.659 10.652 -5.212 1.00 43.10 57 PHE A O 15
ATOM 27415 N N . GLU A 1 58 ? -0.646 11.667 -5.078 1.00 61.50 58 GLU A N 15
ATOM 27416 C CA . GLU A 1 58 ? -0.006 10.866 -6.119 1.00 53.04 58 GLU A CA 15
ATOM 27417 C C . GLU A 1 58 ? 1.291 10.255 -5.573 1.00 3.23 58 GLU A C 15
ATOM 27418 O O . GLU A 1 58 ? 2.011 10.900 -4.800 1.00 53.15 58 GLU A O 15
ATOM 27430 N N . VAL A 1 59 ? 1.552 9.005 -5.986 1.00 73.14 59 VAL A N 15
ATOM 27431 C CA . VAL A 1 59 ? 2.773 8.259 -5.673 1.00 71.32 59 VAL A CA 15
ATOM 27432 C C . VAL A 1 59 ? 3.953 8.877 -6.447 1.00 73.13 59 VAL A C 15
ATOM 27433 O O . VAL A 1 59 ? 3.990 8.792 -7.679 1.00 72.24 59 VAL A O 15
ATOM 27446 N N . LYS A 1 60 ? 4.880 9.534 -5.724 1.00 72.21 60 LYS A N 15
ATOM 27447 C CA . LYS A 1 60 ? 6.021 10.251 -6.344 1.00 62.04 60 LYS A CA 15
ATOM 27448 C C . LYS A 1 60 ? 7.321 9.419 -6.299 1.00 21.15 60 LYS A C 15
ATOM 27449 O O . LYS A 1 60 ? 8.187 9.558 -7.172 1.00 4.54 60 LYS A O 15
ATOM 27468 N N . ARG A 1 61 ? 7.454 8.560 -5.280 1.00 43.41 61 ARG A N 15
ATOM 27469 C CA . ARG A 1 61 ? 8.643 7.706 -5.093 1.00 62.13 61 ARG A CA 15
ATOM 27470 C C . ARG A 1 61 ? 8.209 6.292 -4.695 1.00 12.43 61 ARG A C 15
ATOM 27471 O O . ARG A 1 61 ? 7.374 6.146 -3.815 1.00 51.35 61 ARG A O 15
ATOM 27492 N N . VAL A 1 62 ? 8.767 5.266 -5.365 1.00 31.11 62 VAL A N 15
ATOM 27493 C CA . VAL A 1 62 ? 8.652 3.855 -4.935 1.00 15.03 62 VAL A CA 15
ATOM 27494 C C . VAL A 1 62 ? 10.069 3.285 -4.770 1.00 51.44 62 VAL A C 15
ATOM 27495 O O . VAL A 1 62 ? 10.826 3.241 -5.748 1.00 2.45 62 VAL A O 15
ATOM 27508 N N . GLU A 1 63 ? 10.435 2.882 -3.545 1.00 31.21 63 GLU A N 15
ATOM 27509 C CA . GLU A 1 63 ? 11.718 2.212 -3.261 1.00 74.42 63 GLU A CA 15
ATOM 27510 C C . GLU A 1 63 ? 11.449 0.979 -2.398 1.00 14.13 63 GLU A C 15
ATOM 27511 O O . GLU A 1 63 ? 11.108 1.107 -1.222 1.00 61.42 63 GLU A O 15
ATOM 27523 N N . VAL A 1 64 ? 11.583 -0.213 -2.991 1.00 14.25 64 VAL A N 15
ATOM 27524 C CA . VAL A 1 64 ? 11.383 -1.487 -2.288 1.00 21.23 64 VAL A CA 15
ATOM 27525 C C . VAL A 1 64 ? 12.752 -2.059 -1.854 1.00 1.42 64 VAL A C 15
ATOM 27526 O O . VAL A 1 64 ? 13.606 -2.356 -2.689 1.00 31.34 64 VAL A O 15
ATOM 27539 N N . THR A 1 65 ? 12.971 -2.159 -0.534 1.00 32.32 65 THR A N 15
ATOM 27540 C CA . THR A 1 65 ? 14.224 -2.663 0.052 1.00 43.13 65 THR A CA 15
ATOM 27541 C C . THR A 1 65 ? 13.886 -3.733 1.099 1.00 22.35 65 THR A C 15
ATOM 27542 O O . THR A 1 65 ? 13.076 -3.492 1.992 1.00 22.12 65 THR A O 15
ATOM 27553 N N . THR A 1 66 ? 14.516 -4.911 0.992 1.00 12.11 66 THR A N 15
ATOM 27554 C CA . THR A 1 66 ? 14.274 -6.036 1.903 1.00 12.42 66 THR A CA 15
ATOM 27555 C C . THR A 1 66 ? 15.203 -5.924 3.119 1.00 61.32 66 THR A C 15
ATOM 27556 O O . THR A 1 66 ? 16.339 -5.446 3.001 1.00 50.54 66 THR A O 15
ATOM 27567 N N . ASP A 1 67 ? 14.694 -6.330 4.285 1.00 2.45 67 ASP A N 15
ATOM 27568 C CA . ASP A 1 67 ? 15.454 -6.370 5.546 1.00 52.43 67 ASP A CA 15
ATOM 27569 C C . ASP A 1 67 ? 15.214 -7.742 6.186 1.00 3.14 67 ASP A C 15
ATOM 27570 O O . ASP A 1 67 ? 14.235 -7.940 6.922 1.00 54.32 67 ASP A O 15
ATOM 27579 N N . GLY A 1 68 ? 16.089 -8.695 5.830 1.00 15.51 68 GLY A N 15
ATOM 27580 C CA . GLY A 1 68 ? 15.907 -10.103 6.160 1.00 54.42 68 GLY A CA 15
ATOM 27581 C C . GLY A 1 68 ? 14.715 -10.690 5.426 1.00 2.02 68 GLY A C 15
ATOM 27582 O O . GLY A 1 68 ? 14.647 -10.610 4.193 1.00 31.33 68 GLY A O 15
ATOM 27586 N N . ASN A 1 69 ? 13.751 -11.233 6.187 1.00 5.12 69 ASN A N 15
ATOM 27587 C CA . ASN A 1 69 ? 12.501 -11.803 5.638 1.00 75.44 69 ASN A CA 15
ATOM 27588 C C . ASN A 1 69 ? 11.372 -10.753 5.570 1.00 22.52 69 ASN A C 15
ATOM 27589 O O . ASN A 1 69 ? 10.310 -11.022 5.011 1.00 33.44 69 ASN A O 15
ATOM 27600 N N . THR A 1 70 ? 11.603 -9.557 6.144 1.00 51.41 70 THR A N 15
ATOM 27601 C CA . THR A 1 70 ? 10.588 -8.490 6.214 1.00 63.24 70 THR A CA 15
ATOM 27602 C C . THR A 1 70 ? 11.001 -7.317 5.310 1.00 10.24 70 THR A C 15
ATOM 27603 O O . THR A 1 70 ? 12.025 -6.667 5.542 1.00 21.32 70 THR A O 15
ATOM 27614 N N . VAL A 1 71 ? 10.195 -7.063 4.277 1.00 73.11 71 VAL A N 15
ATOM 27615 C CA . VAL A 1 71 ? 10.481 -6.048 3.252 1.00 24.54 71 VAL A CA 15
ATOM 27616 C C . VAL A 1 71 ? 9.835 -4.689 3.617 1.00 14.25 71 VAL A C 15
ATOM 27617 O O . VAL A 1 71 ? 8.664 -4.624 3.986 1.00 54.13 71 VAL A O 15
ATOM 27630 N N . ASN A 1 72 ? 10.640 -3.623 3.538 1.00 1.42 72 ASN A N 15
ATOM 27631 C CA . ASN A 1 72 ? 10.220 -2.229 3.761 1.00 14.32 72 ASN A CA 15
ATOM 27632 C C . ASN A 1 72 ? 10.094 -1.513 2.414 1.00 64.21 72 ASN A C 15
ATOM 27633 O O . ASN A 1 72 ? 11.104 -1.284 1.733 1.00 24.21 72 ASN A O 15
ATOM 27644 N N . VAL A 1 73 ? 8.859 -1.192 2.012 1.00 34.02 73 VAL A N 15
ATOM 27645 C CA . VAL A 1 73 ? 8.615 -0.337 0.843 1.00 4.14 73 VAL A CA 15
ATOM 27646 C C . VAL A 1 73 ? 8.483 1.118 1.317 1.00 50.10 73 VAL A C 15
ATOM 27647 O O . VAL A 1 73 ? 7.467 1.504 1.910 1.00 61.51 73 VAL A O 15
ATOM 27660 N N . THR A 1 74 ? 9.543 1.903 1.076 1.00 74.52 74 THR A N 15
ATOM 27661 C CA . THR A 1 74 ? 9.561 3.335 1.353 1.00 71.11 74 THR A CA 15
ATOM 27662 C C . THR A 1 74 ? 8.985 4.070 0.130 1.00 63.31 74 THR A C 15
ATOM 27663 O O . THR A 1 74 ? 9.623 4.147 -0.929 1.00 55.11 74 THR A O 15
ATOM 27674 N N . VAL A 1 75 ? 7.752 4.547 0.282 1.00 3.42 75 VAL A N 15
ATOM 27675 C CA . VAL A 1 75 ? 7.017 5.281 -0.751 1.00 11.34 75 VAL A CA 15
ATOM 27676 C C . VAL A 1 75 ? 6.795 6.728 -0.263 1.00 30.02 75 VAL A C 15
ATOM 27677 O O . VAL A 1 75 ? 6.451 6.949 0.903 1.00 42.24 75 VAL A O 15
ATOM 27690 N N . GLU A 1 76 ? 7.038 7.713 -1.133 1.00 22.25 76 GLU A N 15
ATOM 27691 C CA . GLU A 1 76 ? 6.849 9.133 -0.803 1.00 34.21 76 GLU A CA 15
ATOM 27692 C C . GLU A 1 76 ? 5.803 9.726 -1.755 1.00 55.42 76 GLU A C 15
ATOM 27693 O O . GLU A 1 76 ? 5.937 9.625 -2.975 1.00 11.33 76 GLU A O 15
ATOM 27705 N N . LEU A 1 77 ? 4.741 10.302 -1.177 1.00 52.32 77 LEU A N 15
ATOM 27706 C CA . LEU A 1 77 ? 3.589 10.835 -1.917 1.00 31.31 77 LEU A CA 15
ATOM 27707 C C . LEU A 1 77 ? 3.378 12.308 -1.560 1.00 55.55 77 LEU A C 15
ATOM 27708 O O . LEU A 1 77 ? 3.897 12.788 -0.551 1.00 12.22 77 LEU A O 15
ATOM 27724 N N . GLU A 1 78 ? 2.632 13.021 -2.407 1.00 64.33 78 GLU A N 15
ATOM 27725 C CA . GLU A 1 78 ? 2.235 14.416 -2.145 1.00 2.54 78 GLU A CA 15
ATOM 27726 C C . GLU A 1 78 ? 0.718 14.487 -1.936 1.00 61.21 78 GLU A C 15
ATOM 27727 O O . GLU A 1 78 ? -0.051 14.441 -2.902 1.00 61.14 78 GLU A O 15
ATOM 27739 N N . GLU A 1 79 ? 0.302 14.609 -0.664 1.00 63.23 79 GLU A N 15
ATOM 27740 C CA . GLU A 1 79 ? -1.114 14.636 -0.268 1.00 35.04 79 GLU A CA 15
ATOM 27741 C C . GLU A 1 79 ? -1.667 16.067 -0.329 1.00 52.12 79 GLU A C 15
ATOM 27742 O O . GLU A 1 79 ? -1.400 16.890 0.553 1.00 54.45 79 GLU A O 15
ATOM 27754 N N . THR A 1 80 ? -2.454 16.345 -1.375 1.00 71.54 80 THR A N 15
ATOM 27755 C CA . THR A 1 80 ? -3.122 17.631 -1.556 1.00 73.11 80 THR A CA 15
ATOM 27756 C C . THR A 1 80 ? -4.494 17.571 -0.860 1.00 43.32 80 THR A C 15
ATOM 27757 O O . THR A 1 80 ? -5.439 16.943 -1.354 1.00 30.25 80 THR A O 15
ATOM 27768 N N . THR A 1 81 ? -4.556 18.200 0.316 1.00 64.21 81 THR A N 15
ATOM 27769 C CA . THR A 1 81 ? -5.750 18.249 1.165 1.00 34.10 81 THR A CA 15
ATOM 27770 C C . THR A 1 81 ? -5.859 19.650 1.805 1.00 44.34 81 THR A C 15
ATOM 27771 O O . THR A 1 81 ? -4.851 20.237 2.235 1.00 23.12 81 THR A O 15
ATOM 27782 N N . GLY A 1 82 ? -7.089 20.199 1.809 1.00 45.03 82 GLY A N 15
ATOM 27783 C CA . GLY A 1 82 ? -7.337 21.594 2.192 1.00 44.21 82 GLY A CA 15
ATOM 27784 C C . GLY A 1 82 ? -6.875 22.575 1.112 1.00 11.21 82 GLY A C 15
ATOM 27785 O O . GLY A 1 82 ? -6.822 23.786 1.344 1.00 53.14 82 GLY A O 15
ATOM 27789 N N . GLY A 1 83 ? -6.569 22.026 -0.089 1.00 11.22 83 GLY A N 15
ATOM 27790 C CA . GLY A 1 83 ? -5.984 22.784 -1.200 1.00 61.22 83 GLY A CA 15
ATOM 27791 C C . GLY A 1 83 ? -4.458 22.759 -1.198 1.00 35.41 83 GLY A C 15
ATOM 27792 O O . GLY A 1 83 ? -3.828 22.954 -2.244 1.00 53.03 83 GLY A O 15
ATOM 27796 N N . THR A 1 84 ? -3.863 22.505 -0.021 1.00 30.41 84 THR A N 15
ATOM 27797 C CA . THR A 1 84 ? -2.403 22.540 0.185 1.00 14.11 84 THR A CA 15
ATOM 27798 C C . THR A 1 84 ? -1.781 21.138 0.021 1.00 43.20 84 THR A C 15
ATOM 27799 O O . THR A 1 84 ? -2.303 20.156 0.552 1.00 65.42 84 THR A O 15
ATOM 27810 N N . THR A 1 85 ? -0.666 21.076 -0.718 1.00 50.15 85 THR A N 15
ATOM 27811 C CA . THR A 1 85 ? 0.092 19.844 -0.964 1.00 21.12 85 THR A CA 15
ATOM 27812 C C . THR A 1 85 ? 1.134 19.626 0.161 1.00 45.31 85 THR A C 15
ATOM 27813 O O . THR A 1 85 ? 1.955 20.509 0.436 1.00 25.33 85 THR A O 15
ATOM 27824 N N . THR A 1 86 ? 1.065 18.455 0.812 1.00 3.52 86 THR A N 15
ATOM 27825 C CA . THR A 1 86 ? 1.962 18.058 1.907 1.00 5.33 86 THR A CA 15
ATOM 27826 C C . THR A 1 86 ? 2.689 16.766 1.508 1.00 50.45 86 THR A C 15
ATOM 27827 O O . THR A 1 86 ? 2.049 15.726 1.311 1.00 4.32 86 THR A O 15
ATOM 27838 N N . ASN A 1 87 ? 4.017 16.841 1.382 1.00 13.45 87 ASN A N 15
ATOM 27839 C CA . ASN A 1 87 ? 4.855 15.691 1.028 1.00 15.40 87 ASN A CA 15
ATOM 27840 C C . ASN A 1 87 ? 5.054 14.801 2.280 1.00 45.14 87 ASN A C 15
ATOM 27841 O O . ASN A 1 87 ? 5.627 15.252 3.277 1.00 10.30 87 ASN A O 15
ATOM 27852 N N . THR A 1 88 ? 4.555 13.554 2.208 1.00 4.30 88 THR A N 15
ATOM 27853 C CA . THR A 1 88 ? 4.520 12.600 3.327 1.00 4.54 88 THR A CA 15
ATOM 27854 C C . THR A 1 88 ? 5.065 11.231 2.867 1.00 44.22 88 THR A C 15
ATOM 27855 O O . THR A 1 88 ? 4.705 10.752 1.789 1.00 2.10 88 THR A O 15
ATOM 27866 N N . THR A 1 89 ? 5.938 10.615 3.684 1.00 5.15 89 THR A N 15
ATOM 27867 C CA . THR A 1 89 ? 6.460 9.263 3.435 1.00 32.22 89 THR A CA 15
ATOM 27868 C C . THR A 1 89 ? 5.657 8.235 4.255 1.00 42.14 89 THR A C 15
ATOM 27869 O O . THR A 1 89 ? 5.188 8.533 5.360 1.00 73.33 89 THR A O 15
ATOM 27880 N N . TYR A 1 90 ? 5.481 7.046 3.678 1.00 5.14 90 TYR A N 15
ATOM 27881 C CA . TYR A 1 90 ? 4.889 5.881 4.336 1.00 34.15 90 TYR A CA 15
ATOM 27882 C C . TYR A 1 90 ? 5.864 4.698 4.178 1.00 24.33 90 TYR A C 15
ATOM 27883 O O . TYR A 1 90 ? 6.333 4.424 3.068 1.00 35.53 90 TYR A O 15
ATOM 27901 N N . GLU A 1 91 ? 6.200 4.033 5.291 1.00 44.03 91 GLU A N 15
ATOM 27902 C CA . GLU A 1 91 ? 6.929 2.754 5.267 1.00 62.30 91 GLU A CA 15
ATOM 27903 C C . GLU A 1 91 ? 5.913 1.621 5.412 1.00 23.43 91 GLU A C 15
ATOM 27904 O O . GLU A 1 91 ? 5.388 1.402 6.505 1.00 71.35 91 GLU A O 15
ATOM 27916 N N . LEU A 1 92 ? 5.611 0.929 4.305 1.00 2.10 92 LEU A N 15
ATOM 27917 C CA . LEU A 1 92 ? 4.756 -0.260 4.331 1.00 20.23 92 LEU A CA 15
ATOM 27918 C C . LEU A 1 92 ? 5.671 -1.472 4.514 1.00 53.35 92 LEU A C 15
ATOM 27919 O O . LEU A 1 92 ? 6.405 -1.854 3.600 1.00 41.02 92 LEU A O 15
ATOM 27935 N N . ARG A 1 93 ? 5.650 -2.030 5.721 1.00 2.23 93 ARG A N 15
ATOM 27936 C CA . ARG A 1 93 ? 6.571 -3.083 6.143 1.00 2.32 93 ARG A CA 15
ATOM 27937 C C . ARG A 1 93 ? 5.849 -4.435 6.092 1.00 4.31 93 ARG A C 15
ATOM 27938 O O . ARG A 1 93 ? 5.103 -4.793 7.006 1.00 43.43 93 ARG A O 15
ATOM 27959 N N . PHE A 1 94 ? 6.070 -5.162 4.992 1.00 35.33 94 PHE A N 15
ATOM 27960 C CA . PHE A 1 94 ? 5.404 -6.435 4.708 1.00 2.35 94 PHE A CA 15
ATOM 27961 C C . PHE A 1 94 ? 6.216 -7.593 5.302 1.00 5.22 94 PHE A C 15
ATOM 27962 O O . PHE A 1 94 ? 7.332 -7.873 4.850 1.00 34.04 94 PHE A O 15
ATOM 27979 N N . GLU A 1 95 ? 5.663 -8.241 6.339 1.00 40.43 95 GLU A N 15
ATOM 27980 C CA . GLU A 1 95 ? 6.278 -9.422 6.957 1.00 54.12 95 GLU A CA 15
ATOM 27981 C C . GLU A 1 95 ? 5.656 -10.692 6.352 1.00 24.22 95 GLU A C 15
ATOM 27982 O O . GLU A 1 95 ? 4.425 -10.808 6.241 1.00 44.34 95 GLU A O 15
ATOM 27994 N N . VAL A 1 96 ? 6.525 -11.635 5.969 1.00 74.34 96 VAL A N 15
ATOM 27995 C CA . VAL A 1 96 ? 6.136 -12.877 5.289 1.00 34.45 96 VAL A CA 15
ATOM 27996 C C . VAL A 1 96 ? 5.742 -13.965 6.296 1.00 31.34 96 VAL A C 15
ATOM 27997 O O . VAL A 1 96 ? 6.199 -13.968 7.443 1.00 72.01 96 VAL A O 15
ATOM 28010 N N . ASP A 1 97 ? 4.833 -14.839 5.862 1.00 73.52 97 ASP A N 15
ATOM 28011 C CA . ASP A 1 97 ? 4.450 -16.060 6.578 1.00 51.44 97 ASP A CA 15
ATOM 28012 C C . ASP A 1 97 ? 4.472 -17.208 5.566 1.00 12.30 97 ASP A C 15
ATOM 28013 O O . ASP A 1 97 ? 3.565 -17.328 4.726 1.00 51.52 97 ASP A O 15
ATOM 28022 N N . GLY A 1 98 ? 5.551 -18.005 5.608 1.00 60.42 98 GLY A N 15
ATOM 28023 C CA . GLY A 1 98 ? 5.764 -19.079 4.647 1.00 44.21 98 GLY A CA 15
ATOM 28024 C C . GLY A 1 98 ? 6.154 -18.531 3.282 1.00 75.20 98 GLY A C 15
ATOM 28025 O O . GLY A 1 98 ? 7.315 -18.161 3.064 1.00 63.31 98 GLY A O 15
ATOM 28029 N N . ASP A 1 99 ? 5.171 -18.454 2.375 1.00 74.31 99 ASP A N 15
ATOM 28030 C CA . ASP A 1 99 ? 5.363 -17.932 1.000 1.00 60.41 99 ASP A CA 15
ATOM 28031 C C . ASP A 1 99 ? 4.479 -16.695 0.747 1.00 74.33 99 ASP A C 15
ATOM 28032 O O . ASP A 1 99 ? 4.713 -15.938 -0.199 1.00 21.01 99 ASP A O 15
ATOM 28041 N N . THR A 1 100 ? 3.455 -16.497 1.590 1.00 13.34 100 THR A N 15
ATOM 28042 C CA . THR A 1 100 ? 2.468 -15.416 1.422 1.00 31.23 100 THR A CA 15
ATOM 28043 C C . THR A 1 100 ? 2.588 -14.400 2.574 1.00 30.11 100 THR A C 15
ATOM 28044 O O . THR A 1 100 ? 2.676 -14.783 3.747 1.00 52.21 100 THR A O 15
ATOM 28055 N N . ILE A 1 101 ? 2.589 -13.107 2.217 1.00 73.23 101 ILE A N 15
ATOM 28056 C CA . ILE A 1 101 ? 2.636 -11.998 3.173 1.00 64.42 101 ILE A CA 15
ATOM 28057 C C . ILE A 1 101 ? 1.262 -11.869 3.866 1.00 54.31 101 ILE A C 15
ATOM 28058 O O . ILE A 1 101 ? 0.248 -11.617 3.203 1.00 75.32 101 ILE A O 15
ATOM 28074 N N . ARG A 1 102 ? 1.243 -12.076 5.191 1.00 42.53 102 ARG A N 15
ATOM 28075 C CA . ARG A 1 102 ? 0.011 -11.996 6.007 1.00 55.03 102 ARG A CA 15
ATOM 28076 C C . ARG A 1 102 ? -0.022 -10.710 6.846 1.00 15.52 102 ARG A C 15
ATOM 28077 O O . ARG A 1 102 ? -1.038 -10.407 7.478 1.00 11.52 102 ARG A O 15
ATOM 28098 N N . ARG A 1 103 ? 1.088 -9.958 6.849 1.00 11.32 103 ARG A N 15
ATOM 28099 C CA . ARG A 1 103 ? 1.271 -8.813 7.753 1.00 44.45 103 ARG A CA 15
ATOM 28100 C C . ARG A 1 103 ? 1.864 -7.620 7.000 1.00 31.02 103 ARG A C 15
ATOM 28101 O O . ARG A 1 103 ? 2.758 -7.784 6.174 1.00 10.33 103 ARG A O 15
ATOM 28122 N N . VAL A 1 104 ? 1.348 -6.425 7.310 1.00 13.31 104 VAL A N 15
ATOM 28123 C CA . VAL A 1 104 ? 1.874 -5.148 6.820 1.00 45.22 104 VAL A CA 15
ATOM 28124 C C . VAL A 1 104 ? 1.708 -4.078 7.916 1.00 51.42 104 VAL A C 15
ATOM 28125 O O . VAL A 1 104 ? 0.636 -3.957 8.520 1.00 54.22 104 VAL A O 15
ATOM 28138 N N . THR A 1 105 ? 2.788 -3.344 8.200 1.00 5.14 105 THR A N 15
ATOM 28139 C CA . THR A 1 105 ? 2.764 -2.193 9.098 1.00 34.11 105 THR A CA 15
ATOM 28140 C C . THR A 1 105 ? 2.973 -0.931 8.257 1.00 3.01 105 THR A C 15
ATOM 28141 O O . THR A 1 105 ? 4.082 -0.674 7.793 1.00 42.21 105 THR A O 15
ATOM 28152 N N . VAL A 1 106 ? 1.882 -0.179 8.031 1.00 2.13 106 VAL A N 15
ATOM 28153 C CA . VAL A 1 106 ? 1.918 1.084 7.273 1.00 64.03 106 VAL A CA 15
ATOM 28154 C C . VAL A 1 106 ? 2.157 2.232 8.263 1.00 33.22 106 VAL A C 15
ATOM 28155 O O . VAL A 1 106 ? 1.255 2.600 9.021 1.00 5.11 106 VAL A O 15
ATOM 28168 N N . THR A 1 107 ? 3.384 2.757 8.278 1.00 32.11 107 THR A N 15
ATOM 28169 C CA . THR A 1 107 ? 3.793 3.821 9.196 1.00 62.51 107 THR A CA 15
ATOM 28170 C C . THR A 1 107 ? 3.853 5.156 8.443 1.00 72.04 107 THR A C 15
ATOM 28171 O O . THR A 1 107 ? 4.688 5.322 7.550 1.00 45.24 107 THR A O 15
ATOM 28182 N N . GLN A 1 108 ? 2.949 6.089 8.791 1.00 14.32 108 GLN A N 15
ATOM 28183 C CA . GLN A 1 108 ? 3.007 7.461 8.283 1.00 4.33 108 GLN A CA 15
ATOM 28184 C C . GLN A 1 108 ? 4.158 8.181 9.004 1.00 33.30 108 GLN A C 15
ATOM 28185 O O . GLN A 1 108 ? 4.044 8.522 10.189 1.00 72.41 108 GLN A O 15
ATOM 28199 N N . ASN A 1 109 ? 5.275 8.343 8.293 1.00 65.13 109 ASN A N 15
ATOM 28200 C CA . ASN A 1 109 ? 6.502 8.953 8.824 1.00 65.34 109 ASN A CA 15
ATOM 28201 C C . ASN A 1 109 ? 6.297 10.457 9.086 1.00 11.33 109 ASN A C 15
ATOM 28202 O O . ASN A 1 109 ? 5.772 11.180 8.224 1.00 10.41 109 ASN A O 15
ATOM 28213 N N . GLY A 1 110 ? 6.702 10.899 10.287 1.00 31.50 110 GLY A N 15
ATOM 28214 C CA . GLY A 1 110 ? 6.579 12.292 10.707 1.00 3.45 110 GLY A CA 15
ATOM 28215 C C . GLY A 1 110 ? 7.510 12.593 11.883 1.00 45.22 110 GLY A C 15
ATOM 28216 O O . GLY A 1 110 ? 8.457 13.374 11.748 1.00 3.51 110 GLY A O 15
ATOM 28220 N N . GLY A 1 111 ? 7.238 11.940 13.036 1.00 25.01 111 GLY A N 15
ATOM 28221 C CA . GLY A 1 111 ? 8.077 12.054 14.240 1.00 13.05 111 GLY A CA 15
ATOM 28222 C C . GLY A 1 111 ? 7.274 12.451 15.474 1.00 0.21 111 GLY A C 15
ATOM 28223 O O . GLY A 1 111 ? 6.140 12.945 15.362 1.00 60.20 111 GLY A O 15
ATOM 28227 N N . SER A 1 112 ? 7.877 12.216 16.652 1.00 13.52 112 SER A N 15
ATOM 28228 C CA . SER A 1 112 ? 7.302 12.566 17.962 1.00 1.22 112 SER A CA 15
ATOM 28229 C C . SER A 1 112 ? 7.432 14.082 18.203 1.00 63.31 112 SER A C 15
ATOM 28230 O O . SER A 1 112 ? 8.505 14.663 17.985 1.00 41.33 112 SER A O 15
ATOM 28238 N N . LEU A 1 113 ? 6.328 14.705 18.651 1.00 12.11 113 LEU A N 15
ATOM 28239 C CA . LEU A 1 113 ? 6.259 16.159 18.917 1.00 71.32 113 LEU A CA 15
ATOM 28240 C C . LEU A 1 113 ? 6.933 16.486 20.263 1.00 53.45 113 LEU A C 15
ATOM 28241 O O . LEU A 1 113 ? 7.418 17.604 20.480 1.00 11.25 113 LEU A O 15
ATOM 28257 N N . GLU A 1 114 ? 6.926 15.489 21.161 1.00 13.41 114 GLU A N 15
ATOM 28258 C CA . GLU A 1 114 ? 7.551 15.567 22.494 1.00 51.34 114 GLU A CA 15
ATOM 28259 C C . GLU A 1 114 ? 9.060 15.291 22.395 1.00 11.11 114 GLU A C 15
ATOM 28260 O O . GLU A 1 114 ? 9.551 14.802 21.371 1.00 53.33 114 GLU A O 15
ATOM 28272 N N . HIS A 1 115 ? 9.780 15.593 23.485 1.00 1.04 115 HIS A N 15
ATOM 28273 C CA . HIS A 1 115 ? 11.223 15.317 23.623 1.00 71.50 115 HIS A CA 15
ATOM 28274 C C . HIS A 1 115 ? 11.470 14.668 24.993 1.00 3.32 115 HIS A C 15
ATOM 28275 O O . HIS A 1 115 ? 11.103 15.234 26.024 1.00 3.23 115 HIS A O 15
ATOM 28290 N N . HIS A 1 116 ? 12.097 13.484 24.991 1.00 43.12 116 HIS A N 15
ATOM 28291 C CA . HIS A 1 116 ? 12.323 12.673 26.209 1.00 4.43 116 HIS A CA 15
ATOM 28292 C C . HIS A 1 116 ? 13.734 12.057 26.224 1.00 14.21 116 HIS A C 15
ATOM 28293 O O . HIS A 1 116 ? 14.058 11.263 27.114 1.00 51.31 116 HIS A O 15
ATOM 28308 N N . HIS A 1 117 ? 14.571 12.437 25.240 1.00 30.11 117 HIS A N 15
ATOM 28309 C CA . HIS A 1 117 ? 15.946 11.899 25.093 1.00 11.30 117 HIS A CA 15
ATOM 28310 C C . HIS A 1 117 ? 16.873 12.424 26.208 1.00 41.23 117 HIS A C 15
ATOM 28311 O O . HIS A 1 117 ? 17.916 11.830 26.499 1.00 41.03 117 HIS A O 15
ATOM 28326 N N . HIS A 1 118 ? 16.467 13.538 26.822 1.00 61.01 118 HIS A N 15
ATOM 28327 C CA . HIS A 1 118 ? 17.141 14.128 27.988 1.00 63.33 118 HIS A CA 15
ATOM 28328 C C . HIS A 1 118 ? 16.155 14.115 29.165 1.00 73.32 118 HIS A C 15
ATOM 28329 O O . HIS A 1 118 ? 14.974 14.450 28.988 1.00 13.55 118 HIS A O 15
ATOM 28344 N N . HIS A 1 119 ? 16.639 13.713 30.353 1.00 35.34 119 HIS A N 15
ATOM 28345 C CA . HIS A 1 119 ? 15.835 13.710 31.587 1.00 52.23 119 HIS A CA 15
ATOM 28346 C C . HIS A 1 119 ? 15.530 15.159 32.014 1.00 22.22 119 HIS A C 15
ATOM 28347 O O . HIS A 1 119 ? 16.387 15.828 32.595 1.00 14.41 119 HIS A O 15
ATOM 28362 N N . HIS A 1 120 ? 14.321 15.637 31.690 1.00 42.45 120 HIS A N 15
ATOM 28363 C CA . HIS A 1 120 ? 13.852 16.980 32.076 1.00 21.12 120 HIS A CA 15
ATOM 28364 C C . HIS A 1 120 ? 12.953 16.869 33.338 1.00 33.31 120 HIS A C 15
ATOM 28365 O O . HIS A 1 120 ? 11.769 17.253 33.305 1.00 24.31 120 HIS A O 15
ATOM 28381 N N . MET A 1 1 ? 3.059 -16.290 -5.689 1.00 41.55 1 MET A N 16
ATOM 28382 C CA . MET A 1 1 ? 4.457 -16.253 -6.178 1.00 61.13 1 MET A CA 16
ATOM 28383 C C . MET A 1 1 ? 5.427 -15.987 -5.022 1.00 70.33 1 MET A C 16
ATOM 28384 O O . MET A 1 1 ? 5.082 -15.284 -4.063 1.00 34.44 1 MET A O 16
ATOM 28400 N N . GLN A 1 2 ? 6.643 -16.555 -5.130 1.00 10.14 2 GLN A N 16
ATOM 28401 C CA . GLN A 1 2 ? 7.712 -16.417 -4.112 1.00 40.25 2 GLN A CA 16
ATOM 28402 C C . GLN A 1 2 ? 8.464 -15.082 -4.273 1.00 53.30 2 GLN A C 16
ATOM 28403 O O . GLN A 1 2 ? 9.313 -14.740 -3.441 1.00 5.42 2 GLN A O 16
ATOM 28417 N N . ASP A 1 3 ? 8.143 -14.343 -5.348 1.00 11.05 3 ASP A N 16
ATOM 28418 C CA . ASP A 1 3 ? 8.766 -13.052 -5.681 1.00 62.02 3 ASP A CA 16
ATOM 28419 C C . ASP A 1 3 ? 8.122 -11.936 -4.843 1.00 24.21 3 ASP A C 16
ATOM 28420 O O . ASP A 1 3 ? 7.358 -11.115 -5.354 1.00 12.10 3 ASP A O 16
ATOM 28429 N N . ILE A 1 4 ? 8.437 -11.950 -3.539 1.00 23.25 4 ILE A N 16
ATOM 28430 C CA . ILE A 1 4 ? 7.816 -11.073 -2.523 1.00 61.22 4 ILE A CA 16
ATOM 28431 C C . ILE A 1 4 ? 8.336 -9.616 -2.628 1.00 11.25 4 ILE A C 16
ATOM 28432 O O . ILE A 1 4 ? 7.654 -8.684 -2.196 1.00 14.20 4 ILE A O 16
ATOM 28448 N N . VAL A 1 5 ? 9.531 -9.425 -3.229 1.00 2.03 5 VAL A N 16
ATOM 28449 C CA . VAL A 1 5 ? 10.112 -8.081 -3.460 1.00 43.01 5 VAL A CA 16
ATOM 28450 C C . VAL A 1 5 ? 9.177 -7.268 -4.374 1.00 71.42 5 VAL A C 16
ATOM 28451 O O . VAL A 1 5 ? 8.706 -6.184 -4.004 1.00 1.32 5 VAL A O 16
ATOM 28464 N N . GLU A 1 6 ? 8.887 -7.848 -5.554 1.00 1.45 6 GLU A N 16
ATOM 28465 C CA . GLU A 1 6 ? 8.006 -7.241 -6.561 1.00 71.10 6 GLU A CA 16
ATOM 28466 C C . GLU A 1 6 ? 6.536 -7.292 -6.138 1.00 51.13 6 GLU A C 16
ATOM 28467 O O . GLU A 1 6 ? 5.764 -6.391 -6.477 1.00 31.32 6 GLU A O 16
ATOM 28479 N N . ALA A 1 7 ? 6.163 -8.349 -5.404 1.00 5.54 7 ALA A N 16
ATOM 28480 C CA . ALA A 1 7 ? 4.791 -8.536 -4.924 1.00 44.43 7 ALA A CA 16
ATOM 28481 C C . ALA A 1 7 ? 4.399 -7.402 -3.973 1.00 23.41 7 ALA A C 16
ATOM 28482 O O . ALA A 1 7 ? 3.401 -6.726 -4.192 1.00 32.20 7 ALA A O 16
ATOM 28489 N N . ALA A 1 8 ? 5.244 -7.177 -2.962 1.00 45.02 8 ALA A N 16
ATOM 28490 C CA . ALA A 1 8 ? 5.030 -6.143 -1.939 1.00 50.54 8 ALA A CA 16
ATOM 28491 C C . ALA A 1 8 ? 5.183 -4.726 -2.517 1.00 14.12 8 ALA A C 16
ATOM 28492 O O . ALA A 1 8 ? 4.548 -3.792 -2.030 1.00 4.02 8 ALA A O 16
ATOM 28499 N N . LYS A 1 9 ? 6.031 -4.586 -3.554 1.00 73.13 9 LYS A N 16
ATOM 28500 C CA . LYS A 1 9 ? 6.236 -3.312 -4.269 1.00 22.12 9 LYS A CA 16
ATOM 28501 C C . LYS A 1 9 ? 4.933 -2.869 -4.965 1.00 1.12 9 LYS A C 16
ATOM 28502 O O . LYS A 1 9 ? 4.426 -1.766 -4.717 1.00 33.21 9 LYS A O 16
ATOM 28521 N N . GLN A 1 10 ? 4.395 -3.768 -5.812 1.00 20.33 10 GLN A N 16
ATOM 28522 C CA . GLN A 1 10 ? 3.131 -3.556 -6.541 1.00 33.53 10 GLN A CA 16
ATOM 28523 C C . GLN A 1 10 ? 1.943 -3.438 -5.573 1.00 73.01 10 GLN A C 16
ATOM 28524 O O . GLN A 1 10 ? 0.986 -2.706 -5.844 1.00 74.30 10 GLN A O 16
ATOM 28538 N N . ALA A 1 11 ? 2.037 -4.165 -4.450 1.00 62.24 11 ALA A N 16
ATOM 28539 C CA . ALA A 1 11 ? 1.014 -4.181 -3.408 1.00 14.33 11 ALA A CA 16
ATOM 28540 C C . ALA A 1 11 ? 0.905 -2.819 -2.721 1.00 63.10 11 ALA A C 16
ATOM 28541 O O . ALA A 1 11 ? -0.199 -2.335 -2.502 1.00 53.32 11 ALA A O 16
ATOM 28548 N N . ALA A 1 12 ? 2.070 -2.209 -2.416 1.00 34.33 12 ALA A N 16
ATOM 28549 C CA . ALA A 1 12 ? 2.142 -0.896 -1.752 1.00 32.24 12 ALA A CA 16
ATOM 28550 C C . ALA A 1 12 ? 1.462 0.188 -2.594 1.00 5.44 12 ALA A C 16
ATOM 28551 O O . ALA A 1 12 ? 0.664 0.977 -2.077 1.00 31.14 12 ALA A O 16
ATOM 28558 N N . ILE A 1 13 ? 1.775 0.175 -3.902 1.00 15.05 13 ILE A N 16
ATOM 28559 C CA . ILE A 1 13 ? 1.187 1.087 -4.889 1.00 64.13 13 ILE A CA 16
ATOM 28560 C C . ILE A 1 13 ? -0.340 0.862 -4.961 1.00 63.25 13 ILE A C 16
ATOM 28561 O O . ILE A 1 13 ? -1.110 1.820 -4.888 1.00 25.45 13 ILE A O 16
ATOM 28577 N N . ALA A 1 14 ? -0.748 -0.428 -5.024 1.00 40.12 14 ALA A N 16
ATOM 28578 C CA . ALA A 1 14 ? -2.165 -0.845 -5.143 1.00 74.15 14 ALA A CA 16
ATOM 28579 C C . ALA A 1 14 ? -3.002 -0.441 -3.914 1.00 60.34 14 ALA A C 16
ATOM 28580 O O . ALA A 1 14 ? -4.208 -0.196 -4.041 1.00 15.44 14 ALA A O 16
ATOM 28587 N N . ILE A 1 15 ? -2.347 -0.379 -2.738 1.00 14.40 15 ILE A N 16
ATOM 28588 C CA . ILE A 1 15 ? -2.966 0.088 -1.485 1.00 31.45 15 ILE A CA 16
ATOM 28589 C C . ILE A 1 15 ? -3.364 1.573 -1.620 1.00 72.14 15 ILE A C 16
ATOM 28590 O O . ILE A 1 15 ? -4.455 1.959 -1.208 1.00 43.52 15 ILE A O 16
ATOM 28606 N N . PHE A 1 16 ? -2.487 2.382 -2.250 1.00 74.42 16 PHE A N 16
ATOM 28607 C CA . PHE A 1 16 ? -2.772 3.806 -2.531 1.00 24.33 16 PHE A CA 16
ATOM 28608 C C . PHE A 1 16 ? -3.810 3.957 -3.650 1.00 31.43 16 PHE A C 16
ATOM 28609 O O . PHE A 1 16 ? -4.634 4.876 -3.603 1.00 41.21 16 PHE A O 16
ATOM 28626 N N . GLN A 1 17 ? -3.760 3.040 -4.642 1.00 42.25 17 GLN A N 16
ATOM 28627 C CA . GLN A 1 17 ? -4.694 3.035 -5.788 1.00 10.23 17 GLN A CA 16
ATOM 28628 C C . GLN A 1 17 ? -6.134 2.849 -5.295 1.00 60.32 17 GLN A C 16
ATOM 28629 O O . GLN A 1 17 ? -7.057 3.461 -5.827 1.00 2.14 17 GLN A O 16
ATOM 28643 N N . LEU A 1 18 ? -6.298 2.006 -4.253 1.00 3.11 18 LEU A N 16
ATOM 28644 C CA . LEU A 1 18 ? -7.589 1.819 -3.583 1.00 5.14 18 LEU A CA 16
ATOM 28645 C C . LEU A 1 18 ? -7.903 3.002 -2.659 1.00 51.24 18 LEU A C 16
ATOM 28646 O O . LEU A 1 18 ? -9.011 3.517 -2.696 1.00 53.42 18 LEU A O 16
ATOM 28662 N N . TRP A 1 19 ? -6.906 3.450 -1.860 1.00 41.45 19 TRP A N 16
ATOM 28663 C CA . TRP A 1 19 ? -7.083 4.543 -0.862 1.00 3.21 19 TRP A CA 16
ATOM 28664 C C . TRP A 1 19 ? -7.664 5.838 -1.488 1.00 35.13 19 TRP A C 16
ATOM 28665 O O . TRP A 1 19 ? -8.386 6.582 -0.813 1.00 74.54 19 TRP A O 16
ATOM 28686 N N . LYS A 1 20 ? -7.340 6.098 -2.767 1.00 72.23 20 LYS A N 16
ATOM 28687 C CA . LYS A 1 20 ? -7.889 7.253 -3.518 1.00 51.41 20 LYS A CA 16
ATOM 28688 C C . LYS A 1 20 ? -9.022 6.834 -4.483 1.00 5.10 20 LYS A C 16
ATOM 28689 O O . LYS A 1 20 ? -9.811 7.682 -4.908 1.00 54.50 20 LYS A O 16
ATOM 28708 N N . ASN A 1 21 ? -9.096 5.534 -4.819 1.00 50.10 21 ASN A N 16
ATOM 28709 C CA . ASN A 1 21 ? -10.092 4.998 -5.774 1.00 33.22 21 ASN A CA 16
ATOM 28710 C C . ASN A 1 21 ? -10.415 3.524 -5.404 1.00 1.12 21 ASN A C 16
ATOM 28711 O O . ASN A 1 21 ? -9.826 2.591 -5.970 1.00 55.12 21 ASN A O 16
ATOM 28722 N N . PRO A 1 22 ? -11.332 3.286 -4.399 1.00 11.45 22 PRO A N 16
ATOM 28723 C CA . PRO A 1 22 ? -11.669 1.911 -3.906 1.00 71.40 22 PRO A CA 16
ATOM 28724 C C . PRO A 1 22 ? -12.385 1.053 -4.964 1.00 14.30 22 PRO A C 16
ATOM 28725 O O . PRO A 1 22 ? -12.516 -0.167 -4.810 1.00 1.31 22 PRO A O 16
ATOM 28736 N N . THR A 1 23 ? -12.816 1.715 -6.043 1.00 64.54 23 THR A N 16
ATOM 28737 C CA . THR A 1 23 ? -13.544 1.108 -7.150 1.00 33.24 23 THR A CA 16
ATOM 28738 C C . THR A 1 23 ? -12.615 0.391 -8.151 1.00 15.51 23 THR A C 16
ATOM 28739 O O . THR A 1 23 ? -13.112 -0.201 -9.108 1.00 71.13 23 THR A O 16
ATOM 28750 N N . ASP A 1 24 ? -11.276 0.443 -7.929 1.00 75.22 24 ASP A N 16
ATOM 28751 C CA . ASP A 1 24 ? -10.288 -0.163 -8.849 1.00 13.13 24 ASP A CA 16
ATOM 28752 C C . ASP A 1 24 ? -10.261 -1.701 -8.663 1.00 13.55 24 ASP A C 16
ATOM 28753 O O . ASP A 1 24 ? -9.750 -2.176 -7.642 1.00 33.31 24 ASP A O 16
ATOM 28762 N N . PRO A 1 25 ? -10.805 -2.498 -9.641 1.00 52.02 25 PRO A N 16
ATOM 28763 C CA . PRO A 1 25 ? -10.889 -3.978 -9.519 1.00 44.54 25 PRO A CA 16
ATOM 28764 C C . PRO A 1 25 ? -9.512 -4.677 -9.580 1.00 61.41 25 PRO A C 16
ATOM 28765 O O . PRO A 1 25 ? -9.326 -5.715 -8.946 1.00 33.30 25 PRO A O 16
ATOM 28776 N N . GLU A 1 26 ? -8.561 -4.087 -10.331 1.00 50.42 26 GLU A N 16
ATOM 28777 C CA . GLU A 1 26 ? -7.243 -4.707 -10.605 1.00 0.34 26 GLU A CA 16
ATOM 28778 C C . GLU A 1 26 ? -6.293 -4.578 -9.397 1.00 34.14 26 GLU A C 16
ATOM 28779 O O . GLU A 1 26 ? -5.506 -5.492 -9.120 1.00 3.31 26 GLU A O 16
ATOM 28791 N N . ALA A 1 27 ? -6.398 -3.448 -8.669 1.00 12.35 27 ALA A N 16
ATOM 28792 C CA . ALA A 1 27 ? -5.551 -3.158 -7.499 1.00 53.42 27 ALA A CA 16
ATOM 28793 C C . ALA A 1 27 ? -5.882 -4.120 -6.346 1.00 32.21 27 ALA A C 16
ATOM 28794 O O . ALA A 1 27 ? -4.984 -4.698 -5.727 1.00 23.31 27 ALA A O 16
ATOM 28801 N N . GLN A 1 28 ? -7.191 -4.302 -6.097 1.00 43.51 28 GLN A N 16
ATOM 28802 C CA . GLN A 1 28 ? -7.693 -5.225 -5.057 1.00 25.23 28 GLN A CA 16
ATOM 28803 C C . GLN A 1 28 ? -7.579 -6.698 -5.501 1.00 74.10 28 GLN A C 16
ATOM 28804 O O . GLN A 1 28 ? -7.567 -7.599 -4.657 1.00 44.04 28 GLN A O 16
ATOM 28818 N N . GLU A 1 29 ? -7.484 -6.926 -6.829 1.00 12.31 29 GLU A N 16
ATOM 28819 C CA . GLU A 1 29 ? -7.280 -8.271 -7.411 1.00 62.41 29 GLU A CA 16
ATOM 28820 C C . GLU A 1 29 ? -5.877 -8.798 -7.091 1.00 64.23 29 GLU A C 16
ATOM 28821 O O . GLU A 1 29 ? -5.733 -9.924 -6.611 1.00 65.11 29 GLU A O 16
ATOM 28833 N N . LEU A 1 30 ? -4.839 -7.983 -7.377 1.00 42.05 30 LEU A N 16
ATOM 28834 C CA . LEU A 1 30 ? -3.443 -8.400 -7.161 1.00 51.20 30 LEU A CA 16
ATOM 28835 C C . LEU A 1 30 ? -3.185 -8.589 -5.651 1.00 11.02 30 LEU A C 16
ATOM 28836 O O . LEU A 1 30 ? -2.539 -9.560 -5.254 1.00 3.42 30 LEU A O 16
ATOM 28852 N N . LEU A 1 31 ? -3.793 -7.701 -4.826 1.00 73.01 31 LEU A N 16
ATOM 28853 C CA . LEU A 1 31 ? -3.780 -7.816 -3.349 1.00 60.54 31 LEU A CA 16
ATOM 28854 C C . LEU A 1 31 ? -4.474 -9.116 -2.873 1.00 14.32 31 LEU A C 16
ATOM 28855 O O . LEU A 1 31 ? -4.135 -9.649 -1.827 1.00 72.50 31 LEU A O 16
ATOM 28871 N N . ASN A 1 32 ? -5.442 -9.611 -3.657 1.00 73.13 32 ASN A N 16
ATOM 28872 C CA . ASN A 1 32 ? -6.179 -10.856 -3.338 1.00 23.42 32 ASN A CA 16
ATOM 28873 C C . ASN A 1 32 ? -5.297 -12.101 -3.567 1.00 25.10 32 ASN A C 16
ATOM 28874 O O . ASN A 1 32 ? -5.515 -13.151 -2.956 1.00 61.11 32 ASN A O 16
ATOM 28885 N N . LYS A 1 33 ? -4.289 -11.952 -4.443 1.00 64.12 33 LYS A N 16
ATOM 28886 C CA . LYS A 1 33 ? -3.434 -13.056 -4.912 1.00 23.14 33 LYS A CA 16
ATOM 28887 C C . LYS A 1 33 ? -2.108 -13.141 -4.129 1.00 20.44 33 LYS A C 16
ATOM 28888 O O . LYS A 1 33 ? -1.497 -14.210 -4.083 1.00 13.03 33 LYS A O 16
ATOM 28907 N N . ILE A 1 34 ? -1.641 -12.017 -3.535 1.00 13.40 34 ILE A N 16
ATOM 28908 C CA . ILE A 1 34 ? -0.322 -11.974 -2.818 1.00 52.40 34 ILE A CA 16
ATOM 28909 C C . ILE A 1 34 ? -0.456 -11.547 -1.333 1.00 11.13 34 ILE A C 16
ATOM 28910 O O . ILE A 1 34 ? 0.394 -11.900 -0.507 1.00 32.52 34 ILE A O 16
ATOM 28926 N N . LEU A 1 35 ? -1.508 -10.774 -1.009 1.00 51.30 35 LEU A N 16
ATOM 28927 C CA . LEU A 1 35 ? -1.823 -10.368 0.387 1.00 11.31 35 LEU A CA 16
ATOM 28928 C C . LEU A 1 35 ? -2.983 -11.209 0.940 1.00 1.13 35 LEU A C 16
ATOM 28929 O O . LEU A 1 35 ? -3.620 -11.983 0.210 1.00 13.41 35 LEU A O 16
ATOM 28945 N N . SER A 1 36 ? -3.236 -11.031 2.241 1.00 33.43 36 SER A N 16
ATOM 28946 C CA . SER A 1 36 ? -4.360 -11.659 2.938 1.00 72.25 36 SER A CA 16
ATOM 28947 C C . SER A 1 36 ? -5.673 -10.882 2.649 1.00 65.50 36 SER A C 16
ATOM 28948 O O . SER A 1 36 ? -5.636 -9.653 2.508 1.00 71.24 36 SER A O 16
ATOM 28956 N N . PRO A 1 37 ? -6.847 -11.589 2.519 1.00 40.24 37 PRO A N 16
ATOM 28957 C CA . PRO A 1 37 ? -8.190 -10.947 2.384 1.00 5.25 37 PRO A CA 16
ATOM 28958 C C . PRO A 1 37 ? -8.485 -9.839 3.429 1.00 2.24 37 PRO A C 16
ATOM 28959 O O . PRO A 1 37 ? -9.209 -8.891 3.129 1.00 21.25 37 PRO A O 16
ATOM 28970 N N . ASP A 1 38 ? -7.915 -9.974 4.644 1.00 51.33 38 ASP A N 16
ATOM 28971 C CA . ASP A 1 38 ? -8.060 -8.966 5.726 1.00 4.23 38 ASP A CA 16
ATOM 28972 C C . ASP A 1 38 ? -7.362 -7.638 5.356 1.00 12.43 38 ASP A C 16
ATOM 28973 O O . ASP A 1 38 ? -7.866 -6.556 5.672 1.00 21.33 38 ASP A O 16
ATOM 28982 N N . VAL A 1 39 ? -6.205 -7.745 4.672 1.00 73.00 39 VAL A N 16
ATOM 28983 C CA . VAL A 1 39 ? -5.364 -6.589 4.300 1.00 13.11 39 VAL A CA 16
ATOM 28984 C C . VAL A 1 39 ? -6.077 -5.711 3.265 1.00 40.33 39 VAL A C 16
ATOM 28985 O O . VAL A 1 39 ? -6.299 -4.530 3.506 1.00 51.42 39 VAL A O 16
ATOM 28998 N N . LEU A 1 40 ? -6.450 -6.312 2.121 1.00 52.42 40 LEU A N 16
ATOM 28999 C CA . LEU A 1 40 ? -7.128 -5.589 1.024 1.00 15.41 40 LEU A CA 16
ATOM 29000 C C . LEU A 1 40 ? -8.446 -4.960 1.501 1.00 75.32 40 LEU A C 16
ATOM 29001 O O . LEU A 1 40 ? -8.877 -3.930 0.975 1.00 34.02 40 LEU A O 16
ATOM 29017 N N . ASP A 1 41 ? -9.049 -5.609 2.521 1.00 52.43 41 ASP A N 16
ATOM 29018 C CA . ASP A 1 41 ? -10.335 -5.224 3.097 1.00 20.24 41 ASP A CA 16
ATOM 29019 C C . ASP A 1 41 ? -10.204 -3.905 3.878 1.00 62.14 41 ASP A C 16
ATOM 29020 O O . ASP A 1 41 ? -10.906 -2.944 3.575 1.00 64.52 41 ASP A O 16
ATOM 29029 N N . GLN A 1 42 ? -9.265 -3.851 4.851 1.00 24.32 42 GLN A N 16
ATOM 29030 C CA . GLN A 1 42 ? -9.015 -2.623 5.644 1.00 73.42 42 GLN A CA 16
ATOM 29031 C C . GLN A 1 42 ? -8.548 -1.453 4.749 1.00 51.43 42 GLN A C 16
ATOM 29032 O O . GLN A 1 42 ? -8.763 -0.287 5.087 1.00 5.13 42 GLN A O 16
ATOM 29046 N N . VAL A 1 43 ? -7.933 -1.791 3.600 1.00 30.10 43 VAL A N 16
ATOM 29047 C CA . VAL A 1 43 ? -7.492 -0.814 2.592 1.00 44.10 43 VAL A CA 16
ATOM 29048 C C . VAL A 1 43 ? -8.706 -0.178 1.865 1.00 42.00 43 VAL A C 16
ATOM 29049 O O . VAL A 1 43 ? -8.830 1.047 1.849 1.00 10.42 43 VAL A O 16
ATOM 29062 N N . ARG A 1 44 ? -9.619 -1.015 1.307 1.00 23.35 44 ARG A N 16
ATOM 29063 C CA . ARG A 1 44 ? -10.817 -0.514 0.568 1.00 35.43 44 ARG A CA 16
ATOM 29064 C C . ARG A 1 44 ? -11.817 0.206 1.504 1.00 32.42 44 ARG A C 16
ATOM 29065 O O . ARG A 1 44 ? -12.623 1.023 1.039 1.00 32.10 44 ARG A O 16
ATOM 29086 N N . GLU A 1 45 ? -11.760 -0.097 2.809 1.00 64.43 45 GLU A N 16
ATOM 29087 C CA . GLU A 1 45 ? -12.617 0.550 3.818 1.00 5.33 45 GLU A CA 16
ATOM 29088 C C . GLU A 1 45 ? -12.037 1.922 4.218 1.00 43.34 45 GLU A C 16
ATOM 29089 O O . GLU A 1 45 ? -12.765 2.918 4.271 1.00 44.32 45 GLU A O 16
ATOM 29101 N N . HIS A 1 46 ? -10.710 1.967 4.460 1.00 52.54 46 HIS A N 16
ATOM 29102 C CA . HIS A 1 46 ? -9.974 3.225 4.755 1.00 43.02 46 HIS A CA 16
ATOM 29103 C C . HIS A 1 46 ? -10.013 4.187 3.547 1.00 43.02 46 HIS A C 16
ATOM 29104 O O . HIS A 1 46 ? -9.913 5.411 3.695 1.00 1.13 46 HIS A O 16
ATOM 29119 N N . ALA A 1 47 ? -10.168 3.587 2.368 1.00 13.02 47 ALA A N 16
ATOM 29120 C CA . ALA A 1 47 ? -10.274 4.280 1.089 1.00 34.44 47 ALA A CA 16
ATOM 29121 C C . ALA A 1 47 ? -11.485 5.213 1.032 1.00 24.14 47 ALA A C 16
ATOM 29122 O O . ALA A 1 47 ? -11.383 6.324 0.523 1.00 75.42 47 ALA A O 16
ATOM 29129 N N . ARG A 1 48 ? -12.622 4.733 1.565 1.00 0.32 48 ARG A N 16
ATOM 29130 C CA . ARG A 1 48 ? -13.892 5.484 1.568 1.00 73.42 48 ARG A CA 16
ATOM 29131 C C . ARG A 1 48 ? -13.797 6.747 2.444 1.00 72.03 48 ARG A C 16
ATOM 29132 O O . ARG A 1 48 ? -14.481 7.738 2.188 1.00 62.25 48 ARG A O 16
ATOM 29153 N N . GLU A 1 49 ? -12.929 6.683 3.468 1.00 31.24 49 GLU A N 16
ATOM 29154 C CA . GLU A 1 49 ? -12.684 7.792 4.413 1.00 11.55 49 GLU A CA 16
ATOM 29155 C C . GLU A 1 49 ? -11.897 8.932 3.731 1.00 12.21 49 GLU A C 16
ATOM 29156 O O . GLU A 1 49 ? -12.208 10.110 3.917 1.00 63.10 49 GLU A O 16
ATOM 29168 N N . LEU A 1 50 ? -10.884 8.555 2.923 1.00 13.35 50 LEU A N 16
ATOM 29169 C CA . LEU A 1 50 ? -10.045 9.513 2.162 1.00 1.44 50 LEU A CA 16
ATOM 29170 C C . LEU A 1 50 ? -10.796 10.042 0.923 1.00 4.20 50 LEU A C 16
ATOM 29171 O O . LEU A 1 50 ? -10.542 11.159 0.462 1.00 34.23 50 LEU A O 16
ATOM 29187 N N . GLN A 1 51 ? -11.715 9.206 0.407 1.00 4.34 51 GLN A N 16
ATOM 29188 C CA . GLN A 1 51 ? -12.583 9.526 -0.744 1.00 52.31 51 GLN A CA 16
ATOM 29189 C C . GLN A 1 51 ? -13.667 10.540 -0.334 1.00 23.21 5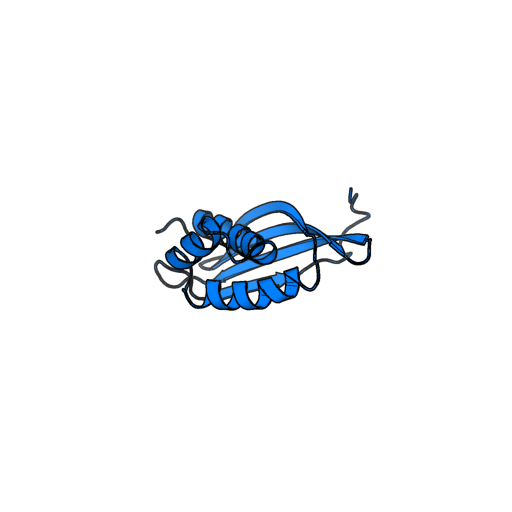1 GLN A C 16
ATOM 29190 O O . GLN A 1 51 ? -14.062 11.397 -1.131 1.00 45.34 51 GLN A O 16
ATOM 29204 N N . LYS A 1 52 ? -14.141 10.411 0.921 1.00 44.52 52 LYS A N 16
ATOM 29205 C CA . LYS A 1 52 ? -15.093 11.358 1.538 1.00 55.33 52 LYS A CA 16
ATOM 29206 C C . LYS A 1 52 ? -14.440 12.747 1.662 1.00 63.42 52 LYS A C 16
ATOM 29207 O O . LYS A 1 52 ? -15.068 13.778 1.402 1.00 31.15 52 LYS A O 16
ATOM 29226 N N . GLN A 1 53 ? -13.159 12.741 2.047 1.00 70.42 53 GLN A N 16
ATOM 29227 C CA . GLN A 1 53 ? -12.342 13.957 2.189 1.00 32.14 53 GLN A CA 16
ATOM 29228 C C . GLN A 1 53 ? -11.730 14.361 0.835 1.00 14.15 53 GLN A C 16
ATOM 29229 O O . GLN A 1 53 ? -11.908 13.667 -0.174 1.00 12.40 53 GLN A O 16
ATOM 29243 N N . GLY A 1 54 ? -10.993 15.488 0.834 1.00 73.13 54 GLY A N 16
ATOM 29244 C CA . GLY A 1 54 ? -10.306 15.997 -0.358 1.00 0.13 54 GLY A CA 16
ATOM 29245 C C . GLY A 1 54 ? -8.812 15.734 -0.300 1.00 31.52 54 GLY A C 16
ATOM 29246 O O . GLY A 1 54 ? -8.013 16.525 -0.819 1.00 30.33 54 GLY A O 16
ATOM 29250 N N . ILE A 1 55 ? -8.442 14.594 0.321 1.00 33.54 55 ILE A N 16
ATOM 29251 C CA . ILE A 1 55 ? -7.045 14.176 0.472 1.00 65.14 55 ILE A CA 16
ATOM 29252 C C . ILE A 1 55 ? -6.580 13.493 -0.826 1.00 71.44 55 ILE A C 16
ATOM 29253 O O . ILE A 1 55 ? -6.791 12.294 -1.037 1.00 33.11 55 ILE A O 16
ATOM 29269 N N . HIS A 1 56 ? -6.043 14.316 -1.732 1.00 32.31 56 HIS A N 16
ATOM 29270 C CA . HIS A 1 56 ? -5.376 13.854 -2.960 1.00 5.22 56 HIS A CA 16
ATOM 29271 C C . HIS A 1 56 ? -3.928 13.494 -2.611 1.00 13.24 56 HIS A C 16
ATOM 29272 O O . HIS A 1 56 ? -3.294 14.226 -1.867 1.00 53.11 56 HIS A O 16
ATOM 29287 N N . PHE A 1 57 ? -3.425 12.364 -3.120 1.00 31.34 57 PHE A N 16
ATOM 29288 C CA . PHE A 1 57 ? -2.022 11.944 -2.917 1.00 21.24 57 PHE A CA 16
ATOM 29289 C C . PHE A 1 57 ? -1.538 11.171 -4.144 1.00 51.51 57 PHE A C 16
ATOM 29290 O O . PHE A 1 57 ? -2.296 10.388 -4.734 1.00 33.41 57 PHE A O 16
ATOM 29307 N N . GLU A 1 58 ? -0.282 11.418 -4.534 1.00 51.50 58 GLU A N 16
ATOM 29308 C CA . GLU A 1 58 ? 0.333 10.859 -5.750 1.00 31.25 58 GLU A CA 16
ATOM 29309 C C . GLU A 1 58 ? 1.724 10.306 -5.416 1.00 72.41 58 GLU A C 16
ATOM 29310 O O . GLU A 1 58 ? 2.517 10.997 -4.768 1.00 14.31 58 GLU A O 16
ATOM 29322 N N . VAL A 1 59 ? 1.995 9.060 -5.853 1.00 22.13 59 VAL A N 16
ATOM 29323 C CA . VAL A 1 59 ? 3.308 8.407 -5.709 1.00 51.21 59 VAL A CA 16
ATOM 29324 C C . VAL A 1 59 ? 4.370 9.190 -6.514 1.00 54.40 59 VAL A C 16
ATOM 29325 O O . VAL A 1 59 ? 4.410 9.123 -7.750 1.00 53.03 59 VAL A O 16
ATOM 29338 N N . LYS A 1 60 ? 5.176 9.981 -5.793 1.00 4.24 60 LYS A N 16
ATOM 29339 C CA . LYS A 1 60 ? 6.247 10.808 -6.379 1.00 12.21 60 LYS A CA 16
ATOM 29340 C C . LYS A 1 60 ? 7.522 9.992 -6.569 1.00 63.21 60 LYS A C 16
ATOM 29341 O O . LYS A 1 60 ? 8.253 10.183 -7.544 1.00 24.22 60 LYS A O 16
ATOM 29360 N N . ARG A 1 61 ? 7.766 9.071 -5.635 1.00 70.13 61 ARG A N 16
ATOM 29361 C CA . ARG A 1 61 ? 9.012 8.302 -5.576 1.00 12.24 61 ARG A CA 16
ATOM 29362 C C . ARG A 1 61 ? 8.749 6.989 -4.842 1.00 54.24 61 ARG A C 16
ATOM 29363 O O . ARG A 1 61 ? 8.246 7.013 -3.735 1.00 4.20 61 ARG A O 16
ATOM 29384 N N . VAL A 1 62 ? 9.078 5.849 -5.467 1.00 35.22 62 VAL A N 16
ATOM 29385 C CA . VAL A 1 62 ? 8.899 4.512 -4.861 1.00 21.41 62 VAL A CA 16
ATOM 29386 C C . VAL A 1 62 ? 10.236 3.738 -4.893 1.00 74.33 62 VAL A C 16
ATOM 29387 O O . VAL A 1 62 ? 10.881 3.629 -5.946 1.00 44.20 62 VAL A O 16
ATOM 29400 N N . GLU A 1 63 ? 10.669 3.255 -3.720 1.00 11.41 63 GLU A N 16
ATOM 29401 C CA . GLU A 1 63 ? 11.905 2.464 -3.545 1.00 43.21 63 GLU A CA 16
ATOM 29402 C C . GLU A 1 63 ? 11.610 1.277 -2.619 1.00 54.22 63 GLU A C 16
ATOM 29403 O O . GLU A 1 63 ? 11.111 1.473 -1.516 1.00 2.12 63 GLU A O 16
ATOM 29415 N N . VAL A 1 64 ? 11.908 0.051 -3.072 1.00 74.24 64 VAL A N 16
ATOM 29416 C CA . VAL A 1 64 ? 11.659 -1.185 -2.297 1.00 71.23 64 VAL A CA 16
ATOM 29417 C C . VAL A 1 64 ? 12.992 -1.845 -1.879 1.00 4.41 64 VAL A C 16
ATOM 29418 O O . VAL A 1 64 ? 13.930 -1.935 -2.678 1.00 75.02 64 VAL A O 16
ATOM 29431 N N . THR A 1 65 ? 13.074 -2.270 -0.606 1.00 43.21 65 THR A N 16
ATOM 29432 C CA . THR A 1 65 ? 14.228 -3.005 -0.052 1.00 22.11 65 THR A CA 16
ATOM 29433 C C . THR A 1 65 ? 13.723 -4.017 0.988 1.00 11.33 65 THR A C 16
ATOM 29434 O O . THR A 1 65 ? 12.948 -3.654 1.873 1.00 33.13 65 THR A O 16
ATOM 29445 N N . THR A 1 66 ? 14.163 -5.280 0.886 1.00 12.14 66 THR A N 16
ATOM 29446 C CA . THR A 1 66 ? 13.773 -6.335 1.836 1.00 43.12 66 THR A CA 16
ATOM 29447 C C . THR A 1 66 ? 14.739 -6.364 3.032 1.00 71.24 66 THR A C 16
ATOM 29448 O O . THR A 1 66 ? 15.922 -6.043 2.890 1.00 53.04 66 THR A O 16
ATOM 29459 N N . ASP A 1 67 ? 14.218 -6.754 4.196 1.00 62.33 67 ASP A N 16
ATOM 29460 C CA . ASP A 1 67 ? 14.984 -6.885 5.448 1.00 32.13 67 ASP A CA 16
ATOM 29461 C C . ASP A 1 67 ? 14.676 -8.270 6.033 1.00 24.33 67 ASP A C 16
ATOM 29462 O O . ASP A 1 67 ? 13.636 -8.467 6.681 1.00 2.32 67 ASP A O 16
ATOM 29471 N N . GLY A 1 68 ? 15.565 -9.232 5.737 1.00 65.12 68 GLY A N 16
ATOM 29472 C CA . GLY A 1 68 ? 15.331 -10.641 6.016 1.00 51.03 68 GLY A CA 16
ATOM 29473 C C . GLY A 1 68 ? 14.250 -11.206 5.103 1.00 34.04 68 GLY A C 16
ATOM 29474 O O . GLY A 1 68 ? 14.498 -11.470 3.921 1.00 31.14 68 GLY A O 16
ATOM 29478 N N . ASN A 1 69 ? 13.039 -11.356 5.651 1.00 71.14 69 ASN A N 16
ATOM 29479 C CA . ASN A 1 69 ? 11.847 -11.823 4.908 1.00 43.51 69 ASN A CA 16
ATOM 29480 C C . ASN A 1 69 ? 10.781 -10.710 4.849 1.00 14.24 69 ASN A C 16
ATOM 29481 O O . ASN A 1 69 ? 9.849 -10.776 4.046 1.00 73.45 69 ASN A O 16
ATOM 29492 N N . THR A 1 70 ? 10.965 -9.668 5.677 1.00 33.40 70 THR A N 16
ATOM 29493 C CA . THR A 1 70 ? 9.991 -8.584 5.847 1.00 75.45 70 THR A CA 16
ATOM 29494 C C . THR A 1 70 ? 10.390 -7.388 4.961 1.00 21.24 70 THR A C 16
ATOM 29495 O O . THR A 1 70 ? 11.467 -6.807 5.130 1.00 24.12 70 THR A O 16
ATOM 29506 N N . VAL A 1 71 ? 9.503 -7.021 4.029 1.00 40.03 71 VAL A N 16
ATOM 29507 C CA . VAL A 1 71 ? 9.789 -6.034 2.972 1.00 63.20 71 VAL A CA 16
ATOM 29508 C C . VAL A 1 71 ? 9.475 -4.613 3.465 1.00 54.51 71 VAL A C 16
ATOM 29509 O O . VAL A 1 71 ? 8.548 -4.419 4.234 1.00 53.53 71 VAL A O 16
ATOM 29522 N N . ASN A 1 72 ? 10.283 -3.635 3.028 1.00 2.55 72 ASN A N 16
ATOM 29523 C CA . ASN A 1 72 ? 10.146 -2.210 3.390 1.00 41.22 72 ASN A CA 16
ATOM 29524 C C . ASN A 1 72 ? 10.033 -1.382 2.109 1.00 50.23 72 ASN A C 16
ATOM 29525 O O . ASN A 1 72 ? 11.038 -1.183 1.413 1.00 13.40 72 ASN A O 16
ATOM 29536 N N . VAL A 1 73 ? 8.814 -0.952 1.760 1.00 72.23 73 VAL A N 16
ATOM 29537 C CA . VAL A 1 73 ? 8.591 -0.087 0.593 1.00 63.44 73 VAL A CA 16
ATOM 29538 C C . VAL A 1 73 ? 8.511 1.377 1.060 1.00 60.32 73 VAL A C 16
ATOM 29539 O O . VAL A 1 73 ? 7.503 1.809 1.625 1.00 13.14 73 VAL A O 16
ATOM 29552 N N . THR A 1 74 ? 9.602 2.114 0.833 1.00 42.30 74 THR A N 16
ATOM 29553 C CA . THR A 1 74 ? 9.721 3.534 1.162 1.00 52.44 74 THR A CA 16
ATOM 29554 C C . THR A 1 74 ? 9.242 4.368 -0.037 1.00 33.25 74 THR A C 16
ATOM 29555 O O . THR A 1 74 ? 9.883 4.367 -1.098 1.00 73.01 74 THR A O 16
ATOM 29566 N N . VAL A 1 75 ? 8.118 5.065 0.133 1.00 63.20 75 VAL A N 16
ATOM 29567 C CA . VAL A 1 75 ? 7.444 5.784 -0.951 1.00 20.41 75 VAL A CA 16
ATOM 29568 C C . VAL A 1 75 ? 7.066 7.217 -0.507 1.00 21.41 75 VAL A C 16
ATOM 29569 O O . VAL A 1 75 ? 6.354 7.411 0.478 1.00 21.42 75 VAL A O 16
ATOM 29582 N N . GLU A 1 76 ? 7.618 8.210 -1.215 1.00 63.41 76 GLU A N 16
ATOM 29583 C CA . GLU A 1 76 ? 7.271 9.624 -1.063 1.00 73.40 76 GLU A CA 16
ATOM 29584 C C . GLU A 1 76 ? 5.969 9.909 -1.830 1.00 75.21 76 GLU A C 16
ATOM 29585 O O . GLU A 1 76 ? 5.846 9.516 -2.999 1.00 0.12 76 GLU A O 16
ATOM 29597 N N . LEU A 1 77 ? 4.997 10.557 -1.168 1.00 0.25 77 LEU A N 16
ATOM 29598 C CA . LEU A 1 77 ? 3.748 11.011 -1.807 1.00 21.24 77 LEU A CA 16
ATOM 29599 C C . LEU A 1 77 ? 3.563 12.510 -1.569 1.00 53.12 77 LEU A C 16
ATOM 29600 O O . LEU A 1 77 ? 3.890 13.018 -0.506 1.00 52.15 77 LEU A O 16
ATOM 29616 N N . GLU A 1 78 ? 3.054 13.206 -2.586 1.00 54.43 78 GLU A N 16
ATOM 29617 C CA . GLU A 1 78 ? 2.679 14.626 -2.497 1.00 21.41 78 GLU A CA 16
ATOM 29618 C C . GLU A 1 78 ? 1.170 14.687 -2.228 1.00 31.43 78 GLU A C 16
ATOM 29619 O O . GLU A 1 78 ? 0.378 14.316 -3.101 1.00 44.20 78 GLU A O 16
ATOM 29631 N N . GLU A 1 79 ? 0.783 15.076 -1.001 1.00 71.44 79 GLU A N 16
ATOM 29632 C CA . GLU A 1 79 ? -0.625 15.066 -0.557 1.00 3.10 79 GLU A CA 16
ATOM 29633 C C . GLU A 1 79 ? -1.209 16.490 -0.529 1.00 41.34 79 GLU A C 16
ATOM 29634 O O . GLU A 1 79 ? -0.886 17.284 0.358 1.00 52.15 79 GLU A O 16
ATOM 29646 N N . THR A 1 80 ? -2.065 16.805 -1.510 1.00 2.11 80 THR A N 16
ATOM 29647 C CA . THR A 1 80 ? -2.808 18.069 -1.562 1.00 71.12 80 THR A CA 16
ATOM 29648 C C . THR A 1 80 ? -4.184 17.864 -0.896 1.00 32.14 80 THR A C 16
ATOM 29649 O O . THR A 1 80 ? -5.026 17.116 -1.406 1.00 35.12 80 THR A O 16
ATOM 29660 N N . THR A 1 81 ? -4.375 18.498 0.267 1.00 20.11 81 THR A N 16
ATOM 29661 C CA . THR A 1 81 ? -5.620 18.430 1.052 1.00 31.03 81 THR A CA 16
ATOM 29662 C C . THR A 1 81 ? -6.011 19.842 1.531 1.00 64.23 81 THR A C 16
ATOM 29663 O O . THR A 1 81 ? -5.207 20.544 2.158 1.00 70.03 81 THR A O 16
ATOM 29674 N N . GLY A 1 82 ? -7.240 20.275 1.181 1.00 52.23 82 GLY A N 16
ATOM 29675 C CA . GLY A 1 82 ? -7.765 21.599 1.556 1.00 71.11 82 GLY A CA 16
ATOM 29676 C C . GLY A 1 82 ? -7.083 22.753 0.826 1.00 52.20 82 GLY A C 16
ATOM 29677 O O . GLY A 1 82 ? -7.235 23.920 1.217 1.00 21.44 82 GLY A O 16
ATOM 29681 N N . GLY A 1 83 ? -6.326 22.421 -0.238 1.00 30.24 83 GLY A N 16
ATOM 29682 C CA . GLY A 1 83 ? -5.496 23.391 -0.956 1.00 21.04 83 GLY A CA 16
ATOM 29683 C C . GLY A 1 83 ? -4.037 23.339 -0.508 1.00 10.03 83 GLY A C 16
ATOM 29684 O O . GLY A 1 83 ? -3.136 23.652 -1.291 1.00 15.24 83 GLY A O 16
ATOM 29688 N N . THR A 1 84 ? -3.804 22.936 0.762 1.00 61.53 84 THR A N 16
ATOM 29689 C CA . THR A 1 84 ? -2.457 22.857 1.349 1.00 22.35 84 THR A CA 16
ATOM 29690 C C . THR A 1 84 ? -1.792 21.507 1.004 1.00 32.53 84 THR A C 16
ATOM 29691 O O . THR A 1 84 ? -2.314 20.443 1.351 1.00 74.11 84 THR A O 16
ATOM 29702 N N . THR A 1 85 ? -0.645 21.568 0.317 1.00 21.45 85 THR A N 16
ATOM 29703 C CA . THR A 1 85 ? 0.113 20.385 -0.099 1.00 73.43 85 THR A CA 16
ATOM 29704 C C . THR A 1 85 ? 1.205 20.056 0.943 1.00 43.30 85 THR A C 16
ATOM 29705 O O . THR A 1 85 ? 1.803 20.968 1.526 1.00 50.33 85 THR A O 16
ATOM 29716 N N . THR A 1 86 ? 1.436 18.751 1.196 1.00 55.35 86 THR A N 16
ATOM 29717 C CA . THR A 1 86 ? 2.478 18.254 2.111 1.00 70.43 86 THR A CA 16
ATOM 29718 C C . THR A 1 86 ? 3.057 16.943 1.558 1.00 75.42 86 THR A C 16
ATOM 29719 O O . THR A 1 86 ? 2.309 15.987 1.328 1.00 61.21 86 THR A O 16
ATOM 29730 N N . ASN A 1 87 ? 4.382 16.902 1.348 1.00 21.33 87 ASN A N 16
ATOM 29731 C CA . ASN A 1 87 ? 5.088 15.673 0.960 1.00 65.30 87 ASN A CA 16
ATOM 29732 C C . ASN A 1 87 ? 5.272 14.790 2.205 1.00 44.31 87 ASN A C 16
ATOM 29733 O O . ASN A 1 87 ? 6.024 15.142 3.128 1.00 34.34 87 ASN A O 16
ATOM 29744 N N . THR A 1 88 ? 4.537 13.678 2.234 1.00 11.24 88 THR A N 16
ATOM 29745 C CA . THR A 1 88 ? 4.544 12.711 3.331 1.00 2.42 88 THR A CA 16
ATOM 29746 C C . THR A 1 88 ? 5.112 11.376 2.834 1.00 10.33 88 THR A C 16
ATOM 29747 O O . THR A 1 88 ? 4.592 10.795 1.873 1.00 15.44 88 THR A O 16
ATOM 29758 N N . THR A 1 89 ? 6.185 10.906 3.478 1.00 53.33 89 THR A N 16
ATOM 29759 C CA . THR A 1 89 ? 6.810 9.628 3.143 1.00 1.53 89 THR A CA 16
ATOM 29760 C C . THR A 1 89 ? 6.141 8.507 3.961 1.00 2.24 89 THR A C 16
ATOM 29761 O O . THR A 1 89 ? 6.135 8.551 5.187 1.00 14.01 89 THR A O 16
ATOM 29772 N N . TYR A 1 90 ? 5.552 7.529 3.277 1.00 20.13 90 TYR A N 16
ATOM 29773 C CA . TYR A 1 90 ? 4.986 6.333 3.914 1.00 15.04 90 TYR A CA 16
ATOM 29774 C C . TYR A 1 90 ? 5.932 5.153 3.664 1.00 32.04 90 TYR A C 16
ATOM 29775 O O . TYR A 1 90 ? 6.455 5.004 2.566 1.00 21.02 90 TYR A O 16
ATOM 29793 N N . GLU A 1 91 ? 6.183 4.341 4.696 1.00 51.00 91 GLU A N 16
ATOM 29794 C CA . GLU A 1 91 ? 6.947 3.092 4.560 1.00 13.15 91 GLU A CA 16
ATOM 29795 C C . GLU A 1 91 ? 6.017 1.931 4.877 1.00 51.12 91 GLU A C 16
ATOM 29796 O O . GLU A 1 91 ? 5.708 1.665 6.042 1.00 30.34 91 GLU A O 16
ATOM 29808 N N . LEU A 1 92 ? 5.561 1.251 3.826 1.00 53.10 92 LEU A N 16
ATOM 29809 C CA . LEU A 1 92 ? 4.663 0.111 3.955 1.00 43.34 92 LEU A CA 16
ATOM 29810 C C . LEU A 1 92 ? 5.532 -1.132 4.134 1.00 5.31 92 LEU A C 16
ATOM 29811 O O . LEU A 1 92 ? 6.176 -1.600 3.187 1.00 33.44 92 LEU A O 16
ATOM 29827 N N . ARG A 1 93 ? 5.587 -1.619 5.381 1.00 55.14 93 ARG A N 16
ATOM 29828 C CA . ARG A 1 93 ? 6.415 -2.760 5.761 1.00 45.24 93 ARG A CA 16
ATOM 29829 C C . ARG A 1 93 ? 5.560 -4.034 5.752 1.00 11.54 93 ARG A C 16
ATOM 29830 O O . ARG A 1 93 ? 4.700 -4.225 6.611 1.00 3.12 93 ARG A O 16
ATOM 29851 N N . PHE A 1 94 ? 5.800 -4.885 4.755 1.00 53.31 94 PHE A N 16
ATOM 29852 C CA . PHE A 1 94 ? 5.028 -6.106 4.527 1.00 52.52 94 PHE A CA 16
ATOM 29853 C C . PHE A 1 94 ? 5.640 -7.279 5.313 1.00 21.34 94 PHE A C 16
ATOM 29854 O O . PHE A 1 94 ? 6.722 -7.767 4.977 1.00 53.40 94 PHE A O 16
ATOM 29871 N N . GLU A 1 95 ? 4.923 -7.709 6.366 1.00 32.24 95 GLU A N 16
ATOM 29872 C CA . GLU A 1 95 ? 5.339 -8.812 7.243 1.00 10.32 95 GLU A CA 16
ATOM 29873 C C . GLU A 1 95 ? 4.778 -10.134 6.696 1.00 41.25 95 GLU A C 16
ATOM 29874 O O . GLU A 1 95 ? 3.556 -10.324 6.647 1.00 30.11 95 GLU A O 16
ATOM 29886 N N . VAL A 1 96 ? 5.681 -11.029 6.266 1.00 51.22 96 VAL A N 16
ATOM 29887 C CA . VAL A 1 96 ? 5.323 -12.323 5.649 1.00 31.45 96 VAL A CA 16
ATOM 29888 C C . VAL A 1 96 ? 5.455 -13.462 6.681 1.00 60.33 96 VAL A C 16
ATOM 29889 O O . VAL A 1 96 ? 6.251 -13.372 7.624 1.00 22.55 96 VAL A O 16
ATOM 29902 N N . ASP A 1 97 ? 4.627 -14.498 6.522 1.00 43.42 97 ASP A N 16
ATOM 29903 C CA . ASP A 1 97 ? 4.703 -15.743 7.304 1.00 50.32 97 ASP A CA 16
ATOM 29904 C C . ASP A 1 97 ? 4.514 -16.915 6.335 1.00 60.41 97 ASP A C 16
ATOM 29905 O O . ASP A 1 97 ? 3.499 -16.983 5.626 1.00 63.21 97 ASP A O 16
ATOM 29914 N N . GLY A 1 98 ? 5.529 -17.786 6.247 1.00 23.54 98 GLY A N 16
ATOM 29915 C CA . GLY A 1 98 ? 5.492 -18.936 5.358 1.00 23.31 98 GLY A CA 16
ATOM 29916 C C . GLY A 1 98 ? 5.811 -18.554 3.921 1.00 15.53 98 GLY A C 16
ATOM 29917 O O . GLY A 1 98 ? 6.983 -18.351 3.579 1.00 25.15 98 GLY A O 16
ATOM 29921 N N . ASP A 1 99 ? 4.766 -18.419 3.087 1.00 73.54 99 ASP A N 16
ATOM 29922 C CA . ASP A 1 99 ? 4.916 -18.114 1.645 1.00 64.10 99 ASP A CA 16
ATOM 29923 C C . ASP A 1 99 ? 4.157 -16.827 1.238 1.00 71.14 99 ASP A C 16
ATOM 29924 O O . ASP A 1 99 ? 4.519 -16.182 0.245 1.00 20.33 99 ASP A O 16
ATOM 29933 N N . THR A 1 100 ? 3.153 -16.423 2.028 1.00 41.14 100 THR A N 16
ATOM 29934 C CA . THR A 1 100 ? 2.306 -15.256 1.693 1.00 71.12 100 THR A CA 16
ATOM 29935 C C . THR A 1 100 ? 2.509 -14.122 2.704 1.00 4.44 100 THR A C 16
ATOM 29936 O O . THR A 1 100 ? 2.967 -14.348 3.839 1.00 23.31 100 THR A O 16
ATOM 29947 N N . ILE A 1 101 ? 2.159 -12.904 2.268 1.00 14.40 101 ILE A N 16
ATOM 29948 C CA . ILE A 1 101 ? 2.251 -11.698 3.087 1.00 71.33 101 ILE A CA 16
ATOM 29949 C C . ILE A 1 101 ? 0.980 -11.581 3.945 1.00 22.15 101 ILE A C 16
ATOM 29950 O O . ILE A 1 101 ? -0.137 -11.590 3.414 1.00 52.02 101 ILE A O 16
ATOM 29966 N N . ARG A 1 102 ? 1.162 -11.467 5.266 1.00 44.43 102 ARG A N 16
ATOM 29967 C CA . ARG A 1 102 ? 0.053 -11.504 6.244 1.00 53.31 102 ARG A CA 16
ATOM 29968 C C . ARG A 1 102 ? -0.399 -10.099 6.620 1.00 12.51 102 ARG A C 16
ATOM 29969 O O . ARG A 1 102 ? -1.597 -9.827 6.739 1.00 0.52 102 ARG A O 16
ATOM 29990 N N . ARG A 1 103 ? 0.583 -9.218 6.842 1.00 31.41 103 ARG A N 16
ATOM 29991 C CA . ARG A 1 103 ? 0.363 -7.872 7.390 1.00 64.12 103 ARG A CA 16
ATOM 29992 C C . ARG A 1 103 ? 1.119 -6.827 6.569 1.00 73.24 103 ARG A C 16
ATOM 29993 O O . ARG A 1 103 ? 2.052 -7.157 5.831 1.00 31.12 103 ARG A O 16
ATOM 30014 N N . VAL A 1 104 ? 0.689 -5.570 6.716 1.00 25.31 104 VAL A N 16
ATOM 30015 C CA . VAL A 1 104 ? 1.415 -4.395 6.230 1.00 25.15 104 VAL A CA 16
ATOM 30016 C C . VAL A 1 104 ? 1.291 -3.276 7.284 1.00 54.43 104 VAL A C 16
ATOM 30017 O O . VAL A 1 104 ? 0.182 -2.876 7.665 1.00 41.24 104 VAL A O 16
ATOM 30030 N N . THR A 1 105 ? 2.439 -2.832 7.797 1.00 44.32 105 THR A N 16
ATOM 30031 C CA . THR A 1 105 ? 2.522 -1.750 8.764 1.00 71.12 105 THR A CA 16
ATOM 30032 C C . THR A 1 105 ? 2.930 -0.470 8.020 1.00 11.15 105 THR A C 16
ATOM 30033 O O . THR A 1 105 ? 4.088 -0.316 7.623 1.00 74.53 105 THR A O 16
ATOM 30044 N N . VAL A 1 106 ? 1.958 0.429 7.815 1.00 72.05 106 VAL A N 16
ATOM 30045 C CA . VAL A 1 106 ? 2.165 1.675 7.064 1.00 65.34 106 VAL A CA 16
ATOM 30046 C C . VAL A 1 106 ? 2.671 2.757 8.036 1.00 41.21 106 VAL A C 16
ATOM 30047 O O . VAL A 1 106 ? 1.905 3.297 8.839 1.00 51.41 106 VAL A O 16
ATOM 30060 N N . THR A 1 107 ? 3.980 3.040 7.961 1.00 34.15 107 THR A N 16
ATOM 30061 C CA . THR A 1 107 ? 4.659 3.972 8.860 1.00 20.04 107 THR A CA 16
ATOM 30062 C C . THR A 1 107 ? 4.708 5.364 8.212 1.00 64.50 107 THR A C 16
ATOM 30063 O O . THR A 1 107 ? 5.467 5.600 7.262 1.00 64.23 107 THR A O 16
ATOM 30074 N N . GLN A 1 108 ? 3.877 6.270 8.733 1.00 64.10 108 GLN A N 16
ATOM 30075 C CA . GLN A 1 108 ? 3.748 7.628 8.209 1.00 14.22 108 GLN A CA 16
ATOM 30076 C C . GLN A 1 108 ? 4.877 8.516 8.769 1.00 11.34 108 GLN A C 16
ATOM 30077 O O . GLN A 1 108 ? 4.811 8.978 9.913 1.00 71.52 108 GLN A O 16
ATOM 30091 N N . ASN A 1 109 ? 5.941 8.682 7.972 1.00 4.34 109 ASN A N 16
ATOM 30092 C CA . ASN A 1 109 ? 7.011 9.654 8.249 1.00 71.05 109 ASN A CA 16
ATOM 30093 C C . ASN A 1 109 ? 6.453 11.057 7.946 1.00 13.02 109 ASN A C 16
ATOM 30094 O O . ASN A 1 109 ? 6.476 11.521 6.797 1.00 43.14 109 ASN A O 16
ATOM 30105 N N . GLY A 1 110 ? 5.869 11.679 8.980 1.00 64.34 110 GLY A N 16
ATOM 30106 C CA . GLY A 1 110 ? 5.176 12.958 8.854 1.00 25.53 110 GLY A CA 16
ATOM 30107 C C . GLY A 1 110 ? 4.796 13.521 10.219 1.00 3.52 110 GLY A C 16
ATOM 30108 O O . GLY A 1 110 ? 3.723 14.119 10.390 1.00 22.54 110 GLY A O 16
ATOM 30112 N N . GLY A 1 111 ? 5.705 13.336 11.188 1.00 50.42 111 GLY A N 16
ATOM 30113 C CA . GLY A 1 111 ? 5.493 13.745 12.581 1.00 41.00 111 GLY A CA 16
ATOM 30114 C C . GLY A 1 111 ? 6.679 14.530 13.115 1.00 25.01 111 GLY A C 16
ATOM 30115 O O . GLY A 1 111 ? 7.453 14.019 13.943 1.00 41.23 111 GLY A O 16
ATOM 30119 N N . SER A 1 112 ? 6.857 15.747 12.549 1.00 14.41 112 SER A N 16
ATOM 30120 C CA . SER A 1 112 ? 7.850 16.769 12.978 1.00 53.34 112 SER A CA 16
ATOM 30121 C C . SER A 1 112 ? 9.307 16.440 12.562 1.00 12.10 112 SER A C 16
ATOM 30122 O O . SER A 1 112 ? 10.160 17.346 12.518 1.00 70.10 112 SER A O 16
ATOM 30130 N N . LEU A 1 113 ? 9.599 15.162 12.245 1.00 11.43 113 LEU A N 16
ATOM 30131 C CA . LEU A 1 113 ? 10.957 14.711 11.906 1.00 25.54 113 LEU A CA 16
ATOM 30132 C C . LEU A 1 113 ? 11.222 14.890 10.398 1.00 75.44 113 LEU A C 16
ATOM 30133 O O . LEU A 1 113 ? 11.028 13.969 9.594 1.00 11.23 113 LEU A O 16
ATOM 30149 N N . GLU A 1 114 ? 11.593 16.115 10.015 1.00 24.23 114 GLU A N 16
ATOM 30150 C CA . GLU A 1 114 ? 12.073 16.409 8.665 1.00 13.02 114 GLU A CA 16
ATOM 30151 C C . GLU A 1 114 ? 13.538 15.949 8.584 1.00 52.14 114 GLU A C 16
ATOM 30152 O O . GLU A 1 114 ? 14.451 16.683 8.989 1.00 30.53 114 GLU A O 16
ATOM 30164 N N . HIS A 1 115 ? 13.732 14.682 8.155 1.00 55.32 115 HIS A N 16
ATOM 30165 C CA . HIS A 1 115 ? 15.059 14.075 7.966 1.00 25.22 115 HIS A CA 16
ATOM 30166 C C . HIS A 1 115 ? 15.778 14.808 6.816 1.00 31.10 115 HIS A C 16
ATOM 30167 O O . HIS A 1 115 ? 15.729 14.389 5.653 1.00 2.25 115 HIS A O 16
ATOM 30182 N N . HIS A 1 116 ? 16.398 15.944 7.170 1.00 4.15 116 HIS A N 16
ATOM 30183 C CA . HIS A 1 116 ? 16.978 16.898 6.211 1.00 31.44 116 HIS A CA 16
ATOM 30184 C C . HIS A 1 116 ? 18.423 16.511 5.870 1.00 22.24 116 HIS A C 16
ATOM 30185 O O . HIS A 1 116 ? 19.394 17.149 6.298 1.00 13.35 116 HIS A O 16
ATOM 30200 N N . HIS A 1 117 ? 18.549 15.390 5.151 1.00 44.22 117 HIS A N 16
ATOM 30201 C CA . HIS A 1 117 ? 19.838 14.890 4.670 1.00 52.21 117 HIS A CA 16
ATOM 30202 C C . HIS A 1 117 ? 20.335 15.779 3.522 1.00 12.31 117 HIS A C 16
ATOM 30203 O O . HIS A 1 117 ? 19.605 15.993 2.539 1.00 54.41 117 HIS A O 16
ATOM 30218 N N . HIS A 1 118 ? 21.563 16.301 3.677 1.00 23.21 118 HIS A N 16
ATOM 30219 C CA . HIS A 1 118 ? 22.242 17.086 2.643 1.00 11.50 118 HIS A CA 16
ATOM 30220 C C . HIS A 1 118 ? 22.535 16.201 1.421 1.00 5.24 118 HIS A C 16
ATOM 30221 O O . HIS A 1 118 ? 23.460 15.384 1.434 1.00 11.43 118 HIS A O 16
ATOM 30236 N N . HIS A 1 119 ? 21.679 16.330 0.407 1.00 53.31 119 HIS A N 16
ATOM 30237 C CA . HIS A 1 119 ? 21.855 15.690 -0.901 1.00 14.44 119 HIS A CA 16
ATOM 30238 C C . HIS A 1 119 ? 22.481 16.711 -1.866 1.00 52.32 119 HIS A C 16
ATOM 30239 O O . HIS A 1 119 ? 21.838 17.695 -2.243 1.00 4.24 119 HIS A O 16
ATOM 30254 N N . HIS A 1 120 ? 23.765 16.500 -2.196 1.00 55.04 120 HIS A N 16
ATOM 30255 C CA . HIS A 1 120 ? 24.519 17.346 -3.148 1.00 52.35 120 HIS A CA 16
ATOM 30256 C C . HIS A 1 120 ? 25.549 16.465 -3.908 1.00 40.24 120 HIS A C 16
ATOM 30257 O O . HIS A 1 120 ? 26.749 16.806 -3.994 1.00 41.44 120 HIS A O 16
ATOM 30273 N N . MET A 1 1 ? 3.087 -13.626 -6.488 1.00 63.23 1 MET A N 17
ATOM 30274 C CA . MET A 1 1 ? 2.985 -14.104 -7.887 1.00 15.31 1 MET A CA 17
ATOM 30275 C C . MET A 1 1 ? 4.337 -14.676 -8.356 1.00 34.33 1 MET A C 17
ATOM 30276 O O . MET A 1 1 ? 4.386 -15.779 -8.911 1.00 2.13 1 MET A O 17
ATOM 30292 N N . GLN A 1 2 ? 5.441 -13.949 -8.083 1.00 13.43 2 GLN A N 17
ATOM 30293 C CA . GLN A 1 2 ? 6.816 -14.379 -8.409 1.00 20.21 2 GLN A CA 17
ATOM 30294 C C . GLN A 1 2 ? 7.709 -14.173 -7.165 1.00 51.32 2 GLN A C 17
ATOM 30295 O O . GLN A 1 2 ? 7.858 -15.077 -6.338 1.00 64.51 2 GLN A O 17
ATOM 30309 N N . ASP A 1 3 ? 8.240 -12.952 -7.006 1.00 1.44 3 ASP A N 17
ATOM 30310 C CA . ASP A 1 3 ? 9.158 -12.585 -5.917 1.00 11.31 3 ASP A CA 17
ATOM 30311 C C . ASP A 1 3 ? 8.412 -11.752 -4.872 1.00 71.52 3 ASP A C 17
ATOM 30312 O O . ASP A 1 3 ? 7.554 -10.935 -5.216 1.00 50.03 3 ASP A O 17
ATOM 30321 N N . ILE A 1 4 ? 8.779 -11.961 -3.606 1.00 1.22 4 ILE A N 17
ATOM 30322 C CA . ILE A 1 4 ? 8.096 -11.388 -2.431 1.00 32.22 4 ILE A CA 17
ATOM 30323 C C . ILE A 1 4 ? 8.381 -9.873 -2.275 1.00 35.30 4 ILE A C 17
ATOM 30324 O O . ILE A 1 4 ? 7.511 -9.115 -1.824 1.00 71.31 4 ILE A O 17
ATOM 30340 N N . VAL A 1 5 ? 9.592 -9.450 -2.673 1.00 44.21 5 VAL A N 17
ATOM 30341 C CA . VAL A 1 5 ? 10.044 -8.051 -2.541 1.00 5.14 5 VAL A CA 17
ATOM 30342 C C . VAL A 1 5 ? 9.221 -7.147 -3.478 1.00 32.32 5 VAL A C 17
ATOM 30343 O O . VAL A 1 5 ? 8.638 -6.143 -3.044 1.00 65.14 5 VAL A O 17
ATOM 30356 N N . GLU A 1 6 ? 9.150 -7.554 -4.759 1.00 5.21 6 GLU A N 17
ATOM 30357 C CA . GLU A 1 6 ? 8.367 -6.846 -5.784 1.00 52.20 6 GLU A CA 17
ATOM 30358 C C . GLU A 1 6 ? 6.854 -7.004 -5.535 1.00 64.42 6 GLU A C 17
ATOM 30359 O O . GLU A 1 6 ? 6.084 -6.121 -5.897 1.00 51.31 6 GLU A O 17
ATOM 30371 N N . ALA A 1 7 ? 6.446 -8.122 -4.903 1.00 15.30 7 ALA A N 17
ATOM 30372 C CA . ALA A 1 7 ? 5.047 -8.335 -4.489 1.00 21.53 7 ALA A CA 17
ATOM 30373 C C . ALA A 1 7 ? 4.603 -7.223 -3.530 1.00 4.41 7 ALA A C 17
ATOM 30374 O O . ALA A 1 7 ? 3.578 -6.582 -3.739 1.00 72.52 7 ALA A O 17
ATOM 30381 N N . ALA A 1 8 ? 5.440 -6.965 -2.519 1.00 31.45 8 ALA A N 17
ATOM 30382 C CA . ALA A 1 8 ? 5.217 -5.900 -1.533 1.00 21.25 8 ALA A CA 17
ATOM 30383 C C . ALA A 1 8 ? 5.168 -4.510 -2.196 1.00 60.05 8 ALA A C 17
ATOM 30384 O O . ALA A 1 8 ? 4.374 -3.659 -1.799 1.00 63.34 8 ALA A O 17
ATOM 30391 N N . LYS A 1 9 ? 6.023 -4.313 -3.210 1.00 44.03 9 LYS A N 17
ATOM 30392 C CA . LYS A 1 9 ? 6.084 -3.066 -3.995 1.00 1.32 9 LYS A CA 17
ATOM 30393 C C . LYS A 1 9 ? 4.749 -2.794 -4.732 1.00 45.54 9 LYS A C 17
ATOM 30394 O O . LYS A 1 9 ? 4.155 -1.717 -4.578 1.00 32.30 9 LYS A O 17
ATOM 30413 N N . GLN A 1 10 ? 4.277 -3.808 -5.484 1.00 41.01 10 GLN A N 17
ATOM 30414 C CA . GLN A 1 10 ? 3.012 -3.750 -6.250 1.00 73.13 10 GLN A CA 17
ATOM 30415 C C . GLN A 1 10 ? 1.817 -3.540 -5.308 1.00 12.15 10 GLN A C 17
ATOM 30416 O O . GLN A 1 10 ? 0.869 -2.809 -5.622 1.00 22.03 10 GLN A O 17
ATOM 30430 N N . ALA A 1 11 ? 1.915 -4.183 -4.139 1.00 53.31 11 ALA A N 17
ATOM 30431 C CA . ALA A 1 11 ? 0.897 -4.144 -3.102 1.00 51.52 11 ALA A CA 17
ATOM 30432 C C . ALA A 1 11 ? 0.749 -2.739 -2.514 1.00 50.13 11 ALA A C 17
ATOM 30433 O O . ALA A 1 11 ? -0.366 -2.248 -2.377 1.00 3.25 11 ALA A O 17
ATOM 30440 N N . ALA A 1 12 ? 1.892 -2.102 -2.206 1.00 15.43 12 ALA A N 17
ATOM 30441 C CA . ALA A 1 12 ? 1.931 -0.759 -1.602 1.00 3.31 12 ALA A CA 17
ATOM 30442 C C . ALA A 1 12 ? 1.208 0.281 -2.471 1.00 40.33 12 ALA A C 17
ATOM 30443 O O . ALA A 1 12 ? 0.361 1.038 -1.983 1.00 71.03 12 ALA A O 17
ATOM 30450 N N . ILE A 1 13 ? 1.531 0.253 -3.774 1.00 13.44 13 ILE A N 17
ATOM 30451 C CA . ILE A 1 13 ? 0.957 1.162 -4.777 1.00 43.51 13 ILE A CA 17
ATOM 30452 C C . ILE A 1 13 ? -0.564 0.904 -4.925 1.00 43.55 13 ILE A C 17
ATOM 30453 O O . ILE A 1 13 ? -1.360 1.844 -5.008 1.00 32.20 13 ILE A O 17
ATOM 30469 N N . ALA A 1 14 ? -0.943 -0.389 -4.897 1.00 11.04 14 ALA A N 17
ATOM 30470 C CA . ALA A 1 14 ? -2.347 -0.839 -5.037 1.00 11.44 14 ALA A CA 17
ATOM 30471 C C . ALA A 1 14 ? -3.232 -0.425 -3.840 1.00 64.11 14 ALA A C 17
ATOM 30472 O O . ALA A 1 14 ? -4.436 -0.191 -4.000 1.00 50.43 14 ALA A O 17
ATOM 30479 N N . ILE A 1 15 ? -2.621 -0.361 -2.646 1.00 41.35 15 ILE A N 17
ATOM 30480 C CA . ILE A 1 15 ? -3.284 0.113 -1.415 1.00 14.12 15 ILE A CA 17
ATOM 30481 C C . ILE A 1 15 ? -3.695 1.598 -1.572 1.00 42.53 15 ILE A C 17
ATOM 30482 O O . ILE A 1 15 ? -4.801 1.983 -1.191 1.00 33.32 15 ILE A O 17
ATOM 30498 N N . PHE A 1 16 ? -2.808 2.399 -2.198 1.00 44.21 16 PHE A N 17
ATOM 30499 C CA . PHE A 1 16 ? -3.059 3.840 -2.461 1.00 4.45 16 PHE A CA 17
ATOM 30500 C C . PHE A 1 16 ? -4.131 4.038 -3.556 1.00 73.21 16 PHE A C 17
ATOM 30501 O O . PHE A 1 16 ? -4.898 5.008 -3.519 1.00 34.42 16 PHE A O 17
ATOM 30518 N N . GLN A 1 17 ? -4.147 3.105 -4.528 1.00 21.45 17 GLN A N 17
ATOM 30519 C CA . GLN A 1 17 ? -5.157 3.059 -5.612 1.00 22.31 17 GLN A CA 17
ATOM 30520 C C . GLN A 1 17 ? -6.571 2.851 -5.040 1.00 72.44 17 GLN A C 17
ATOM 30521 O O . GLN A 1 17 ? -7.531 3.480 -5.499 1.00 21.11 17 GLN A O 17
ATOM 30535 N N . LEU A 1 18 ? -6.674 1.968 -4.029 1.00 14.14 18 LEU A N 17
ATOM 30536 C CA . LEU A 1 18 ? -7.934 1.722 -3.311 1.00 12.44 18 LEU A CA 17
ATOM 30537 C C . LEU A 1 18 ? -8.277 2.905 -2.382 1.00 75.34 18 LEU A C 17
ATOM 30538 O O . LEU A 1 18 ? -9.431 3.278 -2.269 1.00 70.15 18 LEU A O 17
ATOM 30554 N N . TRP A 1 19 ? -7.257 3.507 -1.748 1.00 64.11 19 TRP A N 17
ATOM 30555 C CA . TRP A 1 19 ? -7.447 4.639 -0.803 1.00 45.53 19 TRP A CA 17
ATOM 30556 C C . TRP A 1 19 ? -8.048 5.889 -1.491 1.00 31.44 19 TRP A C 17
ATOM 30557 O O . TRP A 1 19 ? -8.809 6.643 -0.864 1.00 73.34 19 TRP A O 17
ATOM 30578 N N . LYS A 1 20 ? -7.706 6.097 -2.772 1.00 54.24 20 LYS A N 17
ATOM 30579 C CA . LYS A 1 20 ? -8.282 7.194 -3.577 1.00 64.44 20 LYS A CA 17
ATOM 30580 C C . LYS A 1 20 ? -9.574 6.740 -4.301 1.00 32.44 20 LYS A C 17
ATOM 30581 O O . LYS A 1 20 ? -10.408 7.573 -4.663 1.00 62.03 20 LYS A O 17
ATOM 30600 N N . ASN A 1 21 ? -9.720 5.413 -4.516 1.00 74.43 21 ASN A N 17
ATOM 30601 C CA . ASN A 1 21 ? -10.837 4.831 -5.285 1.00 11.54 21 ASN A CA 17
ATOM 30602 C C . ASN A 1 21 ? -11.013 3.342 -4.884 1.00 13.30 21 ASN A C 17
ATOM 30603 O O . ASN A 1 21 ? -10.403 2.453 -5.499 1.00 71.04 21 ASN A O 17
ATOM 30614 N N . PRO A 1 22 ? -11.833 3.050 -3.816 1.00 25.45 22 PRO A N 17
ATOM 30615 C CA . PRO A 1 22 ? -11.976 1.677 -3.241 1.00 73.35 22 PRO A CA 17
ATOM 30616 C C . PRO A 1 22 ? -12.502 0.625 -4.235 1.00 23.02 22 PRO A C 17
ATOM 30617 O O . PRO A 1 22 ? -12.287 -0.581 -4.045 1.00 11.23 22 PRO A O 17
ATOM 30628 N N . THR A 1 23 ? -13.193 1.090 -5.287 1.00 24.31 23 THR A N 17
ATOM 30629 C CA . THR A 1 23 ? -13.874 0.222 -6.262 1.00 10.11 23 THR A CA 17
ATOM 30630 C C . THR A 1 23 ? -12.957 -0.197 -7.429 1.00 34.31 23 THR A C 17
ATOM 30631 O O . THR A 1 23 ? -13.444 -0.756 -8.417 1.00 52.15 23 THR A O 17
ATOM 30642 N N . ASP A 1 24 ? -11.639 0.062 -7.310 1.00 55.24 24 ASP A N 17
ATOM 30643 C CA . ASP A 1 24 ? -10.664 -0.317 -8.351 1.00 1.32 24 ASP A CA 17
ATOM 30644 C C . ASP A 1 24 ? -10.468 -1.855 -8.347 1.00 61.22 24 ASP A C 17
ATOM 30645 O O . ASP A 1 24 ? -9.951 -2.395 -7.360 1.00 13.52 24 ASP A O 17
ATOM 30654 N N . PRO A 1 25 ? -10.875 -2.584 -9.436 1.00 41.31 25 PRO A N 17
ATOM 30655 C CA . PRO A 1 25 ? -10.838 -4.066 -9.463 1.00 73.33 25 PRO A CA 17
ATOM 30656 C C . PRO A 1 25 ? -9.408 -4.641 -9.510 1.00 20.22 25 PRO A C 17
ATOM 30657 O O . PRO A 1 25 ? -9.154 -5.708 -8.949 1.00 35.43 25 PRO A O 17
ATOM 30668 N N . GLU A 1 26 ? -8.487 -3.917 -10.165 1.00 51.50 26 GLU A N 17
ATOM 30669 C CA . GLU A 1 26 ? -7.127 -4.412 -10.457 1.00 44.23 26 GLU A CA 17
ATOM 30670 C C . GLU A 1 26 ? -6.242 -4.384 -9.207 1.00 15.51 26 GLU A C 17
ATOM 30671 O O . GLU A 1 26 ? -5.467 -5.319 -8.957 1.00 35.02 26 GLU A O 17
ATOM 30683 N N . ALA A 1 27 ? -6.387 -3.310 -8.425 1.00 44.22 27 ALA A N 17
ATOM 30684 C CA . ALA A 1 27 ? -5.596 -3.072 -7.215 1.00 64.15 27 ALA A CA 17
ATOM 30685 C C . ALA A 1 27 ? -5.865 -4.155 -6.160 1.00 71.23 27 ALA A C 17
ATOM 30686 O O . ALA A 1 27 ? -4.933 -4.784 -5.650 1.00 22.45 27 ALA A O 17
ATOM 30693 N N . GLN A 1 28 ? -7.157 -4.382 -5.881 1.00 71.32 28 GLN A N 17
ATOM 30694 C CA . GLN A 1 28 ? -7.594 -5.378 -4.889 1.00 52.24 28 GLN A CA 17
ATOM 30695 C C . GLN A 1 28 ? -7.343 -6.827 -5.377 1.00 70.04 28 GLN A C 17
ATOM 30696 O O . GLN A 1 28 ? -7.144 -7.726 -4.564 1.00 11.31 28 GLN A O 17
ATOM 30710 N N . GLU A 1 29 ? -7.312 -7.027 -6.710 1.00 32.01 29 GLU A N 17
ATOM 30711 C CA . GLU A 1 29 ? -7.120 -8.367 -7.320 1.00 33.55 29 GLU A CA 17
ATOM 30712 C C . GLU A 1 29 ? -5.686 -8.879 -7.105 1.00 74.53 29 GLU A C 17
ATOM 30713 O O . GLU A 1 29 ? -5.489 -10.051 -6.763 1.00 22.44 29 GLU A O 17
ATOM 30725 N N . LEU A 1 30 ? -4.686 -7.997 -7.289 1.00 4.54 30 LEU A N 17
ATOM 30726 C CA . LEU A 1 30 ? -3.277 -8.366 -7.063 1.00 4.52 30 LEU A CA 17
ATOM 30727 C C . LEU A 1 30 ? -3.023 -8.536 -5.550 1.00 12.32 30 LEU A C 17
ATOM 30728 O O . LEU A 1 30 ? -2.289 -9.434 -5.144 1.00 44.24 30 LEU A O 17
ATOM 30744 N N . LEU A 1 31 ? -3.704 -7.693 -4.735 1.00 3.22 31 LEU A N 17
ATOM 30745 C CA . LEU A 1 31 ? -3.684 -7.783 -3.249 1.00 55.44 31 LEU A CA 17
ATOM 30746 C C . LEU A 1 31 ? -4.306 -9.101 -2.738 1.00 32.12 31 LEU A C 17
ATOM 30747 O O . LEU A 1 31 ? -4.044 -9.516 -1.619 1.00 31.12 31 LEU A O 17
ATOM 30763 N N . ASN A 1 32 ? -5.152 -9.726 -3.562 1.00 45.54 32 ASN A N 17
ATOM 30764 C CA . ASN A 1 32 ? -5.773 -11.028 -3.250 1.00 1.41 32 ASN A CA 17
ATOM 30765 C C . ASN A 1 32 ? -4.749 -12.169 -3.371 1.00 0.53 32 ASN A C 17
ATOM 30766 O O . ASN A 1 32 ? -4.834 -13.178 -2.665 1.00 32.11 32 ASN A O 17
ATOM 30777 N N . LYS A 1 33 ? -3.781 -11.977 -4.278 1.00 45.23 33 LYS A N 17
ATOM 30778 C CA . LYS A 1 33 ? -2.804 -13.009 -4.651 1.00 23.44 33 LYS A CA 17
ATOM 30779 C C . LYS A 1 33 ? -1.579 -12.988 -3.723 1.00 43.24 33 LYS A C 17
ATOM 30780 O O . LYS A 1 33 ? -1.128 -14.034 -3.244 1.00 42.34 33 LYS A O 17
ATOM 30799 N N . ILE A 1 34 ? -1.049 -11.783 -3.474 1.00 63.34 34 ILE A N 17
ATOM 30800 C CA . ILE A 1 34 ? 0.260 -11.603 -2.798 1.00 73.24 34 ILE A CA 17
ATOM 30801 C C . ILE A 1 34 ? 0.083 -11.215 -1.320 1.00 14.44 34 ILE A C 17
ATOM 30802 O O . ILE A 1 34 ? 0.950 -11.498 -0.483 1.00 33.43 34 ILE A O 17
ATOM 30818 N N . LEU A 1 35 ? -1.033 -10.537 -1.032 1.00 53.45 35 LEU A N 17
ATOM 30819 C CA . LEU A 1 35 ? -1.459 -10.176 0.332 1.00 41.20 35 LEU A CA 17
ATOM 30820 C C . LEU A 1 35 ? -2.680 -11.021 0.725 1.00 31.30 35 LEU A C 17
ATOM 30821 O O . LEU A 1 35 ? -3.074 -11.943 -0.002 1.00 24.02 35 LEU A O 17
ATOM 30837 N N . SER A 1 36 ? -3.256 -10.717 1.888 1.00 72.42 36 SER A N 17
ATOM 30838 C CA . SER A 1 36 ? -4.477 -11.371 2.367 1.00 3.44 36 SER A CA 17
ATOM 30839 C C . SER A 1 36 ? -5.727 -10.807 1.653 1.00 21.42 36 SER A C 17
ATOM 30840 O O . SER A 1 36 ? -5.759 -9.619 1.300 1.00 21.35 36 SER A O 17
ATOM 30848 N N . PRO A 1 37 ? -6.795 -11.644 1.461 1.00 21.04 37 PRO A N 17
ATOM 30849 C CA . PRO A 1 37 ? -8.147 -11.143 1.080 1.00 73.11 37 PRO A CA 17
ATOM 30850 C C . PRO A 1 37 ? -8.727 -10.185 2.148 1.00 53.22 37 PRO A C 17
ATOM 30851 O O . PRO A 1 37 ? -9.549 -9.310 1.856 1.00 61.33 37 PRO A O 17
ATOM 30862 N N . ASP A 1 38 ? -8.246 -10.383 3.384 1.00 42.43 38 ASP A N 17
ATOM 30863 C CA . ASP A 1 38 ? -8.542 -9.538 4.543 1.00 21.31 38 ASP A CA 17
ATOM 30864 C C . ASP A 1 38 ? -7.996 -8.107 4.333 1.00 73.45 38 ASP A C 17
ATOM 30865 O O . ASP A 1 38 ? -8.679 -7.122 4.623 1.00 64.12 38 ASP A O 17
ATOM 30874 N N . VAL A 1 39 ? -6.748 -8.024 3.812 1.00 21.43 39 VAL A N 17
ATOM 30875 C CA . VAL A 1 39 ? -6.027 -6.752 3.624 1.00 13.30 39 VAL A CA 17
ATOM 30876 C C . VAL A 1 39 ? -6.742 -5.856 2.601 1.00 2.33 39 VAL A C 17
ATOM 30877 O O . VAL A 1 39 ? -7.065 -4.716 2.914 1.00 51.15 39 VAL A O 17
ATOM 30890 N N . LEU A 1 40 ? -7.035 -6.393 1.402 1.00 53.12 40 LEU A N 17
ATOM 30891 C CA . LEU A 1 40 ? -7.698 -5.606 0.332 1.00 21.34 40 LEU A CA 17
ATOM 30892 C C . LEU A 1 40 ? -9.071 -5.068 0.792 1.00 12.33 40 LEU A C 17
ATOM 30893 O O . LEU A 1 40 ? -9.455 -3.943 0.456 1.00 60.51 40 LEU A O 17
ATOM 30909 N N . ASP A 1 41 ? -9.769 -5.889 1.603 1.00 33.13 41 ASP A N 17
ATOM 30910 C CA . ASP A 1 41 ? -11.120 -5.602 2.105 1.00 74.23 41 ASP A CA 17
ATOM 30911 C C . ASP A 1 41 ? -11.104 -4.467 3.148 1.00 71.53 41 ASP A C 17
ATOM 30912 O O . ASP A 1 41 ? -11.949 -3.561 3.102 1.00 25.03 41 ASP A O 17
ATOM 30921 N N . GLN A 1 42 ? -10.131 -4.503 4.073 1.00 42.42 42 GLN A N 17
ATOM 30922 C CA . GLN A 1 42 ? -9.992 -3.461 5.111 1.00 64.00 42 GLN A CA 17
ATOM 30923 C C . GLN A 1 42 ? -9.424 -2.156 4.511 1.00 5.51 42 GLN A C 17
ATOM 30924 O O . GLN A 1 42 ? -9.693 -1.073 5.026 1.00 42.41 42 GLN A O 17
ATOM 30938 N N . VAL A 1 43 ? -8.647 -2.286 3.420 1.00 20.24 43 VAL A N 17
ATOM 30939 C CA . VAL A 1 43 ? -8.058 -1.134 2.710 1.00 72.53 43 VAL A CA 17
ATOM 30940 C C . VAL A 1 43 ? -9.144 -0.367 1.927 1.00 45.51 43 VAL A C 17
ATOM 30941 O O . VAL A 1 43 ? -9.165 0.862 1.962 1.00 32.04 43 VAL A O 17
ATOM 30954 N N . ARG A 1 44 ? -10.072 -1.097 1.258 1.00 65.51 44 ARG A N 17
ATOM 30955 C CA . ARG A 1 44 ? -11.181 -0.461 0.500 1.00 71.34 44 ARG A CA 17
ATOM 30956 C C . ARG A 1 44 ? -12.247 0.137 1.448 1.00 1.44 44 ARG A C 17
ATOM 30957 O O . ARG A 1 44 ? -13.011 1.022 1.053 1.00 61.45 44 ARG A O 17
ATOM 30978 N N . GLU A 1 45 ? -12.292 -0.354 2.703 1.00 31.25 45 GLU A N 17
ATOM 30979 C CA . GLU A 1 45 ? -13.171 0.213 3.742 1.00 44.05 45 GLU A CA 17
ATOM 30980 C C . GLU A 1 45 ? -12.538 1.496 4.331 1.00 70.22 45 GLU A C 17
ATOM 30981 O O . GLU A 1 45 ? -13.183 2.548 4.401 1.00 61.24 45 GLU A O 17
ATOM 30993 N N . HIS A 1 46 ? -11.244 1.395 4.710 1.00 32.03 46 HIS A N 17
ATOM 30994 C CA . HIS A 1 46 ? -10.462 2.512 5.301 1.00 51.41 46 HIS A CA 17
ATOM 30995 C C . HIS A 1 46 ? -10.290 3.661 4.275 1.00 4.41 46 HIS A C 17
ATOM 30996 O O . HIS A 1 46 ? -10.077 4.822 4.639 1.00 53.11 46 HIS A O 17
ATOM 31011 N N . ALA A 1 47 ? -10.386 3.289 2.993 1.00 64.03 47 ALA A N 17
ATOM 31012 C CA . ALA A 1 47 ? -10.336 4.200 1.844 1.00 44.25 47 ALA A CA 17
ATOM 31013 C C . ALA A 1 47 ? -11.410 5.288 1.913 1.00 31.44 47 ALA A C 17
ATOM 31014 O O . ALA A 1 47 ? -11.154 6.440 1.587 1.00 62.30 47 ALA A O 17
ATOM 31021 N N . ARG A 1 48 ? -12.614 4.878 2.352 1.00 10.11 48 ARG A N 17
ATOM 31022 C CA . ARG A 1 48 ? -13.800 5.750 2.422 1.00 25.33 48 ARG A CA 17
ATOM 31023 C C . ARG A 1 48 ? -13.601 6.947 3.374 1.00 20.32 48 ARG A C 17
ATOM 31024 O O . ARG A 1 48 ? -14.281 7.958 3.237 1.00 41.24 48 ARG A O 17
ATOM 31045 N N . GLU A 1 49 ? -12.666 6.805 4.327 1.00 53.42 49 GLU A N 17
ATOM 31046 C CA . GLU A 1 49 ? -12.281 7.882 5.260 1.00 31.42 49 GLU A CA 17
ATOM 31047 C C . GLU A 1 49 ? -11.526 9.005 4.512 1.00 23.44 49 GLU A C 17
ATOM 31048 O O . GLU A 1 49 ? -11.829 10.187 4.678 1.00 23.44 49 GLU A O 17
ATOM 31060 N N . LEU A 1 50 ? -10.559 8.602 3.671 1.00 41.13 50 LEU A N 17
ATOM 31061 C CA . LEU A 1 50 ? -9.718 9.529 2.875 1.00 3.03 50 LEU A CA 17
ATOM 31062 C C . LEU A 1 50 ? -10.502 10.112 1.677 1.00 0.53 50 LEU A C 17
ATOM 31063 O O . LEU A 1 50 ? -10.265 11.250 1.259 1.00 51.13 50 LEU A O 17
ATOM 31079 N N . GLN A 1 51 ? -11.433 9.299 1.150 1.00 35.30 51 GLN A N 17
ATOM 31080 C CA . GLN A 1 51 ? -12.346 9.676 0.057 1.00 14.54 51 GLN A CA 17
ATOM 31081 C C . GLN A 1 51 ? -13.364 10.723 0.552 1.00 65.34 51 GLN A C 17
ATOM 31082 O O . GLN A 1 51 ? -13.691 11.667 -0.170 1.00 31.13 51 GLN A O 17
ATOM 31096 N N . LYS A 1 52 ? -13.835 10.540 1.802 1.00 14.04 52 LYS A N 17
ATOM 31097 C CA . LYS A 1 52 ? -14.745 11.489 2.481 1.00 54.02 52 LYS A CA 17
ATOM 31098 C C . LYS A 1 52 ? -14.081 12.874 2.598 1.00 23.32 52 LYS A C 17
ATOM 31099 O O . LYS A 1 52 ? -14.699 13.900 2.304 1.00 53.33 52 LYS A O 17
ATOM 31118 N N . GLN A 1 53 ? -12.793 12.857 2.970 1.00 34.24 53 GLN A N 17
ATOM 31119 C CA . GLN A 1 53 ? -11.985 14.069 3.169 1.00 3.52 53 GLN A CA 17
ATOM 31120 C C . GLN A 1 53 ? -11.570 14.695 1.824 1.00 35.43 53 GLN A C 17
ATOM 31121 O O . GLN A 1 53 ? -11.398 15.916 1.732 1.00 73.13 53 GLN A O 17
ATOM 31135 N N . GLY A 1 54 ? -11.421 13.843 0.789 1.00 12.53 54 GLY A N 17
ATOM 31136 C CA . GLY A 1 54 ? -10.977 14.285 -0.535 1.00 63.11 54 GLY A CA 17
ATOM 31137 C C . GLY A 1 54 ? -9.514 14.728 -0.569 1.00 32.05 54 GLY A C 17
ATOM 31138 O O . GLY A 1 54 ? -9.162 15.679 -1.278 1.00 42.20 54 GLY A O 17
ATOM 31142 N N . ILE A 1 55 ? -8.669 14.046 0.221 1.00 65.25 55 ILE A N 17
ATOM 31143 C CA . ILE A 1 55 ? -7.219 14.286 0.231 1.00 55.44 55 ILE A CA 17
ATOM 31144 C C . ILE A 1 55 ? -6.593 13.576 -0.982 1.00 22.22 55 ILE A C 17
ATOM 31145 O O . ILE A 1 55 ? -6.543 12.337 -1.017 1.00 33.21 55 ILE A O 17
ATOM 31161 N N . HIS A 1 56 ? -6.161 14.351 -1.994 1.00 0.21 56 HIS A N 17
ATOM 31162 C CA . HIS A 1 56 ? -5.436 13.789 -3.137 1.00 30.01 56 HIS A CA 17
ATOM 31163 C C . HIS A 1 56 ? -3.952 13.671 -2.769 1.00 34.20 56 HIS A C 17
ATOM 31164 O O . HIS A 1 56 ? -3.263 14.675 -2.624 1.00 24.31 56 HIS A O 17
ATOM 31179 N N . PHE A 1 57 ? -3.486 12.440 -2.628 1.00 22.11 57 PHE A N 17
ATOM 31180 C CA . PHE A 1 57 ? -2.061 12.102 -2.513 1.00 43.34 57 PHE A CA 17
ATOM 31181 C C . PHE A 1 57 ? -1.668 11.382 -3.799 1.00 33.03 57 PHE A C 17
ATOM 31182 O O . PHE A 1 57 ? -2.473 10.606 -4.344 1.00 65.43 57 PHE A O 17
ATOM 31199 N N . GLU A 1 58 ? -0.455 11.636 -4.289 1.00 44.21 58 GLU A N 17
ATOM 31200 C CA . GLU A 1 58 ? 0.005 11.072 -5.564 1.00 22.51 58 GLU A CA 17
ATOM 31201 C C . GLU A 1 58 ? 1.428 10.518 -5.417 1.00 4.41 58 GLU A C 17
ATOM 31202 O O . GLU A 1 58 ? 2.327 11.226 -4.959 1.00 1.12 58 GLU A O 17
ATOM 31214 N N . VAL A 1 59 ? 1.597 9.246 -5.810 1.00 71.34 59 VAL A N 17
ATOM 31215 C CA . VAL A 1 59 ? 2.879 8.533 -5.762 1.00 34.03 59 VAL A CA 17
ATOM 31216 C C . VAL A 1 59 ? 3.901 9.226 -6.674 1.00 60.31 59 VAL A C 17
ATOM 31217 O O . VAL A 1 59 ? 3.580 9.606 -7.805 1.00 15.22 59 VAL A O 17
ATOM 31230 N N . LYS A 1 60 ? 5.109 9.404 -6.148 1.00 51.23 60 LYS A N 17
ATOM 31231 C CA . LYS A 1 60 ? 6.203 10.133 -6.803 1.00 21.11 60 LYS A CA 17
ATOM 31232 C C . LYS A 1 60 ? 7.367 9.182 -7.060 1.00 13.44 60 LYS A C 17
ATOM 31233 O O . LYS A 1 60 ? 7.837 9.024 -8.191 1.00 15.23 60 LYS A O 17
ATOM 31252 N N . ARG A 1 61 ? 7.802 8.531 -5.981 1.00 1.05 61 ARG A N 17
ATOM 31253 C CA . ARG A 1 61 ? 9.005 7.708 -5.963 1.00 1.30 61 ARG A CA 17
ATOM 31254 C C . ARG A 1 61 ? 8.736 6.470 -5.119 1.00 11.23 61 ARG A C 17
ATOM 31255 O O . ARG A 1 61 ? 8.354 6.597 -3.963 1.00 72.41 61 ARG A O 17
ATOM 31276 N N . VAL A 1 62 ? 8.927 5.283 -5.703 1.00 3.12 62 VAL A N 17
ATOM 31277 C CA . VAL A 1 62 ? 8.803 4.000 -4.982 1.00 23.22 62 VAL A CA 17
ATOM 31278 C C . VAL A 1 62 ? 10.205 3.416 -4.805 1.00 32.54 62 VAL A C 17
ATOM 31279 O O . VAL A 1 62 ? 10.923 3.243 -5.793 1.00 74.44 62 VAL A O 17
ATOM 31292 N N . GLU A 1 63 ? 10.597 3.131 -3.557 1.00 51.10 63 GLU A N 17
ATOM 31293 C CA . GLU A 1 63 ? 11.901 2.526 -3.227 1.00 33.04 63 GLU A CA 17
ATOM 31294 C C . GLU A 1 63 ? 11.648 1.333 -2.302 1.00 74.33 63 GLU A C 17
ATOM 31295 O O . GLU A 1 63 ? 11.290 1.520 -1.138 1.00 35.02 63 GLU A O 17
ATOM 31307 N N . VAL A 1 64 ? 11.813 0.114 -2.821 1.00 65.34 64 VAL A N 17
ATOM 31308 C CA . VAL A 1 64 ? 11.553 -1.116 -2.059 1.00 13.51 64 VAL A CA 17
ATOM 31309 C C . VAL A 1 64 ? 12.884 -1.696 -1.510 1.00 14.12 64 VAL A C 17
ATOM 31310 O O . VAL A 1 64 ? 13.916 -1.658 -2.193 1.00 54.21 64 VAL A O 17
ATOM 31323 N N . THR A 1 65 ? 12.852 -2.202 -0.262 1.00 42.21 65 THR A N 17
ATOM 31324 C CA . THR A 1 65 ? 14.024 -2.805 0.411 1.00 3.15 65 THR A CA 17
ATOM 31325 C C . THR A 1 65 ? 13.566 -3.985 1.287 1.00 32.03 65 THR A C 17
ATOM 31326 O O . THR A 1 65 ? 12.366 -4.179 1.481 1.00 21.10 65 THR A O 17
ATOM 31337 N N . THR A 1 66 ? 14.523 -4.770 1.823 1.00 11.41 66 THR A N 17
ATOM 31338 C CA . THR A 1 66 ? 14.227 -5.923 2.704 1.00 73.34 66 THR A CA 17
ATOM 31339 C C . THR A 1 66 ? 15.006 -5.816 4.018 1.00 52.53 66 THR A C 17
ATOM 31340 O O . THR A 1 66 ? 16.118 -5.279 4.049 1.00 42.42 66 THR A O 17
ATOM 31351 N N . ASP A 1 67 ? 14.418 -6.361 5.089 1.00 63.32 67 ASP A N 17
ATOM 31352 C CA . ASP A 1 67 ? 15.019 -6.391 6.429 1.00 51.31 67 ASP A CA 17
ATOM 31353 C C . ASP A 1 67 ? 14.796 -7.796 7.002 1.00 4.25 67 ASP A C 17
ATOM 31354 O O . ASP A 1 67 ? 13.719 -8.101 7.528 1.00 21.41 67 ASP A O 17
ATOM 31363 N N . GLY A 1 68 ? 15.817 -8.656 6.839 1.00 4.03 68 GLY A N 17
ATOM 31364 C CA . GLY A 1 68 ? 15.671 -10.086 7.066 1.00 24.33 68 GLY A CA 17
ATOM 31365 C C . GLY A 1 68 ? 14.859 -10.719 5.938 1.00 50.34 68 GLY A C 17
ATOM 31366 O O . GLY A 1 68 ? 15.382 -10.955 4.843 1.00 54.00 68 GLY A O 17
ATOM 31370 N N . ASN A 1 69 ? 13.574 -10.978 6.209 1.00 3.23 69 ASN A N 17
ATOM 31371 C CA . ASN A 1 69 ? 12.583 -11.400 5.186 1.00 23.52 69 ASN A CA 17
ATOM 31372 C C . ASN A 1 69 ? 11.442 -10.381 5.088 1.00 33.15 69 ASN A C 17
ATOM 31373 O O . ASN A 1 69 ? 10.623 -10.460 4.173 1.00 64.54 69 ASN A O 17
ATOM 31384 N N . THR A 1 70 ? 11.420 -9.401 6.003 1.00 43.03 70 THR A N 17
ATOM 31385 C CA . THR A 1 70 ? 10.326 -8.437 6.104 1.00 3.21 70 THR A CA 17
ATOM 31386 C C . THR A 1 70 ? 10.611 -7.249 5.174 1.00 41.34 70 THR A C 17
ATOM 31387 O O . THR A 1 70 ? 11.569 -6.496 5.382 1.00 60.01 70 THR A O 17
ATOM 31398 N N . VAL A 1 71 ? 9.762 -7.095 4.156 1.00 62.44 71 VAL A N 17
ATOM 31399 C CA . VAL A 1 71 ? 9.964 -6.123 3.076 1.00 2.22 71 VAL A CA 17
ATOM 31400 C C . VAL A 1 71 ? 9.370 -4.769 3.490 1.00 33.35 71 VAL A C 17
ATOM 31401 O O . VAL A 1 71 ? 8.255 -4.715 3.983 1.00 33.25 71 VAL A O 17
ATOM 31414 N N . ASN A 1 72 ? 10.138 -3.693 3.304 1.00 54.51 72 ASN A N 17
ATOM 31415 C CA . ASN A 1 72 ? 9.733 -2.318 3.644 1.00 50.13 72 ASN A CA 17
ATOM 31416 C C . ASN A 1 72 ? 9.729 -1.478 2.363 1.00 2.32 72 ASN A C 17
ATOM 31417 O O . ASN A 1 72 ? 10.770 -1.333 1.712 1.00 24.05 72 ASN A O 17
ATOM 31428 N N . VAL A 1 73 ? 8.552 -0.963 1.983 1.00 30.04 73 VAL A N 17
ATOM 31429 C CA . VAL A 1 73 ? 8.400 -0.108 0.791 1.00 73.14 73 VAL A CA 17
ATOM 31430 C C . VAL A 1 73 ? 8.340 1.369 1.218 1.00 20.34 73 VAL A C 17
ATOM 31431 O O . VAL A 1 73 ? 7.318 1.838 1.722 1.00 50.22 73 VAL A O 17
ATOM 31444 N N . THR A 1 74 ? 9.453 2.077 1.023 1.00 53.15 74 THR A N 17
ATOM 31445 C CA . THR A 1 74 ? 9.567 3.505 1.308 1.00 53.10 74 THR A CA 17
ATOM 31446 C C . THR A 1 74 ? 9.188 4.294 0.038 1.00 72.24 74 THR A C 17
ATOM 31447 O O . THR A 1 74 ? 9.952 4.350 -0.934 1.00 62.53 74 THR A O 17
ATOM 31458 N N . VAL A 1 75 ? 7.995 4.885 0.055 1.00 44.31 75 VAL A N 17
ATOM 31459 C CA . VAL A 1 75 ? 7.404 5.566 -1.110 1.00 61.13 75 VAL A CA 17
ATOM 31460 C C . VAL A 1 75 ? 7.010 7.014 -0.753 1.00 52.00 75 VAL A C 17
ATOM 31461 O O . VAL A 1 75 ? 6.321 7.250 0.236 1.00 42.24 75 VAL A O 17
ATOM 31474 N N . GLU A 1 76 ? 7.501 7.974 -1.554 1.00 73.05 76 GLU A N 17
ATOM 31475 C CA . GLU A 1 76 ? 7.152 9.395 -1.447 1.00 71.25 76 GLU A CA 17
ATOM 31476 C C . GLU A 1 76 ? 5.778 9.645 -2.098 1.00 52.33 76 GLU A C 17
ATOM 31477 O O . GLU A 1 76 ? 5.588 9.347 -3.279 1.00 41.02 76 GLU A O 17
ATOM 31489 N N . LEU A 1 77 ? 4.821 10.151 -1.307 1.00 11.10 77 LEU A N 17
ATOM 31490 C CA . LEU A 1 77 ? 3.499 10.579 -1.796 1.00 52.15 77 LEU A CA 17
ATOM 31491 C C . LEU A 1 77 ? 3.372 12.089 -1.584 1.00 65.04 77 LEU A C 17
ATOM 31492 O O . LEU A 1 77 ? 3.445 12.567 -0.448 1.00 54.41 77 LEU A O 17
ATOM 31508 N N . GLU A 1 78 ? 3.194 12.834 -2.673 1.00 45.12 78 GLU A N 17
ATOM 31509 C CA . GLU A 1 78 ? 3.019 14.287 -2.620 1.00 23.33 78 GLU A CA 17
ATOM 31510 C C . GLU A 1 78 ? 1.518 14.585 -2.449 1.00 15.24 78 GLU A C 17
ATOM 31511 O O . GLU A 1 78 ? 0.723 14.436 -3.388 1.00 53.12 78 GLU A O 17
ATOM 31523 N N . GLU A 1 79 ? 1.147 14.944 -1.211 1.00 10.12 79 GLU A N 17
ATOM 31524 C CA . GLU A 1 79 ? -0.241 15.224 -0.809 1.00 72.30 79 GLU A CA 17
ATOM 31525 C C . GLU A 1 79 ? -0.573 16.703 -1.056 1.00 74.33 79 GLU A C 17
ATOM 31526 O O . GLU A 1 79 ? 0.145 17.582 -0.591 1.00 70.24 79 GLU A O 17
ATOM 31538 N N . THR A 1 80 ? -1.652 16.960 -1.796 1.00 3.51 80 THR A N 17
ATOM 31539 C CA . THR A 1 80 ? -2.194 18.299 -2.021 1.00 23.34 80 THR A CA 17
ATOM 31540 C C . THR A 1 80 ? -3.593 18.364 -1.387 1.00 33.45 80 THR A C 17
ATOM 31541 O O . THR A 1 80 ? -4.536 17.726 -1.883 1.00 14.31 80 THR A O 17
ATOM 31552 N N . THR A 1 81 ? -3.699 19.090 -0.267 1.00 44.55 81 THR A N 17
ATOM 31553 C CA . THR A 1 81 ? -4.938 19.220 0.511 1.00 43.12 81 THR A CA 17
ATOM 31554 C C . THR A 1 81 ? -4.991 20.620 1.158 1.00 21.42 81 THR A C 17
ATOM 31555 O O . THR A 1 81 ? -3.961 21.133 1.623 1.00 75.33 81 THR A O 17
ATOM 31566 N N . GLY A 1 82 ? -6.186 21.248 1.130 1.00 2.34 82 GLY A N 17
ATOM 31567 C CA . GLY A 1 82 ? -6.386 22.599 1.668 1.00 24.34 82 GLY A CA 17
ATOM 31568 C C . GLY A 1 82 ? -5.689 23.699 0.857 1.00 23.24 82 GLY A C 17
ATOM 31569 O O . GLY A 1 82 ? -5.588 24.836 1.323 1.00 3.10 82 GLY A O 17
ATOM 31573 N N . GLY A 1 83 ? -5.207 23.357 -0.358 1.00 61.15 83 GLY A N 17
ATOM 31574 C CA . GLY A 1 83 ? -4.401 24.267 -1.183 1.00 53.14 83 GLY A CA 17
ATOM 31575 C C . GLY A 1 83 ? -2.901 23.986 -1.067 1.00 13.15 83 GLY A C 17
ATOM 31576 O O . GLY A 1 83 ? -2.165 24.143 -2.041 1.00 33.51 83 GLY A O 17
ATOM 31580 N N . THR A 1 84 ? -2.457 23.540 0.123 1.00 2.00 84 THR A N 17
ATOM 31581 C CA . THR A 1 84 ? -1.030 23.294 0.421 1.00 13.41 84 THR A CA 17
ATOM 31582 C C . THR A 1 84 ? -0.580 21.893 -0.055 1.00 22.14 84 THR A C 17
ATOM 31583 O O . THR A 1 84 ? -1.350 20.931 -0.003 1.00 52.43 84 THR A O 17
ATOM 31594 N N . THR A 1 85 ? 0.683 21.803 -0.523 1.00 31.33 85 THR A N 17
ATOM 31595 C CA . THR A 1 85 ? 1.285 20.559 -1.040 1.00 44.52 85 THR A CA 17
ATOM 31596 C C . THR A 1 85 ? 2.555 20.191 -0.232 1.00 73.33 85 THR A C 17
ATOM 31597 O O . THR A 1 85 ? 3.430 21.040 -0.023 1.00 0.13 85 THR A O 17
ATOM 31608 N N . THR A 1 86 ? 2.636 18.926 0.229 1.00 51.14 86 THR A N 17
ATOM 31609 C CA . THR A 1 86 ? 3.755 18.423 1.051 1.00 44.14 86 THR A CA 17
ATOM 31610 C C . THR A 1 86 ? 4.071 16.962 0.678 1.00 53.42 86 THR A C 17
ATOM 31611 O O . THR A 1 86 ? 3.155 16.143 0.559 1.00 21.04 86 THR A O 17
ATOM 31622 N N . ASN A 1 87 ? 5.366 16.652 0.485 1.00 65.11 87 ASN A N 17
ATOM 31623 C CA . ASN A 1 87 ? 5.827 15.279 0.210 1.00 60.34 87 ASN A CA 17
ATOM 31624 C C . ASN A 1 87 ? 5.933 14.502 1.532 1.00 61.52 87 ASN A C 17
ATOM 31625 O O . ASN A 1 87 ? 6.883 14.688 2.302 1.00 41.44 87 ASN A O 17
ATOM 31636 N N . THR A 1 88 ? 4.927 13.663 1.791 1.00 32.12 88 THR A N 17
ATOM 31637 C CA . THR A 1 88 ? 4.878 12.770 2.950 1.00 0.13 88 THR A CA 17
ATOM 31638 C C . THR A 1 88 ? 5.254 11.351 2.510 1.00 32.50 88 THR A C 17
ATOM 31639 O O . THR A 1 88 ? 4.614 10.775 1.624 1.00 13.13 88 THR A O 17
ATOM 31650 N N . THR A 1 89 ? 6.289 10.798 3.135 1.00 25.40 89 THR A N 17
ATOM 31651 C CA . THR A 1 89 ? 6.784 9.467 2.820 1.00 65.42 89 THR A CA 17
ATOM 31652 C C . THR A 1 89 ? 6.032 8.427 3.670 1.00 3.33 89 THR A C 17
ATOM 31653 O O . THR A 1 89 ? 5.954 8.554 4.890 1.00 61.22 89 THR A O 17
ATOM 31664 N N . TYR A 1 90 ? 5.444 7.429 3.016 1.00 23.11 90 TYR A N 17
ATOM 31665 C CA . TYR A 1 90 ? 4.803 6.292 3.682 1.00 32.31 90 TYR A CA 17
ATOM 31666 C C . TYR A 1 90 ? 5.731 5.085 3.541 1.00 2.13 90 TYR A C 17
ATOM 31667 O O . TYR A 1 90 ? 6.153 4.746 2.435 1.00 31.24 90 TYR A O 17
ATOM 31685 N N . GLU A 1 91 ? 6.072 4.455 4.665 1.00 14.21 91 GLU A N 17
ATOM 31686 C CA . GLU A 1 91 ? 6.908 3.251 4.689 1.00 44.33 91 GLU A CA 17
ATOM 31687 C C . GLU A 1 91 ? 6.033 2.071 5.126 1.00 51.42 91 GLU A C 17
ATOM 31688 O O . GLU A 1 91 ? 5.689 1.945 6.303 1.00 12.13 91 GLU A O 17
ATOM 31700 N N . LEU A 1 92 ? 5.644 1.229 4.155 1.00 1.41 92 LEU A N 17
ATOM 31701 C CA . LEU A 1 92 ? 4.726 0.107 4.375 1.00 41.54 92 LEU A CA 17
ATOM 31702 C C . LEU A 1 92 ? 5.543 -1.159 4.623 1.00 11.41 92 LEU A C 17
ATOM 31703 O O . LEU A 1 92 ? 6.207 -1.668 3.713 1.00 41.04 92 LEU A O 17
ATOM 31719 N N . ARG A 1 93 ? 5.500 -1.645 5.862 1.00 73.45 93 ARG A N 17
ATOM 31720 C CA . ARG A 1 93 ? 6.241 -2.825 6.291 1.00 61.13 93 ARG A CA 17
ATOM 31721 C C . ARG A 1 93 ? 5.383 -4.067 6.044 1.00 23.10 93 ARG A C 17
ATOM 31722 O O . ARG A 1 93 ? 4.476 -4.388 6.824 1.00 71.22 93 ARG A O 17
ATOM 31743 N N . PHE A 1 94 ? 5.672 -4.752 4.944 1.00 61.30 94 PHE A N 17
ATOM 31744 C CA . PHE A 1 94 ? 4.995 -5.984 4.577 1.00 33.13 94 PHE A CA 17
ATOM 31745 C C . PHE A 1 94 ? 5.699 -7.154 5.266 1.00 14.35 94 PHE A C 17
ATOM 31746 O O . PHE A 1 94 ? 6.825 -7.541 4.915 1.00 75.44 94 PHE A O 17
ATOM 31763 N N . GLU A 1 95 ? 5.003 -7.691 6.268 1.00 44.32 95 GLU A N 17
ATOM 31764 C CA . GLU A 1 95 ? 5.477 -8.787 7.106 1.00 63.12 95 GLU A CA 17
ATOM 31765 C C . GLU A 1 95 ? 5.042 -10.101 6.458 1.00 4.24 95 GLU A C 17
ATOM 31766 O O . GLU A 1 95 ? 3.836 -10.372 6.319 1.00 20.02 95 GLU A O 17
ATOM 31778 N N . VAL A 1 96 ? 6.033 -10.894 6.056 1.00 44.15 96 VAL A N 17
ATOM 31779 C CA . VAL A 1 96 ? 5.828 -12.080 5.219 1.00 54.54 96 VAL A CA 17
ATOM 31780 C C . VAL A 1 96 ? 5.476 -13.301 6.077 1.00 31.21 96 VAL A C 17
ATOM 31781 O O . VAL A 1 96 ? 5.963 -13.445 7.209 1.00 14.14 96 VAL A O 17
ATOM 31794 N N . ASP A 1 97 ? 4.613 -14.156 5.533 1.00 4.13 97 ASP A N 17
ATOM 31795 C CA . ASP A 1 97 ? 4.176 -15.404 6.180 1.00 1.23 97 ASP A CA 17
ATOM 31796 C C . ASP A 1 97 ? 4.392 -16.553 5.183 1.00 20.32 97 ASP A C 17
ATOM 31797 O O . ASP A 1 97 ? 3.468 -16.964 4.476 1.00 74.22 97 ASP A O 17
ATOM 31806 N N . GLY A 1 98 ? 5.652 -17.004 5.088 1.00 55.31 98 GLY A N 17
ATOM 31807 C CA . GLY A 1 98 ? 6.056 -17.999 4.100 1.00 13.20 98 GLY A CA 17
ATOM 31808 C C . GLY A 1 98 ? 6.043 -17.428 2.685 1.00 42.21 98 GLY A C 17
ATOM 31809 O O . GLY A 1 98 ? 6.614 -16.359 2.448 1.00 54.55 98 GLY A O 17
ATOM 31813 N N . ASP A 1 99 ? 5.347 -18.115 1.762 1.00 72.01 99 ASP A N 17
ATOM 31814 C CA . ASP A 1 99 ? 5.280 -17.726 0.333 1.00 44.23 99 ASP A CA 17
ATOM 31815 C C . ASP A 1 99 ? 4.265 -16.589 0.064 1.00 34.43 99 ASP A C 17
ATOM 31816 O O . ASP A 1 99 ? 4.158 -16.114 -1.072 1.00 41.10 99 ASP A O 17
ATOM 31825 N N . THR A 1 100 ? 3.512 -16.167 1.091 1.00 50.33 100 THR A N 17
ATOM 31826 C CA . THR A 1 100 ? 2.501 -15.103 0.950 1.00 44.52 100 THR A CA 17
ATOM 31827 C C . THR A 1 100 ? 2.615 -14.103 2.115 1.00 12.35 100 THR A C 17
ATOM 31828 O O . THR A 1 100 ? 2.746 -14.500 3.271 1.00 14.31 100 THR A O 17
ATOM 31839 N N . ILE A 1 101 ? 2.573 -12.807 1.790 1.00 44.13 101 ILE A N 17
ATOM 31840 C CA . ILE A 1 101 ? 2.542 -11.733 2.785 1.00 25.23 101 ILE A CA 17
ATOM 31841 C C . ILE A 1 101 ? 1.116 -11.642 3.347 1.00 61.31 101 ILE A C 17
ATOM 31842 O O . ILE A 1 101 ? 0.159 -11.652 2.574 1.00 23.23 101 ILE A O 17
ATOM 31858 N N . ARG A 1 102 ? 0.958 -11.585 4.676 1.00 73.12 102 ARG A N 17
ATOM 31859 C CA . ARG A 1 102 ? -0.382 -11.531 5.310 1.00 61.13 102 ARG A CA 17
ATOM 31860 C C . ARG A 1 102 ? -0.567 -10.245 6.137 1.00 4.23 102 ARG A C 17
ATOM 31861 O O . ARG A 1 102 ? -1.688 -9.940 6.560 1.00 71.33 102 ARG A O 17
ATOM 31882 N N . ARG A 1 103 ? 0.519 -9.479 6.350 1.00 52.44 103 ARG A N 17
ATOM 31883 C CA . ARG A 1 103 ? 0.496 -8.249 7.178 1.00 52.43 103 ARG A CA 17
ATOM 31884 C C . ARG A 1 103 ? 1.141 -7.059 6.441 1.00 74.02 103 ARG A C 17
ATOM 31885 O O . ARG A 1 103 ? 2.040 -7.241 5.616 1.00 23.11 103 ARG A O 17
ATOM 31906 N N . VAL A 1 104 ? 0.653 -5.846 6.770 1.00 4.23 104 VAL A N 17
ATOM 31907 C CA . VAL A 1 104 ? 1.203 -4.564 6.285 1.00 21.34 104 VAL A CA 17
ATOM 31908 C C . VAL A 1 104 ? 1.053 -3.488 7.388 1.00 72.02 104 VAL A C 17
ATOM 31909 O O . VAL A 1 104 ? -0.048 -3.266 7.904 1.00 3.40 104 VAL A O 17
ATOM 31922 N N . THR A 1 105 ? 2.168 -2.848 7.766 1.00 54.32 105 THR A N 17
ATOM 31923 C CA . THR A 1 105 ? 2.185 -1.750 8.739 1.00 41.25 105 THR A CA 17
ATOM 31924 C C . THR A 1 105 ? 2.557 -0.450 8.016 1.00 63.12 105 THR A C 17
ATOM 31925 O O . THR A 1 105 ? 3.719 -0.230 7.674 1.00 53.42 105 THR A O 17
ATOM 31936 N N . VAL A 1 106 ? 1.567 0.415 7.792 1.00 71.33 106 VAL A N 17
ATOM 31937 C CA . VAL A 1 106 ? 1.768 1.671 7.063 1.00 63.23 106 VAL A CA 17
ATOM 31938 C C . VAL A 1 106 ? 2.241 2.742 8.057 1.00 34.44 106 VAL A C 17
ATOM 31939 O O . VAL A 1 106 ? 1.459 3.209 8.889 1.00 42.55 106 VAL A O 17
ATOM 31952 N N . THR A 1 107 ? 3.537 3.069 8.002 1.00 3.42 107 THR A N 17
ATOM 31953 C CA . THR A 1 107 ? 4.162 4.052 8.894 1.00 4.41 107 THR A CA 17
ATOM 31954 C C . THR A 1 107 ? 4.298 5.395 8.158 1.00 22.45 107 THR A C 17
ATOM 31955 O O . THR A 1 107 ? 5.147 5.541 7.268 1.00 15.01 107 THR A O 17
ATOM 31966 N N . GLN A 1 108 ? 3.448 6.362 8.516 1.00 55.00 108 GLN A N 17
ATOM 31967 C CA . GLN A 1 108 ? 3.427 7.683 7.874 1.00 34.03 108 GLN A CA 17
ATOM 31968 C C . GLN A 1 108 ? 4.490 8.591 8.522 1.00 31.33 108 GLN A C 17
ATOM 31969 O O . GLN A 1 108 ? 4.474 8.810 9.736 1.00 74.05 108 GLN A O 17
ATOM 31983 N N . ASN A 1 109 ? 5.400 9.121 7.691 1.00 3.24 109 ASN A N 17
ATOM 31984 C CA . ASN A 1 109 ? 6.491 10.017 8.141 1.00 11.03 109 ASN A CA 17
ATOM 31985 C C . ASN A 1 109 ? 5.981 11.461 8.322 1.00 2.40 109 ASN A C 17
ATOM 31986 O O . ASN A 1 109 ? 6.748 12.346 8.701 1.00 52.23 109 ASN A O 17
ATOM 31997 N N . GLY A 1 110 ? 4.688 11.692 8.030 1.00 12.34 110 GLY A N 17
ATOM 31998 C CA . GLY A 1 110 ? 4.002 12.923 8.428 1.00 21.21 110 GLY A CA 17
ATOM 31999 C C . GLY A 1 110 ? 3.474 12.801 9.850 1.00 14.22 110 GLY A C 17
ATOM 32000 O O . GLY A 1 110 ? 2.261 12.859 10.090 1.00 54.11 110 GLY A O 17
ATOM 32004 N N . GLY A 1 111 ? 4.418 12.607 10.781 1.00 4.40 111 GLY A N 17
ATOM 32005 C CA . GLY A 1 111 ? 4.132 12.390 12.192 1.00 75.02 111 GLY A CA 17
ATOM 32006 C C . GLY A 1 111 ? 5.417 12.082 12.938 1.00 31.42 111 GLY A C 17
ATOM 32007 O O . GLY A 1 111 ? 5.876 10.930 12.942 1.00 74.45 111 GLY A O 17
ATOM 32011 N N . SER A 1 112 ? 6.027 13.125 13.529 1.00 12.22 112 SER A N 17
ATOM 32012 C CA . SER A 1 112 ? 7.309 13.018 14.232 1.00 10.24 112 SER A CA 17
ATOM 32013 C C . SER A 1 112 ? 7.157 12.200 15.536 1.00 4.23 112 SER A C 17
ATOM 32014 O O . SER A 1 112 ? 6.492 12.644 16.480 1.00 23.11 112 SER A O 17
ATOM 32022 N N . LEU A 1 113 ? 7.750 10.991 15.541 1.00 11.24 113 LEU A N 17
ATOM 32023 C CA . LEU A 1 113 ? 7.716 10.052 16.686 1.00 2.24 113 LEU A CA 17
ATOM 32024 C C . LEU A 1 113 ? 8.553 10.604 17.854 1.00 13.53 113 LEU A C 17
ATOM 32025 O O . LEU A 1 113 ? 8.121 10.596 19.015 1.00 1.10 113 LEU A O 17
ATOM 32041 N N . GLU A 1 114 ? 9.755 11.099 17.512 1.00 34.30 114 GLU A N 17
ATOM 32042 C CA . GLU A 1 114 ? 10.659 11.776 18.460 1.00 53.03 114 GLU A CA 17
ATOM 32043 C C . GLU A 1 114 ? 10.205 13.229 18.690 1.00 72.33 114 GLU A C 17
ATOM 32044 O O . GLU A 1 114 ? 9.458 13.793 17.875 1.00 41.11 114 GLU A O 17
ATOM 32056 N N . HIS A 1 115 ? 10.663 13.822 19.809 1.00 75.32 115 HIS A N 17
ATOM 32057 C CA . HIS A 1 115 ? 10.204 15.147 20.279 1.00 14.42 115 HIS A CA 17
ATOM 32058 C C . HIS A 1 115 ? 11.144 15.701 21.370 1.00 33.12 115 HIS A C 17
ATOM 32059 O O . HIS A 1 115 ? 10.705 16.417 22.278 1.00 73.22 115 HIS A O 17
ATOM 32074 N N . HIS A 1 116 ? 12.449 15.370 21.266 1.00 35.13 116 HIS A N 17
ATOM 32075 C CA . HIS A 1 116 ? 13.487 15.914 22.161 1.00 15.12 116 HIS A CA 17
ATOM 32076 C C . HIS A 1 116 ? 13.633 17.430 21.905 1.00 52.43 116 HIS A C 17
ATOM 32077 O O . HIS A 1 116 ? 14.151 17.845 20.867 1.00 32.54 116 HIS A O 17
ATOM 32092 N N . HIS A 1 117 ? 13.146 18.238 22.855 1.00 42.55 117 HIS A N 17
ATOM 32093 C CA . HIS A 1 117 ? 13.134 19.709 22.756 1.00 43.22 117 HIS A CA 17
ATOM 32094 C C . HIS A 1 117 ? 13.647 20.311 24.073 1.00 53.21 117 HIS A C 17
ATOM 32095 O O . HIS A 1 117 ? 13.387 19.762 25.155 1.00 73.23 117 HIS A O 17
ATOM 32110 N N . HIS A 1 118 ? 14.356 21.443 23.975 1.00 21.43 118 HIS A N 17
ATOM 32111 C CA . HIS A 1 118 ? 14.997 22.091 25.130 1.00 62.42 118 HIS A CA 17
ATOM 32112 C C . HIS A 1 118 ? 14.967 23.613 24.951 1.00 32.34 118 HIS A C 17
ATOM 32113 O O . HIS A 1 118 ? 15.404 24.128 23.917 1.00 62.12 118 HIS A O 17
ATOM 32128 N N . HIS A 1 119 ? 14.441 24.312 25.967 1.00 34.31 119 HIS A N 17
ATOM 32129 C CA . HIS A 1 119 ? 14.405 25.785 26.007 1.00 43.31 119 HIS A CA 17
ATOM 32130 C C . HIS A 1 119 ? 15.778 26.345 26.419 1.00 61.24 119 HIS A C 17
ATOM 32131 O O . HIS A 1 119 ? 16.653 25.596 26.870 1.00 12.31 119 HIS A O 17
ATOM 32146 N N . HIS A 1 120 ? 15.953 27.668 26.259 1.00 41.42 120 HIS A N 17
ATOM 32147 C CA . HIS A 1 120 ? 17.221 28.358 26.564 1.00 5.33 120 HIS A CA 17
ATOM 32148 C C . HIS A 1 120 ? 17.347 28.607 28.095 1.00 70.42 120 HIS A C 17
ATOM 32149 O O . HIS A 1 120 ? 17.933 27.759 28.802 1.00 63.23 120 HIS A O 17
ATOM 32165 N N . MET A 1 1 ? 4.572 -18.542 -3.413 1.00 14.24 1 MET A N 18
ATOM 32166 C CA . MET A 1 1 ? 5.026 -17.309 -4.089 1.00 1.52 1 MET A CA 18
ATOM 32167 C C . MET A 1 1 ? 6.354 -16.808 -3.479 1.00 72.12 1 MET A C 18
ATOM 32168 O O . MET A 1 1 ? 6.404 -16.361 -2.330 1.00 50.01 1 MET A O 18
ATOM 32184 N N . GLN A 1 2 ? 7.442 -16.934 -4.252 1.00 42.21 2 GLN A N 18
ATOM 32185 C CA . GLN A 1 2 ? 8.740 -16.290 -3.957 1.00 55.43 2 GLN A CA 18
ATOM 32186 C C . GLN A 1 2 ? 8.873 -14.999 -4.786 1.00 11.32 2 GLN A C 18
ATOM 32187 O O . GLN A 1 2 ? 9.972 -14.602 -5.197 1.00 1.42 2 GLN A O 18
ATOM 32201 N N . ASP A 1 3 ? 7.714 -14.336 -4.984 1.00 14.45 3 ASP A N 18
ATOM 32202 C CA . ASP A 1 3 ? 7.599 -13.031 -5.657 1.00 20.01 3 ASP A CA 18
ATOM 32203 C C . ASP A 1 3 ? 7.579 -11.890 -4.618 1.00 31.34 3 ASP A C 18
ATOM 32204 O O . ASP A 1 3 ? 7.222 -10.774 -4.949 1.00 44.14 3 ASP A O 18
ATOM 32213 N N . ILE A 1 4 ? 8.040 -12.200 -3.389 1.00 1.32 4 ILE A N 18
ATOM 32214 C CA . ILE A 1 4 ? 7.868 -11.383 -2.157 1.00 64.10 4 ILE A CA 18
ATOM 32215 C C . ILE A 1 4 ? 8.247 -9.880 -2.336 1.00 61.51 4 ILE A C 18
ATOM 32216 O O . ILE A 1 4 ? 7.538 -8.997 -1.836 1.00 73.22 4 ILE A O 18
ATOM 32232 N N . VAL A 1 5 ? 9.335 -9.603 -3.082 1.00 12.51 5 VAL A N 18
ATOM 32233 C CA . VAL A 1 5 ? 9.812 -8.221 -3.334 1.00 34.43 5 VAL A CA 18
ATOM 32234 C C . VAL A 1 5 ? 8.842 -7.479 -4.280 1.00 31.51 5 VAL A C 18
ATOM 32235 O O . VAL A 1 5 ? 8.341 -6.398 -3.946 1.00 3.42 5 VAL A O 18
ATOM 32248 N N . GLU A 1 6 ? 8.585 -8.107 -5.451 1.00 10.21 6 GLU A N 18
ATOM 32249 C CA . GLU A 1 6 ? 7.707 -7.554 -6.510 1.00 32.23 6 GLU A CA 18
ATOM 32250 C C . GLU A 1 6 ? 6.267 -7.373 -5.995 1.00 31.44 6 GLU A C 18
ATOM 32251 O O . GLU A 1 6 ? 5.608 -6.376 -6.293 1.00 33.51 6 GLU A O 18
ATOM 32263 N N . ALA A 1 7 ? 5.823 -8.344 -5.193 1.00 5.22 7 ALA A N 18
ATOM 32264 C CA . ALA A 1 7 ? 4.465 -8.398 -4.653 1.00 4.51 7 ALA A CA 18
ATOM 32265 C C . ALA A 1 7 ? 4.221 -7.241 -3.690 1.00 42.40 7 ALA A C 18
ATOM 32266 O O . ALA A 1 7 ? 3.219 -6.554 -3.797 1.00 13.50 7 ALA A O 18
ATOM 32273 N N . ALA A 1 8 ? 5.177 -7.029 -2.770 1.00 72.21 8 ALA A N 18
ATOM 32274 C CA . ALA A 1 8 ? 5.128 -5.933 -1.786 1.00 63.23 8 ALA A CA 18
ATOM 32275 C C . ALA A 1 8 ? 5.180 -4.554 -2.471 1.00 42.12 8 ALA A C 18
ATOM 32276 O O . ALA A 1 8 ? 4.550 -3.597 -2.015 1.00 25.01 8 ALA A O 18
ATOM 32283 N N . LYS A 1 9 ? 5.938 -4.492 -3.573 1.00 62.44 9 LYS A N 18
ATOM 32284 C CA . LYS A 1 9 ? 6.107 -3.284 -4.399 1.00 45.15 9 LYS A CA 18
ATOM 32285 C C . LYS A 1 9 ? 4.766 -2.874 -5.057 1.00 21.03 9 LYS A C 18
ATOM 32286 O O . LYS A 1 9 ? 4.350 -1.709 -4.973 1.00 24.21 9 LYS A O 18
ATOM 32305 N N . GLN A 1 10 ? 4.091 -3.867 -5.682 1.00 10.44 10 GLN A N 18
ATOM 32306 C CA . GLN A 1 10 ? 2.776 -3.678 -6.330 1.00 22.13 10 GLN A CA 18
ATOM 32307 C C . GLN A 1 10 ? 1.697 -3.389 -5.275 1.00 33.31 10 GLN A C 18
ATOM 32308 O O . GLN A 1 10 ? 0.811 -2.559 -5.493 1.00 14.41 10 GLN A O 18
ATOM 32322 N N . ALA A 1 11 ? 1.824 -4.073 -4.122 1.00 73.00 11 ALA A N 18
ATOM 32323 C CA . ALA A 1 11 ? 0.863 -4.004 -3.017 1.00 51.01 11 ALA A CA 18
ATOM 32324 C C . ALA A 1 11 ? 0.806 -2.602 -2.430 1.00 45.42 11 ALA A C 18
ATOM 32325 O O . ALA A 1 11 ? -0.279 -2.084 -2.183 1.00 24.55 11 ALA A O 18
ATOM 32332 N N . ALA A 1 12 ? 1.996 -1.996 -2.251 1.00 3.43 12 ALA A N 18
ATOM 32333 C CA . ALA A 1 12 ? 2.133 -0.638 -1.720 1.00 60.51 12 ALA A CA 18
ATOM 32334 C C . ALA A 1 12 ? 1.316 0.361 -2.550 1.00 3.12 12 ALA A C 18
ATOM 32335 O O . ALA A 1 12 ? 0.388 0.989 -2.035 1.00 63.02 12 ALA A O 18
ATOM 32342 N N . ILE A 1 13 ? 1.624 0.403 -3.862 1.00 32.42 13 ILE A N 18
ATOM 32343 C CA . ILE A 1 13 ? 0.982 1.308 -4.832 1.00 22.34 13 ILE A CA 18
ATOM 32344 C C . ILE A 1 13 ? -0.544 1.040 -4.901 1.00 22.10 13 ILE A C 18
ATOM 32345 O O . ILE A 1 13 ? -1.342 1.977 -4.938 1.00 22.45 13 ILE A O 18
ATOM 32361 N N . ALA A 1 14 ? -0.924 -0.258 -4.850 1.00 75.14 14 ALA A N 18
ATOM 32362 C CA . ALA A 1 14 ? -2.332 -0.714 -4.949 1.00 74.32 14 ALA A CA 18
ATOM 32363 C C . ALA A 1 14 ? -3.198 -0.191 -3.790 1.00 1.43 14 ALA A C 18
ATOM 32364 O O . ALA A 1 14 ? -4.359 0.183 -3.998 1.00 13.13 14 ALA A O 18
ATOM 32371 N N . ILE A 1 15 ? -2.608 -0.171 -2.577 1.00 72.54 15 ILE A N 18
ATOM 32372 C CA . ILE A 1 15 ? -3.258 0.340 -1.354 1.00 10.42 15 ILE A CA 18
ATOM 32373 C C . ILE A 1 15 ? -3.598 1.844 -1.518 1.00 14.22 15 ILE A C 18
ATOM 32374 O O . ILE A 1 15 ? -4.723 2.257 -1.241 1.00 44.45 15 ILE A O 18
ATOM 32390 N N . PHE A 1 16 ? -2.628 2.635 -2.035 1.00 2.05 16 PHE A N 18
ATOM 32391 C CA . PHE A 1 16 ? -2.809 4.095 -2.264 1.00 4.30 16 PHE A CA 18
ATOM 32392 C C . PHE A 1 16 ? -3.813 4.381 -3.392 1.00 73.25 16 PHE A C 18
ATOM 32393 O O . PHE A 1 16 ? -4.540 5.382 -3.341 1.00 72.11 16 PHE A O 18
ATOM 32410 N N . GLN A 1 17 ? -3.824 3.503 -4.416 1.00 2.43 17 GLN A N 18
ATOM 32411 C CA . GLN A 1 17 ? -4.772 3.599 -5.540 1.00 53.41 17 GLN A CA 18
ATOM 32412 C C . GLN A 1 17 ? -6.206 3.389 -5.038 1.00 15.44 17 GLN A C 18
ATOM 32413 O O . GLN A 1 17 ? -7.112 4.071 -5.496 1.00 52.40 17 GLN A O 18
ATOM 32427 N N . LEU A 1 18 ? -6.380 2.460 -4.072 1.00 30.30 18 LEU A N 18
ATOM 32428 C CA . LEU A 1 18 ? -7.681 2.221 -3.415 1.00 23.51 18 LEU A CA 18
ATOM 32429 C C . LEU A 1 18 ? -8.064 3.412 -2.509 1.00 40.02 18 LEU A C 18
ATOM 32430 O O . LEU A 1 18 ? -9.228 3.805 -2.468 1.00 30.14 18 LEU A O 18
ATOM 32446 N N . TRP A 1 19 ? -7.062 3.995 -1.813 1.00 72.50 19 TRP A N 18
ATOM 32447 C CA . TRP A 1 19 ? -7.272 5.105 -0.843 1.00 12.40 19 TRP A CA 18
ATOM 32448 C C . TRP A 1 19 ? -7.939 6.339 -1.485 1.00 1.43 19 TRP A C 18
ATOM 32449 O O . TRP A 1 19 ? -8.758 7.018 -0.850 1.00 10.03 19 TRP A O 18
ATOM 32470 N N . LYS A 1 20 ? -7.579 6.627 -2.738 1.00 12.04 20 LYS A N 18
ATOM 32471 C CA . LYS A 1 20 ? -8.183 7.731 -3.512 1.00 33.24 20 LYS A CA 18
ATOM 32472 C C . LYS A 1 20 ? -9.225 7.223 -4.534 1.00 44.02 20 LYS A C 18
ATOM 32473 O O . LYS A 1 20 ? -10.045 8.011 -5.016 1.00 33.41 20 LYS A O 18
ATOM 32492 N N . ASN A 1 21 ? -9.211 5.907 -4.836 1.00 41.51 21 ASN A N 18
ATOM 32493 C CA . ASN A 1 21 ? -10.066 5.303 -5.883 1.00 43.21 21 ASN A CA 18
ATOM 32494 C C . ASN A 1 21 ? -10.303 3.799 -5.552 1.00 35.41 21 ASN A C 18
ATOM 32495 O O . ASN A 1 21 ? -9.642 2.917 -6.124 1.00 51.02 21 ASN A O 18
ATOM 32506 N N . PRO A 1 22 ? -11.241 3.474 -4.586 1.00 53.35 22 PRO A N 18
ATOM 32507 C CA . PRO A 1 22 ? -11.494 2.066 -4.146 1.00 42.24 22 PRO A CA 18
ATOM 32508 C C . PRO A 1 22 ? -12.289 1.248 -5.189 1.00 52.22 22 PRO A C 18
ATOM 32509 O O . PRO A 1 22 ? -12.487 0.031 -5.031 1.00 20.23 22 PRO A O 18
ATOM 32520 N N . THR A 1 23 ? -12.703 1.942 -6.256 1.00 74.35 23 THR A N 18
ATOM 32521 C CA . THR A 1 23 ? -13.481 1.388 -7.361 1.00 72.55 23 THR A CA 18
ATOM 32522 C C . THR A 1 23 ? -12.605 0.558 -8.330 1.00 31.55 23 THR A C 18
ATOM 32523 O O . THR A 1 23 ? -13.149 -0.169 -9.170 1.00 2.21 23 THR A O 18
ATOM 32534 N N . ASP A 1 24 ? -11.258 0.670 -8.205 1.00 1.42 24 ASP A N 18
ATOM 32535 C CA . ASP A 1 24 ? -10.312 -0.008 -9.121 1.00 55.25 24 ASP A CA 18
ATOM 32536 C C . ASP A 1 24 ? -10.253 -1.530 -8.833 1.00 3.20 24 ASP A C 18
ATOM 32537 O O . ASP A 1 24 ? -9.777 -1.933 -7.762 1.00 40.22 24 ASP A O 18
ATOM 32546 N N . PRO A 1 25 ? -10.736 -2.402 -9.788 1.00 13.34 25 PRO A N 18
ATOM 32547 C CA . PRO A 1 25 ? -10.797 -3.871 -9.580 1.00 40.54 25 PRO A CA 18
ATOM 32548 C C . PRO A 1 25 ? -9.416 -4.565 -9.685 1.00 61.52 25 PRO A C 18
ATOM 32549 O O . PRO A 1 25 ? -9.257 -5.683 -9.190 1.00 55.14 25 PRO A O 18
ATOM 32560 N N . GLU A 1 26 ? -8.430 -3.882 -10.300 1.00 3.24 26 GLU A N 18
ATOM 32561 C CA . GLU A 1 26 ? -7.096 -4.457 -10.571 1.00 74.23 26 GLU A CA 18
ATOM 32562 C C . GLU A 1 26 ? -6.242 -4.448 -9.295 1.00 31.10 26 GLU A C 18
ATOM 32563 O O . GLU A 1 26 ? -5.595 -5.447 -8.959 1.00 4.14 26 GLU A O 18
ATOM 32575 N N . ALA A 1 27 ? -6.282 -3.303 -8.589 1.00 53.54 27 ALA A N 18
ATOM 32576 C CA . ALA A 1 27 ? -5.511 -3.071 -7.363 1.00 44.54 27 ALA A CA 18
ATOM 32577 C C . ALA A 1 27 ? -5.892 -4.087 -6.278 1.00 23.30 27 ALA A C 18
ATOM 32578 O O . ALA A 1 27 ? -5.031 -4.758 -5.715 1.00 14.30 27 ALA A O 18
ATOM 32585 N N . GLN A 1 28 ? -7.209 -4.224 -6.045 1.00 53.45 28 GLN A N 18
ATOM 32586 C CA . GLN A 1 28 ? -7.751 -5.134 -5.016 1.00 12.22 28 GLN A CA 18
ATOM 32587 C C . GLN A 1 28 ? -7.631 -6.628 -5.433 1.00 20.31 28 GLN A C 18
ATOM 32588 O O . GLN A 1 28 ? -7.591 -7.503 -4.568 1.00 62.42 28 GLN A O 18
ATOM 32602 N N . GLU A 1 29 ? -7.545 -6.909 -6.756 1.00 73.13 29 GLU A N 18
ATOM 32603 C CA . GLU A 1 29 ? -7.389 -8.299 -7.276 1.00 11.31 29 GLU A CA 18
ATOM 32604 C C . GLU A 1 29 ? -5.963 -8.826 -7.044 1.00 71.14 29 GLU A C 18
ATOM 32605 O O . GLU A 1 29 ? -5.786 -9.977 -6.630 1.00 75.33 29 GLU A O 18
ATOM 32617 N N . LEU A 1 30 ? -4.937 -7.991 -7.324 1.00 72.53 30 LEU A N 18
ATOM 32618 C CA . LEU A 1 30 ? -3.534 -8.412 -7.133 1.00 53.23 30 LEU A CA 18
ATOM 32619 C C . LEU A 1 30 ? -3.247 -8.602 -5.633 1.00 43.02 30 LEU A C 18
ATOM 32620 O O . LEU A 1 30 ? -2.495 -9.495 -5.265 1.00 12.32 30 LEU A O 18
ATOM 32636 N N . LEU A 1 31 ? -3.929 -7.791 -4.785 1.00 4.03 31 LEU A N 18
ATOM 32637 C CA . LEU A 1 31 ? -3.893 -7.924 -3.305 1.00 31.04 31 LEU A CA 18
ATOM 32638 C C . LEU A 1 31 ? -4.547 -9.244 -2.829 1.00 42.33 31 LEU A C 18
ATOM 32639 O O . LEU A 1 31 ? -4.181 -9.771 -1.783 1.00 12.51 31 LEU A O 18
ATOM 32655 N N . ASN A 1 32 ? -5.529 -9.744 -3.602 1.00 62.13 32 ASN A N 18
ATOM 32656 C CA . ASN A 1 32 ? -6.215 -11.034 -3.332 1.00 2.43 32 ASN A CA 18
ATOM 32657 C C . ASN A 1 32 ? -5.253 -12.217 -3.548 1.00 71.14 32 ASN A C 18
ATOM 32658 O O . ASN A 1 32 ? -5.343 -13.242 -2.866 1.00 44.23 32 ASN A O 18
ATOM 32669 N N . LYS A 1 33 ? -4.325 -12.034 -4.497 1.00 20.23 33 LYS A N 18
ATOM 32670 C CA . LYS A 1 33 ? -3.367 -13.065 -4.908 1.00 21.30 33 LYS A CA 18
ATOM 32671 C C . LYS A 1 33 ? -2.133 -13.078 -3.983 1.00 34.11 33 LYS A C 18
ATOM 32672 O O . LYS A 1 33 ? -1.678 -14.146 -3.567 1.00 52.12 33 LYS A O 18
ATOM 32691 N N . ILE A 1 34 ? -1.617 -11.873 -3.647 1.00 51.33 34 ILE A N 18
ATOM 32692 C CA . ILE A 1 34 ? -0.293 -11.715 -2.985 1.00 53.34 34 ILE A CA 18
ATOM 32693 C C . ILE A 1 34 ? -0.418 -11.570 -1.447 1.00 71.44 34 ILE A C 18
ATOM 32694 O O . ILE A 1 34 ? 0.422 -12.081 -0.695 1.00 3.14 34 ILE A O 18
ATOM 32710 N N . LEU A 1 35 ? -1.465 -10.855 -0.998 1.00 72.11 35 LEU A N 18
ATOM 32711 C CA . LEU A 1 35 ? -1.806 -10.697 0.436 1.00 60.24 35 LEU A CA 18
ATOM 32712 C C . LEU A 1 35 ? -3.017 -11.583 0.760 1.00 63.33 35 LEU A C 18
ATOM 32713 O O . LEU A 1 35 ? -3.597 -12.207 -0.145 1.00 25.13 35 LEU A O 18
ATOM 32729 N N . SER A 1 36 ? -3.386 -11.657 2.046 1.00 62.04 36 SER A N 18
ATOM 32730 C CA . SER A 1 36 ? -4.650 -12.276 2.456 1.00 73.14 36 SER A CA 18
ATOM 32731 C C . SER A 1 36 ? -5.834 -11.390 1.982 1.00 70.40 36 SER A C 18
ATOM 32732 O O . SER A 1 36 ? -5.751 -10.156 2.070 1.00 71.32 36 SER A O 18
ATOM 32740 N N . PRO A 1 37 ? -6.931 -11.996 1.421 1.00 64.20 37 PRO A N 18
ATOM 32741 C CA . PRO A 1 37 ? -8.163 -11.249 1.023 1.00 72.21 37 PRO A CA 18
ATOM 32742 C C . PRO A 1 37 ? -8.780 -10.367 2.145 1.00 33.42 37 PRO A C 18
ATOM 32743 O O . PRO A 1 37 ? -9.526 -9.425 1.858 1.00 51.03 37 PRO A O 18
ATOM 32754 N N . ASP A 1 38 ? -8.471 -10.709 3.408 1.00 71.05 38 ASP A N 18
ATOM 32755 C CA . ASP A 1 38 ? -8.880 -9.940 4.599 1.00 70.13 38 ASP A CA 18
ATOM 32756 C C . ASP A 1 38 ? -8.310 -8.501 4.562 1.00 32.51 38 ASP A C 18
ATOM 32757 O O . ASP A 1 38 ? -9.012 -7.536 4.903 1.00 45.55 38 ASP A O 18
ATOM 32766 N N . VAL A 1 39 ? -7.037 -8.385 4.116 1.00 51.11 39 VAL A N 18
ATOM 32767 C CA . VAL A 1 39 ? -6.305 -7.101 4.049 1.00 23.14 39 VAL A CA 18
ATOM 32768 C C . VAL A 1 39 ? -7.003 -6.108 3.097 1.00 21.31 39 VAL A C 18
ATOM 32769 O O . VAL A 1 39 ? -7.341 -5.000 3.506 1.00 54.34 39 VAL A O 18
ATOM 32782 N N . LEU A 1 40 ? -7.246 -6.519 1.836 1.00 3.24 40 LEU A N 18
ATOM 32783 C CA . LEU A 1 40 ? -7.852 -5.618 0.823 1.00 63.41 40 LEU A CA 18
ATOM 32784 C C . LEU A 1 40 ? -9.286 -5.213 1.228 1.00 65.13 40 LEU A C 18
ATOM 32785 O O . LEU A 1 40 ? -9.719 -4.089 0.962 1.00 24.43 40 LEU A O 18
ATOM 32801 N N . ASP A 1 41 ? -9.978 -6.149 1.917 1.00 62.11 41 ASP A N 18
ATOM 32802 C CA . ASP A 1 41 ? -11.400 -6.023 2.284 1.00 1.44 41 ASP A CA 18
ATOM 32803 C C . ASP A 1 41 ? -11.623 -4.912 3.325 1.00 70.24 41 ASP A C 18
ATOM 32804 O O . ASP A 1 41 ? -12.649 -4.234 3.299 1.00 1.42 41 ASP A O 18
ATOM 32813 N N . GLN A 1 42 ? -10.648 -4.727 4.229 1.00 33.54 42 GLN A N 18
ATOM 32814 C CA . GLN A 1 42 ? -10.669 -3.627 5.215 1.00 53.25 42 GLN A CA 18
ATOM 32815 C C . GLN A 1 42 ? -10.075 -2.326 4.610 1.00 5.22 42 GLN A C 18
ATOM 32816 O O . GLN A 1 42 ? -10.573 -1.231 4.899 1.00 63.43 42 GLN A O 18
ATOM 32830 N N . VAL A 1 43 ? -9.027 -2.460 3.759 1.00 51.12 43 VAL A N 18
ATOM 32831 C CA . VAL A 1 43 ? -8.321 -1.304 3.136 1.00 52.42 43 VAL A CA 18
ATOM 32832 C C . VAL A 1 43 ? -9.272 -0.471 2.251 1.00 61.43 43 VAL A C 18
ATOM 32833 O O . VAL A 1 43 ? -9.224 0.751 2.290 1.00 43.41 43 VAL A O 18
ATOM 32846 N N . ARG A 1 44 ? -10.158 -1.152 1.501 1.00 5.25 44 ARG A N 18
ATOM 32847 C CA . ARG A 1 44 ? -11.111 -0.497 0.565 1.00 11.45 44 ARG A CA 18
ATOM 32848 C C . ARG A 1 44 ? -12.183 0.338 1.318 1.00 21.34 44 ARG A C 18
ATOM 32849 O O . ARG A 1 44 ? -12.784 1.246 0.741 1.00 41.12 44 ARG A O 18
ATOM 32870 N N . GLU A 1 45 ? -12.402 0.007 2.610 1.00 44.01 45 GLU A N 18
ATOM 32871 C CA . GLU A 1 45 ? -13.371 0.703 3.494 1.00 5.02 45 GLU A CA 18
ATOM 32872 C C . GLU A 1 45 ? -12.712 1.926 4.169 1.00 2.13 45 GLU A C 18
ATOM 32873 O O . GLU A 1 45 ? -13.300 3.009 4.231 1.00 64.33 45 GLU A O 18
ATOM 32885 N N . HIS A 1 46 ? -11.474 1.731 4.679 1.00 60.05 46 HIS A N 18
ATOM 32886 C CA . HIS A 1 46 ? -10.669 2.816 5.303 1.00 34.31 46 HIS A CA 18
ATOM 32887 C C . HIS A 1 46 ? -10.217 3.847 4.246 1.00 13.53 46 HIS A C 18
ATOM 32888 O O . HIS A 1 46 ? -9.939 5.006 4.565 1.00 11.43 46 HIS A O 18
ATOM 32903 N N . ALA A 1 47 ? -10.151 3.375 2.993 1.00 14.21 47 ALA A N 18
ATOM 32904 C CA . ALA A 1 47 ? -9.864 4.179 1.797 1.00 21.31 47 ALA A CA 18
ATOM 32905 C C . ALA A 1 47 ? -10.867 5.324 1.635 1.00 55.13 47 ALA A C 18
ATOM 32906 O O . ALA A 1 47 ? -10.509 6.460 1.314 1.00 71.01 47 ALA A O 18
ATOM 32913 N N . ARG A 1 48 ? -12.132 4.978 1.903 1.00 54.12 48 ARG A N 18
ATOM 32914 C CA . ARG A 1 48 ? -13.285 5.866 1.748 1.00 71.12 48 ARG A CA 18
ATOM 32915 C C . ARG A 1 48 ? -13.184 7.095 2.673 1.00 2.10 48 ARG A C 18
ATOM 32916 O O . ARG A 1 48 ? -13.700 8.150 2.340 1.00 44.12 48 ARG A O 18
ATOM 32937 N N . GLU A 1 49 ? -12.480 6.945 3.809 1.00 64.04 49 GLU A N 18
ATOM 32938 C CA . GLU A 1 49 ? -12.319 8.022 4.808 1.00 64.11 49 GLU A CA 18
ATOM 32939 C C . GLU A 1 49 ? -11.410 9.150 4.265 1.00 23.33 49 GLU A C 18
ATOM 32940 O O . GLU A 1 49 ? -11.691 10.336 4.462 1.00 24.44 49 GLU A O 18
ATOM 32952 N N . LEU A 1 50 ? -10.333 8.752 3.561 1.00 4.52 50 LEU A N 18
ATOM 32953 C CA . LEU A 1 50 ? -9.373 9.688 2.930 1.00 13.10 50 LEU A CA 18
ATOM 32954 C C . LEU A 1 50 ? -9.980 10.320 1.663 1.00 54.41 50 LEU A C 18
ATOM 32955 O O . LEU A 1 50 ? -9.695 11.481 1.328 1.00 70.44 50 LEU A O 18
ATOM 32971 N N . GLN A 1 51 ? -10.838 9.535 0.989 1.00 34.32 51 GLN A N 18
ATOM 32972 C CA . GLN A 1 51 ? -11.614 9.977 -0.183 1.00 53.41 51 GLN A CA 18
ATOM 32973 C C . GLN A 1 51 ? -12.636 11.080 0.207 1.00 54.02 51 GLN A C 18
ATOM 32974 O O . GLN A 1 51 ? -12.813 12.050 -0.537 1.00 55.54 51 GLN A O 18
ATOM 32988 N N . LYS A 1 52 ? -13.291 10.913 1.383 1.00 62.22 52 LYS A N 18
ATOM 32989 C CA . LYS A 1 52 ? -14.251 11.912 1.939 1.00 2.42 52 LYS A CA 18
ATOM 32990 C C . LYS A 1 52 ? -13.568 13.276 2.153 1.00 53.24 52 LYS A C 18
ATOM 32991 O O . LYS A 1 52 ? -14.144 14.332 1.877 1.00 51.34 52 LYS A O 18
ATOM 33010 N N . GLN A 1 53 ? -12.323 13.214 2.653 1.00 3.11 53 GLN A N 18
ATOM 33011 C CA . GLN A 1 53 ? -11.498 14.403 2.943 1.00 30.21 53 GLN A CA 18
ATOM 33012 C C . GLN A 1 53 ? -10.998 15.074 1.649 1.00 52.12 53 GLN A C 18
ATOM 33013 O O . GLN A 1 53 ? -10.479 16.193 1.694 1.00 34.41 53 GLN A O 18
ATOM 33027 N N . GLY A 1 54 ? -11.160 14.362 0.508 1.00 25.42 54 GLY A N 18
ATOM 33028 C CA . GLY A 1 54 ? -10.860 14.899 -0.822 1.00 61.43 54 GLY A CA 18
ATOM 33029 C C . GLY A 1 54 ? -9.387 15.196 -1.032 1.00 75.14 54 GLY A C 18
ATOM 33030 O O . GLY A 1 54 ? -9.030 16.126 -1.767 1.00 61.35 54 GLY A O 18
ATOM 33034 N N . ILE A 1 55 ? -8.533 14.411 -0.359 1.00 53.41 55 ILE A N 18
ATOM 33035 C CA . ILE A 1 55 ? -7.082 14.560 -0.439 1.00 0.33 55 ILE A CA 18
ATOM 33036 C C . ILE A 1 55 ? -6.605 14.004 -1.791 1.00 31.14 55 ILE A C 18
ATOM 33037 O O . ILE A 1 55 ? -6.696 12.797 -2.033 1.00 33.32 55 ILE A O 18
ATOM 33053 N N . HIS A 1 56 ? -6.176 14.901 -2.693 1.00 14.13 56 HIS A N 18
ATOM 33054 C CA . HIS A 1 56 ? -5.559 14.502 -3.962 1.00 42.44 56 HIS A CA 18
ATOM 33055 C C . HIS A 1 56 ? -4.067 14.244 -3.704 1.00 45.21 56 HIS A C 18
ATOM 33056 O O . HIS A 1 56 ? -3.309 15.185 -3.471 1.00 12.04 56 HIS A O 18
ATOM 33071 N N . PHE A 1 57 ? -3.655 12.973 -3.754 1.00 5.44 57 PHE A N 18
ATOM 33072 C CA . PHE A 1 57 ? -2.263 12.562 -3.503 1.00 63.40 57 PHE A CA 18
ATOM 33073 C C . PHE A 1 57 ? -1.842 11.541 -4.561 1.00 71.44 57 PHE A C 18
ATOM 33074 O O . PHE A 1 57 ? -2.634 10.672 -4.940 1.00 73.42 57 PHE A O 18
ATOM 33091 N N . GLU A 1 58 ? -0.600 11.654 -5.031 1.00 74.23 58 GLU A N 18
ATOM 33092 C CA . GLU A 1 58 ? -0.052 10.786 -6.076 1.00 71.10 58 GLU A CA 18
ATOM 33093 C C . GLU A 1 58 ? 1.336 10.293 -5.664 1.00 12.31 58 GLU A C 18
ATOM 33094 O O . GLU A 1 58 ? 2.090 11.017 -4.992 1.00 15.21 58 GLU A O 18
ATOM 33106 N N . VAL A 1 59 ? 1.639 9.051 -6.083 1.00 3.31 59 VAL A N 18
ATOM 33107 C CA . VAL A 1 59 ? 2.924 8.390 -5.861 1.00 11.21 59 VAL A CA 18
ATOM 33108 C C . VAL A 1 59 ? 4.055 9.201 -6.518 1.00 25.31 59 VAL A C 18
ATOM 33109 O O . VAL A 1 59 ? 4.059 9.393 -7.741 1.00 70.14 59 VAL A O 18
ATOM 33122 N N . LYS A 1 60 ? 4.969 9.715 -5.685 1.00 12.32 60 LYS A N 18
ATOM 33123 C CA . LYS A 1 60 ? 6.164 10.437 -6.143 1.00 54.24 60 LYS A CA 18
ATOM 33124 C C . LYS A 1 60 ? 7.309 9.444 -6.374 1.00 71.21 60 LYS A C 18
ATOM 33125 O O . LYS A 1 60 ? 7.871 9.350 -7.470 1.00 40.23 60 LYS A O 18
ATOM 33144 N N . ARG A 1 61 ? 7.603 8.672 -5.324 1.00 13.31 61 ARG A N 18
ATOM 33145 C CA . ARG A 1 61 ? 8.829 7.867 -5.217 1.00 24.21 61 ARG A CA 18
ATOM 33146 C C . ARG A 1 61 ? 8.482 6.500 -4.610 1.00 42.00 61 ARG A C 18
ATOM 33147 O O . ARG A 1 61 ? 7.833 6.460 -3.578 1.00 23.03 61 ARG A O 18
ATOM 33168 N N . VAL A 1 62 ? 8.879 5.401 -5.279 1.00 72.55 62 VAL A N 18
ATOM 33169 C CA . VAL A 1 62 ? 8.825 4.026 -4.724 1.00 52.20 62 VAL A CA 18
ATOM 33170 C C . VAL A 1 62 ? 10.237 3.449 -4.766 1.00 35.23 62 VAL A C 18
ATOM 33171 O O . VAL A 1 62 ? 10.811 3.306 -5.853 1.00 4.44 62 VAL A O 18
ATOM 33184 N N . GLU A 1 63 ? 10.803 3.159 -3.591 1.00 53.54 63 GLU A N 18
ATOM 33185 C CA . GLU A 1 63 ? 12.101 2.487 -3.455 1.00 72.34 63 GLU A CA 18
ATOM 33186 C C . GLU A 1 63 ? 11.947 1.326 -2.462 1.00 30.15 63 GLU A C 18
ATOM 33187 O O . GLU A 1 63 ? 11.782 1.539 -1.255 1.00 44.11 63 GLU A O 18
ATOM 33199 N N . VAL A 1 64 ? 11.971 0.100 -3.005 1.00 23.33 64 VAL A N 18
ATOM 33200 C CA . VAL A 1 64 ? 11.754 -1.139 -2.251 1.00 74.31 64 VAL A CA 18
ATOM 33201 C C . VAL A 1 64 ? 13.115 -1.771 -1.874 1.00 61.22 64 VAL A C 18
ATOM 33202 O O . VAL A 1 64 ? 13.956 -2.031 -2.739 1.00 65.41 64 VAL A O 18
ATOM 33215 N N . THR A 1 65 ? 13.337 -1.956 -0.565 1.00 65.33 65 THR A N 18
ATOM 33216 C CA . THR A 1 65 ? 14.539 -2.596 -0.018 1.00 42.31 65 THR A CA 18
ATOM 33217 C C . THR A 1 65 ? 14.106 -3.676 0.978 1.00 41.41 65 THR A C 18
ATOM 33218 O O . THR A 1 65 ? 13.310 -3.406 1.884 1.00 22.31 65 THR A O 18
ATOM 33229 N N . THR A 1 66 ? 14.618 -4.893 0.796 1.00 70.31 66 THR A N 18
ATOM 33230 C CA . THR A 1 66 ? 14.275 -6.043 1.638 1.00 72.13 66 THR A CA 18
ATOM 33231 C C . THR A 1 66 ? 15.206 -6.125 2.857 1.00 4.25 66 THR A C 18
ATOM 33232 O O . THR A 1 66 ? 16.342 -5.633 2.828 1.00 53.34 66 THR A O 18
ATOM 33243 N N . ASP A 1 67 ? 14.691 -6.751 3.917 1.00 60.23 67 ASP A N 18
ATOM 33244 C CA . ASP A 1 67 ? 15.403 -6.981 5.180 1.00 2.15 67 ASP A CA 18
ATOM 33245 C C . ASP A 1 67 ? 15.091 -8.420 5.633 1.00 25.53 67 ASP A C 18
ATOM 33246 O O . ASP A 1 67 ? 14.104 -8.669 6.338 1.00 63.22 67 ASP A O 18
ATOM 33255 N N . GLY A 1 68 ? 15.904 -9.362 5.123 1.00 5.22 68 GLY A N 18
ATOM 33256 C CA . GLY A 1 68 ? 15.703 -10.793 5.339 1.00 21.24 68 GLY A CA 18
ATOM 33257 C C . GLY A 1 68 ? 14.467 -11.312 4.607 1.00 11.14 68 GLY A C 18
ATOM 33258 O O . GLY A 1 68 ? 14.496 -11.532 3.388 1.00 52.42 68 GLY A O 18
ATOM 33262 N N . ASN A 1 69 ? 13.372 -11.486 5.365 1.00 71.13 69 ASN A N 18
ATOM 33263 C CA . ASN A 1 69 ? 12.064 -11.944 4.842 1.00 71.40 69 ASN A CA 18
ATOM 33264 C C . ASN A 1 69 ? 11.016 -10.816 4.889 1.00 51.31 69 ASN A C 18
ATOM 33265 O O . ASN A 1 69 ? 9.952 -10.938 4.275 1.00 34.12 69 ASN A O 18
ATOM 33276 N N . THR A 1 70 ? 11.325 -9.715 5.591 1.00 20.40 70 THR A N 18
ATOM 33277 C CA . THR A 1 70 ? 10.409 -8.572 5.724 1.00 62.32 70 THR A CA 18
ATOM 33278 C C . THR A 1 70 ? 10.836 -7.453 4.759 1.00 45.13 70 THR A C 18
ATOM 33279 O O . THR A 1 70 ? 11.946 -6.923 4.860 1.00 62.44 70 THR A O 18
ATOM 33290 N N . VAL A 1 71 ? 9.940 -7.110 3.836 1.00 73.42 71 VAL A N 18
ATOM 33291 C CA . VAL A 1 71 ? 10.176 -6.088 2.808 1.00 73.23 71 VAL A CA 18
ATOM 33292 C C . VAL A 1 71 ? 9.793 -4.701 3.350 1.00 52.23 71 VAL A C 18
ATOM 33293 O O . VAL A 1 71 ? 8.805 -4.565 4.071 1.00 15.33 71 VAL A O 18
ATOM 33306 N N . ASN A 1 72 ? 10.593 -3.684 3.004 1.00 52.24 72 ASN A N 18
ATOM 33307 C CA . ASN A 1 72 ? 10.388 -2.293 3.439 1.00 21.40 72 ASN A CA 18
ATOM 33308 C C . ASN A 1 72 ? 10.299 -1.396 2.197 1.00 3.31 72 ASN A C 18
ATOM 33309 O O . ASN A 1 72 ? 11.317 -1.086 1.561 1.00 15.23 72 ASN A O 18
ATOM 33320 N N . VAL A 1 73 ? 9.063 -1.032 1.823 1.00 62.20 73 VAL A N 18
ATOM 33321 C CA . VAL A 1 73 ? 8.789 -0.157 0.675 1.00 34.21 73 VAL A CA 18
ATOM 33322 C C . VAL A 1 73 ? 8.675 1.298 1.159 1.00 43.44 73 VAL A C 18
ATOM 33323 O O . VAL A 1 73 ? 7.696 1.670 1.817 1.00 22.44 73 VAL A O 18
ATOM 33336 N N . THR A 1 74 ? 9.706 2.098 0.861 1.00 65.41 74 THR A N 18
ATOM 33337 C CA . THR A 1 74 ? 9.713 3.536 1.138 1.00 74.11 74 THR A CA 18
ATOM 33338 C C . THR A 1 74 ? 9.046 4.270 -0.041 1.00 34.05 74 THR A C 18
ATOM 33339 O O . THR A 1 74 ? 9.621 4.361 -1.134 1.00 61.52 74 THR A O 18
ATOM 33350 N N . VAL A 1 75 ? 7.818 4.749 0.182 1.00 44.11 75 VAL A N 18
ATOM 33351 C CA . VAL A 1 75 ? 6.998 5.408 -0.844 1.00 50.44 75 VAL A CA 18
ATOM 33352 C C . VAL A 1 75 ? 6.455 6.758 -0.322 1.00 54.10 75 VAL A C 18
ATOM 33353 O O . VAL A 1 75 ? 5.713 6.817 0.660 1.00 73.12 75 VAL A O 18
ATOM 33366 N N . GLU A 1 76 ? 6.885 7.844 -0.984 1.00 42.43 76 GLU A N 18
ATOM 33367 C CA . GLU A 1 76 ? 6.444 9.215 -0.697 1.00 61.42 76 GLU A CA 18
ATOM 33368 C C . GLU A 1 76 ? 5.321 9.602 -1.671 1.00 4.51 76 GLU A C 18
ATOM 33369 O O . GLU A 1 76 ? 5.374 9.231 -2.848 1.00 20.01 76 GLU A O 18
ATOM 33381 N N . LEU A 1 77 ? 4.295 10.311 -1.163 1.00 73.12 77 LEU A N 18
ATOM 33382 C CA . LEU A 1 77 ? 3.176 10.840 -1.977 1.00 1.40 77 LEU A CA 18
ATOM 33383 C C . LEU A 1 77 ? 2.899 12.287 -1.566 1.00 52.24 77 LEU A C 18
ATOM 33384 O O . LEU A 1 77 ? 2.983 12.603 -0.375 1.00 72.31 77 LEU A O 18
ATOM 33400 N N . GLU A 1 78 ? 2.557 13.171 -2.533 1.00 31.21 78 GLU A N 18
ATOM 33401 C CA . GLU A 1 78 ? 2.298 14.597 -2.213 1.00 15.22 78 GLU A CA 18
ATOM 33402 C C . GLU A 1 78 ? 0.781 14.799 -1.956 1.00 4.11 78 GLU A C 18
ATOM 33403 O O . GLU A 1 78 ? -0.055 14.747 -2.865 1.00 45.30 78 GLU A O 18
ATOM 33415 N N . GLU A 1 79 ? 0.431 14.970 -0.674 1.00 31.42 79 GLU A N 18
ATOM 33416 C CA . GLU A 1 79 ? -0.960 15.133 -0.229 1.00 54.40 79 GLU A CA 18
ATOM 33417 C C . GLU A 1 79 ? -1.381 16.603 -0.344 1.00 63.24 79 GLU A C 18
ATOM 33418 O O . GLU A 1 79 ? -0.956 17.459 0.444 1.00 51.35 79 GLU A O 18
ATOM 33430 N N . THR A 1 80 ? -2.198 16.875 -1.364 1.00 21.23 80 THR A N 18
ATOM 33431 C CA . THR A 1 80 ? -2.711 18.201 -1.679 1.00 74.24 80 THR A CA 18
ATOM 33432 C C . THR A 1 80 ? -4.167 18.288 -1.182 1.00 0.32 80 THR A C 18
ATOM 33433 O O . THR A 1 80 ? -5.060 17.623 -1.725 1.00 20.42 80 THR A O 18
ATOM 33444 N N . THR A 1 81 ? -4.371 19.033 -0.087 1.00 33.11 81 THR A N 18
ATOM 33445 C CA . THR A 1 81 ? -5.689 19.253 0.527 1.00 44.31 81 THR A CA 18
ATOM 33446 C C . THR A 1 81 ? -5.730 20.652 1.177 1.00 60.13 81 THR A C 18
ATOM 33447 O O . THR A 1 81 ? -4.734 21.103 1.752 1.00 53.43 81 THR A O 18
ATOM 33458 N N . GLY A 1 82 ? -6.879 21.343 1.041 1.00 3.25 82 GLY A N 18
ATOM 33459 C CA . GLY A 1 82 ? -7.087 22.667 1.650 1.00 31.15 82 GLY A CA 18
ATOM 33460 C C . GLY A 1 82 ? -6.214 23.774 1.053 1.00 24.23 82 GLY A C 18
ATOM 33461 O O . GLY A 1 82 ? -5.922 24.773 1.726 1.00 75.03 82 GLY A O 18
ATOM 33465 N N . GLY A 1 83 ? -5.801 23.589 -0.212 1.00 13.11 83 GLY A N 18
ATOM 33466 C CA . GLY A 1 83 ? -4.958 24.558 -0.929 1.00 31.14 83 GLY A CA 18
ATOM 33467 C C . GLY A 1 83 ? -3.459 24.371 -0.696 1.00 4.21 83 GLY A C 18
ATOM 33468 O O . GLY A 1 83 ? -2.644 25.058 -1.331 1.00 53.33 83 GLY A O 18
ATOM 33472 N N . THR A 1 84 ? -3.082 23.448 0.211 1.00 2.23 84 THR A N 18
ATOM 33473 C CA . THR A 1 84 ? -1.668 23.188 0.554 1.00 32.12 84 THR A CA 18
ATOM 33474 C C . THR A 1 84 ? -1.262 21.744 0.179 1.00 71.13 84 THR A C 18
ATOM 33475 O O . THR A 1 84 ? -2.038 20.797 0.348 1.00 32.42 84 THR A O 18
ATOM 33486 N N . THR A 1 85 ? -0.048 21.606 -0.368 1.00 32.23 85 THR A N 18
ATOM 33487 C CA . THR A 1 85 ? 0.569 20.316 -0.701 1.00 53.21 85 THR A CA 18
ATOM 33488 C C . THR A 1 85 ? 1.589 19.932 0.397 1.00 64.34 85 THR A C 18
ATOM 33489 O O . THR A 1 85 ? 2.250 20.811 0.963 1.00 32.22 85 THR A O 18
ATOM 33500 N N . THR A 1 86 ? 1.700 18.627 0.710 1.00 44.13 86 THR A N 18
ATOM 33501 C CA . THR A 1 86 ? 2.649 18.101 1.710 1.00 3.34 86 THR A CA 18
ATOM 33502 C C . THR A 1 86 ? 3.182 16.735 1.246 1.00 23.22 86 THR A C 18
ATOM 33503 O O . THR A 1 86 ? 2.414 15.775 1.164 1.00 24.24 86 THR A O 18
ATOM 33514 N N . ASN A 1 87 ? 4.491 16.648 0.953 1.00 51.05 87 ASN A N 18
ATOM 33515 C CA . ASN A 1 87 ? 5.131 15.380 0.562 1.00 34.32 87 ASN A CA 18
ATOM 33516 C C . ASN A 1 87 ? 5.342 14.521 1.825 1.00 63.33 87 ASN A C 18
ATOM 33517 O O . ASN A 1 87 ? 6.259 14.761 2.623 1.00 73.10 87 ASN A O 18
ATOM 33528 N N . THR A 1 88 ? 4.440 13.547 1.998 1.00 31.30 88 THR A N 18
ATOM 33529 C CA . THR A 1 88 ? 4.378 12.667 3.175 1.00 24.45 88 THR A CA 18
ATOM 33530 C C . THR A 1 88 ? 4.964 11.286 2.834 1.00 22.23 88 THR A C 18
ATOM 33531 O O . THR A 1 88 ? 4.528 10.639 1.876 1.00 42.02 88 THR A O 18
ATOM 33542 N N . THR A 1 89 ? 5.957 10.847 3.620 1.00 23.33 89 THR A N 18
ATOM 33543 C CA . THR A 1 89 ? 6.662 9.584 3.395 1.00 31.42 89 THR A CA 18
ATOM 33544 C C . THR A 1 89 ? 6.017 8.458 4.226 1.00 52.33 89 THR A C 18
ATOM 33545 O O . THR A 1 89 ? 5.981 8.515 5.466 1.00 71.21 89 THR A O 18
ATOM 33556 N N . TYR A 1 90 ? 5.479 7.460 3.521 1.00 52.44 90 TYR A N 18
ATOM 33557 C CA . TYR A 1 90 ? 4.901 6.251 4.112 1.00 73.22 90 TYR A CA 18
ATOM 33558 C C . TYR A 1 90 ? 5.880 5.096 3.889 1.00 51.14 90 TYR A C 18
ATOM 33559 O O . TYR A 1 90 ? 6.327 4.868 2.764 1.00 24.01 90 TYR A O 18
ATOM 33577 N N . GLU A 1 91 ? 6.229 4.387 4.961 1.00 24.21 91 GLU A N 18
ATOM 33578 C CA . GLU A 1 91 ? 7.100 3.209 4.882 1.00 41.14 91 GLU A CA 18
ATOM 33579 C C . GLU A 1 91 ? 6.240 1.978 5.181 1.00 13.13 91 GLU A C 18
ATOM 33580 O O . GLU A 1 91 ? 5.932 1.688 6.342 1.00 30.55 91 GLU A O 18
ATOM 33592 N N . LEU A 1 92 ? 5.835 1.268 4.116 1.00 72.51 92 LEU A N 18
ATOM 33593 C CA . LEU A 1 92 ? 4.971 0.092 4.234 1.00 0.34 92 LEU A CA 18
ATOM 33594 C C . LEU A 1 92 ? 5.859 -1.129 4.423 1.00 42.11 92 LEU A C 18
ATOM 33595 O O . LEU A 1 92 ? 6.534 -1.587 3.492 1.00 42.25 92 LEU A O 18
ATOM 33611 N N . ARG A 1 93 ? 5.870 -1.617 5.657 1.00 55.00 93 ARG A N 18
ATOM 33612 C CA . ARG A 1 93 ? 6.681 -2.748 6.069 1.00 53.40 93 ARG A CA 18
ATOM 33613 C C . ARG A 1 93 ? 5.844 -4.024 5.886 1.00 13.10 93 ARG A C 18
ATOM 33614 O O . ARG A 1 93 ? 4.992 -4.354 6.722 1.00 13.23 93 ARG A O 18
ATOM 33635 N N . PHE A 1 94 ? 6.082 -4.720 4.771 1.00 44.41 94 PHE A N 18
ATOM 33636 C CA . PHE A 1 94 ? 5.363 -5.949 4.435 1.00 54.24 94 PHE A CA 18
ATOM 33637 C C . PHE A 1 94 ? 6.086 -7.137 5.072 1.00 45.44 94 PHE A C 18
ATOM 33638 O O . PHE A 1 94 ? 7.176 -7.525 4.648 1.00 70.51 94 PHE A O 18
ATOM 33655 N N . GLU A 1 95 ? 5.459 -7.698 6.114 1.00 11.22 95 GLU A N 18
ATOM 33656 C CA . GLU A 1 95 ? 6.000 -8.832 6.863 1.00 24.24 95 GLU A CA 18
ATOM 33657 C C . GLU A 1 95 ? 5.344 -10.114 6.342 1.00 31.32 95 GLU A C 18
ATOM 33658 O O . GLU A 1 95 ? 4.114 -10.163 6.162 1.00 65.12 95 GLU A O 18
ATOM 33670 N N . VAL A 1 96 ? 6.158 -11.142 6.082 1.00 72.31 96 VAL A N 18
ATOM 33671 C CA . VAL A 1 96 ? 5.651 -12.445 5.645 1.00 54.14 96 VAL A CA 18
ATOM 33672 C C . VAL A 1 96 ? 5.235 -13.279 6.863 1.00 0.14 96 VAL A C 18
ATOM 33673 O O . VAL A 1 96 ? 5.858 -13.208 7.932 1.00 33.14 96 VAL A O 18
ATOM 33686 N N . ASP A 1 97 ? 4.151 -14.028 6.698 1.00 43.24 97 ASP A N 18
ATOM 33687 C CA . ASP A 1 97 ? 3.748 -15.077 7.627 1.00 23.11 97 ASP A CA 18
ATOM 33688 C C . ASP A 1 97 ? 4.105 -16.403 6.959 1.00 45.42 97 ASP A C 18
ATOM 33689 O O . ASP A 1 97 ? 3.463 -16.809 5.980 1.00 75.25 97 ASP A O 18
ATOM 33698 N N . GLY A 1 98 ? 5.188 -17.018 7.447 1.00 23.53 98 GLY A N 18
ATOM 33699 C CA . GLY A 1 98 ? 5.768 -18.201 6.835 1.00 13.10 98 GLY A CA 18
ATOM 33700 C C . GLY A 1 98 ? 6.573 -17.843 5.594 1.00 21.14 98 GLY A C 18
ATOM 33701 O O . GLY A 1 98 ? 7.693 -17.335 5.700 1.00 22.21 98 GLY A O 18
ATOM 33705 N N . ASP A 1 99 ? 5.964 -18.051 4.421 1.00 43.12 99 ASP A N 18
ATOM 33706 C CA . ASP A 1 99 ? 6.640 -17.943 3.108 1.00 14.00 99 ASP A CA 18
ATOM 33707 C C . ASP A 1 99 ? 5.940 -16.938 2.161 1.00 60.01 99 ASP A C 18
ATOM 33708 O O . ASP A 1 99 ? 6.383 -16.750 1.018 1.00 14.34 99 ASP A O 18
ATOM 33717 N N . THR A 1 100 ? 4.838 -16.323 2.635 1.00 70.12 100 THR A N 18
ATOM 33718 C CA . THR A 1 100 ? 4.028 -15.374 1.842 1.00 52.13 100 THR A CA 18
ATOM 33719 C C . THR A 1 100 ? 3.581 -14.188 2.720 1.00 31.31 100 THR A C 18
ATOM 33720 O O . THR A 1 100 ? 3.393 -14.352 3.932 1.00 44.00 100 THR A O 18
ATOM 33731 N N . ILE A 1 101 ? 3.407 -13.003 2.094 1.00 14.22 101 ILE A N 18
ATOM 33732 C CA . ILE A 1 101 ? 3.127 -11.746 2.814 1.00 42.23 101 ILE A CA 18
ATOM 33733 C C . ILE A 1 101 ? 1.667 -11.723 3.292 1.00 54.20 101 ILE A C 18
ATOM 33734 O O . ILE A 1 101 ? 0.744 -11.789 2.472 1.00 1.22 101 ILE A O 18
ATOM 33750 N N . ARG A 1 102 ? 1.471 -11.633 4.618 1.00 13.51 102 ARG A N 18
ATOM 33751 C CA . ARG A 1 102 ? 0.137 -11.626 5.260 1.00 44.14 102 ARG A CA 18
ATOM 33752 C C . ARG A 1 102 ? 0.027 -10.470 6.268 1.00 32.52 102 ARG A C 18
ATOM 33753 O O . ARG A 1 102 ? -0.905 -10.432 7.081 1.00 12.24 102 ARG A O 18
ATOM 33774 N N . ARG A 1 103 ? 0.963 -9.506 6.189 1.00 33.31 103 ARG A N 18
ATOM 33775 C CA . ARG A 1 103 ? 1.026 -8.386 7.132 1.00 44.21 103 ARG A CA 18
ATOM 33776 C C . ARG A 1 103 ? 1.623 -7.154 6.447 1.00 20.45 103 ARG A C 18
ATOM 33777 O O . ARG A 1 103 ? 2.575 -7.268 5.675 1.00 1.14 103 ARG A O 18
ATOM 33798 N N . VAL A 1 104 ? 1.024 -5.990 6.721 1.00 44.52 104 VAL A N 18
ATOM 33799 C CA . VAL A 1 104 ? 1.514 -4.681 6.269 1.00 33.01 104 VAL A CA 18
ATOM 33800 C C . VAL A 1 104 ? 1.400 -3.682 7.439 1.00 32.41 104 VAL A C 18
ATOM 33801 O O . VAL A 1 104 ? 0.316 -3.480 7.999 1.00 13.23 104 VAL A O 18
ATOM 33814 N N . THR A 1 105 ? 2.542 -3.120 7.856 1.00 1.52 105 THR A N 18
ATOM 33815 C CA . THR A 1 105 ? 2.599 -2.090 8.894 1.00 50.42 105 THR A CA 18
ATOM 33816 C C . THR A 1 105 ? 3.042 -0.774 8.231 1.00 71.20 105 THR A C 18
ATOM 33817 O O . THR A 1 105 ? 4.221 -0.606 7.903 1.00 32.44 105 THR A O 18
ATOM 33828 N N . VAL A 1 106 ? 2.088 0.146 8.027 1.00 14.43 106 VAL A N 18
ATOM 33829 C CA . VAL A 1 106 ? 2.352 1.443 7.383 1.00 34.54 106 VAL A CA 18
ATOM 33830 C C . VAL A 1 106 ? 2.811 2.459 8.456 1.00 75.42 106 VAL A C 18
ATOM 33831 O O . VAL A 1 106 ? 2.033 2.878 9.327 1.00 32.33 106 VAL A O 18
ATOM 33844 N N . THR A 1 107 ? 4.112 2.780 8.426 1.00 13.41 107 THR A N 18
ATOM 33845 C CA . THR A 1 107 ? 4.728 3.735 9.344 1.00 1.01 107 THR A CA 18
ATOM 33846 C C . THR A 1 107 ? 4.743 5.116 8.673 1.00 30.13 107 THR A C 18
ATOM 33847 O O . THR A 1 107 ? 5.523 5.372 7.743 1.00 24.24 107 THR A O 18
ATOM 33858 N N . GLN A 1 108 ? 3.829 5.979 9.124 1.00 21.24 108 GLN A N 18
ATOM 33859 C CA . GLN A 1 108 ? 3.710 7.352 8.642 1.00 65.13 108 GLN A CA 18
ATOM 33860 C C . GLN A 1 108 ? 4.657 8.231 9.468 1.00 64.01 108 GLN A C 18
ATOM 33861 O O . GLN A 1 108 ? 4.583 8.231 10.702 1.00 55.43 108 GLN A O 18
ATOM 33875 N N . ASN A 1 109 ? 5.568 8.938 8.780 1.00 12.13 109 ASN A N 18
ATOM 33876 C CA . ASN A 1 109 ? 6.607 9.769 9.422 1.00 13.01 109 ASN A CA 18
ATOM 33877 C C . ASN A 1 109 ? 5.984 11.002 10.115 1.00 43.40 109 ASN A C 18
ATOM 33878 O O . ASN A 1 109 ? 4.847 11.383 9.812 1.00 53.10 109 ASN A O 18
ATOM 33889 N N . GLY A 1 110 ? 6.737 11.602 11.055 1.00 73.13 110 GLY A N 18
ATOM 33890 C CA . GLY A 1 110 ? 6.281 12.783 11.796 1.00 3.34 110 GLY A CA 18
ATOM 33891 C C . GLY A 1 110 ? 5.510 12.419 13.060 1.00 34.21 110 GLY A C 18
ATOM 33892 O O . GLY A 1 110 ? 4.447 11.802 12.975 1.00 44.42 110 GLY A O 18
ATOM 33896 N N . GLY A 1 111 ? 6.056 12.801 14.232 1.00 62.03 111 GLY A N 18
ATOM 33897 C CA . GLY A 1 111 ? 5.427 12.539 15.535 1.00 71.41 111 GLY A CA 18
ATOM 33898 C C . GLY A 1 111 ? 5.802 11.183 16.133 1.00 2.11 111 GLY A C 18
ATOM 33899 O O . GLY A 1 111 ? 4.967 10.533 16.768 1.00 3.24 111 GLY A O 18
ATOM 33903 N N . SER A 1 112 ? 7.066 10.765 15.943 1.00 33.50 112 SER A N 18
ATOM 33904 C CA . SER A 1 112 ? 7.571 9.472 16.451 1.00 14.22 112 SER A CA 18
ATOM 33905 C C . SER A 1 112 ? 8.116 9.634 17.890 1.00 14.12 112 SER A C 18
ATOM 33906 O O . SER A 1 112 ? 9.336 9.719 18.107 1.00 71.25 112 SER A O 18
ATOM 33914 N N . LEU A 1 113 ? 7.182 9.733 18.867 1.00 1.34 113 LEU A N 18
ATOM 33915 C CA . LEU A 1 113 ? 7.512 9.838 20.305 1.00 71.25 113 LEU A CA 18
ATOM 33916 C C . LEU A 1 113 ? 8.043 8.488 20.824 1.00 73.25 113 LEU A C 18
ATOM 33917 O O . LEU A 1 113 ? 7.269 7.548 21.038 1.00 55.11 113 LEU A O 18
ATOM 33933 N N . GLU A 1 114 ? 9.369 8.394 20.975 1.00 13.50 114 GLU A N 18
ATOM 33934 C CA . GLU A 1 114 ? 10.025 7.214 21.557 1.00 30.11 114 GLU A CA 18
ATOM 33935 C C . GLU A 1 114 ? 10.003 7.306 23.094 1.00 13.42 114 GLU A C 18
ATOM 33936 O O . GLU A 1 114 ? 10.376 8.339 23.665 1.00 74.43 114 GLU A O 18
ATOM 33948 N N . HIS A 1 115 ? 9.581 6.210 23.749 1.00 1.02 115 HIS A N 18
ATOM 33949 C CA . HIS A 1 115 ? 9.399 6.155 25.206 1.00 23.45 115 HIS A CA 18
ATOM 33950 C C . HIS A 1 115 ? 10.730 5.753 25.864 1.00 34.34 115 HIS A C 18
ATOM 33951 O O . HIS A 1 115 ? 11.001 4.569 26.094 1.00 1.10 115 HIS A O 18
ATOM 33966 N N . HIS A 1 116 ? 11.594 6.760 26.066 1.00 73.03 116 HIS A N 18
ATOM 33967 C CA . HIS A 1 116 ? 12.911 6.602 26.703 1.00 40.24 116 HIS A CA 18
ATOM 33968 C C . HIS A 1 116 ? 12.860 7.208 28.118 1.00 64.01 116 HIS A C 18
ATOM 33969 O O . HIS A 1 116 ? 12.752 8.429 28.274 1.00 10.32 116 HIS A O 18
ATOM 33984 N N . HIS A 1 117 ? 12.893 6.339 29.143 1.00 62.11 117 HIS A N 18
ATOM 33985 C CA . HIS A 1 117 ? 12.888 6.741 30.567 1.00 1.11 117 HIS A CA 18
ATOM 33986 C C . HIS A 1 117 ? 13.925 5.920 31.346 1.00 31.05 117 HIS A C 18
ATOM 33987 O O . HIS A 1 117 ? 14.339 4.841 30.901 1.00 31.00 117 HIS A O 18
ATOM 34002 N N . HIS A 1 118 ? 14.342 6.443 32.510 1.00 61.44 118 HIS A N 18
ATOM 34003 C CA . HIS A 1 118 ? 15.265 5.735 33.423 1.00 1.14 118 HIS A CA 18
ATOM 34004 C C . HIS A 1 118 ? 14.539 4.598 34.171 1.00 71.23 118 HIS A C 18
ATOM 34005 O O . HIS A 1 118 ? 15.162 3.599 34.541 1.00 12.14 118 HIS A O 18
ATOM 34020 N N . HIS A 1 119 ? 13.217 4.758 34.383 1.00 74.45 119 HIS A N 18
ATOM 34021 C CA . HIS A 1 119 ? 12.376 3.753 35.079 1.00 64.42 119 HIS A CA 18
ATOM 34022 C C . HIS A 1 119 ? 11.047 3.542 34.332 1.00 63.40 119 HIS A C 18
ATOM 34023 O O . HIS A 1 119 ? 10.434 4.505 33.854 1.00 14.23 119 HIS A O 18
ATOM 34038 N N . HIS A 1 120 ? 10.625 2.262 34.233 1.00 34.32 120 HIS A N 18
ATOM 34039 C CA . HIS A 1 120 ? 9.323 1.875 33.649 1.00 31.21 120 HIS A CA 18
ATOM 34040 C C . HIS A 1 120 ? 8.195 2.008 34.703 1.00 44.34 120 HIS A C 18
ATOM 34041 O O . HIS A 1 120 ? 8.354 1.476 35.824 1.00 50.24 120 HIS A O 18
ATOM 34057 N N . MET A 1 1 ? 4.753 -13.778 -3.213 1.00 52.22 1 MET A N 19
ATOM 34058 C CA . MET A 1 1 ? 4.025 -14.790 -4.022 1.00 64.00 1 MET A CA 19
ATOM 34059 C C . MET A 1 1 ? 5.049 -15.701 -4.735 1.00 13.21 1 MET A C 19
ATOM 34060 O O . MET A 1 1 ? 5.439 -16.730 -4.174 1.00 13.01 1 MET A O 19
ATOM 34076 N N . GLN A 1 2 ? 5.509 -15.313 -5.949 1.00 10.02 2 GLN A N 19
ATOM 34077 C CA . GLN A 1 2 ? 6.670 -15.960 -6.604 1.00 3.34 2 GLN A CA 19
ATOM 34078 C C . GLN A 1 2 ? 7.966 -15.313 -6.085 1.00 60.40 2 GLN A C 19
ATOM 34079 O O . GLN A 1 2 ? 9.040 -15.926 -6.114 1.00 22.44 2 GLN A O 19
ATOM 34093 N N . ASP A 1 3 ? 7.822 -14.068 -5.587 1.00 71.43 3 ASP A N 19
ATOM 34094 C CA . ASP A 1 3 ? 8.930 -13.242 -5.096 1.00 21.32 3 ASP A CA 19
ATOM 34095 C C . ASP A 1 3 ? 8.449 -12.337 -3.941 1.00 13.35 3 ASP A C 19
ATOM 34096 O O . ASP A 1 3 ? 7.237 -12.110 -3.774 1.00 70.24 3 ASP A O 19
ATOM 34105 N N . ILE A 1 4 ? 9.419 -11.840 -3.154 1.00 43.42 4 ILE A N 19
ATOM 34106 C CA . ILE A 1 4 ? 9.191 -10.984 -1.978 1.00 45.32 4 ILE A CA 19
ATOM 34107 C C . ILE A 1 4 ? 9.090 -9.498 -2.385 1.00 52.35 4 ILE A C 19
ATOM 34108 O O . ILE A 1 4 ? 8.108 -8.821 -2.046 1.00 31.24 4 ILE A O 19
ATOM 34124 N N . VAL A 1 5 ? 10.107 -9.022 -3.144 1.00 71.13 5 VAL A N 19
ATOM 34125 C CA . VAL A 1 5 ? 10.273 -7.592 -3.499 1.00 63.24 5 VAL A CA 19
ATOM 34126 C C . VAL A 1 5 ? 9.111 -7.120 -4.405 1.00 64.13 5 VAL A C 19
ATOM 34127 O O . VAL A 1 5 ? 8.577 -6.017 -4.239 1.00 1.30 5 VAL A O 19
ATOM 34140 N N . GLU A 1 6 ? 8.737 -8.005 -5.352 1.00 2.31 6 GLU A N 19
ATOM 34141 C CA . GLU A 1 6 ? 7.617 -7.806 -6.286 1.00 45.30 6 GLU A CA 19
ATOM 34142 C C . GLU A 1 6 ? 6.289 -7.660 -5.529 1.00 53.43 6 GLU A C 19
ATOM 34143 O O . GLU A 1 6 ? 5.594 -6.654 -5.680 1.00 75.50 6 GLU A O 19
ATOM 34155 N N . ALA A 1 7 ? 5.974 -8.680 -4.701 1.00 13.02 7 ALA A N 19
ATOM 34156 C CA . ALA A 1 7 ? 4.694 -8.767 -3.979 1.00 25.33 7 ALA A CA 19
ATOM 34157 C C . ALA A 1 7 ? 4.525 -7.598 -2.990 1.00 53.43 7 ALA A C 19
ATOM 34158 O O . ALA A 1 7 ? 3.411 -7.167 -2.720 1.00 31.34 7 ALA A O 19
ATOM 34165 N N . ALA A 1 8 ? 5.655 -7.075 -2.490 1.00 71.30 8 ALA A N 19
ATOM 34166 C CA . ALA A 1 8 ? 5.684 -5.918 -1.582 1.00 63.23 8 ALA A CA 19
ATOM 34167 C C . ALA A 1 8 ? 5.350 -4.609 -2.318 1.00 65.42 8 ALA A C 19
ATOM 34168 O O . ALA A 1 8 ? 4.529 -3.814 -1.855 1.00 13.33 8 ALA A O 19
ATOM 34175 N N . LYS A 1 9 ? 6.016 -4.407 -3.466 1.00 31.43 9 LYS A N 19
ATOM 34176 C CA . LYS A 1 9 ? 5.918 -3.170 -4.260 1.00 21.22 9 LYS A CA 19
ATOM 34177 C C . LYS A 1 9 ? 4.517 -3.025 -4.892 1.00 43.41 9 LYS A C 19
ATOM 34178 O O . LYS A 1 9 ? 3.900 -1.954 -4.813 1.00 54.41 9 LYS A O 19
ATOM 34197 N N . GLN A 1 10 ? 4.029 -4.131 -5.491 1.00 3.12 10 GLN A N 19
ATOM 34198 C CA . GLN A 1 10 ? 2.685 -4.209 -6.091 1.00 61.33 10 GLN A CA 19
ATOM 34199 C C . GLN A 1 10 ? 1.604 -3.988 -5.023 1.00 21.45 10 GLN A C 19
ATOM 34200 O O . GLN A 1 10 ? 0.602 -3.312 -5.281 1.00 44.41 10 GLN A O 19
ATOM 34214 N N . ALA A 1 11 ? 1.833 -4.564 -3.824 1.00 62.12 11 ALA A N 19
ATOM 34215 C CA . ALA A 1 11 ? 0.950 -4.375 -2.673 1.00 44.33 11 ALA A CA 19
ATOM 34216 C C . ALA A 1 11 ? 0.831 -2.892 -2.299 1.00 24.24 11 ALA A C 19
ATOM 34217 O O . ALA A 1 11 ? -0.282 -2.366 -2.202 1.00 33.02 11 ALA A O 19
ATOM 34224 N N . ALA A 1 12 ? 1.997 -2.230 -2.160 1.00 10.22 12 ALA A N 19
ATOM 34225 C CA . ALA A 1 12 ? 2.093 -0.831 -1.720 1.00 12.43 12 ALA A CA 19
ATOM 34226 C C . ALA A 1 12 ? 1.279 0.118 -2.619 1.00 50.52 12 ALA A C 19
ATOM 34227 O O . ALA A 1 12 ? 0.395 0.832 -2.135 1.00 32.11 12 ALA A O 19
ATOM 34234 N N . ILE A 1 13 ? 1.562 0.062 -3.937 1.00 62.21 13 ILE A N 19
ATOM 34235 C CA . ILE A 1 13 ? 0.949 0.946 -4.949 1.00 72.32 13 ILE A CA 19
ATOM 34236 C C . ILE A 1 13 ? -0.586 0.720 -5.027 1.00 41.40 13 ILE A C 19
ATOM 34237 O O . ILE A 1 13 ? -1.357 1.679 -5.122 1.00 73.21 13 ILE A O 19
ATOM 34253 N N . ALA A 1 14 ? -1.012 -0.561 -4.933 1.00 71.12 14 ALA A N 19
ATOM 34254 C CA . ALA A 1 14 ? -2.437 -0.959 -5.027 1.00 23.34 14 ALA A CA 19
ATOM 34255 C C . ALA A 1 14 ? -3.268 -0.479 -3.819 1.00 41.10 14 ALA A C 19
ATOM 34256 O O . ALA A 1 14 ? -4.471 -0.218 -3.956 1.00 20.41 14 ALA A O 19
ATOM 34263 N N . ILE A 1 15 ? -2.615 -0.388 -2.644 1.00 3.05 15 ILE A N 19
ATOM 34264 C CA . ILE A 1 15 ? -3.220 0.169 -1.415 1.00 21.21 15 ILE A CA 19
ATOM 34265 C C . ILE A 1 15 ? -3.609 1.656 -1.633 1.00 74.30 15 ILE A C 19
ATOM 34266 O O . ILE A 1 15 ? -4.680 2.093 -1.207 1.00 53.21 15 ILE A O 19
ATOM 34282 N N . PHE A 1 16 ? -2.755 2.397 -2.367 1.00 74.24 16 PHE A N 19
ATOM 34283 C CA . PHE A 1 16 ? -3.013 3.815 -2.720 1.00 70.42 16 PHE A CA 19
ATOM 34284 C C . PHE A 1 16 ? -4.077 3.930 -3.830 1.00 30.52 16 PHE A C 19
ATOM 34285 O O . PHE A 1 16 ? -4.874 4.874 -3.839 1.00 20.42 16 PHE A O 19
ATOM 34302 N N . GLN A 1 17 ? -4.082 2.946 -4.753 1.00 13.34 17 GLN A N 19
ATOM 34303 C CA . GLN A 1 17 ? -5.065 2.874 -5.857 1.00 44.44 17 GLN A CA 19
ATOM 34304 C C . GLN A 1 17 ? -6.484 2.552 -5.329 1.00 61.44 17 GLN A C 19
ATOM 34305 O O . GLN A 1 17 ? -7.480 2.841 -6.004 1.00 41.33 17 GLN A O 19
ATOM 34319 N N . LEU A 1 18 ? -6.564 1.963 -4.117 1.00 32.54 18 LEU A N 19
ATOM 34320 C CA . LEU A 1 18 ? -7.841 1.800 -3.402 1.00 23.23 18 LEU A CA 19
ATOM 34321 C C . LEU A 1 18 ? -8.178 3.070 -2.599 1.00 32.22 18 LEU A C 19
ATOM 34322 O O . LEU A 1 18 ? -9.339 3.448 -2.520 1.00 34.50 18 LEU A O 19
ATOM 34338 N N . TRP A 1 19 ? -7.157 3.742 -2.022 1.00 12.33 19 TRP A N 19
ATOM 34339 C CA . TRP A 1 19 ? -7.373 4.970 -1.210 1.00 24.23 19 TRP A CA 19
ATOM 34340 C C . TRP A 1 19 ? -7.966 6.137 -2.037 1.00 32.32 19 TRP A C 19
ATOM 34341 O O . TRP A 1 19 ? -8.656 7.008 -1.493 1.00 32.40 19 TRP A O 19
ATOM 34362 N N . LYS A 1 20 ? -7.686 6.136 -3.348 1.00 22.02 20 LYS A N 19
ATOM 34363 C CA . LYS A 1 20 ? -8.277 7.099 -4.300 1.00 62.43 20 LYS A CA 19
ATOM 34364 C C . LYS A 1 20 ? -9.620 6.578 -4.874 1.00 64.34 20 LYS A C 19
ATOM 34365 O O . LYS A 1 20 ? -10.474 7.379 -5.267 1.00 22.43 20 LYS A O 19
ATOM 34384 N N . ASN A 1 21 ? -9.786 5.231 -4.936 1.00 13.41 21 ASN A N 19
ATOM 34385 C CA . ASN A 1 21 ? -10.989 4.583 -5.509 1.00 20.51 21 ASN A CA 19
ATOM 34386 C C . ASN A 1 21 ? -11.121 3.130 -4.953 1.00 3.33 21 ASN A C 19
ATOM 34387 O O . ASN A 1 21 ? -10.514 2.206 -5.502 1.00 71.01 21 ASN A O 19
ATOM 34398 N N . PRO A 1 22 ? -11.901 2.912 -3.829 1.00 64.15 22 PRO A N 19
ATOM 34399 C CA . PRO A 1 22 ? -12.004 1.582 -3.134 1.00 24.04 22 PRO A CA 19
ATOM 34400 C C . PRO A 1 22 ? -12.666 0.485 -3.985 1.00 71.31 22 PRO A C 19
ATOM 34401 O O . PRO A 1 22 ? -12.545 -0.708 -3.681 1.00 12.23 22 PRO A O 19
ATOM 34412 N N . THR A 1 23 ? -13.364 0.907 -5.048 1.00 74.30 23 THR A N 19
ATOM 34413 C CA . THR A 1 23 ? -14.081 0.014 -5.962 1.00 74.35 23 THR A CA 19
ATOM 34414 C C . THR A 1 23 ? -13.241 -0.300 -7.220 1.00 33.10 23 THR A C 19
ATOM 34415 O O . THR A 1 23 ? -13.773 -0.866 -8.180 1.00 32.22 23 THR A O 19
ATOM 34426 N N . ASP A 1 24 ? -11.926 0.055 -7.212 1.00 32.04 24 ASP A N 19
ATOM 34427 C CA . ASP A 1 24 ? -11.012 -0.286 -8.329 1.00 65.12 24 ASP A CA 19
ATOM 34428 C C . ASP A 1 24 ? -10.732 -1.798 -8.309 1.00 55.40 24 ASP A C 19
ATOM 34429 O O . ASP A 1 24 ? -10.107 -2.288 -7.356 1.00 35.15 24 ASP A O 19
ATOM 34438 N N . PRO A 1 25 ? -11.179 -2.563 -9.356 1.00 42.43 25 PRO A N 19
ATOM 34439 C CA . PRO A 1 25 ? -11.175 -4.040 -9.316 1.00 30.32 25 PRO A CA 19
ATOM 34440 C C . PRO A 1 25 ? -9.754 -4.629 -9.401 1.00 1.34 25 PRO A C 19
ATOM 34441 O O . PRO A 1 25 ? -9.471 -5.641 -8.762 1.00 71.35 25 PRO A O 19
ATOM 34452 N N . GLU A 1 26 ? -8.866 -3.944 -10.146 1.00 25.45 26 GLU A N 19
ATOM 34453 C CA . GLU A 1 26 ? -7.500 -4.416 -10.418 1.00 62.32 26 GLU A CA 19
ATOM 34454 C C . GLU A 1 26 ? -6.633 -4.367 -9.147 1.00 2.21 26 GLU A C 19
ATOM 34455 O O . GLU A 1 26 ? -5.960 -5.354 -8.810 1.00 34.10 26 GLU A O 19
ATOM 34467 N N . ALA A 1 27 ? -6.678 -3.216 -8.448 1.00 35.13 27 ALA A N 19
ATOM 34468 C CA . ALA A 1 27 ? -5.860 -2.956 -7.251 1.00 23.42 27 ALA A CA 19
ATOM 34469 C C . ALA A 1 27 ? -6.127 -3.993 -6.147 1.00 21.32 27 ALA A C 19
ATOM 34470 O O . ALA A 1 27 ? -5.201 -4.620 -5.643 1.00 22.33 27 ALA A O 19
ATOM 34477 N N . GLN A 1 28 ? -7.413 -4.198 -5.825 1.00 14.21 28 GLN A N 19
ATOM 34478 C CA . GLN A 1 28 ? -7.827 -5.130 -4.758 1.00 42.43 28 GLN A CA 19
ATOM 34479 C C . GLN A 1 28 ? -7.670 -6.614 -5.176 1.00 13.33 28 GLN A C 19
ATOM 34480 O O . GLN A 1 28 ? -7.399 -7.463 -4.328 1.00 34.32 28 GLN A O 19
ATOM 34494 N N . GLU A 1 29 ? -7.806 -6.918 -6.486 1.00 0.03 29 GLU A N 19
ATOM 34495 C CA . GLU A 1 29 ? -7.718 -8.316 -6.990 1.00 62.33 29 GLU A CA 19
ATOM 34496 C C . GLU A 1 29 ? -6.272 -8.844 -6.927 1.00 74.54 29 GLU A C 19
ATOM 34497 O O . GLU A 1 29 ? -6.056 -10.024 -6.619 1.00 73.20 29 GLU A O 19
ATOM 34509 N N . LEU A 1 30 ? -5.278 -7.970 -7.198 1.00 35.42 30 LEU A N 19
ATOM 34510 C CA . LEU A 1 30 ? -3.853 -8.349 -7.072 1.00 53.43 30 LEU A CA 19
ATOM 34511 C C . LEU A 1 30 ? -3.490 -8.513 -5.578 1.00 14.23 30 LEU A C 19
ATOM 34512 O O . LEU A 1 30 ? -2.708 -9.394 -5.231 1.00 55.23 30 LEU A O 19
ATOM 34528 N N . LEU A 1 31 ? -4.116 -7.674 -4.709 1.00 52.42 31 LEU A N 19
ATOM 34529 C CA . LEU A 1 31 ? -3.980 -7.764 -3.229 1.00 64.52 31 LEU A CA 19
ATOM 34530 C C . LEU A 1 31 ? -4.611 -9.060 -2.675 1.00 23.10 31 LEU A C 19
ATOM 34531 O O . LEU A 1 31 ? -4.280 -9.489 -1.577 1.00 42.24 31 LEU A O 19
ATOM 34547 N N . ASN A 1 32 ? -5.547 -9.648 -3.433 1.00 54.31 32 ASN A N 19
ATOM 34548 C CA . ASN A 1 32 ? -6.202 -10.920 -3.060 1.00 2.14 32 ASN A CA 19
ATOM 34549 C C . ASN A 1 32 ? -5.238 -12.105 -3.270 1.00 25.14 32 ASN A C 19
ATOM 34550 O O . ASN A 1 32 ? -5.306 -13.109 -2.555 1.00 3.15 32 ASN A O 19
ATOM 34561 N N . LYS A 1 33 ? -4.331 -11.953 -4.252 1.00 22.13 33 LYS A N 19
ATOM 34562 C CA . LYS A 1 33 ? -3.435 -13.026 -4.711 1.00 40.05 33 LYS A CA 19
ATOM 34563 C C . LYS A 1 33 ? -2.076 -12.990 -3.980 1.00 72.31 33 LYS A C 19
ATOM 34564 O O . LYS A 1 33 ? -1.549 -14.038 -3.579 1.00 73.23 33 LYS A O 19
ATOM 34583 N N . ILE A 1 34 ? -1.511 -11.777 -3.807 1.00 52.14 34 ILE A N 19
ATOM 34584 C CA . ILE A 1 34 ? -0.164 -11.594 -3.211 1.00 35.23 34 ILE A CA 19
ATOM 34585 C C . ILE A 1 34 ? -0.249 -11.309 -1.696 1.00 34.45 34 ILE A C 19
ATOM 34586 O O . ILE A 1 34 ? 0.735 -11.483 -0.973 1.00 25.44 34 ILE A O 19
ATOM 34602 N N . LEU A 1 35 ? -1.419 -10.843 -1.235 1.00 60.31 35 LEU A N 19
ATOM 34603 C CA . LEU A 1 35 ? -1.698 -10.618 0.201 1.00 73.43 35 LEU A CA 19
ATOM 34604 C C . LEU A 1 35 ? -2.935 -11.437 0.603 1.00 11.33 35 LEU A C 19
ATOM 34605 O O . LEU A 1 35 ? -3.483 -12.201 -0.209 1.00 53.42 35 LEU A O 19
ATOM 34621 N N . SER A 1 36 ? -3.354 -11.282 1.860 1.00 44.41 36 SER A N 19
ATOM 34622 C CA . SER A 1 36 ? -4.593 -11.863 2.370 1.00 21.23 36 SER A CA 19
ATOM 34623 C C . SER A 1 36 ? -5.825 -11.053 1.864 1.00 73.11 36 SER A C 19
ATOM 34624 O O . SER A 1 36 ? -5.720 -9.833 1.669 1.00 5.14 36 SER A O 19
ATOM 34632 N N . PRO A 1 37 ? -7.011 -11.717 1.640 1.00 53.54 37 PRO A N 19
ATOM 34633 C CA . PRO A 1 37 ? -8.296 -11.010 1.333 1.00 73.05 37 PRO A CA 19
ATOM 34634 C C . PRO A 1 37 ? -8.718 -10.008 2.441 1.00 42.55 37 PRO A C 19
ATOM 34635 O O . PRO A 1 37 ? -9.521 -9.098 2.204 1.00 60.43 37 PRO A O 19
ATOM 34646 N N . ASP A 1 38 ? -8.159 -10.213 3.646 1.00 21.03 38 ASP A N 19
ATOM 34647 C CA . ASP A 1 38 ? -8.338 -9.326 4.808 1.00 35.13 38 ASP A CA 19
ATOM 34648 C C . ASP A 1 38 ? -7.691 -7.943 4.562 1.00 20.11 38 ASP A C 19
ATOM 34649 O O . ASP A 1 38 ? -8.260 -6.911 4.928 1.00 4.42 38 ASP A O 19
ATOM 34658 N N . VAL A 1 39 ? -6.498 -7.940 3.926 1.00 12.31 39 VAL A N 19
ATOM 34659 C CA . VAL A 1 39 ? -5.690 -6.716 3.746 1.00 4.12 39 VAL A CA 19
ATOM 34660 C C . VAL A 1 39 ? -6.424 -5.694 2.860 1.00 2.25 39 VAL A C 19
ATOM 34661 O O . VAL A 1 39 ? -6.593 -4.542 3.251 1.00 14.34 39 VAL A O 19
ATOM 34674 N N . LEU A 1 40 ? -6.889 -6.141 1.682 1.00 45.24 40 LEU A N 19
ATOM 34675 C CA . LEU A 1 40 ? -7.617 -5.269 0.734 1.00 11.21 40 LEU A CA 19
ATOM 34676 C C . LEU A 1 40 ? -8.937 -4.747 1.352 1.00 72.02 40 LEU A C 19
ATOM 34677 O O . LEU A 1 40 ? -9.408 -3.658 1.009 1.00 53.11 40 LEU A O 19
ATOM 34693 N N . ASP A 1 41 ? -9.494 -5.550 2.287 1.00 61.52 41 ASP A N 19
ATOM 34694 C CA . ASP A 1 41 ? -10.794 -5.292 2.931 1.00 53.32 41 ASP A CA 19
ATOM 34695 C C . ASP A 1 41 ? -10.703 -4.195 4.012 1.00 11.40 41 ASP A C 19
ATOM 34696 O O . ASP A 1 41 ? -11.689 -3.494 4.267 1.00 53.44 41 ASP A O 19
ATOM 34705 N N . GLN A 1 42 ? -9.527 -4.045 4.650 1.00 13.24 42 GLN A N 19
ATOM 34706 C CA . GLN A 1 42 ? -9.295 -2.954 5.622 1.00 43.45 42 GLN A CA 19
ATOM 34707 C C . GLN A 1 42 ? -8.847 -1.670 4.883 1.00 21.24 42 GLN A C 19
ATOM 34708 O O . GLN A 1 42 ? -9.202 -0.557 5.285 1.00 54.22 42 GLN A O 19
ATOM 34722 N N . VAL A 1 43 ? -8.103 -1.848 3.766 1.00 73.24 43 VAL A N 19
ATOM 34723 C CA . VAL A 1 43 ? -7.611 -0.738 2.917 1.00 44.04 43 VAL A CA 19
ATOM 34724 C C . VAL A 1 43 ? -8.785 0.009 2.235 1.00 34.22 43 VAL A C 19
ATOM 34725 O O . VAL A 1 43 ? -8.797 1.248 2.200 1.00 40.10 43 VAL A O 19
ATOM 34738 N N . ARG A 1 44 ? -9.785 -0.755 1.735 1.00 43.42 44 ARG A N 19
ATOM 34739 C CA . ARG A 1 44 ? -10.968 -0.186 1.035 1.00 4.51 44 ARG A CA 19
ATOM 34740 C C . ARG A 1 44 ? -11.818 0.709 1.969 1.00 42.33 44 ARG A C 19
ATOM 34741 O O . ARG A 1 44 ? -12.568 1.558 1.494 1.00 1.31 44 ARG A O 19
ATOM 34762 N N . GLU A 1 45 ? -11.697 0.494 3.297 1.00 73.31 45 GLU A N 19
ATOM 34763 C CA . GLU A 1 45 ? -12.387 1.309 4.325 1.00 32.51 45 GLU A CA 19
ATOM 34764 C C . GLU A 1 45 ? -11.627 2.625 4.565 1.00 71.34 45 GLU A C 19
ATOM 34765 O O . GLU A 1 45 ? -12.229 3.708 4.557 1.00 53.43 45 GLU A O 19
ATOM 34777 N N . HIS A 1 46 ? -10.294 2.505 4.756 1.00 22.43 46 HIS A N 19
ATOM 34778 C CA . HIS A 1 46 ? -9.373 3.658 4.952 1.00 62.44 46 HIS A CA 19
ATOM 34779 C C . HIS A 1 46 ? -9.339 4.577 3.721 1.00 23.01 46 HIS A C 19
ATOM 34780 O O . HIS A 1 46 ? -8.910 5.734 3.806 1.00 61.21 46 HIS A O 19
ATOM 34795 N N . ALA A 1 47 ? -9.766 4.017 2.583 1.00 21.43 47 ALA A N 19
ATOM 34796 C CA . ALA A 1 47 ? -9.955 4.735 1.328 1.00 40.33 47 ALA A CA 19
ATOM 34797 C C . ALA A 1 47 ? -10.859 5.962 1.476 1.00 63.25 47 ALA A C 19
ATOM 34798 O O . ALA A 1 47 ? -10.433 7.080 1.189 1.00 2.34 47 ALA A O 19
ATOM 34805 N N . ARG A 1 48 ? -12.095 5.737 1.977 1.00 15.02 48 ARG A N 19
ATOM 34806 C CA . ARG A 1 48 ? -13.131 6.786 2.050 1.00 45.42 48 ARG A CA 19
ATOM 34807 C C . ARG A 1 48 ? -12.756 7.911 3.025 1.00 64.31 48 ARG A C 19
ATOM 34808 O O . ARG A 1 48 ? -13.341 8.978 2.952 1.00 63.55 48 ARG A O 19
ATOM 34829 N N . GLU A 1 49 ? -11.799 7.658 3.936 1.00 22.35 49 GLU A N 19
ATOM 34830 C CA . GLU A 1 49 ? -11.331 8.679 4.897 1.00 33.02 49 GLU A CA 19
ATOM 34831 C C . GLU A 1 49 ? -10.601 9.814 4.139 1.00 63.52 49 GLU A C 19
ATOM 34832 O O . GLU A 1 49 ? -10.939 10.994 4.282 1.00 11.25 49 GLU A O 19
ATOM 34844 N N . LEU A 1 50 ? -9.620 9.420 3.297 1.00 22.21 50 LEU A N 19
ATOM 34845 C CA . LEU A 1 50 ? -8.781 10.358 2.519 1.00 21.11 50 LEU A CA 19
ATOM 34846 C C . LEU A 1 50 ? -9.542 10.884 1.282 1.00 73.33 50 LEU A C 19
ATOM 34847 O O . LEU A 1 50 ? -9.374 12.038 0.880 1.00 50.24 50 LEU A O 19
ATOM 34863 N N . GLN A 1 51 ? -10.397 10.012 0.716 1.00 72.02 51 GLN A N 19
ATOM 34864 C CA . GLN A 1 51 ? -11.227 10.312 -0.471 1.00 5.32 51 GLN A CA 19
ATOM 34865 C C . GLN A 1 51 ? -12.300 11.376 -0.145 1.00 71.55 51 GLN A C 19
ATOM 34866 O O . GLN A 1 51 ? -12.593 12.246 -0.972 1.00 32.23 51 GLN A O 19
ATOM 34880 N N . LYS A 1 52 ? -12.871 11.285 1.077 1.00 64.13 52 LYS A N 19
ATOM 34881 C CA . LYS A 1 52 ? -13.878 12.249 1.581 1.00 0.23 52 LYS A CA 19
ATOM 34882 C C . LYS A 1 52 ? -13.250 13.645 1.729 1.00 72.22 52 LYS A C 19
ATOM 34883 O O . LYS A 1 52 ? -13.851 14.656 1.347 1.00 24.12 52 LYS A O 19
ATOM 34902 N N . GLN A 1 53 ? -12.017 13.665 2.263 1.00 70.21 53 GLN A N 19
ATOM 34903 C CA . GLN A 1 53 ? -11.212 14.893 2.397 1.00 71.11 53 GLN A CA 19
ATOM 34904 C C . GLN A 1 53 ? -10.832 15.451 1.008 1.00 70.22 53 GLN A C 19
ATOM 34905 O O . GLN A 1 53 ? -10.573 16.650 0.864 1.00 75.03 53 GLN A O 19
ATOM 34919 N N . GLY A 1 54 ? -10.814 14.558 -0.002 1.00 65.22 54 GLY A N 19
ATOM 34920 C CA . GLY A 1 54 ? -10.471 14.923 -1.376 1.00 31.12 54 GLY A CA 19
ATOM 34921 C C . GLY A 1 54 ? -8.979 15.104 -1.559 1.00 33.03 54 GLY A C 19
ATOM 34922 O O . GLY A 1 54 ? -8.537 15.956 -2.341 1.00 64.42 54 GLY A O 19
ATOM 34926 N N . ILE A 1 55 ? -8.209 14.295 -0.811 1.00 53.13 55 ILE A N 19
ATOM 34927 C CA . ILE A 1 55 ? -6.748 14.316 -0.836 1.00 60.14 55 ILE A CA 19
ATOM 34928 C C . ILE A 1 55 ? -6.244 13.681 -2.141 1.00 1.02 55 ILE A C 19
ATOM 34929 O O . ILE A 1 55 ? -6.428 12.478 -2.361 1.00 55.42 55 ILE A O 19
ATOM 34945 N N . HIS A 1 56 ? -5.667 14.510 -3.032 1.00 40.41 56 HIS A N 19
ATOM 34946 C CA . HIS A 1 56 ? -5.007 14.012 -4.247 1.00 72.12 56 HIS A CA 19
ATOM 34947 C C . HIS A 1 56 ? -3.529 13.753 -3.899 1.00 3.21 56 HIS A C 19
ATOM 34948 O O . HIS A 1 56 ? -2.754 14.694 -3.719 1.00 14.43 56 HIS A O 19
ATOM 34963 N N . PHE A 1 57 ? -3.155 12.472 -3.807 1.00 25.32 57 PHE A N 19
ATOM 34964 C CA . PHE A 1 57 ? -1.796 12.045 -3.440 1.00 51.11 57 PHE A CA 19
ATOM 34965 C C . PHE A 1 57 ? -1.146 11.389 -4.658 1.00 23.40 57 PHE A C 19
ATOM 34966 O O . PHE A 1 57 ? -1.713 10.467 -5.260 1.00 13.44 57 PHE A O 19
ATOM 34983 N N . GLU A 1 58 ? 0.016 11.911 -5.058 1.00 54.25 58 GLU A N 19
ATOM 34984 C CA . GLU A 1 58 ? 0.740 11.446 -6.246 1.00 52.01 58 GLU A CA 19
ATOM 34985 C C . GLU A 1 58 ? 2.029 10.748 -5.813 1.00 33.21 58 GLU A C 19
ATOM 34986 O O . GLU A 1 58 ? 2.787 11.296 -5.007 1.00 10.21 58 GLU A O 19
ATOM 34998 N N . VAL A 1 59 ? 2.262 9.535 -6.353 1.00 4.00 59 VAL A N 19
ATOM 34999 C CA . VAL A 1 59 ? 3.470 8.749 -6.064 1.00 23.24 59 VAL A CA 19
ATOM 35000 C C . VAL A 1 59 ? 4.693 9.470 -6.660 1.00 63.25 59 VAL A C 19
ATOM 35001 O O . VAL A 1 59 ? 4.842 9.558 -7.885 1.00 51.23 59 VAL A O 19
ATOM 35014 N N . LYS A 1 60 ? 5.516 10.034 -5.769 1.00 31.01 60 LYS A N 19
ATOM 35015 C CA . LYS A 1 60 ? 6.746 10.751 -6.130 1.00 43.22 60 LYS A CA 19
ATOM 35016 C C . LYS A 1 60 ? 7.858 9.743 -6.458 1.00 62.34 60 LYS A C 19
ATOM 35017 O O . LYS A 1 60 ? 8.546 9.873 -7.475 1.00 53.15 60 LYS A O 19
ATOM 35036 N N . ARG A 1 61 ? 7.991 8.718 -5.589 1.00 42.43 61 ARG A N 19
ATOM 35037 C CA . ARG A 1 61 ? 9.041 7.682 -5.693 1.00 22.12 61 ARG A CA 19
ATOM 35038 C C . ARG A 1 61 ? 8.715 6.513 -4.745 1.00 20.30 61 ARG A C 19
ATOM 35039 O O . ARG A 1 61 ? 8.522 6.726 -3.552 1.00 62.54 61 ARG A O 19
ATOM 35060 N N . VAL A 1 62 ? 8.660 5.285 -5.298 1.00 41.20 62 VAL A N 19
ATOM 35061 C CA . VAL A 1 62 ? 8.453 4.045 -4.523 1.00 32.15 62 VAL A CA 19
ATOM 35062 C C . VAL A 1 62 ? 9.764 3.225 -4.468 1.00 54.34 62 VAL A C 19
ATOM 35063 O O . VAL A 1 62 ? 10.235 2.694 -5.478 1.00 33.13 62 VAL A O 19
ATOM 35076 N N . GLU A 1 63 ? 10.366 3.176 -3.273 1.00 31.11 63 GLU A N 19
ATOM 35077 C CA . GLU A 1 63 ? 11.566 2.371 -2.984 1.00 35.32 63 GLU A CA 19
ATOM 35078 C C . GLU A 1 63 ? 11.155 1.148 -2.175 1.00 11.41 63 GLU A C 19
ATOM 35079 O O . GLU A 1 63 ? 10.266 1.235 -1.337 1.00 21.11 63 GLU A O 19
ATOM 35091 N N . VAL A 1 64 ? 11.806 0.014 -2.447 1.00 64.34 64 VAL A N 19
ATOM 35092 C CA . VAL A 1 64 ? 11.518 -1.279 -1.798 1.00 31.30 64 VAL A CA 19
ATOM 35093 C C . VAL A 1 64 ? 12.840 -2.036 -1.523 1.00 24.21 64 VAL A C 19
ATOM 35094 O O . VAL A 1 64 ? 13.656 -2.229 -2.431 1.00 13.32 64 VAL A O 19
ATOM 35107 N N . THR A 1 65 ? 13.046 -2.432 -0.253 1.00 63.21 65 THR A N 19
ATOM 35108 C CA . THR A 1 65 ? 14.268 -3.123 0.211 1.00 0.44 65 THR A CA 19
ATOM 35109 C C . THR A 1 65 ? 13.883 -4.229 1.216 1.00 23.34 65 THR A C 19
ATOM 35110 O O . THR A 1 65 ? 13.000 -4.029 2.053 1.00 53.03 65 THR A O 19
ATOM 35121 N N . THR A 1 66 ? 14.540 -5.399 1.118 1.00 41.11 66 THR A N 19
ATOM 35122 C CA . THR A 1 66 ? 14.242 -6.576 1.971 1.00 32.41 66 THR A CA 19
ATOM 35123 C C . THR A 1 66 ? 15.077 -6.562 3.267 1.00 41.23 66 THR A C 19
ATOM 35124 O O . THR A 1 66 ? 16.137 -5.922 3.324 1.00 60.34 66 THR A O 19
ATOM 35135 N N . ASP A 1 67 ? 14.575 -7.284 4.292 1.00 44.10 67 ASP A N 19
ATOM 35136 C CA . ASP A 1 67 ? 15.207 -7.395 5.624 1.00 33.05 67 ASP A CA 19
ATOM 35137 C C . ASP A 1 67 ? 14.647 -8.639 6.353 1.00 74.30 67 ASP A C 19
ATOM 35138 O O . ASP A 1 67 ? 13.660 -8.548 7.097 1.00 63.51 67 ASP A O 19
ATOM 35147 N N . GLY A 1 68 ? 15.252 -9.808 6.068 1.00 53.41 68 GLY A N 19
ATOM 35148 C CA . GLY A 1 68 ? 14.870 -11.085 6.688 1.00 70.21 68 GLY A CA 19
ATOM 35149 C C . GLY A 1 68 ? 13.458 -11.545 6.315 1.00 24.15 68 GLY A C 19
ATOM 35150 O O . GLY A 1 68 ? 13.176 -11.790 5.136 1.00 65.03 68 GLY A O 19
ATOM 35154 N N . ASN A 1 69 ? 12.562 -11.635 7.321 1.00 0.21 69 ASN A N 19
ATOM 35155 C CA . ASN A 1 69 ? 11.145 -12.048 7.119 1.00 54.11 69 ASN A CA 19
ATOM 35156 C C . ASN A 1 69 ? 10.235 -10.827 6.891 1.00 33.01 69 ASN A C 19
ATOM 35157 O O . ASN A 1 69 ? 9.013 -10.948 6.950 1.00 4.53 69 ASN A O 19
ATOM 35168 N N . THR A 1 70 ? 10.835 -9.655 6.662 1.00 44.10 70 THR A N 19
ATOM 35169 C CA . THR A 1 70 ? 10.104 -8.399 6.452 1.00 64.00 70 THR A CA 19
ATOM 35170 C C . THR A 1 70 ? 10.708 -7.637 5.250 1.00 65.23 70 THR A C 19
ATOM 35171 O O . THR A 1 70 ? 11.862 -7.866 4.883 1.00 22.12 70 THR A O 19
ATOM 35182 N N . VAL A 1 71 ? 9.903 -6.778 4.608 1.00 61.45 71 VAL A N 19
ATOM 35183 C CA . VAL A 1 71 ? 10.333 -5.952 3.470 1.00 64.32 71 VAL A CA 19
ATOM 35184 C C . VAL A 1 71 ? 9.769 -4.522 3.634 1.00 14.32 71 VAL A C 19
ATOM 35185 O O . VAL A 1 71 ? 8.553 -4.321 3.741 1.00 23.15 71 VAL A O 19
ATOM 35198 N N . ASN A 1 72 ? 10.679 -3.550 3.699 1.00 23.03 72 ASN A N 19
ATOM 35199 C CA . ASN A 1 72 ? 10.364 -2.136 3.954 1.00 41.10 72 ASN A CA 19
ATOM 35200 C C . ASN A 1 72 ? 10.189 -1.397 2.619 1.00 45.30 72 ASN A C 19
ATOM 35201 O O . ASN A 1 72 ? 11.159 -1.219 1.872 1.00 75.32 72 ASN A O 19
ATOM 35212 N N . VAL A 1 73 ? 8.941 -1.012 2.300 1.00 51.12 73 VAL A N 19
ATOM 35213 C CA . VAL A 1 73 ? 8.644 -0.170 1.130 1.00 60.32 73 VAL A CA 19
ATOM 35214 C C . VAL A 1 73 ? 8.498 1.289 1.588 1.00 62.12 73 VAL A C 19
ATOM 35215 O O . VAL A 1 73 ? 7.504 1.649 2.225 1.00 14.42 73 VAL A O 19
ATOM 35228 N N . THR A 1 74 ? 9.514 2.109 1.290 1.00 53.14 74 THR A N 19
ATOM 35229 C CA . THR A 1 74 ? 9.491 3.545 1.566 1.00 34.43 74 THR A CA 19
ATOM 35230 C C . THR A 1 74 ? 9.050 4.265 0.282 1.00 64.42 74 THR A C 19
ATOM 35231 O O . THR A 1 74 ? 9.829 4.416 -0.662 1.00 13.44 74 THR A O 19
ATOM 35242 N N . VAL A 1 75 ? 7.786 4.680 0.252 1.00 42.40 75 VAL A N 19
ATOM 35243 C CA . VAL A 1 75 ? 7.172 5.350 -0.896 1.00 15.52 75 VAL A CA 19
ATOM 35244 C C . VAL A 1 75 ? 6.764 6.772 -0.490 1.00 4.00 75 VAL A C 19
ATOM 35245 O O . VAL A 1 75 ? 5.934 6.968 0.393 1.00 71.34 75 VAL A O 19
ATOM 35258 N N . GLU A 1 76 ? 7.426 7.755 -1.095 1.00 24.13 76 GLU A N 19
ATOM 35259 C CA . GLU A 1 76 ? 7.105 9.168 -0.938 1.00 43.03 76 GLU A CA 19
ATOM 35260 C C . GLU A 1 76 ? 5.898 9.506 -1.825 1.00 24.14 76 GLU A C 19
ATOM 35261 O O . GLU A 1 76 ? 5.892 9.187 -3.019 1.00 73.31 76 GLU A O 19
ATOM 35273 N N . LEU A 1 77 ? 4.864 10.090 -1.217 1.00 52.21 77 LEU A N 19
ATOM 35274 C CA . LEU A 1 77 ? 3.701 10.643 -1.927 1.00 11.12 77 LEU A CA 19
ATOM 35275 C C . LEU A 1 77 ? 3.644 12.151 -1.679 1.00 43.52 77 LEU A C 19
ATOM 35276 O O . LEU A 1 77 ? 4.327 12.670 -0.794 1.00 24.35 77 LEU A O 19
ATOM 35292 N N . GLU A 1 78 ? 2.878 12.854 -2.507 1.00 41.13 78 GLU A N 19
ATOM 35293 C CA . GLU A 1 78 ? 2.604 14.280 -2.324 1.00 62.21 78 GLU A CA 19
ATOM 35294 C C . GLU A 1 78 ? 1.084 14.455 -2.237 1.00 54.43 78 GLU A C 19
ATOM 35295 O O . GLU A 1 78 ? 0.385 14.416 -3.256 1.00 74.10 78 GLU A O 19
ATOM 35307 N N . GLU A 1 79 ? 0.589 14.622 -1.002 1.00 11.35 79 GLU A N 19
ATOM 35308 C CA . GLU A 1 79 ? -0.842 14.727 -0.692 1.00 24.54 79 GLU A CA 19
ATOM 35309 C C . GLU A 1 79 ? -1.306 16.181 -0.827 1.00 72.02 79 GLU A C 19
ATOM 35310 O O . GLU A 1 79 ? -0.584 17.097 -0.445 1.00 52.11 79 GLU A O 19
ATOM 35322 N N . THR A 1 80 ? -2.509 16.388 -1.385 1.00 0.34 80 THR A N 19
ATOM 35323 C CA . THR A 1 80 ? -3.095 17.725 -1.548 1.00 61.51 80 THR A CA 19
ATOM 35324 C C . THR A 1 80 ? -4.416 17.777 -0.770 1.00 3.11 80 THR A C 19
ATOM 35325 O O . THR A 1 80 ? -5.425 17.219 -1.206 1.00 22.32 80 THR A O 19
ATOM 35336 N N . THR A 1 81 ? -4.377 18.421 0.401 1.00 32.43 81 THR A N 19
ATOM 35337 C CA . THR A 1 81 ? -5.499 18.468 1.352 1.00 53.13 81 THR A CA 19
ATOM 35338 C C . THR A 1 81 ? -5.965 19.932 1.553 1.00 15.12 81 THR A C 19
ATOM 35339 O O . THR A 1 81 ? -5.173 20.806 1.950 1.00 62.13 81 THR A O 19
ATOM 35350 N N . GLY A 1 82 ? -7.248 20.188 1.230 1.00 1.24 82 GLY A N 19
ATOM 35351 C CA . GLY A 1 82 ? -7.855 21.516 1.355 1.00 12.41 82 GLY A CA 19
ATOM 35352 C C . GLY A 1 82 ? -7.320 22.506 0.321 1.00 61.14 82 GLY A C 19
ATOM 35353 O O . GLY A 1 82 ? -7.820 22.574 -0.808 1.00 4.02 82 GLY A O 19
ATOM 35357 N N . GLY A 1 83 ? -6.290 23.261 0.715 1.00 35.43 83 GLY A N 19
ATOM 35358 C CA . GLY A 1 83 ? -5.614 24.223 -0.165 1.00 11.14 83 GLY A CA 19
ATOM 35359 C C . GLY A 1 83 ? -4.107 24.241 0.057 1.00 64.24 83 GLY A C 19
ATOM 35360 O O . GLY A 1 83 ? -3.424 25.205 -0.311 1.00 11.13 83 GLY A O 19
ATOM 35364 N N . THR A 1 84 ? -3.595 23.163 0.673 1.00 11.12 84 THR A N 19
ATOM 35365 C CA . THR A 1 84 ? -2.159 22.953 0.914 1.00 64.13 84 THR A CA 19
ATOM 35366 C C . THR A 1 84 ? -1.740 21.614 0.296 1.00 12.11 84 THR A C 19
ATOM 35367 O O . THR A 1 84 ? -2.529 20.654 0.294 1.00 12.21 84 THR A O 19
ATOM 35378 N N . THR A 1 85 ? -0.509 21.553 -0.223 1.00 31.42 85 THR A N 19
ATOM 35379 C CA . THR A 1 85 ? 0.053 20.334 -0.799 1.00 32.51 85 THR A CA 19
ATOM 35380 C C . THR A 1 85 ? 1.269 19.916 0.052 1.00 3.54 85 THR A C 19
ATOM 35381 O O . THR A 1 85 ? 2.338 20.534 -0.018 1.00 5.14 85 THR A O 19
ATOM 35392 N N . THR A 1 86 ? 1.071 18.878 0.878 1.00 75.21 86 THR A N 19
ATOM 35393 C CA . THR A 1 86 ? 2.073 18.358 1.811 1.00 3.22 86 THR A CA 19
ATOM 35394 C C . THR A 1 86 ? 2.698 17.081 1.229 1.00 32.20 86 THR A C 19
ATOM 35395 O O . THR A 1 86 ? 1.988 16.098 0.982 1.00 21.11 86 THR A O 19
ATOM 35406 N N . ASN A 1 87 ? 4.017 17.097 1.000 1.00 32.32 87 ASN A N 19
ATOM 35407 C CA . ASN A 1 87 ? 4.744 15.917 0.523 1.00 15.12 87 ASN A CA 19
ATOM 35408 C C . ASN A 1 87 ? 4.958 14.963 1.719 1.00 2.55 87 ASN A C 19
ATOM 35409 O O . ASN A 1 87 ? 5.827 15.192 2.559 1.00 64.35 87 ASN A O 19
ATOM 35420 N N . THR A 1 88 ? 4.125 13.918 1.789 1.00 32.13 88 THR A N 19
ATOM 35421 C CA . THR A 1 88 ? 4.056 12.990 2.927 1.00 64.42 88 THR A CA 19
ATOM 35422 C C . THR A 1 88 ? 4.543 11.597 2.496 1.00 74.55 88 THR A C 19
ATOM 35423 O O . THR A 1 88 ? 4.004 11.006 1.552 1.00 61.35 88 THR A O 19
ATOM 35434 N N . THR A 1 89 ? 5.545 11.073 3.209 1.00 63.22 89 THR A N 19
ATOM 35435 C CA . THR A 1 89 ? 6.089 9.741 2.951 1.00 43.42 89 THR A CA 19
ATOM 35436 C C . THR A 1 89 ? 5.268 8.695 3.734 1.00 25.23 89 THR A C 19
ATOM 35437 O O . THR A 1 89 ? 4.814 8.950 4.854 1.00 74.23 89 THR A O 19
ATOM 35448 N N . TYR A 1 90 ? 5.036 7.548 3.099 1.00 33.13 90 TYR A N 19
ATOM 35449 C CA . TYR A 1 90 ? 4.393 6.380 3.703 1.00 64.25 90 TYR A CA 19
ATOM 35450 C C . TYR A 1 90 ? 5.375 5.200 3.661 1.00 4.33 90 TYR A C 19
ATOM 35451 O O . TYR A 1 90 ? 5.934 4.877 2.612 1.00 61.41 90 TYR A O 19
ATOM 35469 N N . GLU A 1 91 ? 5.593 4.590 4.823 1.00 22.31 91 GLU A N 19
ATOM 35470 C CA . GLU A 1 91 ? 6.427 3.397 4.984 1.00 24.22 91 GLU A CA 19
ATOM 35471 C C . GLU A 1 91 ? 5.501 2.189 5.208 1.00 34.10 91 GLU A C 19
ATOM 35472 O O . GLU A 1 91 ? 4.928 2.027 6.295 1.00 34.10 91 GLU A O 19
ATOM 35484 N N . LEU A 1 92 ? 5.322 1.374 4.160 1.00 44.53 92 LEU A N 19
ATOM 35485 C CA . LEU A 1 92 ? 4.503 0.159 4.218 1.00 3.31 92 LEU A CA 19
ATOM 35486 C C . LEU A 1 92 ? 5.439 -1.033 4.425 1.00 11.35 92 LEU A C 19
ATOM 35487 O O . LEU A 1 92 ? 6.164 -1.444 3.512 1.00 22.25 92 LEU A O 19
ATOM 35503 N N . ARG A 1 93 ? 5.438 -1.549 5.656 1.00 60.32 93 ARG A N 19
ATOM 35504 C CA . ARG A 1 93 ? 6.339 -2.609 6.094 1.00 25.04 93 ARG A CA 19
ATOM 35505 C C . ARG A 1 93 ? 5.580 -3.946 6.058 1.00 3.14 93 ARG A C 19
ATOM 35506 O O . ARG A 1 93 ? 4.649 -4.166 6.838 1.00 51.43 93 ARG A O 19
ATOM 35527 N N . PHE A 1 94 ? 5.942 -4.796 5.091 1.00 21.51 94 PHE A N 19
ATOM 35528 C CA . PHE A 1 94 ? 5.257 -6.065 4.817 1.00 43.14 94 PHE A CA 19
ATOM 35529 C C . PHE A 1 94 ? 6.020 -7.245 5.435 1.00 0.33 94 PHE A C 19
ATOM 35530 O O . PHE A 1 94 ? 7.127 -7.575 5.001 1.00 3.00 94 PHE A O 19
ATOM 35547 N N . GLU A 1 95 ? 5.431 -7.873 6.456 1.00 25.42 95 GLU A N 19
ATOM 35548 C CA . GLU A 1 95 ? 5.984 -9.076 7.074 1.00 24.03 95 GLU A CA 19
ATOM 35549 C C . GLU A 1 95 ? 5.626 -10.294 6.196 1.00 31.12 95 GLU A C 19
ATOM 35550 O O . GLU A 1 95 ? 4.444 -10.652 6.067 1.00 42.55 95 GLU A O 19
ATOM 35562 N N . VAL A 1 96 ? 6.652 -10.898 5.573 1.00 4.12 96 VAL A N 19
ATOM 35563 C CA . VAL A 1 96 ? 6.499 -12.063 4.687 1.00 61.12 96 VAL A CA 19
ATOM 35564 C C . VAL A 1 96 ? 6.442 -13.356 5.532 1.00 60.35 96 VAL A C 19
ATOM 35565 O O . VAL A 1 96 ? 7.132 -13.473 6.551 1.00 30.53 96 VAL A O 19
ATOM 35578 N N . ASP A 1 97 ? 5.595 -14.303 5.115 1.00 15.02 97 ASP A N 19
ATOM 35579 C CA . ASP A 1 97 ? 5.386 -15.576 5.825 1.00 54.14 97 ASP A CA 19
ATOM 35580 C C . ASP A 1 97 ? 5.240 -16.693 4.784 1.00 3.40 97 ASP A C 19
ATOM 35581 O O . ASP A 1 97 ? 4.308 -16.668 3.965 1.00 62.44 97 ASP A O 19
ATOM 35590 N N . GLY A 1 98 ? 6.174 -17.646 4.806 1.00 31.41 98 GLY A N 19
ATOM 35591 C CA . GLY A 1 98 ? 6.233 -18.707 3.813 1.00 12.23 98 GLY A CA 19
ATOM 35592 C C . GLY A 1 98 ? 6.825 -18.214 2.499 1.00 71.41 98 GLY A C 19
ATOM 35593 O O . GLY A 1 98 ? 8.049 -18.100 2.361 1.00 50.31 98 GLY A O 19
ATOM 35597 N N . ASP A 1 99 ? 5.936 -17.908 1.544 1.00 21.53 99 ASP A N 19
ATOM 35598 C CA . ASP A 1 99 ? 6.303 -17.517 0.161 1.00 20.04 99 ASP A CA 19
ATOM 35599 C C . ASP A 1 99 ? 5.733 -16.130 -0.190 1.00 73.11 99 ASP A C 19
ATOM 35600 O O . ASP A 1 99 ? 6.162 -15.496 -1.166 1.00 13.23 99 ASP A O 19
ATOM 35609 N N . THR A 1 100 ? 4.749 -15.665 0.600 1.00 23.33 100 THR A N 19
ATOM 35610 C CA . THR A 1 100 ? 4.028 -14.412 0.319 1.00 13.35 100 THR A CA 19
ATOM 35611 C C . THR A 1 100 ? 3.764 -13.633 1.626 1.00 74.42 100 THR A C 19
ATOM 35612 O O . THR A 1 100 ? 3.868 -14.198 2.715 1.00 74.22 100 THR A O 19
ATOM 35623 N N . ILE A 1 101 ? 3.396 -12.349 1.497 1.00 1.33 101 ILE A N 19
ATOM 35624 C CA . ILE A 1 101 ? 3.186 -11.453 2.647 1.00 70.11 101 ILE A CA 19
ATOM 35625 C C . ILE A 1 101 ? 1.825 -11.764 3.312 1.00 60.42 101 ILE A C 19
ATOM 35626 O O . ILE A 1 101 ? 0.810 -11.925 2.621 1.00 51.33 101 ILE A O 19
ATOM 35642 N N . ARG A 1 102 ? 1.831 -11.855 4.656 1.00 24.32 102 ARG A N 19
ATOM 35643 C CA . ARG A 1 102 ? 0.640 -12.178 5.478 1.00 41.13 102 ARG A CA 19
ATOM 35644 C C . ARG A 1 102 ? 0.362 -11.085 6.528 1.00 11.51 102 ARG A C 19
ATOM 35645 O O . ARG A 1 102 ? -0.546 -11.240 7.355 1.00 11.21 102 ARG A O 19
ATOM 35666 N N . ARG A 1 103 ? 1.124 -9.976 6.488 1.00 42.12 103 ARG A N 19
ATOM 35667 C CA . ARG A 1 103 ? 0.945 -8.861 7.431 1.00 25.14 103 ARG A CA 19
ATOM 35668 C C . ARG A 1 103 ? 1.458 -7.552 6.795 1.00 42.32 103 ARG A C 19
ATOM 35669 O O . ARG A 1 103 ? 2.566 -7.514 6.264 1.00 61.34 103 ARG A O 19
ATOM 35690 N N . VAL A 1 104 ? 0.627 -6.506 6.839 1.00 74.41 104 VAL A N 19
ATOM 35691 C CA . VAL A 1 104 ? 0.982 -5.144 6.377 1.00 42.34 104 VAL A CA 19
ATOM 35692 C C . VAL A 1 104 ? 1.105 -4.206 7.598 1.00 14.52 104 VAL A C 19
ATOM 35693 O O . VAL A 1 104 ? 0.448 -4.420 8.623 1.00 4.02 104 VAL A O 19
ATOM 35706 N N . THR A 1 105 ? 1.981 -3.195 7.492 1.00 13.30 105 THR A N 19
ATOM 35707 C CA . THR A 1 105 ? 2.099 -2.114 8.482 1.00 4.04 105 THR A CA 19
ATOM 35708 C C . THR A 1 105 ? 2.094 -0.773 7.736 1.00 33.22 105 THR A C 19
ATOM 35709 O O . THR A 1 105 ? 3.065 -0.444 7.057 1.00 50.31 105 THR A O 19
ATOM 35720 N N . VAL A 1 106 ? 0.986 -0.031 7.827 1.00 30.44 106 VAL A N 19
ATOM 35721 C CA . VAL A 1 106 ? 0.882 1.316 7.245 1.00 14.03 106 VAL A CA 19
ATOM 35722 C C . VAL A 1 106 ? 1.365 2.343 8.286 1.00 24.21 106 VAL A C 19
ATOM 35723 O O . VAL A 1 106 ? 0.680 2.595 9.284 1.00 21.43 106 VAL A O 19
ATOM 35736 N N . THR A 1 107 ? 2.577 2.876 8.075 1.00 31.33 107 THR A N 19
ATOM 35737 C CA . THR A 1 107 ? 3.183 3.889 8.952 1.00 70.00 107 THR A CA 19
ATOM 35738 C C . THR A 1 107 ? 3.369 5.190 8.161 1.00 43.24 107 THR A C 19
ATOM 35739 O O . THR A 1 107 ? 4.238 5.267 7.293 1.00 33.01 107 THR A O 19
ATOM 35750 N N . GLN A 1 108 ? 2.522 6.194 8.435 1.00 21.31 108 GLN A N 19
ATOM 35751 C CA . GLN A 1 108 ? 2.642 7.515 7.805 1.00 5.33 108 GLN A CA 19
ATOM 35752 C C . GLN A 1 108 ? 3.856 8.244 8.416 1.00 61.13 108 GLN A C 19
ATOM 35753 O O . GLN A 1 108 ? 3.803 8.675 9.577 1.00 12.22 108 GLN A O 19
ATOM 35767 N N . ASN A 1 109 ? 4.955 8.316 7.641 1.00 70.04 109 ASN A N 19
ATOM 35768 C CA . ASN A 1 109 ? 6.231 8.917 8.082 1.00 14.11 109 ASN A CA 19
ATOM 35769 C C . ASN A 1 109 ? 6.027 10.412 8.436 1.00 44.05 109 ASN A C 19
ATOM 35770 O O . ASN A 1 109 ? 5.941 11.281 7.560 1.00 43.44 109 ASN A O 19
ATOM 35781 N N . GLY A 1 110 ? 5.875 10.652 9.743 1.00 75.55 110 GLY A N 19
ATOM 35782 C CA . GLY A 1 110 ? 5.575 11.963 10.306 1.00 61.55 110 GLY A CA 19
ATOM 35783 C C . GLY A 1 110 ? 4.973 11.809 11.698 1.00 2.43 110 GLY A C 19
ATOM 35784 O O . GLY A 1 110 ? 5.693 11.450 12.641 1.00 21.10 110 GLY A O 19
ATOM 35788 N N . GLY A 1 111 ? 3.650 12.049 11.831 1.00 0.31 111 GLY A N 19
ATOM 35789 C CA . GLY A 1 111 ? 2.944 11.926 13.121 1.00 74.24 111 GLY A CA 19
ATOM 35790 C C . GLY A 1 111 ? 3.110 13.161 14.007 1.00 62.51 111 GLY A C 19
ATOM 35791 O O . GLY A 1 111 ? 2.125 13.695 14.531 1.00 34.51 111 GLY A O 19
ATOM 35795 N N . SER A 1 112 ? 4.371 13.591 14.186 1.00 72.35 112 SER A N 19
ATOM 35796 C CA . SER A 1 112 ? 4.724 14.798 14.929 1.00 4.02 112 SER A CA 19
ATOM 35797 C C . SER A 1 112 ? 4.235 16.058 14.182 1.00 40.34 112 SER A C 19
ATOM 35798 O O . SER A 1 112 ? 4.520 16.230 12.989 1.00 3.13 112 SER A O 19
ATOM 35806 N N . LEU A 1 113 ? 3.492 16.914 14.907 1.00 32.24 113 LEU A N 19
ATOM 35807 C CA . LEU A 1 113 ? 2.936 18.182 14.382 1.00 13.23 113 LEU A CA 19
ATOM 35808 C C . LEU A 1 113 ? 4.066 19.208 14.129 1.00 51.20 113 LEU A C 19
ATOM 35809 O O . LEU A 1 113 ? 3.914 20.129 13.313 1.00 51.32 113 LEU A O 19
ATOM 35825 N N . GLU A 1 114 ? 5.191 19.034 14.856 1.00 2.00 114 GLU A N 19
ATOM 35826 C CA . GLU A 1 114 ? 6.422 19.803 14.638 1.00 71.41 114 GLU A CA 19
ATOM 35827 C C . GLU A 1 114 ? 7.051 19.396 13.286 1.00 41.14 114 GLU A C 19
ATOM 35828 O O . GLU A 1 114 ? 7.713 18.357 13.173 1.00 14.05 114 GLU A O 19
ATOM 35840 N N . HIS A 1 115 ? 6.797 20.227 12.263 1.00 34.23 115 HIS A N 19
ATOM 35841 C CA . HIS A 1 115 ? 7.179 19.956 10.858 1.00 61.31 115 HIS A CA 19
ATOM 35842 C C . HIS A 1 115 ? 8.599 20.509 10.532 1.00 33.21 115 HIS A C 19
ATOM 35843 O O . HIS A 1 115 ? 9.006 20.575 9.365 1.00 11.41 115 HIS A O 19
ATOM 35858 N N . HIS A 1 116 ? 9.365 20.888 11.573 1.00 72.22 116 HIS A N 19
ATOM 35859 C CA . HIS A 1 116 ? 10.777 21.314 11.427 1.00 41.52 116 HIS A CA 19
ATOM 35860 C C . HIS A 1 116 ? 11.689 20.349 12.200 1.00 3.14 116 HIS A C 19
ATOM 35861 O O . HIS A 1 116 ? 11.570 20.226 13.422 1.00 14.41 116 HIS A O 19
ATOM 35876 N N . HIS A 1 117 ? 12.560 19.630 11.471 1.00 61.12 117 HIS A N 19
ATOM 35877 C CA . HIS A 1 117 ? 13.664 18.850 12.068 1.00 43.30 117 HIS A CA 19
ATOM 35878 C C . HIS A 1 117 ? 14.893 19.767 12.224 1.00 30.40 117 HIS A C 19
ATOM 35879 O O . HIS A 1 117 ? 15.656 19.650 13.190 1.00 13.02 117 HIS A O 19
ATOM 35894 N N . HIS A 1 118 ? 15.051 20.681 11.243 1.00 62.14 118 HIS A N 19
ATOM 35895 C CA . HIS A 1 118 ? 16.126 21.687 11.201 1.00 71.40 118 HIS A CA 19
ATOM 35896 C C . HIS A 1 118 ? 15.984 22.669 12.381 1.00 50.13 118 HIS A C 19
ATOM 35897 O O . HIS A 1 118 ? 15.029 23.455 12.435 1.00 4.44 118 HIS A O 19
ATOM 35912 N N . HIS A 1 119 ? 16.935 22.583 13.324 1.00 63.40 119 HIS A N 19
ATOM 35913 C CA . HIS A 1 119 ? 16.982 23.437 14.525 1.00 51.30 119 HIS A CA 19
ATOM 35914 C C . HIS A 1 119 ? 17.577 24.813 14.185 1.00 50.44 119 HIS A C 19
ATOM 35915 O O . HIS A 1 119 ? 18.175 24.995 13.116 1.00 60.34 119 HIS A O 19
ATOM 35930 N N . HIS A 1 120 ? 17.384 25.780 15.093 1.00 75.34 120 HIS A N 19
ATOM 35931 C CA . HIS A 1 120 ? 17.944 27.137 14.965 1.00 62.15 120 HIS A CA 19
ATOM 35932 C C . HIS A 1 120 ? 19.317 27.180 15.671 1.00 71.44 120 HIS A C 19
ATOM 35933 O O . HIS A 1 120 ? 20.344 27.365 14.988 1.00 4.14 120 HIS A O 19
ATOM 35949 N N . MET A 1 1 ? 5.186 -18.021 -8.081 1.00 23.13 1 MET A N 20
ATOM 35950 C CA . MET A 1 1 ? 6.118 -16.974 -8.554 1.00 4.41 1 MET A CA 20
ATOM 35951 C C . MET A 1 1 ? 7.085 -16.552 -7.430 1.00 32.42 1 MET A C 20
ATOM 35952 O O . MET A 1 1 ? 8.260 -16.272 -7.693 1.00 13.34 1 MET A O 20
ATOM 35968 N N . GLN A 1 2 ? 6.548 -16.516 -6.173 1.00 41.11 2 GLN A N 20
ATOM 35969 C CA . GLN A 1 2 ? 7.252 -16.141 -4.911 1.00 11.44 2 GLN A CA 20
ATOM 35970 C C . GLN A 1 2 ? 8.086 -14.842 -5.027 1.00 65.04 2 GLN A C 20
ATOM 35971 O O . GLN A 1 2 ? 9.036 -14.629 -4.257 1.00 11.04 2 GLN A O 20
ATOM 35985 N N . ASP A 1 3 ? 7.689 -13.947 -5.956 1.00 32.21 3 ASP A N 20
ATOM 35986 C CA . ASP A 1 3 ? 8.330 -12.633 -6.137 1.00 62.40 3 ASP A CA 20
ATOM 35987 C C . ASP A 1 3 ? 7.763 -11.672 -5.093 1.00 43.32 3 ASP A C 20
ATOM 35988 O O . ASP A 1 3 ? 6.911 -10.843 -5.396 1.00 41.14 3 ASP A O 20
ATOM 35997 N N . ILE A 1 4 ? 8.224 -11.844 -3.842 1.00 4.31 4 ILE A N 20
ATOM 35998 C CA . ILE A 1 4 ? 7.645 -11.191 -2.647 1.00 60.02 4 ILE A CA 20
ATOM 35999 C C . ILE A 1 4 ? 8.003 -9.694 -2.573 1.00 60.22 4 ILE A C 20
ATOM 36000 O O . ILE A 1 4 ? 7.200 -8.892 -2.099 1.00 25.23 4 ILE A O 20
ATOM 36016 N N . VAL A 1 5 ? 9.211 -9.344 -3.039 1.00 51.24 5 VAL A N 20
ATOM 36017 C CA . VAL A 1 5 ? 9.722 -7.960 -3.016 1.00 41.35 5 VAL A CA 20
ATOM 36018 C C . VAL A 1 5 ? 8.924 -7.098 -4.019 1.00 63.34 5 VAL A C 20
ATOM 36019 O O . VAL A 1 5 ? 8.521 -5.965 -3.710 1.00 50.32 5 VAL A O 20
ATOM 36032 N N . GLU A 1 6 ? 8.669 -7.691 -5.206 1.00 3.10 6 GLU A N 20
ATOM 36033 C CA . GLU A 1 6 ? 7.834 -7.081 -6.257 1.00 3.25 6 GLU A CA 20
ATOM 36034 C C . GLU A 1 6 ? 6.351 -7.088 -5.837 1.00 43.42 6 GLU A C 20
ATOM 36035 O O . GLU A 1 6 ? 5.620 -6.134 -6.119 1.00 4.21 6 GLU A O 20
ATOM 36047 N N . ALA A 1 7 ? 5.933 -8.165 -5.131 1.00 63.42 7 ALA A N 20
ATOM 36048 C CA . ALA A 1 7 ? 4.557 -8.314 -4.623 1.00 14.42 7 ALA A CA 20
ATOM 36049 C C . ALA A 1 7 ? 4.249 -7.230 -3.588 1.00 23.02 7 ALA A C 20
ATOM 36050 O O . ALA A 1 7 ? 3.180 -6.648 -3.611 1.00 75.45 7 ALA A O 20
ATOM 36057 N N . ALA A 1 8 ? 5.231 -6.943 -2.725 1.00 31.11 8 ALA A N 20
ATOM 36058 C CA . ALA A 1 8 ? 5.115 -5.936 -1.663 1.00 64.23 8 ALA A CA 20
ATOM 36059 C C . ALA A 1 8 ? 5.067 -4.523 -2.251 1.00 14.04 8 ALA A C 20
ATOM 36060 O O . ALA A 1 8 ? 4.350 -3.656 -1.744 1.00 54.33 8 ALA A O 20
ATOM 36067 N N . LYS A 1 9 ? 5.841 -4.320 -3.329 1.00 51.04 9 LYS A N 20
ATOM 36068 C CA . LYS A 1 9 ? 5.883 -3.050 -4.057 1.00 63.13 9 LYS A CA 20
ATOM 36069 C C . LYS A 1 9 ? 4.508 -2.736 -4.673 1.00 5.21 9 LYS A C 20
ATOM 36070 O O . LYS A 1 9 ? 3.913 -1.697 -4.372 1.00 45.43 9 LYS A O 20
ATOM 36089 N N . GLN A 1 10 ? 4.001 -3.673 -5.506 1.00 33.11 10 GLN A N 20
ATOM 36090 C CA . GLN A 1 10 ? 2.711 -3.516 -6.203 1.00 22.52 10 GLN A CA 20
ATOM 36091 C C . GLN A 1 10 ? 1.539 -3.535 -5.208 1.00 24.23 10 GLN A C 20
ATOM 36092 O O . GLN A 1 10 ? 0.468 -3.011 -5.511 1.00 52.10 10 GLN A O 20
ATOM 36106 N N . ALA A 1 11 ? 1.766 -4.148 -4.026 1.00 50.12 11 ALA A N 20
ATOM 36107 C CA . ALA A 1 11 ? 0.790 -4.166 -2.938 1.00 14.40 11 ALA A CA 20
ATOM 36108 C C . ALA A 1 11 ? 0.604 -2.764 -2.379 1.00 23.32 11 ALA A C 20
ATOM 36109 O O . ALA A 1 11 ? -0.523 -2.303 -2.263 1.00 15.33 11 ALA A O 20
ATOM 36116 N N . ALA A 1 12 ? 1.733 -2.091 -2.075 1.00 4.24 12 ALA A N 20
ATOM 36117 C CA . ALA A 1 12 ? 1.739 -0.708 -1.570 1.00 41.12 12 ALA A CA 20
ATOM 36118 C C . ALA A 1 12 ? 1.033 0.239 -2.555 1.00 71.15 12 ALA A C 20
ATOM 36119 O O . ALA A 1 12 ? 0.163 1.017 -2.160 1.00 12.41 12 ALA A O 20
ATOM 36126 N N . ILE A 1 13 ? 1.398 0.101 -3.846 1.00 64.43 13 ILE A N 20
ATOM 36127 C CA . ILE A 1 13 ? 0.843 0.897 -4.957 1.00 41.22 13 ILE A CA 20
ATOM 36128 C C . ILE A 1 13 ? -0.687 0.669 -5.098 1.00 2.20 13 ILE A C 20
ATOM 36129 O O . ILE A 1 13 ? -1.443 1.621 -5.313 1.00 31.24 13 ILE A O 20
ATOM 36145 N N . ALA A 1 14 ? -1.125 -0.599 -4.931 1.00 24.11 14 ALA A N 20
ATOM 36146 C CA . ALA A 1 14 ? -2.546 -0.995 -5.064 1.00 62.11 14 ALA A CA 20
ATOM 36147 C C . ALA A 1 14 ? -3.384 -0.549 -3.853 1.00 35.50 14 ALA A C 20
ATOM 36148 O O . ALA A 1 14 ? -4.582 -0.290 -3.990 1.00 40.15 14 ALA A O 20
ATOM 36155 N N . ILE A 1 15 ? -2.737 -0.469 -2.674 1.00 42.00 15 ILE A N 20
ATOM 36156 C CA . ILE A 1 15 ? -3.345 0.080 -1.448 1.00 3.10 15 ILE A CA 20
ATOM 36157 C C . ILE A 1 15 ? -3.662 1.574 -1.663 1.00 12.12 15 ILE A C 20
ATOM 36158 O O . ILE A 1 15 ? -4.710 2.055 -1.234 1.00 75.21 15 ILE A O 20
ATOM 36174 N N . PHE A 1 16 ? -2.763 2.274 -2.388 1.00 71.35 16 PHE A N 20
ATOM 36175 C CA . PHE A 1 16 ? -2.943 3.697 -2.739 1.00 73.30 16 PHE A CA 20
ATOM 36176 C C . PHE A 1 16 ? -4.023 3.867 -3.825 1.00 61.54 16 PHE A C 20
ATOM 36177 O O . PHE A 1 16 ? -4.771 4.850 -3.805 1.00 54.31 16 PHE A O 20
ATOM 36194 N N . GLN A 1 17 ? -4.095 2.890 -4.763 1.00 23.02 17 GLN A N 20
ATOM 36195 C CA . GLN A 1 17 ? -5.148 2.837 -5.806 1.00 23.04 17 GLN A CA 20
ATOM 36196 C C . GLN A 1 17 ? -6.533 2.709 -5.163 1.00 63.31 17 GLN A C 20
ATOM 36197 O O . GLN A 1 17 ? -7.499 3.298 -5.651 1.00 34.31 17 GLN A O 20
ATOM 36211 N N . LEU A 1 18 ? -6.606 1.935 -4.065 1.00 41.42 18 LEU A N 20
ATOM 36212 C CA . LEU A 1 18 ? -7.833 1.796 -3.278 1.00 4.42 18 LEU A CA 20
ATOM 36213 C C . LEU A 1 18 ? -8.101 3.074 -2.467 1.00 53.20 18 LEU A C 20
ATOM 36214 O O . LEU A 1 18 ? -9.232 3.527 -2.421 1.00 35.21 18 LEU A O 20
ATOM 36230 N N . TRP A 1 19 ? -7.047 3.679 -1.881 1.00 20.44 19 TRP A N 20
ATOM 36231 C CA . TRP A 1 19 ? -7.172 4.926 -1.074 1.00 14.53 19 TRP A CA 20
ATOM 36232 C C . TRP A 1 19 ? -7.757 6.105 -1.894 1.00 35.22 19 TRP A C 20
ATOM 36233 O O . TRP A 1 19 ? -8.389 7.008 -1.329 1.00 15.33 19 TRP A O 20
ATOM 36254 N N . LYS A 1 20 ? -7.536 6.087 -3.223 1.00 11.51 20 LYS A N 20
ATOM 36255 C CA . LYS A 1 20 ? -8.112 7.085 -4.154 1.00 22.40 20 LYS A CA 20
ATOM 36256 C C . LYS A 1 20 ? -9.333 6.517 -4.925 1.00 60.04 20 LYS A C 20
ATOM 36257 O O . LYS A 1 20 ? -10.061 7.286 -5.571 1.00 33.21 20 LYS A O 20
ATOM 36276 N N . ASN A 1 21 ? -9.521 5.176 -4.893 1.00 31.31 21 ASN A N 20
ATOM 36277 C CA . ASN A 1 21 ? -10.700 4.499 -5.498 1.00 72.34 21 ASN A CA 20
ATOM 36278 C C . ASN A 1 21 ? -10.894 3.087 -4.873 1.00 4.23 21 ASN A C 20
ATOM 36279 O O . ASN A 1 21 ? -10.320 2.112 -5.368 1.00 41.33 21 ASN A O 20
ATOM 36290 N N . PRO A 1 22 ? -11.686 2.953 -3.750 1.00 52.44 22 PRO A N 20
ATOM 36291 C CA . PRO A 1 22 ? -11.898 1.646 -3.039 1.00 32.21 22 PRO A CA 20
ATOM 36292 C C . PRO A 1 22 ? -12.586 0.583 -3.916 1.00 35.24 22 PRO A C 20
ATOM 36293 O O . PRO A 1 22 ? -12.467 -0.618 -3.655 1.00 21.32 22 PRO A O 20
ATOM 36304 N N . THR A 1 23 ? -13.299 1.051 -4.950 1.00 31.54 23 THR A N 20
ATOM 36305 C CA . THR A 1 23 ? -14.063 0.195 -5.865 1.00 34.13 23 THR A CA 20
ATOM 36306 C C . THR A 1 23 ? -13.225 -0.218 -7.102 1.00 74.20 23 THR A C 20
ATOM 36307 O O . THR A 1 23 ? -13.777 -0.772 -8.059 1.00 3.10 23 THR A O 20
ATOM 36318 N N . ASP A 1 24 ? -11.894 0.037 -7.067 1.00 60.04 24 ASP A N 20
ATOM 36319 C CA . ASP A 1 24 ? -10.975 -0.351 -8.160 1.00 55.24 24 ASP A CA 20
ATOM 36320 C C . ASP A 1 24 ? -10.788 -1.884 -8.141 1.00 55.05 24 ASP A C 20
ATOM 36321 O O . ASP A 1 24 ? -10.141 -2.399 -7.215 1.00 75.00 24 ASP A O 20
ATOM 36330 N N . PRO A 1 25 ? -11.324 -2.628 -9.166 1.00 21.41 25 PRO A N 20
ATOM 36331 C CA . PRO A 1 25 ? -11.343 -4.108 -9.148 1.00 13.10 25 PRO A CA 20
ATOM 36332 C C . PRO A 1 25 ? -9.932 -4.733 -9.209 1.00 21.44 25 PRO A C 20
ATOM 36333 O O . PRO A 1 25 ? -9.666 -5.714 -8.515 1.00 60.12 25 PRO A O 20
ATOM 36344 N N . GLU A 1 26 ? -9.035 -4.121 -10.014 1.00 45.50 26 GLU A N 20
ATOM 36345 C CA . GLU A 1 26 ? -7.696 -4.674 -10.305 1.00 10.42 26 GLU A CA 20
ATOM 36346 C C . GLU A 1 26 ? -6.771 -4.600 -9.075 1.00 10.42 26 GLU A C 20
ATOM 36347 O O . GLU A 1 26 ? -6.023 -5.548 -8.800 1.00 42.45 26 GLU A O 20
ATOM 36359 N N . ALA A 1 27 ? -6.859 -3.472 -8.343 1.00 63.44 27 ALA A N 20
ATOM 36360 C CA . ALA A 1 27 ? -6.024 -3.198 -7.160 1.00 63.35 27 ALA A CA 20
ATOM 36361 C C . ALA A 1 27 ? -6.273 -4.244 -6.063 1.00 15.34 27 ALA A C 20
ATOM 36362 O O . ALA A 1 27 ? -5.356 -4.956 -5.654 1.00 31.41 27 ALA A O 20
ATOM 36369 N N . GLN A 1 28 ? -7.546 -4.366 -5.648 1.00 51.22 28 GLN A N 20
ATOM 36370 C CA . GLN A 1 28 ? -7.975 -5.314 -4.595 1.00 11.34 28 GLN A CA 20
ATOM 36371 C C . GLN A 1 28 ? -7.819 -6.787 -5.053 1.00 70.23 28 GLN A C 20
ATOM 36372 O O . GLN A 1 28 ? -7.656 -7.673 -4.216 1.00 34.40 28 GLN A O 20
ATOM 36386 N N . GLU A 1 29 ? -7.839 -7.025 -6.386 1.00 4.04 29 GLU A N 20
ATOM 36387 C CA . GLU A 1 29 ? -7.710 -8.385 -6.961 1.00 32.04 29 GLU A CA 20
ATOM 36388 C C . GLU A 1 29 ? -6.291 -8.943 -6.760 1.00 55.30 29 GLU A C 20
ATOM 36389 O O . GLU A 1 29 ? -6.127 -10.088 -6.318 1.00 43.11 29 GLU A O 20
ATOM 36401 N N . LEU A 1 30 ? -5.265 -8.120 -7.064 1.00 64.24 30 LEU A N 20
ATOM 36402 C CA . LEU A 1 30 ? -3.862 -8.536 -6.911 1.00 62.51 30 LEU A CA 20
ATOM 36403 C C . LEU A 1 30 ? -3.501 -8.661 -5.416 1.00 31.42 30 LEU A C 20
ATOM 36404 O O . LEU A 1 30 ? -2.677 -9.503 -5.046 1.00 10.03 30 LEU A O 20
ATOM 36420 N N . LEU A 1 31 ? -4.163 -7.829 -4.570 1.00 30.33 31 LEU A N 20
ATOM 36421 C CA . LEU A 1 31 ? -4.013 -7.875 -3.096 1.00 33.33 31 LEU A CA 20
ATOM 36422 C C . LEU A 1 31 ? -4.584 -9.180 -2.509 1.00 55.43 31 LEU A C 20
ATOM 36423 O O . LEU A 1 31 ? -4.129 -9.635 -1.470 1.00 13.55 31 LEU A O 20
ATOM 36439 N N . ASN A 1 32 ? -5.586 -9.774 -3.182 1.00 62.03 32 ASN A N 20
ATOM 36440 C CA . ASN A 1 32 ? -6.195 -11.059 -2.747 1.00 74.31 32 ASN A CA 20
ATOM 36441 C C . ASN A 1 32 ? -5.211 -12.220 -2.988 1.00 4.31 32 ASN A C 20
ATOM 36442 O O . ASN A 1 32 ? -5.258 -13.243 -2.305 1.00 53.43 32 ASN A O 20
ATOM 36453 N N . LYS A 1 33 ? -4.302 -12.025 -3.957 1.00 65.43 33 LYS A N 20
ATOM 36454 C CA . LYS A 1 33 ? -3.321 -13.040 -4.370 1.00 15.32 33 LYS A CA 20
ATOM 36455 C C . LYS A 1 33 ? -2.057 -13.001 -3.486 1.00 4.21 33 LYS A C 20
ATOM 36456 O O . LYS A 1 33 ? -1.514 -14.047 -3.126 1.00 54.32 33 LYS A O 20
ATOM 36475 N N . ILE A 1 34 ? -1.587 -11.791 -3.160 1.00 2.31 34 ILE A N 20
ATOM 36476 C CA . ILE A 1 34 ? -0.270 -11.581 -2.497 1.00 63.21 34 ILE A CA 20
ATOM 36477 C C . ILE A 1 34 ? -0.417 -11.264 -0.994 1.00 3.45 34 ILE A C 20
ATOM 36478 O O . ILE A 1 34 ? 0.554 -11.348 -0.240 1.00 25.22 34 ILE A O 20
ATOM 36494 N N . LEU A 1 35 ? -1.630 -10.871 -0.583 1.00 60.10 35 LEU A N 20
ATOM 36495 C CA . LEU A 1 35 ? -1.986 -10.627 0.833 1.00 52.20 35 LEU A CA 20
ATOM 36496 C C . LEU A 1 35 ? -3.184 -11.510 1.197 1.00 2.44 35 LEU A C 20
ATOM 36497 O O . LEU A 1 35 ? -3.746 -12.194 0.331 1.00 20.42 35 LEU A O 20
ATOM 36513 N N . SER A 1 36 ? -3.568 -11.496 2.480 1.00 5.24 36 SER A N 20
ATOM 36514 C CA . SER A 1 36 ? -4.821 -12.110 2.933 1.00 41.20 36 SER A CA 20
ATOM 36515 C C . SER A 1 36 ? -6.039 -11.295 2.394 1.00 13.33 36 SER A C 20
ATOM 36516 O O . SER A 1 36 ? -5.959 -10.061 2.318 1.00 30.21 36 SER A O 20
ATOM 36524 N N . PRO A 1 37 ? -7.170 -11.969 1.981 1.00 61.22 37 PRO A N 20
ATOM 36525 C CA . PRO A 1 37 ? -8.435 -11.270 1.571 1.00 62.14 37 PRO A CA 20
ATOM 36526 C C . PRO A 1 37 ? -8.986 -10.257 2.624 1.00 55.43 37 PRO A C 20
ATOM 36527 O O . PRO A 1 37 ? -9.794 -9.382 2.298 1.00 33.12 37 PRO A O 20
ATOM 36538 N N . ASP A 1 38 ? -8.547 -10.423 3.887 1.00 60.21 38 ASP A N 20
ATOM 36539 C CA . ASP A 1 38 ? -8.891 -9.533 5.018 1.00 4.34 38 ASP A CA 20
ATOM 36540 C C . ASP A 1 38 ? -8.158 -8.171 4.922 1.00 72.33 38 ASP A C 20
ATOM 36541 O O . ASP A 1 38 ? -8.737 -7.118 5.240 1.00 2.21 38 ASP A O 20
ATOM 36550 N N . VAL A 1 39 ? -6.896 -8.218 4.453 1.00 61.34 39 VAL A N 20
ATOM 36551 C CA . VAL A 1 39 ? -6.000 -7.046 4.384 1.00 42.31 39 VAL A CA 20
ATOM 36552 C C . VAL A 1 39 ? -6.545 -5.977 3.412 1.00 1.21 39 VAL A C 20
ATOM 36553 O O . VAL A 1 39 ? -6.505 -4.790 3.711 1.00 24.32 39 VAL A O 20
ATOM 36566 N N . LEU A 1 40 ? -7.072 -6.410 2.259 1.00 13.35 40 LEU A N 20
ATOM 36567 C CA . LEU A 1 40 ? -7.647 -5.485 1.251 1.00 4.14 40 LEU A CA 20
ATOM 36568 C C . LEU A 1 40 ? -9.022 -4.946 1.702 1.00 43.51 40 LEU A C 20
ATOM 36569 O O . LEU A 1 40 ? -9.427 -3.838 1.324 1.00 25.33 40 LEU A O 20
ATOM 36585 N N . ASP A 1 41 ? -9.712 -5.766 2.519 1.00 22.34 41 ASP A N 20
ATOM 36586 C CA . ASP A 1 41 ? -11.106 -5.533 2.946 1.00 51.21 41 ASP A CA 20
ATOM 36587 C C . ASP A 1 41 ? -11.193 -4.376 3.957 1.00 43.13 41 ASP A C 20
ATOM 36588 O O . ASP A 1 41 ? -12.212 -3.696 4.032 1.00 41.51 41 ASP A O 20
ATOM 36597 N N . GLN A 1 42 ? -10.106 -4.157 4.717 1.00 52.11 42 GLN A N 20
ATOM 36598 C CA . GLN A 1 42 ? -9.995 -3.009 5.642 1.00 74.41 42 GLN A CA 20
ATOM 36599 C C . GLN A 1 42 ? -9.501 -1.746 4.903 1.00 30.32 42 GLN A C 20
ATOM 36600 O O . GLN A 1 42 ? -9.879 -0.626 5.260 1.00 14.15 42 GLN A O 20
ATOM 36614 N N . VAL A 1 43 ? -8.643 -1.951 3.873 1.00 54.11 43 VAL A N 20
ATOM 36615 C CA . VAL A 1 43 ? -8.064 -0.857 3.070 1.00 54.22 43 VAL A CA 20
ATOM 36616 C C . VAL A 1 43 ? -9.163 -0.106 2.299 1.00 23.05 43 VAL A C 20
ATOM 36617 O O . VAL A 1 43 ? -9.142 1.125 2.252 1.00 2.15 43 VAL A O 20
ATOM 36630 N N . ARG A 1 44 ? -10.147 -0.860 1.754 1.00 35.31 44 ARG A N 20
ATOM 36631 C CA . ARG A 1 44 ? -11.260 -0.278 0.970 1.00 4.51 44 ARG A CA 20
ATOM 36632 C C . ARG A 1 44 ? -12.199 0.581 1.863 1.00 22.34 44 ARG A C 20
ATOM 36633 O O . ARG A 1 44 ? -12.874 1.476 1.364 1.00 32.30 44 ARG A O 20
ATOM 36654 N N . GLU A 1 45 ? -12.231 0.289 3.180 1.00 53.10 45 GLU A N 20
ATOM 36655 C CA . GLU A 1 45 ? -13.060 1.026 4.160 1.00 72.52 45 GLU A CA 20
ATOM 36656 C C . GLU A 1 45 ? -12.379 2.354 4.543 1.00 5.23 45 GLU A C 20
ATOM 36657 O O . GLU A 1 45 ? -13.000 3.423 4.503 1.00 1.32 45 GLU A O 20
ATOM 36669 N N . HIS A 1 46 ? -11.074 2.251 4.872 1.00 5.11 46 HIS A N 20
ATOM 36670 C CA . HIS A 1 46 ? -10.199 3.401 5.211 1.00 23.11 46 HIS A CA 20
ATOM 36671 C C . HIS A 1 46 ? -10.061 4.366 4.009 1.00 50.13 46 HIS A C 20
ATOM 36672 O O . HIS A 1 46 ? -9.863 5.577 4.171 1.00 42.30 46 HIS A O 20
ATOM 36687 N N . ALA A 1 47 ? -10.197 3.781 2.816 1.00 35.32 47 ALA A N 20
ATOM 36688 C CA . ALA A 1 47 ? -10.118 4.473 1.533 1.00 73.52 47 ALA A CA 20
ATOM 36689 C C . ALA A 1 47 ? -11.252 5.483 1.337 1.00 75.40 47 ALA A C 20
ATOM 36690 O O . ALA A 1 47 ? -11.037 6.529 0.735 1.00 40.13 47 ALA A O 20
ATOM 36697 N N . ARG A 1 48 ? -12.449 5.145 1.854 1.00 32.14 48 ARG A N 20
ATOM 36698 C CA . ARG A 1 48 ? -13.684 5.945 1.661 1.00 70.30 48 ARG A CA 20
ATOM 36699 C C . ARG A 1 48 ? -13.576 7.321 2.342 1.00 75.04 48 ARG A C 20
ATOM 36700 O O . ARG A 1 48 ? -14.210 8.285 1.909 1.00 50.24 48 ARG A O 20
ATOM 36721 N N . GLU A 1 49 ? -12.757 7.380 3.406 1.00 61.11 49 GLU A N 20
ATOM 36722 C CA . GLU A 1 49 ? -12.510 8.606 4.177 1.00 41.13 49 GLU A CA 20
ATOM 36723 C C . GLU A 1 49 ? -11.619 9.562 3.368 1.00 34.13 49 GLU A C 20
ATOM 36724 O O . GLU A 1 49 ? -11.944 10.738 3.208 1.00 24.10 49 GLU A O 20
ATOM 36736 N N . LEU A 1 50 ? -10.510 9.014 2.826 1.00 32.21 50 LEU A N 20
ATOM 36737 C CA . LEU A 1 50 ? -9.530 9.770 2.009 1.00 24.11 50 LEU A CA 20
ATOM 36738 C C . LEU A 1 50 ? -10.151 10.197 0.661 1.00 43.13 50 LEU A C 20
ATOM 36739 O O . LEU A 1 50 ? -9.803 11.247 0.105 1.00 61.43 50 LEU A O 20
ATOM 36755 N N . GLN A 1 51 ? -11.093 9.360 0.185 1.00 2.32 51 GLN A N 20
ATOM 36756 C CA . GLN A 1 51 ? -11.905 9.599 -1.019 1.00 75.34 51 GLN A CA 20
ATOM 36757 C C . GLN A 1 51 ? -12.842 10.799 -0.783 1.00 13.11 51 GLN A C 20
ATOM 36758 O O . GLN A 1 51 ? -12.923 11.710 -1.608 1.00 64.11 51 GLN A O 20
ATOM 36772 N N . LYS A 1 52 ? -13.516 10.780 0.380 1.00 4.03 52 LYS A N 20
ATOM 36773 C CA . LYS A 1 52 ? -14.486 11.814 0.786 1.00 24.41 52 LYS A CA 20
ATOM 36774 C C . LYS A 1 52 ? -13.783 13.174 1.000 1.00 4.22 52 LYS A C 20
ATOM 36775 O O . LYS A 1 52 ? -14.367 14.236 0.765 1.00 54.21 52 LYS A O 20
ATOM 36794 N N . GLN A 1 53 ? -12.512 13.117 1.441 1.00 51.40 53 GLN A N 20
ATOM 36795 C CA . GLN A 1 53 ? -11.651 14.306 1.603 1.00 51.00 53 GLN A CA 20
ATOM 36796 C C . GLN A 1 53 ? -11.057 14.744 0.247 1.00 15.00 53 GLN A C 20
ATOM 36797 O O . GLN A 1 53 ? -10.711 15.912 0.074 1.00 13.21 53 GLN A O 20
ATOM 36811 N N . GLY A 1 54 ? -10.932 13.786 -0.694 1.00 10.01 54 GLY A N 20
ATOM 36812 C CA . GLY A 1 54 ? -10.380 14.050 -2.026 1.00 32.51 54 GLY A CA 20
ATOM 36813 C C . GLY A 1 54 ? -8.890 14.354 -2.007 1.00 62.31 54 GLY A C 20
ATOM 36814 O O . GLY A 1 54 ? -8.420 15.238 -2.726 1.00 45.44 54 GLY A O 20
ATOM 36818 N N . ILE A 1 55 ? -8.152 13.607 -1.169 1.00 4.22 55 ILE A N 20
ATOM 36819 C CA . ILE A 1 55 ? -6.696 13.780 -0.999 1.00 20.43 55 ILE A CA 20
ATOM 36820 C C . ILE A 1 55 ? -5.966 13.212 -2.231 1.00 41.10 55 ILE A C 20
ATOM 36821 O O . ILE A 1 55 ? -5.983 11.998 -2.459 1.00 73.50 55 ILE A O 20
ATOM 36837 N N . HIS A 1 56 ? -5.380 14.106 -3.047 1.00 13.40 56 HIS A N 20
ATOM 36838 C CA . HIS A 1 56 ? -4.663 13.716 -4.273 1.00 20.31 56 HIS A CA 20
ATOM 36839 C C . HIS A 1 56 ? -3.169 13.578 -3.958 1.00 21.31 56 HIS A C 20
ATOM 36840 O O . HIS A 1 56 ? -2.468 14.572 -3.814 1.00 63.23 56 HIS A O 20
ATOM 36855 N N . PHE A 1 57 ? -2.687 12.340 -3.902 1.00 34.14 57 PHE A N 20
ATOM 36856 C CA . PHE A 1 57 ? -1.283 12.026 -3.575 1.00 3.50 57 PHE A CA 20
ATOM 36857 C C . PHE A 1 57 ? -0.595 11.447 -4.811 1.00 53.42 57 PHE A C 20
ATOM 36858 O O . PHE A 1 57 ? -1.219 10.719 -5.590 1.00 21.33 57 PHE A O 20
ATOM 36875 N N . GLU A 1 58 ? 0.679 11.795 -4.997 1.00 24.33 58 GLU A N 20
ATOM 36876 C CA . GLU A 1 58 ? 1.480 11.316 -6.127 1.00 10.24 58 GLU A CA 20
ATOM 36877 C C . GLU A 1 58 ? 2.811 10.770 -5.621 1.00 71.33 58 GLU A C 20
ATOM 36878 O O . GLU A 1 58 ? 3.514 11.442 -4.867 1.00 40.25 58 GLU A O 20
ATOM 36890 N N . VAL A 1 59 ? 3.139 9.544 -6.052 1.00 24.41 59 VAL A N 20
ATOM 36891 C CA . VAL A 1 59 ? 4.401 8.879 -5.718 1.00 32.55 59 VAL A CA 20
ATOM 36892 C C . VAL A 1 59 ? 5.557 9.577 -6.465 1.00 25.12 59 VAL A C 20
ATOM 36893 O O . VAL A 1 59 ? 5.741 9.390 -7.673 1.00 63.11 59 VAL A O 20
ATOM 36906 N N . LYS A 1 60 ? 6.288 10.423 -5.726 1.00 75.31 60 LYS A N 20
ATOM 36907 C CA . LYS A 1 60 ? 7.437 11.192 -6.246 1.00 4.03 60 LYS A CA 20
ATOM 36908 C C . LYS A 1 60 ? 8.740 10.396 -6.062 1.00 4.13 60 LYS A C 20
ATOM 36909 O O . LYS A 1 60 ? 9.709 10.569 -6.814 1.00 44.23 60 LYS A O 20
ATOM 36928 N N . ARG A 1 61 ? 8.740 9.529 -5.044 1.00 54.44 61 ARG A N 20
ATOM 36929 C CA . ARG A 1 61 ? 9.849 8.622 -4.746 1.00 14.34 61 ARG A CA 20
ATOM 36930 C C . ARG A 1 61 ? 9.264 7.314 -4.206 1.00 75.42 61 ARG A C 20
ATOM 36931 O O . ARG A 1 61 ? 8.217 7.325 -3.563 1.00 44.34 61 ARG A O 20
ATOM 36952 N N . VAL A 1 62 ? 9.929 6.197 -4.507 1.00 64.13 62 VAL A N 20
ATOM 36953 C CA . VAL A 1 62 ? 9.580 4.875 -3.973 1.00 72.11 62 VAL A CA 20
ATOM 36954 C C . VAL A 1 62 ? 10.865 4.022 -3.860 1.00 74.32 62 VAL A C 20
ATOM 36955 O O . VAL A 1 62 ? 11.564 3.780 -4.851 1.00 60.23 62 VAL A O 20
ATOM 36968 N N . GLU A 1 63 ? 11.185 3.621 -2.625 1.00 0.24 63 GLU A N 20
ATOM 36969 C CA . GLU A 1 63 ? 12.344 2.780 -2.310 1.00 2.13 63 GLU A CA 20
ATOM 36970 C C . GLU A 1 63 ? 11.837 1.523 -1.613 1.00 4.41 63 GLU A C 20
ATOM 36971 O O . GLU A 1 63 ? 11.427 1.567 -0.455 1.00 71.04 63 GLU A O 20
ATOM 36983 N N . VAL A 1 64 ? 11.847 0.414 -2.344 1.00 53.33 64 VAL A N 20
ATOM 36984 C CA . VAL A 1 64 ? 11.428 -0.894 -1.838 1.00 44.35 64 VAL A CA 20
ATOM 36985 C C . VAL A 1 64 ? 12.695 -1.678 -1.477 1.00 4.33 64 VAL A C 20
ATOM 36986 O O . VAL A 1 64 ? 13.451 -2.084 -2.363 1.00 43.24 64 VAL A O 20
ATOM 36999 N N . THR A 1 65 ? 12.934 -1.861 -0.171 1.00 35.52 65 THR A N 20
ATOM 37000 C CA . THR A 1 65 ? 14.182 -2.445 0.341 1.00 23.21 65 THR A CA 20
ATOM 37001 C C . THR A 1 65 ? 13.853 -3.656 1.216 1.00 61.12 65 THR A C 20
ATOM 37002 O O . THR A 1 65 ? 13.035 -3.576 2.142 1.00 31.15 65 THR A O 20
ATOM 37013 N N . THR A 1 66 ? 14.466 -4.786 0.888 1.00 65.11 66 THR A N 20
ATOM 37014 C CA . THR A 1 66 ? 14.237 -6.033 1.589 1.00 61.24 66 THR A CA 20
ATOM 37015 C C . THR A 1 66 ? 15.234 -6.129 2.758 1.00 52.25 66 THR A C 20
ATOM 37016 O O . THR A 1 66 ? 16.449 -6.229 2.553 1.00 0.03 66 THR A O 20
ATOM 37027 N N . ASP A 1 67 ? 14.694 -6.079 3.966 1.00 51.32 67 ASP A N 20
ATOM 37028 C CA . ASP A 1 67 ? 15.452 -6.063 5.221 1.00 15.10 67 ASP A CA 20
ATOM 37029 C C . ASP A 1 67 ? 15.229 -7.412 5.922 1.00 43.30 67 ASP A C 20
ATOM 37030 O O . ASP A 1 67 ? 14.232 -7.605 6.635 1.00 54.54 67 ASP A O 20
ATOM 37039 N N . GLY A 1 68 ? 16.136 -8.360 5.626 1.00 12.35 68 GLY A N 20
ATOM 37040 C CA . GLY A 1 68 ? 16.051 -9.727 6.124 1.00 73.11 68 GLY A CA 20
ATOM 37041 C C . GLY A 1 68 ? 14.898 -10.496 5.493 1.00 23.44 68 GLY A C 20
ATOM 37042 O O . GLY A 1 68 ? 14.930 -10.793 4.294 1.00 64.41 68 GLY A O 20
ATOM 37046 N N . ASN A 1 69 ? 13.865 -10.785 6.295 1.00 34.41 69 ASN A N 20
ATOM 37047 C CA . ASN A 1 69 ? 12.648 -11.502 5.840 1.00 3.54 69 ASN A CA 20
ATOM 37048 C C . ASN A 1 69 ? 11.426 -10.563 5.878 1.00 22.05 69 ASN A C 20
ATOM 37049 O O . ASN A 1 69 ? 10.279 -11.008 5.990 1.00 21.41 69 ASN A O 20
ATOM 37060 N N . THR A 1 70 ? 11.683 -9.251 5.807 1.00 44.22 70 THR A N 20
ATOM 37061 C CA . THR A 1 70 ? 10.630 -8.226 5.778 1.00 32.32 70 THR A CA 20
ATOM 37062 C C . THR A 1 70 ? 10.937 -7.175 4.693 1.00 72.43 70 THR A C 20
ATOM 37063 O O . THR A 1 70 ? 11.988 -6.541 4.739 1.00 75.44 70 THR A O 20
ATOM 37074 N N . VAL A 1 71 ? 10.010 -6.986 3.744 1.00 22.12 71 VAL A N 20
ATOM 37075 C CA . VAL A 1 71 ? 10.135 -5.964 2.692 1.00 20.32 71 VAL A CA 20
ATOM 37076 C C . VAL A 1 71 ? 9.531 -4.634 3.188 1.00 71.33 71 VAL A C 20
ATOM 37077 O O . VAL A 1 71 ? 8.317 -4.520 3.371 1.00 53.45 71 VAL A O 20
ATOM 37090 N N . ASN A 1 72 ? 10.398 -3.647 3.408 1.00 60.31 72 ASN A N 20
ATOM 37091 C CA . ASN A 1 72 ? 10.009 -2.308 3.885 1.00 64.30 72 ASN A CA 20
ATOM 37092 C C . ASN A 1 72 ? 9.911 -1.347 2.688 1.00 62.22 72 ASN A C 20
ATOM 37093 O O . ASN A 1 72 ? 10.936 -0.936 2.127 1.00 63.43 72 ASN A O 20
ATOM 37104 N N . VAL A 1 73 ? 8.673 -1.025 2.275 1.00 51.23 73 VAL A N 20
ATOM 37105 C CA . VAL A 1 73 ? 8.414 -0.086 1.172 1.00 14.31 73 VAL A CA 20
ATOM 37106 C C . VAL A 1 73 ? 8.314 1.342 1.736 1.00 70.02 73 VAL A C 20
ATOM 37107 O O . VAL A 1 73 ? 7.306 1.714 2.338 1.00 70.31 73 VAL A O 20
ATOM 37120 N N . THR A 1 74 ? 9.377 2.118 1.536 1.00 20.02 74 THR A N 20
ATOM 37121 C CA . THR A 1 74 ? 9.456 3.516 1.954 1.00 40.34 74 THR A CA 20
ATOM 37122 C C . THR A 1 74 ? 9.155 4.392 0.735 1.00 62.32 74 THR A C 20
ATOM 37123 O O . THR A 1 74 ? 10.003 4.567 -0.137 1.00 52.24 74 THR A O 20
ATOM 37134 N N . VAL A 1 75 ? 7.940 4.936 0.692 1.00 72.44 75 VAL A N 20
ATOM 37135 C CA . VAL A 1 75 ? 7.404 5.625 -0.487 1.00 71.31 75 VAL A CA 20
ATOM 37136 C C . VAL A 1 75 ? 6.946 7.048 -0.110 1.00 3.32 75 VAL A C 20
ATOM 37137 O O . VAL A 1 75 ? 6.226 7.250 0.870 1.00 61.54 75 VAL A O 20
ATOM 37150 N N . GLU A 1 76 ? 7.422 8.024 -0.886 1.00 52.23 76 GLU A N 20
ATOM 37151 C CA . GLU A 1 76 ? 7.138 9.446 -0.715 1.00 21.40 76 GLU A CA 20
ATOM 37152 C C . GLU A 1 76 ? 5.924 9.836 -1.577 1.00 51.22 76 GLU A C 20
ATOM 37153 O O . GLU A 1 76 ? 6.001 9.801 -2.815 1.00 52.45 76 GLU A O 20
ATOM 37165 N N . LEU A 1 77 ? 4.804 10.174 -0.923 1.00 34.24 77 LEU A N 20
ATOM 37166 C CA . LEU A 1 77 ? 3.574 10.628 -1.595 1.00 60.11 77 LEU A CA 20
ATOM 37167 C C . LEU A 1 77 ? 3.384 12.122 -1.310 1.00 42.11 77 LEU A C 20
ATOM 37168 O O . LEU A 1 77 ? 3.222 12.518 -0.157 1.00 44.31 77 LEU A O 20
ATOM 37184 N N . GLU A 1 78 ? 3.380 12.945 -2.367 1.00 4.54 78 GLU A N 20
ATOM 37185 C CA . GLU A 1 78 ? 3.156 14.389 -2.247 1.00 21.54 78 GLU A CA 20
ATOM 37186 C C . GLU A 1 78 ? 1.637 14.621 -2.324 1.00 64.10 78 GLU A C 20
ATOM 37187 O O . GLU A 1 78 ? 1.034 14.552 -3.405 1.00 21.44 78 GLU A O 20
ATOM 37199 N N . GLU A 1 79 ? 1.035 14.837 -1.146 1.00 35.53 79 GLU A N 20
ATOM 37200 C CA . GLU A 1 79 ? -0.422 14.893 -0.957 1.00 10.11 79 GLU A CA 20
ATOM 37201 C C . GLU A 1 79 ? -0.928 16.329 -1.100 1.00 32.33 79 GLU A C 20
ATOM 37202 O O . GLU A 1 79 ? -0.297 17.268 -0.611 1.00 73.34 79 GLU A O 20
ATOM 37214 N N . THR A 1 80 ? -2.082 16.472 -1.755 1.00 25.43 80 THR A N 20
ATOM 37215 C CA . THR A 1 80 ? -2.745 17.750 -1.995 1.00 43.32 80 THR A CA 20
ATOM 37216 C C . THR A 1 80 ? -4.177 17.648 -1.448 1.00 34.43 80 THR A C 20
ATOM 37217 O O . THR A 1 80 ? -4.995 16.879 -1.968 1.00 31.21 80 THR A O 20
ATOM 37228 N N . THR A 1 81 ? -4.449 18.384 -0.369 1.00 11.31 81 THR A N 20
ATOM 37229 C CA . THR A 1 81 ? -5.764 18.421 0.286 1.00 50.13 81 THR A CA 20
ATOM 37230 C C . THR A 1 81 ? -6.145 19.892 0.533 1.00 71.50 81 THR A C 20
ATOM 37231 O O . THR A 1 81 ? -5.321 20.675 1.021 1.00 2.34 81 THR A O 20
ATOM 37242 N N . GLY A 1 82 ? -7.385 20.267 0.148 1.00 65.30 82 GLY A N 20
ATOM 37243 C CA . GLY A 1 82 ? -7.837 21.662 0.180 1.00 21.20 82 GLY A CA 20
ATOM 37244 C C . GLY A 1 82 ? -7.147 22.498 -0.895 1.00 43.14 82 GLY A C 20
ATOM 37245 O O . GLY A 1 82 ? -7.720 22.780 -1.948 1.00 42.10 82 GLY A O 20
ATOM 37249 N N . GLY A 1 83 ? -5.898 22.880 -0.604 1.00 72.14 83 GLY A N 20
ATOM 37250 C CA . GLY A 1 83 ? -5.001 23.523 -1.571 1.00 4.35 83 GLY A CA 20
ATOM 37251 C C . GLY A 1 83 ? -3.544 23.449 -1.133 1.00 53.20 83 GLY A C 20
ATOM 37252 O O . GLY A 1 83 ? -2.679 24.105 -1.722 1.00 53.45 83 GLY A O 20
ATOM 37256 N N . THR A 1 84 ? -3.281 22.642 -0.091 1.00 31.12 84 THR A N 20
ATOM 37257 C CA . THR A 1 84 ? -1.952 22.493 0.521 1.00 11.44 84 THR A CA 20
ATOM 37258 C C . THR A 1 84 ? -1.268 21.222 -0.027 1.00 53.15 84 THR A C 20
ATOM 37259 O O . THR A 1 84 ? -1.852 20.131 0.032 1.00 20.32 84 THR A O 20
ATOM 37270 N N . THR A 1 85 ? -0.039 21.374 -0.543 1.00 41.40 85 THR A N 20
ATOM 37271 C CA . THR A 1 85 ? 0.733 20.277 -1.159 1.00 25.33 85 THR A CA 20
ATOM 37272 C C . THR A 1 85 ? 2.020 20.006 -0.343 1.00 41.33 85 THR A C 20
ATOM 37273 O O . THR A 1 85 ? 2.947 20.823 -0.348 1.00 4.41 85 THR A O 20
ATOM 37284 N N . THR A 1 86 ? 2.045 18.864 0.373 1.00 33.14 86 THR A N 20
ATOM 37285 C CA . THR A 1 86 ? 3.168 18.460 1.248 1.00 52.04 86 THR A CA 20
ATOM 37286 C C . THR A 1 86 ? 3.567 16.999 0.969 1.00 0.41 86 THR A C 20
ATOM 37287 O O . THR A 1 86 ? 2.701 16.144 0.795 1.00 14.12 86 THR A O 20
ATOM 37298 N N . ASN A 1 87 ? 4.887 16.730 0.959 1.00 50.04 87 ASN A N 20
ATOM 37299 C CA . ASN A 1 87 ? 5.429 15.367 0.844 1.00 62.12 87 ASN A CA 20
ATOM 37300 C C . ASN A 1 87 ? 5.317 14.650 2.203 1.00 72.12 87 ASN A C 20
ATOM 37301 O O . ASN A 1 87 ? 5.916 15.078 3.200 1.00 42.05 87 ASN A O 20
ATOM 37312 N N . THR A 1 88 ? 4.509 13.585 2.230 1.00 42.34 88 THR A N 20
ATOM 37313 C CA . THR A 1 88 ? 4.307 12.729 3.406 1.00 51.34 88 THR A CA 20
ATOM 37314 C C . THR A 1 88 ? 4.808 11.318 3.077 1.00 41.31 88 THR A C 20
ATOM 37315 O O . THR A 1 88 ? 4.325 10.688 2.120 1.00 43.51 88 THR A O 20
ATOM 37326 N N . THR A 1 89 ? 5.774 10.825 3.861 1.00 65.02 89 THR A N 20
ATOM 37327 C CA . THR A 1 89 ? 6.402 9.526 3.617 1.00 75.05 89 THR A CA 20
ATOM 37328 C C . THR A 1 89 ? 5.616 8.420 4.336 1.00 72.11 89 THR A C 20
ATOM 37329 O O . THR A 1 89 ? 5.410 8.493 5.547 1.00 1.30 89 THR A O 20
ATOM 37340 N N . TYR A 1 90 ? 5.148 7.420 3.587 1.00 54.20 90 TYR A N 20
ATOM 37341 C CA . TYR A 1 90 ? 4.495 6.228 4.147 1.00 74.02 90 TYR A CA 20
ATOM 37342 C C . TYR A 1 90 ? 5.452 5.036 4.029 1.00 23.52 90 TYR A C 20
ATOM 37343 O O . TYR A 1 90 ? 5.962 4.758 2.950 1.00 72.04 90 TYR A O 20
ATOM 37361 N N . GLU A 1 91 ? 5.720 4.351 5.155 1.00 43.10 91 GLU A N 20
ATOM 37362 C CA . GLU A 1 91 ? 6.535 3.130 5.178 1.00 61.11 91 GLU A CA 20
ATOM 37363 C C . GLU A 1 91 ? 5.603 1.945 5.432 1.00 12.21 91 GLU A C 20
ATOM 37364 O O . GLU A 1 91 ? 5.121 1.757 6.551 1.00 41.33 91 GLU A O 20
ATOM 37376 N N . LEU A 1 92 ? 5.305 1.189 4.372 1.00 21.42 92 LEU A N 20
ATOM 37377 C CA . LEU A 1 92 ? 4.456 -0.003 4.440 1.00 54.01 92 LEU A CA 20
ATOM 37378 C C . LEU A 1 92 ? 5.374 -1.221 4.589 1.00 33.14 92 LEU A C 20
ATOM 37379 O O . LEU A 1 92 ? 6.074 -1.604 3.650 1.00 23.30 92 LEU A O 20
ATOM 37395 N N . ARG A 1 93 ? 5.390 -1.783 5.800 1.00 71.24 93 ARG A N 20
ATOM 37396 C CA . ARG A 1 93 ? 6.272 -2.886 6.185 1.00 14.24 93 ARG A CA 20
ATOM 37397 C C . ARG A 1 93 ? 5.556 -4.237 5.973 1.00 63.11 93 ARG A C 20
ATOM 37398 O O . ARG A 1 93 ? 4.728 -4.648 6.791 1.00 13.41 93 ARG A O 20
ATOM 37419 N N . PHE A 1 94 ? 5.874 -4.896 4.857 1.00 60.34 94 PHE A N 20
ATOM 37420 C CA . PHE A 1 94 ? 5.301 -6.194 4.486 1.00 45.24 94 PHE A CA 20
ATOM 37421 C C . PHE A 1 94 ? 6.183 -7.337 5.024 1.00 62.54 94 PHE A C 20
ATOM 37422 O O . PHE A 1 94 ? 7.298 -7.539 4.538 1.00 72.44 94 PHE A O 20
ATOM 37439 N N . GLU A 1 95 ? 5.684 -8.069 6.032 1.00 54.44 95 GLU A N 20
ATOM 37440 C CA . GLU A 1 95 ? 6.372 -9.248 6.583 1.00 71.50 95 GLU A CA 20
ATOM 37441 C C . GLU A 1 95 ? 5.980 -10.490 5.768 1.00 74.30 95 GLU A C 20
ATOM 37442 O O . GLU A 1 95 ? 4.794 -10.717 5.509 1.00 40.20 95 GLU A O 20
ATOM 37454 N N . VAL A 1 96 ? 6.982 -11.305 5.406 1.00 22.42 96 VAL A N 20
ATOM 37455 C CA . VAL A 1 96 ? 6.799 -12.483 4.534 1.00 71.50 96 VAL A CA 20
ATOM 37456 C C . VAL A 1 96 ? 6.359 -13.705 5.375 1.00 14.23 96 VAL A C 20
ATOM 37457 O O . VAL A 1 96 ? 6.683 -13.800 6.567 1.00 53.44 96 VAL A O 20
ATOM 37470 N N . ASP A 1 97 ? 5.572 -14.596 4.754 1.00 12.24 97 ASP A N 20
ATOM 37471 C CA . ASP A 1 97 ? 5.140 -15.868 5.355 1.00 25.42 97 ASP A CA 20
ATOM 37472 C C . ASP A 1 97 ? 4.829 -16.871 4.226 1.00 53.12 97 ASP A C 20
ATOM 37473 O O . ASP A 1 97 ? 3.789 -16.768 3.563 1.00 15.43 97 ASP A O 20
ATOM 37482 N N . GLY A 1 98 ? 5.754 -17.818 3.999 1.00 60.44 98 GLY A N 20
ATOM 37483 C CA . GLY A 1 98 ? 5.623 -18.795 2.920 1.00 53.40 98 GLY A CA 20
ATOM 37484 C C . GLY A 1 98 ? 5.971 -18.189 1.563 1.00 0.02 98 GLY A C 20
ATOM 37485 O O . GLY A 1 98 ? 7.101 -17.736 1.359 1.00 22.13 98 GLY A O 20
ATOM 37489 N N . ASP A 1 99 ? 4.991 -18.170 0.645 1.00 52.23 99 ASP A N 20
ATOM 37490 C CA . ASP A 1 99 ? 5.116 -17.522 -0.685 1.00 1.22 99 ASP A CA 20
ATOM 37491 C C . ASP A 1 99 ? 4.093 -16.374 -0.806 1.00 15.21 99 ASP A C 20
ATOM 37492 O O . ASP A 1 99 ? 3.788 -15.912 -1.911 1.00 71.23 99 ASP A O 20
ATOM 37501 N N . THR A 1 100 ? 3.616 -15.892 0.348 1.00 72.14 100 THR A N 20
ATOM 37502 C CA . THR A 1 100 ? 2.640 -14.788 0.449 1.00 32.34 100 THR A CA 20
ATOM 37503 C C . THR A 1 100 ? 3.039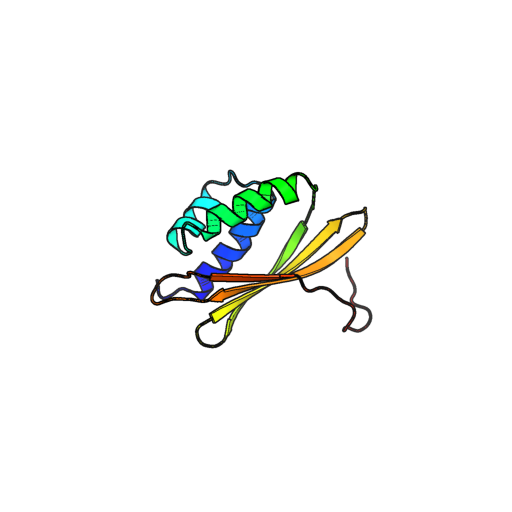 -13.865 1.613 1.00 42.50 100 THR A C 20
ATOM 37504 O O . THR A 1 100 ? 3.940 -14.186 2.394 1.00 41.44 100 THR A O 20
ATOM 37515 N N . ILE A 1 101 ? 2.400 -12.700 1.684 1.00 24.31 101 ILE A N 20
ATOM 37516 C CA . ILE A 1 101 ? 2.608 -11.712 2.754 1.00 14.55 101 ILE A CA 20
ATOM 37517 C C . ILE A 1 101 ? 1.368 -11.702 3.665 1.00 71.32 101 ILE A C 20
ATOM 37518 O O . ILE A 1 101 ? 0.243 -11.563 3.182 1.00 51.10 101 ILE A O 20
ATOM 37534 N N . ARG A 1 102 ? 1.582 -11.849 4.984 1.00 53.21 102 ARG A N 20
ATOM 37535 C CA . ARG A 1 102 ? 0.487 -11.982 5.976 1.00 1.42 102 ARG A CA 20
ATOM 37536 C C . ARG A 1 102 ? 0.437 -10.799 6.957 1.00 55.03 102 ARG A C 20
ATOM 37537 O O . ARG A 1 102 ? -0.374 -10.814 7.897 1.00 60.30 102 ARG A O 20
ATOM 37558 N N . ARG A 1 103 ? 1.278 -9.776 6.736 1.00 34.24 103 ARG A N 20
ATOM 37559 C CA . ARG A 1 103 ? 1.301 -8.585 7.596 1.00 10.14 103 ARG A CA 20
ATOM 37560 C C . ARG A 1 103 ? 1.808 -7.370 6.818 1.00 51.53 103 ARG A C 20
ATOM 37561 O O . ARG A 1 103 ? 2.787 -7.469 6.082 1.00 21.10 103 ARG A O 20
ATOM 37582 N N . VAL A 1 104 ? 1.107 -6.236 6.983 1.00 31.53 104 VAL A N 20
ATOM 37583 C CA . VAL A 1 104 ? 1.531 -4.918 6.481 1.00 34.14 104 VAL A CA 20
ATOM 37584 C C . VAL A 1 104 ? 1.357 -3.873 7.601 1.00 54.51 104 VAL A C 20
ATOM 37585 O O . VAL A 1 104 ? 0.302 -3.807 8.244 1.00 51.22 104 VAL A O 20
ATOM 37598 N N . THR A 1 105 ? 2.411 -3.086 7.860 1.00 72.21 105 THR A N 20
ATOM 37599 C CA . THR A 1 105 ? 2.366 -1.998 8.842 1.00 25.24 105 THR A CA 20
ATOM 37600 C C . THR A 1 105 ? 2.589 -0.666 8.106 1.00 63.34 105 THR A C 20
ATOM 37601 O O . THR A 1 105 ? 3.711 -0.349 7.720 1.00 12.22 105 THR A O 20
ATOM 37612 N N . VAL A 1 106 ? 1.508 0.101 7.918 1.00 63.54 106 VAL A N 20
ATOM 37613 C CA . VAL A 1 106 ? 1.543 1.387 7.207 1.00 42.43 106 VAL A CA 20
ATOM 37614 C C . VAL A 1 106 ? 1.889 2.498 8.211 1.00 42.01 106 VAL A C 20
ATOM 37615 O O . VAL A 1 106 ? 1.134 2.740 9.160 1.00 64.31 106 VAL A O 20
ATOM 37628 N N . THR A 1 107 ? 3.031 3.160 7.994 1.00 53.31 107 THR A N 20
ATOM 37629 C CA . THR A 1 107 ? 3.594 4.110 8.954 1.00 43.12 107 THR A CA 20
ATOM 37630 C C . THR A 1 107 ? 3.654 5.516 8.324 1.00 21.14 107 THR A C 20
ATOM 37631 O O . THR A 1 107 ? 4.477 5.767 7.440 1.00 22.12 107 THR A O 20
ATOM 37642 N N . GLN A 1 108 ? 2.755 6.412 8.759 1.00 73.32 108 GLN A N 20
ATOM 37643 C CA . GLN A 1 108 ? 2.715 7.806 8.287 1.00 33.44 108 GLN A CA 20
ATOM 37644 C C . GLN A 1 108 ? 3.825 8.624 8.993 1.00 74.11 108 GLN A C 20
ATOM 37645 O O . GLN A 1 108 ? 3.863 8.687 10.226 1.00 50.35 108 GLN A O 20
ATOM 37659 N N . ASN A 1 109 ? 4.717 9.233 8.203 1.00 75.04 109 ASN A N 20
ATOM 37660 C CA . ASN A 1 109 ? 5.875 10.009 8.697 1.00 51.22 109 ASN A CA 20
ATOM 37661 C C . ASN A 1 109 ? 5.676 11.487 8.350 1.00 1.44 109 ASN A C 20
ATOM 37662 O O . ASN A 1 109 ? 5.148 11.810 7.278 1.00 12.45 109 ASN A O 20
ATOM 37673 N N . GLY A 1 110 ? 6.113 12.373 9.261 1.00 52.31 110 GLY A N 20
ATOM 37674 C CA . GLY A 1 110 ? 5.974 13.817 9.087 1.00 30.55 110 GLY A CA 20
ATOM 37675 C C . GLY A 1 110 ? 6.604 14.581 10.244 1.00 25.12 110 GLY A C 20
ATOM 37676 O O . GLY A 1 110 ? 7.784 14.363 10.555 1.00 53.44 110 GLY A O 20
ATOM 37680 N N . GLY A 1 111 ? 5.811 15.455 10.897 1.00 44.53 111 GLY A N 20
ATOM 37681 C CA . GLY A 1 111 ? 6.294 16.288 12.004 1.00 74.23 111 GLY A CA 20
ATOM 37682 C C . GLY A 1 111 ? 7.249 17.377 11.520 1.00 54.15 111 GLY A C 20
ATOM 37683 O O . GLY A 1 111 ? 6.816 18.370 10.925 1.00 34.53 111 GLY A O 20
ATOM 37687 N N . SER A 1 112 ? 8.551 17.163 11.749 1.00 25.44 112 SER A N 20
ATOM 37688 C CA . SER A 1 112 ? 9.636 18.061 11.280 1.00 21.43 112 SER A CA 20
ATOM 37689 C C . SER A 1 112 ? 10.694 17.265 10.483 1.00 22.03 112 SER A C 20
ATOM 37690 O O . SER A 1 112 ? 11.728 17.822 10.075 1.00 53.32 112 SER A O 20
ATOM 37698 N N . LEU A 1 113 ? 10.381 15.971 10.233 1.00 55.20 113 LEU A N 20
ATOM 37699 C CA . LEU A 1 113 ? 11.256 15.020 9.534 1.00 35.25 113 LEU A CA 20
ATOM 37700 C C . LEU A 1 113 ? 12.625 14.920 10.237 1.00 2.01 113 LEU A C 20
ATOM 37701 O O . LEU A 1 113 ? 13.648 15.361 9.711 1.00 74.11 113 LEU A O 20
ATOM 37717 N N . GLU A 1 114 ? 12.589 14.403 11.479 1.00 63.25 114 GLU A N 20
ATOM 37718 C CA . GLU A 1 114 ? 13.787 14.155 12.300 1.00 40.52 114 GLU A CA 20
ATOM 37719 C C . GLU A 1 114 ? 14.623 12.994 11.728 1.00 45.51 114 GLU A C 20
ATOM 37720 O O . GLU A 1 114 ? 14.470 11.838 12.141 1.00 4.42 114 GLU A O 20
ATOM 37732 N N . HIS A 1 115 ? 15.466 13.303 10.725 1.00 44.12 115 HIS A N 20
ATOM 37733 C CA . HIS A 1 115 ? 16.360 12.319 10.081 1.00 75.02 115 HIS A CA 20
ATOM 37734 C C . HIS A 1 115 ? 17.699 12.985 9.731 1.00 42.21 115 HIS A C 20
ATOM 37735 O O . HIS A 1 115 ? 17.776 14.207 9.561 1.00 54.33 115 HIS A O 20
ATOM 37750 N N . HIS A 1 116 ? 18.748 12.159 9.651 1.00 34.05 116 HIS A N 20
ATOM 37751 C CA . HIS A 1 116 ? 20.090 12.560 9.186 1.00 31.24 116 HIS A CA 20
ATOM 37752 C C . HIS A 1 116 ? 20.821 11.310 8.648 1.00 75.44 116 HIS A C 20
ATOM 37753 O O . HIS A 1 116 ? 22.059 11.241 8.660 1.00 62.32 116 HIS A O 20
ATOM 37768 N N . HIS A 1 117 ? 20.022 10.332 8.162 1.00 51.10 117 HIS A N 20
ATOM 37769 C CA . HIS A 1 117 ? 20.526 9.050 7.659 1.00 44.34 117 HIS A CA 20
ATOM 37770 C C . HIS A 1 117 ? 21.306 9.290 6.358 1.00 53.14 117 HIS A C 20
ATOM 37771 O O . HIS A 1 117 ? 20.718 9.459 5.286 1.00 1.20 117 HIS A O 20
ATOM 37786 N N . HIS A 1 118 ? 22.632 9.348 6.490 1.00 10.24 118 HIS A N 20
ATOM 37787 C CA . HIS A 1 118 ? 23.551 9.573 5.370 1.00 1.53 118 HIS A CA 20
ATOM 37788 C C . HIS A 1 118 ? 24.111 8.222 4.890 1.00 2.31 118 HIS A C 20
ATOM 37789 O O . HIS A 1 118 ? 24.717 7.465 5.667 1.00 23.10 118 HIS A O 20
ATOM 37804 N N . HIS A 1 119 ? 23.860 7.911 3.617 1.00 31.03 119 HIS A N 20
ATOM 37805 C CA . HIS A 1 119 ? 24.286 6.656 2.994 1.00 62.03 119 HIS A CA 20
ATOM 37806 C C . HIS A 1 119 ? 24.441 6.869 1.486 1.00 51.41 119 HIS A C 20
ATOM 37807 O O . HIS A 1 119 ? 23.439 6.972 0.772 1.00 41.22 119 HIS A O 20
ATOM 37822 N N . HIS A 1 120 ? 25.697 6.955 1.014 1.00 33.45 120 HIS A N 20
ATOM 37823 C CA . HIS A 1 120 ? 26.002 6.973 -0.427 1.00 2.01 120 HIS A CA 20
ATOM 37824 C C . HIS A 1 120 ? 25.803 5.548 -1.011 1.00 54.44 120 HIS A C 20
ATOM 37825 O O . HIS A 1 120 ? 25.293 5.418 -2.142 1.00 13.33 120 HIS A O 20
#

Foldseek 3Di:
DLPLLVLLQLLVVLLVVLLQPVPPCVSLVSCVVQEPNVVSVVSNVNSVVSNVQNKDWDFPDWDFDDDPQKTWIWTWIQIAGPHDTHTWIWIWIFGDDDSHTYDTDTDIDDDPPPDDDDDD

Nearest PDB structures (foldseek):
  5kpe-assembly1_A  TM=9.095E-01  e=7.953E-20  synthetic construct
  7o21-assembly1_A  TM=5.419E-01  e=8.412E-03  Bdellovibrio bacteriovorus HD100
  6w3f-assembly2_B  TM=5.293E-01  e=7.476E-03  synthetic construct
  7o21-assembly1_B  TM=5.908E-01  e=2.901E-02  Bdellovibrio bacteriovorus HD100
  6hnm-assembly1_A  TM=6.234E-01  e=6.621E-02  Streptomyces antibioticus

Sequence (120 aa):
MQDIVEAAKQAAIAIFQLWKNPTDPEAQELLNKILSPDVLDQVREHARELQKQGIHFEVKRVEVTTDGNTVNVTVELEETTGGTTTNTTYELRFEVDGDTIRRVTVTQNGGSLEHHHHHHMQDIVEAAKQAAIAIFQLWKNPTDPEAQELLNKILSPDVLDQVREHARELQKQGIHFEVKRVEVTTDGNTVNVTVELEETTGGTTTNTTYELRFEVDGDTIRRVTVTQNGGSLEHHHHHHMQDIVEAAKQAAIAIFQLWKNPTDPEAQELLNKILSPDVLDQVREHARELQKQGIHFEVKRVEVTTDGNTVNVTVELEETTGGTTTNTTYELRFEVDGDTIRRVTVTQNGGSLEHHHHHHMQDIVEAAKQAAIAIFQLWKNPTDPEAQELLNKILSPDVLDQVREHARELQKQGIHFEVKRVEVTTDGNTVNVTVELEETTGGTTTNTTYELRFEVDGDTIRRVTVTQNGGSLEHHHHHHMQDIVEAAKQAAIAIFQLWKNPTDPEAQELLNKILSPDVLDQVREHARELQKQGIHFEVKRVEVTTDGNTVNVTVELEETTGGTTTNTTYELRFEVDGDTIRRVTVTQNGGSLEHHHHHHMQDIVEAAKQAAIAIFQLWKNPTDPEAQELLNKILSPDVLDQVREHARELQKQGIHFEVKRVEVTTDGNTVNVTVELEETTGGTTTNTTYELRFEVDGDTIRRVTVTQNGGSLEHHHHHHMQDIVEAAKQAAIAIFQLWKNPTDPEAQELLNKILSPDVLDQVREHARELQKQGIHFEVKRVEVTTDGNTVNVTVELEETTGGTTTNTTYELRFEVDGDTIRRVTVTQNGGSLEHHHHHHMQDIVEAAKQAAIAIFQLWKNPTDPEAQELLNKILSPDVLDQVREHARELQKQGIHFEVKRVEVTTDGNTVNVTVELEETTGGTTTNTTYELRFEVDGDTIRRVTVTQNGGSLEHHHHHHMQDIVEAAKQAAIAIFQLWKNPTDPEAQELLNKILSPDVLDQVREHARELQKQGIHFEVKRVEVTTDGNTVNVTVELEETTGGTTTNTTYELRFEVDGDTIRRVTVTQNGGSLEHHHHHHMQDIVEAAKQAAIAIFQLWKNPTDPEAQELLNKILSPDVLDQVREHARELQKQGIHFEVKRVEVTTDGNTVNVTVELEETTGGTTTNTTYELRFEVDGDTIRRVTVTQNGGSLEHHHHHHMQDIVEAAKQAAIAIFQLWKNPTDPEAQELLNKILSPDVLDQVREHARELQKQGIHFEVKRVEVTTDGNTVNVTVELEETTGGTTTNTTYELRFEVDGDTIRRVTVTQNGGSLEHHHHHHMQDIVEAAKQAAIAIFQLWKNPTDPEAQELLNKILSPDVLDQVREHARELQKQGIHFEVKRVEVTTDGNTVNVTVELEETTGGTTTNTTYELRFEVDGDTIRRVTVTQNGGSLEHHHHHHMQDIVEAAKQAAIAIFQLWKNPTDPEAQELLNKILSPDVLDQVREHARELQKQGIHFEVKRVEVTTDGNTVNVTVELEETTGGTTTNTTYELRFEVDGDTIRRVTVTQNGGSLEHHHHHHMQDIVEAAKQAAIAIFQLWKNPTDPEAQELLNKILSPDVLDQVREHARELQKQGIHFEVKRVEVTTDGNTVNVTVELEETTGGTTTNTTYELRFEVDGDTIRRVTVTQNGGSLEHHHHHHMQDIVEAAKQAAIAIFQLWKNPTDPEAQELLNKILSPDVLDQVREHARELQKQGIHFEVKRVEVTTDGNTVNVTVELEETTGGTTTNTTYELRFEVDGDTIRRVTVTQNGGSLEHHHHHHMQDIVEAAKQAAIAIFQLWKNPTDPEAQELLNKILSPDVLDQVREHARELQKQGIHFEVKRVEVTTDGNTVNVTVELEETTGGTTTNTTYELRFEVDGDTIRRVTVTQNGGSLEHHHHHHMQDIVEAAKQAAIAIFQLWKNPTDPEAQELLNKILSPDVLDQVREHARELQKQGIHFEVKRVEVTTDGNTVNVTVELEETTGGTTTNTTYELRFEVDGDTIRRVTVTQNGGSLEHHHHHHMQDIVEAAKQAAIAIFQLWKNPTDPEAQELLNKILSPDVLDQVREHARELQKQGIHFEVKRVEVTTDGNTVNVTVELEETTGGTTTNTTYELRFEVDGDTIRRVTVTQNGGSLEHHHHHHMQDIVEAAKQAAIAIFQLWKNPTDPEAQELLNKILSPDVLDQVREHARELQKQGIHFEVKRVEVTTDGNTVNVTVELEETTGGTTTNTTYELRFEVDGDTIRRVTVTQNGGSLEHHHHHHMQDIVEAAKQAAIAIFQLWKNPTDPEAQELLNKILSPDVLDQVREHARELQKQGIHFEVKRVEVTTDGNTVNVTVELEETTGGTTTNTTYELRFEVDGDTIRRVTVTQNGGSLEHHHHHH

Solvent-accessible surface area: 7692 Å² total; per-residue (Å²): 74,173,88,25,60,100,8,0,81,71,0,0,42,0,1,2,51,0,26,120,64,23,104,32,84,121,0,73,102,37,0,80,151,23,4,13,84,106,5,30,58,87,13,114,85,106,0,167,85,48,92,167,137,54,51,121,14,83,45,102,143,40,91,40,77,87,63,76,130,28,1,11,0,49,0,45,0,12,10,53,71,83,72,93,54,67,37,14,29,13,46,0,96,0,57,28,71,81,84,40,0,124,157,26,78,62,51,117,64,62,56,103,164,75,158,179,99,179,64,196